Protein 2B5X (pdb70)

Structure (mmCIF, N/CA/C/O backbone):
data_2B5X
#
_entry.id   2B5X
#
loop_
_atom_site.group_PDB
_atom_site.id
_atom_site.type_symbol
_atom_site.label_atom_id
_atom_site.label_alt_id
_atom_site.label_comp_id
_atom_site.label_asym_id
_atom_site.label_entity_id
_atom_site.label_seq_id
_atom_site.pdbx_PDB_ins_code
_atom_site.Cartn_x
_atom_site.Cartn_y
_atom_site.Cartn_z
_atom_site.occupancy
_atom_site.B_iso_or_equiv
_atom_site.auth_seq_id
_atom_site.auth_comp_id
_atom_site.auth_asym_id
_atom_site.auth_atom_id
_atom_site.pdbx_PDB_model_num
ATOM 1 N N . MET A 1 1 ? 2.868 -2.186 -1.208 1.00 0.00 1 MET A N 1
ATOM 2 C CA . MET A 1 1 ? 3.628 -1.533 -2.310 1.00 0.00 1 MET A CA 1
ATOM 3 C C . MET A 1 1 ? 4.806 -2.406 -2.756 1.00 0.00 1 MET A C 1
ATOM 4 O O . MET A 1 1 ? 5.548 -2.926 -1.919 1.00 0.00 1 MET A O 1
ATOM 20 N N . LYS A 1 2 ? 5.034 -2.514 -4.074 1.00 0.00 2 LYS A N 1
ATOM 21 C CA . LYS A 1 2 ? 6.320 -2.991 -4.592 1.00 0.00 2 LYS A CA 1
ATOM 22 C C . LYS A 1 2 ? 7.342 -1.867 -4.474 1.00 0.00 2 LYS A C 1
ATOM 23 O O . LYS A 1 2 ? 6.975 -0.693 -4.598 1.00 0.00 2 LYS A O 1
ATOM 42 N N . LEU A 1 3 ? 8.614 -2.224 -4.304 1.00 0.00 3 LEU A N 1
ATOM 43 C CA . LEU A 1 3 ? 9.727 -1.294 -4.480 1.00 0.00 3 LEU A CA 1
ATOM 44 C C . LEU A 1 3 ? 9.820 -0.897 -5.965 1.00 0.00 3 LEU A C 1
ATOM 45 O O . LEU A 1 3 ? 9.169 -1.488 -6.829 1.00 0.00 3 LEU A O 1
ATOM 61 N N . ARG A 1 4 ? 10.651 0.105 -6.259 1.00 0.00 4 ARG A N 1
ATOM 62 C CA . ARG A 1 4 ? 10.953 0.676 -7.579 1.00 0.00 4 ARG A CA 1
ATOM 63 C C . ARG A 1 4 ? 9.773 1.366 -8.280 1.00 0.00 4 ARG A C 1
ATOM 64 O O . ARG A 1 4 ? 9.965 1.891 -9.379 1.00 0.00 4 ARG A O 1
ATOM 85 N N . GLN A 1 5 ? 8.583 1.428 -7.677 1.00 0.00 5 GLN A N 1
ATOM 86 C CA . GLN A 1 5 ? 7.483 2.226 -8.222 1.00 0.00 5 GLN A CA 1
ATOM 87 C C . GLN A 1 5 ? 7.821 3.718 -8.092 1.00 0.00 5 GLN A C 1
ATOM 88 O O . GLN A 1 5 ? 8.447 4.097 -7.096 1.00 0.00 5 GLN A O 1
ATOM 102 N N . PRO A 1 6 ? 7.394 4.575 -9.038 1.00 0.00 6 PRO A N 1
ATOM 103 C CA . PRO A 1 6 ? 7.516 6.020 -8.903 1.00 0.00 6 PRO A CA 1
ATOM 104 C C . PRO A 1 6 ? 6.543 6.542 -7.835 1.00 0.00 6 PRO A C 1
ATOM 105 O O . PRO A 1 6 ? 5.441 6.007 -7.669 1.00 0.00 6 PRO A O 1
ATOM 116 N N . MET A 1 7 ? 6.927 7.617 -7.142 1.00 0.00 7 MET A N 1
ATOM 117 C CA . MET A 1 7 ? 6.043 8.356 -6.238 1.00 0.00 7 MET A CA 1
ATOM 118 C C . MET A 1 7 ? 4.789 8.861 -6.996 1.00 0.00 7 MET A C 1
ATOM 119 O O . MET A 1 7 ? 4.943 9.534 -8.018 1.00 0.00 7 MET A O 1
ATOM 133 N N . PRO A 1 8 ? 3.558 8.531 -6.548 1.00 0.00 8 PRO A N 1
ATOM 134 C CA . PRO A 1 8 ? 2.321 8.755 -7.288 1.00 0.00 8 PRO A CA 1
ATOM 135 C C . PRO A 1 8 ? 1.677 10.109 -6.925 1.00 0.00 8 PRO A C 1
ATOM 136 O O . PRO A 1 8 ? 2.125 11.146 -7.415 1.00 0.00 8 PRO A O 1
ATOM 147 N N . GLU A 1 9 ? 0.627 10.117 -6.096 1.00 0.00 9 GLU A N 1
ATOM 148 C CA . GLU A 1 9 ? -0.314 11.221 -5.920 1.00 0.00 9 GLU A CA 1
ATOM 149 C C . GLU A 1 9 ? 0.100 12.051 -4.699 1.00 0.00 9 GLU A C 1
ATOM 150 O O . GLU A 1 9 ? -0.620 12.101 -3.701 1.00 0.00 9 GLU A O 1
ATOM 162 N N . LEU A 1 10 ? 1.302 12.638 -4.725 1.00 0.00 10 LEU A N 1
ATOM 163 C CA . LEU A 1 10 ? 1.821 13.439 -3.612 1.00 0.00 10 LEU A CA 1
ATOM 164 C C . LEU A 1 10 ? 1.078 14.782 -3.544 1.00 0.00 10 LEU A C 1
ATOM 165 O O . LEU A 1 10 ? 1.555 15.792 -4.070 1.00 0.00 10 LEU A O 1
ATOM 181 N N . THR A 1 11 ? -0.113 14.786 -2.946 1.00 0.00 11 THR A N 1
ATOM 182 C CA . THR A 1 11 ? -0.979 15.950 -2.820 1.00 0.00 11 THR A CA 1
ATOM 183 C C . THR A 1 11 ? -1.879 15.788 -1.581 1.00 0.00 11 THR A C 1
ATOM 184 O O . THR A 1 11 ? -2.054 14.679 -1.061 1.00 0.00 11 THR A O 1
ATOM 195 N N . GLY A 1 12 ? -2.471 16.893 -1.122 1.00 0.00 12 GLY A N 1
ATOM 196 C CA . GLY A 1 12 ? -3.418 16.951 -0.018 1.00 0.00 12 GLY A CA 1
ATOM 197 C C . GLY A 1 12 ? -4.194 18.267 -0.074 1.00 0.00 12 GLY A C 1
ATOM 198 O O . GLY A 1 12 ? -3.943 19.097 -0.955 1.00 0.00 12 GLY A O 1
ATOM 202 N N . GLU A 1 13 ? -5.163 18.448 0.829 1.00 0.00 13 GLU A N 1
ATOM 203 C CA . GLU A 1 13 ? -6.157 19.522 0.707 1.00 0.00 13 GLU A CA 1
ATOM 204 C C . GLU A 1 13 ? -6.837 19.898 2.032 1.00 0.00 13 GLU A C 1
ATOM 205 O O . GLU A 1 13 ? -7.250 21.050 2.185 1.00 0.00 13 GLU A O 1
ATOM 217 N N . LYS A 1 14 ? -6.975 18.964 2.985 1.00 0.00 14 LYS A N 1
ATOM 218 C CA . LYS A 1 14 ? -7.672 19.230 4.248 1.00 0.00 14 LYS A CA 1
ATOM 219 C C . LYS A 1 14 ? -6.932 20.309 5.038 1.00 0.00 14 LYS A C 1
ATOM 220 O O . LYS A 1 14 ? -7.560 21.225 5.575 1.00 0.00 14 LYS A O 1
ATOM 239 N N . ALA A 1 15 ? -5.604 20.214 5.073 1.00 0.00 15 ALA A N 1
ATOM 240 C CA . ALA A 1 15 ? -4.693 21.236 5.559 1.00 0.00 15 ALA A CA 1
ATOM 241 C C . ALA A 1 15 ? -3.310 20.916 4.995 1.00 0.00 15 ALA A C 1
ATOM 242 O O . ALA A 1 15 ? -3.068 19.805 4.515 1.00 0.00 15 ALA A O 1
ATOM 249 N N . TRP A 1 16 ? -2.382 21.858 5.115 1.00 0.00 16 TRP A N 1
ATOM 250 C CA . TRP A 1 16 ? -0.964 21.614 4.916 1.00 0.00 16 TRP A CA 1
ATOM 251 C C . TRP A 1 16 ? -0.173 22.566 5.811 1.00 0.00 16 TRP A C 1
ATOM 252 O O . TRP A 1 16 ? -0.702 23.576 6.288 1.00 0.00 16 TRP A O 1
ATOM 273 N N . LEU A 1 17 ? 1.073 22.195 6.095 1.00 0.00 17 LEU A N 1
ATOM 274 C CA . LEU A 1 17 ? 1.823 22.638 7.263 1.00 0.00 17 LEU A CA 1
ATOM 275 C C . LEU A 1 17 ? 3.250 22.890 6.802 1.00 0.00 17 LEU A C 1
ATOM 276 O O . LEU A 1 17 ? 3.854 22.017 6.178 1.00 0.00 17 LEU A O 1
ATOM 292 N N . ASN A 1 18 ? 3.772 24.086 7.089 1.00 0.00 18 ASN A N 1
ATOM 293 C CA . ASN A 1 18 ? 5.085 24.618 6.689 1.00 0.00 18 ASN A CA 1
ATOM 294 C C . ASN A 1 18 ? 5.191 24.898 5.185 1.00 0.00 18 ASN A C 1
ATOM 295 O O . ASN A 1 18 ? 5.862 25.852 4.787 1.00 0.00 18 ASN A O 1
ATOM 306 N N . GLY A 1 19 ? 4.525 24.103 4.350 1.00 0.00 19 GLY A N 1
ATOM 307 C CA . GLY A 1 19 ? 4.459 24.241 2.907 1.00 0.00 19 GLY A CA 1
ATOM 308 C C . GLY A 1 19 ? 3.765 23.015 2.324 1.00 0.00 19 GLY A C 1
ATOM 309 O O . GLY A 1 19 ? 3.472 22.055 3.041 1.00 0.00 19 GLY A O 1
ATOM 313 N N . GLU A 1 20 ? 3.547 23.023 1.014 1.00 0.00 20 GLU A N 1
ATOM 314 C CA . GLU A 1 20 ? 3.200 21.843 0.238 1.00 0.00 20 GLU A CA 1
ATOM 315 C C . GLU A 1 20 ? 3.933 21.932 -1.099 1.00 0.00 20 GLU A C 1
ATOM 316 O O . GLU A 1 20 ? 4.416 23.000 -1.493 1.00 0.00 20 GLU A O 1
ATOM 328 N N . VAL A 1 21 ? 4.116 20.780 -1.736 1.00 0.00 21 VAL A N 1
ATOM 329 C CA . VAL A 1 21 ? 5.083 20.580 -2.803 1.00 0.00 21 VAL A CA 1
ATOM 330 C C . VAL A 1 21 ? 4.667 19.297 -3.533 1.00 0.00 21 VAL A C 1
ATOM 331 O O . VAL A 1 21 ? 4.053 18.411 -2.927 1.00 0.00 21 VAL A O 1
ATOM 344 N N . THR A 1 22 ? 4.983 19.190 -4.821 1.00 0.00 22 THR A N 1
ATOM 345 C CA . THR A 1 22 ? 4.629 18.043 -5.650 1.00 0.00 22 THR A CA 1
ATOM 346 C C . THR A 1 22 ? 5.880 17.206 -5.920 1.00 0.00 22 THR A C 1
ATOM 347 O O . THR A 1 22 ? 7.006 17.676 -5.721 1.00 0.00 22 THR A O 1
ATOM 358 N N . ARG A 1 23 ? 5.692 15.972 -6.412 1.00 0.00 23 ARG A N 1
ATOM 359 C CA . ARG A 1 23 ? 6.800 15.091 -6.793 1.00 0.00 23 ARG A CA 1
ATOM 360 C C . ARG A 1 23 ? 7.779 15.827 -7.703 1.00 0.00 23 ARG A C 1
ATOM 361 O O . ARG A 1 23 ? 8.964 15.892 -7.403 1.00 0.00 23 ARG A O 1
ATOM 382 N N . GLU A 1 24 ? 7.275 16.490 -8.744 1.00 0.00 24 GLU A N 1
ATOM 383 C CA . GLU A 1 24 ? 8.090 17.133 -9.773 1.00 0.00 24 GLU A CA 1
ATOM 384 C C . GLU A 1 24 ? 8.895 18.339 -9.255 1.00 0.00 24 GLU A C 1
ATOM 385 O O . GLU A 1 24 ? 9.768 18.837 -9.971 1.00 0.00 24 GLU A O 1
ATOM 397 N N . GLN A 1 25 ? 8.637 18.800 -8.024 1.00 0.00 25 GLN A N 1
ATOM 398 C CA . GLN A 1 25 ? 9.400 19.855 -7.362 1.00 0.00 25 GLN A CA 1
ATOM 399 C C . GLN A 1 25 ? 10.368 19.281 -6.312 1.00 0.00 25 GLN A C 1
ATOM 400 O O . GLN A 1 25 ? 11.256 20.004 -5.850 1.00 0.00 25 GLN A O 1
ATOM 414 N N . LEU A 1 26 ? 10.226 18.005 -5.932 1.00 0.00 26 LEU A N 1
ATOM 415 C CA . LEU A 1 26 ? 11.074 17.344 -4.945 1.00 0.00 26 LEU A CA 1
ATOM 416 C C . LEU A 1 26 ? 12.211 16.592 -5.641 1.00 0.00 26 LEU A C 1
ATOM 417 O O . LEU A 1 26 ? 13.386 16.808 -5.332 1.00 0.00 26 LEU A O 1
ATOM 433 N N . ILE A 1 27 ? 11.858 15.698 -6.568 1.00 0.00 27 ILE A N 1
ATOM 434 C CA . ILE A 1 27 ? 12.804 14.818 -7.248 1.00 0.00 27 ILE A CA 1
ATOM 435 C C . ILE A 1 27 ? 13.444 15.543 -8.436 1.00 0.00 27 ILE A C 1
ATOM 436 O O . ILE A 1 27 ? 12.946 16.571 -8.905 1.00 0.00 27 ILE A O 1
ATOM 452 N N . GLY A 1 28 ? 14.575 15.004 -8.895 1.00 0.00 28 GLY A N 1
ATOM 453 C CA . GLY A 1 28 ? 15.411 15.580 -9.940 1.00 0.00 28 GLY A CA 1
ATOM 454 C C . GLY A 1 28 ? 16.837 15.821 -9.448 1.00 0.00 28 GLY A C 1
ATOM 455 O O . GLY A 1 28 ? 17.755 15.877 -10.269 1.00 0.00 28 GLY A O 1
ATOM 459 N N . GLU A 1 29 ? 17.055 15.916 -8.129 1.00 0.00 29 GLU A N 1
ATOM 460 C CA . GLU A 1 29 ? 18.327 16.381 -7.571 1.00 0.00 29 GLU A CA 1
ATOM 461 C C . GLU A 1 29 ? 18.777 15.564 -6.353 1.00 0.00 29 GLU A C 1
ATOM 462 O 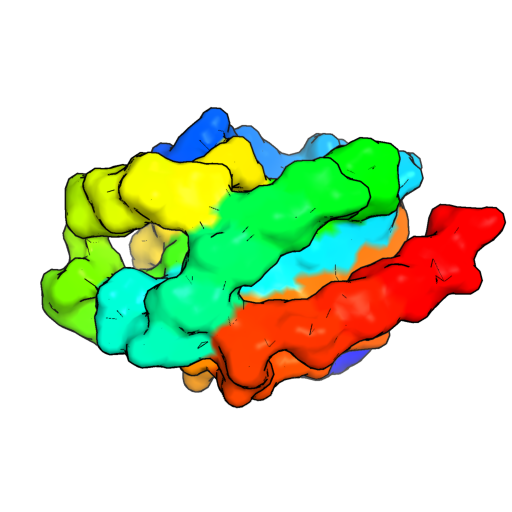O . GLU A 1 29 ? 19.956 15.211 -6.275 1.00 0.00 29 GLU A O 1
ATOM 474 N N . LYS A 1 30 ? 17.872 15.225 -5.421 1.00 0.00 30 LYS A N 1
ATOM 475 C CA . LYS A 1 30 ? 18.227 14.526 -4.177 1.00 0.00 30 LYS A CA 1
ATOM 476 C C . LYS A 1 30 ? 17.230 13.394 -3.921 1.00 0.00 30 LYS A C 1
ATOM 477 O O . LYS A 1 30 ? 16.087 13.504 -4.375 1.00 0.00 30 LYS A O 1
ATOM 496 N N . PRO A 1 31 ? 17.626 12.325 -3.204 1.00 0.00 31 PRO A N 1
ATOM 497 C CA . PRO A 1 31 ? 16.690 11.323 -2.710 1.00 0.00 31 PRO A CA 1
ATOM 498 C C . PRO A 1 31 ? 15.727 11.953 -1.700 1.00 0.00 31 PRO A C 1
ATOM 499 O O . PRO A 1 31 ? 15.884 13.108 -1.304 1.00 0.00 31 PRO A O 1
ATOM 510 N N . THR A 1 32 ? 14.738 11.189 -1.253 1.00 0.00 32 THR A N 1
ATOM 511 C CA . THR A 1 32 ? 13.593 11.707 -0.522 1.00 0.00 32 THR A CA 1
ATOM 512 C C . THR A 1 32 ? 13.216 10.739 0.599 1.00 0.00 32 THR A C 1
ATOM 513 O O . THR A 1 32 ? 13.354 9.523 0.444 1.00 0.00 32 THR A O 1
ATOM 524 N N . LEU A 1 33 ? 12.667 11.279 1.690 1.00 0.00 33 LEU A N 1
ATOM 525 C CA . LEU A 1 33 ? 11.887 10.552 2.682 1.00 0.00 33 LEU A CA 1
ATOM 526 C C . LEU A 1 33 ? 10.464 11.105 2.621 1.00 0.00 33 LEU A C 1
ATOM 527 O O . LEU A 1 33 ? 10.277 12.317 2.747 1.00 0.00 33 LEU A O 1
ATOM 543 N N . ILE A 1 34 ? 9.477 10.218 2.494 1.00 0.00 34 ILE A N 1
ATOM 544 C CA . ILE A 1 34 ? 8.079 10.496 2.804 1.00 0.00 34 ILE A CA 1
ATOM 545 C C . ILE A 1 34 ? 7.795 9.677 4.067 1.00 0.00 34 ILE A C 1
ATOM 546 O O . ILE A 1 34 ? 8.169 8.502 4.120 1.00 0.00 34 ILE A O 1
ATOM 562 N N . HIS A 1 35 ? 7.134 10.252 5.073 1.00 0.00 35 HIS A N 1
ATOM 563 C CA . HIS A 1 35 ? 6.711 9.495 6.247 1.00 0.00 35 HIS A CA 1
ATOM 564 C C . HIS A 1 35 ? 5.262 9.812 6.589 1.00 0.00 35 HIS A C 1
ATOM 565 O O . HIS A 1 35 ? 4.777 10.923 6.356 1.00 0.00 35 HIS A O 1
ATOM 579 N N . PHE A 1 36 ? 4.562 8.813 7.118 1.00 0.00 36 PHE A N 1
ATOM 580 C CA . PHE A 1 36 ? 3.151 8.874 7.461 1.00 0.00 36 PHE A CA 1
ATOM 581 C C . PHE A 1 36 ? 3.078 8.826 8.982 1.00 0.00 36 PHE A C 1
ATOM 582 O O . PHE A 1 36 ? 3.772 8.012 9.601 1.00 0.00 36 PHE A O 1
ATOM 599 N N . TRP A 1 37 ? 2.269 9.697 9.585 1.00 0.00 37 TRP A N 1
ATOM 600 C CA . TRP A 1 37 ? 2.204 9.868 11.034 1.00 0.00 37 TRP A CA 1
ATOM 601 C C . TRP A 1 37 ? 0.790 10.273 11.473 1.00 0.00 37 TRP A C 1
ATOM 602 O O . TRP A 1 37 ? -0.050 10.622 10.639 1.00 0.00 37 TRP A O 1
ATOM 623 N N . SER A 1 38 ? 0.544 10.225 12.784 1.00 0.00 38 SER A N 1
ATOM 624 C CA . SER A 1 38 ? -0.729 10.512 13.438 1.00 0.00 38 SER A CA 1
ATOM 625 C C . SER A 1 38 ? -0.410 11.052 14.833 1.00 0.00 38 SER A C 1
ATOM 626 O O . SER A 1 38 ? 0.388 10.427 15.537 1.00 0.00 38 SER A O 1
ATOM 634 N N . ILE A 1 39 ? -1.027 12.156 15.273 1.00 0.00 39 ILE A N 1
ATOM 635 C CA . ILE A 1 39 ? -0.825 12.657 16.640 1.00 0.00 39 ILE A CA 1
ATOM 636 C C . ILE A 1 39 ? -1.496 11.766 17.708 1.00 0.00 39 ILE A C 1
ATOM 637 O O . ILE A 1 39 ? -1.356 12.050 18.897 1.00 0.00 39 ILE A O 1
ATOM 653 N N . SER A 1 40 ? -2.181 10.681 17.328 1.00 0.00 40 SER A N 1
ATOM 654 C CA . SER A 1 40 ? -2.814 9.759 18.271 1.00 0.00 40 SER A CA 1
ATOM 655 C C . SER A 1 40 ? -1.921 8.570 18.670 1.00 0.00 40 SER A C 1
ATOM 656 O O . SER A 1 40 ? -2.303 7.818 19.572 1.00 0.00 40 SER A O 1
ATOM 664 N N . CYS A 1 41 ? -0.761 8.362 18.027 1.00 0.00 41 CYS A N 1
ATOM 665 C CA . CYS A 1 41 ? 0.015 7.127 18.178 1.00 0.00 41 CYS A CA 1
ATOM 666 C C . CYS A 1 41 ? 1.294 7.386 18.976 1.00 0.00 41 CYS A C 1
ATOM 667 O O . CYS A 1 41 ? 2.039 8.319 18.674 1.00 0.00 41 CYS A O 1
ATOM 675 N N . HIS A 1 42 ? 1.585 6.518 19.948 1.00 0.00 42 HIS A N 1
ATOM 676 C CA . HIS A 1 42 ? 2.739 6.637 20.837 1.00 0.00 42 HIS A CA 1
ATOM 677 C C . HIS A 1 42 ? 4.057 6.642 20.054 1.00 0.00 42 HIS A C 1
ATOM 678 O O . HIS A 1 42 ? 4.923 7.476 20.314 1.00 0.00 42 HIS A O 1
ATOM 692 N N . LEU A 1 43 ? 4.215 5.746 19.070 1.00 0.00 43 LEU A N 1
ATOM 693 C CA . LEU A 1 43 ? 5.454 5.685 18.290 1.00 0.00 43 LEU A CA 1
ATOM 694 C C . LEU A 1 43 ? 5.607 6.911 17.392 1.00 0.00 43 LEU A C 1
ATOM 695 O O . LEU A 1 43 ? 6.734 7.337 17.161 1.00 0.00 43 LEU A O 1
ATOM 711 N N . CYS A 1 44 ? 4.512 7.528 16.930 1.00 0.00 44 CYS A N 1
ATOM 712 C CA . CYS A 1 44 ? 4.601 8.802 16.217 1.00 0.00 44 CYS A CA 1
ATOM 713 C C . CYS A 1 44 ? 5.155 9.891 17.142 1.00 0.00 44 CYS A C 1
ATOM 714 O O . CYS A 1 44 ? 5.984 10.681 16.700 1.00 0.00 44 CYS A O 1
ATOM 722 N N . LYS A 1 45 ? 4.773 9.921 18.426 1.00 0.00 45 LYS A N 1
ATOM 723 C CA . LYS A 1 45 ? 5.333 10.892 19.374 1.00 0.00 45 LYS A CA 1
ATOM 724 C C . LYS A 1 45 ? 6.834 10.685 19.598 1.00 0.00 45 LYS A C 1
ATOM 725 O O . LYS A 1 45 ? 7.512 11.647 19.955 1.00 0.00 45 LYS A O 1
ATOM 744 N N . GLU A 1 46 ? 7.364 9.478 19.385 1.00 0.00 46 GLU A N 1
ATOM 745 C CA . GLU A 1 46 ? 8.800 9.215 19.465 1.00 0.00 46 GLU A CA 1
ATOM 746 C C . GLU A 1 46 ? 9.478 9.539 18.130 1.00 0.00 46 GLU A C 1
ATOM 747 O O . GLU A 1 46 ? 10.597 10.056 18.117 1.00 0.00 46 GLU A O 1
ATOM 759 N N . ALA A 1 47 ? 8.805 9.283 17.002 1.00 0.00 47 ALA A N 1
ATOM 760 C CA . ALA A 1 47 ? 9.301 9.650 15.683 1.00 0.00 47 ALA A CA 1
ATOM 761 C C . ALA A 1 47 ? 9.424 11.167 15.564 1.00 0.00 47 ALA A C 1
ATOM 762 O O . ALA A 1 47 ? 10.413 11.641 15.031 1.00 0.00 47 ALA A O 1
ATOM 769 N N . MET A 1 48 ? 8.463 11.934 16.072 1.00 0.00 48 MET A N 1
ATOM 770 C CA . MET A 1 48 ? 8.387 13.384 15.910 1.00 0.00 48 MET A CA 1
ATOM 771 C C . MET A 1 48 ? 9.664 14.159 16.278 1.00 0.00 48 MET A C 1
ATOM 772 O O . MET A 1 48 ? 10.167 14.889 15.420 1.00 0.00 48 MET A O 1
ATOM 786 N N . PRO A 1 49 ? 10.251 14.025 17.482 1.00 0.00 49 PRO A N 1
ATOM 787 C CA . PRO A 1 49 ? 11.497 14.711 17.795 1.00 0.00 49 PRO A CA 1
ATOM 788 C C . PRO A 1 49 ? 12.648 14.184 16.933 1.00 0.00 49 PRO A C 1
ATOM 789 O O . PRO A 1 49 ? 13.524 14.964 16.550 1.00 0.00 49 PRO A O 1
ATOM 800 N N . GLN A 1 50 ? 12.637 12.892 16.585 1.00 0.00 50 GLN A N 1
ATOM 801 C CA . GLN A 1 50 ? 13.654 12.302 15.724 1.00 0.00 50 GLN A CA 1
ATOM 802 C C . GLN A 1 50 ? 13.546 12.842 14.291 1.00 0.00 50 GLN A C 1
ATOM 803 O O . GLN A 1 50 ? 14.573 13.082 13.667 1.00 0.00 50 GLN A O 1
ATOM 817 N N . VAL A 1 51 ? 12.340 13.113 13.784 1.00 0.00 51 VAL A N 1
ATOM 818 C CA . VAL A 1 51 ? 12.098 13.781 12.506 1.00 0.00 51 VAL A CA 1
ATOM 819 C C . VAL A 1 51 ? 12.723 15.178 12.536 1.00 0.00 51 VAL A C 1
ATOM 820 O O . VAL A 1 51 ? 13.316 15.579 11.539 1.00 0.00 51 VAL A O 1
ATOM 833 N N . ASN A 1 52 ? 12.653 15.907 13.657 1.00 0.00 52 ASN A N 1
ATOM 834 C CA . ASN A 1 52 ? 13.269 17.232 13.774 1.00 0.00 52 ASN A CA 1
A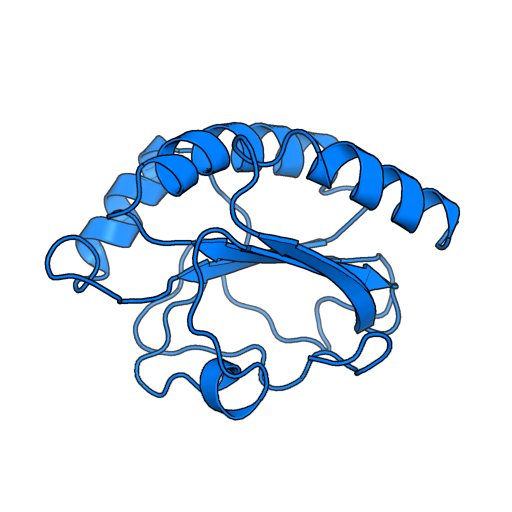TOM 835 C C . ASN A 1 52 ? 14.790 17.158 13.585 1.00 0.00 52 ASN A C 1
ATOM 836 O O . ASN A 1 52 ? 15.342 17.907 12.775 1.00 0.00 52 ASN A O 1
ATOM 847 N N . GLU A 1 53 ? 15.483 16.256 14.286 1.00 0.00 53 GLU A N 1
ATOM 848 C CA . GLU A 1 53 ? 16.941 16.184 14.169 1.00 0.00 53 GLU A CA 1
ATOM 849 C C . GLU A 1 53 ? 17.343 15.552 12.832 1.00 0.00 53 GLU A C 1
ATOM 850 O O . GLU A 1 53 ? 18.333 15.965 12.232 1.00 0.00 53 GLU A O 1
ATOM 862 N N . PHE A 1 54 ? 16.560 14.597 12.323 1.00 0.00 54 PHE A N 1
ATOM 863 C CA . PHE A 1 54 ? 16.763 13.988 11.014 1.00 0.00 54 PHE A CA 1
ATOM 864 C C . PHE A 1 54 ? 16.661 15.047 9.919 1.00 0.00 54 PHE A C 1
ATOM 865 O O . PHE A 1 54 ? 17.554 15.146 9.078 1.00 0.00 54 PHE A O 1
ATOM 882 N N . ARG A 1 55 ? 15.609 15.873 9.949 1.00 0.00 55 ARG A N 1
ATOM 883 C CA . ARG A 1 55 ? 15.429 16.967 9.005 1.00 0.00 55 ARG A CA 1
ATOM 884 C C . ARG A 1 55 ? 16.686 17.819 9.016 1.00 0.00 55 ARG A C 1
ATOM 885 O O . ARG A 1 55 ? 17.245 18.035 7.950 1.00 0.00 55 ARG A O 1
ATOM 906 N N . ASP A 1 56 ? 17.160 18.260 10.184 1.00 0.00 56 ASP A N 1
ATOM 907 C CA . ASP A 1 56 ? 18.341 19.126 10.250 1.00 0.00 56 ASP A CA 1
ATOM 908 C C . ASP A 1 56 ? 19.573 18.442 9.645 1.00 0.00 56 ASP A C 1
ATOM 909 O O . ASP A 1 56 ? 20.246 19.026 8.789 1.00 0.00 56 ASP A O 1
ATOM 918 N N . LYS A 1 57 ? 19.833 17.190 10.041 1.00 0.00 57 LYS A N 1
ATOM 919 C CA . LYS A 1 57 ? 20.998 16.424 9.598 1.00 0.00 57 LYS A CA 1
ATOM 920 C C . LYS A 1 57 ? 21.001 16.179 8.087 1.00 0.00 57 LYS A C 1
ATOM 921 O O . LYS A 1 57 ? 22.088 16.125 7.502 1.00 0.00 57 LYS A O 1
ATOM 940 N N . TYR A 1 58 ? 19.833 16.038 7.447 1.00 0.00 58 TYR A N 1
ATOM 941 C CA . TYR A 1 58 ? 19.752 15.490 6.094 1.00 0.00 58 TYR A CA 1
ATOM 942 C C . TYR A 1 58 ? 19.093 16.422 5.078 1.00 0.00 58 TYR A C 1
ATOM 943 O O . TYR A 1 58 ? 19.169 16.097 3.897 1.00 0.00 58 TYR A O 1
ATOM 961 N N . GLN A 1 59 ? 18.533 17.583 5.451 1.00 0.00 59 GLN A N 1
ATOM 962 C CA . GLN A 1 59 ? 17.871 18.478 4.489 1.00 0.00 59 GLN A CA 1
ATOM 963 C C . GLN A 1 59 ? 18.768 18.900 3.311 1.00 0.00 59 GLN A C 1
ATOM 964 O O . GLN A 1 59 ? 18.264 19.156 2.216 1.00 0.00 59 GLN A O 1
ATOM 978 N N . ASP A 1 60 ? 20.091 18.944 3.506 1.00 0.00 60 ASP A N 1
ATOM 979 C CA . ASP A 1 60 ? 21.051 19.340 2.470 1.00 0.00 60 ASP A CA 1
ATOM 980 C C . ASP A 1 60 ? 21.353 18.192 1.491 1.00 0.00 60 ASP A C 1
ATOM 981 O O . ASP A 1 60 ? 21.959 18.405 0.440 1.00 0.00 60 ASP A O 1
ATOM 990 N N . GLN A 1 61 ? 20.916 16.971 1.821 1.00 0.00 61 GLN A N 1
ATOM 991 C CA . GLN A 1 61 ? 21.356 15.725 1.197 1.00 0.00 61 GLN A CA 1
ATOM 992 C C . GLN A 1 61 ? 20.166 14.896 0.697 1.00 0.00 61 GLN A C 1
ATOM 993 O O . GLN A 1 61 ? 20.320 14.104 -0.231 1.00 0.00 61 GLN A O 1
ATOM 1007 N N . LEU A 1 62 ? 18.983 15.082 1.285 1.00 0.00 62 LEU A N 1
ATOM 1008 C CA . LEU A 1 62 ? 17.763 14.335 1.022 1.00 0.00 62 LEU A CA 1
ATOM 1009 C C . LEU A 1 62 ? 16.588 15.264 1.336 1.00 0.00 62 LEU A C 1
ATOM 1010 O O . LEU A 1 62 ? 16.650 16.078 2.258 1.00 0.00 62 LEU A O 1
ATOM 1026 N N . ASN A 1 63 ? 15.527 15.176 0.538 1.00 0.00 63 ASN A N 1
ATOM 1027 C CA . ASN A 1 63 ? 14.290 15.917 0.751 1.00 0.00 63 ASN A CA 1
ATOM 1028 C C . ASN A 1 63 ? 13.498 15.245 1.865 1.00 0.00 63 ASN A C 1
ATOM 1029 O O . ASN A 1 63 ? 13.502 14.018 1.957 1.00 0.00 63 ASN A O 1
ATOM 1040 N N . VAL A 1 64 ? 12.714 16.005 2.624 1.00 0.00 64 VAL A N 1
ATOM 1041 C CA . VAL A 1 64 ? 11.801 15.452 3.622 1.00 0.00 64 VAL A CA 1
ATOM 1042 C C . VAL A 1 64 ? 10.414 16.006 3.301 1.00 0.00 64 VAL A C 1
ATOM 1043 O O . VAL A 1 64 ? 10.279 17.168 2.911 1.00 0.00 64 VAL A O 1
ATOM 1056 N N . VAL A 1 65 ? 9.385 15.182 3.464 1.00 0.00 65 VAL A N 1
ATOM 1057 C CA . VAL A 1 65 ? 7.982 15.559 3.375 1.00 0.00 65 VAL A CA 1
ATOM 1058 C C . VAL A 1 65 ? 7.215 14.565 4.255 1.00 0.00 65 VAL A C 1
ATOM 1059 O O . VAL A 1 65 ? 7.712 13.464 4.525 1.00 0.00 65 VAL A O 1
ATOM 1072 N N . ALA A 1 66 ? 6.020 14.929 4.720 1.00 0.00 66 ALA A N 1
ATOM 1073 C CA . ALA A 1 66 ? 5.202 14.062 5.556 1.00 0.00 66 ALA A CA 1
ATOM 1074 C C . ALA A 1 66 ? 3.738 14.122 5.136 1.00 0.00 66 ALA A C 1
ATOM 1075 O O . ALA A 1 66 ? 3.306 15.069 4.475 1.00 0.00 66 ALA A O 1
ATOM 1082 N N . VAL A 1 67 ? 2.964 13.135 5.578 1.00 0.00 67 VAL A N 1
ATOM 1083 C CA . VAL A 1 67 ? 1.545 13.015 5.287 1.00 0.00 67 VAL A CA 1
ATOM 1084 C C . VAL A 1 67 ? 0.889 12.624 6.604 1.00 0.00 67 VAL A C 1
ATOM 1085 O O . VAL A 1 67 ? 1.266 11.616 7.207 1.00 0.00 67 VAL A O 1
ATOM 1098 N N . HIS A 1 68 ? -0.048 13.434 7.093 1.00 0.00 68 HIS A N 1
ATOM 1099 C CA . HIS A 1 68 ? -0.795 13.056 8.280 1.00 0.00 68 HIS A CA 1
ATOM 1100 C C . HIS A 1 68 ? -1.900 12.090 7.857 1.00 0.00 68 HIS A C 1
ATOM 1101 O O . HIS A 1 68 ? -2.620 12.365 6.891 1.00 0.00 68 HIS A O 1
ATOM 1115 N N . MET A 1 69 ? -2.051 10.982 8.580 1.00 0.00 69 MET A N 1
ATOM 1116 C CA . MET A 1 69 ? -3.181 10.078 8.430 1.00 0.00 69 MET A CA 1
ATOM 1117 C C . MET A 1 69 ? -4.214 10.486 9.488 1.00 0.00 69 MET A C 1
ATOM 1118 O O . MET A 1 69 ? -3.944 10.284 10.678 1.00 0.00 69 MET A O 1
ATOM 1132 N N . PRO A 1 70 ? -5.377 11.052 9.113 1.00 0.00 70 PRO A N 1
ATOM 1133 C CA . PRO A 1 70 ? -6.494 11.142 10.035 1.00 0.00 70 PRO A CA 1
ATOM 1134 C C . PRO A 1 70 ? -6.981 9.710 10.306 1.00 0.00 70 PRO A C 1
ATOM 1135 O O . PRO A 1 70 ? -7.292 8.955 9.376 1.00 0.00 70 PRO A O 1
ATOM 1146 N N . ARG A 1 71 ? -7.016 9.318 11.577 1.00 0.00 71 ARG A N 1
ATOM 1147 C CA . ARG A 1 71 ? -7.236 7.952 12.033 1.00 0.00 71 ARG A CA 1
ATOM 1148 C C . ARG A 1 71 ? -8.161 7.929 13.252 1.00 0.00 71 ARG A C 1
ATOM 1149 O O . ARG A 1 71 ? -8.964 6.996 13.360 1.00 0.00 71 ARG A O 1
ATOM 1170 N N . SER A 1 72 ? -8.111 8.940 14.123 1.00 0.00 72 SER A N 1
ATOM 1171 C CA . SER A 1 72 ? -8.815 8.939 15.402 1.00 0.00 72 SER A CA 1
ATOM 1172 C C . SER A 1 72 ? -9.269 10.357 15.755 1.00 0.00 72 SER A C 1
ATOM 1173 O O . SER A 1 72 ? -8.760 11.338 15.215 1.00 0.00 72 SER A O 1
ATOM 1181 N N . GLU A 1 73 ? -10.212 10.489 16.691 1.00 0.00 73 GLU A N 1
ATOM 1182 C CA . GLU A 1 73 ? -10.809 11.775 17.062 1.00 0.00 73 GLU A CA 1
ATOM 1183 C C . GLU A 1 73 ? -9.765 12.793 17.550 1.00 0.00 73 GLU A C 1
ATOM 1184 O O . GLU A 1 73 ? -9.992 14.001 17.452 1.00 0.00 73 GLU A O 1
ATOM 1196 N N . ASP A 1 74 ? -8.618 12.331 18.062 1.00 0.00 74 ASP A N 1
ATOM 1197 C CA . ASP A 1 74 ? -7.572 13.214 18.582 1.00 0.00 74 ASP A CA 1
ATOM 1198 C C . ASP A 1 74 ? -6.648 13.765 17.484 1.00 0.00 74 ASP A C 1
ATOM 1199 O O . ASP A 1 74 ? -5.879 14.687 17.748 1.00 0.00 74 ASP A O 1
ATOM 1208 N N . ASP A 1 75 ? -6.754 13.267 16.244 1.00 0.00 75 ASP A N 1
ATOM 1209 C CA . ASP A 1 75 ? -5.970 13.699 15.073 1.00 0.00 75 ASP A CA 1
ATOM 1210 C C . ASP A 1 75 ? -6.861 14.074 13.877 1.00 0.00 75 ASP A C 1
ATOM 1211 O O . ASP A 1 75 ? -6.378 14.581 12.862 1.00 0.00 75 ASP A O 1
ATOM 1220 N N . LEU A 1 76 ? -8.175 13.900 14.036 1.00 0.00 76 LEU A N 1
ATOM 1221 C CA . LEU A 1 76 ? -9.251 14.259 13.122 1.00 0.00 76 LEU A CA 1
ATOM 1222 C C . LEU A 1 76 ? -9.254 15.743 12.725 1.00 0.00 76 LEU A C 1
ATOM 1223 O O . LEU A 1 76 ? -9.830 16.081 11.690 1.00 0.00 76 LEU A O 1
ATOM 1239 N N . ASP A 1 77 ? -8.645 16.631 13.514 1.00 0.00 77 ASP A N 1
ATOM 1240 C CA . ASP A 1 77 ? -8.789 18.080 13.366 1.00 0.00 77 ASP A CA 1
ATOM 1241 C C . ASP A 1 77 ? -7.430 18.725 13.061 1.00 0.00 77 ASP A C 1
ATOM 1242 O O . ASP A 1 77 ? -6.471 18.488 13.802 1.00 0.00 77 ASP A O 1
ATOM 1251 N N . PRO A 1 78 ? -7.305 19.532 11.989 1.00 0.00 78 PRO A N 1
ATOM 1252 C CA . PRO A 1 78 ? -6.015 20.049 11.552 1.00 0.00 78 PRO A CA 1
ATOM 1253 C C . PRO A 1 78 ? -5.435 21.121 12.477 1.00 0.00 78 PRO A C 1
ATOM 1254 O O . PRO A 1 78 ? -4.221 21.315 12.463 1.00 0.00 78 PRO A O 1
ATOM 1265 N N . GLY A 1 79 ? -6.243 21.786 13.307 1.00 0.00 79 GLY A N 1
ATOM 1266 C CA . GLY A 1 79 ? -5.738 22.717 14.308 1.00 0.00 79 GLY A CA 1
ATOM 1267 C C . GLY A 1 79 ? -4.892 21.973 15.341 1.00 0.00 79 GLY A C 1
ATOM 1268 O O . GLY A 1 79 ? -3.814 22.442 15.713 1.00 0.00 79 GLY A O 1
ATOM 1272 N N . LYS A 1 80 ? -5.326 20.772 15.747 1.00 0.00 80 LYS A N 1
ATOM 1273 C CA . LYS A 1 80 ? -4.541 19.922 16.639 1.00 0.00 80 LYS A CA 1
ATOM 1274 C C . LYS A 1 80 ? -3.233 19.514 15.963 1.00 0.00 80 LYS A C 1
ATOM 1275 O O . LYS A 1 80 ? -2.183 19.577 16.604 1.00 0.00 80 LYS A O 1
ATOM 1294 N N . ILE A 1 81 ? -3.278 19.133 14.679 1.00 0.00 81 ILE A N 1
ATOM 1295 C CA . ILE A 1 81 ? -2.077 18.772 13.923 1.00 0.00 81 ILE A CA 1
ATOM 1296 C C . ILE A 1 81 ? -1.116 19.969 13.927 1.00 0.00 81 ILE A C 1
ATOM 1297 O O . ILE A 1 81 ? 0.052 19.798 14.268 1.00 0.00 81 ILE A O 1
ATOM 1313 N N . LYS A 1 82 ? -1.598 21.176 13.602 1.00 0.00 82 LYS A N 1
ATOM 1314 C CA . LYS A 1 82 ? -0.791 22.395 13.531 1.00 0.00 82 LYS A CA 1
ATOM 1315 C C . LYS A 1 82 ? -0.089 22.637 14.864 1.00 0.00 82 LYS A C 1
ATOM 1316 O O . LYS A 1 82 ? 1.129 22.809 14.899 1.00 0.00 82 LYS A O 1
ATOM 1335 N N . GLU A 1 83 ? -0.848 22.653 15.957 1.00 0.00 83 GLU A N 1
ATOM 1336 C CA . GLU A 1 83 ? -0.329 23.042 17.260 1.00 0.00 83 GLU A CA 1
ATOM 1337 C C . GLU A 1 83 ? 0.706 22.020 17.751 1.00 0.00 83 GLU A C 1
ATOM 1338 O O . GLU A 1 83 ? 1.765 22.402 18.251 1.00 0.00 83 GLU A O 1
ATOM 1350 N N . THR A 1 84 ? 0.445 20.725 17.553 1.00 0.00 84 THR A N 1
ATOM 1351 C CA . THR A 1 84 ? 1.374 19.667 17.928 1.00 0.00 84 THR A CA 1
ATOM 1352 C C . THR A 1 84 ? 2.630 19.700 17.036 1.00 0.00 84 THR A C 1
ATOM 1353 O O . THR A 1 84 ? 3.745 19.567 17.546 1.00 0.00 84 THR A O 1
ATOM 1364 N N . ALA A 1 85 ? 2.486 19.937 15.725 1.00 0.00 85 ALA A N 1
ATOM 1365 C CA . ALA A 1 85 ? 3.609 20.035 14.800 1.00 0.00 85 ALA A CA 1
ATOM 1366 C C . ALA A 1 85 ? 4.561 21.159 15.216 1.00 0.00 85 ALA A C 1
ATOM 1367 O O . ALA A 1 85 ? 5.779 20.968 15.208 1.00 0.00 85 ALA A O 1
ATOM 1374 N N . ALA A 1 86 ? 4.011 22.315 15.603 1.00 0.00 86 ALA A N 1
ATOM 1375 C CA . ALA A 1 86 ? 4.801 23.474 15.996 1.00 0.00 86 ALA A CA 1
ATOM 1376 C C . ALA A 1 86 ? 5.713 23.152 17.189 1.00 0.00 86 ALA A C 1
ATOM 1377 O O . ALA A 1 86 ? 6.861 23.601 17.224 1.00 0.00 86 ALA A O 1
ATOM 1384 N N . GLU A 1 87 ? 5.228 22.360 18.150 1.00 0.00 87 GLU A N 1
ATOM 1385 C CA . GLU A 1 87 ? 5.992 21.990 19.340 1.00 0.00 87 GLU A CA 1
ATOM 1386 C C . GLU A 1 87 ? 7.100 20.977 19.013 1.00 0.00 87 GLU A C 1
ATOM 1387 O O . GLU A 1 87 ? 8.144 20.977 19.670 1.00 0.00 87 GLU A O 1
ATOM 1399 N N . HIS A 1 88 ? 6.900 20.129 17.998 1.00 0.00 88 HIS A N 1
ATOM 1400 C CA . HIS A 1 88 ? 7.855 19.098 17.593 1.00 0.00 88 HIS A CA 1
ATOM 1401 C C . HIS A 1 88 ? 8.976 19.637 16.683 1.00 0.00 88 HIS A C 1
ATOM 1402 O O . HIS A 1 88 ? 9.874 18.877 16.318 1.00 0.00 88 HIS A O 1
ATOM 1416 N N . ASP A 1 89 ? 8.950 20.930 16.333 1.00 0.00 89 ASP A N 1
ATOM 1417 C CA . ASP A 1 89 ? 9.891 21.601 15.422 1.00 0.00 89 ASP A CA 1
ATOM 1418 C C . ASP A 1 89 ? 10.009 20.905 14.056 1.00 0.00 89 ASP A C 1
ATOM 1419 O O . ASP A 1 89 ? 11.049 20.960 13.403 1.00 0.00 89 ASP A O 1
ATOM 1428 N N . ILE A 1 90 ? 8.961 20.218 13.598 1.00 0.00 90 ILE A N 1
ATOM 1429 C CA . ILE A 1 90 ? 8.936 19.682 12.241 1.00 0.00 90 ILE A CA 1
ATOM 1430 C C . ILE A 1 90 ? 8.680 20.860 11.286 1.00 0.00 90 ILE A C 1
ATOM 1431 O O . ILE A 1 90 ? 7.685 21.576 11.439 1.00 0.00 90 ILE A O 1
ATOM 1447 N N . THR A 1 91 ? 9.578 21.089 10.321 1.00 0.00 91 THR A N 1
ATOM 1448 C CA . THR A 1 91 ? 9.505 22.235 9.407 1.00 0.00 91 THR A CA 1
ATOM 1449 C C . THR A 1 91 ? 9.564 21.811 7.930 1.00 0.00 91 THR A C 1
ATOM 1450 O O . THR A 1 91 ? 9.480 22.664 7.041 1.00 0.00 91 THR A O 1
ATOM 1461 N N . GLN A 1 92 ? 9.668 20.507 7.644 1.00 0.00 92 GLN A N 1
ATOM 1462 C CA . GLN A 1 92 ? 9.456 19.969 6.305 1.00 0.00 92 GLN A CA 1
ATOM 1463 C C . GLN A 1 92 ? 8.018 20.273 5.851 1.00 0.00 92 GLN A C 1
ATOM 1464 O O . GLN A 1 92 ? 7.150 20.436 6.713 1.00 0.00 92 GLN A O 1
ATOM 1478 N N . PRO A 1 93 ? 7.720 20.300 4.541 1.00 0.00 93 PRO A N 1
ATOM 1479 C CA . PRO A 1 93 ? 6.345 20.340 4.064 1.00 0.00 93 PRO A CA 1
ATOM 1480 C C . PRO A 1 93 ? 5.562 19.122 4.569 1.00 0.00 93 PRO A C 1
ATOM 1481 O O . PRO A 1 93 ? 6.082 18.003 4.592 1.00 0.00 93 PRO A O 1
ATOM 1492 N N . ILE A 1 94 ? 4.304 19.329 4.950 1.00 0.00 94 ILE A N 1
ATOM 1493 C CA . ILE A 1 94 ? 3.396 18.295 5.436 1.00 0.00 94 ILE A CA 1
ATOM 1494 C C . ILE A 1 94 ? 2.039 18.602 4.815 1.00 0.00 94 ILE A C 1
ATOM 1495 O O . ILE A 1 94 ? 1.674 19.774 4.707 1.00 0.00 94 ILE A O 1
ATOM 1511 N N . PHE A 1 95 ? 1.258 17.579 4.475 1.00 0.00 95 PHE A N 1
ATOM 1512 C CA . PHE A 1 95 ? -0.126 17.759 4.059 1.00 0.00 95 PHE A CA 1
ATOM 1513 C C . PHE A 1 95 ? -1.036 16.735 4.733 1.00 0.00 95 PHE A C 1
ATOM 1514 O O . PHE A 1 95 ? -0.591 15.704 5.245 1.00 0.00 95 PHE A O 1
ATOM 1531 N N . VAL A 1 96 ? -2.327 17.052 4.736 1.00 0.00 96 VAL A N 1
ATOM 1532 C CA . VAL A 1 96 ? -3.416 16.277 5.304 1.00 0.00 96 VAL A CA 1
ATOM 1533 C C . VAL A 1 96 ? -4.434 16.212 4.169 1.00 0.00 96 VAL A C 1
ATOM 1534 O O . VAL A 1 96 ? -4.663 17.215 3.484 1.00 0.00 96 VAL A O 1
ATOM 1547 N N . ASP A 1 97 ? -5.045 15.056 3.935 1.00 0.00 97 ASP A N 1
ATOM 1548 C CA . ASP A 1 97 ? -5.855 14.850 2.743 1.00 0.00 97 ASP A CA 1
ATOM 1549 C C . ASP A 1 97 ? -7.131 14.105 3.095 1.00 0.00 97 ASP A C 1
ATOM 1550 O O . ASP A 1 97 ? -7.078 12.967 3.558 1.00 0.00 97 ASP A O 1
ATOM 1559 N N . SER A 1 98 ? -8.272 14.761 2.894 1.00 0.00 98 SER A N 1
ATOM 1560 C CA . SER A 1 98 ? -9.599 14.211 3.116 1.00 0.00 98 SER A CA 1
ATOM 1561 C C . SER A 1 98 ? -10.008 13.233 2.002 1.00 0.00 98 SER A C 1
ATOM 1562 O O . SER A 1 98 ? -10.851 12.362 2.237 1.00 0.00 98 SER A O 1
ATOM 1570 N N . ASP A 1 99 ? -9.426 13.347 0.800 1.00 0.00 99 ASP A N 1
ATOM 1571 C CA . ASP A 1 99 ? -9.700 12.433 -0.316 1.00 0.00 99 ASP A CA 1
ATOM 1572 C C . ASP A 1 99 ? -8.879 11.143 -0.200 1.00 0.00 99 ASP A C 1
ATOM 1573 O O . ASP A 1 99 ? -9.215 10.130 -0.820 1.00 0.00 99 ASP A O 1
ATOM 1582 N N . HIS A 1 100 ? -7.835 11.164 0.638 1.00 0.00 100 HIS A N 1
ATOM 1583 C CA . HIS A 1 100 ? -6.877 10.084 0.832 1.00 0.00 100 HIS A CA 1
ATOM 1584 C C . HIS A 1 100 ? -6.320 9.565 -0.510 1.00 0.00 100 HIS A C 1
ATOM 1585 O O . HIS A 1 100 ? -6.348 8.363 -0.787 1.00 0.00 100 HIS A O 1
ATOM 1599 N N . ALA A 1 101 ? -5.826 10.467 -1.364 1.00 0.00 101 ALA A N 1
ATOM 1600 C CA . ALA A 1 101 ? -5.290 10.137 -2.679 1.00 0.00 101 ALA A CA 1
ATOM 1601 C C . ALA A 1 101 ? -4.146 9.122 -2.591 1.00 0.00 101 ALA A C 1
ATOM 1602 O O . ALA A 1 101 ? -4.066 8.221 -3.427 1.00 0.00 101 ALA A O 1
ATOM 1609 N N . LEU A 1 102 ? -3.275 9.225 -1.577 1.00 0.00 102 LEU A N 1
ATOM 1610 C CA . LEU A 1 102 ? -2.190 8.258 -1.410 1.00 0.00 102 LEU A CA 1
ATOM 1611 C C . LEU A 1 102 ? -2.755 6.897 -1.015 1.00 0.00 102 LEU A C 1
ATOM 1612 O O . LEU A 1 102 ? -2.215 5.885 -1.442 1.00 0.00 102 LEU A O 1
ATOM 1628 N N . THR A 1 103 ? -3.856 6.830 -0.269 1.00 0.00 103 THR A N 1
ATOM 1629 C CA . THR A 1 103 ? -4.498 5.570 0.098 1.00 0.00 103 THR A CA 1
ATOM 1630 C C . THR A 1 103 ? -5.112 4.863 -1.126 1.00 0.00 103 THR A C 1
ATOM 1631 O O . THR A 1 103 ? -5.345 3.657 -1.071 1.00 0.00 103 THR A O 1
ATOM 1642 N N . ASP A 1 104 ? -5.315 5.544 -2.260 1.00 0.00 104 ASP A N 1
ATOM 1643 C CA . ASP A 1 104 ? -5.703 4.869 -3.503 1.00 0.00 104 ASP A CA 1
ATOM 1644 C C . ASP A 1 104 ? -4.517 4.126 -4.141 1.00 0.00 104 ASP A C 1
ATOM 1645 O O . ASP A 1 104 ? -4.719 3.119 -4.825 1.00 0.00 104 ASP A O 1
ATOM 1654 N N . ALA A 1 105 ? -3.280 4.586 -3.897 1.00 0.00 105 ALA A N 1
ATOM 1655 C CA . ALA A 1 105 ? -2.077 4.098 -4.572 1.00 0.00 105 ALA A CA 1
ATOM 1656 C C . ALA A 1 105 ? -1.224 3.208 -3.655 1.00 0.00 105 ALA A C 1
ATOM 1657 O O . ALA A 1 105 ? -0.854 2.096 -4.038 1.00 0.00 105 ALA A O 1
ATOM 1664 N N . PHE A 1 106 ? -0.917 3.686 -2.446 1.00 0.00 106 PHE A N 1
ATOM 1665 C CA . PHE A 1 106 ? -0.136 2.979 -1.435 1.00 0.00 106 PHE A CA 1
ATOM 1666 C C . PHE A 1 106 ? -1.010 1.980 -0.662 1.00 0.00 106 PHE A C 1
ATOM 1667 O O . PHE A 1 106 ? -0.492 1.001 -0.122 1.00 0.00 106 PHE A O 1
ATOM 1684 N N . GLU A 1 107 ? -2.325 2.228 -0.595 1.00 0.00 107 GLU A N 1
ATOM 1685 C CA . GLU A 1 107 ? -3.271 1.516 0.269 1.00 0.00 107 GLU A CA 1
ATOM 1686 C C . GLU A 1 107 ? -2.864 1.586 1.757 1.00 0.00 107 GLU A C 1
ATOM 1687 O O . GLU A 1 107 ? -2.875 0.589 2.485 1.00 0.00 107 GLU A O 1
ATOM 1699 N N . ASN A 1 108 ? -2.493 2.801 2.191 1.00 0.00 108 ASN A N 1
ATOM 1700 C CA . ASN A 1 108 ? -2.210 3.192 3.575 1.00 0.00 108 ASN A CA 1
ATOM 1701 C C . ASN A 1 108 ? -3.184 2.578 4.586 1.00 0.00 108 ASN A C 1
ATOM 1702 O O . ASN A 1 108 ? -4.392 2.815 4.512 1.00 0.00 108 ASN A O 1
ATOM 1713 N N . GLU A 1 109 ? -2.642 1.843 5.562 1.00 0.00 109 GLU A N 1
ATOM 1714 C CA . GLU A 1 109 ? -3.387 1.286 6.691 1.00 0.00 109 GLU A CA 1
ATOM 1715 C C . GLU A 1 109 ? -2.414 1.008 7.859 1.00 0.00 109 GLU A C 1
ATOM 1716 O O . GLU A 1 109 ? -2.486 -0.023 8.532 1.00 0.00 109 GLU A O 1
ATOM 1728 N N . TYR A 1 110 ? -1.432 1.896 8.049 1.00 0.00 110 TYR A N 1
ATOM 1729 C CA . TYR A 1 110 ? -0.282 1.712 8.934 1.00 0.00 110 TYR A CA 1
ATOM 1730 C C . TYR A 1 110 ? 0.214 3.089 9.385 1.00 0.00 110 TYR A C 1
ATOM 1731 O O . TYR A 1 110 ? 0.130 4.053 8.619 1.00 0.00 110 TYR A O 1
ATOM 1749 N N . VAL A 1 111 ? 0.738 3.181 10.610 1.00 0.00 111 VAL A N 1
ATOM 1750 C CA . VAL A 1 111 ? 1.382 4.374 11.164 1.00 0.00 111 VAL A CA 1
ATOM 1751 C C . VAL A 1 111 ? 2.182 3.976 12.423 1.00 0.00 111 VAL A C 1
ATOM 1752 O O . VAL A 1 111 ? 1.730 3.083 13.150 1.00 0.00 111 VAL A O 1
ATOM 1765 N N . PRO A 1 112 ? 3.308 4.648 12.738 1.00 0.00 112 PRO A N 1
ATOM 1766 C CA . PRO A 1 112 ? 4.109 5.440 11.810 1.00 0.00 112 PRO A CA 1
ATOM 1767 C C . PRO A 1 112 ? 4.726 4.533 10.738 1.00 0.00 112 PRO A C 1
ATOM 1768 O O . PRO A 1 112 ? 4.959 3.344 10.982 1.00 0.00 112 PRO A O 1
ATOM 1779 N N . ALA A 1 113 ? 5.016 5.090 9.561 1.00 0.00 113 ALA A N 1
ATOM 1780 C CA . ALA A 1 113 ? 5.713 4.384 8.492 1.00 0.00 113 ALA A CA 1
ATOM 1781 C C . ALA A 1 113 ? 6.509 5.360 7.640 1.00 0.00 113 ALA A C 1
ATOM 1782 O O . ALA A 1 113 ? 6.249 6.565 7.658 1.00 0.00 113 ALA A O 1
ATOM 1789 N N . TYR A 1 114 ? 7.466 4.827 6.883 1.00 0.00 114 TYR A N 1
ATOM 1790 C CA . TYR A 1 114 ? 8.531 5.588 6.257 1.00 0.00 114 TYR A CA 1
ATOM 1791 C C . TYR A 1 114 ? 8.832 4.940 4.908 1.00 0.00 114 TYR A C 1
ATOM 1792 O O . TYR A 1 114 ? 8.917 3.712 4.819 1.00 0.00 114 TYR A O 1
ATOM 1810 N N . TYR A 1 115 ? 9.007 5.758 3.873 1.00 0.00 115 TYR A N 1
ATOM 1811 C CA . TYR A 1 115 ? 9.184 5.342 2.490 1.00 0.00 115 TYR A CA 1
ATOM 1812 C C . TYR A 1 115 ? 10.312 6.200 1.919 1.00 0.00 115 TYR A C 1
ATOM 1813 O O . TYR A 1 115 ? 10.227 7.431 1.949 1.00 0.00 115 TYR A O 1
ATOM 1831 N N . VAL A 1 116 ? 11.384 5.569 1.441 1.00 0.00 116 VAL A N 1
ATOM 1832 C CA . VAL A 1 116 ? 12.624 6.246 1.057 1.00 0.00 116 VAL A CA 1
ATOM 1833 C C . VAL A 1 116 ? 12.777 6.069 -0.453 1.00 0.00 116 VAL A C 1
ATOM 1834 O O . VAL A 1 116 ? 12.619 4.954 -0.949 1.00 0.00 116 VAL A O 1
ATOM 1847 N N . PHE A 1 117 ? 13.083 7.137 -1.190 1.00 0.00 117 PHE A N 1
ATOM 1848 C CA . PHE A 1 117 ? 13.078 7.148 -2.652 1.00 0.00 117 PHE A CA 1
ATOM 1849 C C . PHE A 1 117 ? 14.410 7.698 -3.158 1.00 0.00 117 PHE A C 1
ATOM 1850 O O . PHE A 1 117 ? 14.977 8.607 -2.552 1.00 0.00 117 PHE A O 1
ATOM 1867 N N . ASP A 1 118 ? 14.886 7.161 -4.280 1.00 0.00 118 ASP A N 1
ATOM 1868 C CA . ASP A 1 118 ? 16.046 7.656 -5.034 1.00 0.00 118 ASP A CA 1
ATOM 1869 C C . ASP A 1 118 ? 15.683 8.971 -5.747 1.00 0.00 118 ASP A C 1
ATOM 1870 O O . ASP A 1 118 ? 14.503 9.317 -5.838 1.00 0.00 118 ASP A O 1
ATOM 1879 N N . LYS A 1 119 ? 16.670 9.734 -6.236 1.00 0.00 119 LYS A N 1
ATOM 1880 C CA . LYS A 1 119 ? 16.440 11.061 -6.813 1.00 0.00 119 LYS A CA 1
ATOM 1881 C C . LYS A 1 119 ? 15.557 11.096 -8.064 1.00 0.00 119 LYS A C 1
ATOM 1882 O O . LYS A 1 119 ? 15.159 12.200 -8.432 1.00 0.00 119 LYS A O 1
ATOM 1901 N N . THR A 1 120 ? 15.246 9.979 -8.730 1.00 0.00 120 THR A N 1
ATOM 1902 C CA . THR A 1 120 ? 14.262 9.976 -9.822 1.00 0.00 120 THR A CA 1
ATOM 1903 C C . THR A 1 120 ? 12.846 9.690 -9.290 1.00 0.00 120 THR A C 1
ATOM 1904 O O . THR A 1 120 ? 11.870 9.759 -10.042 1.00 0.00 120 THR A O 1
ATOM 1915 N N . GLY A 1 121 ? 12.719 9.375 -7.996 1.00 0.00 121 GLY A N 1
ATOM 1916 C CA . GLY A 1 121 ? 11.459 9.155 -7.310 1.00 0.00 121 GLY A CA 1
ATOM 1917 C C . GLY A 1 121 ? 11.019 7.703 -7.279 1.00 0.00 121 GLY A C 1
ATOM 1918 O O . GLY A 1 121 ? 9.848 7.456 -7.008 1.00 0.00 121 GLY A O 1
ATOM 1922 N N . GLN A 1 122 ? 11.911 6.753 -7.563 1.00 0.00 122 GLN A N 1
ATOM 1923 C CA . GLN A 1 122 ? 11.624 5.330 -7.429 1.00 0.00 122 GLN A CA 1
ATOM 1924 C C . GLN A 1 122 ? 11.826 4.909 -5.968 1.00 0.00 122 GLN A C 1
ATOM 1925 O O . GLN A 1 122 ? 12.841 5.250 -5.356 1.00 0.00 122 GLN A O 1
ATOM 1939 N N . LEU A 1 123 ? 10.848 4.200 -5.400 1.00 0.00 123 LEU A N 1
ATOM 1940 C CA . LEU A 1 123 ? 10.841 3.722 -4.016 1.00 0.00 123 LEU A CA 1
ATOM 1941 C C . LEU A 1 123 ? 11.988 2.730 -3.799 1.00 0.00 123 LEU A C 1
ATOM 1942 O O . LEU A 1 123 ? 12.015 1.688 -4.448 1.00 0.00 123 LEU A O 1
ATOM 1958 N N . ARG A 1 124 ? 12.928 3.017 -2.897 1.00 0.00 124 ARG A N 1
ATOM 1959 C CA . ARG A 1 124 ? 14.081 2.149 -2.631 1.00 0.00 124 ARG A CA 1
ATOM 1960 C C . ARG A 1 124 ? 13.850 1.251 -1.419 1.00 0.00 124 ARG A C 1
ATOM 1961 O O . ARG A 1 124 ? 14.342 0.122 -1.424 1.00 0.00 124 ARG A O 1
ATOM 1982 N N . HIS A 1 125 ? 13.113 1.705 -0.399 1.00 0.00 125 HIS A N 1
ATOM 1983 C CA . HIS A 1 125 ? 12.814 0.906 0.790 1.00 0.00 125 HIS A CA 1
ATOM 1984 C C . HIS A 1 125 ? 11.571 1.452 1.494 1.00 0.00 125 HIS A C 1
ATOM 1985 O O . HIS A 1 125 ? 11.256 2.638 1.367 1.00 0.00 125 HIS A O 1
ATOM 1999 N N . PHE A 1 126 ? 10.921 0.604 2.293 1.00 0.00 126 PHE A N 1
ATOM 2000 C CA . PHE A 1 126 ? 9.782 0.930 3.144 1.00 0.00 126 PHE A CA 1
ATOM 2001 C C . PHE A 1 126 ? 9.964 0.199 4.480 1.00 0.00 126 PHE A C 1
ATOM 2002 O O . PHE A 1 126 ? 10.390 -0.961 4.496 1.00 0.00 126 PHE A O 1
ATOM 2019 N N . GLN A 1 127 ? 9.611 0.860 5.586 1.00 0.00 127 GLN A N 1
ATOM 2020 C CA . GLN A 1 127 ? 9.596 0.289 6.930 1.00 0.00 127 GLN A CA 1
ATOM 2021 C C . GLN A 1 127 ? 8.460 0.939 7.737 1.00 0.00 127 GLN A C 1
ATOM 2022 O O . GLN A 1 127 ? 8.002 2.030 7.385 1.00 0.00 127 GLN A O 1
ATOM 2036 N N . ALA A 1 128 ? 8.012 0.302 8.827 1.00 0.00 128 ALA A N 1
ATOM 2037 C CA . ALA A 1 128 ? 6.964 0.817 9.707 1.00 0.00 128 ALA A CA 1
ATOM 2038 C C . ALA A 1 128 ? 7.199 0.394 11.159 1.00 0.00 128 ALA A C 1
ATOM 2039 O O . ALA A 1 128 ? 7.874 -0.604 11.423 1.00 0.00 128 ALA A O 1
ATOM 2046 N N . GLY A 1 129 ? 6.600 1.140 12.093 1.00 0.00 129 GLY A N 1
ATOM 2047 C CA . GLY A 1 129 ? 6.566 0.812 13.518 1.00 0.00 129 GLY A CA 1
ATOM 2048 C C . GLY A 1 129 ? 7.947 0.727 14.179 1.00 0.00 129 GLY A C 1
ATOM 2049 O O . GLY A 1 129 ? 8.110 -0.010 15.156 1.00 0.00 129 GLY A O 1
ATOM 2053 N N . GLY A 1 130 ? 8.945 1.442 13.648 1.00 0.00 130 GLY A N 1
ATOM 2054 C CA . GLY A 1 130 ? 10.278 1.525 14.241 1.00 0.00 130 GLY A CA 1
ATOM 2055 C C . GLY A 1 130 ? 10.262 2.272 15.581 1.00 0.00 130 GLY A C 1
ATOM 2056 O O . GLY A 1 130 ? 9.280 2.939 15.929 1.00 0.00 130 GLY A O 1
ATOM 2060 N N . SER A 1 131 ? 11.365 2.168 16.328 1.00 0.00 131 SER A N 1
ATOM 2061 C CA . SER A 1 131 ? 11.618 2.939 17.543 1.00 0.00 131 SER A CA 1
ATOM 2062 C C . SER A 1 131 ? 11.935 4.380 17.131 1.00 0.00 131 SER A C 1
ATOM 2063 O O . SER A 1 131 ? 13.086 4.709 16.814 1.00 0.00 131 SER A O 1
ATOM 2071 N N . GLY A 1 132 ? 10.895 5.216 17.032 1.00 0.00 132 GLY A N 1
ATOM 2072 C CA . GLY A 1 132 ? 10.949 6.428 16.228 1.00 0.00 132 GLY A CA 1
ATOM 2073 C C . GLY A 1 132 ? 11.526 6.087 14.851 1.00 0.00 132 GLY A C 1
ATOM 2074 O O . GLY A 1 132 ? 11.134 5.088 14.244 1.00 0.00 132 GLY A O 1
ATOM 2078 N N . MET A 1 133 ? 12.504 6.866 14.384 1.00 0.00 133 MET A N 1
ATOM 2079 C CA . MET A 1 133 ? 13.136 6.668 13.078 1.00 0.00 133 MET A CA 1
ATOM 2080 C C . MET A 1 133 ? 14.588 6.186 13.217 1.00 0.00 133 MET A C 1
ATOM 2081 O O . MET A 1 133 ? 15.404 6.427 12.326 1.00 0.00 133 MET A O 1
ATOM 2095 N N . LYS A 1 134 ? 14.970 5.557 14.340 1.00 0.00 134 LYS A N 1
ATOM 2096 C CA . LYS A 1 134 ? 16.393 5.309 14.611 1.00 0.00 134 LYS A CA 1
ATOM 2097 C C . LYS A 1 134 ? 17.012 4.334 13.600 1.00 0.00 134 LYS A C 1
ATOM 2098 O O . LYS A 1 134 ? 18.151 4.545 13.187 1.00 0.00 134 LYS A O 1
ATOM 2117 N N . MET A 1 135 ? 16.268 3.312 13.166 1.00 0.00 135 MET A N 1
ATOM 2118 C CA . MET A 1 135 ? 16.730 2.394 12.118 1.00 0.00 135 MET A CA 1
ATOM 2119 C C . MET A 1 135 ? 16.751 3.124 10.771 1.00 0.00 135 MET A C 1
ATOM 2120 O O . MET A 1 135 ? 17.707 3.002 10.008 1.00 0.00 135 MET A O 1
ATOM 2134 N N . LEU A 1 136 ? 15.713 3.921 10.487 1.00 0.00 136 LEU A N 1
ATOM 2135 C CA . LEU A 1 136 ? 15.523 4.600 9.204 1.00 0.00 136 LEU A CA 1
ATOM 2136 C C . LEU A 1 136 ? 16.708 5.497 8.850 1.00 0.00 136 LEU A C 1
ATOM 2137 O O . LEU A 1 136 ? 17.077 5.578 7.682 1.00 0.00 136 LEU A O 1
ATOM 2153 N N . GLU A 1 137 ? 17.323 6.133 9.850 1.00 0.00 137 GLU A N 1
ATOM 2154 C CA . GLU A 1 137 ? 18.533 6.936 9.686 1.00 0.00 137 GLU A CA 1
ATOM 2155 C C . GLU A 1 137 ? 19.619 6.140 8.941 1.00 0.00 137 GLU A C 1
ATOM 2156 O O . GLU A 1 137 ? 20.279 6.672 8.043 1.00 0.00 137 GLU A O 1
ATOM 2168 N N . LYS A 1 138 ? 19.783 4.849 9.260 1.00 0.00 138 LYS A N 1
ATOM 2169 C CA . LYS A 1 138 ? 20.760 3.990 8.594 1.00 0.00 138 LYS A CA 1
ATOM 2170 C C . LYS A 1 138 ? 20.357 3.756 7.142 1.00 0.00 138 LYS A C 1
ATOM 2171 O O . LYS A 1 138 ? 21.183 3.942 6.251 1.00 0.00 138 LYS A O 1
ATOM 2190 N N . ARG A 1 139 ? 19.096 3.396 6.870 1.00 0.00 139 ARG A N 1
ATOM 2191 C CA . ARG A 1 139 ? 18.641 3.157 5.495 1.00 0.00 139 ARG A CA 1
ATOM 2192 C C . ARG A 1 139 ? 18.768 4.424 4.654 1.00 0.00 139 ARG A C 1
ATOM 2193 O O . ARG A 1 139 ? 19.140 4.325 3.490 1.00 0.00 139 ARG A O 1
ATOM 2214 N N . VAL A 1 140 ? 18.513 5.604 5.210 1.00 0.00 140 VAL A N 1
ATOM 2215 C CA . VAL A 1 140 ? 18.707 6.862 4.497 1.00 0.00 140 VAL A CA 1
ATOM 2216 C C . VAL A 1 140 ? 20.183 7.041 4.137 1.00 0.00 140 VAL A C 1
ATOM 2217 O O . VAL A 1 140 ? 20.480 7.366 2.989 1.00 0.00 140 VAL A O 1
ATOM 2230 N N . ASN A 1 141 ? 21.114 6.772 5.059 1.00 0.00 141 ASN A N 1
ATOM 2231 C CA . ASN A 1 141 ? 22.544 6.823 4.739 1.00 0.00 141 ASN A CA 1
ATOM 2232 C C . ASN A 1 141 ? 22.883 5.817 3.636 1.00 0.00 141 ASN A C 1
ATOM 2233 O O . ASN A 1 141 ? 23.666 6.123 2.737 1.00 0.00 141 ASN A O 1
ATOM 2244 N N . ARG A 1 142 ? 22.257 4.636 3.656 1.00 0.00 142 ARG A N 1
ATOM 2245 C CA . ARG A 1 142 ? 22.419 3.627 2.611 1.00 0.00 142 ARG A CA 1
ATOM 2246 C C . ARG A 1 142 ? 21.920 4.167 1.265 1.00 0.00 142 ARG A C 1
ATOM 2247 O O . ARG A 1 142 ? 22.620 4.028 0.268 1.00 0.00 142 ARG A O 1
ATOM 2268 N N . VAL A 1 143 ? 20.757 4.819 1.218 1.00 0.00 143 VAL A N 1
ATOM 2269 C CA . VAL A 1 143 ? 20.242 5.423 -0.010 1.00 0.00 143 VAL A CA 1
ATOM 2270 C C . VAL A 1 143 ? 21.163 6.554 -0.478 1.00 0.00 143 VAL A C 1
ATOM 2271 O O . VAL A 1 143 ? 21.406 6.652 -1.679 1.00 0.00 143 VAL A O 1
ATOM 2284 N N . LEU A 1 144 ? 21.745 7.369 0.411 1.00 0.00 144 LEU A N 1
ATOM 2285 C CA . LEU A 1 144 ? 22.729 8.368 -0.016 1.00 0.00 144 LEU A CA 1
ATOM 2286 C C . LEU A 1 144 ? 23.897 7.672 -0.716 1.00 0.00 144 LEU A C 1
ATOM 2287 O O . LEU A 1 144 ? 24.310 8.116 -1.785 1.00 0.00 144 LEU A O 1
ATOM 2303 N N . ALA A 1 145 ? 24.375 6.546 -0.175 1.00 0.00 145 ALA A N 1
ATOM 2304 C CA . ALA A 1 145 ? 25.437 5.742 -0.776 1.00 0.00 145 ALA A CA 1
ATOM 2305 C C . ALA A 1 145 ? 25.018 5.039 -2.086 1.00 0.00 145 ALA A C 1
ATOM 2306 O O . ALA A 1 145 ? 25.868 4.430 -2.742 1.00 0.00 145 ALA A O 1
ATOM 2313 N N . GLU A 1 146 ? 23.745 5.116 -2.488 1.00 0.00 146 GLU A N 1
ATOM 2314 C CA . GLU A 1 146 ? 23.227 4.618 -3.767 1.00 0.00 146 GLU A CA 1
ATOM 2315 C C . GLU A 1 146 ? 22.960 5.776 -4.746 1.00 0.00 146 GLU A C 1
ATOM 2316 O O . GLU A 1 146 ? 22.645 5.532 -5.915 1.00 0.00 146 GLU A O 1
ATOM 2328 N N . THR A 1 147 ? 23.095 7.026 -4.292 1.00 0.00 147 THR A N 1
ATOM 2329 C CA . THR A 1 147 ? 22.630 8.225 -4.991 1.00 0.00 147 THR A CA 1
ATOM 2330 C C . THR A 1 147 ? 23.744 9.297 -5.006 1.00 0.00 147 THR A C 1
ATOM 2331 O O . THR A 1 147 ? 23.492 10.481 -5.246 1.00 0.00 147 THR A O 1
ATOM 2342 N N . GLU A 1 148 ? 24.995 8.894 -4.758 1.00 0.00 148 GLU A N 1
ATOM 2343 C CA . GLU A 1 148 ? 26.188 9.730 -4.730 1.00 0.00 148 GLU A CA 1
ATOM 2344 C C . GLU A 1 148 ? 27.357 8.856 -5.185 1.00 0.00 148 GLU A C 1
ATOM 2345 O O . GLU A 1 148 ? 28.156 9.318 -6.029 1.00 0.00 148 GLU A O 1
ATOM 2358 N N . MET A 1 1 ? 1.361 -1.239 -5.324 1.00 0.00 1 MET A N 2
ATOM 2359 C CA . MET A 1 1 ? 2.705 -0.658 -5.065 1.00 0.00 1 MET A CA 2
ATOM 2360 C C . MET A 1 1 ? 3.530 -1.612 -4.185 1.00 0.00 1 MET A C 2
ATOM 2361 O O . MET A 1 1 ? 3.035 -2.165 -3.202 1.00 0.00 1 MET A O 2
ATOM 2377 N N . LYS A 1 2 ? 4.793 -1.826 -4.575 1.00 0.00 2 LYS A N 2
ATOM 2378 C CA . LYS A 1 2 ? 5.764 -2.740 -3.960 1.00 0.00 2 LYS A CA 2
ATOM 2379 C C . LYS A 1 2 ? 6.988 -1.889 -3.626 1.00 0.00 2 LYS A C 2
ATOM 2380 O O . LYS A 1 2 ? 6.833 -0.876 -2.950 1.00 0.00 2 LYS A O 2
ATOM 2399 N N . LEU A 1 3 ? 8.158 -2.310 -4.097 1.00 0.00 3 LEU A N 2
ATOM 2400 C CA . LEU A 1 3 ? 9.439 -1.611 -4.127 1.00 0.00 3 LEU A CA 2
ATOM 2401 C C . LEU A 1 3 ? 9.844 -1.331 -5.582 1.00 0.00 3 LEU A C 2
ATOM 2402 O O . LEU A 1 3 ? 9.407 -2.011 -6.515 1.00 0.00 3 LEU A O 2
ATOM 2418 N N . ARG A 1 4 ? 10.720 -0.336 -5.749 1.00 0.00 4 ARG A N 2
ATOM 2419 C CA . ARG A 1 4 ? 11.281 0.193 -6.994 1.00 0.00 4 ARG A CA 2
ATOM 2420 C C . ARG A 1 4 ? 10.246 0.684 -8.011 1.00 0.00 4 ARG A C 2
ATOM 2421 O O . ARG A 1 4 ? 10.538 0.745 -9.206 1.00 0.00 4 ARG A O 2
ATOM 2442 N N . GLN A 1 5 ? 9.051 1.057 -7.553 1.00 0.00 5 GLN A N 2
ATOM 2443 C CA . GLN A 1 5 ? 8.069 1.763 -8.390 1.00 0.00 5 GLN A CA 2
ATOM 2444 C C . GLN A 1 5 ? 8.444 3.244 -8.316 1.00 0.00 5 GLN A C 2
ATOM 2445 O O . GLN A 1 5 ? 9.048 3.660 -7.322 1.00 0.00 5 GLN A O 2
ATOM 2459 N N . PRO A 1 6 ? 8.065 4.070 -9.298 1.00 0.00 6 PRO A N 2
ATOM 2460 C CA . PRO A 1 6 ? 8.215 5.500 -9.151 1.00 0.00 6 PRO A CA 2
ATOM 2461 C C . PRO A 1 6 ? 7.197 6.045 -8.138 1.00 0.00 6 PRO A C 2
ATOM 2462 O O . PRO A 1 6 ? 6.063 5.568 -8.033 1.00 0.00 6 PRO A O 2
ATOM 2473 N N . MET A 1 7 ? 7.627 7.075 -7.415 1.00 0.00 7 MET A N 2
ATOM 2474 C CA . MET A 1 7 ? 6.839 7.907 -6.512 1.00 0.00 7 MET A CA 2
ATOM 2475 C C . MET A 1 7 ? 5.511 8.321 -7.179 1.00 0.00 7 MET A C 2
ATOM 2476 O O . MET A 1 7 ? 5.540 8.765 -8.333 1.00 0.00 7 MET A O 2
ATOM 2490 N N . PRO A 1 8 ? 4.357 8.185 -6.496 1.00 0.00 8 PRO A N 2
ATOM 2491 C CA . PRO A 1 8 ? 3.055 8.536 -7.045 1.00 0.00 8 PRO A CA 2
ATOM 2492 C C . PRO A 1 8 ? 2.809 10.047 -6.904 1.00 0.00 8 PRO A C 2
ATOM 2493 O O . PRO A 1 8 ? 3.730 10.869 -6.890 1.00 0.00 8 PRO A O 2
ATOM 2504 N N . GLU A 1 9 ? 1.539 10.417 -6.856 1.00 0.00 9 GLU A N 2
ATOM 2505 C CA . GLU A 1 9 ? 1.025 11.741 -6.567 1.00 0.00 9 GLU A CA 2
ATOM 2506 C C . GLU A 1 9 ? 1.331 12.133 -5.120 1.00 0.00 9 GLU A C 2
ATOM 2507 O O . GLU A 1 9 ? 1.020 11.379 -4.198 1.00 0.00 9 GLU A O 2
ATOM 2519 N N . LEU A 1 10 ? 1.853 13.344 -4.921 1.00 0.00 10 LEU A N 2
ATOM 2520 C CA . LEU A 1 10 ? 2.057 13.969 -3.621 1.00 0.00 10 LEU A CA 2
ATOM 2521 C C . LEU A 1 10 ? 1.143 15.190 -3.594 1.00 0.00 10 LEU A C 2
ATOM 2522 O O . LEU A 1 10 ? 1.486 16.204 -4.207 1.00 0.00 10 LEU A O 2
ATOM 2538 N N . THR A 1 11 ? -0.022 15.106 -2.942 1.00 0.00 11 THR A N 2
ATOM 2539 C CA . THR A 1 11 ? -0.892 16.257 -2.763 1.00 0.00 11 THR A CA 2
ATOM 2540 C C . THR A 1 11 ? -1.881 15.948 -1.629 1.00 0.00 11 THR A C 2
ATOM 2541 O O . THR A 1 11 ? -2.203 14.783 -1.360 1.00 0.00 11 THR A O 2
ATOM 2552 N N . GLY A 1 12 ? -2.378 17.007 -0.995 1.00 0.00 12 GLY A N 2
ATOM 2553 C CA . GLY A 1 12 ? -3.412 17.001 0.021 1.00 0.00 12 GLY A CA 2
ATOM 2554 C C . GLY A 1 12 ? -3.933 18.431 0.148 1.00 0.00 12 GLY A C 2
ATOM 2555 O O . GLY A 1 12 ? -3.219 19.374 -0.207 1.00 0.00 12 GLY A O 2
ATOM 2559 N N . GLU A 1 13 ? -5.166 18.604 0.629 1.00 0.00 13 GLU A N 2
ATOM 2560 C CA . GLU A 1 13 ? -5.854 19.893 0.585 1.00 0.00 13 GLU A CA 2
ATOM 2561 C C . GLU A 1 13 ? -6.520 20.263 1.919 1.00 0.00 13 GLU A C 2
ATOM 2562 O O . GLU A 1 13 ? -6.888 21.424 2.105 1.00 0.00 13 GLU A O 2
ATOM 2574 N N . LYS A 1 14 ? -6.661 19.331 2.876 1.00 0.00 14 LYS A N 2
ATOM 2575 C CA . LYS A 1 14 ? -7.207 19.690 4.190 1.00 0.00 14 LYS A CA 2
ATOM 2576 C C . LYS A 1 14 ? -6.217 20.605 4.919 1.00 0.00 14 LYS A C 2
ATOM 2577 O O . LYS A 1 14 ? -6.647 21.569 5.554 1.00 0.00 14 LYS A O 2
ATOM 2596 N N . ALA A 1 15 ? -4.911 20.346 4.800 1.00 0.00 15 ALA A N 2
ATOM 2597 C CA . ALA A 1 15 ? -3.842 21.238 5.237 1.00 0.00 15 ALA A CA 2
ATOM 2598 C C . ALA A 1 15 ? -2.557 20.878 4.488 1.00 0.00 15 ALA A C 2
ATOM 2599 O O . ALA A 1 15 ? -2.418 19.778 3.954 1.00 0.00 15 ALA A O 2
ATOM 2606 N N . TRP A 1 16 ? -1.607 21.809 4.482 1.00 0.00 16 TRP A N 2
ATOM 2607 C CA . TRP A 1 16 ? -0.340 21.762 3.747 1.00 0.00 16 TRP A CA 2
ATOM 2608 C C . TRP A 1 16 ? 0.682 22.546 4.585 1.00 0.00 16 TRP A C 2
ATOM 2609 O O . TRP A 1 16 ? 1.227 23.576 4.184 1.00 0.00 16 TRP A O 2
ATOM 2630 N N . LEU A 1 17 ? 0.788 22.128 5.848 1.00 0.00 17 LEU A N 2
ATOM 2631 C CA . LEU A 1 17 ? 1.510 22.803 6.918 1.00 0.00 17 LEU A CA 2
ATOM 2632 C C . LEU A 1 17 ? 2.989 22.910 6.548 1.00 0.00 17 LEU A C 2
ATOM 2633 O O . LEU A 1 17 ? 3.586 21.943 6.080 1.00 0.00 17 LEU A O 2
ATOM 2649 N N . ASN A 1 18 ? 3.563 24.100 6.750 1.00 0.00 18 ASN A N 2
ATOM 2650 C CA . ASN A 1 18 ? 4.900 24.550 6.332 1.00 0.00 18 ASN A CA 2
ATOM 2651 C C . ASN A 1 18 ? 5.005 24.719 4.813 1.00 0.00 18 ASN A C 2
ATOM 2652 O O . ASN A 1 18 ? 5.763 25.569 4.342 1.00 0.00 18 ASN A O 2
ATOM 2663 N N . GLY A 1 19 ? 4.250 23.931 4.049 1.00 0.00 19 GLY A N 2
ATOM 2664 C CA . GLY A 1 19 ? 4.210 23.916 2.598 1.00 0.00 19 GLY A CA 2
ATOM 2665 C C . GLY A 1 19 ? 3.956 22.491 2.113 1.00 0.00 19 GLY A C 2
ATOM 2666 O O . GLY A 1 19 ? 3.930 21.547 2.903 1.00 0.00 19 GLY A O 2
ATOM 2670 N N . GLU A 1 20 ? 3.813 22.323 0.802 1.00 0.00 20 GLU A N 2
ATOM 2671 C CA . GLU A 1 20 ? 3.710 21.043 0.125 1.00 0.00 20 GLU A CA 2
ATOM 2672 C C . GLU A 1 20 ? 4.485 21.128 -1.195 1.00 0.00 20 GLU A C 2
ATOM 2673 O O . GLU A 1 20 ? 4.718 22.230 -1.702 1.00 0.00 20 GLU A O 2
ATOM 2685 N N . VAL A 1 21 ? 4.882 19.982 -1.749 1.00 0.00 21 VAL A N 2
ATOM 2686 C CA . VAL A 1 21 ? 5.586 19.893 -3.023 1.00 0.00 21 VAL A CA 2
ATOM 2687 C C . VAL A 1 21 ? 5.201 18.592 -3.717 1.00 0.00 21 VAL A C 2
ATOM 2688 O O . VAL A 1 21 ? 4.985 17.562 -3.075 1.00 0.00 21 VAL A O 2
ATOM 2701 N N . THR A 1 22 ? 5.146 18.659 -5.042 1.00 0.00 22 THR A N 2
ATOM 2702 C CA . THR A 1 22 ? 5.017 17.524 -5.932 1.00 0.00 22 THR A CA 2
ATOM 2703 C C . THR A 1 22 ? 6.312 16.732 -5.961 1.00 0.00 22 THR A C 2
ATOM 2704 O O . THR A 1 22 ? 7.378 17.254 -5.614 1.00 0.00 22 THR A O 2
ATOM 2715 N N . ARG A 1 23 ? 6.235 15.489 -6.463 1.00 0.00 23 ARG A N 2
ATOM 2716 C CA . ARG A 1 23 ? 7.426 14.707 -6.755 1.00 0.00 23 ARG A CA 2
ATOM 2717 C C . ARG A 1 23 ? 8.386 15.555 -7.578 1.00 0.00 23 ARG A C 2
ATOM 2718 O O . ARG A 1 23 ? 9.544 15.656 -7.217 1.00 0.00 23 ARG A O 2
ATOM 2739 N N . GLU A 1 24 ? 7.913 16.290 -8.583 1.00 0.00 24 GLU A N 2
ATOM 2740 C CA . GLU A 1 24 ? 8.827 16.977 -9.499 1.00 0.00 24 GLU A CA 2
ATOM 2741 C C . GLU A 1 24 ? 9.613 18.130 -8.845 1.00 0.00 24 GLU A C 2
ATOM 2742 O O . GLU A 1 24 ? 10.593 18.592 -9.430 1.00 0.00 24 GLU A O 2
ATOM 2754 N N . GLN A 1 25 ? 9.218 18.593 -7.649 1.00 0.00 25 GLN A N 2
ATOM 2755 C CA . GLN A 1 25 ? 9.962 19.591 -6.886 1.00 0.00 25 GLN A CA 2
ATOM 2756 C C . GLN A 1 25 ? 10.776 18.921 -5.765 1.00 0.00 25 GLN A C 2
ATOM 2757 O O . GLN A 1 25 ? 11.783 19.475 -5.324 1.00 0.00 25 GLN A O 2
ATOM 2771 N N . LEU A 1 26 ? 10.361 17.731 -5.316 1.00 0.00 26 LEU A N 2
ATOM 2772 C CA . LEU A 1 26 ? 11.065 16.891 -4.358 1.00 0.00 26 LEU A CA 2
ATOM 2773 C C . LEU A 1 26 ? 12.300 16.255 -5.012 1.00 0.00 26 LEU A C 2
ATOM 2774 O O . LEU A 1 26 ? 13.424 16.500 -4.576 1.00 0.00 26 LEU A O 2
ATOM 2790 N N . ILE A 1 27 ? 12.104 15.459 -6.065 1.00 0.00 27 ILE A N 2
ATOM 2791 C CA . ILE A 1 27 ? 13.153 14.707 -6.749 1.00 0.00 27 ILE A CA 2
ATOM 2792 C C . ILE A 1 27 ? 13.823 15.526 -7.859 1.00 0.00 27 ILE A C 2
ATOM 2793 O O . ILE A 1 27 ? 13.429 16.655 -8.161 1.00 0.00 27 ILE A O 2
ATOM 2809 N N . GLY A 1 28 ? 14.852 14.921 -8.463 1.00 0.00 28 GLY A N 2
ATOM 2810 C CA . GLY A 1 28 ? 15.593 15.426 -9.611 1.00 0.00 28 GLY A CA 2
ATOM 2811 C C . GLY A 1 28 ? 17.075 15.584 -9.284 1.00 0.00 28 GLY A C 2
ATOM 2812 O O . GLY A 1 28 ? 17.904 15.629 -10.194 1.00 0.00 28 GLY A O 2
ATOM 2816 N N . GLU A 1 29 ? 17.429 15.597 -7.996 1.00 0.00 29 GLU A N 2
ATOM 2817 C CA . GLU A 1 29 ? 18.764 15.971 -7.540 1.00 0.00 29 GLU A CA 2
ATOM 2818 C C . GLU A 1 29 ? 19.173 15.234 -6.262 1.00 0.00 29 GLU A C 2
ATOM 2819 O O . GLU A 1 29 ? 20.317 14.798 -6.142 1.00 0.00 29 GLU A O 2
ATOM 2831 N N . LYS A 1 30 ? 18.238 15.068 -5.320 1.00 0.00 30 LYS A N 2
ATOM 2832 C CA . LYS A 1 30 ? 18.488 14.499 -3.999 1.00 0.00 30 LYS A CA 2
ATOM 2833 C C . LYS A 1 30 ? 17.376 13.497 -3.685 1.00 0.00 30 LYS A C 2
ATOM 2834 O O . LYS A 1 30 ? 16.251 13.704 -4.150 1.00 0.00 30 LYS A O 2
ATOM 2853 N N . PRO A 1 31 ? 17.658 12.426 -2.923 1.00 0.00 31 PRO A N 2
ATOM 2854 C CA . PRO A 1 31 ? 16.651 11.467 -2.491 1.00 0.00 31 PRO A CA 2
ATOM 2855 C C . PRO A 1 31 ? 15.565 12.128 -1.645 1.00 0.00 31 PRO A C 2
ATOM 2856 O O . PRO A 1 31 ? 15.690 13.271 -1.191 1.00 0.00 31 PRO A O 2
ATOM 2867 N N . THR A 1 32 ? 14.497 11.378 -1.406 1.00 0.00 32 THR A N 2
ATOM 2868 C CA . THR A 1 32 ? 13.328 11.832 -0.664 1.00 0.00 32 THR A CA 2
ATOM 2869 C C . THR A 1 32 ? 12.969 10.783 0.391 1.00 0.00 32 THR A C 2
ATOM 2870 O O . THR A 1 32 ? 13.185 9.588 0.195 1.00 0.00 32 THR A O 2
ATOM 2881 N N . LEU A 1 33 ? 12.393 11.232 1.504 1.00 0.00 33 LEU A N 2
ATOM 2882 C CA . LEU A 1 33 ? 11.809 10.402 2.545 1.00 0.00 33 LEU A CA 2
ATOM 2883 C C . LEU A 1 33 ? 10.399 10.938 2.757 1.00 0.00 33 LEU A C 2
ATOM 2884 O O . LEU A 1 33 ? 10.252 12.064 3.234 1.00 0.00 33 LEU A O 2
ATOM 2900 N N . ILE A 1 34 ? 9.385 10.161 2.376 1.00 0.00 34 ILE A N 2
ATOM 2901 C CA . ILE A 1 34 ? 8.000 10.459 2.726 1.00 0.00 34 ILE A CA 2
ATOM 2902 C C . ILE A 1 34 ? 7.745 9.651 4.000 1.00 0.00 34 ILE A C 2
ATOM 2903 O O . ILE A 1 34 ? 8.100 8.469 4.044 1.00 0.00 34 ILE A O 2
ATOM 2919 N N . HIS A 1 35 ? 7.098 10.236 5.010 1.00 0.00 35 HIS A N 2
ATOM 2920 C CA . HIS A 1 35 ? 6.635 9.465 6.155 1.00 0.00 35 HIS A CA 2
ATOM 2921 C C . HIS A 1 35 ? 5.181 9.784 6.486 1.00 0.00 35 HIS A C 2
ATOM 2922 O O . HIS A 1 35 ? 4.701 10.901 6.292 1.00 0.00 35 HIS A O 2
ATOM 2936 N N . PHE A 1 36 ? 4.487 8.772 6.990 1.00 0.00 36 PHE A N 2
ATOM 2937 C CA . PHE A 1 36 ? 3.115 8.800 7.446 1.00 0.00 36 PHE A CA 2
ATOM 2938 C C . PHE A 1 36 ? 3.189 8.710 8.961 1.00 0.00 36 PHE A C 2
ATOM 2939 O O . PHE A 1 36 ? 4.000 7.954 9.494 1.00 0.00 36 PHE A O 2
ATOM 2956 N N . TRP A 1 37 ? 2.376 9.485 9.663 1.00 0.00 37 TRP A N 2
ATOM 2957 C CA . TRP A 1 37 ? 2.414 9.593 11.120 1.00 0.00 37 TRP A CA 2
ATOM 2958 C C . TRP A 1 37 ? 1.053 10.102 11.600 1.00 0.00 37 TRP A C 2
ATOM 2959 O O . TRP A 1 37 ? 0.188 10.430 10.785 1.00 0.00 37 TRP A O 2
ATOM 2980 N N . SER A 1 38 ? 0.866 10.177 12.913 1.00 0.00 38 SER A N 2
ATOM 2981 C CA . SER A 1 38 ? -0.329 10.705 13.542 1.00 0.00 38 SER A CA 2
ATOM 2982 C C . SER A 1 38 ? 0.092 11.512 14.773 1.00 0.00 38 SER A C 2
ATOM 2983 O O . SER A 1 38 ? 1.273 11.521 15.134 1.00 0.00 38 SER A O 2
ATOM 2991 N N . ILE A 1 39 ? -0.859 12.142 15.462 1.00 0.00 39 ILE A N 2
ATOM 2992 C CA . ILE A 1 39 ? -0.616 12.746 16.770 1.00 0.00 39 ILE A CA 2
ATOM 2993 C C . ILE A 1 39 ? -1.318 11.922 17.858 1.00 0.00 39 ILE A C 2
ATOM 2994 O O . ILE A 1 39 ? -1.602 12.442 18.938 1.00 0.00 39 ILE A O 2
ATOM 3010 N N . SER A 1 40 ? -1.582 10.638 17.595 1.00 0.00 40 SER A N 2
ATOM 3011 C CA . SER A 1 40 ? -2.428 9.796 18.434 1.00 0.00 40 SER A CA 2
ATOM 3012 C C . SER A 1 40 ? -1.762 8.480 18.868 1.00 0.00 40 SER A C 2
ATOM 3013 O O . SER A 1 40 ? -2.315 7.797 19.735 1.00 0.00 40 SER A O 2
ATOM 3021 N N . CYS A 1 41 ? -0.581 8.127 18.335 1.00 0.00 41 CYS A N 2
ATOM 3022 C CA . CYS A 1 41 ? 0.095 6.863 18.641 1.00 0.00 41 CYS A CA 2
ATOM 3023 C C . CYS A 1 41 ? 1.487 7.142 19.206 1.00 0.00 41 CYS A C 2
ATOM 3024 O O . CYS A 1 41 ? 2.168 8.064 18.754 1.00 0.00 41 CYS A O 2
ATOM 3032 N N . HIS A 1 42 ? 1.928 6.338 20.179 1.00 0.00 42 HIS A N 2
ATOM 3033 C CA . HIS A 1 42 ? 3.154 6.605 20.930 1.00 0.00 42 HIS A CA 2
ATOM 3034 C C . HIS A 1 42 ? 4.395 6.585 20.036 1.00 0.00 42 HIS A C 2
ATOM 3035 O O . HIS A 1 42 ? 5.262 7.447 20.165 1.00 0.00 42 HIS A O 2
ATOM 3049 N N . LEU A 1 43 ? 4.471 5.644 19.090 1.00 0.00 43 LEU A N 2
ATOM 3050 C CA . LEU A 1 43 ? 5.598 5.584 18.157 1.00 0.00 43 LEU A CA 2
ATOM 3051 C C . LEU A 1 43 ? 5.668 6.860 17.319 1.00 0.00 43 LEU A C 2
ATOM 3052 O O . LEU A 1 43 ? 6.767 7.346 17.059 1.00 0.00 43 LEU A O 2
ATOM 3068 N N . CYS A 1 44 ? 4.523 7.451 16.955 1.00 0.00 44 CYS A N 2
ATOM 3069 C CA . CYS A 1 44 ? 4.507 8.753 16.303 1.00 0.00 44 CYS A CA 2
ATOM 3070 C C . CYS A 1 44 ? 5.092 9.819 17.226 1.00 0.00 44 CYS A C 2
ATOM 3071 O O . CYS A 1 44 ? 5.878 10.637 16.764 1.00 0.00 44 CYS A O 2
ATOM 3079 N N . LYS A 1 45 ? 4.777 9.807 18.526 1.00 0.00 45 LYS A N 2
ATOM 3080 C CA . LYS A 1 45 ? 5.316 10.796 19.464 1.00 0.00 45 LYS A CA 2
ATOM 3081 C C . LYS A 1 45 ? 6.829 10.692 19.642 1.00 0.00 45 LYS A C 2
ATOM 3082 O O . LYS A 1 45 ? 7.435 11.664 20.081 1.00 0.00 45 LYS A O 2
ATOM 3101 N N . GLU A 1 46 ? 7.440 9.548 19.336 1.00 0.00 46 GLU A N 2
ATOM 3102 C CA . GLU A 1 46 ? 8.888 9.352 19.432 1.00 0.00 46 GLU A CA 2
ATOM 3103 C C . GLU A 1 46 ? 9.547 9.708 18.089 1.00 0.00 46 GLU A C 2
ATOM 3104 O O . GLU A 1 46 ? 10.589 10.378 18.023 1.00 0.00 46 GLU A O 2
ATOM 3116 N N . ALA A 1 47 ? 8.895 9.313 16.991 1.00 0.00 47 ALA A N 2
ATOM 3117 C CA . ALA A 1 47 ? 9.327 9.697 15.666 1.00 0.00 47 ALA A CA 2
ATOM 3118 C C . ALA A 1 47 ? 9.265 11.209 15.533 1.00 0.00 47 ALA A C 2
ATOM 3119 O O . ALA A 1 47 ? 10.169 11.765 14.944 1.00 0.00 47 ALA A O 2
ATOM 3126 N N . MET A 1 48 ? 8.277 11.890 16.112 1.00 0.00 48 MET A N 2
ATOM 3127 C CA . MET A 1 48 ? 8.117 13.334 16.009 1.00 0.00 48 MET A CA 2
ATOM 3128 C C . MET A 1 48 ? 9.393 14.133 16.346 1.00 0.00 48 MET A C 2
ATOM 3129 O O . MET A 1 48 ? 9.886 14.857 15.476 1.00 0.00 48 MET A O 2
ATOM 3143 N N . PRO A 1 49 ? 9.996 13.998 17.542 1.00 0.00 49 PRO A N 2
ATOM 3144 C CA . PRO A 1 49 ? 11.265 14.638 17.830 1.00 0.00 49 PRO A CA 2
ATOM 3145 C C . PRO A 1 49 ? 12.378 14.117 16.925 1.00 0.00 49 PRO A C 2
ATOM 3146 O O . PRO A 1 49 ? 13.212 14.923 16.501 1.00 0.00 49 PRO A O 2
ATOM 3157 N N . GLN A 1 50 ? 12.419 12.816 16.591 1.00 0.00 50 GLN A N 2
ATOM 3158 C CA . GLN A 1 50 ? 13.536 12.364 15.763 1.00 0.00 50 GLN A CA 2
ATOM 3159 C C . GLN A 1 50 ? 13.432 12.918 14.342 1.00 0.00 50 GLN A C 2
ATOM 3160 O O . GLN A 1 50 ? 14.457 13.266 13.778 1.00 0.00 50 GLN A O 2
ATOM 3174 N N . VAL A 1 51 ? 12.229 13.101 13.796 1.00 0.00 51 VAL A N 2
ATOM 3175 C CA . VAL A 1 51 ? 11.955 13.781 12.536 1.00 0.00 51 VAL A CA 2
ATOM 3176 C C . VAL A 1 51 ? 12.528 15.193 12.609 1.00 0.00 51 VAL A C 2
ATOM 3177 O O . VAL A 1 51 ? 13.124 15.623 11.624 1.00 0.00 51 VAL A O 2
ATOM 3190 N N . ASN A 1 52 ? 12.425 15.903 13.745 1.00 0.00 52 ASN A N 2
ATOM 3191 C CA . ASN A 1 52 ? 13.039 17.226 13.850 1.00 0.00 52 ASN A CA 2
ATOM 3192 C C . ASN A 1 52 ? 14.547 17.156 13.609 1.00 0.00 52 ASN A C 2
ATOM 3193 O O . ASN A 1 52 ? 15.070 17.948 12.812 1.00 0.00 52 ASN A O 2
ATOM 3204 N N . GLU A 1 53 ? 15.251 16.217 14.251 1.00 0.00 53 GLU A N 2
ATOM 3205 C CA . GLU A 1 53 ? 16.691 16.153 14.035 1.00 0.00 53 GLU A CA 2
ATOM 3206 C C . GLU A 1 53 ? 16.984 15.597 12.642 1.00 0.00 53 GLU A C 2
ATOM 3207 O O . GLU A 1 53 ? 17.897 16.094 12.003 1.00 0.00 53 GLU A O 2
ATOM 3219 N N . PHE A 1 54 ? 16.189 14.659 12.117 1.00 0.00 54 PHE A N 2
ATOM 3220 C CA . PHE A 1 54 ? 16.355 14.045 10.802 1.00 0.00 54 PHE A CA 2
ATOM 3221 C C . PHE A 1 54 ? 16.316 15.140 9.746 1.00 0.00 54 PHE A C 2
ATOM 3222 O O . PHE A 1 54 ? 17.158 15.195 8.849 1.00 0.00 54 PHE A O 2
ATOM 3239 N N . ARG A 1 55 ? 15.345 16.043 9.902 1.00 0.00 55 ARG A N 2
ATOM 3240 C CA . ARG A 1 55 ? 15.143 17.175 9.030 1.00 0.00 55 ARG A CA 2
ATOM 3241 C C . ARG A 1 55 ? 16.381 18.047 9.008 1.00 0.00 55 ARG A C 2
ATOM 3242 O O . ARG A 1 55 ? 16.858 18.341 7.923 1.00 0.00 55 ARG A O 2
ATOM 3263 N N . ASP A 1 56 ? 16.942 18.437 10.153 1.00 0.00 56 ASP A N 2
ATOM 3264 C CA . ASP A 1 56 ? 18.080 19.365 10.139 1.00 0.00 56 ASP A CA 2
ATOM 3265 C C . ASP A 1 56 ? 19.349 18.660 9.668 1.00 0.00 56 ASP A C 2
ATOM 3266 O O . ASP A 1 56 ? 20.127 19.190 8.872 1.00 0.00 56 ASP A O 2
ATOM 3275 N N . LYS A 1 57 ? 19.522 17.429 10.142 1.00 0.00 57 LYS A N 2
ATOM 3276 C CA . LYS A 1 57 ? 20.682 16.581 9.936 1.00 0.00 57 LYS A CA 2
ATOM 3277 C C . LYS A 1 57 ? 20.857 16.205 8.468 1.00 0.00 57 LYS A C 2
ATOM 3278 O O . LYS A 1 57 ? 21.998 16.035 8.035 1.00 0.00 57 LYS A O 2
ATOM 3297 N N . TYR A 1 58 ? 19.764 16.115 7.698 1.00 0.00 58 TYR A N 2
ATOM 3298 C CA . TYR A 1 58 ? 19.805 15.633 6.322 1.00 0.00 58 TYR A CA 2
ATOM 3299 C C . TYR A 1 58 ? 19.158 16.582 5.310 1.00 0.00 58 TYR A C 2
ATOM 3300 O O . TYR A 1 58 ? 19.225 16.259 4.128 1.00 0.00 58 TYR A O 2
ATOM 3318 N N . GLN A 1 59 ? 18.604 17.752 5.674 1.00 0.00 59 GLN A N 2
ATOM 3319 C CA . GLN A 1 59 ? 18.019 18.673 4.673 1.00 0.00 59 GLN A CA 2
ATOM 3320 C C . GLN A 1 59 ? 18.957 19.049 3.510 1.00 0.00 59 GLN A C 2
ATOM 3321 O O . GLN A 1 59 ? 18.492 19.399 2.426 1.00 0.00 59 GLN A O 2
ATOM 3335 N N . ASP A 1 60 ? 20.271 18.961 3.720 1.00 0.00 60 ASP A N 2
ATOM 3336 C CA . ASP A 1 60 ? 21.294 19.278 2.718 1.00 0.00 60 ASP A CA 2
ATOM 3337 C C . ASP A 1 60 ? 21.491 18.141 1.701 1.00 0.00 60 ASP A C 2
ATOM 3338 O O . ASP A 1 60 ? 22.182 18.316 0.699 1.00 0.00 60 ASP A O 2
ATOM 3347 N N . GLN A 1 61 ? 20.880 16.973 1.938 1.00 0.00 61 GLN A N 2
ATOM 3348 C CA . GLN A 1 61 ? 21.134 15.731 1.206 1.00 0.00 61 GLN A CA 2
ATOM 3349 C C . GLN A 1 61 ? 19.860 14.923 0.915 1.00 0.00 61 GLN A C 2
ATOM 3350 O O . GLN A 1 61 ? 19.905 13.994 0.114 1.00 0.00 61 GLN A O 2
ATOM 3364 N N . LEU A 1 62 ? 18.733 15.248 1.549 1.00 0.00 62 LEU A N 2
ATOM 3365 C CA . LEU A 1 62 ? 17.503 14.466 1.559 1.00 0.00 62 LEU A CA 2
ATOM 3366 C C . LEU A 1 62 ? 16.332 15.439 1.650 1.00 0.00 62 LEU A C 2
ATOM 3367 O O . LEU A 1 62 ? 16.401 16.433 2.374 1.00 0.00 62 LEU A O 2
ATOM 3383 N N . ASN A 1 63 ? 15.239 15.120 0.963 1.00 0.00 63 ASN A N 2
ATOM 3384 C CA . ASN A 1 63 ? 13.987 15.861 1.053 1.00 0.00 63 ASN A CA 2
ATOM 3385 C C . ASN A 1 63 ? 13.084 15.119 2.030 1.00 0.00 63 ASN A C 2
ATOM 3386 O O . ASN A 1 63 ? 12.508 14.098 1.653 1.00 0.00 63 ASN A O 2
ATOM 3397 N N . VAL A 1 64 ? 12.986 15.562 3.283 1.00 0.00 64 VAL A N 2
ATOM 3398 C CA . VAL A 1 64 ? 11.963 15.017 4.173 1.00 0.00 64 VAL A CA 2
ATOM 3399 C C . VAL A 1 64 ? 10.635 15.661 3.747 1.00 0.00 64 VAL A C 2
ATOM 3400 O O . VAL A 1 64 ? 10.593 16.861 3.460 1.00 0.00 64 VAL A O 2
ATOM 3413 N N . VAL A 1 65 ? 9.560 14.883 3.698 1.00 0.00 65 VAL A N 2
ATOM 3414 C CA . VAL A 1 65 ? 8.194 15.354 3.506 1.00 0.00 65 VAL A CA 2
ATOM 3415 C C . VAL A 1 65 ? 7.296 14.391 4.288 1.00 0.00 65 VAL A C 2
ATOM 3416 O O . VAL A 1 65 ? 7.685 13.243 4.537 1.00 0.00 65 VAL A O 2
ATOM 3429 N N . ALA A 1 66 ? 6.099 14.823 4.690 1.00 0.00 66 ALA A N 2
ATOM 3430 C CA . ALA A 1 66 ? 5.255 13.994 5.536 1.00 0.00 66 ALA A CA 2
ATOM 3431 C C . ALA A 1 66 ? 3.772 14.123 5.240 1.00 0.00 66 ALA A C 2
ATOM 3432 O O . ALA A 1 66 ? 3.316 15.079 4.610 1.00 0.00 66 ALA A O 2
ATOM 3439 N N . VAL A 1 67 ? 3.020 13.160 5.765 1.00 0.00 67 VAL A N 2
ATOM 3440 C CA . VAL A 1 67 ? 1.598 13.015 5.549 1.00 0.00 67 VAL A CA 2
ATOM 3441 C C . VAL A 1 67 ? 1.016 12.634 6.905 1.00 0.00 67 VAL A C 2
ATOM 3442 O O . VAL A 1 67 ? 1.291 11.549 7.423 1.00 0.00 67 VAL A O 2
ATOM 3455 N N . HIS A 1 68 ? 0.272 13.543 7.530 1.00 0.00 68 HIS A N 2
ATOM 3456 C CA . HIS A 1 68 ? -0.452 13.181 8.737 1.00 0.00 68 HIS A CA 2
ATOM 3457 C C . HIS A 1 68 ? -1.631 12.319 8.302 1.00 0.00 68 HIS A C 2
ATOM 3458 O O . HIS A 1 68 ? -2.479 12.799 7.552 1.00 0.00 68 HIS A O 2
ATOM 3472 N N . MET A 1 69 ? -1.718 11.075 8.768 1.00 0.00 69 MET A N 2
ATOM 3473 C CA . MET A 1 69 ? -2.873 10.231 8.528 1.00 0.00 69 MET A CA 2
ATOM 3474 C C . MET A 1 69 ? -3.920 10.580 9.588 1.00 0.00 69 MET A C 2
ATOM 3475 O O . MET A 1 69 ? -3.688 10.267 10.759 1.00 0.00 69 MET A O 2
ATOM 3489 N N . PRO A 1 70 ? -5.050 11.232 9.242 1.00 0.00 70 PRO A N 2
ATOM 3490 C CA . PRO A 1 70 ? -6.139 11.366 10.189 1.00 0.00 70 PRO A CA 2
ATOM 3491 C C . PRO A 1 70 ? -6.640 9.947 10.464 1.00 0.00 70 PRO A C 2
ATOM 3492 O O . PRO A 1 70 ? -6.863 9.149 9.548 1.00 0.00 70 PRO A O 2
ATOM 3503 N N . ARG A 1 71 ? -6.795 9.636 11.740 1.00 0.00 71 ARG A N 2
ATOM 3504 C CA . ARG A 1 71 ? -7.024 8.299 12.246 1.00 0.00 71 ARG A CA 2
ATOM 3505 C C . ARG A 1 71 ? -8.042 8.315 13.387 1.00 0.00 71 ARG A C 2
ATOM 3506 O O . ARG A 1 71 ? -8.805 7.354 13.510 1.00 0.00 71 ARG A O 2
ATOM 3527 N N . SER A 1 72 ? -8.106 9.387 14.178 1.00 0.00 72 SER A N 2
ATOM 3528 C CA . SER A 1 72 ? -8.874 9.421 15.418 1.00 0.00 72 SER A CA 2
ATOM 3529 C C . SER A 1 72 ? -9.378 10.843 15.680 1.00 0.00 72 SER A C 2
ATOM 3530 O O . SER A 1 72 ? -8.809 11.812 15.180 1.00 0.00 72 SER A O 2
ATOM 3538 N N . GLU A 1 73 ? -10.404 11.002 16.519 1.00 0.00 73 GLU A N 2
ATOM 3539 C CA . GLU A 1 73 ? -10.905 12.321 16.914 1.00 0.00 73 GLU A CA 2
ATOM 3540 C C . GLU A 1 73 ? -9.810 13.150 17.611 1.00 0.00 73 GLU A C 2
ATOM 3541 O O . GLU A 1 73 ? -9.792 14.376 17.504 1.00 0.00 73 GLU A O 2
ATOM 3553 N N . ASP A 1 74 ? -8.853 12.479 18.259 1.00 0.00 74 ASP A N 2
ATOM 3554 C CA . ASP A 1 74 ? -7.702 13.105 18.911 1.00 0.00 74 ASP A CA 2
ATOM 3555 C C . ASP A 1 74 ? -6.702 13.720 17.918 1.00 0.00 74 ASP A C 2
ATOM 3556 O O . ASP A 1 74 ? -5.785 14.421 18.343 1.00 0.00 74 ASP A O 2
ATOM 3565 N N . ASP A 1 75 ? -6.848 13.477 16.607 1.00 0.00 75 ASP A N 2
ATOM 3566 C CA . ASP A 1 75 ? -5.844 13.827 15.600 1.00 0.00 75 ASP A CA 2
ATOM 3567 C C . ASP A 1 75 ? -6.401 14.333 14.266 1.00 0.00 75 ASP A C 2
ATOM 3568 O O . ASP A 1 75 ? -5.648 14.921 13.495 1.00 0.00 75 ASP A O 2
ATOM 3577 N N . LEU A 1 76 ? -7.697 14.175 13.988 1.00 0.00 76 LEU A N 2
ATOM 3578 C CA . LEU A 1 76 ? -8.274 14.415 12.664 1.00 0.00 76 LEU A CA 2
ATOM 3579 C C . LEU A 1 76 ? -8.380 15.890 12.259 1.00 0.00 76 LEU A C 2
ATOM 3580 O O . LEU A 1 76 ? -8.857 16.180 11.158 1.00 0.00 76 LEU A O 2
ATOM 3596 N N . ASP A 1 77 ? -7.965 16.820 13.120 1.00 0.00 77 ASP A N 2
ATOM 3597 C CA . ASP A 1 77 ? -8.159 18.259 12.939 1.00 0.00 77 ASP A CA 2
ATOM 3598 C C . ASP A 1 77 ? -6.811 18.963 12.727 1.00 0.00 77 ASP A C 2
ATOM 3599 O O . ASP A 1 77 ? -5.949 18.888 13.609 1.00 0.00 77 ASP A O 2
ATOM 3608 N N . PRO A 1 78 ? -6.596 19.661 11.596 1.00 0.00 78 PRO A N 2
ATOM 3609 C CA . PRO A 1 78 ? -5.336 20.331 11.297 1.00 0.00 78 PRO A CA 2
ATOM 3610 C C . PRO A 1 78 ? -4.842 21.351 12.321 1.00 0.00 78 PRO A C 2
ATOM 3611 O O . PRO A 1 78 ? -3.648 21.648 12.317 1.00 0.00 78 PRO A O 2
ATOM 3622 N N . GLY A 1 79 ? -5.703 21.891 13.186 1.00 0.00 79 GLY A N 2
ATOM 3623 C CA . GLY A 1 79 ? -5.287 22.853 14.193 1.00 0.00 79 GLY A CA 2
ATOM 3624 C C . GLY A 1 79 ? -4.517 22.124 15.283 1.00 0.00 79 GLY A C 2
ATOM 3625 O O . GLY A 1 79 ? -3.448 22.577 15.694 1.00 0.00 79 GLY A O 2
ATOM 3629 N N . LYS A 1 80 ? -5.000 20.942 15.684 1.00 0.00 80 LYS A N 2
ATOM 3630 C CA . LYS A 1 80 ? -4.270 20.078 16.606 1.00 0.00 80 LYS A CA 2
ATOM 3631 C C . LYS A 1 80 ? -2.933 19.698 15.985 1.00 0.00 80 LYS A C 2
ATOM 3632 O O . LYS A 1 80 ? -1.907 19.772 16.659 1.00 0.00 80 LYS A O 2
ATOM 3651 N N . ILE A 1 81 ? -2.951 19.300 14.709 1.00 0.00 81 ILE A N 2
ATOM 3652 C CA . ILE A 1 81 ? -1.765 18.843 13.999 1.00 0.00 81 ILE A CA 2
ATOM 3653 C C . ILE A 1 81 ? -0.746 19.985 13.990 1.00 0.00 81 ILE A C 2
ATOM 3654 O O . ILE A 1 81 ? 0.362 19.785 14.480 1.00 0.00 81 ILE A O 2
ATOM 3670 N N . LYS A 1 82 ? -1.107 21.183 13.508 1.00 0.00 82 LYS A N 2
ATOM 3671 C CA . LYS A 1 82 ? -0.229 22.343 13.519 1.00 0.00 82 LYS A CA 2
ATOM 3672 C C . LYS A 1 82 ? 0.326 22.650 14.906 1.00 0.00 82 LYS A C 2
ATOM 3673 O O . LYS A 1 82 ? 1.539 22.804 15.028 1.00 0.00 82 LYS A O 2
ATOM 3692 N N . GLU A 1 83 ? -0.510 22.733 15.943 1.00 0.00 83 GLU A N 2
ATOM 3693 C CA . GLU A 1 83 ? -0.036 23.106 17.276 1.00 0.00 83 GLU A CA 2
ATOM 3694 C C . GLU A 1 83 ? 0.962 22.071 17.810 1.00 0.00 83 GLU A C 2
ATOM 3695 O O . GLU A 1 83 ? 1.934 22.429 18.474 1.00 0.00 83 GLU A O 2
ATOM 3707 N N . THR A 1 84 ? 0.748 20.797 17.494 1.00 0.00 84 THR A N 2
ATOM 3708 C CA . THR A 1 84 ? 1.611 19.696 17.892 1.00 0.00 84 THR A CA 2
ATOM 3709 C C . THR A 1 84 ? 2.935 19.753 17.108 1.00 0.00 84 THR A C 2
ATOM 3710 O O . THR A 1 84 ? 4.017 19.802 17.693 1.00 0.00 84 THR A O 2
ATOM 3721 N N . ALA A 1 85 ? 2.857 19.810 15.779 1.00 0.00 85 ALA A N 2
ATOM 3722 C CA . ALA A 1 85 ? 3.993 19.916 14.870 1.00 0.00 85 ALA A CA 2
ATOM 3723 C C . ALA A 1 85 ? 4.908 21.093 15.224 1.00 0.00 85 ALA A C 2
ATOM 3724 O O . ALA A 1 85 ? 6.128 20.936 15.279 1.00 0.00 85 ALA A O 2
ATOM 3731 N N . ALA A 1 86 ? 4.320 22.255 15.514 1.00 0.00 86 ALA A N 2
ATOM 3732 C CA . ALA A 1 86 ? 5.042 23.467 15.881 1.00 0.00 86 ALA A CA 2
ATOM 3733 C C . ALA A 1 86 ? 5.943 23.261 17.102 1.00 0.00 86 ALA A C 2
ATOM 3734 O O . ALA A 1 86 ? 6.975 23.921 17.228 1.00 0.00 86 ALA A O 2
ATOM 3741 N N . GLU A 1 87 ? 5.555 22.355 17.999 1.00 0.00 87 GLU A N 2
ATOM 3742 C CA . GLU A 1 87 ? 6.265 22.089 19.242 1.00 0.00 87 GLU A CA 2
ATOM 3743 C C . GLU A 1 87 ? 7.329 21.014 19.001 1.00 0.00 87 GLU A C 2
ATOM 3744 O O . GLU A 1 87 ? 8.428 21.104 19.551 1.00 0.00 87 GLU A O 2
ATOM 3756 N N . HIS A 1 88 ? 7.041 20.037 18.134 1.00 0.00 88 HIS A N 2
ATOM 3757 C CA . HIS A 1 88 ? 8.012 19.057 17.659 1.00 0.00 88 HIS A CA 2
ATOM 3758 C C . HIS A 1 88 ? 9.084 19.641 16.733 1.00 0.00 88 HIS A C 2
ATOM 3759 O O . HIS A 1 88 ? 10.034 18.926 16.429 1.00 0.00 88 HIS A O 2
ATOM 3773 N N . ASP A 1 89 ? 8.965 20.902 16.295 1.00 0.00 89 ASP A N 2
ATOM 3774 C CA . ASP A 1 89 ? 9.984 21.661 15.562 1.00 0.00 89 ASP A CA 2
ATOM 3775 C C . ASP A 1 89 ? 10.088 21.236 14.096 1.00 0.00 89 ASP A C 2
ATOM 3776 O O . ASP A 1 89 ? 11.035 21.608 13.407 1.00 0.00 89 ASP A O 2
ATOM 3785 N N . ILE A 1 90 ? 9.144 20.432 13.600 1.00 0.00 90 ILE A N 2
ATOM 3786 C CA . ILE A 1 90 ? 9.154 19.954 12.227 1.00 0.00 90 ILE A CA 2
ATOM 3787 C C . ILE A 1 90 ? 8.799 21.105 11.270 1.00 0.00 90 ILE A C 2
ATOM 3788 O O . ILE A 1 90 ? 7.715 21.688 11.342 1.00 0.00 90 ILE A O 2
ATOM 3804 N N . THR A 1 91 ? 9.717 21.421 10.354 1.00 0.00 91 THR A N 2
ATOM 3805 C CA . THR A 1 91 ? 9.580 22.526 9.398 1.00 0.00 91 THR A CA 2
ATOM 3806 C C . THR A 1 91 ? 9.609 22.028 7.940 1.00 0.00 91 THR A C 2
ATOM 3807 O O . THR A 1 91 ? 9.482 22.824 7.008 1.00 0.00 91 THR A O 2
ATOM 3818 N N . GLN A 1 92 ? 9.757 20.710 7.739 1.00 0.00 92 GLN A N 2
ATOM 3819 C CA . GLN A 1 92 ? 9.589 20.037 6.452 1.00 0.00 92 GLN A CA 2
ATOM 3820 C C . GLN A 1 92 ? 8.198 20.337 5.865 1.00 0.00 92 GLN A C 2
ATOM 3821 O O . GLN A 1 92 ? 7.290 20.657 6.636 1.00 0.00 92 GLN A O 2
ATOM 3835 N N . PRO A 1 93 ? 7.981 20.189 4.548 1.00 0.00 93 PRO A N 2
ATOM 3836 C CA . PRO A 1 93 ? 6.641 20.231 3.974 1.00 0.00 93 PRO A CA 2
ATOM 3837 C C . PRO A 1 93 ? 5.811 19.060 4.525 1.00 0.00 93 PRO A C 2
ATOM 3838 O O . PRO A 1 93 ? 6.322 17.944 4.664 1.00 0.00 93 PRO A O 2
ATOM 3849 N N . ILE A 1 94 ? 4.532 19.288 4.828 1.00 0.00 94 ILE A N 2
ATOM 3850 C CA . ILE A 1 94 ? 3.631 18.299 5.409 1.00 0.00 94 ILE A CA 2
ATOM 3851 C C . ILE A 1 94 ? 2.274 18.537 4.761 1.00 0.00 94 ILE A C 2
ATOM 3852 O O . ILE A 1 94 ? 1.910 19.688 4.531 1.00 0.00 94 ILE A O 2
ATOM 3868 N N . PHE A 1 95 ? 1.493 17.485 4.510 1.00 0.00 95 PHE A N 2
ATOM 3869 C CA . PHE A 1 95 ? 0.101 17.652 4.116 1.00 0.00 95 PHE A CA 2
ATOM 3870 C C . PHE A 1 95 ? -0.814 16.737 4.927 1.00 0.00 95 PHE A C 2
ATOM 3871 O O . PHE A 1 95 ? -0.378 15.771 5.558 1.00 0.00 95 PHE A O 2
ATOM 3888 N N . VAL A 1 96 ? -2.092 17.094 4.916 1.00 0.00 96 VAL A N 2
ATOM 3889 C CA . VAL A 1 96 ? -3.205 16.418 5.547 1.00 0.00 96 VAL A CA 2
ATOM 3890 C C . VAL A 1 96 ? -4.333 16.508 4.524 1.00 0.00 96 VAL A C 2
ATOM 3891 O O . VAL A 1 96 ? -4.501 17.542 3.867 1.00 0.00 96 VAL A O 2
ATOM 3904 N N . ASP A 1 97 ? -5.134 15.462 4.391 1.00 0.00 97 ASP A N 2
ATOM 3905 C CA . ASP A 1 97 ? -6.219 15.419 3.430 1.00 0.00 97 ASP A CA 2
ATOM 3906 C C . ASP A 1 97 ? -7.281 14.437 3.894 1.00 0.00 97 ASP A C 2
ATOM 3907 O O . ASP A 1 97 ? -7.004 13.530 4.682 1.00 0.00 97 ASP A O 2
ATOM 3916 N N . SER A 1 98 ? -8.499 14.617 3.397 1.00 0.00 98 SER A N 2
ATOM 3917 C CA . SER A 1 98 ? -9.609 13.699 3.588 1.00 0.00 98 SER A CA 2
ATOM 3918 C C . SER A 1 98 ? -9.393 12.354 2.869 1.00 0.00 98 SER A C 2
ATOM 3919 O O . SER A 1 98 ? -10.063 11.378 3.216 1.00 0.00 98 SER A O 2
ATOM 3927 N N . ASP A 1 99 ? -8.471 12.270 1.899 1.00 0.00 99 ASP A N 2
ATOM 3928 C CA . ASP A 1 99 ? -8.265 11.084 1.066 1.00 0.00 99 ASP A CA 2
ATOM 3929 C C . ASP A 1 99 ? -6.784 10.717 0.925 1.00 0.00 99 ASP A C 2
ATOM 3930 O O . ASP A 1 99 ? -6.449 9.559 1.153 1.00 0.00 99 ASP A O 2
ATOM 3939 N N . HIS A 1 100 ? -5.910 11.693 0.636 1.00 0.00 100 HIS A N 2
ATOM 3940 C CA . HIS A 1 100 ? -4.505 11.582 0.258 1.00 0.00 100 HIS A CA 2
ATOM 3941 C C . HIS A 1 100 ? -4.377 10.929 -1.106 1.00 0.00 100 HIS A C 2
ATOM 3942 O O . HIS A 1 100 ? -4.919 9.853 -1.362 1.00 0.00 100 HIS A O 2
ATOM 3956 N N . ALA A 1 101 ? -3.597 11.557 -1.987 1.00 0.00 101 ALA A N 2
ATOM 3957 C CA . ALA A 1 101 ? -3.433 11.029 -3.333 1.00 0.00 101 ALA A CA 2
ATOM 3958 C C . ALA A 1 101 ? -2.606 9.741 -3.331 1.00 0.00 101 ALA A C 2
ATOM 3959 O O . ALA A 1 101 ? -2.667 8.969 -4.287 1.00 0.00 101 ALA A O 2
ATOM 3966 N N . LEU A 1 102 ? -1.878 9.471 -2.240 1.00 0.00 102 LEU A N 2
ATOM 3967 C CA . LEU A 1 102 ? -1.167 8.198 -2.105 1.00 0.00 102 LEU A CA 2
ATOM 3968 C C . LEU A 1 102 ? -2.159 7.073 -1.969 1.00 0.00 102 LEU A C 2
ATOM 3969 O O . LEU A 1 102 ? -1.907 5.999 -2.484 1.00 0.00 102 LEU A O 2
ATOM 3985 N N . THR A 1 103 ? -3.284 7.278 -1.303 1.00 0.00 103 THR A N 2
ATOM 3986 C CA . THR A 1 103 ? -4.296 6.252 -1.135 1.00 0.00 103 THR A CA 2
ATOM 3987 C C . THR A 1 103 ? -4.877 5.845 -2.493 1.00 0.00 103 THR A C 2
ATOM 3988 O O . THR A 1 103 ? -5.343 4.719 -2.634 1.00 0.00 103 THR A O 2
ATOM 3999 N N . ASP A 1 104 ? -4.791 6.693 -3.523 1.00 0.00 104 ASP A N 2
ATOM 4000 C CA . ASP A 1 104 ? -5.246 6.302 -4.854 1.00 0.00 104 ASP A CA 2
ATOM 4001 C C . ASP A 1 104 ? -4.266 5.344 -5.523 1.00 0.00 104 ASP A C 2
ATOM 4002 O O . ASP A 1 104 ? -4.630 4.635 -6.463 1.00 0.00 104 ASP A O 2
ATOM 4011 N N . ALA A 1 105 ? -3.032 5.303 -5.018 1.00 0.00 105 ALA A N 2
ATOM 4012 C CA . ALA A 1 105 ? -1.954 4.507 -5.592 1.00 0.00 105 ALA A CA 2
ATOM 4013 C C . ALA A 1 105 ? -1.552 3.354 -4.668 1.00 0.00 105 ALA A C 2
ATOM 4014 O O . ALA A 1 105 ? -1.052 2.337 -5.148 1.00 0.00 105 ALA A O 2
ATOM 4021 N N . PHE A 1 106 ? -1.815 3.480 -3.364 1.00 0.00 106 PHE A N 2
ATOM 4022 C CA . PHE A 1 106 ? -1.301 2.580 -2.336 1.00 0.00 106 PHE A CA 2
ATOM 4023 C C . PHE A 1 106 ? -2.396 2.212 -1.330 1.00 0.00 106 PHE A C 2
ATOM 4024 O O . PHE A 1 106 ? -2.141 1.383 -0.459 1.00 0.00 106 PHE A O 2
ATOM 4041 N N . GLU A 1 107 ? -3.605 2.793 -1.437 1.00 0.00 107 GLU A N 2
ATOM 4042 C CA . GLU A 1 107 ? -4.753 2.446 -0.592 1.00 0.00 107 GLU A CA 2
ATOM 4043 C C . GLU A 1 107 ? -4.373 2.452 0.904 1.00 0.00 107 GLU A C 2
ATOM 4044 O O . GLU A 1 107 ? -4.702 1.538 1.662 1.00 0.00 107 GLU A O 2
ATOM 4056 N N . ASN A 1 108 ? -3.628 3.502 1.281 1.00 0.00 108 ASN A N 2
ATOM 4057 C CA . ASN A 1 108 ? -3.061 3.787 2.595 1.00 0.00 108 ASN A CA 2
ATOM 4058 C C . ASN A 1 108 ? -3.941 3.322 3.759 1.00 0.00 108 ASN A C 2
ATOM 4059 O O . ASN A 1 108 ? -5.064 3.796 3.941 1.00 0.00 108 ASN A O 2
ATOM 4070 N N . GLU A 1 109 ? -3.378 2.420 4.566 1.00 0.00 109 GLU A N 2
ATOM 4071 C CA . GLU A 1 109 ? -3.959 1.878 5.789 1.00 0.00 109 GLU A CA 2
ATOM 4072 C C . GLU A 1 109 ? -2.795 1.521 6.739 1.00 0.00 109 GLU A C 2
ATOM 4073 O O . GLU A 1 109 ? -2.738 0.435 7.319 1.00 0.00 109 GLU A O 2
ATOM 4085 N N . TYR A 1 110 ? -1.799 2.410 6.827 1.00 0.00 110 TYR A N 2
ATOM 4086 C CA . TYR A 1 110 ? -0.538 2.240 7.502 1.00 0.00 110 TYR A CA 2
ATOM 4087 C C . TYR A 1 110 ? -0.197 3.574 8.151 1.00 0.00 110 TYR A C 2
ATOM 4088 O O . TYR A 1 110 ? -0.375 4.629 7.539 1.00 0.00 110 TYR A O 2
ATOM 4106 N N . VAL A 1 111 ? 0.294 3.503 9.384 1.00 0.00 111 VAL A N 2
ATOM 4107 C CA . VAL A 1 111 ? 0.842 4.612 10.165 1.00 0.00 111 VAL A CA 2
ATOM 4108 C C . VAL A 1 111 ? 1.400 4.072 11.505 1.00 0.00 111 VAL A C 2
ATOM 4109 O O . VAL A 1 111 ? 0.780 3.168 12.077 1.00 0.00 111 VAL A O 2
ATOM 4122 N N . PRO A 1 112 ? 2.538 4.572 12.028 1.00 0.00 112 PRO A N 2
ATOM 4123 C CA . PRO A 1 112 ? 3.488 5.451 11.355 1.00 0.00 112 PRO A CA 2
ATOM 4124 C C . PRO A 1 112 ? 4.288 4.620 10.352 1.00 0.00 112 PRO A C 2
ATOM 4125 O O . PRO A 1 112 ? 4.591 3.454 10.620 1.00 0.00 112 PRO A O 2
ATOM 4136 N N . ALA A 1 113 ? 4.634 5.198 9.203 1.00 0.00 113 ALA A N 2
ATOM 4137 C CA . ALA A 1 113 ? 5.322 4.460 8.147 1.00 0.00 113 ALA A CA 2
ATOM 4138 C C . ALA A 1 113 ? 6.301 5.357 7.412 1.00 0.00 113 ALA A C 2
ATOM 4139 O O . ALA A 1 113 ? 6.127 6.572 7.404 1.00 0.00 113 ALA A O 2
ATOM 4146 N N . TYR A 1 114 ? 7.316 4.772 6.784 1.00 0.00 114 TYR A N 2
ATOM 4147 C CA . TYR A 1 114 ? 8.442 5.511 6.222 1.00 0.00 114 TYR A CA 2
ATOM 4148 C C . TYR A 1 114 ? 8.824 4.883 4.883 1.00 0.00 114 TYR A C 2
ATOM 4149 O O . TYR A 1 114 ? 8.914 3.658 4.778 1.00 0.00 114 TYR A O 2
ATOM 4167 N N . TYR A 1 115 ? 9.061 5.718 3.872 1.00 0.00 115 TYR A N 2
ATOM 4168 C CA . TYR A 1 115 ? 9.255 5.318 2.484 1.00 0.00 115 TYR A CA 2
ATOM 4169 C C . TYR A 1 115 ? 10.428 6.128 1.944 1.00 0.00 115 TYR A C 2
ATOM 4170 O O . TYR A 1 115 ? 10.374 7.360 1.949 1.00 0.00 115 TYR A O 2
ATOM 4188 N N . VAL A 1 116 ? 11.490 5.456 1.497 1.00 0.00 116 VAL A N 2
ATOM 4189 C CA . VAL A 1 116 ? 12.748 6.098 1.131 1.00 0.00 116 VAL A CA 2
ATOM 4190 C C . VAL A 1 116 ? 12.887 5.961 -0.378 1.00 0.00 116 VAL A C 2
ATOM 4191 O O . VAL A 1 116 ? 12.820 4.849 -0.905 1.00 0.00 116 VAL A O 2
ATOM 4204 N N . PHE A 1 117 ? 13.093 7.073 -1.075 1.00 0.00 117 PHE A N 2
ATOM 4205 C CA . PHE A 1 117 ? 13.114 7.145 -2.522 1.00 0.00 117 PHE A CA 2
ATOM 4206 C C . PHE A 1 117 ? 14.459 7.711 -2.929 1.00 0.00 117 PHE A C 2
ATOM 4207 O O . PHE A 1 117 ? 14.969 8.644 -2.308 1.00 0.00 117 PHE A O 2
ATOM 4224 N N . ASP A 1 118 ? 15.011 7.159 -3.999 1.00 0.00 118 ASP A N 2
ATOM 4225 C CA . ASP A 1 118 ? 16.191 7.698 -4.666 1.00 0.00 118 ASP A CA 2
ATOM 4226 C C . ASP A 1 118 ? 15.886 9.084 -5.247 1.00 0.00 118 ASP A C 2
ATOM 4227 O O . ASP A 1 118 ? 14.718 9.451 -5.395 1.00 0.00 118 ASP A O 2
ATOM 4236 N N . LYS A 1 119 ? 16.904 9.844 -5.659 1.00 0.00 119 LYS A N 2
ATOM 4237 C CA . LYS A 1 119 ? 16.725 11.122 -6.364 1.00 0.00 119 LYS A CA 2
ATOM 4238 C C . LYS A 1 119 ? 15.925 11.020 -7.663 1.00 0.00 119 LYS A C 2
ATOM 4239 O O . LYS A 1 119 ? 15.538 12.057 -8.198 1.00 0.00 119 LYS A O 2
ATOM 4258 N N . THR A 1 120 ? 15.708 9.820 -8.196 1.00 0.00 120 THR A N 2
ATOM 4259 C CA . THR A 1 120 ? 14.854 9.586 -9.353 1.00 0.00 120 THR A CA 2
ATOM 4260 C C . THR A 1 120 ? 13.380 9.492 -8.968 1.00 0.00 120 THR A C 2
ATOM 4261 O O . THR A 1 120 ? 12.500 9.673 -9.811 1.00 0.00 120 THR A O 2
ATOM 4272 N N . GLY A 1 121 ? 13.118 9.138 -7.711 1.00 0.00 121 GLY A N 2
ATOM 4273 C CA . GLY A 1 121 ? 11.807 8.788 -7.208 1.00 0.00 121 GLY A CA 2
ATOM 4274 C C . GLY A 1 121 ? 11.562 7.291 -7.264 1.00 0.00 121 GLY A C 2
ATOM 4275 O O . GLY A 1 121 ? 10.419 6.902 -7.048 1.00 0.00 121 GLY A O 2
ATOM 4279 N N . GLN A 1 122 ? 12.559 6.442 -7.558 1.00 0.00 122 GLN A N 2
ATOM 4280 C CA . GLN A 1 122 ? 12.354 5.008 -7.433 1.00 0.00 122 GLN A CA 2
ATOM 4281 C C . GLN A 1 122 ? 12.281 4.726 -5.927 1.00 0.00 122 GLN A C 2
ATOM 4282 O O . GLN A 1 122 ? 13.191 5.102 -5.180 1.00 0.00 122 GLN A O 2
ATOM 4296 N N . LEU A 1 123 ? 11.176 4.137 -5.471 1.00 0.00 123 LEU A N 2
ATOM 4297 C CA . LEU A 1 123 ? 10.981 3.741 -4.077 1.00 0.00 123 LEU A CA 2
ATOM 4298 C C . LEU A 1 123 ? 12.024 2.681 -3.721 1.00 0.00 123 LEU A C 2
ATOM 4299 O O . LEU A 1 123 ? 11.883 1.527 -4.112 1.00 0.00 123 LEU A O 2
ATOM 4315 N N . ARG A 1 124 ? 13.093 3.048 -3.015 1.00 0.00 124 ARG A N 2
ATOM 4316 C CA . ARG A 1 124 ? 14.162 2.114 -2.685 1.00 0.00 124 ARG A CA 2
ATOM 4317 C C . ARG A 1 124 ? 13.692 1.128 -1.620 1.00 0.00 124 ARG A C 2
ATOM 4318 O O . ARG A 1 124 ? 13.943 -0.068 -1.775 1.00 0.00 124 ARG A O 2
ATOM 4339 N N . HIS A 1 125 ? 13.034 1.592 -0.551 1.00 0.00 125 HIS A N 2
ATOM 4340 C CA . HIS A 1 125 ? 12.687 0.742 0.583 1.00 0.00 125 HIS A CA 2
ATOM 4341 C C . HIS A 1 125 ? 11.545 1.363 1.391 1.00 0.00 125 HIS A C 2
ATOM 4342 O O . HIS A 1 125 ? 11.334 2.576 1.331 1.00 0.00 125 HIS A O 2
ATOM 4356 N N . PHE A 1 126 ? 10.856 0.549 2.196 1.00 0.00 126 PHE A N 2
ATOM 4357 C CA . PHE A 1 126 ? 9.797 0.969 3.108 1.00 0.00 126 PHE A CA 2
ATOM 4358 C C . PHE A 1 126 ? 9.901 0.160 4.404 1.00 0.00 126 PHE A C 2
ATOM 4359 O O . PHE A 1 126 ? 10.294 -1.009 4.368 1.00 0.00 126 PHE A O 2
ATOM 4376 N N . GLN A 1 127 ? 9.515 0.771 5.526 1.00 0.00 127 GLN A N 2
ATOM 4377 C CA . GLN A 1 127 ? 9.319 0.150 6.835 1.00 0.00 127 GLN A CA 2
ATOM 4378 C C . GLN A 1 127 ? 8.149 0.872 7.516 1.00 0.00 127 GLN A C 2
ATOM 4379 O O . GLN A 1 127 ? 7.753 1.960 7.092 1.00 0.00 127 GLN A O 2
ATOM 4393 N N . ALA A 1 128 ? 7.631 0.315 8.611 1.00 0.00 128 ALA A N 2
ATOM 4394 C CA . ALA A 1 128 ? 6.631 0.969 9.443 1.00 0.00 128 ALA A CA 2
ATOM 4395 C C . ALA A 1 128 ? 6.856 0.608 10.909 1.00 0.00 128 ALA A C 2
ATOM 4396 O O . ALA A 1 128 ? 7.440 -0.436 11.212 1.00 0.00 128 ALA A O 2
ATOM 4403 N N . GLY A 1 129 ? 6.359 1.463 11.806 1.00 0.00 129 GLY A N 2
ATOM 4404 C CA . GLY A 1 129 ? 6.348 1.234 13.247 1.00 0.00 129 GLY A CA 2
ATOM 4405 C C . GLY A 1 129 ? 7.739 0.944 13.820 1.00 0.00 129 GLY A C 2
ATOM 4406 O O . GLY A 1 129 ? 7.918 -0.068 14.501 1.00 0.00 129 GLY A O 2
ATOM 4410 N N . GLY A 1 130 ? 8.723 1.797 13.523 1.00 0.00 130 GLY A N 2
ATOM 4411 C CA . GLY A 1 130 ? 10.107 1.637 13.951 1.00 0.00 130 GLY A CA 2
ATOM 4412 C C . GLY A 1 130 ? 10.443 2.672 15.019 1.00 0.00 130 GLY A C 2
ATOM 4413 O O . GLY A 1 130 ? 10.163 3.860 14.843 1.00 0.00 130 GLY A O 2
ATOM 4417 N N . SER A 1 131 ? 11.037 2.217 16.123 1.00 0.00 131 SER A N 2
ATOM 4418 C CA . SER A 1 131 ? 11.322 2.997 17.321 1.00 0.00 131 SER A CA 2
ATOM 4419 C C . SER A 1 131 ? 12.078 4.287 16.984 1.00 0.00 131 SER A C 2
ATOM 4420 O O . SER A 1 131 ? 13.248 4.242 16.592 1.00 0.00 131 SER A O 2
ATOM 4428 N N . GLY A 1 132 ? 11.398 5.432 17.110 1.00 0.00 132 GLY A N 2
ATOM 4429 C CA . GLY A 1 132 ? 11.954 6.759 16.862 1.00 0.00 132 GLY A CA 2
ATOM 4430 C C . GLY A 1 132 ? 12.634 6.898 15.499 1.00 0.00 132 GLY A C 2
ATOM 4431 O O . GLY A 1 132 ? 13.576 7.677 15.384 1.00 0.00 132 GLY A O 2
ATOM 4435 N N . MET A 1 133 ? 12.214 6.137 14.479 1.00 0.00 133 MET A N 2
ATOM 4436 C CA . MET A 1 133 ? 12.874 6.043 13.170 1.00 0.00 133 MET A CA 2
ATOM 4437 C C . MET A 1 133 ? 14.383 5.730 13.240 1.00 0.00 133 MET A C 2
ATOM 4438 O O . MET A 1 133 ? 15.117 6.034 12.298 1.00 0.00 133 MET A O 2
ATOM 4452 N N . LYS A 1 134 ? 14.908 5.167 14.336 1.00 0.00 134 LYS A N 2
ATOM 4453 C CA . LYS A 1 134 ? 16.361 5.026 14.489 1.00 0.00 134 LYS A CA 2
ATOM 4454 C C . LYS A 1 134 ? 16.970 4.051 13.480 1.00 0.00 134 LYS A C 2
ATOM 4455 O O . LYS A 1 134 ? 18.120 4.243 13.088 1.00 0.00 134 LYS A O 2
ATOM 4474 N N . MET A 1 135 ? 16.219 3.045 13.022 1.00 0.00 135 MET A N 2
ATOM 4475 C CA . MET A 1 135 ? 16.682 2.150 11.960 1.00 0.00 135 MET A CA 2
ATOM 4476 C C . MET A 1 135 ? 16.664 2.878 10.611 1.00 0.00 135 MET A C 2
ATOM 4477 O O . MET A 1 135 ? 17.547 2.675 9.780 1.00 0.00 135 MET A O 2
ATOM 4491 N N . LEU A 1 136 ? 15.666 3.739 10.383 1.00 0.00 136 LEU A N 2
ATOM 4492 C CA . LEU A 1 136 ? 15.453 4.430 9.113 1.00 0.00 136 LEU A CA 2
ATOM 4493 C C . LEU A 1 136 ? 16.646 5.297 8.740 1.00 0.00 136 LEU A C 2
ATOM 4494 O O . LEU A 1 136 ? 16.969 5.421 7.562 1.00 0.00 136 LEU A O 2
ATOM 4510 N N . GLU A 1 137 ? 17.323 5.863 9.738 1.00 0.00 137 GLU A N 2
ATOM 4511 C CA . GLU A 1 137 ? 18.558 6.610 9.549 1.00 0.00 137 GLU A CA 2
ATOM 4512 C C . GLU A 1 137 ? 19.601 5.786 8.786 1.00 0.00 137 GLU A C 2
ATOM 4513 O O . GLU A 1 137 ? 20.272 6.312 7.896 1.00 0.00 137 GLU A O 2
ATOM 4525 N N . LYS A 1 138 ? 19.716 4.486 9.075 1.00 0.00 138 LYS A N 2
ATOM 4526 C CA . LYS A 1 138 ? 20.656 3.613 8.378 1.00 0.00 138 LYS A CA 2
ATOM 4527 C C . LYS A 1 138 ? 20.210 3.472 6.931 1.00 0.00 138 LYS A C 2
ATOM 4528 O O . LYS A 1 138 ? 21.034 3.556 6.022 1.00 0.00 138 LYS A O 2
ATOM 4547 N N . ARG A 1 139 ? 18.903 3.292 6.703 1.00 0.00 139 ARG A N 2
ATOM 4548 C CA . ARG A 1 139 ? 18.380 3.078 5.366 1.00 0.00 139 ARG A CA 2
ATOM 4549 C C . ARG A 1 139 ? 18.578 4.320 4.504 1.00 0.00 139 ARG A C 2
ATOM 4550 O O . ARG A 1 139 ? 19.043 4.200 3.376 1.00 0.00 139 ARG A O 2
ATOM 4571 N N . VAL A 1 140 ? 18.291 5.509 5.028 1.00 0.00 140 VAL A N 2
ATOM 4572 C CA . VAL A 1 140 ? 18.550 6.765 4.350 1.00 0.00 140 VAL A CA 2
ATOM 4573 C C . VAL A 1 140 ? 20.038 6.897 4.030 1.00 0.00 140 VAL A C 2
ATOM 4574 O O . VAL A 1 140 ? 20.374 7.239 2.899 1.00 0.00 140 VAL A O 2
ATOM 4587 N N . ASN A 1 141 ? 20.941 6.587 4.967 1.00 0.00 141 ASN A N 2
ATOM 4588 C CA . ASN A 1 141 ? 22.375 6.731 4.709 1.00 0.00 141 ASN A CA 2
ATOM 4589 C C . ASN A 1 141 ? 22.830 5.751 3.628 1.00 0.00 141 ASN A C 2
ATOM 4590 O O . ASN A 1 141 ? 23.648 6.115 2.784 1.00 0.00 141 ASN A O 2
ATOM 4601 N N . ARG A 1 142 ? 22.274 4.536 3.596 1.00 0.00 142 ARG A N 2
ATOM 4602 C CA . ARG A 1 142 ? 22.477 3.611 2.484 1.00 0.00 142 ARG A CA 2
ATOM 4603 C C . ARG A 1 142 ? 21.973 4.247 1.192 1.00 0.00 142 ARG A C 2
ATOM 4604 O O . ARG A 1 142 ? 22.731 4.283 0.233 1.00 0.00 142 ARG A O 2
ATOM 4625 N N . VAL A 1 143 ? 20.755 4.784 1.133 1.00 0.00 143 VAL A N 2
ATOM 4626 C CA . VAL A 1 143 ? 20.243 5.391 -0.097 1.00 0.00 143 VAL A CA 2
ATOM 4627 C C . VAL A 1 143 ? 21.116 6.579 -0.543 1.00 0.00 143 VAL A C 2
ATOM 4628 O O . VAL A 1 143 ? 21.289 6.776 -1.746 1.00 0.00 143 VAL A O 2
ATOM 4641 N N . LEU A 1 144 ? 21.731 7.329 0.378 1.00 0.00 144 LEU A N 2
ATOM 4642 C CA . LEU A 1 144 ? 22.718 8.345 0.005 1.00 0.00 144 LEU A CA 2
ATOM 4643 C C . LEU A 1 144 ? 23.921 7.682 -0.655 1.00 0.00 144 LEU A C 2
ATOM 4644 O O . LEU A 1 144 ? 24.325 8.111 -1.731 1.00 0.00 144 LEU A O 2
ATOM 4660 N N . ALA A 1 145 ? 24.478 6.630 -0.047 1.00 0.00 145 ALA A N 2
ATOM 4661 C CA . ALA A 1 145 ? 25.611 5.900 -0.611 1.00 0.00 145 ALA A CA 2
ATOM 4662 C C . ALA A 1 145 ? 25.274 5.286 -1.980 1.00 0.00 145 ALA A C 2
ATOM 4663 O O . ALA A 1 145 ? 26.148 5.175 -2.839 1.00 0.00 145 ALA A O 2
ATOM 4670 N N . GLU A 1 146 ? 24.013 4.908 -2.206 1.00 0.00 146 GLU A N 2
ATOM 4671 C CA . GLU A 1 146 ? 23.518 4.401 -3.483 1.00 0.00 146 GLU A CA 2
ATOM 4672 C C . GLU A 1 146 ? 23.431 5.504 -4.553 1.00 0.00 146 GLU A C 2
ATOM 4673 O O . GLU A 1 146 ? 23.251 5.176 -5.728 1.00 0.00 146 GLU A O 2
ATOM 4685 N N . THR A 1 147 ? 23.547 6.788 -4.186 1.00 0.00 147 THR A N 2
ATOM 4686 C CA . THR A 1 147 ? 23.260 7.908 -5.080 1.00 0.00 147 THR A CA 2
ATOM 4687 C C . THR A 1 147 ? 24.326 9.021 -5.002 1.00 0.00 147 THR A C 2
ATOM 4688 O O . THR A 1 147 ? 24.126 10.139 -5.482 1.00 0.00 147 THR A O 2
ATOM 4699 N N . GLU A 1 148 ? 25.500 8.704 -4.454 1.00 0.00 148 GLU A N 2
ATOM 4700 C CA . GLU A 1 148 ? 26.636 9.602 -4.297 1.00 0.00 148 GLU A CA 2
ATOM 4701 C C . GLU A 1 148 ? 27.899 8.820 -4.659 1.00 0.00 148 GLU A C 2
ATOM 4702 O O . GLU A 1 148 ? 28.131 7.740 -4.077 1.00 0.00 148 GLU A O 2
ATOM 4715 N N . MET A 1 1 ? 2.741 -2.179 -0.507 1.00 0.00 1 MET A N 3
ATOM 4716 C CA . MET A 1 1 ? 3.553 -1.435 -1.507 1.00 0.00 1 MET A CA 3
ATOM 4717 C C . MET A 1 1 ? 4.824 -2.224 -1.823 1.00 0.00 1 MET A C 3
ATOM 4718 O O . MET A 1 1 ? 5.511 -2.695 -0.913 1.00 0.00 1 MET A O 3
ATOM 4734 N N . LYS A 1 2 ? 5.133 -2.394 -3.113 1.00 0.00 2 LYS A N 3
ATOM 4735 C CA . LYS A 1 2 ? 6.348 -3.065 -3.561 1.00 0.00 2 LYS A CA 3
ATOM 4736 C C . LYS A 1 2 ? 7.457 -2.022 -3.635 1.00 0.00 2 LYS A C 3
ATOM 4737 O O . LYS A 1 2 ? 7.200 -0.827 -3.795 1.00 0.00 2 LYS A O 3
ATOM 4756 N N . LEU A 1 3 ? 8.696 -2.474 -3.558 1.00 0.00 3 LEU A N 3
ATOM 4757 C CA . LEU A 1 3 ? 9.858 -1.636 -3.811 1.00 0.00 3 LEU A CA 3
ATOM 4758 C C . LEU A 1 3 ? 9.979 -1.349 -5.309 1.00 0.00 3 LEU A C 3
ATOM 4759 O O . LEU A 1 3 ? 9.353 -1.999 -6.149 1.00 0.00 3 LEU A O 3
ATOM 4775 N N . ARG A 1 4 ? 10.793 -0.341 -5.622 1.00 0.00 4 ARG A N 3
ATOM 4776 C CA . ARG A 1 4 ? 10.970 0.308 -6.918 1.00 0.00 4 ARG A CA 3
ATOM 4777 C C . ARG A 1 4 ? 9.671 0.784 -7.579 1.00 0.00 4 ARG A C 3
ATOM 4778 O O . ARG A 1 4 ? 9.703 1.148 -8.755 1.00 0.00 4 ARG A O 3
ATOM 4799 N N . GLN A 1 5 ? 8.543 0.845 -6.858 1.00 0.00 5 GLN A N 3
ATOM 4800 C CA . GLN A 1 5 ? 7.352 1.505 -7.390 1.00 0.00 5 GLN A CA 3
ATOM 4801 C C . GLN A 1 5 ? 7.637 3.004 -7.436 1.00 0.00 5 GLN A C 3
ATOM 4802 O O . GLN A 1 5 ? 8.259 3.504 -6.499 1.00 0.00 5 GLN A O 3
ATOM 4816 N N . PRO A 1 6 ? 7.186 3.757 -8.445 1.00 0.00 6 PRO A N 3
ATOM 4817 C CA . PRO A 1 6 ? 7.311 5.201 -8.394 1.00 0.00 6 PRO A CA 3
ATOM 4818 C C . PRO A 1 6 ? 6.361 5.765 -7.329 1.00 0.00 6 PRO A C 3
ATOM 4819 O O . PRO A 1 6 ? 5.232 5.289 -7.182 1.00 0.00 6 PRO A O 3
ATOM 4830 N N . MET A 1 7 ? 6.811 6.793 -6.603 1.00 0.00 7 MET A N 3
ATOM 4831 C CA . MET A 1 7 ? 5.974 7.560 -5.676 1.00 0.00 7 MET A CA 3
ATOM 4832 C C . MET A 1 7 ? 4.651 7.975 -6.355 1.00 0.00 7 MET A C 3
ATOM 4833 O O . MET A 1 7 ? 4.700 8.504 -7.471 1.00 0.00 7 MET A O 3
ATOM 4847 N N . PRO A 1 8 ? 3.476 7.708 -5.755 1.00 0.00 8 PRO A N 3
ATOM 4848 C CA . PRO A 1 8 ? 2.182 7.894 -6.406 1.00 0.00 8 PRO A CA 3
ATOM 4849 C C . PRO A 1 8 ? 1.641 9.326 -6.208 1.00 0.00 8 PRO A C 3
ATOM 4850 O O . PRO A 1 8 ? 2.387 10.304 -6.216 1.00 0.00 8 PRO A O 3
ATOM 4861 N N . GLU A 1 9 ? 0.321 9.443 -6.077 1.00 0.00 9 GLU A N 3
ATOM 4862 C CA . GLU A 1 9 ? -0.482 10.648 -5.935 1.00 0.00 9 GLU A CA 3
ATOM 4863 C C . GLU A 1 9 ? -0.343 11.262 -4.535 1.00 0.00 9 GLU A C 3
ATOM 4864 O O . GLU A 1 9 ? -1.268 11.226 -3.720 1.00 0.00 9 GLU A O 3
ATOM 4876 N N . LEU A 1 10 ? 0.830 11.814 -4.231 1.00 0.00 10 LEU A N 3
ATOM 4877 C CA . LEU A 1 10 ? 1.055 12.620 -3.035 1.00 0.00 10 LEU A CA 3
ATOM 4878 C C . LEU A 1 10 ? 0.357 13.973 -3.236 1.00 0.00 10 LEU A C 3
ATOM 4879 O O . LEU A 1 10 ? 0.994 14.945 -3.650 1.00 0.00 10 LEU A O 3
ATOM 4895 N N . THR A 1 11 ? -0.956 14.039 -3.011 1.00 0.00 11 THR A N 3
ATOM 4896 C CA . THR A 1 11 ? -1.746 15.254 -3.176 1.00 0.00 11 THR A CA 3
ATOM 4897 C C . THR A 1 11 ? -2.994 15.173 -2.284 1.00 0.00 11 THR A C 3
ATOM 4898 O O . THR A 1 11 ? -3.434 14.075 -1.914 1.00 0.00 11 THR A O 3
ATOM 4909 N N . GLY A 1 12 ? -3.556 16.330 -1.917 1.00 0.00 12 GLY A N 3
ATOM 4910 C CA . GLY A 1 12 ? -4.631 16.449 -0.945 1.00 0.00 12 GLY A CA 3
ATOM 4911 C C . GLY A 1 12 ? -5.056 17.902 -0.737 1.00 0.00 12 GLY A C 3
ATOM 4912 O O . GLY A 1 12 ? -4.438 18.812 -1.296 1.00 0.00 12 GLY A O 3
ATOM 4916 N N . GLU A 1 13 ? -6.104 18.117 0.068 1.00 0.00 13 GLU A N 3
ATOM 4917 C CA . GLU A 1 13 ? -6.777 19.410 0.206 1.00 0.00 13 GLU A CA 3
ATOM 4918 C C . GLU A 1 13 ? -7.185 19.767 1.651 1.00 0.00 13 GLU A C 3
ATOM 4919 O O . GLU A 1 13 ? -7.550 20.920 1.894 1.00 0.00 13 GLU A O 3
ATOM 4931 N N . LYS A 1 14 ? -7.156 18.835 2.618 1.00 0.00 14 LYS A N 3
ATOM 4932 C CA . LYS A 1 14 ? -7.678 19.100 3.973 1.00 0.00 14 LYS A CA 3
ATOM 4933 C C . LYS A 1 14 ? -6.836 20.156 4.691 1.00 0.00 14 LYS A C 3
ATOM 4934 O O . LYS A 1 14 ? -7.408 21.089 5.258 1.00 0.00 14 LYS A O 3
ATOM 4953 N N . ALA A 1 15 ? -5.506 20.033 4.666 1.00 0.00 15 ALA A N 3
ATOM 4954 C CA . ALA A 1 15 ? -4.587 21.036 5.195 1.00 0.00 15 ALA A CA 3
ATOM 4955 C C . ALA A 1 15 ? -3.209 20.836 4.574 1.00 0.00 15 ALA A C 3
ATOM 4956 O O . ALA A 1 15 ? -2.876 19.746 4.105 1.00 0.00 15 ALA A O 3
ATOM 4963 N N . TRP A 1 16 ? -2.386 21.878 4.629 1.00 0.00 16 TRP A N 3
ATOM 4964 C CA . TRP A 1 16 ? -0.970 21.811 4.317 1.00 0.00 16 TRP A CA 3
ATOM 4965 C C . TRP A 1 16 ? -0.285 22.600 5.426 1.00 0.00 16 TRP A C 3
ATOM 4966 O O . TRP A 1 16 ? -0.828 23.583 5.942 1.00 0.00 16 TRP A O 3
ATOM 4987 N N . LEU A 1 17 ? 0.892 22.134 5.813 1.00 0.00 17 LEU A N 3
ATOM 4988 C CA . LEU A 1 17 ? 1.610 22.582 6.996 1.00 0.00 17 LEU A CA 3
ATOM 4989 C C . LEU A 1 17 ? 3.091 22.627 6.649 1.00 0.00 17 LEU A C 3
ATOM 4990 O O . LEU A 1 17 ? 3.645 21.646 6.166 1.00 0.00 17 LEU A O 3
ATOM 5006 N N . ASN A 1 18 ? 3.708 23.796 6.835 1.00 0.00 18 ASN A N 3
ATOM 5007 C CA . ASN A 1 18 ? 5.078 24.178 6.462 1.00 0.00 18 ASN A CA 3
ATOM 5008 C C . ASN A 1 18 ? 5.224 24.365 4.947 1.00 0.00 18 ASN A C 3
ATOM 5009 O O . ASN A 1 18 ? 6.009 25.203 4.503 1.00 0.00 18 ASN A O 3
ATOM 5020 N N . GLY A 1 19 ? 4.460 23.608 4.161 1.00 0.00 19 GLY A N 3
ATOM 5021 C CA . GLY A 1 19 ? 4.426 23.634 2.706 1.00 0.00 19 GLY A CA 3
ATOM 5022 C C . GLY A 1 19 ? 3.895 22.303 2.180 1.00 0.00 19 GLY A C 3
ATOM 5023 O O . GLY A 1 19 ? 3.632 21.385 2.957 1.00 0.00 19 GLY A O 3
ATOM 5027 N N . GLU A 1 20 ? 3.786 22.177 0.859 1.00 0.00 20 GLU A N 3
ATOM 5028 C CA . GLU A 1 20 ? 3.498 20.945 0.147 1.00 0.00 20 GLU A CA 3
ATOM 5029 C C . GLU A 1 20 ? 4.376 20.886 -1.114 1.00 0.00 20 GLU A C 3
ATOM 5030 O O . GLU A 1 20 ? 4.818 21.925 -1.613 1.00 0.00 20 GLU A O 3
ATOM 5042 N N . VAL A 1 21 ? 4.649 19.676 -1.615 1.00 0.00 21 VAL A N 3
ATOM 5043 C CA . VAL A 1 21 ? 5.551 19.402 -2.739 1.00 0.00 21 VAL A CA 3
ATOM 5044 C C . VAL A 1 21 ? 4.989 18.177 -3.486 1.00 0.00 21 VAL A C 3
ATOM 5045 O O . VAL A 1 21 ? 4.100 17.493 -2.968 1.00 0.00 21 VAL A O 3
ATOM 5058 N N . THR A 1 22 ? 5.498 17.882 -4.684 1.00 0.00 22 THR A N 3
ATOM 5059 C CA . THR A 1 22 ? 4.955 16.869 -5.580 1.00 0.00 22 THR A CA 3
ATOM 5060 C C . THR A 1 22 ? 6.043 15.912 -6.056 1.00 0.00 22 THR A C 3
ATOM 5061 O O . THR A 1 22 ? 7.237 16.205 -5.978 1.00 0.00 22 THR A O 3
ATOM 5072 N N . ARG A 1 23 ? 5.614 14.810 -6.673 1.00 0.00 23 ARG A N 3
ATOM 5073 C CA . ARG A 1 23 ? 6.415 13.835 -7.407 1.00 0.00 23 ARG A CA 3
ATOM 5074 C C . ARG A 1 23 ? 7.151 14.408 -8.627 1.00 0.00 23 ARG A C 3
ATOM 5075 O O . ARG A 1 23 ? 7.699 13.640 -9.413 1.00 0.00 23 ARG A O 3
ATOM 5096 N N . GLU A 1 24 ? 7.166 15.726 -8.824 1.00 0.00 24 GLU A N 3
ATOM 5097 C CA . GLU A 1 24 ? 7.976 16.370 -9.859 1.00 0.00 24 GLU A CA 3
ATOM 5098 C C . GLU A 1 24 ? 8.777 17.564 -9.314 1.00 0.00 24 GLU A C 3
ATOM 5099 O O . GLU A 1 24 ? 9.406 18.292 -10.084 1.00 0.00 24 GLU A O 3
ATOM 5111 N N . GLN A 1 25 ? 8.782 17.754 -7.989 1.00 0.00 25 GLN A N 3
ATOM 5112 C CA . GLN A 1 25 ? 9.544 18.794 -7.296 1.00 0.00 25 GLN A CA 3
ATOM 5113 C C . GLN A 1 25 ? 10.358 18.185 -6.143 1.00 0.00 25 GLN A C 3
ATOM 5114 O O . GLN A 1 25 ? 11.437 18.684 -5.825 1.00 0.00 25 GLN A O 3
ATOM 5128 N N . LEU A 1 26 ? 9.884 17.077 -5.557 1.00 0.00 26 LEU A N 3
ATOM 5129 C CA . LEU A 1 26 ? 10.629 16.261 -4.601 1.00 0.00 26 LEU A CA 3
ATOM 5130 C C . LEU A 1 26 ? 11.806 15.554 -5.269 1.00 0.00 26 LEU A C 3
ATOM 5131 O O . LEU A 1 26 ? 12.776 15.233 -4.592 1.00 0.00 26 LEU A O 3
ATOM 5147 N N . ILE A 1 27 ? 11.740 15.313 -6.578 1.00 0.00 27 ILE A N 3
ATOM 5148 C CA . ILE A 1 27 ? 12.685 14.459 -7.281 1.00 0.00 27 ILE A CA 3
ATOM 5149 C C . ILE A 1 27 ? 13.217 15.113 -8.553 1.00 0.00 27 ILE A C 3
ATOM 5150 O O . ILE A 1 27 ? 12.690 16.125 -9.024 1.00 0.00 27 ILE A O 3
ATOM 5166 N N . GLY A 1 28 ? 14.295 14.519 -9.072 1.00 0.00 28 GLY A N 3
ATOM 5167 C CA . GLY A 1 28 ? 15.088 15.014 -10.184 1.00 0.00 28 GLY A CA 3
ATOM 5168 C C . GLY A 1 28 ? 16.518 15.343 -9.746 1.00 0.00 28 GLY A C 3
ATOM 5169 O O . GLY A 1 28 ? 17.322 15.726 -10.597 1.00 0.00 28 GLY A O 3
ATOM 5173 N N . GLU A 1 29 ? 16.853 15.222 -8.449 1.00 0.00 29 GLU A N 3
ATOM 5174 C CA . GLU A 1 29 ? 18.126 15.725 -7.931 1.00 0.00 29 GLU A CA 3
ATOM 5175 C C . GLU A 1 29 ? 18.636 14.967 -6.697 1.00 0.00 29 GLU A C 3
ATOM 5176 O O . GLU A 1 29 ? 19.780 14.511 -6.699 1.00 0.00 29 GLU A O 3
ATOM 5188 N N . LYS A 1 30 ? 17.808 14.803 -5.656 1.00 0.00 30 LYS A N 3
ATOM 5189 C CA . LYS A 1 30 ? 18.198 14.189 -4.381 1.00 0.00 30 LYS A CA 3
ATOM 5190 C C . LYS A 1 30 ? 17.130 13.185 -3.942 1.00 0.00 30 LYS A C 3
ATOM 5191 O O . LYS A 1 30 ? 15.970 13.379 -4.313 1.00 0.00 30 LYS A O 3
ATOM 5210 N N . PRO A 1 31 ? 17.485 12.130 -3.181 1.00 0.00 31 PRO A N 3
ATOM 5211 C CA . PRO A 1 31 ? 16.525 11.195 -2.598 1.00 0.00 31 PRO A CA 3
ATOM 5212 C C . PRO A 1 31 ? 15.459 11.894 -1.748 1.00 0.00 31 PRO A C 3
ATOM 5213 O O . PRO A 1 31 ? 15.571 13.080 -1.426 1.00 0.00 31 PRO A O 3
ATOM 5224 N N . THR A 1 32 ? 14.440 11.147 -1.336 1.00 0.00 32 THR A N 3
ATOM 5225 C CA . THR A 1 32 ? 13.293 11.674 -0.603 1.00 0.00 32 THR A CA 3
ATOM 5226 C C . THR A 1 32 ? 12.912 10.730 0.540 1.00 0.00 32 THR A C 3
ATOM 5227 O O . THR A 1 32 ? 13.042 9.512 0.407 1.00 0.00 32 THR A O 3
ATOM 5238 N N . LEU A 1 33 ? 12.421 11.289 1.650 1.00 0.00 33 LEU A N 3
ATOM 5239 C CA . LEU A 1 33 ? 11.786 10.556 2.736 1.00 0.00 33 LEU A CA 3
ATOM 5240 C C . LEU A 1 33 ? 10.368 11.094 2.775 1.00 0.00 33 LEU A C 3
ATOM 5241 O O . LEU A 1 33 ? 10.188 12.293 2.990 1.00 0.00 33 LEU A O 3
ATOM 5257 N N . ILE A 1 34 ? 9.386 10.218 2.599 1.00 0.00 34 ILE A N 3
ATOM 5258 C CA . ILE A 1 34 ? 7.996 10.544 2.854 1.00 0.00 34 ILE A CA 3
ATOM 5259 C C . ILE A 1 34 ? 7.687 9.736 4.109 1.00 0.00 34 ILE A C 3
ATOM 5260 O O . ILE A 1 34 ? 7.982 8.538 4.148 1.00 0.00 34 ILE A O 3
ATOM 5276 N N . HIS A 1 35 ? 7.109 10.363 5.131 1.00 0.00 35 HIS A N 3
ATOM 5277 C CA . HIS A 1 35 ? 6.643 9.625 6.296 1.00 0.00 35 HIS A CA 3
ATOM 5278 C C . HIS A 1 35 ? 5.172 9.928 6.563 1.00 0.00 35 HIS A C 3
ATOM 5279 O O . HIS A 1 35 ? 4.639 10.949 6.129 1.00 0.00 35 HIS A O 3
ATOM 5293 N N . PHE A 1 36 ? 4.521 9.016 7.273 1.00 0.00 36 PHE A N 3
ATOM 5294 C CA . PHE A 1 36 ? 3.087 8.947 7.482 1.00 0.00 36 PHE A CA 3
ATOM 5295 C C . PHE A 1 36 ? 2.897 8.833 8.987 1.00 0.00 36 PHE A C 3
ATOM 5296 O O . PHE A 1 36 ? 3.582 8.020 9.607 1.00 0.00 36 PHE A O 3
ATOM 5313 N N . TRP A 1 37 ? 2.026 9.634 9.598 1.00 0.00 37 TRP A N 3
ATOM 5314 C CA . TRP A 1 37 ? 1.842 9.636 11.054 1.00 0.00 37 TRP A CA 3
ATOM 5315 C C . TRP A 1 37 ? 0.430 10.117 11.431 1.00 0.00 37 TRP A C 3
ATOM 5316 O O . TRP A 1 37 ? -0.296 10.621 10.572 1.00 0.00 37 TRP A O 3
ATOM 5337 N N . SER A 1 38 ? 0.052 9.940 12.701 1.00 0.00 38 SER A N 3
ATOM 5338 C CA . SER A 1 38 ? -1.239 10.285 13.295 1.00 0.00 38 SER A CA 3
ATOM 5339 C C . SER A 1 38 ? -0.942 10.665 14.747 1.00 0.00 38 SER A C 3
ATOM 5340 O O . SER A 1 38 ? -0.329 9.847 15.440 1.00 0.00 38 SER A O 3
ATOM 5348 N N . ILE A 1 39 ? -1.307 11.871 15.217 1.00 0.00 39 ILE A N 3
ATOM 5349 C CA . ILE A 1 39 ? -0.907 12.340 16.555 1.00 0.00 39 ILE A CA 3
ATOM 5350 C C . ILE A 1 39 ? -1.342 11.381 17.677 1.00 0.00 39 ILE A C 3
ATOM 5351 O O . ILE A 1 39 ? -0.728 11.373 18.742 1.00 0.00 39 ILE A O 3
ATOM 5367 N N . SER A 1 40 ? -2.368 10.560 17.457 1.00 0.00 40 SER A N 3
ATOM 5368 C CA . SER A 1 40 ? -2.829 9.569 18.425 1.00 0.00 40 SER A CA 3
ATOM 5369 C C . SER A 1 40 ? -1.816 8.438 18.702 1.00 0.00 40 SER A C 3
ATOM 5370 O O . SER A 1 40 ? -1.985 7.720 19.692 1.00 0.00 40 SER A O 3
ATOM 5378 N N . CYS A 1 41 ? -0.790 8.234 17.864 1.00 0.00 41 CYS A N 3
ATOM 5379 C CA . CYS A 1 41 ? 0.094 7.075 17.944 1.00 0.00 41 CYS A CA 3
ATOM 5380 C C . CYS A 1 41 ? 1.357 7.458 18.714 1.00 0.00 41 CYS A C 3
ATOM 5381 O O . CYS A 1 41 ? 2.129 8.289 18.237 1.00 0.00 41 CYS A O 3
ATOM 5389 N N . HIS A 1 42 ? 1.619 6.841 19.868 1.00 0.00 42 HIS A N 3
ATOM 5390 C CA . HIS A 1 42 ? 2.792 7.183 20.676 1.00 0.00 42 HIS A CA 3
ATOM 5391 C C . HIS A 1 42 ? 4.110 6.945 19.923 1.00 0.00 42 HIS A C 3
ATOM 5392 O O . HIS A 1 42 ? 5.077 7.692 20.088 1.00 0.00 42 HIS A O 3
ATOM 5406 N N . LEU A 1 43 ? 4.136 5.946 19.035 1.00 0.00 43 LEU A N 3
ATOM 5407 C CA . LEU A 1 43 ? 5.290 5.681 18.182 1.00 0.00 43 LEU A CA 3
ATOM 5408 C C . LEU A 1 43 ? 5.621 6.898 17.325 1.00 0.00 43 LEU A C 3
ATOM 5409 O O . LEU A 1 43 ? 6.805 7.196 17.145 1.00 0.00 43 LEU A O 3
ATOM 5425 N N . CYS A 1 44 ? 4.609 7.630 16.830 1.00 0.00 44 CYS A N 3
ATOM 5426 C CA . CYS A 1 44 ? 4.897 8.866 16.124 1.00 0.00 44 CYS A CA 3
ATOM 5427 C C . CYS A 1 44 ? 5.527 9.865 17.079 1.00 0.00 44 CYS A C 3
ATOM 5428 O O . CYS A 1 44 ? 6.489 10.497 16.688 1.00 0.00 44 CYS A O 3
ATOM 5436 N N . LYS A 1 45 ? 5.099 9.971 18.341 1.00 0.00 45 LYS A N 3
ATOM 5437 C CA . LYS A 1 45 ? 5.682 10.940 19.271 1.00 0.00 45 LYS A CA 3
ATOM 5438 C C . LYS A 1 45 ? 7.157 10.701 19.557 1.00 0.00 45 LYS A C 3
ATOM 5439 O O . LYS A 1 45 ? 7.815 11.625 20.024 1.00 0.00 45 LYS A O 3
ATOM 5458 N N . GLU A 1 46 ? 7.675 9.499 19.325 1.00 0.00 46 GLU A N 3
ATOM 5459 C CA . GLU A 1 46 ? 9.113 9.236 19.437 1.00 0.00 46 GLU A CA 3
ATOM 5460 C C . GLU A 1 46 ? 9.818 9.560 18.103 1.00 0.00 46 GLU A C 3
ATOM 5461 O O . GLU A 1 46 ? 10.864 10.230 18.030 1.00 0.00 46 GLU A O 3
ATOM 5473 N N . ALA A 1 47 ? 9.195 9.142 17.000 1.00 0.00 47 ALA A N 3
ATOM 5474 C CA . ALA A 1 47 ? 9.722 9.455 15.689 1.00 0.00 47 ALA A CA 3
ATOM 5475 C C . ALA A 1 47 ? 9.697 10.960 15.443 1.00 0.00 47 ALA A C 3
ATOM 5476 O O . ALA A 1 47 ? 10.561 11.433 14.737 1.00 0.00 47 ALA A O 3
ATOM 5483 N N . MET A 1 48 ? 8.781 11.730 16.024 1.00 0.00 48 MET A N 3
ATOM 5484 C CA . MET A 1 48 ? 8.603 13.151 15.775 1.00 0.00 48 MET A CA 3
ATOM 5485 C C . MET A 1 48 ? 9.811 13.992 16.211 1.00 0.00 48 MET A C 3
ATOM 5486 O O . MET A 1 48 ? 10.315 14.750 15.380 1.00 0.00 48 MET A O 3
ATOM 5500 N N . PRO A 1 49 ? 10.359 13.861 17.434 1.00 0.00 49 PRO A N 3
ATOM 5501 C CA . PRO A 1 49 ? 11.625 14.488 17.764 1.00 0.00 49 PRO A CA 3
ATOM 5502 C C . PRO A 1 49 ? 12.732 13.947 16.862 1.00 0.00 49 PRO A C 3
ATOM 5503 O O . PRO A 1 49 ? 13.591 14.730 16.451 1.00 0.00 49 PRO A O 3
ATOM 5514 N N . GLN A 1 50 ? 12.708 12.656 16.491 1.00 0.00 50 GLN A N 3
ATOM 5515 C CA . GLN A 1 50 ? 13.730 12.190 15.553 1.00 0.00 50 GLN A CA 3
ATOM 5516 C C . GLN A 1 50 ? 13.597 12.836 14.170 1.00 0.00 50 GLN A C 3
ATOM 5517 O O . GLN A 1 50 ? 14.612 13.173 13.569 1.00 0.00 50 GLN A O 3
ATOM 5531 N N . VAL A 1 51 ? 12.380 13.074 13.680 1.00 0.00 51 VAL A N 3
ATOM 5532 C CA . VAL A 1 51 ? 12.094 13.773 12.436 1.00 0.00 51 VAL A CA 3
ATOM 5533 C C . VAL A 1 51 ? 12.699 15.174 12.535 1.00 0.00 51 VAL A C 3
ATOM 5534 O O . VAL A 1 51 ? 13.244 15.632 11.537 1.00 0.00 51 VAL A O 3
ATOM 5547 N N . ASN A 1 52 ? 12.705 15.832 13.706 1.00 0.00 52 ASN A N 3
ATOM 5548 C CA . ASN A 1 52 ? 13.342 17.143 13.839 1.00 0.00 52 ASN A CA 3
ATOM 5549 C C . ASN A 1 52 ? 14.856 17.073 13.584 1.00 0.00 52 ASN A C 3
ATOM 5550 O O . ASN A 1 52 ? 15.380 17.859 12.783 1.00 0.00 52 ASN A O 3
ATOM 5561 N N . GLU A 1 53 ? 15.574 16.144 14.223 1.00 0.00 53 GLU A N 3
ATOM 5562 C CA . GLU A 1 53 ? 17.028 16.118 14.049 1.00 0.00 53 GLU A CA 3
ATOM 5563 C C . GLU A 1 53 ? 17.390 15.564 12.670 1.00 0.00 53 GLU A C 3
ATOM 5564 O O . GLU A 1 53 ? 18.326 16.048 12.036 1.00 0.00 53 GLU A O 3
ATOM 5576 N N . PHE A 1 54 ? 16.615 14.606 12.161 1.00 0.00 54 PHE A N 3
ATOM 5577 C CA . PHE A 1 54 ? 16.758 14.039 10.837 1.00 0.00 54 PHE A CA 3
ATOM 5578 C C . PHE A 1 54 ? 16.616 15.164 9.819 1.00 0.00 54 PHE A C 3
ATOM 5579 O O . PHE A 1 54 ? 17.438 15.306 8.915 1.00 0.00 54 PHE A O 3
ATOM 5596 N N . ARG A 1 55 ? 15.588 16.002 10.003 1.00 0.00 55 ARG A N 3
ATOM 5597 C CA . ARG A 1 55 ? 15.304 17.111 9.117 1.00 0.00 55 ARG A CA 3
ATOM 5598 C C . ARG A 1 55 ? 16.510 18.018 9.019 1.00 0.00 55 ARG A C 3
ATOM 5599 O O . ARG A 1 55 ? 16.859 18.402 7.912 1.00 0.00 55 ARG A O 3
ATOM 5620 N N . ASP A 1 56 ? 17.170 18.349 10.131 1.00 0.00 56 ASP A N 3
ATOM 5621 C CA . ASP A 1 56 ? 18.296 19.275 10.073 1.00 0.00 56 ASP A CA 3
ATOM 5622 C C . ASP A 1 56 ? 19.493 18.610 9.407 1.00 0.00 56 ASP A C 3
ATOM 5623 O O . ASP A 1 56 ? 20.152 19.216 8.559 1.00 0.00 56 ASP A O 3
ATOM 5632 N N . LYS A 1 57 ? 19.751 17.346 9.757 1.00 0.00 57 LYS A N 3
ATOM 5633 C CA . LYS A 1 57 ? 20.917 16.633 9.261 1.00 0.00 57 LYS A CA 3
ATOM 5634 C C . LYS A 1 57 ? 20.844 16.400 7.753 1.00 0.00 57 LYS A C 3
ATOM 5635 O O . LYS A 1 57 ? 21.891 16.384 7.099 1.00 0.00 57 LYS A O 3
ATOM 5654 N N . TYR A 1 58 ? 19.641 16.258 7.188 1.00 0.00 58 TYR A N 3
ATOM 5655 C CA . TYR A 1 58 ? 19.479 15.813 5.808 1.00 0.00 58 TYR A CA 3
ATOM 5656 C C . TYR A 1 58 ? 18.728 16.805 4.924 1.00 0.00 58 TYR A C 3
ATOM 5657 O O . TYR A 1 58 ? 18.614 16.517 3.735 1.00 0.00 58 TYR A O 3
ATOM 5675 N N . GLN A 1 59 ? 18.295 17.983 5.405 1.00 0.00 59 GLN A N 3
ATOM 5676 C CA . GLN A 1 59 ? 17.639 18.976 4.532 1.00 0.00 59 GLN A CA 3
ATOM 5677 C C . GLN A 1 59 ? 18.484 19.423 3.321 1.00 0.00 59 GLN A C 3
ATOM 5678 O O . GLN A 1 59 ? 17.933 19.949 2.352 1.00 0.00 59 GLN A O 3
ATOM 5692 N N . ASP A 1 60 ? 19.800 19.194 3.347 1.00 0.00 60 ASP A N 3
ATOM 5693 C CA . ASP A 1 60 ? 20.739 19.549 2.275 1.00 0.00 60 ASP A CA 3
ATOM 5694 C C . ASP A 1 60 ? 21.177 18.311 1.474 1.00 0.00 60 ASP A C 3
ATOM 5695 O O . ASP A 1 60 ? 22.061 18.392 0.623 1.00 0.00 60 ASP A O 3
ATOM 5704 N N . GLN A 1 61 ? 20.565 17.149 1.734 1.00 0.00 61 GLN A N 3
ATOM 5705 C CA . GLN A 1 61 ? 20.999 15.846 1.228 1.00 0.00 61 GLN A CA 3
ATOM 5706 C C . GLN A 1 61 ? 19.829 15.003 0.701 1.00 0.00 61 GLN A C 3
ATOM 5707 O O . GLN A 1 61 ? 20.038 14.154 -0.164 1.00 0.00 61 GLN A O 3
ATOM 5721 N N . LEU A 1 62 ? 18.605 15.232 1.184 1.00 0.00 62 LEU A N 3
ATOM 5722 C CA . LEU A 1 62 ? 17.408 14.463 0.883 1.00 0.00 62 LEU A CA 3
ATOM 5723 C C . LEU A 1 62 ? 16.215 15.396 1.120 1.00 0.00 62 LEU A C 3
ATOM 5724 O O . LEU A 1 62 ? 16.301 16.367 1.873 1.00 0.00 62 LEU A O 3
ATOM 5740 N N . ASN A 1 63 ? 15.100 15.113 0.456 1.00 0.00 63 ASN A N 3
ATOM 5741 C CA . ASN A 1 63 ? 13.872 15.888 0.535 1.00 0.00 63 ASN A CA 3
ATOM 5742 C C . ASN A 1 63 ? 13.036 15.250 1.625 1.00 0.00 63 ASN A C 3
ATOM 5743 O O . ASN A 1 63 ? 12.551 14.133 1.453 1.00 0.00 63 ASN A O 3
ATOM 5754 N N . VAL A 1 64 ? 12.898 15.921 2.758 1.00 0.00 64 VAL A N 3
ATOM 5755 C CA . VAL A 1 64 ? 12.016 15.469 3.820 1.00 0.00 64 VAL A CA 3
ATOM 5756 C C . VAL A 1 64 ? 10.615 15.967 3.450 1.00 0.00 64 VAL A C 3
ATOM 5757 O O . VAL A 1 64 ? 10.467 17.114 3.023 1.00 0.00 64 VAL A O 3
ATOM 5770 N N . VAL A 1 65 ? 9.587 15.140 3.623 1.00 0.00 65 VAL A N 3
ATOM 5771 C CA . VAL A 1 65 ? 8.189 15.523 3.473 1.00 0.00 65 VAL A CA 3
ATOM 5772 C C . VAL A 1 65 ? 7.365 14.536 4.312 1.00 0.00 65 VAL A C 3
ATOM 5773 O O . VAL A 1 65 ? 7.843 13.450 4.663 1.00 0.00 65 VAL A O 3
ATOM 5786 N N . ALA A 1 66 ? 6.138 14.902 4.672 1.00 0.00 66 ALA A N 3
ATOM 5787 C CA . ALA A 1 66 ? 5.290 14.076 5.510 1.00 0.00 66 ALA A CA 3
ATOM 5788 C C . ALA A 1 66 ? 3.831 14.146 5.076 1.00 0.00 66 ALA A C 3
ATOM 5789 O O . ALA A 1 66 ? 3.423 15.023 4.311 1.00 0.00 66 ALA A O 3
ATOM 5796 N N . VAL A 1 67 ? 3.041 13.225 5.612 1.00 0.00 67 VAL A N 3
ATOM 5797 C CA . VAL A 1 67 ? 1.631 13.058 5.334 1.00 0.00 67 VAL A CA 3
ATOM 5798 C C . VAL A 1 67 ? 1.009 12.702 6.680 1.00 0.00 67 VAL A C 3
ATOM 5799 O O . VAL A 1 67 ? 1.589 11.913 7.434 1.00 0.00 67 VAL A O 3
ATOM 5812 N N . HIS A 1 68 ? -0.145 13.279 7.006 1.00 0.00 68 HIS A N 3
ATOM 5813 C CA . HIS A 1 68 ? -0.774 13.062 8.298 1.00 0.00 68 HIS A CA 3
ATOM 5814 C C . HIS A 1 68 ? -2.098 12.350 8.076 1.00 0.00 68 HIS A C 3
ATOM 5815 O O . HIS A 1 68 ? -3.001 12.920 7.469 1.00 0.00 68 HIS A O 3
ATOM 5829 N N . MET A 1 69 ? -2.222 11.103 8.532 1.00 0.00 69 MET A N 3
ATOM 5830 C CA . MET A 1 69 ? -3.483 10.379 8.415 1.00 0.00 69 MET A CA 3
ATOM 5831 C C . MET A 1 69 ? -4.400 10.809 9.576 1.00 0.00 69 MET A C 3
ATOM 5832 O O . MET A 1 69 ? -3.991 10.650 10.729 1.00 0.00 69 MET A O 3
ATOM 5846 N N . PRO A 1 70 ? -5.627 11.308 9.320 1.00 0.00 70 PRO A N 3
ATOM 5847 C CA . PRO A 1 70 ? -6.649 11.557 10.335 1.00 0.00 70 PRO A CA 3
ATOM 5848 C C . PRO A 1 70 ? -7.317 10.232 10.745 1.00 0.00 70 PRO A C 3
ATOM 5849 O O . PRO A 1 70 ? -8.512 10.013 10.521 1.00 0.00 70 PRO A O 3
ATOM 5860 N N . ARG A 1 71 ? -6.524 9.284 11.246 1.00 0.00 71 ARG A N 3
ATOM 5861 C CA . ARG A 1 71 ? -6.988 7.933 11.541 1.00 0.00 71 ARG A CA 3
ATOM 5862 C C . ARG A 1 71 ? -7.939 7.922 12.742 1.00 0.00 71 ARG A C 3
ATOM 5863 O O . ARG A 1 71 ? -8.801 7.041 12.815 1.00 0.00 71 ARG A O 3
ATOM 5884 N N . SER A 1 72 ? -7.821 8.890 13.648 1.00 0.00 72 SER A N 3
ATOM 5885 C CA . SER A 1 72 ? -8.520 8.919 14.922 1.00 0.00 72 SER A CA 3
ATOM 5886 C C . SER A 1 72 ? -8.943 10.358 15.222 1.00 0.00 72 SER A C 3
ATOM 5887 O O . SER A 1 72 ? -8.427 11.309 14.635 1.00 0.00 72 SER A O 3
ATOM 5895 N N . GLU A 1 73 ? -9.897 10.534 16.142 1.00 0.00 73 GLU A N 3
ATOM 5896 C CA . GLU A 1 73 ? -10.548 11.823 16.369 1.00 0.00 73 GLU A CA 3
ATOM 5897 C C . GLU A 1 73 ? -9.585 12.907 16.878 1.00 0.00 73 GLU A C 3
ATOM 5898 O O . GLU A 1 73 ? -9.913 14.092 16.799 1.00 0.00 73 GLU A O 3
ATOM 5910 N N . ASP A 1 74 ? -8.399 12.544 17.380 1.00 0.00 74 ASP A N 3
ATOM 5911 C CA . ASP A 1 74 ? -7.430 13.530 17.859 1.00 0.00 74 ASP A CA 3
ATOM 5912 C C . ASP A 1 74 ? -6.549 14.074 16.728 1.00 0.00 74 ASP A C 3
ATOM 5913 O O . ASP A 1 74 ? -6.035 15.180 16.836 1.00 0.00 74 ASP A O 3
ATOM 5922 N N . ASP A 1 75 ? -6.432 13.362 15.602 1.00 0.00 75 ASP A N 3
ATOM 5923 C CA . ASP A 1 75 ? -5.731 13.790 14.392 1.00 0.00 75 ASP A CA 3
ATOM 5924 C C . ASP A 1 75 ? -6.721 14.065 13.255 1.00 0.00 75 ASP A C 3
ATOM 5925 O O . ASP A 1 75 ? -6.328 14.387 12.137 1.00 0.00 75 ASP A O 3
ATOM 5934 N N . LEU A 1 76 ? -8.024 14.027 13.534 1.00 0.00 76 LEU A N 3
ATOM 5935 C CA . LEU A 1 76 ? -9.089 14.428 12.643 1.00 0.00 76 LEU A CA 3
ATOM 5936 C C . LEU A 1 76 ? -9.121 15.954 12.451 1.00 0.00 76 LEU A C 3
ATOM 5937 O O . LEU A 1 76 ? -9.761 16.440 11.516 1.00 0.00 76 LEU A O 3
ATOM 5953 N N . ASP A 1 77 ? -8.419 16.720 13.294 1.00 0.00 77 ASP A N 3
ATOM 5954 C CA . ASP A 1 77 ? -8.446 18.178 13.300 1.00 0.00 77 ASP A CA 3
ATOM 5955 C C . ASP A 1 77 ? -7.080 18.724 12.862 1.00 0.00 77 ASP A C 3
ATOM 5956 O O . ASP A 1 77 ? -6.068 18.430 13.507 1.00 0.00 77 ASP A O 3
ATOM 5965 N N . PRO A 1 78 ? -7.007 19.521 11.785 1.00 0.00 78 PRO A N 3
ATOM 5966 C CA . PRO A 1 78 ? -5.739 20.010 11.264 1.00 0.00 78 PRO A CA 3
ATOM 5967 C C . PRO A 1 78 ? -5.079 21.075 12.141 1.00 0.00 78 PRO A C 3
ATOM 5968 O O . PRO A 1 78 ? -3.872 21.283 12.023 1.00 0.00 78 PRO A O 3
ATOM 5979 N N . GLY A 1 79 ? -5.822 21.730 13.036 1.00 0.00 79 GLY A N 3
ATOM 5980 C CA . GLY A 1 79 ? -5.260 22.720 13.937 1.00 0.00 79 GLY A CA 3
ATOM 5981 C C . GLY A 1 79 ? -4.467 22.003 15.019 1.00 0.00 79 GLY A C 3
ATOM 5982 O O . GLY A 1 79 ? -3.389 22.460 15.399 1.00 0.00 79 GLY A O 3
ATOM 5986 N N . LYS A 1 80 ? -4.941 20.828 15.450 1.00 0.00 80 LYS A N 3
ATOM 5987 C CA . LYS A 1 80 ? -4.182 19.984 16.366 1.00 0.00 80 LYS A CA 3
ATOM 5988 C C . LYS A 1 80 ? -2.911 19.509 15.688 1.00 0.00 80 LYS A C 3
ATOM 5989 O O . LYS A 1 80 ? -1.858 19.555 16.317 1.00 0.00 80 LYS A O 3
ATOM 6008 N N . ILE A 1 81 ? -2.984 19.080 14.425 1.00 0.00 81 ILE A N 3
ATOM 6009 C CA . ILE A 1 81 ? -1.812 18.623 13.684 1.00 0.00 81 ILE A CA 3
ATOM 6010 C C . ILE A 1 81 ? -0.787 19.762 13.611 1.00 0.00 81 ILE A C 3
ATOM 6011 O O . ILE A 1 81 ? 0.360 19.562 14.012 1.00 0.00 81 ILE A O 3
ATOM 6027 N N . LYS A 1 82 ? -1.189 20.957 13.153 1.00 0.00 82 LYS A N 3
ATOM 6028 C CA . LYS A 1 82 ? -0.351 22.138 13.079 1.00 0.00 82 LYS A CA 3
ATOM 6029 C C . LYS A 1 82 ? 0.294 22.406 14.447 1.00 0.00 82 LYS A C 3
ATOM 6030 O O . LYS A 1 82 ? 1.516 22.516 14.526 1.00 0.00 82 LYS A O 3
ATOM 6049 N N . GLU A 1 83 ? -0.490 22.486 15.523 1.00 0.00 83 GLU A N 3
ATOM 6050 C CA . GLU A 1 83 ? 0.023 22.831 16.850 1.00 0.00 83 GLU A CA 3
ATOM 6051 C C . GLU A 1 83 ? 1.002 21.766 17.365 1.00 0.00 83 GLU A C 3
ATOM 6052 O O . GLU A 1 83 ? 2.046 22.096 17.925 1.00 0.00 83 GLU A O 3
ATOM 6064 N N . THR A 1 84 ? 0.693 20.489 17.149 1.00 0.00 84 THR A N 3
ATOM 6065 C CA . THR A 1 84 ? 1.528 19.367 17.552 1.00 0.00 84 THR A CA 3
ATOM 6066 C C . THR A 1 84 ? 2.882 19.443 16.831 1.00 0.00 84 THR A C 3
ATOM 6067 O O . THR A 1 84 ? 3.940 19.414 17.464 1.00 0.00 84 THR A O 3
ATOM 6078 N N . AL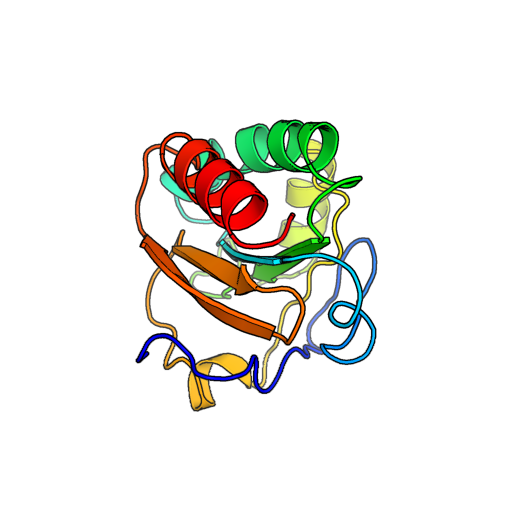A A 1 85 ? 2.858 19.609 15.509 1.00 0.00 85 ALA A N 3
ATOM 6079 C CA . ALA A 1 85 ? 4.047 19.763 14.686 1.00 0.00 85 ALA A CA 3
ATOM 6080 C C . ALA A 1 85 ? 4.919 20.941 15.130 1.00 0.00 85 ALA A C 3
ATOM 6081 O O . ALA A 1 85 ? 6.140 20.808 15.218 1.00 0.00 85 ALA A O 3
ATOM 6088 N N . ALA A 1 86 ? 4.294 22.077 15.446 1.00 0.00 86 ALA A N 3
ATOM 6089 C CA . ALA A 1 86 ? 4.993 23.273 15.900 1.00 0.00 86 ALA A CA 3
ATOM 6090 C C . ALA A 1 86 ? 5.844 22.996 17.146 1.00 0.00 86 ALA A C 3
ATOM 6091 O O . ALA A 1 86 ? 6.896 23.609 17.327 1.00 0.00 86 ALA A O 3
ATOM 6098 N N . GLU A 1 87 ? 5.395 22.072 17.995 1.00 0.00 87 GLU A N 3
ATOM 6099 C CA . GLU A 1 87 ? 6.056 21.724 19.245 1.00 0.00 87 GLU A CA 3
ATOM 6100 C C . GLU A 1 87 ? 7.119 20.645 18.995 1.00 0.00 87 GLU A C 3
ATOM 6101 O O . GLU A 1 87 ? 8.189 20.689 19.604 1.00 0.00 87 GLU A O 3
ATOM 6113 N N . HIS A 1 88 ? 6.865 19.716 18.066 1.00 0.00 88 HIS A N 3
ATOM 6114 C CA . HIS A 1 88 ? 7.842 18.733 17.601 1.00 0.00 88 HIS A CA 3
ATOM 6115 C C . HIS A 1 88 ? 9.013 19.338 16.813 1.00 0.00 88 HIS A C 3
ATOM 6116 O O . HIS A 1 88 ? 9.983 18.624 16.563 1.00 0.00 88 HIS A O 3
ATOM 6130 N N . ASP A 1 89 ? 8.944 20.618 16.425 1.00 0.00 89 ASP A N 3
ATOM 6131 C CA . ASP A 1 89 ? 9.983 21.349 15.688 1.00 0.00 89 ASP A CA 3
ATOM 6132 C C . ASP A 1 89 ? 10.119 20.857 14.244 1.00 0.00 89 ASP A C 3
ATOM 6133 O O . ASP A 1 89 ? 11.131 21.103 13.590 1.00 0.00 89 ASP A O 3
ATOM 6142 N N . ILE A 1 90 ? 9.123 20.132 13.731 1.00 0.00 90 ILE A N 3
ATOM 6143 C CA . ILE A 1 90 ? 9.162 19.568 12.393 1.00 0.00 90 ILE A CA 3
ATOM 6144 C C . ILE A 1 90 ? 8.789 20.661 11.389 1.00 0.00 90 ILE A C 3
ATOM 6145 O O . ILE A 1 90 ? 7.727 21.283 11.491 1.00 0.00 90 ILE A O 3
ATOM 6161 N N . THR A 1 91 ? 9.671 20.906 10.420 1.00 0.00 91 THR A N 3
ATOM 6162 C CA . THR A 1 91 ? 9.534 22.002 9.464 1.00 0.00 91 THR A CA 3
ATOM 6163 C C . THR A 1 91 ? 9.559 21.490 8.019 1.00 0.00 91 THR A C 3
ATOM 6164 O O . THR A 1 91 ? 9.484 22.296 7.088 1.00 0.00 91 THR A O 3
ATOM 6175 N N . GLN A 1 92 ? 9.651 20.168 7.806 1.00 0.00 92 GLN A N 3
ATOM 6176 C CA . GLN A 1 92 ? 9.460 19.592 6.482 1.00 0.00 92 GLN A CA 3
ATOM 6177 C C . GLN A 1 92 ? 8.043 19.929 6.004 1.00 0.00 92 GLN A C 3
ATOM 6178 O O . GLN A 1 92 ? 7.155 20.067 6.849 1.00 0.00 92 GLN A O 3
ATOM 6192 N N . PRO A 1 93 ? 7.793 20.018 4.691 1.00 0.00 93 PRO A N 3
ATOM 6193 C CA . PRO A 1 93 ? 6.442 20.115 4.154 1.00 0.00 93 PRO A CA 3
ATOM 6194 C C . PRO A 1 93 ? 5.609 18.916 4.623 1.00 0.00 93 PRO A C 3
ATOM 6195 O O . PRO A 1 93 ? 6.094 17.783 4.622 1.00 0.00 93 PRO A O 3
ATOM 6206 N N . ILE A 1 94 ? 4.359 19.150 5.013 1.00 0.00 94 ILE A N 3
ATOM 6207 C CA . ILE A 1 94 ? 3.431 18.143 5.511 1.00 0.00 94 ILE A CA 3
ATOM 6208 C C . ILE A 1 94 ? 2.103 18.452 4.828 1.00 0.00 94 ILE A C 3
ATOM 6209 O O . ILE A 1 94 ? 1.686 19.613 4.803 1.00 0.00 94 ILE A O 3
ATOM 6225 N N . PHE A 1 95 ? 1.407 17.438 4.318 1.00 0.00 95 PHE A N 3
ATOM 6226 C CA . PHE A 1 95 ? 0.047 17.618 3.825 1.00 0.00 95 PHE A CA 3
ATOM 6227 C C . PHE A 1 95 ? -0.890 16.656 4.545 1.00 0.00 95 PHE A C 3
ATOM 6228 O O . PHE A 1 95 ? -0.482 15.612 5.058 1.00 0.00 95 PHE A O 3
ATOM 6245 N N . VAL A 1 96 ? -2.157 17.036 4.588 1.00 0.00 96 VAL A N 3
ATOM 6246 C CA . VAL A 1 96 ? -3.234 16.284 5.205 1.00 0.00 96 VAL A CA 3
ATOM 6247 C C . VAL A 1 96 ? -4.378 16.270 4.201 1.00 0.00 96 VAL A C 3
ATOM 6248 O O . VAL A 1 96 ? -4.618 17.266 3.510 1.00 0.00 96 VAL A O 3
ATOM 6261 N N . ASP A 1 97 ? -5.125 15.173 4.141 1.00 0.00 97 ASP A N 3
ATOM 6262 C CA . ASP A 1 97 ? -6.281 15.062 3.274 1.00 0.00 97 ASP A CA 3
ATOM 6263 C C . ASP A 1 97 ? -7.365 14.190 3.891 1.00 0.00 97 ASP A C 3
ATOM 6264 O O . ASP A 1 97 ? -7.085 13.338 4.735 1.00 0.00 97 ASP A O 3
ATOM 6273 N N . SER A 1 98 ? -8.605 14.407 3.459 1.00 0.00 98 SER A N 3
ATOM 6274 C CA . SER A 1 98 ? -9.758 13.617 3.863 1.00 0.00 98 SER A CA 3
ATOM 6275 C C . SER A 1 98 ? -9.748 12.219 3.223 1.00 0.00 98 SER A C 3
ATOM 6276 O O . SER A 1 98 ? -10.466 11.336 3.696 1.00 0.00 98 SER A O 3
ATOM 6284 N N . ASP A 1 99 ? -8.951 11.998 2.167 1.00 0.00 99 ASP A N 3
ATOM 6285 C CA . ASP A 1 99 ? -8.949 10.765 1.383 1.00 0.00 99 ASP A CA 3
ATOM 6286 C C . ASP A 1 99 ? -7.535 10.210 1.183 1.00 0.00 99 ASP A C 3
ATOM 6287 O O . ASP A 1 99 ? -7.368 9.000 1.314 1.00 0.00 99 ASP A O 3
ATOM 6296 N N . HIS A 1 100 ? -6.524 11.072 0.972 1.00 0.00 100 HIS A N 3
ATOM 6297 C CA . HIS A 1 100 ? -5.155 10.750 0.613 1.00 0.00 100 HIS A CA 3
ATOM 6298 C C . HIS A 1 100 ? -5.187 10.049 -0.733 1.00 0.00 100 HIS A C 3
ATOM 6299 O O . HIS A 1 100 ? -5.406 8.844 -0.808 1.00 0.00 100 HIS A O 3
ATOM 6313 N N . ALA A 1 101 ? -4.989 10.821 -1.807 1.00 0.00 101 ALA A N 3
ATOM 6314 C CA . ALA A 1 101 ? -5.204 10.359 -3.177 1.00 0.00 101 ALA A CA 3
ATOM 6315 C C . ALA A 1 101 ? -4.379 9.118 -3.537 1.00 0.00 101 ALA A C 3
ATOM 6316 O O . ALA A 1 101 ? -4.769 8.361 -4.426 1.00 0.00 101 ALA A O 3
ATOM 6323 N N . LEU A 1 102 ? -3.275 8.860 -2.830 1.00 0.00 102 LEU A N 3
ATOM 6324 C CA . LEU A 1 102 ? -2.492 7.639 -3.056 1.00 0.00 102 LEU A CA 3
ATOM 6325 C C . LEU A 1 102 ? -3.205 6.383 -2.581 1.00 0.00 102 LEU A C 3
ATOM 6326 O O . LEU A 1 102 ? -2.805 5.286 -2.966 1.00 0.00 102 LEU A O 3
ATOM 6342 N N . THR A 1 103 ? -4.279 6.491 -1.807 1.00 0.00 103 THR A N 3
ATOM 6343 C CA . THR A 1 103 ? -5.101 5.333 -1.522 1.00 0.00 103 THR A CA 3
ATOM 6344 C C . THR A 1 103 ? -5.737 4.775 -2.802 1.00 0.00 103 THR A C 3
ATOM 6345 O O . THR A 1 103 ? -6.105 3.604 -2.831 1.00 0.00 103 THR A O 3
ATOM 6356 N N . ASP A 1 104 ? -5.815 5.552 -3.884 1.00 0.00 104 ASP A N 3
ATOM 6357 C CA . ASP A 1 104 ? -6.328 5.025 -5.144 1.00 0.00 104 ASP A CA 3
ATOM 6358 C C . ASP A 1 104 ? -5.223 4.304 -5.911 1.00 0.00 104 ASP A C 3
ATOM 6359 O O . ASP A 1 104 ? -5.501 3.432 -6.734 1.00 0.00 104 ASP A O 3
ATOM 6368 N N . ALA A 1 105 ? -3.965 4.641 -5.609 1.00 0.00 105 ALA A N 3
ATOM 6369 C CA . ALA A 1 105 ? -2.818 4.002 -6.223 1.00 0.00 105 ALA A CA 3
ATOM 6370 C C . ALA A 1 105 ? -2.453 2.714 -5.482 1.00 0.00 105 ALA A C 3
ATOM 6371 O O . ALA A 1 105 ? -2.174 1.710 -6.139 1.00 0.00 105 ALA A O 3
ATOM 6378 N N . PHE A 1 106 ? -2.479 2.723 -4.138 1.00 0.00 106 PHE A N 3
ATOM 6379 C CA . PHE A 1 106 ? -1.935 1.632 -3.327 1.00 0.00 106 PHE A CA 3
ATOM 6380 C C . PHE A 1 106 ? -2.705 1.407 -2.022 1.00 0.00 106 PHE A C 3
ATOM 6381 O O . PHE A 1 106 ? -2.311 0.554 -1.227 1.00 0.00 106 PHE A O 3
ATOM 6398 N N . GLU A 1 107 ? -3.814 2.126 -1.813 1.00 0.00 107 GLU A N 3
ATOM 6399 C CA . GLU A 1 107 ? -4.762 1.866 -0.723 1.00 0.00 107 GLU A CA 3
ATOM 6400 C C . GLU A 1 107 ? -4.089 1.818 0.663 1.00 0.00 107 GLU A C 3
ATOM 6401 O O . GLU A 1 107 ? -4.290 0.888 1.444 1.00 0.00 107 GLU A O 3
ATOM 6413 N N . ASN A 1 108 ? -3.263 2.844 0.931 1.00 0.00 108 ASN A N 3
ATOM 6414 C CA . ASN A 1 108 ? -2.595 3.117 2.209 1.00 0.00 108 ASN A CA 3
ATOM 6415 C C . ASN A 1 108 ? -3.483 2.781 3.418 1.00 0.00 108 ASN A C 3
ATOM 6416 O O . ASN A 1 108 ? -4.530 3.393 3.616 1.00 0.00 108 ASN A O 3
ATOM 6427 N N . GLU A 1 109 ? -3.011 1.834 4.233 1.00 0.00 109 GLU A N 3
ATOM 6428 C CA . GLU A 1 109 ? -3.603 1.385 5.492 1.00 0.00 109 GLU A CA 3
ATOM 6429 C C . GLU A 1 109 ? -2.440 1.058 6.451 1.00 0.00 109 GLU A C 3
ATOM 6430 O O . GLU A 1 109 ? -2.369 -0.011 7.060 1.00 0.00 109 GLU A O 3
ATOM 6442 N N . TYR A 1 110 ? -1.474 1.977 6.538 1.00 0.00 110 TYR A N 3
ATOM 6443 C CA . TYR A 1 110 ? -0.265 1.899 7.313 1.00 0.00 110 TYR A CA 3
ATOM 6444 C C . TYR A 1 110 ? -0.076 3.279 7.927 1.00 0.00 110 TYR A C 3
ATOM 6445 O O . TYR A 1 110 ? -0.328 4.291 7.267 1.00 0.00 110 TYR A O 3
ATOM 6463 N N . VAL A 1 111 ? 0.355 3.295 9.182 1.00 0.00 111 VAL A N 3
ATOM 6464 C CA . VAL A 1 111 ? 0.791 4.456 9.960 1.00 0.00 111 VAL A CA 3
ATOM 6465 C C . VAL A 1 111 ? 1.241 3.945 11.354 1.00 0.00 111 VAL A C 3
ATOM 6466 O O . VAL A 1 111 ? 0.643 2.982 11.844 1.00 0.00 111 VAL A O 3
ATOM 6479 N N . PRO A 1 112 ? 2.265 4.529 12.012 1.00 0.00 112 PRO A N 3
ATOM 6480 C CA . PRO A 1 112 ? 3.202 5.504 11.472 1.00 0.00 112 PRO A CA 3
ATOM 6481 C C . PRO A 1 112 ? 4.220 4.775 10.590 1.00 0.00 112 PRO A C 3
ATOM 6482 O O . PRO A 1 112 ? 4.646 3.662 10.924 1.00 0.00 112 PRO A O 3
ATOM 6493 N N . ALA A 1 113 ? 4.601 5.369 9.457 1.00 0.00 113 ALA A N 3
ATOM 6494 C CA . ALA A 1 113 ? 5.439 4.664 8.485 1.00 0.00 113 ALA A CA 3
ATOM 6495 C C . ALA A 1 113 ? 6.377 5.601 7.751 1.00 0.00 113 ALA A C 3
ATOM 6496 O O . ALA A 1 113 ? 6.162 6.809 7.731 1.00 0.00 113 ALA A O 3
ATOM 6503 N N . TYR A 1 114 ? 7.391 5.019 7.117 1.00 0.00 114 TYR A N 3
ATOM 6504 C CA . TYR A 1 114 ? 8.514 5.730 6.529 1.00 0.00 114 TYR A CA 3
ATOM 6505 C C . TYR A 1 114 ? 8.858 5.056 5.204 1.00 0.00 114 TYR A C 3
ATOM 6506 O O . TYR A 1 114 ? 8.994 3.832 5.142 1.00 0.00 114 TYR A O 3
ATOM 6524 N N . TYR A 1 115 ? 9.001 5.847 4.146 1.00 0.00 115 TYR A N 3
ATOM 6525 C CA . TYR A 1 115 ? 9.186 5.377 2.783 1.00 0.00 115 TYR A CA 3
ATOM 6526 C C . TYR A 1 115 ? 10.331 6.190 2.193 1.00 0.00 115 TYR A C 3
ATOM 6527 O O . TYR A 1 115 ? 10.272 7.423 2.174 1.00 0.00 115 TYR A O 3
ATOM 6545 N N . VAL A 1 116 ? 11.382 5.509 1.741 1.00 0.00 116 VAL A N 3
ATOM 6546 C CA . VAL A 1 116 ? 12.610 6.139 1.275 1.00 0.00 116 VAL A CA 3
ATOM 6547 C C . VAL A 1 116 ? 12.602 5.964 -0.234 1.00 0.00 116 VAL A C 3
ATOM 6548 O O . VAL A 1 116 ? 12.445 4.840 -0.709 1.00 0.00 116 VAL A O 3
ATOM 6561 N N . PHE A 1 117 ? 12.779 7.043 -0.990 1.00 0.00 117 PHE A N 3
ATOM 6562 C CA . PHE A 1 117 ? 12.731 7.013 -2.442 1.00 0.00 117 PHE A CA 3
ATOM 6563 C C . PHE A 1 117 ? 14.046 7.528 -2.994 1.00 0.00 117 PHE A C 3
ATOM 6564 O O . PHE A 1 117 ? 14.608 8.500 -2.489 1.00 0.00 117 PHE A O 3
ATOM 6581 N N . ASP A 1 118 ? 14.509 6.871 -4.050 1.00 0.00 118 ASP A N 3
ATOM 6582 C CA . ASP A 1 118 ? 15.627 7.303 -4.878 1.00 0.00 118 ASP A CA 3
ATOM 6583 C C . ASP A 1 118 ? 15.358 8.704 -5.438 1.00 0.00 118 ASP A C 3
ATOM 6584 O O . ASP A 1 118 ? 14.199 9.086 -5.613 1.00 0.00 118 ASP A O 3
ATOM 6593 N N . LYS A 1 119 ? 16.410 9.453 -5.785 1.00 0.00 119 LYS A N 3
ATOM 6594 C CA . LYS A 1 119 ? 16.312 10.764 -6.430 1.00 0.00 119 LYS A CA 3
ATOM 6595 C C . LYS A 1 119 ? 15.465 10.796 -7.707 1.00 0.00 119 LYS A C 3
ATOM 6596 O O . LYS A 1 119 ? 15.109 11.889 -8.147 1.00 0.00 119 LYS A O 3
ATOM 6615 N N . THR A 1 120 ? 15.143 9.645 -8.295 1.00 0.00 120 THR A N 3
ATOM 6616 C CA . THR A 1 120 ? 14.337 9.542 -9.508 1.00 0.00 120 THR A CA 3
ATOM 6617 C C . THR A 1 120 ? 12.896 9.078 -9.209 1.00 0.00 120 THR A C 3
ATOM 6618 O O . THR A 1 120 ? 12.062 9.043 -10.114 1.00 0.00 120 THR A O 3
ATOM 6629 N N . GLY A 1 121 ? 12.578 8.739 -7.951 1.00 0.00 121 GLY A N 3
ATOM 6630 C CA . GLY A 1 121 ? 11.214 8.488 -7.493 1.00 0.00 121 GLY A CA 3
ATOM 6631 C C . GLY A 1 121 ? 10.906 7.032 -7.183 1.00 0.00 121 GLY A C 3
ATOM 6632 O O . GLY A 1 121 ? 9.790 6.750 -6.750 1.00 0.00 121 GLY A O 3
ATOM 6636 N N . GLN A 1 122 ? 11.850 6.112 -7.398 1.00 0.00 122 GLN A N 3
ATOM 6637 C CA . GLN A 1 122 ? 11.669 4.700 -7.084 1.00 0.00 122 GLN A CA 3
ATOM 6638 C C . GLN A 1 122 ? 11.629 4.524 -5.570 1.00 0.00 122 GLN A C 3
ATOM 6639 O O . GLN A 1 122 ? 12.552 4.965 -4.890 1.00 0.00 122 GLN A O 3
ATOM 6653 N N . LEU A 1 123 ? 10.595 3.855 -5.059 1.00 0.00 123 LEU A N 3
ATOM 6654 C CA . LEU A 1 123 ? 10.467 3.416 -3.671 1.00 0.00 123 LEU A CA 3
ATOM 6655 C C . LEU A 1 123 ? 11.623 2.486 -3.310 1.00 0.00 123 LEU A C 3
ATOM 6656 O O . LEU A 1 123 ? 11.576 1.286 -3.561 1.00 0.00 123 LEU A O 3
ATOM 6672 N N . ARG A 1 124 ? 12.695 3.045 -2.767 1.00 0.00 124 ARG A N 3
ATOM 6673 C CA . ARG A 1 124 ? 13.959 2.362 -2.555 1.00 0.00 124 ARG A CA 3
ATOM 6674 C C . ARG A 1 124 ? 13.859 1.409 -1.361 1.00 0.00 124 ARG A C 3
ATOM 6675 O O . ARG A 1 124 ? 14.411 0.314 -1.442 1.00 0.00 124 ARG A O 3
ATOM 6696 N N . HIS A 1 125 ? 13.148 1.778 -0.283 1.00 0.00 125 HIS A N 3
ATOM 6697 C CA . HIS A 1 125 ? 12.904 0.923 0.878 1.00 0.00 125 HIS A CA 3
ATOM 6698 C C . HIS A 1 125 ? 11.717 1.476 1.686 1.00 0.00 125 HIS A C 3
ATOM 6699 O O . HIS A 1 125 ? 11.383 2.653 1.546 1.00 0.00 125 HIS A O 3
ATOM 6713 N N . PHE A 1 126 ? 11.115 0.673 2.571 1.00 0.00 126 PHE A N 3
ATOM 6714 C CA . PHE A 1 126 ? 10.013 1.071 3.454 1.00 0.00 126 PHE A CA 3
ATOM 6715 C C . PHE A 1 126 ? 10.195 0.420 4.835 1.00 0.00 126 PHE A C 3
ATOM 6716 O O . PHE A 1 126 ? 10.719 -0.692 4.934 1.00 0.00 126 PHE A O 3
ATOM 6733 N N . GLN A 1 127 ? 9.734 1.104 5.884 1.00 0.00 127 GLN A N 3
ATOM 6734 C CA . GLN A 1 127 ? 9.746 0.689 7.283 1.00 0.00 127 GLN A CA 3
ATOM 6735 C C . GLN A 1 127 ? 8.457 1.229 7.924 1.00 0.00 127 GLN A C 3
ATOM 6736 O O . GLN A 1 127 ? 7.951 2.268 7.499 1.00 0.00 127 GLN A O 3
ATOM 6750 N N . ALA A 1 128 ? 7.948 0.591 8.981 1.00 0.00 128 ALA A N 3
ATOM 6751 C CA . ALA A 1 128 ? 6.857 1.132 9.786 1.00 0.00 128 ALA A CA 3
ATOM 6752 C C . ALA A 1 128 ? 7.125 0.810 11.255 1.00 0.00 128 ALA A C 3
ATOM 6753 O O . ALA A 1 128 ? 7.581 -0.293 11.570 1.00 0.00 128 ALA A O 3
ATOM 6760 N N . GLY A 1 129 ? 6.832 1.763 12.144 1.00 0.00 129 GLY A N 3
ATOM 6761 C CA . GLY A 1 129 ? 7.224 1.706 13.551 1.00 0.00 129 GLY A CA 3
ATOM 6762 C C . GLY A 1 129 ? 8.748 1.621 13.737 1.00 0.00 129 GLY A C 3
ATOM 6763 O O . GLY A 1 129 ? 9.514 1.663 12.767 1.00 0.00 129 GLY A O 3
ATOM 6767 N N . GLY A 1 130 ? 9.193 1.502 14.993 1.00 0.00 130 GLY A N 3
ATOM 6768 C CA . GLY A 1 130 ? 10.611 1.340 15.325 1.00 0.00 130 GLY A CA 3
ATOM 6769 C C . GLY A 1 130 ? 11.016 1.914 16.686 1.00 0.00 130 GLY A C 3
ATOM 6770 O O . GLY A 1 130 ? 12.180 2.286 16.841 1.00 0.00 130 GLY A O 3
ATOM 6774 N N . SER A 1 131 ? 10.085 2.043 17.647 1.00 0.00 131 SER A N 3
ATOM 6775 C CA . SER A 1 131 ? 10.292 2.735 18.932 1.00 0.00 131 SER A CA 3
ATOM 6776 C C . SER A 1 131 ? 10.940 4.124 18.744 1.00 0.00 131 SER A C 3
ATOM 6777 O O . SER A 1 131 ? 11.757 4.571 19.554 1.00 0.00 131 SER A O 3
ATOM 6785 N N . GLY A 1 132 ? 10.598 4.782 17.636 1.00 0.00 132 GLY A N 3
ATOM 6786 C CA . GLY A 1 132 ? 11.228 5.981 17.113 1.00 0.00 132 GLY A CA 3
ATOM 6787 C C . GLY A 1 132 ? 11.378 5.718 15.612 1.00 0.00 132 GLY A C 3
ATOM 6788 O O . GLY A 1 132 ? 10.546 5.014 15.031 1.00 0.00 132 GLY A O 3
ATOM 6792 N N . MET A 1 133 ? 12.449 6.217 14.991 1.00 0.00 133 MET A N 3
ATOM 6793 C CA . MET A 1 133 ? 12.787 5.895 13.601 1.00 0.00 133 MET A CA 3
ATOM 6794 C C . MET A 1 133 ? 14.303 5.777 13.367 1.00 0.00 133 MET A C 3
ATOM 6795 O O . MET A 1 133 ? 14.784 6.054 12.270 1.00 0.00 133 MET A O 3
ATOM 6809 N N . LYS A 1 134 ? 15.100 5.381 14.371 1.00 0.00 134 LYS A N 3
ATOM 6810 C CA . LYS A 1 134 ? 16.555 5.301 14.174 1.00 0.00 134 LYS A CA 3
ATOM 6811 C C . LYS A 1 134 ? 16.930 4.309 13.065 1.00 0.00 134 LYS A C 3
ATOM 6812 O O . LYS A 1 134 ? 17.886 4.563 12.337 1.00 0.00 134 LYS A O 3
ATOM 6831 N N . MET A 1 135 ? 16.178 3.215 12.894 1.00 0.00 135 MET A N 3
ATOM 6832 C CA . MET A 1 135 ? 16.436 2.239 11.836 1.00 0.00 135 MET A CA 3
ATOM 6833 C C . MET A 1 135 ? 16.272 2.924 10.471 1.00 0.00 135 MET A C 3
ATOM 6834 O O . MET A 1 135 ? 17.148 2.816 9.612 1.00 0.00 135 MET A O 3
ATOM 6848 N N . LEU A 1 136 ? 15.185 3.688 10.291 1.00 0.00 136 LEU A N 3
ATOM 6849 C CA . LEU A 1 136 ? 14.943 4.471 9.078 1.00 0.00 136 LEU A CA 3
ATOM 6850 C C . LEU A 1 136 ? 16.135 5.374 8.801 1.00 0.00 136 LEU A C 3
ATOM 6851 O O . LEU A 1 136 ? 16.596 5.436 7.664 1.00 0.00 136 LEU A O 3
ATOM 6867 N N . GLU A 1 137 ? 16.661 6.046 9.824 1.00 0.00 137 GLU A N 3
ATOM 6868 C CA . GLU A 1 137 ? 17.815 6.917 9.654 1.00 0.00 137 GLU A CA 3
ATOM 6869 C C . GLU A 1 137 ? 19.025 6.159 9.088 1.00 0.00 137 GLU A C 3
ATOM 6870 O O . GLU A 1 137 ? 19.736 6.706 8.240 1.00 0.00 137 GLU A O 3
ATOM 6882 N N . LYS A 1 138 ? 19.241 4.890 9.465 1.00 0.00 138 LYS A N 3
ATOM 6883 C CA . LYS A 1 138 ? 20.317 4.093 8.873 1.00 0.00 138 LYS A CA 3
ATOM 6884 C C . LYS A 1 138 ? 20.014 3.897 7.395 1.00 0.00 138 LYS A C 3
ATOM 6885 O O . LYS A 1 138 ? 20.895 4.076 6.555 1.00 0.00 138 LYS A O 3
ATOM 6904 N N . ARG A 1 139 ? 18.764 3.559 7.063 1.00 0.00 139 ARG A N 3
ATOM 6905 C CA . ARG A 1 139 ? 18.382 3.281 5.693 1.00 0.00 139 ARG A CA 3
ATOM 6906 C C . ARG A 1 139 ? 18.529 4.511 4.814 1.00 0.00 139 ARG A C 3
ATOM 6907 O O . ARG A 1 139 ? 19.078 4.390 3.725 1.00 0.00 139 ARG A O 3
ATOM 6928 N N . VAL A 1 140 ? 18.103 5.686 5.262 1.00 0.00 140 VAL A N 3
ATOM 6929 C CA . VAL A 1 140 ? 18.312 6.923 4.535 1.00 0.00 140 VAL A CA 3
ATOM 6930 C C . VAL A 1 140 ? 19.801 7.134 4.271 1.00 0.00 140 VAL A C 3
ATOM 6931 O O . VAL A 1 140 ? 20.166 7.470 3.147 1.00 0.00 140 VAL A O 3
ATOM 6944 N N . ASN A 1 141 ? 20.674 6.895 5.253 1.00 0.00 141 ASN A N 3
ATOM 6945 C CA . ASN A 1 141 ? 22.105 7.116 5.059 1.00 0.00 141 ASN A CA 3
ATOM 6946 C C . ASN A 1 141 ? 22.654 6.112 4.050 1.00 0.00 141 ASN A C 3
ATOM 6947 O O . ASN A 1 141 ? 23.468 6.482 3.204 1.00 0.00 141 ASN A O 3
ATOM 6958 N N . ARG A 1 142 ? 22.170 4.864 4.068 1.00 0.00 142 ARG A N 3
ATOM 6959 C CA . ARG A 1 142 ? 22.494 3.899 3.024 1.00 0.00 142 ARG A CA 3
ATOM 6960 C C . ARG A 1 142 ? 21.996 4.392 1.667 1.00 0.00 142 ARG A C 3
ATOM 6961 O O . ARG A 1 142 ? 22.741 4.294 0.703 1.00 0.00 142 ARG A O 3
ATOM 6982 N N . VAL A 1 143 ? 20.782 4.929 1.556 1.00 0.00 143 VAL A N 3
ATOM 6983 C CA . VAL A 1 143 ? 20.274 5.404 0.274 1.00 0.00 143 VAL A CA 3
ATOM 6984 C C . VAL A 1 143 ? 21.089 6.609 -0.215 1.00 0.00 143 VAL A C 3
ATOM 6985 O O . VAL A 1 143 ? 21.335 6.701 -1.417 1.00 0.00 143 VAL A O 3
ATOM 6998 N N . LEU A 1 144 ? 21.599 7.484 0.659 1.00 0.00 144 LEU A N 3
ATOM 6999 C CA . LEU A 1 144 ? 22.555 8.509 0.232 1.00 0.00 144 LEU A CA 3
ATOM 7000 C C . LEU A 1 144 ? 23.794 7.831 -0.350 1.00 0.00 144 LEU A C 3
ATOM 7001 O O . LEU A 1 144 ? 24.221 8.177 -1.447 1.00 0.00 144 LEU A O 3
ATOM 7017 N N . ALA A 1 145 ? 24.321 6.814 0.337 1.00 0.00 145 ALA A N 3
ATOM 7018 C CA . ALA A 1 145 ? 25.439 5.997 -0.133 1.00 0.00 145 ALA A CA 3
ATOM 7019 C C . ALA A 1 145 ? 25.105 5.137 -1.372 1.00 0.00 145 ALA A C 3
ATOM 7020 O O . ALA A 1 145 ? 25.988 4.438 -1.874 1.00 0.00 145 ALA A O 3
ATOM 7027 N N . GLU A 1 146 ? 23.875 5.184 -1.892 1.00 0.00 146 GLU A N 3
ATOM 7028 C CA . GLU A 1 146 ? 23.431 4.499 -3.100 1.00 0.00 146 GLU A CA 3
ATOM 7029 C C . GLU A 1 146 ? 23.066 5.528 -4.179 1.00 0.00 146 GLU A C 3
ATOM 7030 O O . GLU A 1 146 ? 22.733 5.137 -5.303 1.00 0.00 146 GLU A O 3
ATOM 7042 N N . THR A 1 147 ? 23.104 6.825 -3.848 1.00 0.00 147 THR A N 3
ATOM 7043 C CA . THR A 1 147 ? 22.570 7.893 -4.675 1.00 0.00 147 THR A CA 3
ATOM 7044 C C . THR A 1 147 ? 23.424 9.167 -4.540 1.00 0.00 147 THR A C 3
ATOM 7045 O O . THR A 1 147 ? 22.926 10.283 -4.371 1.00 0.00 147 THR A O 3
ATOM 7056 N N . GLU A 1 148 ? 24.740 8.991 -4.595 1.00 0.00 148 GLU A N 3
ATOM 7057 C CA . GLU A 1 148 ? 25.749 10.033 -4.521 1.00 0.00 148 GLU A CA 3
ATOM 7058 C C . GLU A 1 148 ? 26.934 9.554 -5.360 1.00 0.00 148 GLU A C 3
ATOM 7059 O O . GLU A 1 148 ? 27.316 8.370 -5.233 1.00 0.00 148 GLU A O 3
ATOM 7072 N N . MET A 1 1 ? 2.305 -1.282 -1.887 1.00 0.00 1 MET A N 4
ATOM 7073 C CA . MET A 1 1 ? 3.392 -0.746 -2.748 1.00 0.00 1 MET A CA 4
ATOM 7074 C C . MET A 1 1 ? 4.432 -1.833 -3.045 1.00 0.00 1 MET A C 4
ATOM 7075 O O . MET A 1 1 ? 4.548 -2.823 -2.319 1.00 0.00 1 MET A O 4
ATOM 7091 N N . LYS A 1 2 ? 5.221 -1.621 -4.103 1.00 0.00 2 LYS A N 4
ATOM 7092 C CA . LYS A 1 2 ? 6.407 -2.405 -4.437 1.00 0.00 2 LYS A CA 4
ATOM 7093 C C . LYS A 1 2 ? 7.558 -1.437 -4.697 1.00 0.00 2 LYS A C 4
ATOM 7094 O O . LYS A 1 2 ? 7.343 -0.228 -4.829 1.00 0.00 2 LYS A O 4
ATOM 7113 N N . LEU A 1 3 ? 8.780 -1.949 -4.732 1.00 0.00 3 LEU A N 4
ATOM 7114 C CA . LEU A 1 3 ? 9.977 -1.133 -4.895 1.00 0.00 3 LEU A CA 4
ATOM 7115 C C . LEU A 1 3 ? 10.136 -0.674 -6.339 1.00 0.00 3 LEU A C 4
ATOM 7116 O O . LEU A 1 3 ? 9.527 -1.210 -7.266 1.00 0.00 3 LEU A O 4
ATOM 7132 N N . ARG A 1 4 ? 10.982 0.346 -6.498 1.00 0.00 4 ARG A N 4
ATOM 7133 C CA . ARG A 1 4 ? 11.270 1.081 -7.727 1.00 0.00 4 ARG A CA 4
ATOM 7134 C C . ARG A 1 4 ? 10.024 1.691 -8.376 1.00 0.00 4 ARG A C 4
ATOM 7135 O O . ARG A 1 4 ? 10.082 2.084 -9.540 1.00 0.00 4 ARG A O 4
ATOM 7156 N N . GLN A 1 5 ? 8.908 1.805 -7.643 1.00 0.00 5 GLN A N 4
ATOM 7157 C CA . GLN A 1 5 ? 7.769 2.578 -8.127 1.00 0.00 5 GLN A CA 4
ATOM 7158 C C . GLN A 1 5 ? 8.155 4.050 -8.053 1.00 0.00 5 GLN A C 4
ATOM 7159 O O . GLN A 1 5 ? 8.798 4.432 -7.077 1.00 0.00 5 GLN A O 4
ATOM 7173 N N . PRO A 1 6 ? 7.751 4.903 -8.999 1.00 0.00 6 PRO A N 4
ATOM 7174 C CA . PRO A 1 6 ? 7.928 6.330 -8.826 1.00 0.00 6 PRO A CA 4
ATOM 7175 C C . PRO A 1 6 ? 6.956 6.841 -7.754 1.00 0.00 6 PRO A C 4
ATOM 7176 O O . PRO A 1 6 ? 5.817 6.370 -7.665 1.00 0.00 6 PRO A O 4
ATOM 7187 N N . MET A 1 7 ? 7.393 7.817 -6.954 1.00 0.00 7 MET A N 4
ATOM 7188 C CA . MET A 1 7 ? 6.521 8.536 -6.023 1.00 0.00 7 MET A CA 4
ATOM 7189 C C . MET A 1 7 ? 5.262 9.046 -6.763 1.00 0.00 7 MET A C 4
ATOM 7190 O O . MET A 1 7 ? 5.399 9.646 -7.834 1.00 0.00 7 MET A O 4
ATOM 7204 N N . PRO A 1 8 ? 4.048 8.783 -6.244 1.00 0.00 8 PRO A N 4
ATOM 7205 C CA . PRO A 1 8 ? 2.795 9.012 -6.952 1.00 0.00 8 PRO A CA 4
ATOM 7206 C C . PRO A 1 8 ? 2.247 10.441 -6.754 1.00 0.00 8 PRO A C 4
ATOM 7207 O O . PRO A 1 8 ? 2.971 11.435 -6.834 1.00 0.00 8 PRO A O 4
ATOM 7218 N N . GLU A 1 9 ? 0.932 10.543 -6.586 1.00 0.00 9 GLU A N 4
ATOM 7219 C CA . GLU A 1 9 ? 0.079 11.720 -6.586 1.00 0.00 9 GLU A CA 4
ATOM 7220 C C . GLU A 1 9 ? 0.171 12.524 -5.284 1.00 0.00 9 GLU A C 4
ATOM 7221 O O . GLU A 1 9 ? -0.828 12.696 -4.591 1.00 0.00 9 GLU A O 4
ATOM 7233 N N . LEU A 1 10 ? 1.369 12.981 -4.918 1.00 0.00 10 LEU A N 4
ATOM 7234 C CA . LEU A 1 10 ? 1.609 13.840 -3.755 1.00 0.00 10 LEU A CA 4
ATOM 7235 C C . LEU A 1 10 ? 0.796 15.136 -3.904 1.00 0.00 10 LEU A C 4
ATOM 7236 O O . LEU A 1 10 ? 1.269 16.079 -4.544 1.00 0.00 10 LEU A O 4
ATOM 7252 N N . THR A 1 11 ? -0.435 15.175 -3.375 1.00 0.00 11 THR A N 4
ATOM 7253 C CA . THR A 1 11 ? -1.360 16.287 -3.542 1.00 0.00 11 THR A CA 4
ATOM 7254 C C . THR A 1 11 ? -2.506 16.125 -2.530 1.00 0.00 11 THR A C 4
ATOM 7255 O O . THR A 1 11 ? -2.858 14.999 -2.158 1.00 0.00 11 THR A O 4
ATOM 7266 N N . GLY A 1 12 ? -3.106 17.236 -2.098 1.00 0.00 12 GLY A N 4
ATOM 7267 C CA . GLY A 1 12 ? -4.177 17.271 -1.110 1.00 0.00 12 GLY A CA 4
ATOM 7268 C C . GLY A 1 12 ? -4.551 18.706 -0.742 1.00 0.00 12 GLY A C 4
ATOM 7269 O O . GLY A 1 12 ? -3.870 19.646 -1.160 1.00 0.00 12 GLY A O 4
ATOM 7273 N N . GLU A 1 13 ? -5.624 18.878 0.041 1.00 0.00 13 GLU A N 4
ATOM 7274 C CA . GLU A 1 13 ? -6.232 20.186 0.293 1.00 0.00 13 GLU A CA 4
ATOM 7275 C C . GLU A 1 13 ? -6.666 20.434 1.751 1.00 0.00 13 GLU A C 4
ATOM 7276 O O . GLU A 1 13 ? -6.926 21.591 2.086 1.00 0.00 13 GLU A O 4
ATOM 7288 N N . LYS A 1 14 ? -6.775 19.417 2.627 1.00 0.00 14 LYS A N 4
ATOM 7289 C CA . LYS A 1 14 ? -7.312 19.636 3.984 1.00 0.00 14 LYS A CA 4
ATOM 7290 C C . LYS A 1 14 ? -6.373 20.550 4.777 1.00 0.00 14 LYS A C 4
ATOM 7291 O O . LYS A 1 14 ? -6.849 21.529 5.354 1.00 0.00 14 LYS A O 4
ATOM 7310 N N . ALA A 1 15 ? -5.066 20.272 4.791 1.00 0.00 15 ALA A N 4
ATOM 7311 C CA . ALA A 1 15 ? -4.056 21.195 5.304 1.00 0.00 15 ALA A CA 4
ATOM 7312 C C . ALA A 1 15 ? -2.729 20.901 4.609 1.00 0.00 15 ALA A C 4
ATOM 7313 O O . ALA A 1 15 ? -2.494 19.787 4.140 1.00 0.00 15 ALA A O 4
ATOM 7320 N N . TRP A 1 16 ? -1.858 21.905 4.583 1.00 0.00 16 TRP A N 4
ATOM 7321 C CA . TRP A 1 16 ? -0.557 21.903 3.920 1.00 0.00 16 TRP A CA 4
ATOM 7322 C C . TRP A 1 16 ? 0.429 22.652 4.821 1.00 0.00 16 TRP A C 4
ATOM 7323 O O . TRP A 1 16 ? 0.979 23.702 4.487 1.00 0.00 16 TRP A O 4
ATOM 7344 N N . LEU A 1 17 ? 0.501 22.158 6.055 1.00 0.00 17 LEU A N 4
ATOM 7345 C CA . LEU A 1 17 ? 1.233 22.741 7.164 1.00 0.00 17 LEU A CA 4
ATOM 7346 C C . LEU A 1 17 ? 2.708 22.855 6.793 1.00 0.00 17 LEU A C 4
ATOM 7347 O O . LEU A 1 17 ? 3.307 21.902 6.296 1.00 0.00 17 LEU A O 4
ATOM 7363 N N . ASN A 1 18 ? 3.283 24.034 7.035 1.00 0.00 18 ASN A N 4
ATOM 7364 C CA . ASN A 1 18 ? 4.652 24.455 6.713 1.00 0.00 18 ASN A CA 4
ATOM 7365 C C . ASN A 1 18 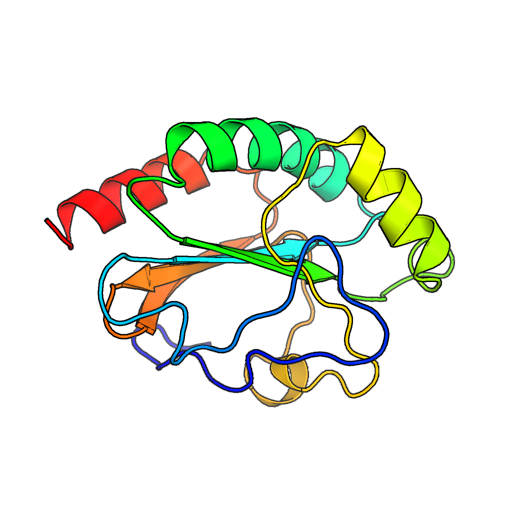? 4.828 24.698 5.211 1.00 0.00 18 ASN A C 4
ATOM 7366 O O . ASN A 1 18 ? 5.614 25.563 4.821 1.00 0.00 18 ASN A O 4
ATOM 7377 N N . GLY A 1 19 ? 4.093 23.968 4.374 1.00 0.00 19 GLY A N 4
ATOM 7378 C CA . GLY A 1 19 ? 4.052 24.125 2.930 1.00 0.00 19 GLY A CA 4
ATOM 7379 C C . GLY A 1 19 ? 3.479 22.875 2.265 1.00 0.00 19 GLY A C 4
ATOM 7380 O O . GLY A 1 19 ? 3.148 21.893 2.933 1.00 0.00 19 GLY A O 4
ATOM 7384 N N . GLU A 1 20 ? 3.422 22.897 0.936 1.00 0.00 20 GLU A N 4
ATOM 7385 C CA . GLU A 1 20 ? 3.095 21.765 0.081 1.00 0.00 20 GLU A CA 4
ATOM 7386 C C . GLU A 1 20 ? 4.087 21.777 -1.083 1.00 0.00 20 GLU A C 4
ATOM 7387 O O . GLU A 1 20 ? 4.598 22.842 -1.447 1.00 0.00 20 GLU A O 4
ATOM 7399 N N . VAL A 1 21 ? 4.365 20.612 -1.669 1.00 0.00 21 VAL A N 4
ATOM 7400 C CA . VAL A 1 21 ? 5.352 20.466 -2.733 1.00 0.00 21 VAL A CA 4
ATOM 7401 C C . VAL A 1 21 ? 5.043 19.199 -3.538 1.00 0.00 21 VAL A C 4
ATOM 7402 O O . VAL A 1 21 ? 4.533 18.211 -3.006 1.00 0.00 21 VAL A O 4
ATOM 7415 N N . THR A 1 22 ? 5.354 19.234 -4.830 1.00 0.00 22 THR A N 4
ATOM 7416 C CA . THR A 1 22 ? 5.146 18.129 -5.758 1.00 0.00 22 THR A CA 4
ATOM 7417 C C . THR A 1 22 ? 6.409 17.304 -5.902 1.00 0.00 22 THR A C 4
ATOM 7418 O O . THR A 1 22 ? 7.515 17.794 -5.655 1.00 0.00 22 THR A O 4
ATOM 7429 N N . ARG A 1 23 ? 6.244 16.066 -6.387 1.00 0.00 23 ARG A N 4
ATOM 7430 C CA . ARG A 1 23 ? 7.351 15.221 -6.797 1.00 0.00 23 ARG A CA 4
ATOM 7431 C C . ARG A 1 23 ? 8.289 16.024 -7.684 1.00 0.00 23 ARG A C 4
ATOM 7432 O O . ARG A 1 23 ? 9.472 16.092 -7.398 1.00 0.00 23 ARG A O 4
ATOM 7453 N N . GLU A 1 24 ? 7.783 16.755 -8.673 1.00 0.00 24 GLU A N 4
ATOM 7454 C CA . GLU A 1 24 ? 8.680 17.352 -9.667 1.00 0.00 24 GLU A CA 4
ATOM 7455 C C . GLU A 1 24 ? 9.498 18.533 -9.112 1.00 0.00 24 GLU A C 4
ATOM 7456 O O . GLU A 1 24 ? 10.471 18.946 -9.745 1.00 0.00 24 GLU A O 4
ATOM 7468 N N . GLN A 1 25 ? 9.138 19.065 -7.936 1.00 0.00 25 GLN A N 4
ATOM 7469 C CA . GLN A 1 25 ? 9.939 20.050 -7.214 1.00 0.00 25 GLN A CA 4
ATOM 7470 C C . GLN A 1 25 ? 10.859 19.356 -6.194 1.00 0.00 25 GLN A C 4
ATOM 7471 O O . GLN A 1 25 ? 11.972 19.825 -5.951 1.00 0.00 25 GLN A O 4
ATOM 7485 N N . LEU A 1 26 ? 10.406 18.246 -5.604 1.00 0.00 26 LEU A N 4
ATOM 7486 C CA . LEU A 1 26 ? 11.145 17.429 -4.647 1.00 0.00 26 LEU A CA 4
ATOM 7487 C C . LEU A 1 26 ? 12.358 16.771 -5.306 1.00 0.00 26 LEU A C 4
ATOM 7488 O O . LEU A 1 26 ? 13.486 16.937 -4.836 1.00 0.00 26 LEU A O 4
ATOM 7504 N N . ILE A 1 27 ? 12.133 16.021 -6.386 1.00 0.00 27 ILE A N 4
ATOM 7505 C CA . ILE A 1 27 ? 13.143 15.184 -7.018 1.00 0.00 27 ILE A CA 4
ATOM 7506 C C . ILE A 1 27 ? 13.830 15.898 -8.185 1.00 0.00 27 ILE A C 4
ATOM 7507 O O . ILE A 1 27 ? 13.393 16.953 -8.649 1.00 0.00 27 ILE A O 4
ATOM 7523 N N . GLY A 1 28 ? 14.931 15.292 -8.637 1.00 0.00 28 GLY A N 4
ATOM 7524 C CA . GLY A 1 28 ? 15.764 15.738 -9.743 1.00 0.00 28 GLY A CA 4
ATOM 7525 C C . GLY A 1 28 ? 17.215 15.948 -9.311 1.00 0.00 28 GLY A C 4
ATOM 7526 O O . GLY A 1 28 ? 18.077 16.122 -10.173 1.00 0.00 28 GLY A O 4
ATOM 7530 N N . GLU A 1 29 ? 17.522 15.876 -8.008 1.00 0.00 29 GLU A N 4
ATOM 7531 C CA . GLU A 1 29 ? 18.824 16.297 -7.491 1.00 0.00 29 GLU A CA 4
ATOM 7532 C C . GLU A 1 29 ? 19.331 15.447 -6.322 1.00 0.00 29 GLU A C 4
ATOM 7533 O O . GLU A 1 29 ? 20.487 15.025 -6.339 1.00 0.00 29 GLU A O 4
ATOM 7545 N N . LYS A 1 30 ? 18.488 15.164 -5.323 1.00 0.00 30 LYS A N 4
ATOM 7546 C CA . LYS A 1 30 ? 18.878 14.427 -4.118 1.00 0.00 30 LYS A CA 4
ATOM 7547 C C . LYS A 1 30 ? 17.699 13.558 -3.659 1.00 0.00 30 LYS A C 4
ATOM 7548 O O . LYS A 1 30 ? 16.565 13.891 -4.015 1.00 0.00 30 LYS A O 4
ATOM 7567 N N . PRO A 1 31 ? 17.938 12.447 -2.933 1.00 0.00 31 PRO A N 4
ATOM 7568 C CA . PRO A 1 31 ? 16.899 11.578 -2.384 1.00 0.00 31 PRO A CA 4
ATOM 7569 C C . PRO A 1 31 ? 15.757 12.307 -1.671 1.00 0.00 31 PRO A C 4
ATOM 7570 O O . PRO A 1 31 ? 15.876 13.468 -1.267 1.00 0.00 31 PRO A O 4
ATOM 7581 N N . THR A 1 32 ? 14.661 11.588 -1.448 1.00 0.00 32 THR A N 4
ATOM 7582 C CA . THR A 1 32 ? 13.472 12.096 -0.769 1.00 0.00 32 THR A CA 4
ATOM 7583 C C . THR A 1 32 ? 12.929 11.055 0.223 1.00 0.00 32 THR A C 4
ATOM 7584 O O . THR A 1 32 ? 13.152 9.854 0.069 1.00 0.00 32 THR A O 4
ATOM 7595 N N . LEU A 1 33 ? 12.194 11.519 1.234 1.00 0.00 33 LEU A N 4
ATOM 7596 C CA . LEU A 1 33 ? 11.556 10.726 2.280 1.00 0.00 33 LEU A CA 4
ATOM 7597 C C . LEU A 1 33 ? 10.106 11.193 2.415 1.00 0.00 33 LEU A C 4
ATOM 7598 O O . LEU A 1 33 ? 9.877 12.403 2.460 1.00 0.00 33 LEU A O 4
ATOM 7614 N N . ILE A 1 34 ? 9.153 10.265 2.532 1.00 0.00 34 ILE A N 4
ATOM 7615 C CA . ILE A 1 34 ? 7.767 10.557 2.891 1.00 0.00 34 ILE A CA 4
ATOM 7616 C C . ILE A 1 34 ? 7.461 9.774 4.180 1.00 0.00 34 ILE A C 4
ATOM 7617 O O . ILE A 1 34 ? 7.561 8.543 4.181 1.00 0.00 34 ILE A O 4
ATOM 7633 N N . HIS A 1 35 ? 7.108 10.462 5.275 1.00 0.00 35 HIS A N 4
ATOM 7634 C CA . HIS A 1 35 ? 6.589 9.811 6.486 1.00 0.00 35 HIS A CA 4
ATOM 7635 C C . HIS A 1 35 ? 5.057 9.793 6.455 1.00 0.00 35 HIS A C 4
ATOM 7636 O O . HIS A 1 35 ? 4.433 10.647 5.823 1.00 0.00 35 HIS A O 4
ATOM 7650 N N . PHE A 1 36 ? 4.461 8.901 7.242 1.00 0.00 36 PHE A N 4
ATOM 7651 C CA . PHE A 1 36 ? 3.031 8.726 7.443 1.00 0.00 36 PHE A CA 4
ATOM 7652 C C . PHE A 1 36 ? 2.851 8.547 8.945 1.00 0.00 36 PHE A C 4
ATOM 7653 O O . PHE A 1 36 ? 3.490 7.665 9.514 1.00 0.00 36 PHE A O 4
ATOM 7670 N N . TRP A 1 37 ? 2.063 9.386 9.612 1.00 0.00 37 TRP A N 4
ATOM 7671 C CA . TRP A 1 37 ? 2.000 9.404 11.080 1.00 0.00 37 TRP A CA 4
ATOM 7672 C C . TRP A 1 37 ? 0.658 9.966 11.559 1.00 0.00 37 TRP A C 4
ATOM 7673 O O . TRP A 1 37 ? -0.072 10.570 10.772 1.00 0.00 37 TRP A O 4
ATOM 7694 N N . SER A 1 38 ? 0.349 9.775 12.844 1.00 0.00 38 SER A N 4
ATOM 7695 C CA . SER A 1 38 ? -0.910 10.142 13.478 1.00 0.00 38 SER A CA 4
ATOM 7696 C C . SER A 1 38 ? -0.595 10.638 14.893 1.00 0.00 38 SER A C 4
ATOM 7697 O O . SER A 1 38 ? 0.016 9.899 15.666 1.00 0.00 38 SER A O 4
ATOM 7705 N N . ILE A 1 39 ? -0.987 11.868 15.260 1.00 0.00 39 ILE A N 4
ATOM 7706 C CA . ILE A 1 39 ? -0.680 12.428 16.586 1.00 0.00 39 ILE A CA 4
ATOM 7707 C C . ILE A 1 39 ? -1.280 11.590 17.731 1.00 0.00 39 ILE A C 4
ATOM 7708 O O . ILE A 1 39 ? -0.838 11.696 18.871 1.00 0.00 39 ILE A O 4
ATOM 7724 N N . SER A 1 40 ? -2.260 10.740 17.443 1.00 0.00 40 SER A N 4
ATOM 7725 C CA . SER A 1 40 ? -2.877 9.834 18.398 1.00 0.00 40 SER A CA 4
ATOM 7726 C C . SER A 1 40 ? -1.938 8.729 18.906 1.00 0.00 40 SER A C 4
ATOM 7727 O O . SER A 1 40 ? -2.222 8.135 19.950 1.00 0.00 40 SER A O 4
ATOM 7735 N N . CYS A 1 41 ? -0.837 8.433 18.202 1.00 0.00 41 CYS A N 4
ATOM 7736 C CA . CYS A 1 41 ? -0.003 7.266 18.468 1.00 0.00 41 CYS A CA 4
ATOM 7737 C C . CYS A 1 41 ? 1.317 7.697 19.111 1.00 0.00 41 CYS A C 4
ATOM 7738 O O . CYS A 1 41 ? 2.023 8.546 18.565 1.00 0.00 41 CYS A O 4
ATOM 7746 N N . HIS A 1 42 ? 1.686 7.102 20.250 1.00 0.00 42 HIS A N 4
ATOM 7747 C CA . HIS A 1 42 ? 2.856 7.553 21.007 1.00 0.00 42 HIS A CA 4
ATOM 7748 C C . HIS A 1 42 ? 4.166 7.383 20.228 1.00 0.00 42 HIS A C 4
ATOM 7749 O O . HIS A 1 42 ? 5.053 8.232 20.310 1.00 0.00 42 HIS A O 4
ATOM 7763 N N . LEU A 1 43 ? 4.275 6.328 19.414 1.00 0.00 43 LEU A N 4
ATOM 7764 C CA . LEU A 1 43 ? 5.465 6.112 18.589 1.00 0.00 43 LEU A CA 4
ATOM 7765 C C . LEU A 1 43 ? 5.593 7.208 17.536 1.00 0.00 43 LEU A C 4
ATOM 7766 O O . LEU A 1 43 ? 6.716 7.580 17.202 1.00 0.00 43 LEU A O 4
ATOM 7782 N N . CYS A 1 44 ? 4.477 7.777 17.055 1.00 0.00 44 CYS A N 4
ATOM 7783 C CA . CYS A 1 44 ? 4.540 8.968 16.219 1.00 0.00 44 CYS A CA 4
ATOM 7784 C C . CYS A 1 44 ? 5.157 10.108 17.023 1.00 0.00 44 CYS A C 4
ATOM 7785 O O . CYS A 1 44 ? 6.084 10.739 16.535 1.00 0.00 44 CYS A O 4
ATOM 7793 N N . LYS A 1 45 ? 4.734 10.338 18.269 1.00 0.00 45 LYS A N 4
ATOM 7794 C CA . LYS A 1 45 ? 5.294 11.425 19.076 1.00 0.00 45 LYS A CA 4
ATOM 7795 C C . LYS A 1 45 ? 6.774 11.258 19.408 1.00 0.00 45 LYS A C 4
ATOM 7796 O O . LYS A 1 45 ? 7.379 12.229 19.850 1.00 0.00 45 LYS A O 4
ATOM 7815 N N . GLU A 1 46 ? 7.349 10.068 19.259 1.00 0.00 46 GLU A N 4
ATOM 7816 C CA . GLU A 1 46 ? 8.778 9.828 19.474 1.00 0.00 46 GLU A CA 4
ATOM 7817 C C . GLU A 1 46 ? 9.537 9.936 18.140 1.00 0.00 46 GLU A C 4
ATOM 7818 O O . GLU A 1 46 ? 10.629 10.516 18.045 1.00 0.00 46 GLU A O 4
ATOM 7830 N N . ALA A 1 47 ? 8.916 9.450 17.063 1.00 0.00 47 ALA A N 4
ATOM 7831 C CA . ALA A 1 47 ? 9.443 9.654 15.736 1.00 0.00 47 ALA A CA 4
ATOM 7832 C C . ALA A 1 47 ? 9.490 11.142 15.438 1.00 0.00 47 ALA A C 4
ATOM 7833 O O . ALA A 1 47 ? 10.481 11.576 14.888 1.00 0.00 47 ALA A O 4
ATOM 7840 N N . MET A 1 48 ? 8.500 11.938 15.834 1.00 0.00 48 MET A N 4
ATOM 7841 C CA . MET A 1 48 ? 8.429 13.351 15.498 1.00 0.00 48 MET A CA 4
ATOM 7842 C C . MET A 1 48 ? 9.627 14.194 15.980 1.00 0.00 48 MET A C 4
ATOM 7843 O O . MET A 1 48 ? 10.186 14.923 15.159 1.00 0.00 48 MET A O 4
ATOM 7857 N N . PRO A 1 49 ? 10.110 14.108 17.232 1.00 0.00 49 PRO A N 4
ATOM 7858 C CA . PRO A 1 49 ? 11.363 14.742 17.610 1.00 0.00 49 PRO A CA 4
ATOM 7859 C C . PRO A 1 49 ? 12.532 14.158 16.820 1.00 0.00 49 PRO A C 4
ATOM 7860 O O . PRO A 1 49 ? 13.431 14.915 16.440 1.00 0.00 49 PRO A O 4
ATOM 7871 N N . GLN A 1 50 ? 12.524 12.853 16.513 1.00 0.00 50 GLN A N 4
ATOM 7872 C CA . GLN A 1 50 ? 13.570 12.338 15.635 1.00 0.00 50 GLN A CA 4
ATOM 7873 C C . GLN A 1 50 ? 13.487 12.935 14.229 1.00 0.00 50 GLN A C 4
ATOM 7874 O O . GLN A 1 50 ? 14.533 13.258 13.677 1.00 0.00 50 GLN A O 4
ATOM 7888 N N . VAL A 1 51 ? 12.291 13.150 13.674 1.00 0.00 51 VAL A N 4
ATOM 7889 C CA . VAL A 1 51 ? 12.081 13.825 12.400 1.00 0.00 51 VAL A CA 4
ATOM 7890 C C . VAL A 1 51 ? 12.750 15.191 12.490 1.00 0.00 51 VAL A C 4
ATOM 7891 O O . VAL A 1 51 ? 13.406 15.564 11.526 1.00 0.00 51 VAL A O 4
ATOM 7904 N N . ASN A 1 52 ? 12.682 15.904 13.625 1.00 0.00 52 ASN A N 4
ATOM 7905 C CA . ASN A 1 52 ? 13.351 17.198 13.750 1.00 0.00 52 ASN A CA 4
ATOM 7906 C C . ASN A 1 52 ? 14.864 17.080 13.536 1.00 0.00 52 ASN A C 4
ATOM 7907 O O . ASN A 1 52 ? 15.419 17.825 12.719 1.00 0.00 52 ASN A O 4
ATOM 7918 N N . GLU A 1 53 ? 15.549 16.169 14.231 1.00 0.00 53 GLU A N 4
ATOM 7919 C CA . GLU A 1 53 ? 17.009 16.129 14.116 1.00 0.00 53 GLU A CA 4
ATOM 7920 C C . GLU A 1 53 ? 17.431 15.514 12.779 1.00 0.00 53 GLU A C 4
ATOM 7921 O O . GLU A 1 53 ? 18.405 15.949 12.176 1.00 0.00 53 GLU A O 4
ATOM 7933 N N . PHE A 1 54 ? 16.672 14.547 12.274 1.00 0.00 54 PHE A N 4
ATOM 7934 C CA . PHE A 1 54 ? 16.888 13.864 11.009 1.00 0.00 54 PHE A CA 4
ATOM 7935 C C . PHE A 1 54 ? 16.756 14.882 9.877 1.00 0.00 54 PHE A C 4
ATOM 7936 O O . PHE A 1 54 ? 17.614 14.963 8.998 1.00 0.00 54 PHE A O 4
ATOM 7953 N N . ARG A 1 55 ? 15.727 15.731 9.954 1.00 0.00 55 ARG A N 4
ATOM 7954 C CA . ARG A 1 55 ? 15.509 16.821 9.022 1.00 0.00 55 ARG A CA 4
ATOM 7955 C C . ARG A 1 55 ? 16.703 17.752 9.003 1.00 0.00 55 ARG A C 4
ATOM 7956 O O . ARG A 1 55 ? 17.127 18.131 7.919 1.00 0.00 55 ARG A O 4
ATOM 7977 N N . ASP A 1 56 ? 17.267 18.120 10.152 1.00 0.00 56 ASP A N 4
ATOM 7978 C CA . ASP A 1 56 ? 18.357 19.093 10.174 1.00 0.00 56 ASP A CA 4
ATOM 7979 C C . ASP A 1 56 ? 19.644 18.457 9.665 1.00 0.00 56 ASP A C 4
ATOM 7980 O O . ASP A 1 56 ? 20.357 19.051 8.855 1.00 0.00 56 ASP A O 4
ATOM 7989 N N . LYS A 1 57 ? 19.916 17.222 10.100 1.00 0.00 57 LYS A N 4
ATOM 7990 C CA . LYS A 1 57 ? 21.134 16.517 9.738 1.00 0.00 57 LYS A CA 4
ATOM 7991 C C . LYS A 1 57 ? 21.200 16.237 8.240 1.00 0.00 57 LYS A C 4
ATOM 7992 O O . LYS A 1 57 ? 22.303 16.221 7.690 1.00 0.00 57 LYS A O 4
ATOM 8011 N N . TYR A 1 58 ? 20.052 16.047 7.578 1.00 0.00 58 TYR A N 4
ATOM 8012 C CA . TYR A 1 58 ? 20.023 15.558 6.205 1.00 0.00 58 TYR A CA 4
ATOM 8013 C C . TYR A 1 58 ? 19.335 16.501 5.221 1.00 0.00 58 TYR A C 4
ATOM 8014 O O . TYR A 1 58 ? 19.366 16.183 4.038 1.00 0.00 58 TYR A O 4
ATOM 8032 N N . GLN A 1 59 ? 18.791 17.666 5.615 1.00 0.00 59 GLN A N 4
ATOM 8033 C CA . GLN A 1 59 ? 18.160 18.587 4.646 1.00 0.00 59 GLN A CA 4
ATOM 8034 C C . GLN A 1 59 ? 19.040 18.955 3.437 1.00 0.00 59 GLN A C 4
ATOM 8035 O O . GLN A 1 59 ? 18.527 19.248 2.357 1.00 0.00 59 GLN A O 4
ATOM 8049 N N . ASP A 1 60 ? 20.363 18.903 3.582 1.00 0.00 60 ASP A N 4
ATOM 8050 C CA . ASP A 1 60 ? 21.324 19.234 2.523 1.00 0.00 60 ASP A CA 4
ATOM 8051 C C . ASP A 1 60 ? 21.525 18.077 1.525 1.00 0.00 60 ASP A C 4
ATOM 8052 O O . ASP A 1 60 ? 22.179 18.244 0.497 1.00 0.00 60 ASP A O 4
ATOM 8061 N N . GLN A 1 61 ? 20.943 16.906 1.805 1.00 0.00 61 GLN A N 4
ATOM 8062 C CA . GLN A 1 61 ? 21.203 15.643 1.110 1.00 0.00 61 GLN A CA 4
ATOM 8063 C C . GLN A 1 61 ? 19.929 14.820 0.865 1.00 0.00 61 GLN A C 4
ATOM 8064 O O . GLN A 1 61 ? 19.968 13.828 0.141 1.00 0.00 61 GLN A O 4
ATOM 8078 N N . LEU A 1 62 ? 18.806 15.206 1.465 1.00 0.00 62 LEU A N 4
ATOM 8079 C CA . LEU A 1 62 ? 17.569 14.451 1.527 1.00 0.00 62 LEU A CA 4
ATOM 8080 C C . LEU A 1 62 ? 16.447 15.469 1.653 1.00 0.00 62 LEU A C 4
ATOM 8081 O O . LEU A 1 62 ? 16.509 16.360 2.500 1.00 0.00 62 LEU A O 4
ATOM 8097 N N . ASN A 1 63 ? 15.429 15.353 0.810 1.00 0.00 63 ASN A N 4
ATOM 8098 C CA . ASN A 1 63 ? 14.197 16.113 0.973 1.00 0.00 63 ASN A CA 4
ATOM 8099 C C . ASN A 1 63 ? 13.362 15.327 1.972 1.00 0.00 63 ASN A C 4
ATOM 8100 O O . ASN A 1 63 ? 13.258 14.107 1.829 1.00 0.00 63 ASN A O 4
ATOM 8111 N N . VAL A 1 64 ? 12.713 15.982 2.928 1.00 0.00 64 VAL A N 4
ATOM 8112 C CA . VAL A 1 64 ? 11.807 15.309 3.843 1.00 0.00 64 VAL A CA 4
ATOM 8113 C C . VAL A 1 64 ? 10.440 15.949 3.661 1.00 0.00 64 VAL A C 4
ATOM 8114 O O . VAL A 1 64 ? 10.344 17.176 3.567 1.00 0.00 64 VAL A O 4
ATOM 8127 N N . VAL A 1 65 ? 9.404 15.121 3.612 1.00 0.00 65 VAL A N 4
ATOM 8128 C CA . VAL A 1 65 ? 8.016 15.545 3.666 1.00 0.00 65 VAL A CA 4
ATOM 8129 C C . VAL A 1 65 ? 7.274 14.503 4.498 1.00 0.00 65 VAL A C 4
ATOM 8130 O O . VAL A 1 65 ? 7.749 13.375 4.681 1.00 0.00 65 VAL A O 4
ATOM 8143 N N . ALA A 1 66 ? 6.086 14.849 4.979 1.00 0.00 66 ALA A N 4
ATOM 8144 C CA . ALA A 1 66 ? 5.237 13.900 5.675 1.00 0.00 66 ALA A CA 4
ATOM 8145 C C . ALA A 1 66 ? 3.773 14.084 5.315 1.00 0.00 66 ALA A C 4
ATOM 8146 O O . ALA A 1 66 ? 3.366 15.080 4.713 1.00 0.00 66 ALA A O 4
ATOM 8153 N N . VAL A 1 67 ? 2.983 13.103 5.729 1.00 0.00 67 VAL A N 4
ATOM 8154 C CA . VAL A 1 67 ? 1.568 12.999 5.433 1.00 0.00 67 VAL A CA 4
ATOM 8155 C C . VAL A 1 67 ? 0.915 12.603 6.749 1.00 0.00 67 VAL A C 4
ATOM 8156 O O . VAL A 1 67 ? 1.307 11.602 7.358 1.00 0.00 67 VAL A O 4
ATOM 8169 N N . HIS A 1 68 ? -0.031 13.407 7.233 1.00 0.00 68 HIS A N 4
ATOM 8170 C CA . HIS A 1 68 ? -0.771 13.023 8.420 1.00 0.00 68 HIS A CA 4
ATOM 8171 C C . HIS A 1 68 ? -1.862 12.048 8.002 1.00 0.00 68 HIS A C 4
ATOM 8172 O O . HIS A 1 68 ? -2.630 12.337 7.082 1.00 0.00 68 HIS A O 4
ATOM 8186 N N . MET A 1 69 ? -1.943 10.902 8.670 1.00 0.00 69 MET A N 4
ATOM 8187 C CA . MET A 1 69 ? -2.997 9.923 8.477 1.00 0.00 69 MET A CA 4
ATOM 8188 C C . MET A 1 69 ? -4.098 10.248 9.492 1.00 0.00 69 MET A C 4
ATOM 8189 O O . MET A 1 69 ? -3.860 10.065 10.691 1.00 0.00 69 MET A O 4
ATOM 8203 N N . PRO A 1 70 ? -5.277 10.743 9.068 1.00 0.00 70 PRO A N 4
ATOM 8204 C CA . PRO A 1 70 ? -6.416 10.856 9.959 1.00 0.00 70 PRO A CA 4
ATOM 8205 C C . PRO A 1 70 ? -6.837 9.424 10.315 1.00 0.00 70 PRO A C 4
ATOM 8206 O O . PRO A 1 70 ? -7.087 8.590 9.439 1.00 0.00 70 PRO A O 4
ATOM 8217 N N . ARG A 1 71 ? -6.895 9.133 11.608 1.00 0.00 71 ARG A N 4
ATOM 8218 C CA . ARG A 1 71 ? -7.040 7.807 12.176 1.00 0.00 71 ARG A CA 4
ATOM 8219 C C . ARG A 1 71 ? -8.024 7.809 13.353 1.00 0.00 71 ARG A C 4
ATOM 8220 O O . ARG A 1 71 ? -8.733 6.817 13.534 1.00 0.00 71 ARG A O 4
ATOM 8241 N N . SER A 1 72 ? -8.113 8.896 14.123 1.00 0.00 72 SER A N 4
ATOM 8242 C CA . SER A 1 72 ? -8.890 8.963 15.361 1.00 0.00 72 SER A CA 4
ATOM 8243 C C . SER A 1 72 ? -9.302 10.412 15.633 1.00 0.00 72 SER A C 4
ATOM 8244 O O . SER A 1 72 ? -8.709 11.341 15.091 1.00 0.00 72 SER A O 4
ATOM 8252 N N . GLU A 1 73 ? -10.288 10.641 16.505 1.00 0.00 73 GLU A N 4
ATOM 8253 C CA . GLU A 1 73 ? -10.775 11.995 16.785 1.00 0.00 73 GLU A CA 4
ATOM 8254 C C . GLU A 1 73 ? -9.678 12.880 17.403 1.00 0.00 73 GLU A C 4
ATOM 8255 O O . GLU A 1 73 ? -9.702 14.098 17.232 1.00 0.00 73 GLU A O 4
ATOM 8267 N N . ASP A 1 74 ? -8.683 12.279 18.071 1.00 0.00 74 ASP A N 4
ATOM 8268 C CA . ASP A 1 74 ? -7.541 12.994 18.647 1.00 0.00 74 ASP A CA 4
ATOM 8269 C C . ASP A 1 74 ? -6.601 13.573 17.580 1.00 0.00 74 ASP A C 4
ATOM 8270 O O . ASP A 1 74 ? -5.748 14.391 17.904 1.00 0.00 74 ASP A O 4
ATOM 8279 N N . ASP A 1 75 ? -6.753 13.176 16.312 1.00 0.00 75 ASP A N 4
ATOM 8280 C CA . ASP A 1 75 ? -5.888 13.546 15.185 1.00 0.00 75 ASP A CA 4
ATOM 8281 C C . ASP A 1 75 ? -6.696 13.985 13.952 1.00 0.00 75 ASP A C 4
ATOM 8282 O O . ASP A 1 75 ? -6.126 14.334 12.920 1.00 0.00 75 ASP A O 4
ATOM 8291 N N . LEU A 1 76 ? -8.024 14.033 14.067 1.00 0.00 76 LEU A N 4
ATOM 8292 C CA . LEU A 1 76 ? -8.982 14.337 13.022 1.00 0.00 76 LEU A CA 4
ATOM 8293 C C . LEU A 1 76 ? -8.937 15.808 12.570 1.00 0.00 76 LEU A C 4
ATOM 8294 O O . LEU A 1 76 ? -9.524 16.146 11.540 1.00 0.00 76 LEU A O 4
ATOM 8310 N N . ASP A 1 77 ? -8.232 16.686 13.291 1.00 0.00 77 ASP A N 4
ATOM 8311 C CA . ASP A 1 77 ? -8.290 18.137 13.102 1.00 0.00 77 ASP A CA 4
ATOM 8312 C C . ASP A 1 77 ? -6.901 18.733 12.824 1.00 0.00 77 ASP A C 4
ATOM 8313 O O . ASP A 1 77 ? -5.997 18.567 13.649 1.00 0.00 77 ASP A O 4
ATOM 8322 N N . PRO A 1 78 ? -6.700 19.444 11.697 1.00 0.00 78 PRO A N 4
ATOM 8323 C CA . PRO A 1 78 ? -5.420 20.049 11.338 1.00 0.00 78 PRO A CA 4
ATOM 8324 C C . PRO A 1 78 ? -4.829 21.037 12.343 1.00 0.00 78 PRO A C 4
ATOM 8325 O O . PRO A 1 78 ? -3.623 21.280 12.296 1.00 0.00 78 PRO A O 4
ATOM 8336 N N . GLY A 1 79 ? -5.630 21.616 13.240 1.00 0.00 79 GLY A N 4
ATOM 8337 C CA . GLY A 1 79 ? -5.142 22.575 14.217 1.00 0.00 79 GLY A CA 4
ATOM 8338 C C . GLY A 1 79 ? -4.389 21.830 15.306 1.00 0.00 79 GLY A C 4
ATOM 8339 O O . GLY A 1 79 ? -3.298 22.245 15.692 1.00 0.00 79 GLY A O 4
ATOM 8343 N N . LYS A 1 80 ? -4.908 20.673 15.732 1.00 0.00 80 LYS A N 4
ATOM 8344 C CA . LYS A 1 80 ? -4.191 19.789 16.648 1.00 0.00 80 LYS A CA 4
ATOM 8345 C C . LYS A 1 80 ? -2.876 19.352 16.009 1.00 0.00 80 LYS A C 4
ATOM 8346 O O . LYS A 1 80 ? -1.840 19.350 16.675 1.00 0.00 80 LYS A O 4
ATOM 8365 N N . ILE A 1 81 ? -2.921 18.990 14.722 1.00 0.00 81 ILE A N 4
ATOM 8366 C CA . ILE A 1 81 ? -1.760 18.531 13.971 1.00 0.00 81 ILE A CA 4
ATOM 8367 C C . ILE A 1 81 ? -0.721 19.659 13.961 1.00 0.00 81 ILE A C 4
ATOM 8368 O O . ILE A 1 81 ? 0.396 19.431 14.421 1.00 0.00 81 ILE A O 4
ATOM 8384 N N . LYS A 1 82 ? -1.068 20.877 13.517 1.00 0.00 82 LYS A N 4
ATOM 8385 C CA . LYS A 1 82 ? -0.150 22.010 13.547 1.00 0.00 82 LYS A CA 4
ATOM 8386 C C . LYS A 1 82 ? 0.405 22.295 14.939 1.00 0.00 82 LYS A C 4
ATOM 8387 O O . LYS A 1 82 ? 1.616 22.447 15.063 1.00 0.00 82 LYS A O 4
ATOM 8406 N N . GLU A 1 83 ? -0.427 22.357 15.978 1.00 0.00 83 GLU A N 4
ATOM 8407 C CA . GLU A 1 83 ? 0.046 22.682 17.324 1.00 0.00 83 GLU A CA 4
ATOM 8408 C C . GLU A 1 83 ? 1.053 21.634 17.814 1.00 0.00 83 GLU A C 4
ATOM 8409 O O . GLU A 1 83 ? 2.034 21.975 18.473 1.00 0.00 83 GLU A O 4
ATOM 8421 N N . THR A 1 84 ? 0.840 20.368 17.461 1.00 0.00 84 THR A N 4
ATOM 8422 C CA . THR A 1 84 ? 1.735 19.273 17.797 1.00 0.00 84 THR A CA 4
ATOM 8423 C C . THR A 1 84 ? 3.044 19.390 16.995 1.00 0.00 84 THR A C 4
ATOM 8424 O O . THR A 1 84 ? 4.134 19.415 17.569 1.00 0.00 84 THR A O 4
ATOM 8435 N N . ALA A 1 85 ? 2.947 19.515 15.670 1.00 0.00 85 ALA A N 4
ATOM 8436 C CA . ALA A 1 85 ? 4.082 19.669 14.765 1.00 0.00 85 ALA A CA 4
ATOM 8437 C C . ALA A 1 85 ? 4.984 20.841 15.165 1.00 0.00 85 ALA A C 4
ATOM 8438 O O . ALA A 1 85 ? 6.207 20.704 15.202 1.00 0.00 85 ALA A O 4
ATOM 8445 N N . ALA A 1 86 ? 4.381 21.978 15.513 1.00 0.00 86 ALA A N 4
ATOM 8446 C CA . ALA A 1 86 ? 5.087 23.177 15.947 1.00 0.00 86 ALA A CA 4
ATOM 8447 C C . ALA A 1 86 ? 6.010 22.904 17.138 1.00 0.00 86 ALA A C 4
ATOM 8448 O O . ALA A 1 86 ? 7.074 23.512 17.249 1.00 0.00 86 ALA A O 4
ATOM 8455 N N . GLU A 1 87 ? 5.603 21.998 18.029 1.00 0.00 87 GLU A N 4
ATOM 8456 C CA . GLU A 1 87 ? 6.335 21.682 19.248 1.00 0.00 87 GLU A CA 4
ATOM 8457 C C . GLU A 1 87 ? 7.424 20.648 18.942 1.00 0.00 87 GLU A C 4
ATOM 8458 O O . GLU A 1 87 ? 8.526 20.737 19.486 1.00 0.00 87 GLU A O 4
ATOM 8470 N N . HIS A 1 88 ? 7.151 19.709 18.029 1.00 0.00 88 HIS A N 4
ATOM 8471 C CA . HIS A 1 88 ? 8.135 18.766 17.510 1.00 0.00 88 HIS A CA 4
ATOM 8472 C C . HIS A 1 88 ? 9.230 19.409 16.648 1.00 0.00 88 HIS A C 4
ATOM 8473 O O . HIS A 1 88 ? 10.198 18.722 16.336 1.00 0.00 88 HIS A O 4
ATOM 8487 N N . ASP A 1 89 ? 9.108 20.688 16.264 1.00 0.00 89 ASP A N 4
ATOM 8488 C CA . ASP A 1 89 ? 10.105 21.456 15.504 1.00 0.00 89 ASP A CA 4
ATOM 8489 C C . ASP A 1 89 ? 10.231 20.978 14.053 1.00 0.00 89 ASP A C 4
ATOM 8490 O O . ASP A 1 89 ? 11.167 21.348 13.348 1.00 0.00 89 ASP A O 4
ATOM 8499 N N . ILE A 1 90 ? 9.306 20.141 13.583 1.00 0.00 90 ILE A N 4
ATOM 8500 C CA . ILE A 1 90 ? 9.271 19.684 12.206 1.00 0.00 90 ILE A CA 4
ATOM 8501 C C . ILE A 1 90 ? 8.834 20.849 11.301 1.00 0.00 90 ILE A C 4
ATOM 8502 O O . ILE A 1 90 ? 7.735 21.389 11.442 1.00 0.00 90 ILE A O 4
ATOM 8518 N N . THR A 1 91 ? 9.705 21.237 10.365 1.00 0.00 91 THR A N 4
ATOM 8519 C CA . THR A 1 91 ? 9.511 22.386 9.468 1.00 0.00 91 THR A CA 4
ATOM 8520 C C . THR A 1 91 ? 9.430 21.951 7.997 1.00 0.00 91 THR A C 4
ATOM 8521 O O . THR A 1 91 ? 9.171 22.776 7.118 1.00 0.00 91 THR A O 4
ATOM 8532 N N . GLN A 1 92 ? 9.634 20.656 7.726 1.00 0.00 92 GLN A N 4
ATOM 8533 C CA . GLN A 1 92 ? 9.383 20.024 6.434 1.00 0.00 92 GLN A CA 4
ATOM 8534 C C . GLN A 1 92 ? 7.952 20.331 5.964 1.00 0.00 92 GLN A C 4
ATOM 8535 O O . GLN A 1 92 ? 7.087 20.524 6.821 1.00 0.00 92 GLN A O 4
ATOM 8549 N N . PRO A 1 93 ? 7.663 20.369 4.654 1.00 0.00 93 PRO A N 4
ATOM 8550 C CA . PRO A 1 93 ? 6.288 20.414 4.166 1.00 0.00 93 PRO A CA 4
ATOM 8551 C C . PRO A 1 93 ? 5.531 19.182 4.688 1.00 0.00 93 PRO A C 4
ATOM 8552 O O . PRO A 1 93 ? 6.066 18.066 4.668 1.00 0.00 93 PRO A O 4
ATOM 8563 N N . ILE A 1 94 ? 4.288 19.359 5.131 1.00 0.00 94 ILE A N 4
ATOM 8564 C CA . ILE A 1 94 ? 3.438 18.285 5.627 1.00 0.00 94 ILE A CA 4
ATOM 8565 C C . ILE A 1 94 ? 2.072 18.552 5.019 1.00 0.00 94 ILE A C 4
ATOM 8566 O O . ILE A 1 94 ? 1.646 19.706 4.964 1.00 0.00 94 ILE A O 4
ATOM 8582 N N . PHE A 1 95 ? 1.355 17.513 4.600 1.00 0.00 95 PHE A N 4
ATOM 8583 C CA . PHE A 1 95 ? -0.019 17.687 4.160 1.00 0.00 95 PHE A CA 4
ATOM 8584 C C . PHE A 1 95 ? -0.920 16.640 4.797 1.00 0.00 95 PHE A C 4
ATOM 8585 O O . PHE A 1 95 ? -0.463 15.621 5.321 1.00 0.00 95 PHE A O 4
ATOM 8602 N N . VAL A 1 96 ? -2.213 16.919 4.769 1.00 0.00 96 VAL A N 4
ATOM 8603 C CA . VAL A 1 96 ? -3.269 15.999 5.130 1.00 0.00 96 VAL A CA 4
ATOM 8604 C C . VAL A 1 96 ? -4.432 16.347 4.210 1.00 0.00 96 VAL A C 4
ATOM 8605 O O . VAL A 1 96 ? -4.556 17.493 3.760 1.00 0.00 96 VAL A O 4
ATOM 8618 N N . ASP A 1 97 ? -5.267 15.368 3.886 1.00 0.00 97 ASP A N 4
ATOM 8619 C CA . ASP A 1 97 ? -6.350 15.528 2.936 1.00 0.00 97 ASP A CA 4
ATOM 8620 C C . ASP A 1 97 ? -7.523 14.631 3.306 1.00 0.00 97 ASP A C 4
ATOM 8621 O O . ASP A 1 97 ? -7.339 13.572 3.907 1.00 0.00 97 ASP A O 4
ATOM 8630 N N . SER A 1 98 ? -8.731 15.067 2.952 1.00 0.00 98 SER A N 4
ATOM 8631 C CA . SER A 1 98 ? -9.977 14.374 3.240 1.00 0.00 98 SER A CA 4
ATOM 8632 C C . SER A 1 98 ? -10.129 13.068 2.440 1.00 0.00 98 SER A C 4
ATOM 8633 O O . SER A 1 98 ? -10.979 12.245 2.788 1.00 0.00 98 SER A O 4
ATOM 8641 N N . ASP A 1 99 ? -9.325 12.855 1.389 1.00 0.00 99 ASP A N 4
ATOM 8642 C CA . ASP A 1 99 ? -9.414 11.701 0.495 1.00 0.00 99 ASP A CA 4
ATOM 8643 C C . ASP A 1 99 ? -8.062 11.004 0.312 1.00 0.00 99 ASP A C 4
ATOM 8644 O O . ASP A 1 99 ? -8.045 9.775 0.260 1.00 0.00 99 ASP A O 4
ATOM 8653 N N . HIS A 1 100 ? -6.948 11.754 0.304 1.00 0.00 100 HIS A N 4
ATOM 8654 C CA . HIS A 1 100 ? -5.589 11.311 0.022 1.00 0.00 100 HIS A CA 4
ATOM 8655 C C . HIS A 1 100 ? -5.495 10.587 -1.315 1.00 0.00 100 HIS A C 4
ATOM 8656 O O . HIS A 1 100 ? -5.729 9.381 -1.402 1.00 0.00 100 HIS A O 4
ATOM 8670 N N . ALA A 1 101 ? -5.025 11.302 -2.343 1.00 0.00 101 ALA A N 4
ATOM 8671 C CA . ALA A 1 101 ? -4.757 10.708 -3.652 1.00 0.00 101 ALA A CA 4
ATOM 8672 C C . ALA A 1 101 ? -3.726 9.569 -3.556 1.00 0.00 101 ALA A C 4
ATOM 8673 O O . ALA A 1 101 ? -3.696 8.677 -4.402 1.00 0.00 101 ALA A O 4
ATOM 8680 N N . LEU A 1 102 ? -2.914 9.565 -2.492 1.00 0.00 102 LEU A N 4
ATOM 8681 C CA . LEU A 1 102 ? -1.940 8.527 -2.198 1.00 0.00 102 LEU A CA 4
ATOM 8682 C C . LEU A 1 102 ? -2.620 7.227 -1.856 1.00 0.00 102 LEU A C 4
ATOM 8683 O O . LEU A 1 102 ? -2.023 6.192 -2.095 1.00 0.00 102 LEU A O 4
ATOM 8699 N N . THR A 1 103 ? -3.836 7.223 -1.319 1.00 0.00 103 THR A N 4
ATOM 8700 C CA . THR A 1 103 ? -4.497 5.960 -1.011 1.00 0.00 103 THR A CA 4
ATOM 8701 C C . THR A 1 103 ? -4.742 5.134 -2.279 1.00 0.00 103 THR A C 4
ATOM 8702 O O . THR A 1 103 ? -4.841 3.914 -2.187 1.00 0.00 103 THR A O 4
ATOM 8713 N N . ASP A 1 104 ? -4.748 5.745 -3.468 1.00 0.00 104 ASP A N 4
ATOM 8714 C CA . ASP A 1 104 ? -4.832 4.977 -4.705 1.00 0.00 104 ASP A CA 4
ATOM 8715 C C . ASP A 1 104 ? -3.517 4.276 -5.037 1.00 0.00 104 ASP A C 4
ATOM 8716 O O . ASP A 1 104 ? -3.522 3.270 -5.748 1.00 0.00 104 ASP A O 4
ATOM 8725 N N . ALA A 1 105 ? -2.399 4.771 -4.493 1.00 0.00 105 ALA A N 4
ATOM 8726 C CA . ALA A 1 105 ? -1.069 4.240 -4.786 1.00 0.00 105 ALA A CA 4
ATOM 8727 C C . ALA A 1 105 ? -0.425 3.523 -3.593 1.00 0.00 105 ALA A C 4
ATOM 8728 O O . ALA A 1 105 ? 0.499 2.735 -3.792 1.00 0.00 105 ALA A O 4
ATOM 8735 N N . PHE A 1 106 ? -0.913 3.756 -2.373 1.00 0.00 106 PHE A N 4
ATOM 8736 C CA . PHE A 1 106 ? -0.369 3.240 -1.125 1.00 0.00 106 PHE A CA 4
ATOM 8737 C C . PHE A 1 106 ? -1.433 2.436 -0.376 1.00 0.00 106 PHE A C 4
ATOM 8738 O O . PHE A 1 106 ? -1.072 1.550 0.397 1.00 0.00 106 PHE A O 4
ATOM 8755 N N . GLU A 1 107 ? -2.726 2.739 -0.586 1.00 0.00 107 GLU A N 4
ATOM 8756 C CA . GLU A 1 107 ? -3.852 2.220 0.192 1.00 0.00 107 GLU A CA 4
ATOM 8757 C C . GLU A 1 107 ? -3.541 2.174 1.706 1.00 0.00 107 GLU A C 4
ATOM 8758 O O . GLU A 1 107 ? -3.700 1.143 2.362 1.00 0.00 107 GLU A O 4
ATOM 8770 N N . ASN A 1 108 ? -3.026 3.305 2.221 1.00 0.00 108 ASN A N 4
ATOM 8771 C CA . ASN A 1 108 ? -2.480 3.490 3.574 1.00 0.00 108 ASN A CA 4
ATOM 8772 C C . ASN A 1 108 ? -3.325 2.806 4.656 1.00 0.00 108 ASN A C 4
ATOM 8773 O O . ASN A 1 108 ? -4.508 3.122 4.795 1.00 0.00 108 ASN A O 4
ATOM 8784 N N . GLU A 1 109 ? -2.712 1.945 5.474 1.00 0.00 109 GLU A N 4
ATOM 8785 C CA . GLU A 1 109 ? -3.392 1.200 6.541 1.00 0.00 109 GLU A CA 4
ATOM 8786 C C . GLU A 1 109 ? -2.424 0.932 7.719 1.00 0.00 109 GLU A C 4
ATOM 8787 O O . GLU A 1 109 ? -2.479 -0.108 8.378 1.00 0.00 109 GLU A O 4
ATOM 8799 N N . TYR A 1 110 ? -1.479 1.845 7.955 1.00 0.00 110 TYR A N 4
ATOM 8800 C CA . TYR A 1 110 ? -0.358 1.745 8.856 1.00 0.00 110 TYR A CA 4
ATOM 8801 C C . TYR A 1 110 ? -0.023 3.171 9.305 1.00 0.00 110 TYR A C 4
ATOM 8802 O O . TYR A 1 110 ? -0.325 4.137 8.601 1.00 0.00 110 TYR A O 4
ATOM 8820 N N . VAL A 1 111 ? 0.613 3.263 10.465 1.00 0.00 111 VAL A N 4
ATOM 8821 C CA . VAL A 1 111 ? 1.269 4.432 11.063 1.00 0.00 111 VAL A CA 4
ATOM 8822 C C . VAL A 1 111 ? 2.010 3.991 12.345 1.00 0.00 111 VAL A C 4
ATOM 8823 O O . VAL A 1 111 ? 1.511 3.102 13.042 1.00 0.00 111 VAL A O 4
ATOM 8836 N N . PRO A 1 112 ? 3.169 4.588 12.685 1.00 0.00 112 PRO A N 4
ATOM 8837 C CA . PRO A 1 112 ? 3.947 5.480 11.834 1.00 0.00 112 PRO A CA 4
ATOM 8838 C C . PRO A 1 112 ? 4.600 4.642 10.728 1.00 0.00 112 PRO A C 4
ATOM 8839 O O . PRO A 1 112 ? 4.918 3.470 10.953 1.00 0.00 112 PRO A O 4
ATOM 8850 N N . ALA A 1 113 ? 4.838 5.216 9.548 1.00 0.00 113 ALA A N 4
ATOM 8851 C CA . ALA A 1 113 ? 5.622 4.539 8.518 1.00 0.00 113 ALA A CA 4
ATOM 8852 C C . ALA A 1 113 ? 6.430 5.521 7.701 1.00 0.00 113 ALA A C 4
ATOM 8853 O O . ALA A 1 113 ? 6.119 6.710 7.654 1.00 0.00 113 ALA A O 4
ATOM 8860 N N . TYR A 1 114 ? 7.456 4.996 7.040 1.00 0.00 114 TYR A N 4
ATOM 8861 C CA . TYR A 1 114 ? 8.480 5.779 6.374 1.00 0.00 114 TYR A CA 4
ATOM 8862 C C . TYR A 1 114 ? 8.794 5.119 5.034 1.00 0.00 114 TYR A C 4
ATOM 8863 O O . TYR A 1 114 ? 8.816 3.888 4.934 1.00 0.00 114 TYR A O 4
ATOM 8881 N N . TYR A 1 115 ? 9.050 5.932 4.012 1.00 0.00 115 TYR A N 4
ATOM 8882 C CA . TYR A 1 115 ? 9.261 5.484 2.641 1.00 0.00 115 TYR A CA 4
ATOM 8883 C C . TYR A 1 115 ? 10.402 6.333 2.103 1.00 0.00 115 TYR A C 4
ATOM 8884 O O . TYR A 1 115 ? 10.384 7.553 2.288 1.00 0.00 115 TYR A O 4
ATOM 8902 N N . VAL A 1 116 ? 11.381 5.708 1.452 1.00 0.00 116 VAL A N 4
ATOM 8903 C CA . VAL A 1 116 ? 12.635 6.351 1.075 1.00 0.00 116 VAL A CA 4
ATOM 8904 C C . VAL A 1 116 ? 12.765 6.207 -0.432 1.00 0.00 116 VAL A C 4
ATOM 8905 O O . VAL A 1 116 ? 12.616 5.103 -0.955 1.00 0.00 116 VAL A O 4
ATOM 8918 N N . PHE A 1 117 ? 13.047 7.300 -1.129 1.00 0.00 117 PHE A N 4
ATOM 8919 C CA . PHE A 1 117 ? 13.025 7.376 -2.577 1.00 0.00 117 PHE A CA 4
ATOM 8920 C C . PHE A 1 117 ? 14.348 7.967 -3.034 1.00 0.00 117 PHE A C 4
ATOM 8921 O O . PHE A 1 117 ? 14.873 8.891 -2.410 1.00 0.00 117 PHE A O 4
ATOM 8938 N N . ASP A 1 118 ? 14.887 7.435 -4.125 1.00 0.00 118 ASP A N 4
ATOM 8939 C CA . ASP A 1 118 ? 16.079 8.005 -4.761 1.00 0.00 118 ASP A CA 4
ATOM 8940 C C . ASP A 1 118 ? 15.825 9.398 -5.348 1.00 0.00 118 ASP A C 4
ATOM 8941 O O . ASP A 1 118 ? 14.695 9.892 -5.379 1.00 0.00 118 ASP A O 4
ATOM 8950 N N . LYS A 1 119 ? 16.894 10.053 -5.818 1.00 0.00 119 LYS A N 4
ATOM 8951 C CA . LYS A 1 119 ? 16.834 11.393 -6.415 1.00 0.00 119 LYS A CA 4
ATOM 8952 C C . LYS A 1 119 ? 15.948 11.525 -7.652 1.00 0.00 119 LYS A C 4
ATOM 8953 O O . LYS A 1 119 ? 15.798 12.646 -8.133 1.00 0.00 119 LYS A O 4
ATOM 8972 N N . THR A 1 120 ? 15.377 10.447 -8.181 1.00 0.00 120 THR A N 4
ATOM 8973 C CA . THR A 1 120 ? 14.428 10.514 -9.295 1.00 0.00 120 THR A CA 4
ATOM 8974 C C . THR A 1 120 ? 13.094 9.856 -8.894 1.00 0.00 120 THR A C 4
ATOM 8975 O O . THR A 1 120 ? 12.222 9.600 -9.726 1.00 0.00 120 THR A O 4
ATOM 8986 N N . GLY A 1 121 ? 12.904 9.642 -7.590 1.00 0.00 121 GLY A N 4
ATOM 8987 C CA . GLY A 1 121 ? 11.654 9.242 -6.990 1.00 0.00 121 GLY A CA 4
ATOM 8988 C C . GLY A 1 121 ? 11.398 7.754 -7.053 1.00 0.00 121 GLY A C 4
ATOM 8989 O O . GLY A 1 121 ? 10.268 7.373 -6.763 1.00 0.00 121 GLY A O 4
ATOM 8993 N N . GLN A 1 122 ? 12.371 6.919 -7.433 1.00 0.00 122 GLN A N 4
ATOM 8994 C CA . GLN A 1 122 ? 12.156 5.482 -7.407 1.00 0.00 122 GLN A CA 4
ATOM 8995 C C . GLN A 1 122 ? 12.163 5.057 -5.937 1.00 0.00 122 GLN A C 4
ATOM 8996 O O . GLN A 1 122 ? 13.120 5.326 -5.206 1.00 0.00 122 GLN A O 4
ATOM 9010 N N . LEU A 1 123 ? 11.074 4.433 -5.501 1.00 0.00 123 LEU A N 4
ATOM 9011 C CA . LEU A 1 123 ? 10.895 3.911 -4.152 1.00 0.00 123 LEU A CA 4
ATOM 9012 C C . LEU A 1 123 ? 11.996 2.898 -3.830 1.00 0.00 123 LEU A C 4
ATOM 9013 O O . LEU A 1 123 ? 11.985 1.790 -4.364 1.00 0.00 123 LEU A O 4
ATOM 9029 N N . ARG A 1 124 ? 12.960 3.258 -2.983 1.00 0.00 124 ARG A N 4
ATOM 9030 C CA . ARG A 1 124 ? 14.066 2.377 -2.624 1.00 0.00 124 ARG A CA 4
ATOM 9031 C C . ARG A 1 124 ? 13.700 1.446 -1.475 1.00 0.00 124 ARG A C 4
ATOM 9032 O O . ARG A 1 124 ? 14.112 0.288 -1.518 1.00 0.00 124 ARG A O 4
ATOM 9053 N N . HIS A 1 125 ? 12.951 1.903 -0.466 1.00 0.00 125 HIS A N 4
ATOM 9054 C CA . HIS A 1 125 ? 12.629 1.087 0.702 1.00 0.00 125 HIS A CA 4
ATOM 9055 C C . HIS A 1 125 ? 11.397 1.642 1.418 1.00 0.00 125 HIS A C 4
ATOM 9056 O O . HIS A 1 125 ? 11.110 2.835 1.323 1.00 0.00 125 HIS A O 4
ATOM 9070 N N . PHE A 1 126 ? 10.730 0.790 2.197 1.00 0.00 126 PHE A N 4
ATOM 9071 C CA . PHE A 1 126 ? 9.640 1.134 3.101 1.00 0.00 126 PHE A CA 4
ATOM 9072 C C . PHE A 1 126 ? 9.808 0.307 4.371 1.00 0.00 126 PHE A C 4
ATOM 9073 O O . PHE A 1 126 ? 10.193 -0.865 4.302 1.00 0.00 126 PHE A O 4
ATOM 9090 N N . GLN A 1 127 ? 9.475 0.906 5.512 1.00 0.00 127 GLN A N 4
ATOM 9091 C CA . GLN A 1 127 ? 9.360 0.220 6.788 1.00 0.00 127 GLN A CA 4
ATOM 9092 C C . GLN A 1 127 ? 8.305 0.970 7.613 1.00 0.00 127 GLN A C 4
ATOM 9093 O O . GLN A 1 127 ? 8.048 2.153 7.368 1.00 0.00 127 GLN A O 4
ATOM 9107 N N . ALA A 1 128 ? 7.711 0.306 8.605 1.00 0.00 128 ALA A N 4
ATOM 9108 C CA . ALA A 1 128 ? 6.724 0.896 9.494 1.00 0.00 128 ALA A CA 4
ATOM 9109 C C . ALA A 1 128 ? 7.056 0.530 10.941 1.00 0.00 128 ALA A C 4
ATOM 9110 O O . ALA A 1 128 ? 7.607 -0.542 11.213 1.00 0.00 128 ALA A O 4
ATOM 9117 N N . GLY A 1 129 ? 6.685 1.410 11.868 1.00 0.00 129 GLY A N 4
ATOM 9118 C CA . GLY A 1 129 ? 7.040 1.303 13.273 1.00 0.00 129 GLY A CA 4
ATOM 9119 C C . GLY A 1 129 ? 8.534 1.542 13.518 1.00 0.00 129 GLY A C 4
ATOM 9120 O O . GLY A 1 129 ? 9.338 1.691 12.593 1.00 0.00 129 GLY A O 4
ATOM 9124 N N . GLY A 1 130 ? 8.890 1.595 14.799 1.00 0.00 130 GLY A N 4
ATOM 9125 C CA . GLY A 1 130 ? 10.220 1.862 15.324 1.00 0.00 130 GLY A CA 4
ATOM 9126 C C . GLY A 1 130 ? 10.041 2.470 16.717 1.00 0.00 130 GLY A C 4
ATOM 9127 O O . GLY A 1 130 ? 8.962 2.982 17.026 1.00 0.00 130 GLY A O 4
ATOM 9131 N N . SER A 1 131 ? 11.079 2.452 17.557 1.00 0.00 131 SER A N 4
ATOM 9132 C CA . SER A 1 131 ? 11.064 3.173 18.836 1.00 0.00 131 SER A CA 4
ATOM 9133 C C . SER A 1 131 ? 10.935 4.692 18.607 1.00 0.00 131 SER A C 4
ATOM 9134 O O . SER A 1 131 ? 10.418 5.420 19.454 1.00 0.00 131 SER A O 4
ATOM 9142 N N . GLY A 1 132 ? 11.377 5.147 17.434 1.00 0.00 132 GLY A N 4
ATOM 9143 C CA . GLY A 1 132 ? 11.195 6.469 16.872 1.00 0.00 132 GLY A CA 4
ATOM 9144 C C . GLY A 1 132 ? 11.588 6.292 15.413 1.00 0.00 132 GLY A C 4
ATOM 9145 O O . GLY A 1 132 ? 10.805 5.733 14.646 1.00 0.00 132 GLY A O 4
ATOM 9149 N N . MET A 1 133 ? 12.829 6.637 15.051 1.00 0.00 133 MET A N 4
ATOM 9150 C CA . MET A 1 133 ? 13.333 6.508 13.676 1.00 0.00 133 MET A CA 4
ATOM 9151 C C . MET A 1 133 ? 14.795 6.046 13.581 1.00 0.00 133 MET A C 4
ATOM 9152 O O . MET A 1 133 ? 15.401 6.196 12.521 1.00 0.00 133 MET A O 4
ATOM 9166 N N . LYS A 1 134 ? 15.417 5.501 14.638 1.00 0.00 134 LYS A N 4
ATOM 9167 C CA . LYS A 1 134 ? 16.843 5.138 14.548 1.00 0.00 134 LYS A CA 4
ATOM 9168 C C . LYS A 1 134 ? 17.114 4.109 13.449 1.00 0.00 134 LYS A C 4
ATOM 9169 O O . LYS A 1 134 ? 18.144 4.216 12.789 1.00 0.00 134 LYS A O 4
ATOM 9188 N N . MET A 1 135 ? 16.205 3.159 13.200 1.00 0.00 135 MET A N 4
ATOM 9189 C CA . MET A 1 135 ? 16.382 2.218 12.093 1.00 0.00 135 MET A CA 4
ATOM 9190 C C . MET A 1 135 ? 16.261 2.938 10.742 1.00 0.00 135 MET A C 4
ATOM 9191 O O . MET A 1 135 ? 17.043 2.669 9.830 1.00 0.00 135 MET A O 4
ATOM 9205 N N . LEU A 1 136 ? 15.327 3.892 10.611 1.00 0.00 136 LEU A N 4
ATOM 9206 C CA . LEU A 1 136 ? 15.165 4.668 9.377 1.00 0.00 136 LEU A CA 4
ATOM 9207 C C . LEU A 1 136 ? 16.422 5.475 9.071 1.00 0.00 136 LEU A C 4
ATOM 9208 O O . LEU A 1 136 ? 16.799 5.614 7.910 1.00 0.00 136 LEU A O 4
ATOM 9224 N N . GLU A 1 137 ? 17.082 5.993 10.102 1.00 0.00 137 GLU A N 4
ATOM 9225 C CA . GLU A 1 137 ? 18.307 6.756 9.951 1.00 0.00 137 GLU A CA 4
ATOM 9226 C C . GLU A 1 137 ? 19.405 5.912 9.292 1.00 0.00 137 GLU A C 4
ATOM 9227 O O . GLU A 1 137 ? 20.171 6.433 8.476 1.00 0.00 137 GLU A O 4
ATOM 9239 N N . LYS A 1 138 ? 19.446 4.598 9.552 1.00 0.00 138 LYS A N 4
ATOM 9240 C CA . LYS A 1 138 ? 20.369 3.704 8.857 1.00 0.00 138 LYS A CA 4
ATOM 9241 C C . LYS A 1 138 ? 19.979 3.648 7.388 1.00 0.00 138 LYS A C 4
ATOM 9242 O O . LYS A 1 138 ? 20.842 3.774 6.519 1.00 0.00 138 LYS A O 4
ATOM 9261 N N . ARG A 1 139 ? 18.680 3.496 7.099 1.00 0.00 139 ARG A N 4
ATOM 9262 C CA . ARG A 1 139 ? 18.215 3.339 5.734 1.00 0.00 139 ARG A CA 4
ATOM 9263 C C . ARG A 1 139 ? 18.529 4.576 4.910 1.00 0.00 139 ARG A C 4
ATOM 9264 O O . ARG A 1 139 ? 19.052 4.427 3.810 1.00 0.00 139 ARG A O 4
ATOM 9285 N N . VAL A 1 140 ? 18.268 5.776 5.429 1.00 0.00 140 VAL A N 4
ATOM 9286 C CA . VAL A 1 140 ? 18.616 7.015 4.746 1.00 0.00 140 VAL A CA 4
ATOM 9287 C C . VAL A 1 140 ? 20.104 7.032 4.428 1.00 0.00 140 VAL A C 4
ATOM 9288 O O . VAL A 1 140 ? 20.465 7.306 3.286 1.00 0.00 140 VAL A O 4
ATOM 9301 N N . ASN A 1 141 ? 20.975 6.706 5.388 1.00 0.00 141 ASN A N 4
ATOM 9302 C CA . ASN A 1 141 ? 22.409 6.796 5.144 1.00 0.00 141 ASN A CA 4
ATOM 9303 C C . ASN A 1 141 ? 22.829 5.770 4.094 1.00 0.00 141 ASN A C 4
ATOM 9304 O O . ASN A 1 141 ? 23.704 6.064 3.280 1.00 0.00 141 ASN A O 4
ATOM 9315 N N . ARG A 1 142 ? 22.178 4.602 4.036 1.00 0.00 142 ARG A N 4
ATOM 9316 C CA . ARG A 1 142 ? 22.411 3.641 2.963 1.00 0.00 142 ARG A CA 4
ATOM 9317 C C . ARG A 1 142 ? 21.943 4.201 1.623 1.00 0.00 142 ARG A C 4
ATOM 9318 O O . ARG A 1 142 ? 22.687 4.106 0.655 1.00 0.00 142 ARG A O 4
ATOM 9339 N N . VAL A 1 143 ? 20.754 4.803 1.554 1.00 0.00 143 VAL A N 4
ATOM 9340 C CA . VAL A 1 143 ? 20.255 5.408 0.322 1.00 0.00 143 VAL A CA 4
ATOM 9341 C C . VAL A 1 143 ? 21.229 6.495 -0.154 1.00 0.00 143 VAL A C 4
ATOM 9342 O O . VAL A 1 143 ? 21.543 6.538 -1.342 1.00 0.00 143 VAL A O 4
ATOM 9355 N N . LEU A 1 144 ? 21.787 7.315 0.744 1.00 0.00 144 LEU A N 4
ATOM 9356 C CA . LEU A 1 144 ? 22.819 8.290 0.381 1.00 0.00 144 LEU A CA 4
ATOM 9357 C C . LEU A 1 144 ? 24.028 7.559 -0.194 1.00 0.00 144 LEU A C 4
ATOM 9358 O O . LEU A 1 144 ? 24.513 7.922 -1.261 1.00 0.00 144 LEU A O 4
ATOM 9374 N N . ALA A 1 145 ? 24.474 6.495 0.480 1.00 0.00 145 ALA A N 4
ATOM 9375 C CA . ALA A 1 145 ? 25.595 5.661 0.065 1.00 0.00 145 ALA A CA 4
ATOM 9376 C C . ALA A 1 145 ? 25.358 4.895 -1.249 1.00 0.00 145 ALA A C 4
ATOM 9377 O O . ALA A 1 145 ? 26.279 4.210 -1.700 1.00 0.00 145 ALA A O 4
ATOM 9384 N N . GLU A 1 146 ? 24.188 5.005 -1.891 1.00 0.00 146 GLU A N 4
ATOM 9385 C CA . GLU A 1 146 ? 23.940 4.443 -3.219 1.00 0.00 146 GLU A CA 4
ATOM 9386 C C . GLU A 1 146 ? 23.387 5.514 -4.175 1.00 0.00 146 GLU A C 4
ATOM 9387 O O . GLU A 1 146 ? 23.046 5.204 -5.319 1.00 0.00 146 GLU A O 4
ATOM 9399 N N . THR A 1 147 ? 23.340 6.776 -3.730 1.00 0.00 147 THR A N 4
ATOM 9400 C CA . THR A 1 147 ? 22.789 7.905 -4.468 1.00 0.00 147 THR A CA 4
ATOM 9401 C C . THR A 1 147 ? 23.680 9.144 -4.257 1.00 0.00 147 THR A C 4
ATOM 9402 O O . THR A 1 147 ? 23.221 10.260 -3.999 1.00 0.00 147 THR A O 4
ATOM 9413 N N . GLU A 1 148 ? 24.987 8.924 -4.351 1.00 0.00 148 GLU A N 4
ATOM 9414 C CA . GLU A 1 148 ? 26.051 9.907 -4.244 1.00 0.00 148 GLU A CA 4
ATOM 9415 C C . GLU A 1 148 ? 27.156 9.445 -5.194 1.00 0.00 148 GLU A C 4
ATOM 9416 O O . GLU A 1 148 ? 27.639 10.270 -5.996 1.00 0.00 148 GLU A O 4
ATOM 9429 N N . MET A 1 1 ? 2.372 -1.154 -1.247 1.00 0.00 1 MET A N 5
ATOM 9430 C CA . MET A 1 1 ? 3.425 -0.655 -2.172 1.00 0.00 1 MET A CA 5
ATOM 9431 C C . MET A 1 1 ? 4.434 -1.772 -2.470 1.00 0.00 1 MET A C 5
ATOM 9432 O O . MET A 1 1 ? 4.593 -2.711 -1.687 1.00 0.00 1 MET A O 5
ATOM 9448 N N . LYS A 1 2 ? 5.154 -1.647 -3.589 1.00 0.00 2 LYS A N 5
ATOM 9449 C CA . LYS A 1 2 ? 6.310 -2.467 -3.943 1.00 0.00 2 LYS A CA 5
ATOM 9450 C C . LYS A 1 2 ? 7.441 -1.524 -4.344 1.00 0.00 2 LYS A C 5
ATOM 9451 O O . LYS A 1 2 ? 7.206 -0.333 -4.568 1.00 0.00 2 LYS A O 5
ATOM 9470 N N . LEU A 1 3 ? 8.668 -2.025 -4.397 1.00 0.00 3 LEU A N 5
ATOM 9471 C CA . LEU A 1 3 ? 9.833 -1.206 -4.715 1.00 0.00 3 LEU A CA 5
ATOM 9472 C C . LEU A 1 3 ? 9.884 -0.912 -6.212 1.00 0.00 3 LEU A C 5
ATOM 9473 O O . LEU A 1 3 ? 9.196 -1.552 -7.011 1.00 0.00 3 LEU A O 5
ATOM 9489 N N . ARG A 1 4 ? 10.720 0.063 -6.582 1.00 0.00 4 ARG A N 5
ATOM 9490 C CA . ARG A 1 4 ? 10.877 0.583 -7.941 1.00 0.00 4 ARG A CA 5
ATOM 9491 C C . ARG A 1 4 ? 9.575 1.177 -8.493 1.00 0.00 4 ARG A C 5
ATOM 9492 O O . ARG A 1 4 ? 9.446 1.354 -9.705 1.00 0.00 4 ARG A O 5
ATOM 9513 N N . GLN A 1 5 ? 8.603 1.498 -7.630 1.00 0.00 5 GLN A N 5
ATOM 9514 C CA . GLN A 1 5 ? 7.439 2.265 -8.061 1.00 0.00 5 GLN A CA 5
ATOM 9515 C C . GLN A 1 5 ? 7.819 3.739 -8.091 1.00 0.00 5 GLN A C 5
ATOM 9516 O O . GLN A 1 5 ? 8.561 4.168 -7.210 1.00 0.00 5 GLN A O 5
ATOM 9530 N N . PRO A 1 6 ? 7.300 4.542 -9.024 1.00 0.00 6 PRO A N 5
ATOM 9531 C CA . PRO A 1 6 ? 7.462 5.979 -8.948 1.00 0.00 6 PRO A CA 5
ATOM 9532 C C . PRO A 1 6 ? 6.473 6.576 -7.933 1.00 0.00 6 PRO A C 5
ATOM 9533 O O . PRO A 1 6 ? 5.393 6.027 -7.698 1.00 0.00 6 PRO A O 5
ATOM 9544 N N . MET A 1 7 ? 6.837 7.726 -7.361 1.00 0.00 7 MET A N 5
ATOM 9545 C CA . MET A 1 7 ? 5.960 8.570 -6.540 1.00 0.00 7 MET A CA 5
ATOM 9546 C C . MET A 1 7 ? 4.578 8.746 -7.209 1.00 0.00 7 MET A C 5
ATOM 9547 O O . MET A 1 7 ? 4.538 9.162 -8.370 1.00 0.00 7 MET A O 5
ATOM 9561 N N . PRO A 1 8 ? 3.459 8.453 -6.521 1.00 0.00 8 PRO A N 5
ATOM 9562 C CA . PRO A 1 8 ? 2.115 8.529 -7.084 1.00 0.00 8 PRO A CA 5
ATOM 9563 C C . PRO A 1 8 ? 1.465 9.904 -6.824 1.00 0.00 8 PRO A C 5
ATOM 9564 O O . PRO A 1 8 ? 2.092 10.953 -6.980 1.00 0.00 8 PRO A O 5
ATOM 9575 N N . GLU A 1 9 ? 0.172 9.905 -6.498 1.00 0.00 9 GLU A N 5
ATOM 9576 C CA . GLU A 1 9 ? -0.752 11.029 -6.393 1.00 0.00 9 GLU A CA 5
ATOM 9577 C C . GLU A 1 9 ? -0.583 11.763 -5.065 1.00 0.00 9 GLU A C 5
ATOM 9578 O O . GLU A 1 9 ? -1.466 11.765 -4.206 1.00 0.00 9 GLU A O 5
ATOM 9590 N N . LEU A 1 10 ? 0.591 12.358 -4.880 1.00 0.00 10 LEU A N 5
ATOM 9591 C CA . LEU A 1 10 ? 0.940 13.147 -3.706 1.00 0.00 10 LEU A CA 5
ATOM 9592 C C . LEU A 1 10 ? 0.230 14.506 -3.816 1.00 0.00 10 LEU A C 5
ATOM 9593 O O . LEU A 1 10 ? 0.865 15.517 -4.122 1.00 0.00 10 LEU A O 5
ATOM 9609 N N . THR A 1 11 ? -1.100 14.527 -3.670 1.00 0.00 11 THR A N 5
ATOM 9610 C CA . THR A 1 11 ? -1.918 15.696 -3.968 1.00 0.00 11 THR A CA 5
ATOM 9611 C C . THR A 1 11 ? -3.223 15.651 -3.158 1.00 0.00 11 THR A C 5
ATOM 9612 O O . THR A 1 11 ? -3.736 14.570 -2.845 1.00 0.00 11 THR A O 5
ATOM 9623 N N . GLY A 1 12 ? -3.747 16.828 -2.805 1.00 0.00 12 GLY A N 5
ATOM 9624 C CA . GLY A 1 12 ? -4.895 17.031 -1.930 1.00 0.00 12 GLY A CA 5
ATOM 9625 C C . GLY A 1 12 ? -4.965 18.500 -1.499 1.00 0.00 12 GLY A C 5
ATOM 9626 O O . GLY A 1 12 ? -4.291 19.342 -2.101 1.00 0.00 12 GLY A O 5
ATOM 9630 N N . GLU A 1 13 ? -5.762 18.821 -0.471 1.00 0.00 13 GLU A N 5
ATOM 9631 C CA . GLU A 1 13 ? -6.081 20.207 -0.119 1.00 0.00 13 GLU A CA 5
ATOM 9632 C C . GLU A 1 13 ? -6.202 20.505 1.391 1.00 0.00 13 GLU A C 5
ATOM 9633 O O . GLU A 1 13 ? -5.951 21.646 1.779 1.00 0.00 13 GLU A O 5
ATOM 9645 N N . LYS A 1 14 ? -6.564 19.535 2.251 1.00 0.00 14 LYS A N 5
ATOM 9646 C CA . LYS A 1 14 ? -6.919 19.816 3.659 1.00 0.00 14 LYS A CA 5
ATOM 9647 C C . LYS A 1 14 ? -5.878 20.640 4.424 1.00 0.00 14 LYS A C 5
ATOM 9648 O O . LYS A 1 14 ? -6.269 21.622 5.059 1.00 0.00 14 LYS A O 5
ATOM 9667 N N . ALA A 1 15 ? -4.589 20.286 4.379 1.00 0.00 15 ALA A N 5
ATOM 9668 C CA . ALA A 1 15 ? -3.525 21.115 4.939 1.00 0.00 15 ALA A CA 5
ATOM 9669 C C . ALA A 1 15 ? -2.194 20.821 4.243 1.00 0.00 15 ALA A C 5
ATOM 9670 O O . ALA A 1 15 ? -1.967 19.732 3.717 1.00 0.00 15 ALA A O 5
ATOM 9677 N N . TRP A 1 16 ? -1.304 21.807 4.298 1.00 0.00 16 TRP A N 5
ATOM 9678 C CA . TRP A 1 16 ? 0.035 21.809 3.717 1.00 0.00 16 TRP A CA 5
ATOM 9679 C C . TRP A 1 16 ? 0.936 22.607 4.667 1.00 0.00 16 TRP A C 5
ATOM 9680 O O . TRP A 1 16 ? 1.504 23.649 4.336 1.00 0.00 16 TRP A O 5
ATOM 9701 N N . LEU A 1 17 ? 0.919 22.176 5.926 1.00 0.00 17 LEU A N 5
ATOM 9702 C CA . LEU A 1 17 ? 1.592 22.825 7.040 1.00 0.00 17 LEU A CA 5
ATOM 9703 C C . LEU A 1 17 ? 3.089 22.874 6.733 1.00 0.00 17 LEU A C 5
ATOM 9704 O O . LEU A 1 17 ? 3.658 21.890 6.263 1.00 0.00 17 LEU A O 5
ATOM 9720 N N . ASN A 1 18 ? 3.709 24.029 6.975 1.00 0.00 18 ASN A N 5
ATOM 9721 C CA . ASN A 1 18 ? 5.089 24.416 6.650 1.00 0.00 18 ASN A CA 5
ATOM 9722 C C . ASN A 1 18 ? 5.312 24.560 5.142 1.00 0.00 18 ASN A C 5
ATOM 9723 O O . ASN A 1 18 ? 6.093 25.416 4.724 1.00 0.00 18 ASN A O 5
ATOM 9734 N N . GLY A 1 19 ? 4.638 23.749 4.327 1.00 0.00 19 GLY A N 5
ATOM 9735 C CA . GLY A 1 19 ? 4.723 23.801 2.871 1.00 0.00 19 GLY A CA 5
ATOM 9736 C C . GLY A 1 19 ? 4.081 22.590 2.200 1.00 0.00 19 GLY A C 5
ATOM 9737 O O . GLY A 1 19 ? 3.515 21.717 2.864 1.00 0.00 19 GLY A O 5
ATOM 9741 N N . GLU A 1 20 ? 4.211 22.525 0.875 1.00 0.00 20 GLU A N 5
ATOM 9742 C CA . GLU A 1 20 ? 3.679 21.488 0.004 1.00 0.00 20 GLU A CA 5
ATOM 9743 C C . GLU A 1 20 ? 4.729 21.184 -1.071 1.00 0.00 20 GLU A C 5
ATOM 9744 O O . GLU A 1 20 ? 5.539 22.055 -1.407 1.00 0.00 20 GLU A O 5
ATOM 9756 N N . VAL A 1 21 ? 4.712 19.968 -1.621 1.00 0.00 21 VAL A N 5
ATOM 9757 C CA . VAL A 1 21 ? 5.643 19.515 -2.654 1.00 0.00 21 VAL A CA 5
ATOM 9758 C C . VAL A 1 21 ? 4.937 18.484 -3.552 1.00 0.00 21 VAL A C 5
ATOM 9759 O O . VAL A 1 21 ? 3.830 18.036 -3.244 1.00 0.00 21 VAL A O 5
ATOM 9772 N N . THR A 1 22 ? 5.580 18.083 -4.651 1.00 0.00 22 THR A N 5
ATOM 9773 C CA . THR A 1 22 ? 5.050 17.150 -5.638 1.00 0.00 22 THR A CA 5
ATOM 9774 C C . THR A 1 22 ? 6.161 16.230 -6.133 1.00 0.00 22 THR A C 5
ATOM 9775 O O . THR A 1 22 ? 7.348 16.515 -5.947 1.00 0.00 22 THR A O 5
ATOM 9786 N N . ARG A 1 23 ? 5.786 15.186 -6.877 1.00 0.00 23 ARG A N 5
ATOM 9787 C CA . ARG A 1 23 ? 6.688 14.306 -7.622 1.00 0.00 23 ARG A CA 5
ATOM 9788 C C . ARG A 1 23 ? 7.452 14.998 -8.763 1.00 0.00 23 ARG A C 5
ATOM 9789 O O . ARG A 1 23 ? 8.039 14.320 -9.602 1.00 0.00 23 ARG A O 5
ATOM 9810 N N . GLU A 1 24 ? 7.448 16.328 -8.833 1.00 0.00 24 GLU A N 5
ATOM 9811 C CA . GLU A 1 24 ? 8.288 17.089 -9.760 1.00 0.00 24 GLU A CA 5
ATOM 9812 C C . GLU A 1 24 ? 9.054 18.220 -9.054 1.00 0.00 24 GLU A C 5
ATOM 9813 O O . GLU A 1 24 ? 9.718 19.022 -9.712 1.00 0.00 24 GLU A O 5
ATOM 9825 N N . GLN A 1 25 ? 8.985 18.276 -7.718 1.00 0.00 25 GLN A N 5
ATOM 9826 C CA . GLN A 1 25 ? 9.692 19.249 -6.885 1.00 0.00 25 GLN A CA 5
ATOM 9827 C C . GLN A 1 25 ? 10.465 18.534 -5.765 1.00 0.00 25 GLN A C 5
ATOM 9828 O O . GLN A 1 25 ? 11.517 19.018 -5.346 1.00 0.00 25 GLN A O 5
ATOM 9842 N N . LEU A 1 26 ? 9.993 17.362 -5.320 1.00 0.00 26 LEU A N 5
ATOM 9843 C CA . LEU A 1 26 ? 10.719 16.478 -4.410 1.00 0.00 26 LEU A CA 5
ATOM 9844 C C . LEU A 1 26 ? 11.919 15.824 -5.091 1.00 0.00 26 LEU A C 5
ATOM 9845 O O . LEU A 1 26 ? 12.858 15.427 -4.411 1.00 0.00 26 LEU A O 5
ATOM 9861 N N . ILE A 1 27 ? 11.906 15.720 -6.420 1.00 0.00 27 ILE A N 5
ATOM 9862 C CA . ILE A 1 27 ? 12.855 14.907 -7.167 1.00 0.00 27 ILE A CA 5
ATOM 9863 C C . ILE A 1 27 ? 13.378 15.606 -8.418 1.00 0.00 27 ILE A C 5
ATOM 9864 O O . ILE A 1 27 ? 12.894 16.672 -8.807 1.00 0.00 27 ILE A O 5
ATOM 9880 N N . GLY A 1 28 ? 14.399 14.983 -9.015 1.00 0.00 28 GLY A N 5
ATOM 9881 C CA . GLY A 1 28 ? 15.176 15.499 -10.130 1.00 0.00 28 GLY A CA 5
ATOM 9882 C C . GLY A 1 28 ? 16.616 15.805 -9.712 1.00 0.00 28 GLY A C 5
ATOM 9883 O O . GLY A 1 28 ? 17.415 16.186 -10.567 1.00 0.00 28 GLY A O 5
ATOM 9887 N N . GLU A 1 29 ? 16.963 15.666 -8.420 1.00 0.00 29 GLU A N 5
ATOM 9888 C CA . GLU A 1 29 ? 18.246 16.144 -7.905 1.00 0.00 29 GLU A CA 5
ATOM 9889 C C . GLU A 1 29 ? 18.731 15.371 -6.670 1.00 0.00 29 GLU A C 5
ATOM 9890 O O . GLU A 1 29 ? 19.867 14.898 -6.661 1.00 0.00 29 GLU A O 5
ATOM 9902 N N . LYS A 1 30 ? 17.885 15.200 -5.642 1.00 0.00 30 LYS A N 5
ATOM 9903 C CA . LYS A 1 30 ? 18.246 14.553 -4.372 1.00 0.00 30 LYS A CA 5
ATOM 9904 C C . LYS A 1 30 ? 17.188 13.520 -3.982 1.00 0.00 30 LYS A C 5
ATOM 9905 O O . LYS A 1 30 ? 16.031 13.690 -4.368 1.00 0.00 30 LYS A O 5
ATOM 9924 N N . PRO A 1 31 ? 17.561 12.457 -3.242 1.00 0.00 31 PRO A N 5
ATOM 9925 C CA . PRO A 1 31 ? 16.624 11.444 -2.768 1.00 0.00 31 PRO A CA 5
ATOM 9926 C C . PRO A 1 31 ? 15.626 12.040 -1.768 1.00 0.00 31 PRO A C 5
ATOM 9927 O O . PRO A 1 31 ? 15.741 13.203 -1.367 1.00 0.00 31 PRO A O 5
ATOM 9938 N N . THR A 1 32 ? 14.637 11.247 -1.363 1.00 0.00 32 THR A N 5
ATOM 9939 C CA . THR A 1 32 ? 13.501 11.725 -0.574 1.00 0.00 32 THR A CA 5
ATOM 9940 C C . THR A 1 32 ? 13.106 10.723 0.512 1.00 0.00 32 THR A C 5
ATOM 9941 O O . THR A 1 32 ? 13.279 9.515 0.349 1.00 0.00 32 THR A O 5
ATOM 9952 N N . LEU A 1 33 ? 12.520 11.244 1.592 1.00 0.00 33 LEU A N 5
ATOM 9953 C CA . LEU A 1 33 ? 11.853 10.523 2.663 1.00 0.00 33 LEU A CA 5
ATOM 9954 C C . LEU A 1 33 ? 10.425 11.051 2.698 1.00 0.00 33 LEU A C 5
ATOM 9955 O O . LEU A 1 33 ? 10.235 12.265 2.792 1.00 0.00 33 LEU A O 5
ATOM 9971 N N . ILE A 1 34 ? 9.442 10.155 2.645 1.00 0.00 34 ILE A N 5
ATOM 9972 C CA . ILE A 1 34 ? 8.040 10.462 2.900 1.00 0.00 34 ILE A CA 5
ATOM 9973 C C . ILE A 1 34 ? 7.671 9.616 4.121 1.00 0.00 34 ILE A C 5
ATOM 9974 O O . ILE A 1 34 ? 7.997 8.425 4.142 1.00 0.00 34 ILE A O 5
ATOM 9990 N N . HIS A 1 35 ? 6.995 10.179 5.126 1.00 0.00 35 HIS A N 5
ATOM 9991 C CA . HIS A 1 35 ? 6.545 9.396 6.275 1.00 0.00 35 HIS A CA 5
ATOM 9992 C C . HIS A 1 35 ? 5.079 9.669 6.612 1.00 0.00 35 HIS A C 5
ATOM 9993 O O . HIS A 1 35 ? 4.531 10.707 6.248 1.00 0.00 35 HIS A O 5
ATOM 10007 N N . PHE A 1 36 ? 4.454 8.726 7.308 1.00 0.00 36 PHE A N 5
ATOM 10008 C CA . PHE A 1 36 ? 3.037 8.640 7.616 1.00 0.00 36 PHE A CA 5
ATOM 10009 C C . PHE A 1 36 ? 2.943 8.571 9.133 1.00 0.00 36 PHE A C 5
ATOM 10010 O O . PHE A 1 36 ? 3.643 7.756 9.735 1.00 0.00 36 PHE A O 5
ATOM 10027 N N . TRP A 1 37 ? 2.141 9.423 9.767 1.00 0.00 37 TRP A N 5
ATOM 10028 C CA . TRP A 1 37 ? 2.120 9.542 11.233 1.00 0.00 37 TRP A CA 5
ATOM 10029 C C . TRP A 1 37 ? 0.773 10.099 11.711 1.00 0.00 37 TRP A C 5
ATOM 10030 O O . TRP A 1 37 ? 0.024 10.656 10.909 1.00 0.00 37 TRP A O 5
ATOM 10051 N N . SER A 1 38 ? 0.485 9.985 13.009 1.00 0.00 38 SER A N 5
ATOM 10052 C CA . SER A 1 38 ? -0.757 10.413 13.646 1.00 0.00 38 SER A CA 5
ATOM 10053 C C . SER A 1 38 ? -0.401 11.043 14.995 1.00 0.00 38 SER A C 5
ATOM 10054 O O . SER A 1 38 ? 0.385 10.451 15.736 1.00 0.00 38 SER A O 5
ATOM 10062 N N . ILE A 1 39 ? -0.974 12.200 15.372 1.00 0.00 39 ILE A N 5
ATOM 10063 C CA . ILE A 1 39 ? -0.691 12.819 16.682 1.00 0.00 39 ILE A CA 5
ATOM 10064 C C . ILE A 1 39 ? -1.318 12.043 17.861 1.00 0.00 39 ILE A C 5
ATOM 10065 O O . ILE A 1 39 ? -1.408 12.578 18.965 1.00 0.00 39 ILE A O 5
ATOM 10081 N N . SER A 1 40 ? -1.754 10.802 17.656 1.00 0.00 40 SER A N 5
ATOM 10082 C CA . SER A 1 40 ? -2.546 10.033 18.601 1.00 0.00 40 SER A CA 5
ATOM 10083 C C . SER A 1 40 ? -1.876 8.697 18.971 1.00 0.00 40 SER A C 5
ATOM 10084 O O . SER A 1 40 ? -2.502 7.876 19.648 1.00 0.00 40 SER A O 5
ATOM 10092 N N . CYS A 1 41 ? -0.625 8.460 18.545 1.00 0.00 41 CYS A N 5
ATOM 10093 C CA . CYS A 1 41 ? 0.074 7.186 18.724 1.00 0.00 41 CYS A CA 5
ATOM 10094 C C . CYS A 1 41 ? 1.433 7.434 19.378 1.00 0.00 41 CYS A C 5
ATOM 10095 O O . CYS A 1 41 ? 2.176 8.309 18.933 1.00 0.00 41 CYS A O 5
ATOM 10103 N N . HIS A 1 42 ? 1.793 6.636 20.388 1.00 0.00 42 HIS A N 5
ATOM 10104 C CA . HIS A 1 42 ? 3.023 6.827 21.163 1.00 0.00 42 HIS A CA 5
ATOM 10105 C C . HIS A 1 42 ? 4.273 6.742 20.285 1.00 0.00 42 HIS A C 5
ATOM 10106 O O . HIS A 1 42 ? 5.196 7.540 20.435 1.00 0.00 42 HIS A O 5
ATOM 10120 N N . LEU A 1 43 ? 4.297 5.808 19.330 1.00 0.00 43 LEU A N 5
ATOM 10121 C CA . LEU A 1 43 ? 5.450 5.644 18.445 1.00 0.00 43 LEU A CA 5
ATOM 10122 C C . LEU A 1 43 ? 5.598 6.873 17.549 1.00 0.00 43 LEU A C 5
ATOM 10123 O O . LEU A 1 43 ? 6.725 7.275 17.265 1.00 0.00 43 LEU A O 5
ATOM 10139 N N . CYS A 1 44 ? 4.487 7.505 17.149 1.00 0.00 44 CYS A N 5
ATOM 10140 C CA . CYS A 1 44 ? 4.549 8.785 16.456 1.00 0.00 44 CYS A CA 5
ATOM 10141 C C . CYS A 1 44 ? 5.155 9.841 17.375 1.00 0.00 44 CYS A C 5
ATOM 10142 O O . CYS A 1 44 ? 5.998 10.600 16.918 1.00 0.00 44 CYS A O 5
ATOM 10150 N N . LYS A 1 45 ? 4.808 9.875 18.666 1.00 0.00 45 LYS A N 5
ATOM 10151 C CA . LYS A 1 45 ? 5.388 10.857 19.588 1.00 0.00 45 LYS A CA 5
ATOM 10152 C C . LYS A 1 45 ? 6.897 10.690 19.770 1.00 0.00 45 LYS A C 5
ATOM 10153 O O . LYS A 1 45 ? 7.537 11.649 20.187 1.00 0.00 45 LYS A O 5
ATOM 10172 N N . GLU A 1 46 ? 7.467 9.518 19.489 1.00 0.00 46 GLU A N 5
ATOM 10173 C CA . GLU A 1 46 ? 8.913 9.289 19.589 1.00 0.00 46 GLU A CA 5
ATOM 10174 C C . GLU A 1 46 ? 9.592 9.594 18.242 1.00 0.00 46 GLU A C 5
ATOM 10175 O O . GLU A 1 46 ? 10.641 10.257 18.159 1.00 0.00 46 GLU A O 5
ATOM 10187 N N . ALA A 1 47 ? 8.947 9.166 17.152 1.00 0.00 47 ALA A N 5
ATOM 10188 C CA . ALA A 1 47 ? 9.399 9.504 15.821 1.00 0.00 47 ALA A CA 5
ATOM 10189 C C . ALA A 1 47 ? 9.381 11.013 15.645 1.00 0.00 47 ALA A C 5
ATOM 10190 O O . ALA A 1 47 ? 10.295 11.527 15.029 1.00 0.00 47 ALA A O 5
ATOM 10197 N N . MET A 1 48 ? 8.420 11.737 16.214 1.00 0.00 48 MET A N 5
ATOM 10198 C CA . MET A 1 48 ? 8.284 13.176 16.056 1.00 0.00 48 MET A CA 5
ATOM 10199 C C . MET A 1 48 ? 9.563 13.966 16.387 1.00 0.00 48 MET A C 5
ATOM 10200 O O . MET A 1 48 ? 10.066 14.663 15.502 1.00 0.00 48 MET A O 5
ATOM 10214 N N . PRO A 1 49 ? 10.153 13.854 17.591 1.00 0.00 49 PRO A N 5
ATOM 10215 C CA . PRO A 1 49 ? 11.435 14.474 17.868 1.00 0.00 49 PRO A CA 5
ATOM 10216 C C . PRO A 1 49 ? 12.530 13.920 16.962 1.00 0.00 49 PRO A C 5
ATOM 10217 O O . PRO A 1 49 ? 13.375 14.705 16.521 1.00 0.00 49 PRO A O 5
ATOM 10228 N N . GLN A 1 50 ? 12.539 12.618 16.634 1.00 0.00 50 GLN A N 5
ATOM 10229 C CA . GLN A 1 50 ? 13.624 12.153 15.769 1.00 0.00 50 GLN A CA 5
ATOM 10230 C C . GLN A 1 50 ? 13.493 12.694 14.341 1.00 0.00 50 GLN A C 5
ATOM 10231 O O . GLN A 1 50 ? 14.508 12.979 13.716 1.00 0.00 50 GLN A O 5
ATOM 10245 N N . VAL A 1 51 ? 12.278 12.928 13.845 1.00 0.00 51 VAL A N 5
ATOM 10246 C CA . VAL A 1 51 ? 12.009 13.604 12.586 1.00 0.00 51 VAL A CA 5
ATOM 10247 C C . VAL A 1 51 ? 12.601 15.013 12.660 1.00 0.00 51 VAL A C 5
ATOM 10248 O O . VAL A 1 51 ? 13.157 15.454 11.659 1.00 0.00 51 VAL A O 5
ATOM 10261 N N . ASN A 1 52 ? 12.572 15.708 13.811 1.00 0.00 52 ASN A N 5
ATOM 10262 C CA . ASN A 1 52 ? 13.216 17.018 13.917 1.00 0.00 52 ASN A CA 5
ATOM 10263 C C . ASN A 1 52 ? 14.722 16.929 13.655 1.00 0.00 52 ASN A C 5
ATOM 10264 O O . ASN A 1 52 ? 15.252 17.720 12.864 1.00 0.00 52 ASN A O 5
ATOM 10275 N N . GLU A 1 53 ? 15.426 15.982 14.281 1.00 0.00 53 GLU A N 5
ATOM 10276 C CA . GLU A 1 53 ? 16.874 15.940 14.093 1.00 0.00 53 GLU A CA 5
ATOM 10277 C C . GLU A 1 53 ? 17.207 15.333 12.731 1.00 0.00 53 GLU A C 5
ATOM 10278 O O . GLU A 1 53 ? 18.164 15.762 12.101 1.00 0.00 53 GLU A O 5
ATOM 10290 N N . PHE A 1 54 ? 16.405 14.394 12.223 1.00 0.00 54 PHE A N 5
ATOM 10291 C CA . PHE A 1 54 ? 16.561 13.800 10.908 1.00 0.00 54 PHE A CA 5
ATOM 10292 C C . PHE A 1 54 ? 16.433 14.891 9.852 1.00 0.00 54 PHE A C 5
ATOM 10293 O O . PHE A 1 54 ? 17.254 14.975 8.937 1.00 0.00 54 PHE A O 5
ATOM 10310 N N . ARG A 1 55 ? 15.432 15.763 10.025 1.00 0.00 55 ARG A N 5
ATOM 10311 C CA . ARG A 1 55 ? 15.219 16.906 9.164 1.00 0.00 55 ARG A CA 5
ATOM 10312 C C . ARG A 1 55 ? 16.489 17.731 9.106 1.00 0.00 55 ARG A C 5
ATOM 10313 O O . ARG A 1 55 ? 16.931 18.047 8.010 1.00 0.00 55 ARG A O 5
ATOM 10334 N N . ASP A 1 56 ? 17.109 18.055 10.243 1.00 0.00 56 ASP A N 5
ATOM 10335 C CA . ASP A 1 56 ? 18.279 18.930 10.238 1.00 0.00 56 ASP A CA 5
ATOM 10336 C C . ASP A 1 56 ? 19.488 18.211 9.653 1.00 0.00 56 ASP A C 5
ATOM 10337 O O . ASP A 1 56 ? 20.226 18.787 8.849 1.00 0.00 56 ASP A O 5
ATOM 10346 N N . LYS A 1 57 ? 19.663 16.938 10.020 1.00 0.00 57 LYS A N 5
ATOM 10347 C CA . LYS A 1 57 ? 20.810 16.146 9.614 1.00 0.00 57 LYS A CA 5
ATOM 10348 C C . LYS A 1 57 ? 20.890 16.006 8.096 1.00 0.00 57 LYS A C 5
ATOM 10349 O O . LYS A 1 57 ? 22.007 15.938 7.580 1.00 0.00 57 LYS A O 5
ATOM 10368 N N . TYR A 1 58 ? 19.751 15.992 7.386 1.00 0.00 58 TYR A N 5
ATOM 10369 C CA . TYR A 1 58 ? 19.723 15.635 5.970 1.00 0.00 58 TYR A CA 5
ATOM 10370 C C . TYR A 1 58 ? 19.045 16.662 5.059 1.00 0.00 58 TYR A C 5
ATOM 10371 O O . TYR A 1 58 ? 19.017 16.423 3.852 1.00 0.00 58 TYR A O 5
ATOM 10389 N N . GLN A 1 59 ? 18.547 17.803 5.566 1.00 0.00 59 GLN A N 5
ATOM 10390 C CA . GLN A 1 59 ? 17.853 18.803 4.733 1.00 0.00 59 GLN A CA 5
ATOM 10391 C C . GLN A 1 59 ? 18.643 19.356 3.529 1.00 0.00 59 GLN A C 5
ATOM 10392 O O . GLN A 1 59 ? 18.040 19.981 2.655 1.00 0.00 59 GLN A O 5
ATOM 10406 N N . ASP A 1 60 ? 19.956 19.137 3.448 1.00 0.00 60 ASP A N 5
ATOM 10407 C CA . ASP A 1 60 ? 20.816 19.626 2.361 1.00 0.00 60 ASP A CA 5
ATOM 10408 C C . ASP A 1 60 ? 21.291 18.472 1.465 1.00 0.00 60 ASP A C 5
ATOM 10409 O O . ASP A 1 60 ? 22.104 18.671 0.562 1.00 0.00 60 ASP A O 5
ATOM 10418 N N . GLN A 1 61 ? 20.779 17.255 1.687 1.00 0.00 61 GLN A N 5
ATOM 10419 C CA . GLN A 1 61 ? 21.237 16.024 1.048 1.00 0.00 61 GLN A CA 5
ATOM 10420 C C . GLN A 1 61 ? 20.059 15.165 0.571 1.00 0.00 61 GLN A C 5
ATOM 10421 O O . GLN A 1 61 ? 20.218 14.382 -0.362 1.00 0.00 61 GLN A O 5
ATOM 10435 N N . LEU A 1 62 ? 18.879 15.307 1.183 1.00 0.00 62 LEU A N 5
ATOM 10436 C CA . LEU A 1 62 ? 17.688 14.509 0.945 1.00 0.00 62 LEU A CA 5
ATOM 10437 C C . LEU A 1 62 ? 16.488 15.386 1.314 1.00 0.00 62 LEU A C 5
ATOM 10438 O O . LEU A 1 62 ? 16.584 16.287 2.149 1.00 0.00 62 LEU A O 5
ATOM 10454 N N . ASN A 1 63 ? 15.359 15.142 0.658 1.00 0.00 63 ASN A N 5
ATOM 10455 C CA . ASN A 1 63 ? 14.111 15.865 0.858 1.00 0.00 63 ASN A CA 5
ATOM 10456 C C . ASN A 1 63 ? 13.351 15.160 1.968 1.00 0.00 63 ASN A C 5
ATOM 10457 O O . ASN A 1 63 ? 13.345 13.931 2.025 1.00 0.00 63 ASN A O 5
ATOM 10468 N N . VAL A 1 64 ? 12.660 15.920 2.806 1.00 0.00 64 VAL A N 5
ATOM 10469 C CA . VAL A 1 64 ? 11.959 15.422 3.978 1.00 0.00 64 VAL A CA 5
ATOM 10470 C C . VAL A 1 64 ? 10.531 15.929 3.817 1.00 0.00 64 VAL A C 5
ATOM 10471 O O . VAL A 1 64 ? 10.335 17.125 3.592 1.00 0.00 64 VAL A O 5
ATOM 10484 N N . VAL A 1 65 ? 9.544 15.041 3.873 1.00 0.00 65 VAL A N 5
ATOM 10485 C CA . VAL A 1 65 ? 8.138 15.416 3.787 1.00 0.00 65 VAL A CA 5
ATOM 10486 C C . VAL A 1 65 ? 7.332 14.370 4.553 1.00 0.00 65 VAL A C 5
ATOM 10487 O O . VAL A 1 65 ? 7.774 13.229 4.741 1.00 0.00 65 VAL A O 5
ATOM 10500 N N . ALA A 1 66 ? 6.129 14.742 4.982 1.00 0.00 66 ALA A N 5
ATOM 10501 C CA . ALA A 1 66 ? 5.256 13.846 5.713 1.00 0.00 66 ALA A CA 5
ATOM 10502 C C . ALA A 1 66 ? 3.808 13.956 5.264 1.00 0.00 66 ALA A C 5
ATOM 10503 O O . ALA A 1 66 ? 3.410 14.928 4.619 1.00 0.00 66 ALA A O 5
ATOM 10510 N N . VAL A 1 67 ? 3.026 12.968 5.678 1.00 0.00 67 VAL A N 5
ATOM 10511 C CA . VAL A 1 67 ? 1.630 12.783 5.348 1.00 0.00 67 VAL A CA 5
ATOM 10512 C C . VAL A 1 67 ? 0.988 12.449 6.687 1.00 0.00 67 VAL A C 5
ATOM 10513 O O . VAL A 1 67 ? 1.304 11.426 7.304 1.00 0.00 67 VAL A O 5
ATOM 10526 N N . HIS A 1 68 ? 0.159 13.351 7.203 1.00 0.00 68 HIS A N 5
ATOM 10527 C CA . HIS A 1 68 ? -0.566 13.037 8.416 1.00 0.00 68 HIS A CA 5
ATOM 10528 C C . HIS A 1 68 ? -1.671 12.050 8.052 1.00 0.00 68 HIS A C 5
ATOM 10529 O O . HIS A 1 68 ? -2.376 12.258 7.064 1.00 0.00 68 HIS A O 5
ATOM 10543 N N . MET A 1 69 ? -1.836 10.991 8.839 1.00 0.00 69 MET A N 5
ATOM 10544 C CA . MET A 1 69 ? -2.906 10.028 8.685 1.00 0.00 69 MET A CA 5
ATOM 10545 C C . MET A 1 69 ? -3.991 10.433 9.685 1.00 0.00 69 MET A C 5
ATOM 10546 O O . MET A 1 69 ? -3.805 10.188 10.882 1.00 0.00 69 MET A O 5
ATOM 10560 N N . PRO A 1 70 ? -5.092 11.078 9.251 1.00 0.00 70 PRO A N 5
ATOM 10561 C CA . PRO A 1 70 ? -6.235 11.271 10.124 1.00 0.00 70 PRO A CA 5
ATOM 10562 C C . PRO A 1 70 ? -6.756 9.872 10.460 1.00 0.00 70 PRO A C 5
ATOM 10563 O O . PRO A 1 70 ? -6.993 9.049 9.569 1.00 0.00 70 PRO A O 5
ATOM 10574 N N . ARG A 1 71 ? -6.915 9.597 11.748 1.00 0.00 71 ARG A N 5
ATOM 10575 C CA . ARG A 1 71 ? -7.170 8.275 12.281 1.00 0.00 71 ARG A CA 5
ATOM 10576 C C . ARG A 1 71 ? -8.199 8.329 13.409 1.00 0.00 71 ARG A C 5
ATOM 10577 O O . ARG A 1 71 ? -9.051 7.439 13.470 1.00 0.00 71 ARG A O 5
ATOM 10598 N N . SER A 1 72 ? -8.182 9.371 14.240 1.00 0.00 72 SER A N 5
ATOM 10599 C CA . SER A 1 72 ? -9.039 9.495 15.412 1.00 0.00 72 SER A CA 5
ATOM 10600 C C . SER A 1 72 ? -9.403 10.961 15.636 1.00 0.00 72 SER A C 5
ATOM 10601 O O . SER A 1 72 ? -8.732 11.861 15.138 1.00 0.00 72 SER A O 5
ATOM 10609 N N . GLU A 1 73 ? -10.440 11.226 16.436 1.00 0.00 73 GLU A N 5
ATOM 10610 C CA . GLU A 1 73 ? -10.866 12.586 16.773 1.00 0.00 73 GLU A CA 5
ATOM 10611 C C . GLU A 1 73 ? -9.730 13.390 17.426 1.00 0.00 73 GLU A C 5
ATOM 10612 O O . GLU A 1 73 ? -9.648 14.607 17.248 1.00 0.00 73 GLU A O 5
ATOM 10624 N N . ASP A 1 74 ? -8.804 12.712 18.114 1.00 0.00 74 ASP A N 5
ATOM 10625 C CA . ASP A 1 74 ? -7.631 13.327 18.739 1.00 0.00 74 ASP A CA 5
ATOM 10626 C C . ASP A 1 74 ? -6.663 13.957 17.725 1.00 0.00 74 ASP A C 5
ATOM 10627 O O . ASP A 1 74 ? -5.840 14.781 18.111 1.00 0.00 74 ASP A O 5
ATOM 10636 N N . ASP A 1 75 ? -6.764 13.606 16.438 1.00 0.00 75 ASP A N 5
ATOM 10637 C CA . ASP A 1 75 ? -5.815 13.972 15.379 1.00 0.00 75 ASP A CA 5
ATOM 10638 C C . ASP A 1 75 ? -6.499 14.427 14.082 1.00 0.00 75 ASP A C 5
ATOM 10639 O O . ASP A 1 75 ? -5.828 14.831 13.134 1.00 0.00 75 ASP A O 5
ATOM 10648 N N . LEU A 1 76 ? -7.832 14.420 14.046 1.00 0.00 76 LEU A N 5
ATOM 10649 C CA . LEU A 1 76 ? -8.650 14.610 12.848 1.00 0.00 76 LEU A CA 5
ATOM 10650 C C . LEU A 1 76 ? -8.670 16.052 12.320 1.00 0.00 76 LEU A C 5
ATOM 10651 O O . LEU A 1 76 ? -9.334 16.318 11.315 1.00 0.00 76 LEU A O 5
ATOM 10667 N N . ASP A 1 77 ? -7.971 16.986 12.968 1.00 0.00 77 ASP A N 5
ATOM 10668 C CA . ASP A 1 77 ? -8.069 18.420 12.717 1.00 0.00 77 ASP A CA 5
ATOM 10669 C C . ASP A 1 77 ? -6.681 19.027 12.484 1.00 0.00 77 ASP A C 5
ATOM 10670 O O . ASP A 1 77 ? -5.780 18.824 13.305 1.00 0.00 77 ASP A O 5
ATOM 10679 N N . PRO A 1 78 ? -6.477 19.790 11.398 1.00 0.00 78 PRO A N 5
ATOM 10680 C CA . PRO A 1 78 ? -5.165 20.289 11.018 1.00 0.00 78 PRO A CA 5
ATOM 10681 C C . PRO A 1 78 ? -4.612 21.367 11.950 1.00 0.00 78 PRO A C 5
ATOM 10682 O O . PRO A 1 78 ? -3.408 21.613 11.917 1.00 0.00 78 PRO A O 5
ATOM 10693 N N . GLY A 1 79 ? -5.436 21.983 12.800 1.00 0.00 79 GLY A N 5
ATOM 10694 C CA . GLY A 1 79 ? -4.968 22.965 13.764 1.00 0.00 79 GLY A CA 5
ATOM 10695 C C . GLY A 1 79 ? -4.295 22.247 14.926 1.00 0.00 79 GLY A C 5
ATOM 10696 O O . GLY A 1 79 ? -3.274 22.713 15.432 1.00 0.00 79 GLY A O 5
ATOM 10700 N N . LYS A 1 80 ? -4.806 21.066 15.295 1.00 0.00 80 LYS A N 5
ATOM 10701 C CA . LYS A 1 80 ? -4.154 20.220 16.293 1.00 0.00 80 LYS A CA 5
ATOM 10702 C C . LYS A 1 80 ? -2.820 19.743 15.742 1.00 0.00 80 LYS A C 5
ATOM 10703 O O . LYS A 1 80 ? -1.814 19.793 16.451 1.00 0.00 80 LYS A O 5
ATOM 10722 N N . ILE A 1 81 ? -2.811 19.299 14.480 1.00 0.00 81 ILE A N 5
ATOM 10723 C CA . ILE A 1 81 ? -1.607 18.822 13.815 1.00 0.00 81 ILE A CA 5
ATOM 10724 C C . ILE A 1 81 ? -0.587 19.968 13.801 1.00 0.00 81 ILE A C 5
ATOM 10725 O O . ILE A 1 81 ? 0.514 19.775 14.311 1.00 0.00 81 ILE A O 5
ATOM 10741 N N . LYS A 1 82 ? -0.943 21.163 13.305 1.00 0.00 82 LYS A N 5
ATOM 10742 C CA . LYS A 1 82 ? -0.072 22.334 13.342 1.00 0.00 82 LYS A CA 5
ATOM 10743 C C . LYS A 1 82 ? 0.481 22.624 14.733 1.00 0.00 82 LYS A C 5
ATOM 10744 O O . LYS A 1 82 ? 1.696 22.762 14.865 1.00 0.00 82 LYS A O 5
ATOM 10763 N N . GLU A 1 83 ? -0.368 22.721 15.755 1.00 0.00 83 GLU A N 5
ATOM 10764 C CA . GLU A 1 83 ? 0.072 23.087 17.100 1.00 0.00 83 GLU A CA 5
ATOM 10765 C C . GLU A 1 83 ? 1.077 22.058 17.636 1.00 0.00 83 GLU A C 5
ATOM 10766 O O . GLU A 1 83 ? 2.074 22.418 18.259 1.00 0.00 83 GLU A O 5
ATOM 10778 N N . THR A 1 84 ? 0.836 20.780 17.354 1.00 0.00 84 THR A N 5
ATOM 10779 C CA . THR A 1 84 ? 1.687 19.678 17.771 1.00 0.00 84 THR A CA 5
ATOM 10780 C C . THR A 1 84 ? 3.026 19.719 17.015 1.00 0.00 84 THR A C 5
ATOM 10781 O O . THR A 1 84 ? 4.096 19.747 17.626 1.00 0.00 84 THR A O 5
ATOM 10792 N N . ALA A 1 85 ? 2.979 19.780 15.683 1.00 0.00 85 ALA A N 5
ATOM 10793 C CA . ALA A 1 85 ? 4.143 19.867 14.808 1.00 0.00 85 ALA A CA 5
ATOM 10794 C C . ALA A 1 85 ? 5.054 21.040 15.182 1.00 0.00 85 ALA A C 5
ATOM 10795 O O . ALA A 1 85 ? 6.269 20.874 15.285 1.00 0.00 85 ALA A O 5
ATOM 10802 N N . ALA A 1 86 ? 4.464 22.210 15.440 1.00 0.00 86 ALA A N 5
ATOM 10803 C CA . ALA A 1 86 ? 5.189 23.411 15.838 1.00 0.00 86 ALA A CA 5
ATOM 10804 C C . ALA A 1 86 ? 6.064 23.179 17.076 1.00 0.00 86 ALA A C 5
ATOM 10805 O O . ALA A 1 86 ? 7.123 23.794 17.208 1.00 0.00 86 ALA A O 5
ATOM 10812 N N . GLU A 1 87 ? 5.626 22.303 17.981 1.00 0.00 87 GLU A N 5
ATOM 10813 C CA . GLU A 1 87 ? 6.308 22.029 19.239 1.00 0.00 87 GLU A CA 5
ATOM 10814 C C . GLU A 1 87 ? 7.369 20.942 19.032 1.00 0.00 87 GLU A C 5
ATOM 10815 O O . GLU A 1 87 ? 8.449 21.023 19.620 1.00 0.00 87 GLU A O 5
ATOM 10827 N N . HIS A 1 88 ? 7.103 19.962 18.160 1.00 0.00 88 HIS A N 5
ATOM 10828 C CA . HIS A 1 88 ? 8.076 18.958 17.738 1.00 0.00 88 HIS A CA 5
ATOM 10829 C C . HIS A 1 88 ? 9.222 19.510 16.884 1.00 0.00 88 HIS A C 5
ATOM 10830 O O . HIS A 1 88 ? 10.160 18.761 16.620 1.00 0.00 88 HIS A O 5
ATOM 10844 N N . ASP A 1 89 ? 9.174 20.777 16.450 1.00 0.00 89 ASP A N 5
ATOM 10845 C CA . ASP A 1 89 ? 10.254 21.499 15.767 1.00 0.00 89 ASP A CA 5
ATOM 10846 C C . ASP A 1 89 ? 10.389 21.093 14.301 1.00 0.00 89 ASP A C 5
ATOM 10847 O O . ASP A 1 89 ? 11.274 21.584 13.605 1.00 0.00 89 ASP A O 5
ATOM 10856 N N . ILE A 1 90 ? 9.533 20.195 13.812 1.00 0.00 90 ILE A N 5
ATOM 10857 C CA . ILE A 1 90 ? 9.512 19.779 12.421 1.00 0.00 90 ILE A CA 5
ATOM 10858 C C . ILE A 1 90 ? 9.123 20.969 11.529 1.00 0.00 90 ILE A C 5
ATOM 10859 O O . ILE A 1 90 ? 8.070 21.587 11.701 1.00 0.00 90 ILE A O 5
ATOM 10875 N N . THR A 1 91 ? 9.974 21.266 10.547 1.00 0.00 91 THR A N 5
ATOM 10876 C CA . THR A 1 91 ? 9.788 22.363 9.594 1.00 0.00 91 THR A CA 5
ATOM 10877 C C . THR A 1 91 ? 9.694 21.834 8.152 1.00 0.00 91 THR A C 5
ATOM 10878 O O . THR A 1 91 ? 9.512 22.615 7.217 1.00 0.00 91 THR A O 5
ATOM 10889 N N . GLN A 1 92 ? 9.800 20.508 7.968 1.00 0.00 92 GLN A N 5
ATOM 10890 C CA . GLN A 1 92 ? 9.509 19.836 6.707 1.00 0.00 92 GLN A CA 5
ATOM 10891 C C . GLN A 1 92 ? 8.083 20.187 6.248 1.00 0.00 92 GLN A C 5
ATOM 10892 O O . GLN A 1 92 ? 7.235 20.455 7.102 1.00 0.00 92 GLN A O 5
ATOM 10906 N N . PRO A 1 93 ? 7.784 20.149 4.943 1.00 0.00 93 PRO A N 5
ATOM 10907 C CA . PRO A 1 93 ? 6.417 20.236 4.440 1.00 0.00 93 PRO A CA 5
ATOM 10908 C C . PRO A 1 93 ? 5.604 19.037 4.955 1.00 0.00 93 PRO A C 5
ATOM 10909 O O . PRO A 1 93 ? 6.112 17.913 5.027 1.00 0.00 93 PRO A O 5
ATOM 10920 N N . ILE A 1 94 ? 4.341 19.267 5.316 1.00 0.00 94 ILE A N 5
ATOM 10921 C CA . ILE A 1 94 ? 3.483 18.300 5.995 1.00 0.00 94 ILE A CA 5
ATOM 10922 C C . ILE A 1 94 ? 2.119 18.391 5.330 1.00 0.00 94 ILE A C 5
ATOM 10923 O O . ILE A 1 94 ? 1.413 19.395 5.441 1.00 0.00 94 ILE A O 5
ATOM 10939 N N . PHE A 1 95 ? 1.765 17.332 4.617 1.00 0.00 95 PHE A N 5
ATOM 10940 C CA . PHE A 1 95 ? 0.563 17.251 3.819 1.00 0.00 95 PHE A CA 5
ATOM 10941 C C . PHE A 1 95 ? -0.515 16.499 4.607 1.00 0.00 95 PHE A C 5
ATOM 10942 O O . PHE A 1 95 ? -0.226 15.525 5.306 1.00 0.00 95 PHE A O 5
ATOM 10959 N N . VAL A 1 96 ? -1.763 16.942 4.483 1.00 0.00 96 VAL A N 5
ATOM 10960 C CA . VAL A 1 96 ? -2.960 16.272 4.962 1.00 0.00 96 VAL A CA 5
ATOM 10961 C C . VAL A 1 96 ? -4.030 16.505 3.895 1.00 0.00 96 VAL A C 5
ATOM 10962 O O . VAL A 1 96 ? -4.096 17.591 3.312 1.00 0.00 96 VAL A O 5
ATOM 10975 N N . ASP A 1 97 ? -4.916 15.536 3.678 1.00 0.00 97 ASP A N 5
ATOM 10976 C CA . ASP A 1 97 ? -6.073 15.690 2.812 1.00 0.00 97 ASP A CA 5
ATOM 10977 C C . ASP A 1 97 ? -7.273 14.917 3.347 1.00 0.00 97 ASP A C 5
ATOM 10978 O O . ASP A 1 97 ? -7.115 13.936 4.075 1.00 0.00 97 ASP A O 5
ATOM 10987 N N . SER A 1 98 ? -8.475 15.365 2.984 1.00 0.00 98 SER A N 5
ATOM 10988 C CA . SER A 1 98 ? -9.739 14.740 3.338 1.00 0.00 98 SER A CA 5
ATOM 10989 C C . SER A 1 98 ? -9.931 13.381 2.646 1.00 0.00 98 SER A C 5
ATOM 10990 O O . SER A 1 98 ? -10.726 12.570 3.123 1.00 0.00 98 SER A O 5
ATOM 10998 N N . ASP A 1 99 ? -9.218 13.114 1.543 1.00 0.00 99 ASP A N 5
ATOM 10999 C CA . ASP A 1 99 ? -9.379 11.912 0.728 1.00 0.00 99 ASP A CA 5
ATOM 11000 C C . ASP A 1 99 ? -8.053 11.176 0.521 1.00 0.00 99 ASP A C 5
ATOM 11001 O O . ASP A 1 99 ? -8.059 9.948 0.591 1.00 0.00 99 ASP A O 5
ATOM 11010 N N . HIS A 1 100 ? -6.932 11.899 0.357 1.00 0.00 100 HIS A N 5
ATOM 11011 C CA . HIS A 1 100 ? -5.614 11.380 0.021 1.00 0.00 100 HIS A CA 5
ATOM 11012 C C . HIS A 1 100 ? -5.705 10.524 -1.239 1.00 0.00 100 HIS A C 5
ATOM 11013 O O . HIS A 1 100 ? -5.844 9.304 -1.159 1.00 0.00 100 HIS A O 5
ATOM 11027 N N . ALA A 1 101 ? -5.577 11.153 -2.413 1.00 0.00 101 ALA A N 5
ATOM 11028 C CA . ALA A 1 101 ? -5.594 10.444 -3.695 1.00 0.00 101 ALA A CA 5
ATOM 11029 C C . ALA A 1 101 ? -4.545 9.324 -3.752 1.00 0.00 101 ALA A C 5
ATOM 11030 O O . ALA A 1 101 ? -4.748 8.312 -4.424 1.00 0.00 101 ALA A O 5
ATOM 11037 N N . LEU A 1 102 ? -3.448 9.460 -3.001 1.00 0.00 102 LEU A N 5
ATOM 11038 C CA . LEU A 1 102 ? -2.416 8.441 -2.887 1.00 0.00 102 LEU A CA 5
ATOM 11039 C C . LEU A 1 102 ? -2.879 7.213 -2.128 1.00 0.00 102 LEU A C 5
ATOM 11040 O O . LEU A 1 102 ? -2.187 6.211 -2.209 1.00 0.00 102 LEU A O 5
ATOM 11056 N N . THR A 1 103 ? -3.999 7.214 -1.411 1.00 0.00 103 THR A N 5
ATOM 11057 C CA . THR A 1 103 ? -4.491 5.966 -0.845 1.00 0.00 103 THR A CA 5
ATOM 11058 C C . THR A 1 103 ? -4.914 4.995 -1.952 1.00 0.00 103 THR A C 5
ATOM 11059 O O . THR A 1 103 ? -5.014 3.800 -1.696 1.00 0.00 103 THR A O 5
ATOM 11070 N N . ASP A 1 104 ? -5.081 5.449 -3.198 1.00 0.00 104 ASP A N 5
ATOM 11071 C CA . ASP A 1 104 ? -5.268 4.522 -4.305 1.00 0.00 104 ASP A CA 5
ATOM 11072 C C . ASP A 1 104 ? -3.952 3.847 -4.692 1.00 0.00 104 ASP A C 5
ATOM 11073 O O . ASP A 1 104 ? -3.968 2.739 -5.229 1.00 0.00 104 ASP A O 5
ATOM 11082 N N . ALA A 1 105 ? -2.813 4.480 -4.379 1.00 0.00 105 ALA A N 5
ATOM 11083 C CA . ALA A 1 105 ? -1.501 3.916 -4.668 1.00 0.00 105 ALA A CA 5
ATOM 11084 C C . ALA A 1 105 ? -0.925 3.160 -3.466 1.00 0.00 105 ALA A C 5
ATOM 11085 O O . ALA A 1 105 ? -0.446 2.038 -3.623 1.00 0.00 105 ALA A O 5
ATOM 11092 N N . PHE A 1 106 ? -0.976 3.763 -2.275 1.00 0.00 106 PHE A N 5
ATOM 11093 C CA . PHE A 1 106 ? -0.338 3.253 -1.073 1.00 0.00 106 PHE A CA 5
ATOM 11094 C C . PHE A 1 106 ? -1.327 2.404 -0.286 1.00 0.00 106 PHE A C 5
ATOM 11095 O O . PHE A 1 106 ? -0.899 1.495 0.425 1.00 0.00 106 PHE A O 5
ATOM 11112 N N . GLU A 1 107 ? -2.630 2.708 -0.396 1.00 0.00 107 GLU A N 5
ATOM 11113 C CA . GLU A 1 107 ? -3.681 2.108 0.435 1.00 0.00 107 GLU A CA 5
ATOM 11114 C C . GLU A 1 107 ? -3.285 2.097 1.926 1.00 0.00 107 GLU A C 5
ATOM 11115 O O . GLU A 1 107 ? -3.390 1.082 2.617 1.00 0.00 107 GLU A O 5
ATOM 11127 N N . ASN A 1 108 ? -2.762 3.245 2.388 1.00 0.00 108 ASN A N 5
ATOM 11128 C CA . ASN A 1 108 ? -2.253 3.473 3.744 1.00 0.00 108 ASN A CA 5
ATOM 11129 C C . ASN A 1 108 ? -3.202 2.933 4.826 1.00 0.00 108 ASN A C 5
ATOM 11130 O O . ASN A 1 108 ? -4.357 3.356 4.908 1.00 0.00 108 ASN A O 5
ATOM 11141 N N . GLU A 1 109 ? -2.694 2.018 5.660 1.00 0.00 109 GLU A N 5
ATOM 11142 C CA . GLU A 1 109 ? -3.428 1.369 6.749 1.00 0.00 109 GLU A CA 5
ATOM 11143 C C . GLU A 1 109 ? -2.419 0.903 7.826 1.00 0.00 109 GLU A C 5
ATOM 11144 O O . GLU A 1 109 ? -2.475 -0.216 8.336 1.00 0.00 109 GLU A O 5
ATOM 11156 N N . TYR A 1 110 ? -1.420 1.743 8.110 1.00 0.00 110 TYR A N 5
ATOM 11157 C CA . TYR A 1 110 ? -0.275 1.542 8.958 1.00 0.00 110 TYR A CA 5
ATOM 11158 C C . TYR A 1 110 ? 0.064 2.929 9.499 1.00 0.00 110 TYR A C 5
ATOM 11159 O O . TYR A 1 110 ? -0.157 3.930 8.812 1.00 0.00 110 TYR A O 5
ATOM 11177 N N . VAL A 1 111 ? 0.619 2.992 10.703 1.00 0.00 111 VAL A N 5
ATOM 11178 C CA . VAL A 1 111 ? 1.193 4.211 11.269 1.00 0.00 111 VAL A CA 5
ATOM 11179 C C . VAL A 1 111 ? 1.991 3.882 12.548 1.00 0.00 111 VAL A C 5
ATOM 11180 O O . VAL A 1 111 ? 1.567 2.996 13.299 1.00 0.00 111 VAL A O 5
ATOM 11193 N N . PRO A 1 112 ? 3.135 4.541 12.820 1.00 0.00 112 PRO A N 5
ATOM 11194 C CA . PRO A 1 112 ? 3.863 5.412 11.905 1.00 0.00 112 PRO A CA 5
ATOM 11195 C C . PRO A 1 112 ? 4.507 4.556 10.812 1.00 0.00 112 PRO A C 5
ATOM 11196 O O . PRO A 1 112 ? 4.812 3.384 11.047 1.00 0.00 112 PRO A O 5
ATOM 11207 N N . ALA A 1 113 ? 4.753 5.129 9.636 1.00 0.00 113 ALA A N 5
ATOM 11208 C CA . ALA A 1 113 ? 5.529 4.441 8.604 1.00 0.00 113 ALA A CA 5
ATOM 11209 C C . ALA A 1 113 ? 6.399 5.397 7.816 1.00 0.00 113 ALA A C 5
ATOM 11210 O O . ALA A 1 113 ? 6.142 6.595 7.810 1.00 0.00 113 ALA A O 5
ATOM 11217 N N . TYR A 1 114 ? 7.409 4.866 7.134 1.00 0.00 114 TYR A N 5
ATOM 11218 C CA . TYR A 1 114 ? 8.454 5.656 6.495 1.00 0.00 114 TYR A CA 5
ATOM 11219 C C . TYR A 1 114 ? 8.850 5.006 5.167 1.00 0.00 114 TYR A C 5
ATOM 11220 O O . TYR A 1 114 ? 8.876 3.776 5.065 1.00 0.00 114 TYR A O 5
ATOM 11238 N N . TYR A 1 115 ? 9.185 5.816 4.162 1.00 0.00 115 TYR A N 5
ATOM 11239 C CA . TYR A 1 115 ? 9.420 5.370 2.792 1.00 0.00 115 TYR A CA 5
ATOM 11240 C C . TYR A 1 115 ? 10.579 6.193 2.242 1.00 0.00 115 TYR A C 5
ATOM 11241 O O . TYR A 1 115 ? 10.600 7.410 2.439 1.00 0.00 115 TYR A O 5
ATOM 11259 N N . VAL A 1 116 ? 11.525 5.563 1.544 1.00 0.00 116 VAL A N 5
ATOM 11260 C CA . VAL A 1 116 ? 12.770 6.200 1.122 1.00 0.00 116 VAL A CA 5
ATOM 11261 C C . VAL A 1 116 ? 12.862 6.006 -0.387 1.00 0.00 116 VAL A C 5
ATOM 11262 O O . VAL A 1 116 ? 12.644 4.894 -0.870 1.00 0.00 116 VAL A O 5
ATOM 11275 N N . PHE A 1 117 ? 13.168 7.065 -1.133 1.00 0.00 117 PHE A N 5
ATOM 11276 C CA . PHE A 1 117 ? 13.098 7.091 -2.587 1.00 0.00 117 PHE A CA 5
ATOM 11277 C C . PHE A 1 117 ? 14.408 7.636 -3.139 1.00 0.00 117 PHE A C 5
ATOM 11278 O O . PHE A 1 117 ? 14.965 8.592 -2.595 1.00 0.00 117 PHE A O 5
ATOM 11295 N N . ASP A 1 118 ? 14.870 7.044 -4.235 1.00 0.00 118 ASP A N 5
ATOM 11296 C CA . ASP A 1 118 ? 15.977 7.563 -5.037 1.00 0.00 118 ASP A CA 5
ATOM 11297 C C . ASP A 1 118 ? 15.549 8.913 -5.637 1.00 0.00 118 ASP A C 5
ATOM 11298 O O . ASP A 1 118 ? 14.356 9.170 -5.812 1.00 0.00 118 ASP A O 5
ATOM 11307 N N . LYS A 1 119 ? 16.507 9.787 -5.966 1.00 0.00 119 LYS A N 5
ATOM 11308 C CA . LYS A 1 119 ? 16.304 11.120 -6.548 1.00 0.00 119 LYS A CA 5
ATOM 11309 C C . LYS A 1 119 ? 15.480 11.144 -7.838 1.00 0.00 119 LYS A C 5
ATOM 11310 O O . LYS A 1 119 ? 15.092 12.217 -8.298 1.00 0.00 119 LYS A O 5
ATOM 11329 N N . THR A 1 120 ? 15.246 9.986 -8.434 1.00 0.00 120 THR A N 5
ATOM 11330 C CA . THR A 1 120 ? 14.412 9.760 -9.599 1.00 0.00 120 THR A CA 5
ATOM 11331 C C . THR A 1 120 ? 12.923 9.767 -9.262 1.00 0.00 120 THR A C 5
ATOM 11332 O O . THR A 1 120 ? 12.096 10.078 -10.119 1.00 0.00 120 THR A O 5
ATOM 11343 N N . GLY A 1 121 ? 12.589 9.360 -8.036 1.00 0.00 121 GLY A N 5
ATOM 11344 C CA . GLY A 1 121 ? 11.238 9.084 -7.578 1.00 0.00 121 GLY A CA 5
ATOM 11345 C C . GLY A 1 121 ? 10.999 7.594 -7.397 1.00 0.00 121 GLY A C 5
ATOM 11346 O O . GLY A 1 121 ? 9.886 7.222 -7.035 1.00 0.00 121 GLY A O 5
ATOM 11350 N N . GLN A 1 122 ? 11.996 6.743 -7.666 1.00 0.00 122 GLN A N 5
ATOM 11351 C CA . GLN A 1 122 ? 11.888 5.303 -7.506 1.00 0.00 122 GLN A CA 5
ATOM 11352 C C . GLN A 1 122 ? 11.861 4.997 -6.011 1.00 0.00 122 GLN A C 5
ATOM 11353 O O . GLN A 1 122 ? 12.843 5.253 -5.307 1.00 0.00 122 GLN A O 5
ATOM 11367 N N . LEU A 1 123 ? 10.744 4.453 -5.531 1.00 0.00 123 LEU A N 5
ATOM 11368 C CA . LEU A 1 123 ? 10.614 3.910 -4.184 1.00 0.00 123 LEU A CA 5
ATOM 11369 C C . LEU A 1 123 ? 11.715 2.872 -3.982 1.00 0.00 123 LEU A C 5
ATOM 11370 O O . LEU A 1 123 ? 11.782 1.889 -4.721 1.00 0.00 123 LEU A O 5
ATOM 11386 N N . ARG A 1 124 ? 12.572 3.092 -2.987 1.00 0.00 124 ARG A N 5
ATOM 11387 C CA . ARG A 1 124 ? 13.802 2.341 -2.785 1.00 0.00 124 ARG A CA 5
ATOM 11388 C C . ARG A 1 124 ? 13.715 1.442 -1.554 1.00 0.00 124 ARG A C 5
ATOM 11389 O O . ARG A 1 124 ? 14.281 0.352 -1.596 1.00 0.00 124 ARG A O 5
ATOM 11410 N N . HIS A 1 125 ? 13.010 1.844 -0.488 1.00 0.00 125 HIS A N 5
ATOM 11411 C CA . HIS A 1 125 ? 12.823 1.031 0.709 1.00 0.00 125 HIS A CA 5
ATOM 11412 C C . HIS A 1 125 ? 11.629 1.560 1.520 1.00 0.00 125 HIS A C 5
ATOM 11413 O O . HIS A 1 125 ? 11.231 2.712 1.341 1.00 0.00 125 HIS A O 5
ATOM 11427 N N . PHE A 1 126 ? 11.095 0.756 2.446 1.00 0.00 126 PHE A N 5
ATOM 11428 C CA . PHE A 1 126 ? 10.034 1.131 3.383 1.00 0.00 126 PHE A CA 5
ATOM 11429 C C . PHE A 1 126 ? 10.257 0.407 4.711 1.00 0.00 126 PHE A C 5
ATOM 11430 O O . PHE A 1 126 ? 10.799 -0.701 4.729 1.00 0.00 126 PHE A O 5
ATOM 11447 N N . GLN A 1 127 ? 9.802 1.016 5.806 1.00 0.00 127 GLN A N 5
ATOM 11448 C CA . GLN A 1 127 ? 9.713 0.434 7.142 1.00 0.00 127 GLN A CA 5
ATOM 11449 C C . GLN A 1 127 ? 8.465 1.012 7.816 1.00 0.00 127 GLN A C 5
ATOM 11450 O O . GLN A 1 127 ? 7.958 2.055 7.398 1.00 0.00 127 GLN A O 5
ATOM 11464 N N . ALA A 1 128 ? 8.005 0.394 8.905 1.00 0.00 128 ALA A N 5
ATOM 11465 C CA . ALA A 1 128 ? 6.933 0.939 9.725 1.00 0.00 128 ALA A CA 5
ATOM 11466 C C . ALA A 1 128 ? 7.151 0.577 11.192 1.00 0.00 128 ALA A C 5
ATOM 11467 O O . ALA A 1 128 ? 7.856 -0.387 11.502 1.00 0.00 128 ALA A O 5
ATOM 11474 N N . GLY A 1 129 ? 6.508 1.337 12.080 1.00 0.00 129 GLY A N 5
ATOM 11475 C CA . GLY A 1 129 ? 6.478 1.078 13.516 1.00 0.00 129 GLY A CA 5
ATOM 11476 C C . GLY A 1 129 ? 7.884 1.082 14.120 1.00 0.00 129 GLY A C 5
ATOM 11477 O O . GLY A 1 129 ? 8.258 0.138 14.817 1.00 0.00 129 GLY A O 5
ATOM 11481 N N . GLY A 1 130 ? 8.676 2.114 13.811 1.00 0.00 130 GLY A N 5
ATOM 11482 C CA . GLY A 1 130 ? 10.101 2.172 14.123 1.00 0.00 130 GLY A CA 5
ATOM 11483 C C . GLY A 1 130 ? 10.422 2.916 15.419 1.00 0.00 130 GLY A C 5
ATOM 11484 O O . GLY A 1 130 ? 11.601 3.138 15.689 1.00 0.00 130 GLY A O 5
ATOM 11488 N N . SER A 1 131 ? 9.409 3.318 16.197 1.00 0.00 131 SER A N 5
ATOM 11489 C CA . SER A 1 131 ? 9.530 3.850 17.561 1.00 0.00 131 SER A CA 5
ATOM 11490 C C . SER A 1 131 ? 10.577 4.968 17.734 1.00 0.00 131 SER A C 5
ATOM 11491 O O . SER A 1 131 ? 11.178 5.092 18.804 1.00 0.00 131 SER A O 5
ATOM 11499 N N . GLY A 1 132 ? 10.831 5.762 16.688 1.00 0.00 132 GLY A N 5
ATOM 11500 C CA . GLY A 1 132 ? 11.942 6.711 16.654 1.00 0.00 132 GLY A CA 5
ATOM 11501 C C . GLY A 1 132 ? 12.664 6.728 15.310 1.00 0.00 132 GLY A C 5
ATOM 11502 O O . GLY A 1 132 ? 13.471 7.623 15.085 1.00 0.00 132 GLY A O 5
ATOM 11506 N N . MET A 1 133 ? 12.393 5.774 14.408 1.00 0.00 133 MET A N 5
ATOM 11507 C CA . MET A 1 133 ? 13.001 5.646 13.074 1.00 0.00 133 MET A CA 5
ATOM 11508 C C . MET A 1 133 ? 14.536 5.757 13.062 1.00 0.00 133 MET A C 5
ATOM 11509 O O . MET A 1 133 ? 15.134 6.182 12.072 1.00 0.00 133 MET A O 5
ATOM 11523 N N . LYS A 1 134 ? 15.208 5.357 14.148 1.00 0.00 134 LYS A N 5
ATOM 11524 C CA . LYS A 1 134 ? 16.669 5.412 14.215 1.00 0.00 134 LYS A CA 5
ATOM 11525 C C . LYS A 1 134 ? 17.315 4.386 13.278 1.00 0.00 134 LYS A C 5
ATOM 11526 O O . LYS A 1 134 ? 18.418 4.625 12.796 1.00 0.00 134 LYS A O 5
ATOM 11545 N N . MET A 1 135 ? 16.641 3.272 12.965 1.00 0.00 135 MET A N 5
ATOM 11546 C CA . MET A 1 135 ? 17.122 2.349 11.937 1.00 0.00 135 MET A CA 5
ATOM 11547 C C . MET A 1 135 ? 17.023 3.019 10.564 1.00 0.00 135 MET A C 5
ATOM 11548 O O . MET A 1 135 ? 17.917 2.868 9.734 1.00 0.00 135 MET A O 5
ATOM 11562 N N . LEU A 1 136 ? 15.949 3.780 10.315 1.00 0.00 136 LEU A N 5
ATOM 11563 C CA . LEU A 1 136 ? 15.734 4.433 9.027 1.00 0.00 136 LEU A CA 5
ATOM 11564 C C . LEU A 1 136 ? 16.827 5.447 8.719 1.00 0.00 136 LEU A C 5
ATOM 11565 O O . LEU A 1 136 ? 17.194 5.595 7.558 1.00 0.00 136 LEU A O 5
ATOM 11581 N N . GLU A 1 137 ? 17.383 6.096 9.746 1.00 0.00 137 GLU A N 5
ATOM 11582 C CA . GLU A 1 137 ? 18.581 6.928 9.617 1.00 0.00 137 GLU A CA 5
ATOM 11583 C C . GLU A 1 137 ? 19.648 6.206 8.780 1.00 0.00 137 GLU A C 5
ATOM 11584 O O . GLU A 1 137 ? 20.234 6.786 7.864 1.00 0.00 137 GLU A O 5
ATOM 11596 N N . LYS A 1 138 ? 19.876 4.917 9.048 1.00 0.00 138 LYS A N 5
ATOM 11597 C CA . LYS A 1 138 ? 20.914 4.140 8.384 1.00 0.00 138 LYS A CA 5
ATOM 11598 C C . LYS A 1 138 ? 20.500 3.874 6.949 1.00 0.00 138 LYS A C 5
ATOM 11599 O O . LYS A 1 138 ? 21.330 3.982 6.049 1.00 0.00 138 LYS A O 5
ATOM 11618 N N . ARG A 1 139 ? 19.216 3.584 6.708 1.00 0.00 139 ARG A N 5
ATOM 11619 C CA . ARG A 1 139 ? 18.727 3.359 5.359 1.00 0.00 139 ARG A CA 5
ATOM 11620 C C . ARG A 1 139 ? 18.879 4.613 4.516 1.00 0.00 139 ARG A C 5
ATOM 11621 O O . ARG A 1 139 ? 19.361 4.528 3.394 1.00 0.00 139 ARG A O 5
ATOM 11642 N N . VAL A 1 140 ? 18.519 5.772 5.049 1.00 0.00 140 VAL A N 5
ATOM 11643 C CA . VAL A 1 140 ? 18.699 7.045 4.378 1.00 0.00 140 VAL A CA 5
ATOM 11644 C C . VAL A 1 140 ? 20.179 7.275 4.075 1.00 0.00 140 VAL A C 5
ATOM 11645 O O . VAL A 1 140 ? 20.503 7.678 2.961 1.00 0.00 140 VAL A O 5
ATOM 11658 N N . ASN A 1 141 ? 21.089 6.966 5.002 1.00 0.00 141 ASN A N 5
ATOM 11659 C CA . ASN A 1 141 ? 22.514 7.171 4.755 1.00 0.00 141 ASN A CA 5
ATOM 11660 C C . ASN A 1 141 ? 23.007 6.206 3.683 1.00 0.00 141 ASN A C 5
ATOM 11661 O O . ASN A 1 141 ? 23.820 6.601 2.851 1.00 0.00 141 ASN A O 5
ATOM 11672 N N . ARG A 1 142 ? 22.496 4.971 3.640 1.00 0.00 142 ARG A N 5
ATOM 11673 C CA . ARG A 1 142 ? 22.776 4.058 2.538 1.00 0.00 142 ARG A CA 5
ATOM 11674 C C . ARG A 1 142 ? 22.239 4.634 1.230 1.00 0.00 142 ARG A C 5
ATOM 11675 O O . ARG A 1 142 ? 22.967 4.624 0.244 1.00 0.00 142 ARG A O 5
ATOM 11696 N N . VAL A 1 143 ? 21.015 5.165 1.197 1.00 0.00 143 VAL A N 5
ATOM 11697 C CA . VAL A 1 143 ? 20.471 5.776 -0.010 1.00 0.00 143 VAL A CA 5
ATOM 11698 C C . VAL A 1 143 ? 21.373 6.932 -0.460 1.00 0.00 143 VAL A C 5
ATOM 11699 O O . VAL A 1 143 ? 21.704 6.994 -1.640 1.00 0.00 143 VAL A O 5
ATOM 11712 N N . LEU A 1 144 ? 21.870 7.784 0.445 1.00 0.00 144 LEU A N 5
ATOM 11713 C CA . LEU A 1 144 ? 22.837 8.828 0.091 1.00 0.00 144 LEU A CA 5
ATOM 11714 C C . LEU A 1 144 ? 24.092 8.190 -0.501 1.00 0.00 144 LEU A C 5
ATOM 11715 O O . LEU A 1 144 ? 24.569 8.628 -1.543 1.00 0.00 144 LEU A O 5
ATOM 11731 N N . ALA A 1 145 ? 24.592 7.125 0.129 1.00 0.00 145 ALA A N 5
ATOM 11732 C CA . ALA A 1 145 ? 25.748 6.359 -0.322 1.00 0.00 145 ALA A CA 5
ATOM 11733 C C . ALA A 1 145 ? 25.530 5.624 -1.657 1.00 0.00 145 ALA A C 5
ATOM 11734 O O . ALA A 1 145 ? 26.479 5.006 -2.145 1.00 0.00 145 ALA A O 5
ATOM 11741 N N . GLU A 1 146 ? 24.345 5.692 -2.278 1.00 0.00 146 GLU A N 5
ATOM 11742 C CA . GLU A 1 146 ? 24.115 5.210 -3.639 1.00 0.00 146 GLU A CA 5
ATOM 11743 C C . GLU A 1 146 ? 23.504 6.313 -4.524 1.00 0.00 146 GLU A C 5
ATOM 11744 O O . GLU A 1 146 ? 23.126 6.055 -5.669 1.00 0.00 146 GLU A O 5
ATOM 11756 N N . THR A 1 147 ? 23.447 7.548 -4.011 1.00 0.00 147 THR A N 5
ATOM 11757 C CA . THR A 1 147 ? 22.824 8.707 -4.641 1.00 0.00 147 THR A CA 5
ATOM 11758 C C . THR A 1 147 ? 23.691 9.956 -4.381 1.00 0.00 147 THR A C 5
ATOM 11759 O O . THR A 1 147 ? 23.219 11.031 -4.001 1.00 0.00 147 THR A O 5
ATOM 11770 N N . GLU A 1 148 ? 24.996 9.788 -4.560 1.00 0.00 148 GLU A N 5
ATOM 11771 C CA . GLU A 1 148 ? 26.036 10.792 -4.411 1.00 0.00 148 GLU A CA 5
ATOM 11772 C C . GLU A 1 148 ? 27.136 10.424 -5.406 1.00 0.00 148 GLU A C 5
ATOM 11773 O O . GLU A 1 148 ? 27.490 9.229 -5.492 1.00 0.00 148 GLU A O 5
ATOM 11786 N N . MET A 1 1 ? 2.423 -1.617 -0.968 1.00 0.00 1 MET A N 6
ATOM 11787 C CA . MET A 1 1 ? 3.488 -1.108 -1.874 1.00 0.00 1 MET A CA 6
ATOM 11788 C C . MET A 1 1 ? 4.524 -2.210 -2.135 1.00 0.00 1 MET A C 6
ATOM 11789 O O . MET A 1 1 ? 4.687 -3.130 -1.330 1.00 0.00 1 MET A O 6
ATOM 11805 N N . LYS A 1 2 ? 5.258 -2.096 -3.246 1.00 0.00 2 LYS A N 6
ATOM 11806 C CA . LYS A 1 2 ? 6.431 -2.908 -3.562 1.00 0.00 2 LYS A CA 6
ATOM 11807 C C . LYS A 1 2 ? 7.572 -1.971 -3.956 1.00 0.00 2 LYS A C 6
ATOM 11808 O O . LYS A 1 2 ? 7.357 -0.770 -4.146 1.00 0.00 2 LYS A O 6
ATOM 11827 N N . LEU A 1 3 ? 8.787 -2.498 -4.033 1.00 0.00 3 LEU A N 6
ATOM 11828 C CA . LEU A 1 3 ? 9.980 -1.686 -4.240 1.00 0.00 3 LEU A CA 6
ATOM 11829 C C . LEU A 1 3 ? 10.151 -1.316 -5.710 1.00 0.00 3 LEU A C 6
ATOM 11830 O O . LEU A 1 3 ? 9.558 -1.916 -6.608 1.00 0.00 3 LEU A O 6
ATOM 11846 N N . ARG A 1 4 ? 10.980 -0.295 -5.923 1.00 0.00 4 ARG A N 6
ATOM 11847 C CA . ARG A 1 4 ? 11.243 0.417 -7.172 1.00 0.00 4 ARG A CA 6
ATOM 11848 C C . ARG A 1 4 ? 9.972 0.914 -7.872 1.00 0.00 4 ARG A C 6
ATOM 11849 O O . ARG A 1 4 ? 10.011 1.203 -9.068 1.00 0.00 4 ARG A O 6
ATOM 11870 N N . GLN A 1 5 ? 8.856 1.048 -7.146 1.00 0.00 5 GLN A N 6
ATOM 11871 C CA . GLN A 1 5 ? 7.679 1.727 -7.681 1.00 0.00 5 GLN A CA 6
ATOM 11872 C C . GLN A 1 5 ? 7.989 3.219 -7.731 1.00 0.00 5 GLN A C 6
ATOM 11873 O O . GLN A 1 5 ? 8.635 3.709 -6.807 1.00 0.00 5 GLN A O 6
ATOM 11887 N N . PRO A 1 6 ? 7.510 3.978 -8.721 1.00 0.00 6 PRO A N 6
ATOM 11888 C CA . PRO A 1 6 ? 7.663 5.417 -8.684 1.00 0.00 6 PRO A CA 6
ATOM 11889 C C . PRO A 1 6 ? 6.701 6.041 -7.662 1.00 0.00 6 PRO A C 6
ATOM 11890 O O . PRO A 1 6 ? 5.562 5.597 -7.500 1.00 0.00 6 PRO A O 6
ATOM 11901 N N . MET A 1 7 ? 7.175 7.099 -7.002 1.00 0.00 7 MET A N 6
ATOM 11902 C CA . MET A 1 7 ? 6.417 8.011 -6.142 1.00 0.00 7 MET A CA 6
ATOM 11903 C C . MET A 1 7 ? 5.121 8.390 -6.893 1.00 0.00 7 MET A C 6
ATOM 11904 O O . MET A 1 7 ? 5.234 8.958 -7.983 1.00 0.00 7 MET A O 6
ATOM 11918 N N . PRO A 1 8 ? 3.909 8.093 -6.378 1.00 0.00 8 PRO A N 6
ATOM 11919 C CA . PRO A 1 8 ? 2.692 8.196 -7.178 1.00 0.00 8 PRO A CA 6
ATOM 11920 C C . PRO A 1 8 ? 1.940 9.539 -7.158 1.00 0.00 8 PRO A C 6
ATOM 11921 O O . PRO A 1 8 ? 2.078 10.314 -8.104 1.00 0.00 8 PRO A O 6
ATOM 11932 N N . GLU A 1 9 ? 1.147 9.828 -6.113 1.00 0.00 9 GLU A N 6
ATOM 11933 C CA . GLU A 1 9 ? 0.188 10.931 -6.108 1.00 0.00 9 GLU A CA 6
ATOM 11934 C C . GLU A 1 9 ? -0.013 11.538 -4.713 1.00 0.00 9 GLU A C 6
ATOM 11935 O O . GLU A 1 9 ? -1.072 11.432 -4.094 1.00 0.00 9 GLU A O 6
ATOM 11947 N N . LEU A 1 10 ? 1.043 12.156 -4.185 1.00 0.00 10 LEU A N 6
ATOM 11948 C CA . LEU A 1 10 ? 1.014 12.859 -2.905 1.00 0.00 10 LEU A CA 6
ATOM 11949 C C . LEU A 1 10 ? 0.218 14.163 -3.067 1.00 0.00 10 LEU A C 6
ATOM 11950 O O . LEU A 1 10 ? 0.804 15.209 -3.353 1.00 0.00 10 LEU A O 6
ATOM 11966 N N . THR A 1 11 ? -1.113 14.110 -2.943 1.00 0.00 11 THR A N 6
ATOM 11967 C CA . THR A 1 11 ? -1.979 15.272 -3.117 1.00 0.00 11 THR A CA 6
ATOM 11968 C C . THR A 1 11 ? -3.311 15.069 -2.372 1.00 0.00 11 THR A C 6
ATOM 11969 O O . THR A 1 11 ? -3.687 13.938 -2.036 1.00 0.00 11 THR A O 6
ATOM 11980 N N . GLY A 1 12 ? -4.011 16.176 -2.110 1.00 0.00 12 GLY A N 6
ATOM 11981 C CA . GLY A 1 12 ? -5.277 16.244 -1.396 1.00 0.00 12 GLY A CA 6
ATOM 11982 C C . GLY A 1 12 ? -5.486 17.652 -0.815 1.00 0.00 12 GLY A C 6
ATOM 11983 O O . GLY A 1 12 ? -4.658 18.536 -1.048 1.00 0.00 12 GLY A O 6
ATOM 11987 N N . GLU A 1 13 ? -6.586 17.885 -0.086 1.00 0.00 13 GLU A N 6
ATOM 11988 C CA . GLU A 1 13 ? -7.016 19.212 0.345 1.00 0.00 13 GLU A CA 6
ATOM 11989 C C . GLU A 1 13 ? -7.852 19.171 1.647 1.00 0.00 13 GLU A C 6
ATOM 11990 O O . GLU A 1 13 ? -9.082 19.076 1.614 1.00 0.00 13 GLU A O 6
ATOM 12002 N N . LYS A 1 14 ? -7.188 19.261 2.807 1.00 0.00 14 LYS A N 6
ATOM 12003 C CA . LYS A 1 14 ? -7.814 19.474 4.127 1.00 0.00 14 LYS A CA 6
ATOM 12004 C C . LYS A 1 14 ? -6.957 20.452 4.925 1.00 0.00 14 LYS A C 6
ATOM 12005 O O . LYS A 1 14 ? -7.503 21.394 5.499 1.00 0.00 14 LYS A O 6
ATOM 12024 N N . ALA A 1 15 ? -5.631 20.281 4.917 1.00 0.00 15 ALA A N 6
ATOM 12025 C CA . ALA A 1 15 ? -4.684 21.250 5.452 1.00 0.00 15 ALA A CA 6
ATOM 12026 C C . ALA A 1 15 ? -3.336 21.066 4.767 1.00 0.00 15 ALA A C 6
ATOM 12027 O O . ALA A 1 15 ? -3.022 19.986 4.264 1.00 0.00 15 ALA A O 6
ATOM 12034 N N . TRP A 1 16 ? -2.518 22.109 4.805 1.00 0.00 16 TRP A N 6
ATOM 12035 C CA . TRP A 1 16 ? -1.119 22.069 4.425 1.00 0.00 16 TRP A CA 6
ATOM 12036 C C . TRP A 1 16 ? -0.399 22.768 5.572 1.00 0.00 16 TRP A C 6
ATOM 12037 O O . TRP A 1 16 ? -0.900 23.748 6.133 1.00 0.00 16 TRP A O 6
ATOM 12058 N N . LEU A 1 17 ? 0.752 22.228 5.947 1.00 0.00 17 LEU A N 6
ATOM 12059 C CA . LEU A 1 17 ? 1.473 22.599 7.154 1.00 0.00 17 LEU A CA 6
ATOM 12060 C C . LEU A 1 17 ? 2.946 22.750 6.804 1.00 0.00 17 LEU A C 6
ATOM 12061 O O . LEU A 1 17 ? 3.569 21.819 6.303 1.00 0.00 17 LEU A O 6
ATOM 12077 N N . ASN A 1 18 ? 3.467 23.963 7.007 1.00 0.00 18 ASN A N 6
ATOM 12078 C CA . ASN A 1 18 ? 4.786 24.478 6.613 1.00 0.00 18 ASN A CA 6
ATOM 12079 C C . ASN A 1 18 ? 4.880 24.703 5.102 1.00 0.00 18 ASN A C 6
ATOM 12080 O O . ASN A 1 18 ? 5.580 25.613 4.658 1.00 0.00 18 ASN A O 6
ATOM 12091 N N . GLY A 1 19 ? 4.162 23.902 4.317 1.00 0.00 19 GLY A N 6
ATOM 12092 C CA . GLY A 1 19 ? 4.088 23.982 2.868 1.00 0.00 19 GLY A CA 6
ATOM 12093 C C . GLY A 1 19 ? 3.476 22.701 2.312 1.00 0.00 19 GLY A C 6
ATOM 12094 O O . GLY A 1 19 ? 3.137 21.789 3.068 1.00 0.00 19 GLY A O 6
ATOM 12098 N N . GLU A 1 20 ? 3.377 22.618 0.989 1.00 0.00 20 GLU A N 6
ATOM 12099 C CA . GLU A 1 20 ? 2.996 21.440 0.230 1.00 0.00 20 GLU A CA 6
ATOM 12100 C C . GLU A 1 20 ? 3.898 21.356 -1.008 1.00 0.00 20 GLU A C 6
ATOM 12101 O O . GLU A 1 20 ? 4.479 22.366 -1.418 1.00 0.00 20 GLU A O 6
ATOM 12113 N N . VAL A 1 21 ? 4.060 20.157 -1.577 1.00 0.00 21 VAL A N 6
ATOM 12114 C CA . VAL A 1 21 ? 5.032 19.881 -2.638 1.00 0.00 21 VAL A CA 6
ATOM 12115 C C . VAL A 1 21 ? 4.471 18.796 -3.569 1.00 0.00 21 VAL A C 6
ATOM 12116 O O . VAL A 1 21 ? 3.453 18.168 -3.266 1.00 0.00 21 VAL A O 6
ATOM 12129 N N . THR A 1 22 ? 5.175 18.537 -4.669 1.00 0.00 22 THR A N 6
ATOM 12130 C CA . THR A 1 22 ? 4.910 17.464 -5.614 1.00 0.00 22 THR A CA 6
ATOM 12131 C C . THR A 1 22 ? 6.184 16.677 -5.827 1.00 0.00 22 THR A C 6
ATOM 12132 O O . THR A 1 22 ? 7.285 17.219 -5.680 1.00 0.00 22 THR A O 6
ATOM 12143 N N . ARG A 1 23 ? 6.034 15.417 -6.252 1.00 0.00 23 ARG A N 6
ATOM 12144 C CA . ARG A 1 23 ? 7.147 14.592 -6.688 1.00 0.00 23 ARG A CA 6
ATOM 12145 C C . ARG A 1 23 ? 8.021 15.391 -7.648 1.00 0.00 23 ARG A C 6
ATOM 12146 O O . ARG A 1 23 ? 9.218 15.480 -7.438 1.00 0.00 23 ARG A O 6
ATOM 12167 N N . GLU A 1 24 ? 7.443 16.104 -8.613 1.00 0.00 24 GLU A N 6
ATOM 12168 C CA . GLU A 1 24 ? 8.259 16.709 -9.671 1.00 0.00 24 GLU A CA 6
ATOM 12169 C C . GLU A 1 24 ? 9.139 17.870 -9.174 1.00 0.00 24 GLU A C 6
ATOM 12170 O O . GLU A 1 24 ? 10.102 18.235 -9.851 1.00 0.00 24 GLU A O 6
ATOM 12182 N N . GLN A 1 25 ? 8.837 18.442 -8.002 1.00 0.00 25 GLN A N 6
ATOM 12183 C CA . GLN A 1 25 ? 9.672 19.452 -7.353 1.00 0.00 25 GLN A CA 6
ATOM 12184 C C . GLN A 1 25 ? 10.634 18.801 -6.348 1.00 0.00 25 GLN A C 6
ATOM 12185 O O . GLN A 1 25 ? 11.687 19.366 -6.050 1.00 0.00 25 GLN A O 6
ATOM 12199 N N . LEU A 1 26 ? 10.276 17.631 -5.809 1.00 0.00 26 LEU A N 6
ATOM 12200 C CA . LEU A 1 26 ? 11.028 16.904 -4.798 1.00 0.00 26 LEU A CA 6
ATOM 12201 C C . LEU A 1 26 ? 12.199 16.162 -5.442 1.00 0.00 26 LEU A C 6
ATOM 12202 O O . LEU A 1 26 ? 13.336 16.293 -4.988 1.00 0.00 26 LEU A O 6
ATOM 12218 N N . ILE A 1 27 ? 11.935 15.410 -6.510 1.00 0.00 27 ILE A N 6
ATOM 12219 C CA . ILE A 1 27 ? 12.915 14.549 -7.163 1.00 0.00 27 ILE A CA 6
ATOM 12220 C C . ILE A 1 27 ? 13.565 15.231 -8.372 1.00 0.00 27 ILE A C 6
ATOM 12221 O O . ILE A 1 27 ? 13.185 16.333 -8.775 1.00 0.00 27 ILE A O 6
ATOM 12237 N N . GLY A 1 28 ? 14.580 14.555 -8.923 1.00 0.00 28 GLY A N 6
ATOM 12238 C CA . GLY A 1 28 ? 15.382 14.988 -10.057 1.00 0.00 28 GLY A CA 6
ATOM 12239 C C . GLY A 1 28 ? 16.825 15.277 -9.642 1.00 0.00 28 GLY A C 6
ATOM 12240 O O . GLY A 1 28 ? 17.701 15.344 -10.503 1.00 0.00 28 GLY A O 6
ATOM 12244 N N . GLU A 1 29 ? 17.102 15.380 -8.336 1.00 0.00 29 GLU A N 6
ATOM 12245 C CA . GLU A 1 29 ? 18.383 15.881 -7.841 1.00 0.00 29 GLU A CA 6
ATOM 12246 C C . GLU A 1 29 ? 18.837 15.187 -6.550 1.00 0.00 29 GLU A C 6
ATOM 12247 O O . GLU A 1 29 ? 19.992 14.774 -6.452 1.00 0.00 29 GLU A O 6
ATOM 12259 N N . LYS A 1 30 ? 17.936 15.014 -5.574 1.00 0.00 30 LYS A N 6
ATOM 12260 C CA . LYS A 1 30 ? 18.241 14.475 -4.245 1.00 0.00 30 LYS A CA 6
ATOM 12261 C C . LYS A 1 30 ? 17.171 13.440 -3.884 1.00 0.00 30 LYS A C 6
ATOM 12262 O O . LYS A 1 30 ? 16.017 13.640 -4.274 1.00 0.00 30 LYS A O 6
ATOM 12281 N N . PRO A 1 31 ? 17.517 12.348 -3.177 1.00 0.00 31 PRO A N 6
ATOM 12282 C CA . PRO A 1 31 ? 16.555 11.420 -2.592 1.00 0.00 31 PRO A CA 6
ATOM 12283 C C . PRO A 1 31 ? 15.452 12.121 -1.799 1.00 0.00 31 PRO A C 6
ATOM 12284 O O . PRO A 1 31 ? 15.589 13.280 -1.396 1.00 0.00 31 PRO A O 6
ATOM 12295 N N . THR A 1 32 ? 14.378 11.394 -1.513 1.00 0.00 32 THR A N 6
ATOM 12296 C CA . THR A 1 32 ? 13.232 11.896 -0.768 1.00 0.00 32 THR A CA 6
ATOM 12297 C C . THR A 1 32 ? 12.841 10.882 0.308 1.00 0.00 32 THR A C 6
ATOM 12298 O O . THR A 1 32 ? 12.970 9.672 0.120 1.00 0.00 32 THR A O 6
ATOM 12309 N N . LEU A 1 33 ? 12.333 11.389 1.428 1.00 0.00 33 LEU A N 6
ATOM 12310 C CA . LEU A 1 33 ? 11.770 10.644 2.538 1.00 0.00 33 LEU A CA 6
ATOM 12311 C C . LEU A 1 33 ? 10.357 11.178 2.729 1.00 0.00 33 LEU A C 6
ATOM 12312 O O . LEU A 1 33 ? 10.172 12.391 2.863 1.00 0.00 33 LEU A O 6
ATOM 12328 N N . ILE A 1 34 ? 9.377 10.277 2.741 1.00 0.00 34 ILE A N 6
ATOM 12329 C CA . ILE A 1 34 ? 7.990 10.591 3.041 1.00 0.00 34 ILE A CA 6
ATOM 12330 C C . ILE A 1 34 ? 7.655 9.838 4.328 1.00 0.00 34 ILE A C 6
ATOM 12331 O O . ILE A 1 34 ? 7.978 8.650 4.442 1.00 0.00 34 ILE A O 6
ATOM 12347 N N . HIS A 1 35 ? 7.001 10.515 5.276 1.00 0.00 35 HIS A N 6
ATOM 12348 C CA . HIS A 1 35 ? 6.465 9.877 6.476 1.00 0.00 35 HIS A CA 6
ATOM 12349 C C . HIS A 1 35 ? 4.939 9.875 6.411 1.00 0.00 35 HIS A C 6
ATOM 12350 O O . HIS A 1 35 ? 4.338 10.768 5.810 1.00 0.00 35 HIS A O 6
ATOM 12364 N N . PHE A 1 36 ? 4.321 8.935 7.120 1.00 0.00 36 PHE A N 6
ATOM 12365 C CA . PHE A 1 36 ? 2.882 8.790 7.277 1.00 0.00 36 PHE A CA 6
ATOM 12366 C C . PHE A 1 36 ? 2.676 8.595 8.771 1.00 0.00 36 PHE A C 6
ATOM 12367 O O . PHE A 1 36 ? 3.181 7.617 9.316 1.00 0.00 36 PHE A O 6
ATOM 12384 N N . TRP A 1 37 ? 2.022 9.526 9.466 1.00 0.00 37 TRP A N 6
ATOM 12385 C CA . TRP A 1 37 ? 1.981 9.530 10.933 1.00 0.00 37 TRP A CA 6
ATOM 12386 C C . TRP A 1 37 ? 0.656 10.107 11.450 1.00 0.00 37 TRP A C 6
ATOM 12387 O O . TRP A 1 37 ? -0.169 10.553 10.653 1.00 0.00 37 TRP A O 6
ATOM 12408 N N . SER A 1 38 ? 0.440 10.059 12.767 1.00 0.00 38 SER A N 6
ATOM 12409 C CA . SER A 1 38 ? -0.816 10.355 13.448 1.00 0.00 38 SER A CA 6
ATOM 12410 C C . SER A 1 38 ? -0.463 11.033 14.780 1.00 0.00 38 SER A C 6
ATOM 12411 O O . SER A 1 38 ? 0.420 10.544 15.487 1.00 0.00 38 SER A O 6
ATOM 12419 N N . ILE A 1 39 ? -1.137 12.121 15.181 1.00 0.00 39 ILE A N 6
ATOM 12420 C CA . ILE A 1 39 ? -0.970 12.664 16.539 1.00 0.00 39 ILE A CA 6
ATOM 12421 C C . ILE A 1 39 ? -1.578 11.730 17.603 1.00 0.00 39 ILE A C 6
ATOM 12422 O O . ILE A 1 39 ? -1.346 11.929 18.795 1.00 0.00 39 ILE A O 6
ATOM 12438 N N . SER A 1 40 ? -2.340 10.716 17.191 1.00 0.00 40 SER A N 6
ATOM 12439 C CA . SER A 1 40 ? -3.091 9.831 18.071 1.00 0.00 40 SER A CA 6
ATOM 12440 C C . SER A 1 40 ? -2.275 8.604 18.521 1.00 0.00 40 SER A C 6
ATOM 12441 O O . SER A 1 40 ? -2.792 7.806 19.308 1.00 0.00 40 SER A O 6
ATOM 12449 N N . CYS A 1 41 ? -1.028 8.430 18.056 1.00 0.00 41 CYS A N 6
ATOM 12450 C CA . CYS A 1 41 ? -0.258 7.197 18.242 1.00 0.00 41 CYS A CA 6
ATOM 12451 C C . CYS A 1 41 ? 1.125 7.501 18.836 1.00 0.00 41 CYS A C 6
ATOM 12452 O O . CYS A 1 41 ? 1.862 8.322 18.293 1.00 0.00 41 CYS A O 6
ATOM 12460 N N . HIS A 1 42 ? 1.501 6.829 19.931 1.00 0.00 42 HIS A N 6
ATOM 12461 C CA . HIS A 1 42 ? 2.691 7.170 20.717 1.00 0.00 42 HIS A CA 6
ATOM 12462 C C . HIS A 1 42 ? 4.000 7.064 19.928 1.00 0.00 42 HIS A C 6
ATOM 12463 O O . HIS A 1 42 ? 4.853 7.944 20.042 1.00 0.00 42 HIS A O 6
ATOM 12477 N N . LEU A 1 43 ? 4.163 6.031 19.093 1.00 0.00 43 LEU A N 6
ATOM 12478 C CA . LEU A 1 43 ? 5.385 5.878 18.294 1.00 0.00 43 LEU A CA 6
ATOM 12479 C C . LEU A 1 43 ? 5.527 7.044 17.317 1.00 0.00 43 LEU A C 6
ATOM 12480 O O . LEU A 1 43 ? 6.651 7.466 17.057 1.00 0.00 43 LEU A O 6
ATOM 12496 N N . CYS A 1 44 ? 4.416 7.607 16.821 1.00 0.00 44 CYS A N 6
ATOM 12497 C CA . CYS A 1 44 ? 4.481 8.824 16.022 1.00 0.00 44 CYS A CA 6
ATOM 12498 C C . CYS A 1 44 ? 5.035 9.962 16.870 1.00 0.00 44 CYS A C 6
ATOM 12499 O O . CYS A 1 44 ? 5.908 10.676 16.405 1.00 0.00 44 CYS A O 6
ATOM 12507 N N . LYS A 1 45 ? 4.589 10.133 18.116 1.00 0.00 45 LYS A N 6
ATOM 12508 C CA . LYS A 1 45 ? 5.057 11.241 18.953 1.00 0.00 45 LYS A CA 6
ATOM 12509 C C . LYS A 1 45 ? 6.530 11.129 19.337 1.00 0.00 45 LYS A C 6
ATOM 12510 O O . LYS A 1 45 ? 7.095 12.119 19.785 1.00 0.00 45 LYS A O 6
ATOM 12529 N N . GLU A 1 46 ? 7.140 9.954 19.201 1.00 0.00 46 GLU A N 6
ATOM 12530 C CA . GLU A 1 46 ? 8.570 9.745 19.434 1.00 0.00 46 GLU A CA 6
ATOM 12531 C C . GLU A 1 46 ? 9.346 9.924 18.116 1.00 0.00 46 GLU A C 6
ATOM 12532 O O . GLU A 1 46 ? 10.432 10.524 18.062 1.00 0.00 46 GLU A O 6
ATOM 12544 N N . ALA A 1 47 ? 8.738 9.476 17.012 1.00 0.00 47 ALA A N 6
ATOM 12545 C CA . ALA A 1 47 ? 9.258 9.755 15.696 1.00 0.00 47 ALA A CA 6
ATOM 12546 C C . ALA A 1 47 ? 9.310 11.254 15.503 1.00 0.00 47 ALA A C 6
ATOM 12547 O O . ALA A 1 47 ? 10.344 11.730 15.095 1.00 0.00 47 ALA A O 6
ATOM 12554 N N . MET A 1 48 ? 8.275 12.012 15.847 1.00 0.00 48 MET A N 6
ATOM 12555 C CA . MET A 1 48 ? 8.177 13.426 15.528 1.00 0.00 48 MET A CA 6
ATOM 12556 C C . MET A 1 48 ? 9.351 14.290 16.035 1.00 0.00 48 MET A C 6
ATOM 12557 O O . MET A 1 48 ? 9.873 15.072 15.238 1.00 0.00 48 MET A O 6
ATOM 12571 N N . PRO A 1 49 ? 9.855 14.159 17.275 1.00 0.00 49 PRO A N 6
ATOM 12572 C CA . PRO A 1 49 ? 11.093 14.817 17.664 1.00 0.00 49 PRO A CA 6
ATOM 12573 C C . PRO A 1 49 ? 12.283 14.260 16.880 1.00 0.00 49 PRO A C 6
ATOM 12574 O O . PRO A 1 49 ? 13.145 15.043 16.455 1.00 0.00 49 PRO A O 6
ATOM 12585 N N . GLN A 1 50 ? 12.356 12.942 16.643 1.00 0.00 50 GLN A N 6
ATOM 12586 C CA . GLN A 1 50 ? 13.502 12.447 15.882 1.00 0.00 50 GLN A CA 6
ATOM 12587 C C . GLN A 1 50 ? 13.468 12.931 14.424 1.00 0.00 50 GLN A C 6
ATOM 12588 O O . GLN A 1 50 ? 14.509 13.264 13.878 1.00 0.00 50 GLN A O 6
ATOM 12602 N N . VAL A 1 51 ? 12.288 13.071 13.822 1.00 0.00 51 VAL A N 6
ATOM 12603 C CA . VAL A 1 51 ? 12.026 13.656 12.515 1.00 0.00 51 VAL A CA 6
ATOM 12604 C C . VAL A 1 51 ? 12.581 15.079 12.505 1.00 0.00 51 VAL A C 6
ATOM 12605 O O . VAL A 1 51 ? 13.202 15.459 11.516 1.00 0.00 51 VAL A O 6
ATOM 12618 N N . ASN A 1 52 ? 12.436 15.844 13.599 1.00 0.00 52 ASN A N 6
ATOM 12619 C CA . ASN A 1 52 ? 13.015 17.180 13.687 1.00 0.00 52 ASN A CA 6
ATOM 12620 C C . ASN A 1 52 ? 14.526 17.127 13.454 1.00 0.00 52 ASN A C 6
ATOM 12621 O O . ASN A 1 52 ? 15.037 17.867 12.603 1.00 0.00 52 ASN A O 6
ATOM 12632 N N . GLU A 1 53 ? 15.240 16.252 14.171 1.00 0.00 53 GLU A N 6
ATOM 12633 C CA . GLU A 1 53 ? 16.692 16.222 14.016 1.00 0.00 53 GLU A CA 6
ATOM 12634 C C . GLU A 1 53 ? 17.073 15.550 12.699 1.00 0.00 53 GLU A C 6
ATOM 12635 O O . GLU A 1 53 ? 18.084 15.906 12.112 1.00 0.00 53 GLU A O 6
ATOM 12647 N N . PHE A 1 54 ? 16.269 14.621 12.182 1.00 0.00 54 PHE A N 6
ATOM 12648 C CA . PHE A 1 54 ? 16.523 13.915 10.938 1.00 0.00 54 PHE A CA 6
ATOM 12649 C C . PHE A 1 54 ? 16.459 14.895 9.777 1.00 0.00 54 PHE A C 6
ATOM 12650 O O . PHE A 1 54 ? 17.323 14.894 8.898 1.00 0.00 54 PHE A O 6
ATOM 12667 N N . ARG A 1 55 ? 15.451 15.771 9.819 1.00 0.00 55 ARG A N 6
ATOM 12668 C CA . ARG A 1 55 ? 15.293 16.854 8.876 1.00 0.00 55 ARG A CA 6
ATOM 12669 C C . ARG A 1 55 ? 16.542 17.714 8.881 1.00 0.00 55 ARG A C 6
ATOM 12670 O O . ARG A 1 55 ? 17.048 18.008 7.806 1.00 0.00 55 ARG A O 6
ATOM 12691 N N . ASP A 1 56 ? 17.077 18.091 10.045 1.00 0.00 56 ASP A N 6
ATOM 12692 C CA . ASP A 1 56 ? 18.246 18.968 10.076 1.00 0.00 56 ASP A CA 6
ATOM 12693 C C . ASP A 1 56 ? 19.487 18.222 9.599 1.00 0.00 56 ASP A C 6
ATOM 12694 O O . ASP A 1 56 ? 20.270 18.758 8.811 1.00 0.00 56 ASP A O 6
ATOM 12703 N N . LYS A 1 57 ? 19.635 16.966 10.035 1.00 0.00 57 LYS A N 6
ATOM 12704 C CA . LYS A 1 57 ? 20.797 16.146 9.737 1.00 0.00 57 LYS A CA 6
ATOM 12705 C C . LYS A 1 57 ? 20.979 15.954 8.234 1.00 0.00 57 LYS A C 6
ATOM 12706 O O . LYS A 1 57 ? 22.125 15.895 7.785 1.00 0.00 57 LYS A O 6
ATOM 12725 N N . TYR A 1 58 ? 19.886 15.885 7.462 1.00 0.00 58 TYR A N 6
ATOM 12726 C CA . TYR A 1 58 ? 19.949 15.478 6.063 1.00 0.00 58 TYR A CA 6
ATOM 12727 C C . TYR A 1 58 ? 19.268 16.433 5.082 1.00 0.00 58 TYR A C 6
ATOM 12728 O O . TYR A 1 58 ? 19.302 16.127 3.892 1.00 0.00 58 TYR A O 6
ATOM 12746 N N . GLN A 1 59 ? 18.728 17.594 5.491 1.00 0.00 59 GLN A N 6
ATOM 12747 C CA . GLN A 1 59 ? 18.091 18.526 4.539 1.00 0.00 59 GLN A CA 6
ATOM 12748 C C . GLN A 1 59 ? 18.954 18.892 3.317 1.00 0.00 59 GLN A C 6
ATOM 12749 O O . GLN A 1 59 ? 18.430 19.192 2.242 1.00 0.00 59 GLN A O 6
ATOM 12763 N N . ASP A 1 60 ? 20.277 18.828 3.454 1.00 0.00 60 ASP A N 6
ATOM 12764 C CA . ASP A 1 60 ? 21.238 19.170 2.403 1.00 0.00 60 ASP A CA 6
ATOM 12765 C C . ASP A 1 60 ? 21.346 18.085 1.320 1.00 0.00 60 ASP A C 6
ATOM 12766 O O . ASP A 1 60 ? 21.846 18.350 0.228 1.00 0.00 60 ASP A O 6
ATOM 12775 N N . GLN A 1 61 ? 20.837 16.874 1.583 1.00 0.00 61 GLN A N 6
ATOM 12776 C CA . GLN A 1 61 ? 21.056 15.680 0.762 1.00 0.00 61 GLN A CA 6
ATOM 12777 C C . GLN A 1 61 ? 19.776 14.863 0.535 1.00 0.00 61 GLN A C 6
ATOM 12778 O O . GLN A 1 61 ? 19.768 13.953 -0.289 1.00 0.00 61 GLN A O 6
ATOM 12792 N N . LEU A 1 62 ? 18.698 15.180 1.247 1.00 0.00 62 LEU A N 6
ATOM 12793 C CA . LEU A 1 62 ? 17.471 14.405 1.332 1.00 0.00 62 LEU A CA 6
ATOM 12794 C C . LEU A 1 62 ? 16.332 15.407 1.449 1.00 0.00 62 LEU A C 6
ATOM 12795 O O . LEU A 1 62 ? 16.383 16.314 2.281 1.00 0.00 62 LEU A O 6
ATOM 12811 N N . ASN A 1 63 ? 15.310 15.249 0.617 1.00 0.00 63 ASN A N 6
ATOM 12812 C CA . ASN A 1 63 ? 14.065 15.994 0.756 1.00 0.00 63 ASN A CA 6
ATOM 12813 C C . ASN A 1 63 ? 13.247 15.277 1.816 1.00 0.00 63 ASN A C 6
ATOM 12814 O O . ASN A 1 63 ? 13.192 14.048 1.809 1.00 0.00 63 ASN A O 6
ATOM 12825 N N . VAL A 1 64 ? 12.550 16.014 2.671 1.00 0.00 64 VAL A N 6
ATOM 12826 C CA . VAL A 1 64 ? 11.708 15.446 3.710 1.00 0.00 64 VAL A CA 6
ATOM 12827 C C . VAL A 1 64 ? 10.339 16.089 3.538 1.00 0.00 64 VAL A C 6
ATOM 12828 O O . VAL A 1 64 ? 10.251 17.314 3.458 1.00 0.00 64 VAL A O 6
ATOM 12841 N N . VAL A 1 65 ? 9.287 15.276 3.473 1.00 0.00 65 VAL A N 6
ATOM 12842 C CA . VAL A 1 65 ? 7.894 15.712 3.485 1.00 0.00 65 VAL A CA 6
ATOM 12843 C C . VAL A 1 65 ? 7.097 14.666 4.267 1.00 0.00 65 VAL A C 6
ATOM 12844 O O . VAL A 1 65 ? 7.591 13.560 4.495 1.00 0.00 65 VAL A O 6
ATOM 12857 N N . ALA A 1 66 ? 5.863 14.958 4.673 1.00 0.00 66 ALA A N 6
ATOM 12858 C CA . ALA A 1 66 ? 5.015 13.959 5.317 1.00 0.00 66 ALA A CA 6
ATOM 12859 C C . ALA A 1 66 ? 3.546 14.110 4.937 1.00 0.00 66 ALA A C 6
ATOM 12860 O O . ALA A 1 66 ? 3.132 15.086 4.309 1.00 0.00 66 ALA A O 6
ATOM 12867 N N . VAL A 1 67 ? 2.758 13.139 5.380 1.00 0.00 67 VAL A N 6
ATOM 12868 C CA . VAL A 1 67 ? 1.321 13.067 5.202 1.00 0.00 67 VAL A CA 6
ATOM 12869 C C . VAL A 1 67 ? 0.759 12.678 6.568 1.00 0.00 67 VAL A C 6
ATOM 12870 O O . VAL A 1 67 ? 1.335 11.823 7.253 1.00 0.00 67 VAL A O 6
ATOM 12883 N N . HIS A 1 68 ? -0.340 13.304 6.984 1.00 0.00 68 HIS A N 6
ATOM 12884 C CA . HIS A 1 68 ? -0.926 13.035 8.286 1.00 0.00 68 HIS A CA 6
ATOM 12885 C C . HIS A 1 68 ? -2.140 12.126 8.113 1.00 0.00 68 HIS A C 6
ATOM 12886 O O . HIS A 1 68 ? -3.166 12.541 7.574 1.00 0.00 68 HIS A O 6
ATOM 12900 N N . MET A 1 69 ? -2.014 10.874 8.546 1.00 0.00 69 MET A N 6
ATOM 12901 C CA . MET A 1 69 ? -3.096 9.900 8.538 1.00 0.00 69 MET A CA 6
ATOM 12902 C C . MET A 1 69 ? -4.147 10.331 9.576 1.00 0.00 69 MET A C 6
ATOM 12903 O O . MET A 1 69 ? -3.792 10.498 10.746 1.00 0.00 69 MET A O 6
ATOM 12917 N N . PRO A 1 70 ? -5.433 10.476 9.208 1.00 0.00 70 PRO A N 6
ATOM 12918 C CA . PRO A 1 70 ? -6.523 10.687 10.148 1.00 0.00 70 PRO A CA 6
ATOM 12919 C C . PRO A 1 70 ? -6.900 9.329 10.773 1.00 0.00 70 PRO A C 6
ATOM 12920 O O . PRO A 1 70 ? -7.949 8.749 10.479 1.00 0.00 70 PRO A O 6
ATOM 12931 N N . ARG A 1 71 ? -5.972 8.744 11.536 1.00 0.00 71 ARG A N 6
ATOM 12932 C CA . ARG A 1 71 ? -6.064 7.387 12.057 1.00 0.00 71 ARG A CA 6
ATOM 12933 C C . ARG A 1 71 ? -7.215 7.236 13.054 1.00 0.00 71 ARG A C 6
ATOM 12934 O O . ARG A 1 71 ? -7.739 6.124 13.173 1.00 0.00 71 ARG A O 6
ATOM 12955 N N . SER A 1 72 ? -7.620 8.308 13.731 1.00 0.00 72 SER A N 6
ATOM 12956 C CA . SER A 1 72 ? -8.542 8.278 14.854 1.00 0.00 72 SER A CA 6
ATOM 12957 C C . SER A 1 72 ? -9.430 9.533 14.793 1.00 0.00 72 SER A C 6
ATOM 12958 O O . SER A 1 72 ? -9.795 9.977 13.701 1.00 0.00 72 SER A O 6
ATOM 12966 N N . GLU A 1 73 ? -9.823 10.088 15.947 1.00 0.00 73 GLU A N 6
ATOM 12967 C CA . GLU A 1 73 ? -10.699 11.258 16.042 1.00 0.00 73 GLU A CA 6
ATOM 12968 C C . GLU A 1 73 ? -9.956 12.460 16.651 1.00 0.00 73 GLU A C 6
ATOM 12969 O O . GLU A 1 73 ? -10.560 13.514 16.851 1.00 0.00 73 GLU A O 6
ATOM 12981 N N . ASP A 1 74 ? -8.651 12.333 16.931 1.00 0.00 74 ASP A N 6
ATOM 12982 C CA . ASP A 1 74 ? -7.830 13.427 17.460 1.00 0.00 74 ASP A CA 6
ATOM 12983 C C . ASP A 1 74 ? -7.041 14.046 16.306 1.00 0.00 74 ASP A C 6
ATOM 12984 O O . ASP A 1 74 ? -7.165 15.236 16.029 1.00 0.00 74 ASP A O 6
ATOM 12993 N N . ASP A 1 75 ? -6.352 13.208 15.528 1.00 0.00 75 ASP A N 6
ATOM 12994 C CA . ASP A 1 75 ? -5.716 13.549 14.246 1.00 0.00 75 ASP A CA 6
ATOM 12995 C C . ASP A 1 75 ? -6.728 13.886 13.136 1.00 0.00 75 ASP A C 6
ATOM 12996 O O . ASP A 1 75 ? -6.357 14.076 11.977 1.00 0.00 75 ASP A O 6
ATOM 13005 N N . LEU A 1 76 ? -8.014 13.977 13.467 1.00 0.00 76 LEU A N 6
ATOM 13006 C CA . LEU A 1 76 ? -9.072 14.407 12.593 1.00 0.00 76 LEU A CA 6
ATOM 13007 C C . LEU A 1 76 ? -9.088 15.944 12.476 1.00 0.00 76 LEU A C 6
ATOM 13008 O O . LEU A 1 76 ? -9.722 16.477 11.564 1.00 0.00 76 LEU A O 6
ATOM 13024 N N . ASP A 1 77 ? -8.382 16.664 13.359 1.00 0.00 77 ASP A N 6
ATOM 13025 C CA . ASP A 1 77 ? -8.388 18.125 13.422 1.00 0.00 77 ASP A CA 6
ATOM 13026 C C . ASP A 1 77 ? -7.025 18.687 12.984 1.00 0.00 77 ASP A C 6
ATOM 13027 O O . ASP A 1 77 ? -6.003 18.369 13.600 1.00 0.00 77 ASP A O 6
ATOM 13036 N N . PRO A 1 78 ? -6.968 19.523 11.933 1.00 0.00 78 PRO A N 6
ATOM 13037 C CA . PRO A 1 78 ? -5.709 20.026 11.397 1.00 0.00 78 PRO A CA 6
ATOM 13038 C C . PRO A 1 78 ? -5.030 21.074 12.282 1.00 0.00 78 PRO A C 6
ATOM 13039 O O . PRO A 1 78 ? -3.807 21.219 12.215 1.00 0.00 78 PRO A O 6
ATOM 13050 N N . GLY A 1 79 ? -5.781 21.791 13.119 1.00 0.00 79 GLY A N 6
ATOM 13051 C CA . GLY A 1 79 ? -5.217 22.755 14.048 1.00 0.00 79 GLY A CA 6
ATOM 13052 C C . GLY A 1 79 ? -4.441 22.015 15.126 1.00 0.00 79 GLY A C 6
ATOM 13053 O O . GLY A 1 79 ? -3.348 22.443 15.495 1.00 0.00 79 GLY A O 6
ATOM 13057 N N . LYS A 1 80 ? -4.945 20.858 15.574 1.00 0.00 80 LYS A N 6
ATOM 13058 C CA . LYS A 1 80 ? -4.205 20.020 16.513 1.00 0.00 80 LYS A CA 6
ATOM 13059 C C . LYS A 1 80 ? -2.919 19.522 15.871 1.00 0.00 80 LYS A C 6
ATOM 13060 O O . LYS A 1 80 ? -1.882 19.535 16.531 1.00 0.00 80 LYS A O 6
ATOM 13079 N N . ILE A 1 81 ? -2.970 19.096 14.607 1.00 0.00 81 ILE A N 6
ATOM 13080 C CA . ILE A 1 81 ? -1.792 18.610 13.893 1.00 0.00 81 ILE A CA 6
ATOM 13081 C C . ILE A 1 81 ? -0.747 19.731 13.835 1.00 0.00 81 ILE A C 6
ATOM 13082 O O . ILE A 1 81 ? 0.386 19.520 14.267 1.00 0.00 81 ILE A O 6
ATOM 13098 N N . LYS A 1 82 ? -1.121 20.929 13.363 1.00 0.00 82 LYS A N 6
ATOM 13099 C CA . LYS A 1 82 ? -0.237 22.088 13.339 1.00 0.00 82 LYS A CA 6
ATOM 13100 C C . LYS A 1 82 ? 0.359 22.400 14.714 1.00 0.00 82 LYS A C 6
ATOM 13101 O O . LYS A 1 82 ? 1.573 22.568 14.821 1.00 0.00 82 LYS A O 6
ATOM 13120 N N . GLU A 1 83 ? -0.465 22.462 15.762 1.00 0.00 83 GLU A N 6
ATOM 13121 C CA . GLU A 1 83 ? -0.017 22.805 17.109 1.00 0.00 83 GLU A CA 6
ATOM 13122 C C . GLU A 1 83 ? 0.978 21.756 17.626 1.00 0.00 83 GLU A C 6
ATOM 13123 O O . GLU A 1 83 ? 2.011 22.096 18.200 1.00 0.00 83 GLU A O 6
ATOM 13135 N N . THR A 1 84 ? 0.693 20.478 17.385 1.00 0.00 84 THR A N 6
ATOM 13136 C CA . THR A 1 84 ? 1.545 19.365 17.774 1.00 0.00 84 THR A CA 6
ATOM 13137 C C . THR A 1 84 ? 2.897 19.461 17.055 1.00 0.00 84 THR A C 6
ATOM 13138 O O . THR A 1 84 ? 3.955 19.408 17.689 1.00 0.00 84 THR A O 6
ATOM 13149 N N . ALA A 1 85 ? 2.888 19.641 15.735 1.00 0.00 85 ALA A N 6
ATOM 13150 C CA . ALA A 1 85 ? 4.088 19.760 14.942 1.00 0.00 85 ALA A CA 6
ATOM 13151 C C . ALA A 1 85 ? 4.965 20.944 15.340 1.00 0.00 85 ALA A C 6
ATOM 13152 O O . ALA A 1 85 ? 6.188 20.816 15.304 1.00 0.00 85 ALA A O 6
ATOM 13159 N N . ALA A 1 86 ? 4.365 22.064 15.750 1.00 0.00 86 ALA A N 6
ATOM 13160 C CA . ALA A 1 86 ? 5.106 23.224 16.228 1.00 0.00 86 ALA A CA 6
ATOM 13161 C C . ALA A 1 86 ? 5.978 22.868 17.436 1.00 0.00 86 ALA A C 6
ATOM 13162 O O . ALA A 1 86 ? 7.078 23.400 17.585 1.00 0.00 86 ALA A O 6
ATOM 13169 N N . GLU A 1 87 ? 5.489 21.973 18.298 1.00 0.00 87 GLU A N 6
ATOM 13170 C CA . GLU A 1 87 ? 6.155 21.599 19.537 1.00 0.00 87 GLU A CA 6
ATOM 13171 C C . GLU A 1 87 ? 7.266 20.585 19.245 1.00 0.00 87 GLU A C 6
ATOM 13172 O O . GLU A 1 87 ? 8.382 20.740 19.744 1.00 0.00 87 GLU A O 6
ATOM 13184 N N . HIS A 1 88 ? 6.999 19.587 18.393 1.00 0.00 88 HIS A N 6
ATOM 13185 C CA . HIS A 1 88 ? 8.003 18.627 17.936 1.00 0.00 88 HIS A CA 6
ATOM 13186 C C . HIS A 1 88 ? 9.038 19.220 16.962 1.00 0.00 88 HIS A C 6
ATOM 13187 O O . HIS A 1 88 ? 10.028 18.554 16.671 1.00 0.00 88 HIS A O 6
ATOM 13201 N N . ASP A 1 89 ? 8.825 20.438 16.453 1.00 0.00 89 ASP A N 6
ATOM 13202 C CA . ASP A 1 89 ? 9.659 21.122 15.453 1.00 0.00 89 ASP A CA 6
ATOM 13203 C C . ASP A 1 89 ? 9.663 20.417 14.086 1.00 0.00 89 ASP A C 6
ATOM 13204 O O . ASP A 1 89 ? 10.665 20.417 13.369 1.00 0.00 89 ASP A O 6
ATOM 13213 N N . ILE A 1 90 ? 8.549 19.779 13.710 1.00 0.00 90 ILE A N 6
ATOM 13214 C CA . ILE A 1 90 ? 8.320 19.240 12.375 1.00 0.00 90 ILE A CA 6
ATOM 13215 C C . ILE A 1 90 ? 8.137 20.440 11.428 1.00 0.00 90 ILE A C 6
ATOM 13216 O O . ILE A 1 90 ? 7.058 21.032 11.372 1.00 0.00 90 ILE A O 6
ATOM 13232 N N . THR A 1 91 ? 9.198 20.830 10.720 1.00 0.00 91 THR A N 6
ATOM 13233 C CA . THR A 1 91 ? 9.271 22.039 9.894 1.00 0.00 91 THR A CA 6
ATOM 13234 C C . THR A 1 91 ? 9.233 21.726 8.390 1.00 0.00 91 THR A C 6
ATOM 13235 O O . THR A 1 91 ? 8.990 22.622 7.579 1.00 0.00 91 THR A O 6
ATOM 13246 N N . GLN A 1 92 ? 9.453 20.464 8.010 1.00 0.00 92 GLN A N 6
ATOM 13247 C CA . GLN A 1 92 ? 9.244 19.957 6.660 1.00 0.00 92 GLN A CA 6
ATOM 13248 C C . GLN A 1 92 ? 7.809 20.225 6.179 1.00 0.00 92 GLN A C 6
ATOM 13249 O O . GLN A 1 92 ? 6.910 20.295 7.019 1.00 0.00 92 GLN A O 6
ATOM 13263 N N . PRO A 1 93 ? 7.557 20.348 4.866 1.00 0.00 93 PRO A N 6
ATOM 13264 C CA . PRO A 1 93 ? 6.206 20.375 4.315 1.00 0.00 93 PRO A CA 6
ATOM 13265 C C . PRO A 1 93 ? 5.419 19.124 4.730 1.00 0.00 93 PRO A C 6
ATOM 13266 O O . PRO A 1 93 ? 5.952 18.011 4.695 1.00 0.00 93 PRO A O 6
ATOM 13277 N N . ILE A 1 94 ? 4.145 19.284 5.078 1.00 0.00 94 ILE A N 6
ATOM 13278 C CA . ILE A 1 94 ? 3.243 18.202 5.460 1.00 0.00 94 ILE A CA 6
ATOM 13279 C C . ILE A 1 94 ? 1.888 18.561 4.856 1.00 0.00 94 ILE A C 6
ATOM 13280 O O . ILE A 1 94 ? 1.521 19.738 4.844 1.00 0.00 94 ILE A O 6
ATOM 13296 N N . PHE A 1 95 ? 1.113 17.574 4.407 1.00 0.00 95 PHE A N 6
ATOM 13297 C CA . PHE A 1 95 ? -0.268 17.814 4.009 1.00 0.00 95 PHE A CA 6
ATOM 13298 C C . PHE A 1 95 ? -1.204 16.830 4.699 1.00 0.00 95 PHE A C 6
ATOM 13299 O O . PHE A 1 95 ? -0.800 15.757 5.160 1.00 0.00 95 PHE A O 6
ATOM 13316 N N . VAL A 1 96 ? -2.467 17.230 4.761 1.00 0.00 96 VAL A N 6
ATOM 13317 C CA . VAL A 1 96 ? -3.574 16.447 5.279 1.00 0.00 96 VAL A CA 6
ATOM 13318 C C . VAL A 1 96 ? -4.706 16.582 4.263 1.00 0.00 96 VAL A C 6
ATOM 13319 O O . VAL A 1 96 ? -4.877 17.643 3.652 1.00 0.00 96 VAL A O 6
ATOM 13332 N N . ASP A 1 97 ? -5.509 15.535 4.110 1.00 0.00 97 ASP A N 6
ATOM 13333 C CA . ASP A 1 97 ? -6.661 15.496 3.226 1.00 0.00 97 ASP A CA 6
ATOM 13334 C C . ASP A 1 97 ? -7.741 14.594 3.818 1.00 0.00 97 ASP A C 6
ATOM 13335 O O . ASP A 1 97 ? -7.452 13.720 4.637 1.00 0.00 97 ASP A O 6
ATOM 13344 N N . SER A 1 98 ? -8.987 14.807 3.406 1.00 0.00 98 SER A N 6
ATOM 13345 C CA . SER A 1 98 ? -10.134 14.004 3.797 1.00 0.00 98 SER A CA 6
ATOM 13346 C C . SER A 1 98 ? -10.152 12.640 3.083 1.00 0.00 98 SER A C 6
ATOM 13347 O O . SER A 1 98 ? -10.896 11.754 3.505 1.00 0.00 98 SER A O 6
ATOM 13355 N N . ASP A 1 99 ? -9.351 12.452 2.025 1.00 0.00 99 ASP A N 6
ATOM 13356 C CA . ASP A 1 99 ? -9.374 11.253 1.186 1.00 0.00 99 ASP A CA 6
ATOM 13357 C C . ASP A 1 99 ? -7.990 10.607 1.057 1.00 0.00 99 ASP A C 6
ATOM 13358 O O . ASP A 1 99 ? -7.909 9.385 1.171 1.00 0.00 99 ASP A O 6
ATOM 13367 N N . HIS A 1 100 ? -6.919 11.405 0.921 1.00 0.00 100 HIS A N 6
ATOM 13368 C CA . HIS A 1 100 ? -5.558 11.004 0.619 1.00 0.00 100 HIS A CA 6
ATOM 13369 C C . HIS A 1 100 ? -5.551 10.191 -0.667 1.00 0.00 100 HIS A C 6
ATOM 13370 O O . HIS A 1 100 ? -5.696 8.970 -0.638 1.00 0.00 100 HIS A O 6
ATOM 13384 N N . ALA A 1 101 ? -5.359 10.868 -1.806 1.00 0.00 101 ALA A N 6
ATOM 13385 C CA . ALA A 1 101 ? -5.391 10.235 -3.126 1.00 0.00 101 ALA A CA 6
ATOM 13386 C C . ALA A 1 101 ? -4.377 9.092 -3.234 1.00 0.00 101 ALA A C 6
ATOM 13387 O O . ALA A 1 101 ? -4.599 8.123 -3.961 1.00 0.00 101 ALA A O 6
ATOM 13394 N N . LEU A 1 102 ? -3.287 9.165 -2.466 1.00 0.00 102 LEU A N 6
ATOM 13395 C CA . LEU A 1 102 ? -2.288 8.115 -2.426 1.00 0.00 102 LEU A CA 6
ATOM 13396 C C . LEU A 1 102 ? -2.782 6.868 -1.732 1.00 0.00 102 LEU A C 6
ATOM 13397 O O . LEU A 1 102 ? -2.104 5.859 -1.844 1.00 0.00 102 LEU A O 6
ATOM 13413 N N . THR A 1 103 ? -3.917 6.852 -1.041 1.00 0.00 103 THR A N 6
ATOM 13414 C CA . THR A 1 103 ? -4.429 5.594 -0.525 1.00 0.00 103 THR A CA 6
ATOM 13415 C C . THR A 1 103 ? -4.876 4.686 -1.674 1.00 0.00 103 THR A C 6
ATOM 13416 O O . THR A 1 103 ? -5.052 3.490 -1.464 1.00 0.00 103 THR A O 6
ATOM 13427 N N . ASP A 1 104 ? -4.985 5.195 -2.904 1.00 0.00 104 ASP A N 6
ATOM 13428 C CA . ASP A 1 104 ? -5.192 4.325 -4.048 1.00 0.00 104 ASP A CA 6
ATOM 13429 C C . ASP A 1 104 ? -3.887 3.653 -4.468 1.00 0.00 104 ASP A C 6
ATOM 13430 O O . ASP A 1 104 ? -3.921 2.584 -5.081 1.00 0.00 104 ASP A O 6
ATOM 13439 N N . ALA A 1 105 ? -2.739 4.237 -4.096 1.00 0.00 105 ALA A N 6
ATOM 13440 C CA . ALA A 1 105 ? -1.437 3.647 -4.373 1.00 0.00 105 ALA A CA 6
ATOM 13441 C C . ALA A 1 105 ? -0.911 2.849 -3.173 1.00 0.00 105 ALA A C 6
ATOM 13442 O O . ALA A 1 105 ? -0.510 1.697 -3.347 1.00 0.00 105 ALA A O 6
ATOM 13449 N N . PHE A 1 106 ? -0.925 3.425 -1.964 1.00 0.00 106 PHE A N 6
ATOM 13450 C CA . PHE A 1 106 ? -0.324 2.828 -0.783 1.00 0.00 106 PHE A CA 6
ATOM 13451 C C . PHE A 1 106 ? -1.370 2.044 0.003 1.00 0.00 106 PHE A C 6
ATOM 13452 O O . PHE A 1 106 ? -1.003 1.109 0.713 1.00 0.00 106 PHE A O 6
ATOM 13469 N N . GLU A 1 107 ? -2.651 2.429 -0.104 1.00 0.00 107 GLU A N 6
ATOM 13470 C CA . GLU A 1 107 ? -3.729 1.913 0.750 1.00 0.00 107 GLU A CA 6
ATOM 13471 C C . GLU A 1 107 ? -3.322 1.922 2.240 1.00 0.00 107 GLU A C 6
ATOM 13472 O O . GLU A 1 107 ? -3.422 0.913 2.940 1.00 0.00 107 GLU A O 6
ATOM 13484 N N . ASN A 1 108 ? -2.807 3.081 2.686 1.00 0.00 108 ASN A N 6
ATOM 13485 C CA . ASN A 1 108 ? -2.245 3.343 4.017 1.00 0.00 108 ASN A CA 6
ATOM 13486 C C . ASN A 1 108 ? -3.037 2.667 5.143 1.00 0.00 108 ASN A C 6
ATOM 13487 O O . ASN A 1 108 ? -4.223 2.954 5.319 1.00 0.00 108 ASN A O 6
ATOM 13498 N N . GLU A 1 109 ? -2.371 1.841 5.953 1.00 0.00 109 GLU A N 6
ATOM 13499 C CA . GLU A 1 109 ? -2.992 1.027 7.005 1.00 0.00 109 GLU A CA 6
ATOM 13500 C C . GLU A 1 109 ? -2.110 0.924 8.267 1.00 0.00 109 GLU A C 6
ATOM 13501 O O . GLU A 1 109 ? -2.276 0.024 9.092 1.00 0.00 109 GLU A O 6
ATOM 13513 N N . TYR A 1 110 ? -1.158 1.845 8.417 1.00 0.00 110 TYR A N 6
ATOM 13514 C CA . TYR A 1 110 ? -0.077 1.863 9.366 1.00 0.00 110 TYR A CA 6
ATOM 13515 C C . TYR A 1 110 ? 0.183 3.324 9.732 1.00 0.00 110 TYR A C 6
ATOM 13516 O O . TYR A 1 110 ? -0.178 4.237 8.988 1.00 0.00 110 TYR A O 6
ATOM 13534 N N . VAL A 1 111 ? 0.841 3.505 10.867 1.00 0.00 111 VAL A N 6
ATOM 13535 C CA . VAL A 1 111 ? 1.441 4.736 11.395 1.00 0.00 111 VAL A CA 6
ATOM 13536 C C . VAL A 1 111 ? 2.310 4.380 12.626 1.00 0.00 111 VAL A C 6
ATOM 13537 O O . VAL A 1 111 ? 1.915 3.495 13.391 1.00 0.00 111 VAL A O 6
ATOM 13550 N N . PRO A 1 112 ? 3.472 5.028 12.845 1.00 0.00 112 PRO A N 6
ATOM 13551 C CA . PRO A 1 112 ? 4.145 5.909 11.902 1.00 0.00 112 PRO A CA 6
ATOM 13552 C C . PRO A 1 112 ? 4.823 5.024 10.853 1.00 0.00 112 PRO A C 6
ATOM 13553 O O . PRO A 1 112 ? 5.260 3.914 11.173 1.00 0.00 112 PRO A O 6
ATOM 13564 N N . ALA A 1 113 ? 4.967 5.511 9.626 1.00 0.00 113 ALA A N 6
ATOM 13565 C CA . ALA A 1 113 ? 5.702 4.796 8.594 1.00 0.00 113 ALA A CA 6
ATOM 13566 C C . ALA A 1 113 ? 6.564 5.741 7.793 1.00 0.00 113 ALA A C 6
ATOM 13567 O O . ALA A 1 113 ? 6.296 6.940 7.731 1.00 0.00 113 ALA A O 6
ATOM 13574 N N . TYR A 1 114 ? 7.583 5.159 7.172 1.00 0.00 114 TYR A N 6
ATOM 13575 C CA . TYR A 1 114 ? 8.673 5.852 6.516 1.00 0.00 114 TYR A CA 6
ATOM 13576 C C . TYR A 1 114 ? 8.933 5.152 5.186 1.00 0.00 114 TYR A C 6
ATOM 13577 O O . TYR A 1 114 ? 9.018 3.923 5.143 1.00 0.00 114 TYR A O 6
ATOM 13595 N N . TYR A 1 115 ? 9.078 5.921 4.111 1.00 0.00 115 TYR A N 6
ATOM 13596 C CA . TYR A 1 115 ? 9.294 5.421 2.761 1.00 0.00 115 TYR A CA 6
ATOM 13597 C C . TYR A 1 115 ? 10.432 6.239 2.160 1.00 0.00 115 TYR A C 6
ATOM 13598 O O . TYR A 1 115 ? 10.392 7.472 2.217 1.00 0.00 115 TYR A O 6
ATOM 13616 N N . VAL A 1 116 ? 11.441 5.567 1.606 1.00 0.00 116 VAL A N 6
ATOM 13617 C CA . VAL A 1 116 ? 12.691 6.189 1.181 1.00 0.00 116 VAL A CA 6
ATOM 13618 C C . VAL A 1 116 ? 12.781 5.999 -0.328 1.00 0.00 116 VAL A C 6
ATOM 13619 O O . VAL A 1 116 ? 12.703 4.870 -0.815 1.00 0.00 116 VAL A O 6
ATOM 13632 N N . PHE A 1 117 ? 12.952 7.089 -1.070 1.00 0.00 117 PHE A N 6
ATOM 13633 C CA . PHE A 1 117 ? 12.927 7.116 -2.522 1.00 0.00 117 PHE A CA 6
ATOM 13634 C C . PHE A 1 117 ? 14.259 7.683 -2.985 1.00 0.00 117 PHE A C 6
ATOM 13635 O O . PHE A 1 117 ? 14.719 8.695 -2.455 1.00 0.00 117 PHE A O 6
ATOM 13652 N N . ASP A 1 118 ? 14.873 7.044 -3.975 1.00 0.00 118 ASP A N 6
ATOM 13653 C CA . ASP A 1 118 ? 16.045 7.615 -4.651 1.00 0.00 118 ASP A CA 6
ATOM 13654 C C . ASP A 1 118 ? 15.644 8.897 -5.400 1.00 0.00 118 ASP A C 6
ATOM 13655 O O . ASP A 1 118 ? 14.459 9.115 -5.656 1.00 0.00 118 ASP A O 6
ATOM 13664 N N . LYS A 1 119 ? 16.610 9.745 -5.786 1.00 0.00 119 LYS A N 6
ATOM 13665 C CA . LYS A 1 119 ? 16.382 10.969 -6.568 1.00 0.00 119 LYS A CA 6
ATOM 13666 C C . LYS A 1 119 ? 15.597 10.766 -7.869 1.00 0.00 119 LYS A C 6
ATOM 13667 O O . LYS A 1 119 ? 15.174 11.756 -8.464 1.00 0.00 119 LYS A O 6
ATOM 13686 N N . THR A 1 120 ? 15.434 9.534 -8.339 1.00 0.00 120 THR A N 6
ATOM 13687 C CA . THR A 1 120 ? 14.605 9.201 -9.491 1.00 0.00 120 THR A CA 6
ATOM 13688 C C . THR A 1 120 ? 13.118 9.237 -9.167 1.00 0.00 120 THR A C 6
ATOM 13689 O O . THR A 1 120 ? 12.292 9.480 -10.047 1.00 0.00 120 THR A O 6
ATOM 13700 N N . GLY A 1 121 ? 12.789 8.921 -7.918 1.00 0.00 121 GLY A N 6
ATOM 13701 C CA . GLY A 1 121 ? 11.438 8.700 -7.437 1.00 0.00 121 GLY A CA 6
ATOM 13702 C C . GLY A 1 121 ? 11.148 7.230 -7.212 1.00 0.00 121 GLY A C 6
ATOM 13703 O O . GLY A 1 121 ? 10.029 6.920 -6.813 1.00 0.00 121 GLY A O 6
ATOM 13707 N N . GLN A 1 122 ? 12.093 6.327 -7.484 1.00 0.00 122 GLN A N 6
ATOM 13708 C CA . GLN A 1 122 ? 11.860 4.908 -7.284 1.00 0.00 122 GLN A CA 6
ATOM 13709 C C . GLN A 1 122 ? 11.943 4.615 -5.781 1.00 0.00 122 GLN A C 6
ATOM 13710 O O . GLN A 1 122 ? 12.916 4.981 -5.114 1.00 0.00 122 GLN A O 6
ATOM 13724 N N . LEU A 1 123 ? 10.900 3.981 -5.255 1.00 0.00 123 LEU A N 6
ATOM 13725 C CA . LEU A 1 123 ? 10.772 3.552 -3.868 1.00 0.00 123 LEU A CA 6
ATOM 13726 C C . LEU A 1 123 ? 11.873 2.549 -3.533 1.00 0.00 123 LEU A C 6
ATOM 13727 O O . LEU A 1 123 ? 11.774 1.388 -3.922 1.00 0.00 123 LEU A O 6
ATOM 13743 N N . ARG A 1 124 ? 12.928 2.956 -2.829 1.00 0.00 124 ARG A N 6
ATOM 13744 C CA . ARG A 1 124 ? 14.014 2.045 -2.484 1.00 0.00 124 ARG A CA 6
ATOM 13745 C C . ARG A 1 124 ? 13.647 1.157 -1.302 1.00 0.00 124 ARG A C 6
ATOM 13746 O O . ARG A 1 124 ? 14.008 -0.019 -1.341 1.00 0.00 124 ARG A O 6
ATOM 13767 N N . HIS A 1 125 ? 12.967 1.664 -0.265 1.00 0.00 125 HIS A N 6
ATOM 13768 C CA . HIS A 1 125 ? 12.720 0.891 0.949 1.00 0.00 125 HIS A CA 6
ATOM 13769 C C . HIS A 1 125 ? 11.582 1.504 1.775 1.00 0.00 125 HIS A C 6
ATOM 13770 O O . HIS A 1 125 ? 11.275 2.686 1.618 1.00 0.00 125 HIS A O 6
ATOM 13784 N N . PHE A 1 126 ? 11.009 0.726 2.699 1.00 0.00 126 PHE A N 6
ATOM 13785 C CA . PHE A 1 126 ? 9.940 1.126 3.614 1.00 0.00 126 PHE A CA 6
ATOM 13786 C C . PHE A 1 126 ? 10.213 0.526 4.999 1.00 0.00 126 PHE A C 6
ATOM 13787 O O . PHE A 1 126 ? 10.720 -0.593 5.096 1.00 0.00 126 PHE A O 6
ATOM 13804 N N . GLN A 1 127 ? 9.845 1.252 6.057 1.00 0.00 127 GLN A N 6
ATOM 13805 C CA . GLN A 1 127 ? 9.865 0.819 7.452 1.00 0.00 127 GLN A CA 6
ATOM 13806 C C . GLN A 1 127 ? 8.671 1.448 8.175 1.00 0.00 127 GLN A C 6
ATOM 13807 O O . GLN A 1 127 ? 8.063 2.395 7.671 1.00 0.00 127 GLN A O 6
ATOM 13821 N N . ALA A 1 128 ? 8.368 0.977 9.387 1.00 0.00 128 ALA A N 6
ATOM 13822 C CA . ALA A 1 128 ? 7.359 1.576 10.247 1.00 0.00 128 ALA A CA 6
ATOM 13823 C C . ALA A 1 128 ? 7.770 1.435 11.712 1.00 0.00 128 ALA A C 6
ATOM 13824 O O . ALA A 1 128 ? 8.485 0.495 12.071 1.00 0.00 128 ALA A O 6
ATOM 13831 N N . GLY A 1 129 ? 7.295 2.357 12.554 1.00 0.00 129 GLY A N 6
ATOM 13832 C CA . GLY A 1 129 ? 7.561 2.403 13.991 1.00 0.00 129 GLY A CA 6
ATOM 13833 C C . GLY A 1 129 ? 9.014 2.769 14.275 1.00 0.00 129 GLY A C 6
ATOM 13834 O O . GLY A 1 129 ? 9.344 3.942 14.471 1.00 0.00 129 GLY A O 6
ATOM 13838 N N . GLY A 1 130 ? 9.898 1.775 14.245 1.00 0.00 130 GLY A N 6
ATOM 13839 C CA . GLY A 1 130 ? 11.341 1.966 14.276 1.00 0.00 130 GLY A CA 6
ATOM 13840 C C . GLY A 1 130 ? 11.875 2.674 15.518 1.00 0.00 130 GLY A C 6
ATOM 13841 O O . GLY A 1 130 ? 12.901 3.348 15.418 1.00 0.00 130 GLY A O 6
ATOM 13845 N N . SER A 1 131 ? 11.181 2.569 16.656 1.00 0.00 131 SER A N 6
ATOM 13846 C CA . SER A 1 131 ? 11.528 3.270 17.896 1.00 0.00 131 SER A CA 6
ATOM 13847 C C . SER A 1 131 ? 11.720 4.783 17.670 1.00 0.00 131 SER A C 6
ATOM 13848 O O . SER A 1 131 ? 12.598 5.404 18.276 1.00 0.00 131 SER A O 6
ATOM 13856 N N . GLY A 1 132 ? 10.930 5.377 16.765 1.00 0.00 132 GLY A N 6
ATOM 13857 C CA . GLY A 1 132 ? 11.111 6.757 16.338 1.00 0.00 132 GLY A CA 6
ATOM 13858 C C . GLY A 1 132 ? 12.148 6.834 15.218 1.00 0.00 132 GLY A C 6
ATOM 13859 O O . GLY A 1 132 ? 13.060 7.657 15.289 1.00 0.00 132 GLY A O 6
ATOM 13863 N N . MET A 1 133 ? 12.022 5.974 14.195 1.00 0.00 133 MET A N 6
ATOM 13864 C CA . MET A 1 133 ? 12.898 5.900 13.013 1.00 0.00 133 MET A CA 6
ATOM 13865 C C . MET A 1 133 ? 14.407 5.915 13.325 1.00 0.00 133 MET A C 6
ATOM 13866 O O . MET A 1 133 ? 15.208 6.480 12.576 1.00 0.00 133 MET A O 6
ATOM 13880 N N . LYS A 1 134 ? 14.832 5.271 14.415 1.00 0.00 134 LYS A N 6
ATOM 13881 C CA . LYS A 1 134 ? 16.255 5.173 14.749 1.00 0.00 134 LYS A CA 6
ATOM 13882 C C . LYS A 1 134 ? 17.016 4.366 13.691 1.00 0.00 134 LYS A C 6
ATOM 13883 O O . LYS A 1 134 ? 18.156 4.711 13.382 1.00 0.00 134 LYS A O 6
ATOM 13902 N N . MET A 1 135 ? 16.410 3.314 13.132 1.00 0.00 135 MET A N 6
ATOM 13903 C CA . MET A 1 135 ? 17.050 2.467 12.120 1.00 0.00 135 MET A CA 6
ATOM 13904 C C . MET A 1 135 ? 17.018 3.139 10.745 1.00 0.00 135 MET A C 6
ATOM 13905 O O . MET A 1 135 ? 17.939 2.956 9.952 1.00 0.00 135 MET A O 6
ATOM 13919 N N . LEU A 1 136 ? 15.979 3.930 10.454 1.00 0.00 136 LEU A N 6
ATOM 13920 C CA . LEU A 1 136 ? 15.791 4.616 9.172 1.00 0.00 136 LEU A CA 6
ATOM 13921 C C . LEU A 1 136 ? 17.001 5.464 8.794 1.00 0.00 136 LEU A C 6
ATOM 13922 O O . LEU A 1 136 ? 17.324 5.594 7.617 1.00 0.00 136 LEU A O 6
ATOM 13938 N N . GLU A 1 137 ? 17.683 6.012 9.797 1.00 0.00 137 GLU A N 6
ATOM 13939 C CA . GLU A 1 137 ? 18.933 6.747 9.640 1.00 0.00 137 GLU A CA 6
ATOM 13940 C C . GLU A 1 137 ? 19.956 5.947 8.823 1.00 0.00 137 GLU A C 6
ATOM 13941 O O . GLU A 1 137 ? 20.591 6.492 7.920 1.00 0.00 137 GLU A O 6
ATOM 13953 N N . LYS A 1 138 ? 20.073 4.638 9.070 1.00 0.00 138 LYS A N 6
ATOM 13954 C CA . LYS A 1 138 ? 20.970 3.773 8.309 1.00 0.00 138 LYS A CA 6
ATOM 13955 C C . LYS A 1 138 ? 20.467 3.671 6.878 1.00 0.00 138 LYS A C 6
ATOM 13956 O O . LYS A 1 138 ? 21.256 3.771 5.939 1.00 0.00 138 LYS A O 6
ATOM 13975 N N . ARG A 1 139 ? 19.154 3.491 6.698 1.00 0.00 139 ARG A N 6
ATOM 13976 C CA . ARG A 1 139 ? 18.586 3.260 5.383 1.00 0.00 139 ARG A CA 6
ATOM 13977 C C . ARG A 1 139 ? 18.761 4.476 4.486 1.00 0.00 139 ARG A C 6
ATOM 13978 O O . ARG A 1 139 ? 19.155 4.323 3.335 1.00 0.00 139 ARG A O 6
ATOM 13999 N N . VAL A 1 140 ? 18.520 5.678 4.999 1.00 0.00 140 VAL A N 6
ATOM 14000 C CA . VAL A 1 140 ? 18.747 6.907 4.259 1.00 0.00 140 VAL A CA 6
ATOM 14001 C C . VAL A 1 140 ? 20.220 7.020 3.871 1.00 0.00 140 VAL A C 6
ATOM 14002 O O . VAL A 1 140 ? 20.509 7.317 2.715 1.00 0.00 140 VAL A O 6
ATOM 14015 N N . ASN A 1 141 ? 21.159 6.736 4.781 1.00 0.00 141 ASN A N 6
ATOM 14016 C CA . ASN A 1 141 ? 22.581 6.862 4.457 1.00 0.00 141 ASN A CA 6
ATOM 14017 C C . ASN A 1 141 ? 22.978 5.843 3.390 1.00 0.00 141 ASN A C 6
ATOM 14018 O O . ASN A 1 141 ? 23.759 6.170 2.497 1.00 0.00 141 ASN A O 6
ATOM 14029 N N . ARG A 1 142 ? 22.406 4.635 3.424 1.00 0.00 142 ARG A N 6
ATOM 14030 C CA . ARG A 1 142 ? 22.545 3.670 2.339 1.00 0.00 142 ARG A CA 6
ATOM 14031 C C . ARG A 1 142 ? 21.994 4.264 1.048 1.00 0.00 142 ARG A C 6
ATOM 14032 O O . ARG A 1 142 ? 22.719 4.267 0.065 1.00 0.00 142 ARG A O 6
ATOM 14053 N N . VAL A 1 143 ? 20.775 4.801 1.008 1.00 0.00 143 VAL A N 6
ATOM 14054 C CA . VAL A 1 143 ? 20.220 5.359 -0.229 1.00 0.00 143 VAL A CA 6
ATOM 14055 C C . VAL A 1 143 ? 21.081 6.520 -0.762 1.00 0.00 143 VAL A C 6
ATOM 14056 O O . VAL A 1 143 ? 21.208 6.663 -1.978 1.00 0.00 143 VAL A O 6
ATOM 14069 N N . LEU A 1 144 ? 21.741 7.304 0.100 1.00 0.00 144 LEU A N 6
ATOM 14070 C CA . LEU A 1 144 ? 22.733 8.280 -0.359 1.00 0.00 144 LEU A CA 6
ATOM 14071 C C . LEU A 1 144 ? 23.898 7.562 -1.030 1.00 0.00 144 LEU A C 6
ATOM 14072 O O . LEU A 1 144 ? 24.267 7.926 -2.142 1.00 0.00 144 LEU A O 6
ATOM 14088 N N . ALA A 1 145 ? 24.457 6.528 -0.395 1.00 0.00 145 ALA A N 6
ATOM 14089 C CA . ALA A 1 145 ? 25.544 5.738 -0.966 1.00 0.00 145 ALA A CA 6
ATOM 14090 C C . ALA A 1 145 ? 25.140 5.054 -2.284 1.00 0.00 145 ALA A C 6
ATOM 14091 O O . ALA A 1 145 ? 25.989 4.855 -3.152 1.00 0.00 145 ALA A O 6
ATOM 14098 N N . GLU A 1 146 ? 23.859 4.718 -2.468 1.00 0.00 146 GLU A N 6
ATOM 14099 C CA . GLU A 1 146 ? 23.337 4.174 -3.720 1.00 0.00 146 GLU A CA 6
ATOM 14100 C C . GLU A 1 146 ? 23.336 5.225 -4.846 1.00 0.00 146 GLU A C 6
ATOM 14101 O O . GLU A 1 146 ? 23.186 4.847 -6.010 1.00 0.00 146 GLU A O 6
ATOM 14113 N N . THR A 1 147 ? 23.501 6.519 -4.536 1.00 0.00 147 THR A N 6
ATOM 14114 C CA . THR A 1 147 ? 23.298 7.608 -5.489 1.00 0.00 147 THR A CA 6
ATOM 14115 C C . THR A 1 147 ? 24.454 8.629 -5.488 1.00 0.00 147 THR A C 6
ATOM 14116 O O . THR A 1 147 ? 24.373 9.691 -6.111 1.00 0.00 147 THR A O 6
ATOM 14127 N N . GLU A 1 148 ? 25.567 8.284 -4.843 1.00 0.00 148 GLU A N 6
ATOM 14128 C CA . GLU A 1 148 ? 26.749 9.118 -4.683 1.00 0.00 148 GLU A CA 6
ATOM 14129 C C . GLU A 1 148 ? 27.981 8.239 -4.888 1.00 0.00 148 GLU A C 6
ATOM 14130 O O . GLU A 1 148 ? 28.159 7.253 -4.143 1.00 0.00 148 GLU A O 6
ATOM 14143 N N . MET A 1 1 ? 2.953 -1.645 -0.759 1.00 0.00 1 MET A N 7
ATOM 14144 C CA . MET A 1 1 ? 3.799 -0.973 -1.782 1.00 0.00 1 MET A CA 7
ATOM 14145 C C . MET A 1 1 ? 4.961 -1.894 -2.161 1.00 0.00 1 MET A C 7
ATOM 14146 O O . MET A 1 1 ? 5.616 -2.454 -1.280 1.00 0.00 1 MET A O 7
ATOM 14162 N N . LYS A 1 2 ? 5.226 -2.069 -3.463 1.00 0.00 2 LYS A N 7
ATOM 14163 C CA . LYS A 1 2 ? 6.408 -2.790 -3.925 1.00 0.00 2 LYS A CA 7
ATOM 14164 C C . LYS A 1 2 ? 7.569 -1.802 -3.989 1.00 0.00 2 LYS A C 7
ATOM 14165 O O . LYS A 1 2 ? 7.369 -0.590 -4.098 1.00 0.00 2 LYS A O 7
ATOM 14184 N N . LEU A 1 3 ? 8.784 -2.327 -3.941 1.00 0.00 3 LEU A N 7
ATOM 14185 C CA . LEU A 1 3 ? 9.996 -1.552 -4.162 1.00 0.00 3 LEU A CA 7
ATOM 14186 C C . LEU A 1 3 ? 10.134 -1.212 -5.642 1.00 0.00 3 LEU A C 7
ATOM 14187 O O . LEU A 1 3 ? 9.519 -1.827 -6.515 1.00 0.00 3 LEU A O 7
ATOM 14203 N N . ARG A 1 4 ? 10.962 -0.199 -5.895 1.00 0.00 4 ARG A N 7
ATOM 14204 C CA . ARG A 1 4 ? 11.216 0.463 -7.169 1.00 0.00 4 ARG A CA 7
ATOM 14205 C C . ARG A 1 4 ? 9.956 0.981 -7.868 1.00 0.00 4 ARG A C 7
ATOM 14206 O O . ARG A 1 4 ? 10.034 1.346 -9.041 1.00 0.00 4 ARG A O 7
ATOM 14227 N N . GLN A 1 5 ? 8.810 1.065 -7.178 1.00 0.00 5 GLN A N 7
ATOM 14228 C CA . GLN A 1 5 ? 7.659 1.761 -7.743 1.00 0.00 5 GLN A CA 7
ATOM 14229 C C . GLN A 1 5 ? 7.986 3.247 -7.791 1.00 0.00 5 GLN A C 7
ATOM 14230 O O . GLN A 1 5 ? 8.594 3.742 -6.842 1.00 0.00 5 GLN A O 7
ATOM 14244 N N . PRO A 1 6 ? 7.571 3.990 -8.821 1.00 0.00 6 PRO A N 7
ATOM 14245 C CA . PRO A 1 6 ? 7.679 5.430 -8.776 1.00 0.00 6 PRO A CA 7
ATOM 14246 C C . PRO A 1 6 ? 6.621 5.997 -7.816 1.00 0.00 6 PRO A C 7
ATOM 14247 O O . PRO A 1 6 ? 5.545 5.415 -7.648 1.00 0.00 6 PRO A O 7
ATOM 14258 N N . MET A 1 7 ? 6.928 7.150 -7.216 1.00 0.00 7 MET A N 7
ATOM 14259 C CA . MET A 1 7 ? 5.991 7.974 -6.445 1.00 0.00 7 MET A CA 7
ATOM 14260 C C . MET A 1 7 ? 4.634 8.040 -7.164 1.00 0.00 7 MET A C 7
ATOM 14261 O O . MET A 1 7 ? 4.620 8.437 -8.335 1.00 0.00 7 MET A O 7
ATOM 14275 N N . PRO A 1 8 ? 3.502 7.699 -6.525 1.00 0.00 8 PRO A N 7
ATOM 14276 C CA . PRO A 1 8 ? 2.188 7.936 -7.102 1.00 0.00 8 PRO A CA 7
ATOM 14277 C C . PRO A 1 8 ? 1.833 9.424 -6.959 1.00 0.00 8 PRO A C 7
ATOM 14278 O O . PRO A 1 8 ? 2.705 10.286 -6.836 1.00 0.00 8 PRO A O 7
ATOM 14289 N N . GLU A 1 9 ? 0.542 9.726 -6.989 1.00 0.00 9 GLU A N 7
ATOM 14290 C CA . GLU A 1 9 ? -0.030 11.029 -6.696 1.00 0.00 9 GLU A CA 7
ATOM 14291 C C . GLU A 1 9 ? 0.350 11.459 -5.279 1.00 0.00 9 GLU A C 7
ATOM 14292 O O . GLU A 1 9 ? 0.023 10.757 -4.319 1.00 0.00 9 GLU A O 7
ATOM 14304 N N . LEU A 1 10 ? 0.985 12.625 -5.137 1.00 0.00 10 LEU A N 7
ATOM 14305 C CA . LEU A 1 10 ? 1.406 13.173 -3.851 1.00 0.00 10 LEU A CA 7
ATOM 14306 C C . LEU A 1 10 ? 0.678 14.508 -3.712 1.00 0.00 10 LEU A C 7
ATOM 14307 O O . LEU A 1 10 ? 1.214 15.548 -4.100 1.00 0.00 10 LEU A O 7
ATOM 14323 N N . THR A 1 11 ? -0.590 14.479 -3.288 1.00 0.00 11 THR A N 7
ATOM 14324 C CA . THR A 1 11 ? -1.437 15.665 -3.330 1.00 0.00 11 THR A CA 7
ATOM 14325 C C . THR A 1 11 ? -2.604 15.493 -2.356 1.00 0.00 11 THR A C 7
ATOM 14326 O O . THR A 1 11 ? -2.987 14.367 -2.016 1.00 0.00 11 THR A O 7
ATOM 14337 N N . GLY A 1 12 ? -3.161 16.619 -1.908 1.00 0.00 12 GLY A N 7
ATOM 14338 C CA . GLY A 1 12 ? -4.180 16.699 -0.881 1.00 0.00 12 GLY A CA 7
ATOM 14339 C C . GLY A 1 12 ? -4.697 18.131 -0.760 1.00 0.00 12 GLY A C 7
ATOM 14340 O O . GLY A 1 12 ? -4.123 19.049 -1.352 1.00 0.00 12 GLY A O 7
ATOM 14344 N N . GLU A 1 13 ? -5.768 18.319 0.013 1.00 0.00 13 GLU A N 7
ATOM 14345 C CA . GLU A 1 13 ? -6.522 19.569 0.063 1.00 0.00 13 GLU A CA 7
ATOM 14346 C C . GLU A 1 13 ? -6.854 20.037 1.492 1.00 0.00 13 GLU A C 7
ATOM 14347 O O . GLU A 1 13 ? -7.407 21.129 1.647 1.00 0.00 13 GLU A O 7
ATOM 14359 N N . LYS A 1 14 ? -6.554 19.257 2.542 1.00 0.00 14 LYS A N 7
ATOM 14360 C CA . LYS A 1 14 ? -7.047 19.566 3.891 1.00 0.00 14 LYS A CA 7
ATOM 14361 C C . LYS A 1 14 ? -6.092 20.497 4.644 1.00 0.00 14 LYS A C 7
ATOM 14362 O O . LYS A 1 14 ? -6.569 21.441 5.275 1.00 0.00 14 LYS A O 7
ATOM 14381 N N . ALA A 1 15 ? -4.774 20.284 4.563 1.00 0.00 15 ALA A N 7
ATOM 14382 C CA . ALA A 1 15 ? -3.762 21.220 5.058 1.00 0.00 15 ALA A CA 7
ATOM 14383 C C . ALA A 1 15 ? -2.436 20.969 4.332 1.00 0.00 15 ALA A C 7
ATOM 14384 O O . ALA A 1 15 ? -2.229 19.901 3.752 1.00 0.00 15 ALA A O 7
ATOM 14391 N N . TRP A 1 16 ? -1.530 21.943 4.413 1.00 0.00 16 TRP A N 7
ATOM 14392 C CA . TRP A 1 16 ? -0.219 21.980 3.760 1.00 0.00 16 TRP A CA 7
ATOM 14393 C C . TRP A 1 16 ? 0.787 22.604 4.738 1.00 0.00 16 TRP A C 7
ATOM 14394 O O . TRP A 1 16 ? 1.413 23.632 4.472 1.00 0.00 16 TRP A O 7
ATOM 14415 N N . LEU A 1 17 ? 0.817 22.045 5.949 1.00 0.00 17 LEU A N 7
ATOM 14416 C CA . LEU A 1 17 ? 1.552 22.542 7.101 1.00 0.00 17 LEU A CA 7
ATOM 14417 C C . LEU A 1 17 ? 3.036 22.692 6.755 1.00 0.00 17 LEU A C 7
ATOM 14418 O O . LEU A 1 17 ? 3.683 21.738 6.326 1.00 0.00 17 LEU A O 7
ATOM 14434 N N . ASN A 1 18 ? 3.559 23.908 6.931 1.00 0.00 18 ASN A N 7
ATOM 14435 C CA . ASN A 1 18 ? 4.911 24.388 6.608 1.00 0.00 18 ASN A CA 7
ATOM 14436 C C . ASN A 1 18 ? 5.087 24.582 5.103 1.00 0.00 18 ASN A C 7
ATOM 14437 O O . ASN A 1 18 ? 5.776 25.509 4.678 1.00 0.00 18 ASN A O 7
ATOM 14448 N N . GLY A 1 19 ? 4.455 23.730 4.300 1.00 0.00 19 GLY A N 7
ATOM 14449 C CA . GLY A 1 19 ? 4.412 23.804 2.850 1.00 0.00 19 GLY A CA 7
ATOM 14450 C C . GLY A 1 19 ? 4.025 22.448 2.272 1.00 0.00 19 GLY A C 7
ATOM 14451 O O . GLY A 1 19 ? 3.911 21.462 3.002 1.00 0.00 19 GLY A O 7
ATOM 14455 N N . GLU A 1 20 ? 3.872 22.385 0.951 1.00 0.00 20 GLU A N 7
ATOM 14456 C CA . GLU A 1 20 ? 3.626 21.175 0.186 1.00 0.00 20 GLU A CA 7
ATOM 14457 C C . GLU A 1 20 ? 4.479 21.206 -1.089 1.00 0.00 20 GLU A C 7
ATOM 14458 O O . GLU A 1 20 ? 4.997 22.261 -1.469 1.00 0.00 20 GLU A O 7
ATOM 14470 N N . VAL A 1 21 ? 4.654 20.050 -1.732 1.00 0.00 21 VAL A N 7
ATOM 14471 C CA . VAL A 1 21 ? 5.550 19.856 -2.868 1.00 0.00 21 VAL A CA 7
ATOM 14472 C C . VAL A 1 21 ? 5.049 18.638 -3.664 1.00 0.00 21 VAL A C 7
ATOM 14473 O O . VAL A 1 21 ? 4.297 17.816 -3.129 1.00 0.00 21 VAL A O 7
ATOM 14486 N N . THR A 1 22 ? 5.449 18.517 -4.930 1.00 0.00 22 THR A N 7
ATOM 14487 C CA . THR A 1 22 ? 4.903 17.548 -5.879 1.00 0.00 22 THR A CA 7
ATOM 14488 C C . THR A 1 22 ? 5.954 16.531 -6.310 1.00 0.00 22 THR A C 7
ATOM 14489 O O . THR A 1 22 ? 7.155 16.776 -6.207 1.00 0.00 22 THR A O 7
ATOM 14500 N N . ARG A 1 23 ? 5.507 15.434 -6.926 1.00 0.00 23 ARG A N 7
ATOM 14501 C CA . ARG A 1 23 ? 6.335 14.425 -7.592 1.00 0.00 23 ARG A CA 7
ATOM 14502 C C . ARG A 1 23 ? 7.124 14.946 -8.804 1.00 0.00 23 ARG A C 7
ATOM 14503 O O . ARG A 1 23 ? 7.674 14.147 -9.556 1.00 0.00 23 ARG A O 7
ATOM 14524 N N . GLU A 1 24 ? 7.182 16.259 -9.028 1.00 0.00 24 GLU A N 7
ATOM 14525 C CA . GLU A 1 24 ? 8.044 16.862 -10.049 1.00 0.00 24 GLU A CA 7
ATOM 14526 C C . GLU A 1 24 ? 8.925 17.990 -9.485 1.00 0.00 24 GLU A C 7
ATOM 14527 O O . GLU A 1 24 ? 9.688 18.606 -10.230 1.00 0.00 24 GLU A O 7
ATOM 14539 N N . GLN A 1 25 ? 8.845 18.246 -8.175 1.00 0.00 25 GLN A N 7
ATOM 14540 C CA . GLN A 1 25 ? 9.596 19.285 -7.474 1.00 0.00 25 GLN A CA 7
ATOM 14541 C C . GLN A 1 25 ? 10.318 18.700 -6.247 1.00 0.00 25 GLN A C 7
ATOM 14542 O O . GLN A 1 25 ? 11.387 19.178 -5.868 1.00 0.00 25 GLN A O 7
ATOM 14556 N N . LEU A 1 26 ? 9.774 17.626 -5.664 1.00 0.00 26 LEU A N 7
ATOM 14557 C CA . LEU A 1 26 ? 10.371 16.827 -4.595 1.00 0.00 26 LEU A CA 7
ATOM 14558 C C . LEU A 1 26 ? 11.560 16.014 -5.111 1.00 0.00 26 LEU A C 7
ATOM 14559 O O . LEU A 1 26 ? 12.464 15.687 -4.348 1.00 0.00 26 LEU A O 7
ATOM 14575 N N . ILE A 1 27 ? 11.573 15.720 -6.412 1.00 0.00 27 ILE A N 7
ATOM 14576 C CA . ILE A 1 27 ? 12.522 14.835 -7.068 1.00 0.00 27 ILE A CA 7
ATOM 14577 C C . ILE A 1 27 ? 13.098 15.514 -8.311 1.00 0.00 27 ILE A C 7
ATOM 14578 O O . ILE A 1 27 ? 12.612 16.562 -8.748 1.00 0.00 27 ILE A O 7
ATOM 14594 N N . GLY A 1 28 ? 14.164 14.916 -8.849 1.00 0.00 28 GLY A N 7
ATOM 14595 C CA . GLY A 1 28 ? 14.975 15.451 -9.933 1.00 0.00 28 GLY A CA 7
ATOM 14596 C C . GLY A 1 28 ? 16.374 15.843 -9.451 1.00 0.00 28 GLY A C 7
ATOM 14597 O O . GLY A 1 28 ? 17.242 16.096 -10.286 1.00 0.00 28 GLY A O 7
ATOM 14601 N N . GLU A 1 29 ? 16.636 15.829 -8.136 1.00 0.00 29 GLU A N 7
ATOM 14602 C CA . GLU A 1 29 ? 17.856 16.405 -7.568 1.00 0.00 29 GLU A CA 7
ATOM 14603 C C . GLU A 1 29 ? 18.507 15.532 -6.494 1.00 0.00 29 GLU A C 7
ATOM 14604 O O . GLU A 1 29 ? 19.697 15.232 -6.604 1.00 0.00 29 GLU A O 7
ATOM 14616 N N . LYS A 1 30 ? 17.761 15.121 -5.465 1.00 0.00 30 LYS A N 7
ATOM 14617 C CA . LYS A 1 30 ? 18.312 14.414 -4.309 1.00 0.00 30 LYS A CA 7
ATOM 14618 C C . LYS A 1 30 ? 17.258 13.449 -3.756 1.00 0.00 30 LYS A C 7
ATOM 14619 O O . LYS A 1 30 ? 16.073 13.677 -4.015 1.00 0.00 30 LYS A O 7
ATOM 14638 N N . PRO A 1 31 ? 17.661 12.358 -3.073 1.00 0.00 31 PRO A N 7
ATOM 14639 C CA . PRO A 1 31 ? 16.744 11.387 -2.485 1.00 0.00 31 PRO A CA 7
ATOM 14640 C C . PRO A 1 31 ? 15.674 12.013 -1.588 1.00 0.00 31 PRO A C 7
ATOM 14641 O O . PRO A 1 31 ? 15.728 13.187 -1.210 1.00 0.00 31 PRO A O 7
ATOM 14652 N N . THR A 1 32 ? 14.690 11.207 -1.217 1.00 0.00 32 THR A N 7
ATOM 14653 C CA . THR A 1 32 ? 13.518 11.650 -0.477 1.00 0.00 32 THR A CA 7
ATOM 14654 C C . THR A 1 32 ? 13.146 10.620 0.589 1.00 0.00 32 THR A C 7
ATOM 14655 O O . THR A 1 32 ? 13.399 9.424 0.437 1.00 0.00 32 THR A O 7
ATOM 14666 N N . LEU A 1 33 ? 12.504 11.093 1.655 1.00 0.00 33 LEU A N 7
ATOM 14667 C CA . LEU A 1 33 ? 11.860 10.297 2.683 1.00 0.00 33 LEU A CA 7
ATOM 14668 C C . LEU A 1 33 ? 10.458 10.879 2.822 1.00 0.00 33 LEU A C 7
ATOM 14669 O O . LEU A 1 33 ? 10.327 12.063 3.136 1.00 0.00 33 LEU A O 7
ATOM 14685 N N . ILE A 1 34 ? 9.433 10.062 2.583 1.00 0.00 34 ILE A N 7
ATOM 14686 C CA . ILE A 1 34 ? 8.051 10.403 2.889 1.00 0.00 34 ILE A CA 7
ATOM 14687 C C . ILE A 1 34 ? 7.698 9.538 4.098 1.00 0.00 34 ILE A C 7
ATOM 14688 O O . ILE A 1 34 ? 7.993 8.337 4.088 1.00 0.00 34 ILE A O 7
ATOM 14704 N N . HIS A 1 35 ? 7.050 10.107 5.116 1.00 0.00 35 HIS A N 7
ATOM 14705 C CA . HIS A 1 35 ? 6.493 9.302 6.198 1.00 0.00 35 HIS A CA 7
ATOM 14706 C C . HIS A 1 35 ? 5.017 9.621 6.431 1.00 0.00 35 HIS A C 7
ATOM 14707 O O . HIS A 1 35 ? 4.527 10.693 6.072 1.00 0.00 35 HIS A O 7
ATOM 14721 N N . PHE A 1 36 ? 4.316 8.662 7.030 1.00 0.00 36 PHE A N 7
ATOM 14722 C CA . PHE A 1 36 ? 2.873 8.598 7.193 1.00 0.00 36 PHE A CA 7
ATOM 14723 C C . PHE A 1 36 ? 2.666 8.400 8.687 1.00 0.00 36 PHE A C 7
ATOM 14724 O O . PHE A 1 36 ? 3.207 7.442 9.239 1.00 0.00 36 PHE A O 7
ATOM 14741 N N . TRP A 1 37 ? 1.964 9.310 9.360 1.00 0.00 37 TRP A N 7
ATOM 14742 C CA . TRP A 1 37 ? 1.906 9.342 10.826 1.00 0.00 37 TRP A CA 7
ATOM 14743 C C . TRP A 1 37 ? 0.589 9.946 11.320 1.00 0.00 37 TRP A C 7
ATOM 14744 O O . TRP A 1 37 ? -0.152 10.540 10.536 1.00 0.00 37 TRP A O 7
ATOM 14765 N N . SER A 1 38 ? 0.326 9.798 12.621 1.00 0.00 38 SER A N 7
ATOM 14766 C CA . SER A 1 38 ? -0.900 10.190 13.307 1.00 0.00 38 SER A CA 7
ATOM 14767 C C . SER A 1 38 ? -0.522 10.618 14.729 1.00 0.00 38 SER A C 7
ATOM 14768 O O . SER A 1 38 ? 0.124 9.840 15.434 1.00 0.00 38 SER A O 7
ATOM 14776 N N . ILE A 1 39 ? -0.874 11.838 15.159 1.00 0.00 39 ILE A N 7
ATOM 14777 C CA . ILE A 1 39 ? -0.513 12.345 16.488 1.00 0.00 39 ILE A CA 7
ATOM 14778 C C . ILE A 1 39 ? -1.058 11.459 17.625 1.00 0.00 39 ILE A C 7
ATOM 14779 O O . ILE A 1 39 ? -0.507 11.477 18.725 1.00 0.00 39 ILE A O 7
ATOM 14795 N N . SER A 1 40 ? -2.102 10.668 17.380 1.00 0.00 40 SER A N 7
ATOM 14796 C CA . SER A 1 40 ? -2.730 9.804 18.372 1.00 0.00 40 SER A CA 7
ATOM 14797 C C . SER A 1 40 ? -1.846 8.653 18.882 1.00 0.00 40 SER A C 7
ATOM 14798 O O . SER A 1 40 ? -2.205 8.046 19.895 1.00 0.00 40 SER A O 7
ATOM 14806 N N . CYS A 1 41 ? -0.723 8.321 18.227 1.00 0.00 41 CYS A N 7
ATOM 14807 C CA . CYS A 1 41 ? 0.041 7.112 18.533 1.00 0.00 41 CYS A CA 7
ATOM 14808 C C . CYS A 1 41 ? 1.395 7.491 19.133 1.00 0.00 41 CYS A C 7
ATOM 14809 O O . CYS A 1 41 ? 2.088 8.364 18.608 1.00 0.00 41 CYS A O 7
ATOM 14817 N N . HIS A 1 42 ? 1.803 6.820 20.213 1.00 0.00 42 HIS A N 7
ATOM 14818 C CA . HIS A 1 42 ? 3.021 7.186 20.933 1.00 0.00 42 HIS A CA 7
ATOM 14819 C C . HIS A 1 42 ? 4.276 6.963 20.087 1.00 0.00 42 HIS A C 7
ATOM 14820 O O . HIS A 1 42 ? 5.200 7.770 20.142 1.00 0.00 42 HIS A O 7
ATOM 14834 N N . LEU A 1 43 ? 4.312 5.912 19.258 1.00 0.00 43 LEU A N 7
ATOM 14835 C CA . LEU A 1 43 ? 5.449 5.685 18.362 1.00 0.00 43 LEU A CA 7
ATOM 14836 C C . LEU A 1 43 ? 5.584 6.845 17.372 1.00 0.00 43 LEU A C 7
ATOM 14837 O O . LEU A 1 43 ? 6.711 7.238 17.070 1.00 0.00 43 LEU A O 7
ATOM 14853 N N . CYS A 1 44 ? 4.470 7.441 16.919 1.00 0.00 44 CYS A N 7
ATOM 14854 C CA . CYS A 1 44 ? 4.529 8.679 16.154 1.00 0.00 44 CYS A CA 7
ATOM 14855 C C . CYS A 1 44 ? 5.185 9.760 17.004 1.00 0.00 44 CYS A C 7
ATOM 14856 O O . CYS A 1 44 ? 6.135 10.368 16.539 1.00 0.00 44 CYS A O 7
ATOM 14864 N N . LYS A 1 45 ? 4.762 9.971 18.254 1.00 0.00 45 LYS A N 7
ATOM 14865 C CA . LYS A 1 45 ? 5.338 11.026 19.097 1.00 0.00 45 LYS A CA 7
ATOM 14866 C C . LYS A 1 45 ? 6.822 10.864 19.405 1.00 0.00 45 LYS A C 7
ATOM 14867 O O . LYS A 1 45 ? 7.427 11.817 19.886 1.00 0.00 45 LYS A O 7
ATOM 14886 N N . GLU A 1 46 ? 7.407 9.697 19.175 1.00 0.00 46 GLU A N 7
ATOM 14887 C CA . GLU A 1 46 ? 8.839 9.468 19.347 1.00 0.00 46 GLU A CA 7
ATOM 14888 C C . GLU A 1 46 ? 9.551 9.696 18.001 1.00 0.00 46 GLU A C 7
ATOM 14889 O O . GLU A 1 46 ? 10.592 10.364 17.914 1.00 0.00 46 GLU A O 7
ATOM 14901 N N . ALA A 1 47 ? 8.940 9.209 16.917 1.00 0.00 47 ALA A N 7
ATOM 14902 C CA . ALA A 1 47 ? 9.433 9.451 15.578 1.00 0.00 47 ALA A CA 7
ATOM 14903 C C . ALA A 1 47 ? 9.427 10.942 15.275 1.00 0.00 47 ALA A C 7
ATOM 14904 O O . ALA A 1 47 ? 10.395 11.418 14.716 1.00 0.00 47 ALA A O 7
ATOM 14911 N N . MET A 1 48 ? 8.401 11.690 15.671 1.00 0.00 48 MET A N 7
ATOM 14912 C CA . MET A 1 48 ? 8.209 13.102 15.389 1.00 0.00 48 MET A CA 7
ATOM 14913 C C . MET A 1 48 ? 9.387 13.994 15.835 1.00 0.00 48 MET A C 7
ATOM 14914 O O . MET A 1 48 ? 9.923 14.718 14.996 1.00 0.00 48 MET A O 7
ATOM 14928 N N . PRO A 1 49 ? 9.875 13.944 17.088 1.00 0.00 49 PRO A N 7
ATOM 14929 C CA . PRO A 1 49 ? 11.106 14.628 17.451 1.00 0.00 49 PRO A CA 7
ATOM 14930 C C . PRO A 1 49 ? 12.298 14.085 16.664 1.00 0.00 49 PRO A C 7
ATOM 14931 O O . PRO A 1 49 ? 13.168 14.874 16.277 1.00 0.00 49 PRO A O 7
ATOM 14942 N N . GLN A 1 50 ? 12.352 12.776 16.374 1.00 0.00 50 GLN A N 7
ATOM 14943 C CA . GLN A 1 50 ? 13.454 12.300 15.547 1.00 0.00 50 GLN A CA 7
ATOM 14944 C C . GLN A 1 50 ? 13.367 12.872 14.127 1.00 0.00 50 GLN A C 7
ATOM 14945 O O . GLN A 1 50 ? 14.404 13.230 13.593 1.00 0.00 50 GLN A O 7
ATOM 14959 N N . VAL A 1 51 ? 12.177 13.072 13.549 1.00 0.00 51 VAL A N 7
ATOM 14960 C CA . VAL A 1 51 ? 11.968 13.760 12.275 1.00 0.00 51 VAL A CA 7
ATOM 14961 C C . VAL A 1 51 ? 12.566 15.166 12.360 1.00 0.00 51 VAL A C 7
ATOM 14962 O O . VAL A 1 51 ? 13.146 15.610 11.374 1.00 0.00 51 VAL A O 7
ATOM 14975 N N . ASN A 1 52 ? 12.502 15.851 13.514 1.00 0.00 52 ASN A N 7
ATOM 14976 C CA . ASN A 1 52 ? 13.166 17.149 13.660 1.00 0.00 52 ASN A CA 7
ATOM 14977 C C . ASN A 1 52 ? 14.677 17.011 13.433 1.00 0.00 52 ASN A C 7
ATOM 14978 O O . ASN A 1 52 ? 15.246 17.730 12.603 1.00 0.00 52 ASN A O 7
ATOM 14989 N N . GLU A 1 53 ? 15.353 16.065 14.093 1.00 0.00 53 GLU A N 7
ATOM 14990 C CA . GLU A 1 53 ? 16.793 15.942 13.858 1.00 0.00 53 GLU A CA 7
ATOM 14991 C C . GLU A 1 53 ? 17.080 15.315 12.487 1.00 0.00 53 GLU A C 7
ATOM 14992 O O . GLU A 1 53 ? 18.115 15.605 11.900 1.00 0.00 53 GLU A O 7
ATOM 15004 N N . PHE A 1 54 ? 16.168 14.522 11.921 1.00 0.00 54 PHE A N 7
ATOM 15005 C CA . PHE A 1 54 ? 16.299 13.905 10.607 1.00 0.00 54 PHE A CA 7
ATOM 15006 C C . PHE A 1 54 ? 16.316 15.006 9.556 1.00 0.00 54 PHE A C 7
ATOM 15007 O O . PHE A 1 54 ? 17.174 15.035 8.673 1.00 0.00 54 PHE A O 7
ATOM 15024 N N . ARG A 1 55 ? 15.392 15.960 9.703 1.00 0.00 55 ARG A N 7
ATOM 15025 C CA . ARG A 1 55 ? 15.321 17.150 8.886 1.00 0.00 55 ARG A CA 7
ATOM 15026 C C . ARG A 1 55 ? 16.643 17.893 8.957 1.00 0.00 55 ARG A C 7
ATOM 15027 O O . ARG A 1 55 ? 17.151 18.259 7.909 1.00 0.00 55 ARG A O 7
ATOM 15048 N N . ASP A 1 56 ? 17.240 18.086 10.135 1.00 0.00 56 ASP A N 7
ATOM 15049 C CA . ASP A 1 56 ? 18.483 18.853 10.218 1.00 0.00 56 ASP A CA 7
ATOM 15050 C C . ASP A 1 56 ? 19.638 18.079 9.592 1.00 0.00 56 ASP A C 7
ATOM 15051 O O . ASP A 1 56 ? 20.418 18.641 8.819 1.00 0.00 56 ASP A O 7
ATOM 15060 N N . LYS A 1 57 ? 19.717 16.776 9.883 1.00 0.00 57 LYS A N 7
ATOM 15061 C CA . LYS A 1 57 ? 20.798 15.922 9.416 1.00 0.00 57 LYS A CA 7
ATOM 15062 C C . LYS A 1 57 ? 20.833 15.840 7.892 1.00 0.00 57 LYS A C 7
ATOM 15063 O O . LYS A 1 57 ? 21.920 15.719 7.321 1.00 0.00 57 LYS A O 7
ATOM 15082 N N . TYR A 1 58 ? 19.676 15.935 7.230 1.00 0.00 58 TYR A N 7
ATOM 15083 C CA . TYR A 1 58 ? 19.577 15.642 5.808 1.00 0.00 58 TYR A CA 7
ATOM 15084 C C . TYR A 1 58 ? 18.966 16.764 4.971 1.00 0.00 58 TYR A C 7
ATOM 15085 O O . TYR A 1 58 ? 18.872 16.565 3.766 1.00 0.00 58 TYR A O 7
ATOM 15103 N N . GLN A 1 59 ? 18.629 17.945 5.512 1.00 0.00 59 GLN A N 7
ATOM 15104 C CA . GLN A 1 59 ? 18.055 19.040 4.704 1.00 0.00 59 GLN A CA 7
ATOM 15105 C C . GLN A 1 59 ? 18.901 19.479 3.492 1.00 0.00 59 GLN A C 7
ATOM 15106 O O . GLN A 1 59 ? 18.371 20.100 2.569 1.00 0.00 59 GLN A O 7
ATOM 15120 N N . ASP A 1 60 ? 20.191 19.138 3.464 1.00 0.00 60 ASP A N 7
ATOM 15121 C CA . ASP A 1 60 ? 21.128 19.467 2.381 1.00 0.00 60 ASP A CA 7
ATOM 15122 C C . ASP A 1 60 ? 21.495 18.220 1.557 1.00 0.00 60 ASP A C 7
ATOM 15123 O O . ASP A 1 60 ? 22.397 18.260 0.721 1.00 0.00 60 ASP A O 7
ATOM 15132 N N . GLN A 1 61 ? 20.808 17.095 1.792 1.00 0.00 61 GLN A N 7
ATOM 15133 C CA . GLN A 1 61 ? 21.168 15.780 1.266 1.00 0.00 61 GLN A CA 7
ATOM 15134 C C . GLN A 1 61 ? 19.955 15.006 0.731 1.00 0.00 61 GLN A C 7
ATOM 15135 O O . GLN A 1 61 ? 20.118 14.191 -0.173 1.00 0.00 61 GLN A O 7
ATOM 15149 N N . LEU A 1 62 ? 18.748 15.239 1.254 1.00 0.00 62 LEU A N 7
ATOM 15150 C CA . LEU A 1 62 ? 17.534 14.493 0.968 1.00 0.00 62 LEU A CA 7
ATOM 15151 C C . LEU A 1 62 ? 16.364 15.402 1.360 1.00 0.00 62 LEU A C 7
ATOM 15152 O O . LEU A 1 62 ? 16.527 16.359 2.117 1.00 0.00 62 LEU A O 7
ATOM 15168 N N . ASN A 1 63 ? 15.183 15.131 0.824 1.00 0.00 63 ASN A N 7
ATOM 15169 C CA . ASN A 1 63 ? 13.968 15.871 1.128 1.00 0.00 63 ASN A CA 7
ATOM 15170 C C . ASN A 1 63 ? 13.201 15.070 2.173 1.00 0.00 63 ASN A C 7
ATOM 15171 O O . ASN A 1 63 ? 12.789 13.946 1.876 1.00 0.00 63 ASN A O 7
ATOM 15182 N N . VAL A 1 64 ? 13.016 15.602 3.380 1.00 0.00 64 VAL A N 7
ATOM 15183 C CA . VAL A 1 64 ? 12.096 14.998 4.341 1.00 0.00 64 VAL A CA 7
ATOM 15184 C C . VAL A 1 64 ? 10.751 15.658 4.056 1.00 0.00 64 VAL A C 7
ATOM 15185 O O . VAL A 1 64 ? 10.684 16.889 4.023 1.00 0.00 64 VAL A O 7
ATOM 15198 N N . VAL A 1 65 ? 9.703 14.868 3.836 1.00 0.00 65 VAL A N 7
ATOM 15199 C CA . VAL A 1 65 ? 8.332 15.351 3.751 1.00 0.00 65 VAL A CA 7
ATOM 15200 C C . VAL A 1 65 ? 7.420 14.320 4.418 1.00 0.00 65 VAL A C 7
ATOM 15201 O O . VAL A 1 65 ? 7.834 13.184 4.688 1.00 0.00 65 VAL A O 7
ATOM 15214 N N . ALA A 1 66 ? 6.162 14.684 4.672 1.00 0.00 66 ALA A N 7
ATOM 15215 C CA . ALA A 1 66 ? 5.245 13.769 5.333 1.00 0.00 66 ALA A CA 7
ATOM 15216 C C . ALA A 1 66 ? 3.777 13.980 4.995 1.00 0.00 66 ALA A C 7
ATOM 15217 O O . ALA A 1 66 ? 3.387 14.988 4.401 1.00 0.00 66 ALA A O 7
ATOM 15224 N N . VAL A 1 67 ? 2.969 13.022 5.443 1.00 0.00 67 VAL A N 7
ATOM 15225 C CA . VAL A 1 67 ? 1.555 12.915 5.152 1.00 0.00 67 VAL A CA 7
ATOM 15226 C C . VAL A 1 67 ? 0.888 12.567 6.482 1.00 0.00 67 VAL A C 7
ATOM 15227 O O . VAL A 1 67 ? 1.181 11.520 7.068 1.00 0.00 67 VAL A O 7
ATOM 15240 N N . HIS A 1 68 ? 0.054 13.465 7.006 1.00 0.00 68 HIS A N 7
ATOM 15241 C CA . HIS A 1 68 ? -0.598 13.225 8.284 1.00 0.00 68 HIS A CA 7
ATOM 15242 C C . HIS A 1 68 ? -1.904 12.482 8.039 1.00 0.00 68 HIS A C 7
ATOM 15243 O O . HIS A 1 68 ? -2.811 13.025 7.410 1.00 0.00 68 HIS A O 7
ATOM 15257 N N . MET A 1 69 ? -2.015 11.253 8.530 1.00 0.00 69 MET A N 7
ATOM 15258 C CA . MET A 1 69 ? -3.211 10.439 8.363 1.00 0.00 69 MET A CA 7
ATOM 15259 C C . MET A 1 69 ? -4.230 10.793 9.461 1.00 0.00 69 MET A C 7
ATOM 15260 O O . MET A 1 69 ? -3.904 10.633 10.641 1.00 0.00 69 MET A O 7
ATOM 15274 N N . PRO A 1 70 ? -5.463 11.236 9.127 1.00 0.00 70 PRO A N 7
ATOM 15275 C CA . PRO A 1 70 ? -6.539 11.491 10.088 1.00 0.00 70 PRO A CA 7
ATOM 15276 C C . PRO A 1 70 ? -7.170 10.165 10.560 1.00 0.00 70 PRO A C 7
ATOM 15277 O O . PRO A 1 70 ? -8.359 9.905 10.362 1.00 0.00 70 PRO A O 7
ATOM 15288 N N . ARG A 1 71 ? -6.347 9.272 11.112 1.00 0.00 71 ARG A N 7
ATOM 15289 C CA . ARG A 1 71 ? -6.727 7.890 11.410 1.00 0.00 71 ARG A CA 7
ATOM 15290 C C . ARG A 1 71 ? -7.662 7.787 12.620 1.00 0.00 71 ARG A C 7
ATOM 15291 O O . ARG A 1 71 ? -8.383 6.795 12.741 1.00 0.00 71 ARG A O 7
ATOM 15312 N N . SER A 1 72 ? -7.683 8.802 13.481 1.00 0.00 72 SER A N 7
ATOM 15313 C CA . SER A 1 72 ? -8.417 8.827 14.740 1.00 0.00 72 SER A CA 7
ATOM 15314 C C . SER A 1 72 ? -9.037 10.211 14.926 1.00 0.00 72 SER A C 7
ATOM 15315 O O . SER A 1 72 ? -8.658 11.161 14.237 1.00 0.00 72 SER A O 7
ATOM 15323 N N . GLU A 1 73 ? -9.947 10.360 15.890 1.00 0.00 73 GLU A N 7
ATOM 15324 C CA . GLU A 1 73 ? -10.607 11.635 16.158 1.00 0.00 73 GLU A CA 7
ATOM 15325 C C . GLU A 1 73 ? -9.618 12.714 16.624 1.00 0.00 73 GLU A C 7
ATOM 15326 O O . GLU A 1 73 ? -9.807 13.888 16.302 1.00 0.00 73 GLU A O 7
ATOM 15338 N N . ASP A 1 74 ? -8.524 12.346 17.301 1.00 0.00 74 ASP A N 7
ATOM 15339 C CA . ASP A 1 74 ? -7.500 13.328 17.675 1.00 0.00 74 ASP A CA 7
ATOM 15340 C C . ASP A 1 74 ? -6.589 13.682 16.488 1.00 0.00 74 ASP A C 7
ATOM 15341 O O . ASP A 1 74 ? -5.940 14.720 16.515 1.00 0.00 74 ASP A O 7
ATOM 15350 N N . ASP A 1 75 ? -6.572 12.884 15.412 1.00 0.00 75 ASP A N 7
ATOM 15351 C CA . ASP A 1 75 ? -5.811 13.183 14.191 1.00 0.00 75 ASP A CA 7
ATOM 15352 C C . ASP A 1 75 ? -6.688 13.910 13.163 1.00 0.00 75 ASP A C 7
ATOM 15353 O O . ASP A 1 75 ? -6.203 14.375 12.134 1.00 0.00 75 ASP A O 7
ATOM 15362 N N . LEU A 1 76 ? -7.998 13.969 13.407 1.00 0.00 76 LEU A N 7
ATOM 15363 C CA . LEU A 1 76 ? -9.017 14.400 12.456 1.00 0.00 76 LEU A CA 7
ATOM 15364 C C . LEU A 1 76 ? -9.044 15.914 12.195 1.00 0.00 76 LEU A C 7
ATOM 15365 O O . LEU A 1 76 ? -9.879 16.363 11.408 1.00 0.00 76 LEU A O 7
ATOM 15381 N N . ASP A 1 77 ? -8.164 16.710 12.811 1.00 0.00 77 ASP A N 7
ATOM 15382 C CA . ASP A 1 77 ? -8.235 18.172 12.798 1.00 0.00 77 ASP A CA 7
ATOM 15383 C C . ASP A 1 77 ? -6.856 18.779 12.494 1.00 0.00 77 ASP A C 7
ATOM 15384 O O . ASP A 1 77 ? -5.882 18.444 13.171 1.00 0.00 77 ASP A O 7
ATOM 15393 N N . PRO A 1 78 ? -6.736 19.675 11.498 1.00 0.00 78 PRO A N 7
ATOM 15394 C CA . PRO A 1 78 ? -5.449 20.219 11.081 1.00 0.00 78 PRO A CA 7
ATOM 15395 C C . PRO A 1 78 ? -4.862 21.235 12.060 1.00 0.00 78 PRO A C 7
ATOM 15396 O O . PRO A 1 78 ? -3.642 21.403 12.087 1.00 0.00 78 PRO A O 7
ATOM 15407 N N . GLY A 1 79 ? -5.686 21.900 12.873 1.00 0.00 79 GLY A N 7
ATOM 15408 C CA . GLY A 1 79 ? -5.215 22.826 13.887 1.00 0.00 79 GLY A CA 7
ATOM 15409 C C . GLY A 1 79 ? -4.519 22.049 14.997 1.00 0.00 79 GLY A C 7
ATOM 15410 O O . GLY A 1 79 ? -3.464 22.475 15.468 1.00 0.00 79 GLY A O 7
ATOM 15414 N N . LYS A 1 80 ? -5.046 20.869 15.354 1.00 0.00 80 LYS A N 7
ATOM 15415 C CA . LYS A 1 80 ? -4.360 19.982 16.295 1.00 0.00 80 LYS A CA 7
ATOM 15416 C C . LYS A 1 80 ? -3.000 19.601 15.737 1.00 0.00 80 LYS A C 7
ATOM 15417 O O . LYS A 1 80 ? -2.005 19.701 16.455 1.00 0.00 80 LYS A O 7
ATOM 15436 N N . ILE A 1 81 ? -2.958 19.165 14.474 1.00 0.00 81 ILE A N 7
ATOM 15437 C CA . ILE A 1 81 ? -1.732 18.704 13.835 1.00 0.00 81 ILE A CA 7
ATOM 15438 C C . ILE A 1 81 ? -0.717 19.848 13.851 1.00 0.00 81 ILE A C 7
ATOM 15439 O O . ILE A 1 81 ? 0.365 19.660 14.403 1.00 0.00 81 ILE A O 7
ATOM 15455 N N . LYS A 1 82 ? -1.066 21.031 13.329 1.00 0.00 82 LYS A N 7
ATOM 15456 C CA . LYS A 1 82 ? -0.216 22.212 13.358 1.00 0.00 82 LYS A CA 7
ATOM 15457 C C . LYS A 1 82 ? 0.328 22.507 14.754 1.00 0.00 82 LYS A C 7
ATOM 15458 O O . LYS A 1 82 ? 1.543 22.627 14.910 1.00 0.00 82 LYS A O 7
ATOM 15477 N N . GLU A 1 83 ? -0.540 22.612 15.761 1.00 0.00 83 GLU A N 7
ATOM 15478 C CA . GLU A 1 83 ? -0.137 23.018 17.105 1.00 0.00 83 GLU A CA 7
ATOM 15479 C C . GLU A 1 83 ? 0.826 21.987 17.709 1.00 0.00 83 GLU A C 7
ATOM 15480 O O . GLU A 1 83 ? 1.823 22.344 18.335 1.00 0.00 83 GLU A O 7
ATOM 15492 N N . THR A 1 84 ? 0.547 20.703 17.493 1.00 0.00 84 THR A N 7
ATOM 15493 C CA . THR A 1 84 ? 1.328 19.601 18.028 1.00 0.00 84 THR A CA 7
ATOM 15494 C C . THR A 1 84 ? 2.694 19.536 17.332 1.00 0.00 84 THR A C 7
ATOM 15495 O O . THR A 1 84 ? 3.739 19.579 17.981 1.00 0.00 84 THR A O 7
ATOM 15506 N N . ALA A 1 85 ? 2.708 19.474 16.002 1.00 0.00 85 ALA A N 7
ATOM 15507 C CA . ALA A 1 85 ? 3.902 19.412 15.186 1.00 0.00 85 ALA A CA 7
ATOM 15508 C C . ALA A 1 85 ? 4.846 20.582 15.453 1.00 0.00 85 ALA A C 7
ATOM 15509 O O . ALA A 1 85 ? 6.055 20.376 15.517 1.00 0.00 85 ALA A O 7
ATOM 15516 N N . ALA A 1 86 ? 4.311 21.786 15.667 1.00 0.00 86 ALA A N 7
ATOM 15517 C CA . ALA A 1 86 ? 5.106 22.960 16.010 1.00 0.00 86 ALA A CA 7
ATOM 15518 C C . ALA A 1 86 ? 5.946 22.728 17.272 1.00 0.00 86 ALA A C 7
ATOM 15519 O O . ALA A 1 86 ? 7.075 23.209 17.359 1.00 0.00 86 ALA A O 7
ATOM 15526 N N . GLU A 1 87 ? 5.405 21.996 18.245 1.00 0.00 87 GLU A N 7
ATOM 15527 C CA . GLU A 1 87 ? 6.037 21.780 19.541 1.00 0.00 87 GLU A CA 7
ATOM 15528 C C . GLU A 1 87 ? 7.098 20.682 19.420 1.00 0.00 87 GLU A C 7
ATOM 15529 O O . GLU A 1 87 ? 8.181 20.808 19.993 1.00 0.00 87 GLU A O 7
ATOM 15541 N N . HIS A 1 88 ? 6.832 19.649 18.615 1.00 0.00 88 HIS A N 7
ATOM 15542 C CA . HIS A 1 88 ? 7.811 18.632 18.224 1.00 0.00 88 HIS A CA 7
ATOM 15543 C C . HIS A 1 88 ? 8.805 19.139 17.152 1.00 0.00 88 HIS A C 7
ATOM 15544 O O . HIS A 1 88 ? 9.644 18.369 16.682 1.00 0.00 88 HIS A O 7
ATOM 15558 N N . ASP A 1 89 ? 8.724 20.420 16.773 1.00 0.00 89 ASP A N 7
ATOM 15559 C CA . ASP A 1 89 ? 9.592 21.144 15.832 1.00 0.00 89 ASP A CA 7
ATOM 15560 C C . ASP A 1 89 ? 9.531 20.625 14.389 1.00 0.00 89 ASP A C 7
ATOM 15561 O O . ASP A 1 89 ? 10.434 20.872 13.586 1.00 0.00 89 ASP A O 7
ATOM 15570 N N . ILE A 1 90 ? 8.473 19.888 14.037 1.00 0.00 90 ILE A N 7
ATOM 15571 C CA . ILE A 1 90 ? 8.291 19.318 12.710 1.00 0.00 90 ILE A CA 7
ATOM 15572 C C . ILE A 1 90 ? 8.065 20.468 11.711 1.00 0.00 90 ILE A C 7
ATOM 15573 O O . ILE A 1 90 ? 6.977 21.046 11.637 1.00 0.00 90 ILE A O 7
ATOM 15589 N N . THR A 1 91 ? 9.103 20.792 10.941 1.00 0.00 91 THR A N 7
ATOM 15590 C CA . THR A 1 91 ? 9.178 21.981 10.088 1.00 0.00 91 THR A CA 7
ATOM 15591 C C . THR A 1 91 ? 9.358 21.641 8.597 1.00 0.00 91 THR A C 7
ATOM 15592 O O . THR A 1 91 ? 9.293 22.535 7.751 1.00 0.00 91 THR A O 7
ATOM 15603 N N . GLN A 1 92 ? 9.551 20.358 8.261 1.00 0.00 92 GLN A N 7
ATOM 15604 C CA . GLN A 1 92 ? 9.502 19.837 6.895 1.00 0.00 92 GLN A CA 7
ATOM 15605 C C . GLN A 1 92 ? 8.144 20.163 6.239 1.00 0.00 92 GLN A C 7
ATOM 15606 O O . GLN A 1 92 ? 7.175 20.393 6.967 1.00 0.00 92 GLN A O 7
ATOM 15620 N N . PRO A 1 93 ? 8.023 20.157 4.899 1.00 0.00 93 PRO A N 7
ATOM 15621 C CA . PRO A 1 93 ? 6.727 20.213 4.230 1.00 0.00 93 PRO A CA 7
ATOM 15622 C C . PRO A 1 93 ? 5.871 19.015 4.676 1.00 0.00 93 PRO A C 7
ATOM 15623 O O . PRO A 1 93 ? 6.362 17.881 4.722 1.00 0.00 93 PRO A O 7
ATOM 15634 N N . ILE A 1 94 ? 4.595 19.235 4.987 1.00 0.00 94 ILE A N 7
ATOM 15635 C CA . ILE A 1 94 ? 3.665 18.217 5.462 1.00 0.00 94 ILE A CA 7
ATOM 15636 C C . ILE A 1 94 ? 2.359 18.529 4.749 1.00 0.00 94 ILE A C 7
ATOM 15637 O O . ILE A 1 94 ? 1.991 19.698 4.626 1.00 0.00 94 ILE A O 7
ATOM 15653 N N . PHE A 1 95 ? 1.617 17.508 4.330 1.00 0.00 95 PHE A N 7
ATOM 15654 C CA . PHE A 1 95 ? 0.263 17.724 3.853 1.00 0.00 95 PHE A CA 7
ATOM 15655 C C . PHE A 1 95 ? -0.682 16.745 4.535 1.00 0.00 95 PHE A C 7
ATOM 15656 O O . PHE A 1 95 ? -0.271 15.732 5.106 1.00 0.00 95 PHE A O 7
ATOM 15673 N N . VAL A 1 96 ? -1.957 17.101 4.513 1.00 0.00 96 VAL A N 7
ATOM 15674 C CA . VAL A 1 96 ? -3.052 16.395 5.140 1.00 0.00 96 VAL A CA 7
ATOM 15675 C C . VAL A 1 96 ? -4.167 16.435 4.107 1.00 0.00 96 VAL A C 7
ATOM 15676 O O . VAL A 1 96 ? -4.349 17.444 3.414 1.00 0.00 96 VAL A O 7
ATOM 15689 N N . ASP A 1 97 ? -4.943 15.367 4.019 1.00 0.00 97 ASP A N 7
ATOM 15690 C CA . ASP A 1 97 ? -6.094 15.289 3.149 1.00 0.00 97 ASP A CA 7
ATOM 15691 C C . ASP A 1 97 ? -7.154 14.404 3.783 1.00 0.00 97 ASP A C 7
ATOM 15692 O O . ASP A 1 97 ? -6.840 13.519 4.582 1.00 0.00 97 ASP A O 7
ATOM 15701 N N . SER A 1 98 ? -8.410 14.640 3.421 1.00 0.00 98 SER A N 7
ATOM 15702 C CA . SER A 1 98 ? -9.547 13.864 3.883 1.00 0.00 98 SER A CA 7
ATOM 15703 C C . SER A 1 98 ? -9.534 12.423 3.330 1.00 0.00 98 SER A C 7
ATOM 15704 O O . SER A 1 98 ? -10.272 11.578 3.839 1.00 0.00 98 SER A O 7
ATOM 15712 N N . ASP A 1 99 ? -8.710 12.126 2.313 1.00 0.00 99 ASP A N 7
ATOM 15713 C CA . ASP A 1 99 ? -8.680 10.837 1.619 1.00 0.00 99 ASP A CA 7
ATOM 15714 C C . ASP A 1 99 ? -7.252 10.354 1.320 1.00 0.00 99 ASP A C 7
ATOM 15715 O O . ASP A 1 99 ? -6.987 9.165 1.482 1.00 0.00 99 ASP A O 7
ATOM 15724 N N . HIS A 1 100 ? -6.333 11.266 0.975 1.00 0.00 100 HIS A N 7
ATOM 15725 C CA . HIS A 1 100 ? -4.987 11.067 0.461 1.00 0.00 100 HIS A CA 7
ATOM 15726 C C . HIS A 1 100 ? -5.020 10.398 -0.903 1.00 0.00 100 HIS A C 7
ATOM 15727 O O . HIS A 1 100 ? -5.522 9.289 -1.069 1.00 0.00 100 HIS A O 7
ATOM 15741 N N . ALA A 1 101 ? -4.408 11.057 -1.889 1.00 0.00 101 ALA A N 7
ATOM 15742 C CA . ALA A 1 101 ? -4.306 10.506 -3.231 1.00 0.00 101 ALA A CA 7
ATOM 15743 C C . ALA A 1 101 ? -3.473 9.215 -3.256 1.00 0.00 101 ALA A C 7
ATOM 15744 O O . ALA A 1 101 ? -3.603 8.422 -4.188 1.00 0.00 101 ALA A O 7
ATOM 15751 N N . LEU A 1 102 ? -2.666 8.961 -2.216 1.00 0.00 102 LEU A N 7
ATOM 15752 C CA . LEU A 1 102 ? -1.956 7.685 -2.093 1.00 0.00 102 LEU A CA 7
ATOM 15753 C C . LEU A 1 102 ? -2.949 6.565 -1.893 1.00 0.00 102 LEU A C 7
ATOM 15754 O O . LEU A 1 102 ? -2.763 5.494 -2.449 1.00 0.00 102 LEU A O 7
ATOM 15770 N N . THR A 1 103 ? -3.999 6.778 -1.113 1.00 0.00 103 THR A N 7
ATOM 15771 C CA . THR A 1 103 ? -5.014 5.777 -0.850 1.00 0.00 103 THR A CA 7
ATOM 15772 C C . THR A 1 103 ? -5.717 5.376 -2.148 1.00 0.00 103 THR A C 7
ATOM 15773 O O . THR A 1 103 ? -6.222 4.261 -2.241 1.00 0.00 103 THR A O 7
ATOM 15784 N N . ASP A 1 104 ? -5.704 6.224 -3.180 1.00 0.00 104 ASP A N 7
ATOM 15785 C CA . ASP A 1 104 ? -6.328 5.869 -4.450 1.00 0.00 104 ASP A CA 7
ATOM 15786 C C . ASP A 1 104 ? -5.446 4.925 -5.255 1.00 0.00 104 ASP A C 7
ATOM 15787 O O . ASP A 1 104 ? -5.926 4.231 -6.153 1.00 0.00 104 ASP A O 7
ATOM 15796 N N . ALA A 1 105 ? -4.158 4.878 -4.908 1.00 0.00 105 ALA A N 7
ATOM 15797 C CA . ALA A 1 105 ? -3.172 4.069 -5.606 1.00 0.00 105 ALA A CA 7
ATOM 15798 C C . ALA A 1 105 ? -2.732 2.878 -4.753 1.00 0.00 105 ALA A C 7
ATOM 15799 O O . ALA A 1 105 ? -2.336 1.855 -5.315 1.00 0.00 105 ALA A O 7
ATOM 15806 N N . PHE A 1 106 ? -2.837 2.981 -3.420 1.00 0.00 106 PHE A N 7
ATOM 15807 C CA . PHE A 1 106 ? -2.251 2.021 -2.489 1.00 0.00 106 PHE A CA 7
ATOM 15808 C C . PHE A 1 106 ? -3.118 1.794 -1.252 1.00 0.00 106 PHE A C 7
ATOM 15809 O O . PHE A 1 106 ? -2.709 1.025 -0.382 1.00 0.00 106 PHE A O 7
ATOM 15826 N N . GLU A 1 107 ? -4.313 2.405 -1.172 1.00 0.00 107 GLU A N 7
ATOM 15827 C CA . GLU A 1 107 ? -5.297 2.127 -0.122 1.00 0.00 107 GLU A CA 7
ATOM 15828 C C . GLU A 1 107 ? -4.679 2.220 1.291 1.00 0.00 107 GLU A C 7
ATOM 15829 O O . GLU A 1 107 ? -4.940 1.398 2.171 1.00 0.00 107 GLU A O 7
ATOM 15841 N N . ASN A 1 108 ? -3.825 3.238 1.465 1.00 0.00 108 ASN A N 7
ATOM 15842 C CA . ASN A 1 108 ? -3.145 3.625 2.697 1.00 0.00 108 ASN A CA 7
ATOM 15843 C C . ASN A 1 108 ? -4.058 3.530 3.924 1.00 0.00 108 ASN A C 7
ATOM 15844 O O . ASN A 1 108 ? -5.150 4.099 3.937 1.00 0.00 108 ASN A O 7
ATOM 15855 N N . GLU A 1 109 ? -3.576 2.848 4.965 1.00 0.00 109 GLU A N 7
ATOM 15856 C CA . GLU A 1 109 ? -4.181 2.796 6.292 1.00 0.00 109 GLU A CA 7
ATOM 15857 C C . GLU A 1 109 ? -3.079 2.518 7.336 1.00 0.00 109 GLU A C 7
ATOM 15858 O O . GLU A 1 109 ? -3.346 1.918 8.380 1.00 0.00 109 GLU A O 7
ATOM 15870 N N . TYR A 1 110 ? -1.828 2.917 7.073 1.00 0.00 110 TYR A N 7
ATOM 15871 C CA . TYR A 1 110 ? -0.652 2.556 7.825 1.00 0.00 110 TYR A CA 7
ATOM 15872 C C . TYR A 1 110 ? -0.063 3.820 8.427 1.00 0.00 110 TYR A C 7
ATOM 15873 O O . TYR A 1 110 ? 0.116 4.838 7.764 1.00 0.00 110 TYR A O 7
ATOM 15891 N N . VAL A 1 111 ? 0.237 3.708 9.708 1.00 0.00 111 VAL A N 7
ATOM 15892 C CA . VAL A 1 111 ? 1.008 4.656 10.509 1.00 0.00 111 VAL A CA 7
ATOM 15893 C C . VAL A 1 111 ? 1.623 3.936 11.730 1.00 0.00 111 VAL A C 7
ATOM 15894 O O . VAL A 1 111 ? 1.005 2.992 12.234 1.00 0.00 111 VAL A O 7
ATOM 15907 N N . PRO A 1 112 ? 2.807 4.338 12.226 1.00 0.00 112 PRO A N 7
ATOM 15908 C CA . PRO A 1 112 ? 3.733 5.259 11.581 1.00 0.00 112 PRO A CA 7
ATOM 15909 C C . PRO A 1 112 ? 4.503 4.449 10.531 1.00 0.00 112 PRO A C 7
ATOM 15910 O O . PRO A 1 112 ? 4.925 3.325 10.818 1.00 0.00 112 PRO A O 7
ATOM 15921 N N . ALA A 1 113 ? 4.704 4.987 9.329 1.00 0.00 113 ALA A N 7
ATOM 15922 C CA . ALA A 1 113 ? 5.399 4.269 8.265 1.00 0.00 113 ALA A CA 7
ATOM 15923 C C . ALA A 1 113 ? 6.279 5.224 7.490 1.00 0.00 113 ALA A C 7
ATOM 15924 O O . ALA A 1 113 ? 5.942 6.399 7.355 1.00 0.00 113 ALA A O 7
ATOM 15931 N N . TYR A 1 114 ? 7.380 4.707 6.956 1.00 0.00 114 TYR A N 7
ATOM 15932 C CA . TYR A 1 114 ? 8.447 5.504 6.368 1.00 0.00 114 TYR A CA 7
ATOM 15933 C C . TYR A 1 114 ? 8.890 4.840 5.064 1.00 0.00 114 TYR A C 7
ATOM 15934 O O . TYR A 1 114 ? 9.056 3.618 5.012 1.00 0.00 114 TYR A O 7
ATOM 15952 N N . TYR A 1 115 ? 9.083 5.643 4.018 1.00 0.00 115 TYR A N 7
ATOM 15953 C CA . TYR A 1 115 ? 9.308 5.192 2.653 1.00 0.00 115 TYR A CA 7
ATOM 15954 C C . TYR A 1 115 ? 10.442 6.036 2.081 1.00 0.00 115 TYR A C 7
ATOM 15955 O O . TYR A 1 115 ? 10.349 7.267 2.074 1.00 0.00 115 TYR A O 7
ATOM 15973 N N . VAL A 1 116 ? 11.515 5.394 1.627 1.00 0.00 116 VAL A N 7
ATOM 15974 C CA . VAL A 1 116 ? 12.738 6.062 1.191 1.00 0.00 116 VAL A CA 7
ATOM 15975 C C . VAL A 1 116 ? 12.760 5.930 -0.322 1.00 0.00 116 VAL A C 7
ATOM 15976 O O . VAL A 1 116 ? 12.598 4.826 -0.841 1.00 0.00 116 VAL A O 7
ATOM 15989 N N . PHE A 1 117 ? 12.972 7.031 -1.035 1.00 0.00 117 PHE A N 7
ATOM 15990 C CA . PHE A 1 117 ? 12.908 7.076 -2.481 1.00 0.00 117 PHE A CA 7
ATOM 15991 C C . PHE A 1 117 ? 14.198 7.694 -2.990 1.00 0.00 117 PHE A C 7
ATOM 15992 O O . PHE A 1 117 ? 14.766 8.604 -2.385 1.00 0.00 117 PHE A O 7
ATOM 16009 N N . ASP A 1 118 ? 14.638 7.198 -4.134 1.00 0.00 118 ASP A N 7
ATOM 16010 C CA . ASP A 1 118 ? 15.741 7.756 -4.911 1.00 0.00 118 ASP A CA 7
ATOM 16011 C C . ASP A 1 118 ? 15.366 9.154 -5.427 1.00 0.00 118 ASP A C 7
ATOM 16012 O O . ASP A 1 118 ? 14.182 9.498 -5.479 1.00 0.00 118 ASP A O 7
ATOM 16021 N N . LYS A 1 119 ? 16.338 9.941 -5.899 1.00 0.00 119 LYS A N 7
ATOM 16022 C CA . LYS A 1 119 ? 16.089 11.230 -6.559 1.00 0.00 119 LYS A CA 7
ATOM 16023 C C . LYS A 1 119 ? 15.228 11.132 -7.821 1.00 0.00 119 LYS A C 7
ATOM 16024 O O . LYS A 1 119 ? 14.825 12.171 -8.340 1.00 0.00 119 LYS A O 7
ATOM 16043 N N . THR A 1 120 ? 14.972 9.936 -8.343 1.00 0.00 120 THR A N 7
ATOM 16044 C CA . THR A 1 120 ? 14.068 9.711 -9.461 1.00 0.00 120 THR A CA 7
ATOM 16045 C C . THR A 1 120 ? 12.618 9.605 -8.997 1.00 0.00 120 THR A C 7
ATOM 16046 O O . THR A 1 120 ? 11.694 9.850 -9.773 1.00 0.00 120 THR A O 7
ATOM 16057 N N . GLY A 1 121 ? 12.425 9.181 -7.746 1.00 0.00 121 GLY A N 7
ATOM 16058 C CA . GLY A 1 121 ? 11.144 8.810 -7.187 1.00 0.00 121 GLY A CA 7
ATOM 16059 C C . GLY A 1 121 ? 10.965 7.301 -7.110 1.00 0.00 121 GLY A C 7
ATOM 16060 O O . GLY A 1 121 ? 9.869 6.884 -6.747 1.00 0.00 121 GLY A O 7
ATOM 16064 N N . GLN A 1 122 ? 11.965 6.477 -7.462 1.00 0.00 122 GLN A N 7
ATOM 16065 C CA . GLN A 1 122 ? 11.827 5.029 -7.345 1.00 0.00 122 GLN A CA 7
ATOM 16066 C C . GLN A 1 122 ? 11.944 4.659 -5.857 1.00 0.00 122 GLN A C 7
ATOM 16067 O O . GLN A 1 122 ? 12.912 5.031 -5.188 1.00 0.00 122 GLN A O 7
ATOM 16081 N N . LEU A 1 123 ? 10.922 3.980 -5.335 1.00 0.00 123 LEU A N 7
ATOM 16082 C CA . LEU A 1 123 ? 10.774 3.554 -3.942 1.00 0.00 123 LEU A CA 7
ATOM 16083 C C . LEU A 1 123 ? 11.880 2.570 -3.545 1.00 0.00 123 LEU A C 7
ATOM 16084 O O . LEU A 1 123 ? 11.768 1.378 -3.814 1.00 0.00 123 LEU A O 7
ATOM 16100 N N . ARG A 1 124 ? 12.962 3.041 -2.927 1.00 0.00 124 ARG A N 7
ATOM 16101 C CA . ARG A 1 124 ? 14.102 2.195 -2.579 1.00 0.00 124 ARG A CA 7
ATOM 16102 C C . ARG A 1 124 ? 13.789 1.243 -1.426 1.00 0.00 124 ARG A C 7
ATOM 16103 O O . ARG A 1 124 ? 14.226 0.095 -1.487 1.00 0.00 124 ARG A O 7
ATOM 16124 N N . HIS A 1 125 ? 13.085 1.686 -0.379 1.00 0.00 125 HIS A N 7
ATOM 16125 C CA . HIS A 1 125 ? 12.883 0.891 0.833 1.00 0.00 125 HIS A CA 7
ATOM 16126 C C . HIS A 1 125 ? 11.648 1.385 1.587 1.00 0.00 125 HIS A C 7
ATOM 16127 O O . HIS A 1 125 ? 11.260 2.545 1.439 1.00 0.00 125 HIS A O 7
ATOM 16141 N N . PHE A 1 126 ? 11.078 0.538 2.446 1.00 0.00 126 PHE A N 7
ATOM 16142 C CA . PHE A 1 126 ? 9.985 0.875 3.351 1.00 0.00 126 PHE A CA 7
ATOM 16143 C C . PHE A 1 126 ? 10.196 0.142 4.676 1.00 0.00 126 PHE A C 7
ATOM 16144 O O . PHE A 1 126 ? 10.684 -0.991 4.695 1.00 0.00 126 PHE A O 7
ATOM 16161 N N . GLN A 1 127 ? 9.777 0.781 5.767 1.00 0.00 127 GLN A N 7
ATOM 16162 C CA . GLN A 1 127 ? 9.695 0.227 7.111 1.00 0.00 127 GLN A CA 7
ATOM 16163 C C . GLN A 1 127 ? 8.474 0.880 7.779 1.00 0.00 127 GLN A C 7
ATOM 16164 O O . GLN A 1 127 ? 8.042 1.957 7.365 1.00 0.00 127 GLN A O 7
ATOM 16178 N N . ALA A 1 128 ? 7.931 0.271 8.834 1.00 0.00 128 ALA A N 7
ATOM 16179 C CA . ALA A 1 128 ? 6.900 0.877 9.663 1.00 0.00 128 ALA A CA 7
ATOM 16180 C C . ALA A 1 128 ? 7.122 0.482 11.121 1.00 0.00 128 ALA A C 7
ATOM 16181 O O . ALA A 1 128 ? 7.723 -0.560 11.397 1.00 0.00 128 ALA A O 7
ATOM 16188 N N . GLY A 1 129 ? 6.602 1.299 12.039 1.00 0.00 129 GLY A N 7
ATOM 16189 C CA . GLY A 1 129 ? 6.595 1.022 13.473 1.00 0.00 129 GLY A CA 7
ATOM 16190 C C . GLY A 1 129 ? 7.995 0.761 14.035 1.00 0.00 129 GLY A C 7
ATOM 16191 O O . GLY A 1 129 ? 8.180 -0.202 14.783 1.00 0.00 129 GLY A O 7
ATOM 16195 N N . GLY A 1 130 ? 8.981 1.579 13.654 1.00 0.00 130 GLY A N 7
ATOM 16196 C CA . GLY A 1 130 ? 10.368 1.438 14.078 1.00 0.00 130 GLY A CA 7
ATOM 16197 C C . GLY A 1 130 ? 10.684 2.497 15.126 1.00 0.00 130 GLY A C 7
ATOM 16198 O O . GLY A 1 130 ? 10.402 3.679 14.915 1.00 0.00 130 GLY A O 7
ATOM 16202 N N . SER A 1 131 ? 11.259 2.071 16.252 1.00 0.00 131 SER A N 7
ATOM 16203 C CA . SER A 1 131 ? 11.519 2.888 17.430 1.00 0.00 131 SER A CA 7
ATOM 16204 C C . SER A 1 131 ? 12.260 4.177 17.057 1.00 0.00 131 SER A C 7
ATOM 16205 O O . SER A 1 131 ? 13.426 4.136 16.657 1.00 0.00 131 SER A O 7
ATOM 16213 N N . GLY A 1 132 ? 11.563 5.315 17.154 1.00 0.00 132 GLY A N 7
ATOM 16214 C CA . GLY A 1 132 ? 12.090 6.640 16.848 1.00 0.00 132 GLY A CA 7
ATOM 16215 C C . GLY A 1 132 ? 12.748 6.744 15.471 1.00 0.00 132 GLY A C 7
ATOM 16216 O O . GLY A 1 132 ? 13.659 7.550 15.316 1.00 0.00 132 GLY A O 7
ATOM 16220 N N . MET A 1 133 ? 12.349 5.934 14.480 1.00 0.00 133 MET A N 7
ATOM 16221 C CA . MET A 1 133 ? 12.998 5.830 13.165 1.00 0.00 133 MET A CA 7
ATOM 16222 C C . MET A 1 133 ? 14.523 5.579 13.236 1.00 0.00 133 MET A C 7
ATOM 16223 O O . MET A 1 133 ? 15.252 5.940 12.310 1.00 0.00 133 MET A O 7
ATOM 16237 N N . LYS A 1 134 ? 15.056 5.020 14.330 1.00 0.00 134 LYS A N 7
ATOM 16238 C CA . LYS A 1 134 ? 16.509 4.960 14.541 1.00 0.00 134 LYS A CA 7
ATOM 16239 C C . LYS A 1 134 ? 17.216 4.063 13.514 1.00 0.00 134 LYS A C 7
ATOM 16240 O O . LYS A 1 134 ? 18.379 4.316 13.190 1.00 0.00 134 LYS A O 7
ATOM 16259 N N . MET A 1 135 ? 16.533 3.047 12.981 1.00 0.00 135 MET A N 7
ATOM 16260 C CA . MET A 1 135 ? 17.061 2.208 11.902 1.00 0.00 135 MET A CA 7
ATOM 16261 C C . MET A 1 135 ? 16.990 2.970 10.572 1.00 0.00 135 MET A C 7
ATOM 16262 O O . MET A 1 135 ? 17.915 2.916 9.770 1.00 0.00 135 MET A O 7
ATOM 16276 N N . LEU A 1 136 ? 15.916 3.725 10.328 1.00 0.00 136 LEU A N 7
ATOM 16277 C CA . LEU A 1 136 ? 15.688 4.438 9.069 1.00 0.00 136 LEU A CA 7
ATOM 16278 C C . LEU A 1 136 ? 16.816 5.412 8.727 1.00 0.00 136 LEU A C 7
ATOM 16279 O O . LEU A 1 136 ? 17.147 5.586 7.558 1.00 0.00 136 LEU A O 7
ATOM 16295 N N . GLU A 1 137 ? 17.432 6.012 9.745 1.00 0.00 137 GLU A N 7
ATOM 16296 C CA . GLU A 1 137 ? 18.631 6.844 9.625 1.00 0.00 137 GLU A CA 7
ATOM 16297 C C . GLU A 1 137 ? 19.760 6.099 8.893 1.00 0.00 137 GLU A C 7
ATOM 16298 O O . GLU A 1 137 ? 20.502 6.676 8.093 1.00 0.00 137 GLU A O 7
ATOM 16310 N N . LYS A 1 138 ? 19.884 4.792 9.141 1.00 0.00 138 LYS A N 7
ATOM 16311 C CA . LYS A 1 138 ? 20.874 3.942 8.496 1.00 0.00 138 LYS A CA 7
ATOM 16312 C C . LYS A 1 138 ? 20.498 3.786 7.034 1.00 0.00 138 LYS A C 7
ATOM 16313 O O . LYS A 1 138 ? 21.348 3.962 6.163 1.00 0.00 138 LYS A O 7
ATOM 16332 N N . ARG A 1 139 ? 19.220 3.515 6.748 1.00 0.00 139 ARG A N 7
ATOM 16333 C CA . ARG A 1 139 ? 18.774 3.320 5.380 1.00 0.00 139 ARG A CA 7
ATOM 16334 C C . ARG A 1 139 ? 18.943 4.582 4.556 1.00 0.00 139 ARG A C 7
ATOM 16335 O O . ARG A 1 139 ? 19.491 4.500 3.462 1.00 0.00 139 ARG A O 7
ATOM 16356 N N . VAL A 1 140 ? 18.515 5.737 5.056 1.00 0.00 140 VAL A N 7
ATOM 16357 C CA . VAL A 1 140 ? 18.676 6.988 4.337 1.00 0.00 140 VAL A CA 7
ATOM 16358 C C . VAL A 1 140 ? 20.153 7.236 4.059 1.00 0.00 140 VAL A C 7
ATOM 16359 O O . VAL A 1 140 ? 20.496 7.524 2.912 1.00 0.00 140 VAL A O 7
ATOM 16372 N N . ASN A 1 141 ? 21.046 7.071 5.044 1.00 0.00 141 ASN A N 7
ATOM 16373 C CA . ASN A 1 141 ? 22.447 7.373 4.776 1.00 0.00 141 ASN A CA 7
ATOM 16374 C C . ASN A 1 141 ? 23.070 6.327 3.854 1.00 0.00 141 ASN A C 7
ATOM 16375 O O . ASN A 1 141 ? 23.971 6.678 3.097 1.00 0.00 141 ASN A O 7
ATOM 16386 N N . ARG A 1 142 ? 22.561 5.087 3.818 1.00 0.00 142 ARG A N 7
ATOM 16387 C CA . ARG A 1 142 ? 22.967 4.123 2.802 1.00 0.00 142 ARG A CA 7
ATOM 16388 C C . ARG A 1 142 ? 22.492 4.587 1.424 1.00 0.00 142 ARG A C 7
ATOM 16389 O O . ARG A 1 142 ? 23.289 4.560 0.493 1.00 0.00 142 ARG A O 7
ATOM 16410 N N . VAL A 1 143 ? 21.241 5.021 1.261 1.00 0.00 143 VAL A N 7
ATOM 16411 C CA . VAL A 1 143 ? 20.763 5.500 -0.036 1.00 0.00 143 VAL A CA 7
ATOM 16412 C C . VAL A 1 143 ? 21.645 6.669 -0.492 1.00 0.00 143 VAL A C 7
ATOM 16413 O O . VAL A 1 143 ? 22.090 6.670 -1.637 1.00 0.00 143 VAL A O 7
ATOM 16426 N N . LEU A 1 144 ? 21.997 7.603 0.398 1.00 0.00 144 LEU A N 7
ATOM 16427 C CA . LEU A 1 144 ? 22.930 8.688 0.081 1.00 0.00 144 LEU A CA 7
ATOM 16428 C C . LEU A 1 144 ? 24.279 8.109 -0.342 1.00 0.00 144 LEU A C 7
ATOM 16429 O O . LEU A 1 144 ? 24.824 8.514 -1.364 1.00 0.00 144 LEU A O 7
ATOM 16445 N N . ALA A 1 145 ? 24.789 7.129 0.407 1.00 0.00 145 ALA A N 7
ATOM 16446 C CA . ALA A 1 145 ? 26.036 6.427 0.129 1.00 0.00 145 ALA A CA 7
ATOM 16447 C C . ALA A 1 145 ? 26.025 5.624 -1.181 1.00 0.00 145 ALA A C 7
ATOM 16448 O O . ALA A 1 145 ? 27.073 5.080 -1.536 1.00 0.00 145 ALA A O 7
ATOM 16455 N N . GLU A 1 146 ? 24.911 5.558 -1.922 1.00 0.00 146 GLU A N 7
ATOM 16456 C CA . GLU A 1 146 ? 24.893 4.988 -3.266 1.00 0.00 146 GLU A CA 7
ATOM 16457 C C . GLU A 1 146 ? 24.265 5.954 -4.287 1.00 0.00 146 GLU A C 7
ATOM 16458 O O . GLU A 1 146 ? 24.032 5.580 -5.439 1.00 0.00 146 GLU A O 7
ATOM 16470 N N . THR A 1 147 ? 24.029 7.204 -3.876 1.00 0.00 147 THR A N 7
ATOM 16471 C CA . THR A 1 147 ? 23.370 8.244 -4.657 1.00 0.00 147 THR A CA 7
ATOM 16472 C C . THR A 1 147 ? 24.075 9.592 -4.405 1.00 0.00 147 THR A C 7
ATOM 16473 O O . THR A 1 147 ? 23.462 10.634 -4.163 1.00 0.00 147 THR A O 7
ATOM 16484 N N . GLU A 1 148 ? 25.402 9.547 -4.434 1.00 0.00 148 GLU A N 7
ATOM 16485 C CA . GLU A 1 148 ? 26.322 10.660 -4.269 1.00 0.00 148 GLU A CA 7
ATOM 16486 C C . GLU A 1 148 ? 27.536 10.346 -5.143 1.00 0.00 148 GLU A C 7
ATOM 16487 O O . GLU A 1 148 ? 28.013 9.191 -5.111 1.00 0.00 148 GLU A O 7
ATOM 16500 N N . MET A 1 1 ? 2.492 -1.338 -0.919 1.00 0.00 1 MET A N 8
ATOM 16501 C CA . MET A 1 1 ? 3.412 -0.737 -1.921 1.00 0.00 1 MET A CA 8
ATOM 16502 C C . MET A 1 1 ? 4.454 -1.763 -2.364 1.00 0.00 1 MET A C 8
ATOM 16503 O O . MET A 1 1 ? 5.008 -2.489 -1.535 1.00 0.00 1 MET A O 8
ATOM 16519 N N . LYS A 1 2 ? 4.742 -1.811 -3.670 1.00 0.00 2 LYS A N 8
ATOM 16520 C CA . LYS A 1 2 ? 5.868 -2.578 -4.200 1.00 0.00 2 LYS A CA 8
ATOM 16521 C C . LYS A 1 2 ? 7.062 -1.634 -4.245 1.00 0.00 2 LYS A C 8
ATOM 16522 O O . LYS A 1 2 ? 6.893 -0.421 -4.393 1.00 0.00 2 LYS A O 8
ATOM 16541 N N . LEU A 1 3 ? 8.269 -2.171 -4.139 1.00 0.00 3 LEU A N 8
ATOM 16542 C CA . LEU A 1 3 ? 9.478 -1.395 -4.386 1.00 0.00 3 LEU A CA 8
ATOM 16543 C C . LEU A 1 3 ? 9.597 -1.103 -5.875 1.00 0.00 3 LEU A C 8
ATOM 16544 O O . LEU A 1 3 ? 8.949 -1.739 -6.709 1.00 0.00 3 LEU A O 8
ATOM 16560 N N . ARG A 1 4 ? 10.435 -0.115 -6.196 1.00 0.00 4 ARG A N 8
ATOM 16561 C CA . ARG A 1 4 ? 10.666 0.423 -7.534 1.00 0.00 4 ARG A CA 8
ATOM 16562 C C . ARG A 1 4 ? 9.413 1.073 -8.136 1.00 0.00 4 ARG A C 8
ATOM 16563 O O . ARG A 1 4 ? 9.432 1.413 -9.320 1.00 0.00 4 ARG A O 8
ATOM 16584 N N . GLN A 1 5 ? 8.340 1.282 -7.358 1.00 0.00 5 GLN A N 8
ATOM 16585 C CA . GLN A 1 5 ? 7.216 2.089 -7.824 1.00 0.00 5 GLN A CA 8
ATOM 16586 C C . GLN A 1 5 ? 7.678 3.536 -7.946 1.00 0.00 5 GLN A C 8
ATOM 16587 O O . GLN A 1 5 ? 8.398 3.991 -7.062 1.00 0.00 5 GLN A O 8
ATOM 16601 N N . PRO A 1 6 ? 7.249 4.296 -8.955 1.00 0.00 6 PRO A N 8
ATOM 16602 C CA . PRO A 1 6 ? 7.497 5.723 -8.972 1.00 0.00 6 PRO A CA 8
ATOM 16603 C C . PRO A 1 6 ? 6.555 6.434 -7.990 1.00 0.00 6 PRO A C 8
ATOM 16604 O O . PRO A 1 6 ? 5.459 5.941 -7.708 1.00 0.00 6 PRO A O 8
ATOM 16615 N N . MET A 1 7 ? 6.971 7.608 -7.499 1.00 0.00 7 MET A N 8
ATOM 16616 C CA . MET A 1 7 ? 6.127 8.538 -6.740 1.00 0.00 7 MET A CA 8
ATOM 16617 C C . MET A 1 7 ? 4.788 8.679 -7.479 1.00 0.00 7 MET A C 8
ATOM 16618 O O . MET A 1 7 ? 4.801 9.128 -8.629 1.00 0.00 7 MET A O 8
ATOM 16632 N N . PRO A 1 8 ? 3.651 8.306 -6.873 1.00 0.00 8 PRO A N 8
ATOM 16633 C CA . PRO A 1 8 ? 2.398 8.191 -7.601 1.00 0.00 8 PRO A CA 8
ATOM 16634 C C . PRO A 1 8 ? 1.721 9.549 -7.808 1.00 0.00 8 PRO A C 8
ATOM 16635 O O . PRO A 1 8 ? 1.689 10.078 -8.920 1.00 0.00 8 PRO A O 8
ATOM 16646 N N . GLU A 1 9 ? 1.177 10.106 -6.729 1.00 0.00 9 GLU A N 8
ATOM 16647 C CA . GLU A 1 9 ? 0.311 11.258 -6.674 1.00 0.00 9 GLU A CA 8
ATOM 16648 C C . GLU A 1 9 ? 0.390 11.729 -5.224 1.00 0.00 9 GLU A C 8
ATOM 16649 O O . GLU A 1 9 ? 0.234 10.915 -4.312 1.00 0.00 9 GLU A O 8
ATOM 16661 N N . LEU A 1 10 ? 0.710 13.006 -5.005 1.00 0.00 10 LEU A N 8
ATOM 16662 C CA . LEU A 1 10 ? 1.042 13.560 -3.692 1.00 0.00 10 LEU A CA 8
ATOM 16663 C C . LEU A 1 10 ? 0.352 14.925 -3.614 1.00 0.00 10 LEU A C 8
ATOM 16664 O O . LEU A 1 10 ? 0.925 15.925 -4.052 1.00 0.00 10 LEU A O 8
ATOM 16680 N N . THR A 1 11 ? -0.911 14.972 -3.173 1.00 0.00 11 THR A N 8
ATOM 16681 C CA . THR A 1 11 ? -1.724 16.182 -3.262 1.00 0.00 11 THR A CA 8
ATOM 16682 C C . THR A 1 11 ? -2.912 16.078 -2.299 1.00 0.00 11 THR A C 8
ATOM 16683 O O . THR A 1 11 ? -3.347 14.973 -1.951 1.00 0.00 11 THR A O 8
ATOM 16694 N N . GLY A 1 12 ? -3.437 17.230 -1.874 1.00 0.00 12 GLY A N 8
ATOM 16695 C CA . GLY A 1 12 ? -4.505 17.355 -0.900 1.00 0.00 12 GLY A CA 8
ATOM 16696 C C . GLY A 1 12 ? -4.873 18.821 -0.678 1.00 0.00 12 GLY A C 8
ATOM 16697 O O . GLY A 1 12 ? -4.222 19.712 -1.232 1.00 0.00 12 GLY A O 8
ATOM 16701 N N . GLU A 1 13 ? -5.906 19.067 0.131 1.00 0.00 13 GLU A N 8
ATOM 16702 C CA . GLU A 1 13 ? -6.517 20.390 0.277 1.00 0.00 13 GLU A CA 8
ATOM 16703 C C . GLU A 1 13 ? -6.816 20.772 1.739 1.00 0.00 13 GLU A C 8
ATOM 16704 O O . GLU A 1 13 ? -6.911 21.963 2.046 1.00 0.00 13 GLU A O 8
ATOM 16716 N N . LYS A 1 14 ? -6.961 19.804 2.655 1.00 0.00 14 LYS A N 8
ATOM 16717 C CA . LYS A 1 14 ? -7.442 20.067 4.020 1.00 0.00 14 LYS A CA 8
ATOM 16718 C C . LYS A 1 14 ? -6.478 20.959 4.804 1.00 0.00 14 LYS A C 8
ATOM 16719 O O . LYS A 1 14 ? -6.935 21.913 5.437 1.00 0.00 14 LYS A O 8
ATOM 16738 N N . ALA A 1 15 ? -5.170 20.682 4.765 1.00 0.00 15 ALA A N 8
ATOM 16739 C CA . ALA A 1 15 ? -4.146 21.537 5.357 1.00 0.00 15 ALA A CA 8
ATOM 16740 C C . ALA A 1 15 ? -2.803 21.270 4.690 1.00 0.00 15 ALA A C 8
ATOM 16741 O O . ALA A 1 15 ? -2.562 20.189 4.152 1.00 0.00 15 ALA A O 8
ATOM 16748 N N . TRP A 1 16 ? -1.901 22.237 4.796 1.00 0.00 16 TRP A N 8
ATOM 16749 C CA . TRP A 1 16 ? -0.502 22.106 4.440 1.00 0.00 16 TRP A CA 8
ATOM 16750 C C . TRP A 1 16 ? 0.246 22.858 5.534 1.00 0.00 16 TRP A C 8
ATOM 16751 O O . TRP A 1 16 ? -0.167 23.949 5.937 1.00 0.00 16 TRP A O 8
ATOM 16772 N N . LEU A 1 17 ? 1.298 22.242 6.062 1.00 0.00 17 LEU A N 8
ATOM 16773 C CA . LEU A 1 17 ? 2.003 22.706 7.251 1.00 0.00 17 LEU A CA 8
ATOM 16774 C C . LEU A 1 17 ? 3.480 22.789 6.899 1.00 0.00 17 LEU A C 8
ATOM 16775 O O . LEU A 1 17 ? 4.073 21.808 6.453 1.00 0.00 17 LEU A O 8
ATOM 16791 N N . ASN A 1 18 ? 4.044 23.992 7.035 1.00 0.00 18 ASN A N 8
ATOM 16792 C CA . ASN A 1 18 ? 5.383 24.431 6.617 1.00 0.00 18 ASN A CA 8
ATOM 16793 C C . ASN A 1 18 ? 5.488 24.563 5.095 1.00 0.00 18 ASN A C 8
ATOM 16794 O O . ASN A 1 18 ? 6.221 25.419 4.600 1.00 0.00 18 ASN A O 8
ATOM 16805 N N . GLY A 1 19 ? 4.744 23.741 4.358 1.00 0.00 19 GLY A N 8
ATOM 16806 C CA . GLY A 1 19 ? 4.680 23.715 2.906 1.00 0.00 19 GLY A CA 8
ATOM 16807 C C . GLY A 1 19 ? 4.124 22.373 2.441 1.00 0.00 19 GLY A C 8
ATOM 16808 O O . GLY A 1 19 ? 3.913 21.466 3.246 1.00 0.00 19 GLY A O 8
ATOM 16812 N N . GLU A 1 20 ? 3.930 22.231 1.134 1.00 0.00 20 GLU A N 8
ATOM 16813 C CA . GLU A 1 20 ? 3.608 20.999 0.440 1.00 0.00 20 GLU A CA 8
ATOM 16814 C C . GLU A 1 20 ? 4.393 20.990 -0.878 1.00 0.00 20 GLU A C 8
ATOM 16815 O O . GLU A 1 20 ? 4.816 22.055 -1.343 1.00 0.00 20 GLU A O 8
ATOM 16827 N N . VAL A 1 21 ? 4.627 19.812 -1.465 1.00 0.00 21 VAL A N 8
ATOM 16828 C CA . VAL A 1 21 ? 5.540 19.657 -2.598 1.00 0.00 21 VAL A CA 8
ATOM 16829 C C . VAL A 1 21 ? 4.992 18.573 -3.532 1.00 0.00 21 VAL A C 8
ATOM 16830 O O . VAL A 1 21 ? 4.604 17.497 -3.068 1.00 0.00 21 VAL A O 8
ATOM 16843 N N . THR A 1 22 ? 4.942 18.851 -4.836 1.00 0.00 22 THR A N 8
ATOM 16844 C CA . THR A 1 22 ? 4.678 17.834 -5.846 1.00 0.00 22 THR A CA 8
ATOM 16845 C C . THR A 1 22 ? 5.929 16.966 -5.953 1.00 0.00 22 THR A C 8
ATOM 16846 O O . THR A 1 22 ? 7.027 17.429 -5.628 1.00 0.00 22 THR A O 8
ATOM 16857 N N . ARG A 1 23 ? 5.812 15.743 -6.489 1.00 0.00 23 ARG A N 8
ATOM 16858 C CA . ARG A 1 23 ? 6.989 14.945 -6.822 1.00 0.00 23 ARG A CA 8
ATOM 16859 C C . ARG A 1 23 ? 7.955 15.792 -7.648 1.00 0.00 23 ARG A C 8
ATOM 16860 O O . ARG A 1 23 ? 9.134 15.850 -7.331 1.00 0.00 23 ARG A O 8
ATOM 16881 N N . GLU A 1 24 ? 7.464 16.567 -8.615 1.00 0.00 24 GLU A N 8
ATOM 16882 C CA . GLU A 1 24 ? 8.358 17.239 -9.562 1.00 0.00 24 GLU A CA 8
ATOM 16883 C C . GLU A 1 24 ? 9.084 18.459 -8.961 1.00 0.00 24 GLU A C 8
ATOM 16884 O O . GLU A 1 24 ? 9.962 19.024 -9.617 1.00 0.00 24 GLU A O 8
ATOM 16896 N N . GLN A 1 25 ? 8.759 18.858 -7.723 1.00 0.00 25 GLN A N 8
ATOM 16897 C CA . GLN A 1 25 ? 9.463 19.904 -6.976 1.00 0.00 25 GLN A CA 8
ATOM 16898 C C . GLN A 1 25 ? 10.275 19.302 -5.812 1.00 0.00 25 GLN A C 8
ATOM 16899 O O . GLN A 1 25 ? 10.893 20.039 -5.042 1.00 0.00 25 GLN A O 8
ATOM 16913 N N . LEU A 1 26 ? 10.291 17.972 -5.684 1.00 0.00 26 LEU A N 8
ATOM 16914 C CA . LEU A 1 26 ? 10.854 17.216 -4.572 1.00 0.00 26 LEU A CA 8
ATOM 16915 C C . LEU A 1 26 ? 11.985 16.324 -5.091 1.00 0.00 26 LEU A C 8
ATOM 16916 O O . LEU A 1 26 ? 13.108 16.413 -4.593 1.00 0.00 26 LEU A O 8
ATOM 16932 N N . ILE A 1 27 ? 11.726 15.536 -6.137 1.00 0.00 27 ILE A N 8
ATOM 16933 C CA . ILE A 1 27 ? 12.742 14.795 -6.880 1.00 0.00 27 ILE A CA 8
ATOM 16934 C C . ILE A 1 27 ? 13.321 15.650 -8.012 1.00 0.00 27 ILE A C 8
ATOM 16935 O O . ILE A 1 27 ? 12.846 16.754 -8.295 1.00 0.00 27 ILE A O 8
ATOM 16951 N N . GLY A 1 28 ? 14.354 15.107 -8.662 1.00 0.00 28 GLY A N 8
ATOM 16952 C CA . GLY A 1 28 ? 15.025 15.671 -9.823 1.00 0.00 28 GLY A CA 8
ATOM 16953 C C . GLY A 1 28 ? 16.511 15.892 -9.547 1.00 0.00 28 GLY A C 8
ATOM 16954 O O . GLY A 1 28 ? 17.257 16.213 -10.473 1.00 0.00 28 GLY A O 8
ATOM 16958 N N . GLU A 1 29 ? 16.949 15.733 -8.290 1.00 0.00 29 GLU A N 8
ATOM 16959 C CA . GLU A 1 29 ? 18.289 16.132 -7.870 1.00 0.00 29 GLU A CA 8
ATOM 16960 C C . GLU A 1 29 ? 18.781 15.370 -6.634 1.00 0.00 29 GLU A C 8
ATOM 16961 O O . GLU A 1 29 ? 19.938 14.951 -6.599 1.00 0.00 29 GLU A O 8
ATOM 16973 N N . LYS A 1 30 ? 17.916 15.161 -5.632 1.00 0.00 30 LYS A N 8
ATOM 16974 C CA . LYS A 1 30 ? 18.282 14.559 -4.346 1.00 0.00 30 LYS A CA 8
ATOM 16975 C C . LYS A 1 30 ? 17.242 13.509 -3.956 1.00 0.00 30 LYS A C 8
ATOM 16976 O O . LYS A 1 30 ? 16.077 13.674 -4.328 1.00 0.00 30 LYS A O 8
ATOM 16995 N N . PRO A 1 31 ? 17.629 12.448 -3.222 1.00 0.00 31 PRO A N 8
ATOM 16996 C CA . PRO A 1 31 ? 16.698 11.447 -2.718 1.00 0.00 31 PRO A CA 8
ATOM 16997 C C . PRO A 1 31 ? 15.669 12.073 -1.774 1.00 0.00 31 PRO A C 8
ATOM 16998 O O . PRO A 1 31 ? 15.786 13.232 -1.352 1.00 0.00 31 PRO A O 8
ATOM 17009 N N . THR A 1 32 ? 14.646 11.294 -1.441 1.00 0.00 32 THR A N 8
ATOM 17010 C CA . THR A 1 32 ? 13.472 11.776 -0.732 1.00 0.00 32 THR A CA 8
ATOM 17011 C C . THR A 1 32 ? 13.005 10.731 0.279 1.00 0.00 32 THR A C 8
ATOM 17012 O O . THR A 1 32 ? 13.106 9.529 0.039 1.00 0.00 32 THR A O 8
ATOM 17023 N N . LEU A 1 33 ? 12.444 11.205 1.388 1.00 0.00 33 LEU A N 8
ATOM 17024 C CA . LEU A 1 33 ? 11.740 10.432 2.395 1.00 0.00 33 LEU A CA 8
ATOM 17025 C C . LEU A 1 33 ? 10.310 10.974 2.483 1.00 0.00 33 LEU A C 8
ATOM 17026 O O . LEU A 1 33 ? 10.139 12.183 2.655 1.00 0.00 33 LEU A O 8
ATOM 17042 N N . ILE A 1 34 ? 9.299 10.103 2.411 1.00 0.00 34 ILE A N 8
ATOM 17043 C CA . ILE A 1 34 ? 7.903 10.440 2.693 1.00 0.00 34 ILE A CA 8
ATOM 17044 C C . ILE A 1 34 ? 7.474 9.644 3.936 1.00 0.00 34 ILE A C 8
ATOM 17045 O O . ILE A 1 34 ? 7.629 8.419 3.949 1.00 0.00 34 ILE A O 8
ATOM 17061 N N . HIS A 1 35 ? 6.938 10.306 4.970 1.00 0.00 35 HIS A N 8
ATOM 17062 C CA . HIS A 1 35 ? 6.324 9.623 6.116 1.00 0.00 35 HIS A CA 8
ATOM 17063 C C . HIS A 1 35 ? 4.798 9.573 5.967 1.00 0.00 35 HIS A C 8
ATOM 17064 O O . HIS A 1 35 ? 4.206 10.431 5.306 1.00 0.00 35 HIS A O 8
ATOM 17078 N N . PHE A 1 36 ? 4.159 8.654 6.694 1.00 0.00 36 PHE A N 8
ATOM 17079 C CA . PHE A 1 36 ? 2.715 8.552 6.877 1.00 0.00 36 PHE A CA 8
ATOM 17080 C C . PHE A 1 36 ? 2.517 8.355 8.386 1.00 0.00 36 PHE A C 8
ATOM 17081 O O . PHE A 1 36 ? 3.012 7.363 8.914 1.00 0.00 36 PHE A O 8
ATOM 17098 N N . TRP A 1 37 ? 1.893 9.284 9.119 1.00 0.00 37 TRP A N 8
ATOM 17099 C CA . TRP A 1 37 ? 1.871 9.243 10.593 1.00 0.00 37 TRP A CA 8
ATOM 17100 C C . TRP A 1 37 ? 0.616 9.921 11.164 1.00 0.00 37 TRP A C 8
ATOM 17101 O O . TRP A 1 37 ? -0.155 10.508 10.407 1.00 0.00 37 TRP A O 8
ATOM 17122 N N . SER A 1 38 ? 0.425 9.846 12.486 1.00 0.00 38 SER A N 8
ATOM 17123 C CA . SER A 1 38 ? -0.764 10.291 13.213 1.00 0.00 38 SER A CA 8
ATOM 17124 C C . SER A 1 38 ? -0.338 10.850 14.577 1.00 0.00 38 SER A C 8
ATOM 17125 O O . SER A 1 38 ? 0.613 10.326 15.157 1.00 0.00 38 SER A O 8
ATOM 17133 N N . ILE A 1 39 ? -1.004 11.876 15.120 1.00 0.00 39 ILE A N 8
ATOM 17134 C CA . ILE A 1 39 ? -0.682 12.383 16.458 1.00 0.00 39 ILE A CA 8
ATOM 17135 C C . ILE A 1 39 ? -1.101 11.385 17.551 1.00 0.00 39 ILE A C 8
ATOM 17136 O O . ILE A 1 39 ? -0.523 11.386 18.637 1.00 0.00 39 ILE A O 8
ATOM 17152 N N . SER A 1 40 ? -2.090 10.534 17.277 1.00 0.00 40 SER A N 8
ATOM 17153 C CA . SER A 1 40 ? -2.739 9.689 18.273 1.00 0.00 40 SER A CA 8
ATOM 17154 C C . SER A 1 40 ? -1.957 8.428 18.675 1.00 0.00 40 SER A C 8
ATOM 17155 O O . SER A 1 40 ? -2.466 7.660 19.497 1.00 0.00 40 SER A O 8
ATOM 17163 N N . CYS A 1 41 ? -0.747 8.193 18.150 1.00 0.00 41 CYS A N 8
ATOM 17164 C CA . CYS A 1 41 ? 0.054 7.018 18.496 1.00 0.00 41 CYS A CA 8
ATOM 17165 C C . CYS A 1 41 ? 1.333 7.480 19.197 1.00 0.00 41 CYS A C 8
ATOM 17166 O O . CYS A 1 41 ? 2.027 8.362 18.691 1.00 0.00 41 CYS A O 8
ATOM 17174 N N . HIS A 1 42 ? 1.671 6.881 20.344 1.00 0.00 42 HIS A N 8
ATOM 17175 C CA . HIS A 1 42 ? 2.810 7.319 21.152 1.00 0.00 42 HIS A CA 8
ATOM 17176 C C . HIS A 1 42 ? 4.127 7.223 20.378 1.00 0.00 42 HIS A C 8
ATOM 17177 O O . HIS A 1 42 ? 4.947 8.138 20.439 1.00 0.00 42 HIS A O 8
ATOM 17191 N N . LEU A 1 43 ? 4.322 6.154 19.599 1.00 0.00 43 LEU A N 8
ATOM 17192 C CA . LEU A 1 43 ? 5.540 5.960 18.838 1.00 0.00 43 LEU A CA 8
ATOM 17193 C C . LEU A 1 43 ? 5.703 7.068 17.797 1.00 0.00 43 LEU A C 8
ATOM 17194 O O . LEU A 1 43 ? 6.824 7.529 17.593 1.00 0.00 43 LEU A O 8
ATOM 17210 N N . CYS A 1 44 ? 4.603 7.573 17.213 1.00 0.00 44 CYS A N 8
ATOM 17211 C CA . CYS A 1 44 ? 4.670 8.769 16.382 1.00 0.00 44 CYS A CA 8
ATOM 17212 C C . CYS A 1 44 ? 5.249 9.922 17.189 1.00 0.00 44 CYS A C 8
ATOM 17213 O O . CYS A 1 44 ? 6.130 10.602 16.694 1.00 0.00 44 CYS A O 8
ATOM 17221 N N . LYS A 1 45 ? 4.813 10.151 18.429 1.00 0.00 45 LYS A N 8
ATOM 17222 C CA . LYS A 1 45 ? 5.307 11.278 19.219 1.00 0.00 45 LYS A CA 8
ATOM 17223 C C . LYS A 1 45 ? 6.766 11.155 19.632 1.00 0.00 45 LYS A C 8
ATOM 17224 O O . LYS A 1 45 ? 7.329 12.150 20.074 1.00 0.00 45 LYS A O 8
ATOM 17243 N N . GLU A 1 46 ? 7.371 9.977 19.537 1.00 0.00 46 GLU A N 8
ATOM 17244 C CA . GLU A 1 46 ? 8.808 9.813 19.776 1.00 0.00 46 GLU A CA 8
ATOM 17245 C C . GLU A 1 46 ? 9.575 9.962 18.448 1.00 0.00 46 GLU A C 8
ATOM 17246 O O . GLU A 1 46 ? 10.625 10.624 18.356 1.00 0.00 46 GLU A O 8
ATOM 17258 N N . ALA A 1 47 ? 8.987 9.419 17.379 1.00 0.00 47 ALA A N 8
ATOM 17259 C CA . ALA A 1 47 ? 9.487 9.619 16.041 1.00 0.00 47 ALA A CA 8
ATOM 17260 C C . ALA A 1 47 ? 9.517 11.108 15.738 1.00 0.00 47 ALA A C 8
ATOM 17261 O O . ALA A 1 47 ? 10.541 11.561 15.276 1.00 0.00 47 ALA A O 8
ATOM 17268 N N . MET A 1 48 ? 8.479 11.883 16.048 1.00 0.00 48 MET A N 8
ATOM 17269 C CA . MET A 1 48 ? 8.345 13.282 15.666 1.00 0.00 48 MET A CA 8
ATOM 17270 C C . MET A 1 48 ? 9.502 14.184 16.139 1.00 0.00 48 MET A C 8
ATOM 17271 O O . MET A 1 48 ? 10.038 14.917 15.308 1.00 0.00 48 MET A O 8
ATOM 17285 N N . PRO A 1 49 ? 9.976 14.140 17.395 1.00 0.00 49 PRO A N 8
ATOM 17286 C CA . PRO A 1 49 ? 11.200 14.830 17.767 1.00 0.00 49 PRO A CA 8
ATOM 17287 C C . PRO A 1 49 ? 12.404 14.284 16.996 1.00 0.00 49 PRO A C 8
ATOM 17288 O O . PRO A 1 49 ? 13.248 15.081 16.568 1.00 0.00 49 PRO A O 8
ATOM 17299 N N . GLN A 1 50 ? 12.498 12.964 16.760 1.00 0.00 50 GLN A N 8
ATOM 17300 C CA . GLN A 1 50 ? 13.622 12.504 15.940 1.00 0.00 50 GLN A CA 8
ATOM 17301 C C . GLN A 1 50 ? 13.489 12.953 14.479 1.00 0.00 50 GLN A C 8
ATOM 17302 O O . GLN A 1 50 ? 14.501 13.281 13.882 1.00 0.00 50 GLN A O 8
ATOM 17316 N N . VAL A 1 51 ? 12.280 13.067 13.923 1.00 0.00 51 VAL A N 8
ATOM 17317 C CA . VAL A 1 51 ? 11.985 13.628 12.608 1.00 0.00 51 VAL A CA 8
ATOM 17318 C C . VAL A 1 51 ? 12.536 15.053 12.576 1.00 0.00 51 VAL A C 8
ATOM 17319 O O . VAL A 1 51 ? 13.138 15.429 11.574 1.00 0.00 51 VAL A O 8
ATOM 17332 N N . ASN A 1 52 ? 12.418 15.820 13.669 1.00 0.00 52 ASN A N 8
ATOM 17333 C CA . ASN A 1 52 ? 12.994 17.157 13.742 1.00 0.00 52 ASN A CA 8
ATOM 17334 C C . ASN A 1 52 ? 14.503 17.121 13.494 1.00 0.00 52 ASN A C 8
ATOM 17335 O O . ASN A 1 52 ? 14.986 17.865 12.634 1.00 0.00 52 ASN A O 8
ATOM 17346 N N . GLU A 1 53 ? 15.254 16.276 14.210 1.00 0.00 53 GLU A N 8
ATOM 17347 C CA . GLU A 1 53 ? 16.710 16.318 14.061 1.00 0.00 53 GLU A CA 8
ATOM 17348 C C . GLU A 1 53 ? 17.151 15.590 12.788 1.00 0.00 53 GLU A C 8
ATOM 17349 O O . GLU A 1 53 ? 18.134 15.979 12.175 1.00 0.00 53 GLU A O 8
ATOM 17361 N N . PHE A 1 54 ? 16.415 14.575 12.343 1.00 0.00 54 PHE A N 8
ATOM 17362 C CA . PHE A 1 54 ? 16.630 13.820 11.116 1.00 0.00 54 PHE A CA 8
ATOM 17363 C C . PHE A 1 54 ? 16.497 14.769 9.930 1.00 0.00 54 PHE A C 8
ATOM 17364 O O . PHE A 1 54 ? 17.353 14.786 9.042 1.00 0.00 54 PHE A O 8
ATOM 17381 N N . ARG A 1 55 ? 15.475 15.631 9.969 1.00 0.00 55 ARG A N 8
ATOM 17382 C CA . ARG A 1 55 ? 15.319 16.707 9.014 1.00 0.00 55 ARG A CA 8
ATOM 17383 C C . ARG A 1 55 ? 16.549 17.591 9.023 1.00 0.00 55 ARG A C 8
ATOM 17384 O O . ARG A 1 55 ? 17.072 17.859 7.952 1.00 0.00 55 ARG A O 8
ATOM 17405 N N . ASP A 1 56 ? 17.044 18.037 10.177 1.00 0.00 56 ASP A N 8
ATOM 17406 C CA . ASP A 1 56 ? 18.130 19.015 10.198 1.00 0.00 56 ASP A CA 8
ATOM 17407 C C . ASP A 1 56 ? 19.423 18.380 9.706 1.00 0.00 56 ASP A C 8
ATOM 17408 O O . ASP A 1 56 ? 20.151 18.979 8.911 1.00 0.00 56 ASP A O 8
ATOM 17417 N N . LYS A 1 57 ? 19.670 17.140 10.138 1.00 0.00 57 LYS A N 8
ATOM 17418 C CA . LYS A 1 57 ? 20.882 16.410 9.821 1.00 0.00 57 LYS A CA 8
ATOM 17419 C C . LYS A 1 57 ? 21.038 16.212 8.317 1.00 0.00 57 LYS A C 8
ATOM 17420 O O . LYS A 1 57 ? 22.174 16.233 7.838 1.00 0.00 57 LYS A O 8
ATOM 17439 N N . TYR A 1 58 ? 19.934 16.054 7.571 1.00 0.00 58 TYR A N 8
ATOM 17440 C CA . TYR A 1 58 ? 19.998 15.633 6.175 1.00 0.00 58 TYR A CA 8
ATOM 17441 C C . TYR A 1 58 ? 19.231 16.530 5.200 1.00 0.00 58 TYR A C 8
ATOM 17442 O O . TYR A 1 58 ? 19.253 16.222 4.009 1.00 0.00 58 TYR A O 8
ATOM 17460 N N . GLN A 1 59 ? 18.619 17.651 5.622 1.00 0.00 59 GLN A N 8
ATOM 17461 C CA . GLN A 1 59 ? 17.852 18.516 4.705 1.00 0.00 59 GLN A CA 8
ATOM 17462 C C . GLN A 1 59 ? 18.635 18.994 3.468 1.00 0.00 59 GLN A C 8
ATOM 17463 O O . GLN A 1 59 ? 18.038 19.321 2.443 1.00 0.00 59 GLN A O 8
ATOM 17477 N N . ASP A 1 60 ? 19.963 19.013 3.552 1.00 0.00 60 ASP A N 8
ATOM 17478 C CA . ASP A 1 60 ? 20.859 19.469 2.487 1.00 0.00 60 ASP A CA 8
ATOM 17479 C C . ASP A 1 60 ? 21.106 18.384 1.427 1.00 0.00 60 ASP A C 8
ATOM 17480 O O . ASP A 1 60 ? 21.735 18.653 0.406 1.00 0.00 60 ASP A O 8
ATOM 17489 N N . GLN A 1 61 ? 20.622 17.155 1.648 1.00 0.00 61 GLN A N 8
ATOM 17490 C CA . GLN A 1 61 ? 20.966 15.980 0.845 1.00 0.00 61 GLN A CA 8
ATOM 17491 C C . GLN A 1 61 ? 19.789 15.015 0.628 1.00 0.00 61 GLN A C 8
ATOM 17492 O O . GLN A 1 61 ? 19.862 14.162 -0.252 1.00 0.00 61 GLN A O 8
ATOM 17506 N N . LEU A 1 62 ? 18.716 15.123 1.412 1.00 0.00 62 LEU A N 8
ATOM 17507 C CA . LEU A 1 62 ? 17.606 14.182 1.492 1.00 0.00 62 LEU A CA 8
ATOM 17508 C C . LEU A 1 62 ? 16.394 15.047 1.795 1.00 0.00 62 LEU A C 8
ATOM 17509 O O . LEU A 1 62 ? 16.342 15.713 2.831 1.00 0.00 62 LEU A O 8
ATOM 17525 N N . ASN A 1 63 ? 15.450 15.099 0.858 1.00 0.00 63 ASN A N 8
ATOM 17526 C CA . ASN A 1 63 ? 14.203 15.826 1.058 1.00 0.00 63 ASN A CA 8
ATOM 17527 C C . ASN A 1 63 ? 13.392 15.042 2.073 1.00 0.00 63 ASN A C 8
ATOM 17528 O O . ASN A 1 63 ? 13.273 13.827 1.914 1.00 0.00 63 ASN A O 8
ATOM 17539 N N . VAL A 1 64 ? 12.764 15.701 3.040 1.00 0.00 64 VAL A N 8
ATOM 17540 C CA . VAL A 1 64 ? 11.817 15.044 3.928 1.00 0.00 64 VAL A CA 8
ATOM 17541 C C . VAL A 1 64 ? 10.463 15.693 3.672 1.00 0.00 64 VAL A C 8
ATOM 17542 O O . VAL A 1 64 ? 10.381 16.908 3.485 1.00 0.00 64 VAL A O 8
ATOM 17555 N N . VAL A 1 65 ? 9.404 14.891 3.665 1.00 0.00 65 VAL A N 8
ATOM 17556 C CA . VAL A 1 65 ? 8.028 15.365 3.581 1.00 0.00 65 VAL A CA 8
ATOM 17557 C C . VAL A 1 65 ? 7.164 14.342 4.317 1.00 0.00 65 VAL A C 8
ATOM 17558 O O . VAL A 1 65 ? 7.580 13.195 4.492 1.00 0.00 65 VAL A O 8
ATOM 17571 N N . ALA A 1 66 ? 5.965 14.714 4.760 1.00 0.00 66 ALA A N 8
ATOM 17572 C CA . ALA A 1 66 ? 5.054 13.775 5.398 1.00 0.00 66 ALA A CA 8
ATOM 17573 C C . ALA A 1 66 ? 3.610 14.010 4.974 1.00 0.00 66 ALA A C 8
ATOM 17574 O O . ALA A 1 66 ? 3.263 15.040 4.393 1.00 0.00 66 ALA A O 8
ATOM 17581 N N . VAL A 1 67 ? 2.768 13.048 5.328 1.00 0.00 67 VAL A N 8
ATOM 17582 C CA . VAL A 1 67 ? 1.341 13.045 5.064 1.00 0.00 67 VAL A CA 8
ATOM 17583 C C . VAL A 1 67 ? 0.690 12.569 6.362 1.00 0.00 67 VAL A C 8
ATOM 17584 O O . VAL A 1 67 ? 1.112 11.558 6.935 1.00 0.00 67 VAL A O 8
ATOM 17597 N N . HIS A 1 68 ? -0.278 13.330 6.873 1.00 0.00 68 HIS A N 8
ATOM 17598 C CA . HIS A 1 68 ? -0.858 13.054 8.178 1.00 0.00 68 HIS A CA 8
ATOM 17599 C C . HIS A 1 68 ? -2.107 12.191 8.003 1.00 0.00 68 HIS A C 8
ATOM 17600 O O . HIS A 1 68 ? -3.126 12.665 7.504 1.00 0.00 68 HIS A O 8
ATOM 17614 N N . MET A 1 69 ? -2.029 10.919 8.386 1.00 0.00 69 MET A N 8
ATOM 17615 C CA . MET A 1 69 ? -3.133 9.977 8.305 1.00 0.00 69 MET A CA 8
ATOM 17616 C C . MET A 1 69 ? -4.200 10.371 9.338 1.00 0.00 69 MET A C 8
ATOM 17617 O O . MET A 1 69 ? -3.874 10.405 10.529 1.00 0.00 69 MET A O 8
ATOM 17631 N N . PRO A 1 70 ? -5.466 10.609 8.944 1.00 0.00 70 PRO A N 8
ATOM 17632 C CA . PRO A 1 70 ? -6.567 10.913 9.851 1.00 0.00 70 PRO A CA 8
ATOM 17633 C C . PRO A 1 70 ? -7.086 9.625 10.518 1.00 0.00 70 PRO A C 8
ATOM 17634 O O . PRO A 1 70 ? -8.249 9.238 10.371 1.00 0.00 70 PRO A O 8
ATOM 17645 N N . ARG A 1 71 ? -6.188 8.905 11.193 1.00 0.00 71 ARG A N 8
ATOM 17646 C CA . ARG A 1 71 ? -6.440 7.593 11.788 1.00 0.00 71 ARG A CA 8
ATOM 17647 C C . ARG A 1 71 ? -7.547 7.663 12.851 1.00 0.00 71 ARG A C 8
ATOM 17648 O O . ARG A 1 71 ? -8.293 6.697 13.023 1.00 0.00 71 ARG A O 8
ATOM 17669 N N . SER A 1 72 ? -7.682 8.799 13.529 1.00 0.00 72 SER A N 8
ATOM 17670 C CA . SER A 1 72 ? -8.589 9.027 14.646 1.00 0.00 72 SER A CA 8
ATOM 17671 C C . SER A 1 72 ? -9.123 10.458 14.526 1.00 0.00 72 SER A C 8
ATOM 17672 O O . SER A 1 72 ? -8.586 11.254 13.752 1.00 0.00 72 SER A O 8
ATOM 17680 N N . GLU A 1 73 ? -10.149 10.825 15.301 1.00 0.00 73 GLU A N 8
ATOM 17681 C CA . GLU A 1 73 ? -10.726 12.168 15.216 1.00 0.00 73 GLU A CA 8
ATOM 17682 C C . GLU A 1 73 ? -9.744 13.240 15.725 1.00 0.00 73 GLU A C 8
ATOM 17683 O O . GLU A 1 73 ? -9.819 14.398 15.315 1.00 0.00 73 GLU A O 8
ATOM 17695 N N . ASP A 1 74 ? -8.784 12.865 16.576 1.00 0.00 74 ASP A N 8
ATOM 17696 C CA . ASP A 1 74 ? -7.687 13.745 16.984 1.00 0.00 74 ASP A CA 8
ATOM 17697 C C . ASP A 1 74 ? -6.741 14.013 15.805 1.00 0.00 74 ASP A C 8
ATOM 17698 O O . ASP A 1 74 ? -6.182 15.102 15.694 1.00 0.00 74 ASP A O 8
ATOM 17707 N N . ASP A 1 75 ? -6.593 13.055 14.886 1.00 0.00 75 ASP A N 8
ATOM 17708 C CA . ASP A 1 75 ? -5.703 13.152 13.726 1.00 0.00 75 ASP A CA 8
ATOM 17709 C C . ASP A 1 75 ? -6.416 13.827 12.543 1.00 0.00 75 ASP A C 8
ATOM 17710 O O . ASP A 1 75 ? -5.872 13.905 11.443 1.00 0.00 75 ASP A O 8
ATOM 17719 N N . LEU A 1 76 ? -7.657 14.280 12.739 1.00 0.00 76 LEU A N 8
ATOM 17720 C CA . LEU A 1 76 ? -8.570 14.749 11.713 1.00 0.00 76 LEU A CA 8
ATOM 17721 C C . LEU A 1 76 ? -8.813 16.261 11.864 1.00 0.00 76 LEU A C 8
ATOM 17722 O O . LEU A 1 76 ? -9.530 16.854 11.058 1.00 0.00 76 LEU A O 8
ATOM 17738 N N . ASP A 1 77 ? -8.182 16.914 12.844 1.00 0.00 77 ASP A N 8
ATOM 17739 C CA . ASP A 1 77 ? -8.259 18.358 13.047 1.00 0.00 77 ASP A CA 8
ATOM 17740 C C . ASP A 1 77 ? -6.891 18.967 12.726 1.00 0.00 77 ASP A C 8
ATOM 17741 O O . ASP A 1 77 ? -5.906 18.629 13.387 1.00 0.00 77 ASP A O 8
ATOM 17750 N N . PRO A 1 78 ? -6.777 19.846 11.720 1.00 0.00 78 PRO A N 8
ATOM 17751 C CA . PRO A 1 78 ? -5.482 20.356 11.303 1.00 0.00 78 PRO A CA 8
ATOM 17752 C C . PRO A 1 78 ? -4.866 21.343 12.295 1.00 0.00 78 PRO A C 8
ATOM 17753 O O . PRO A 1 78 ? -3.648 21.510 12.285 1.00 0.00 78 PRO A O 8
ATOM 17764 N N . GLY A 1 79 ? -5.663 21.971 13.163 1.00 0.00 79 GLY A N 8
ATOM 17765 C CA . GLY A 1 79 ? -5.153 22.832 14.214 1.00 0.00 79 GLY A CA 8
ATOM 17766 C C . GLY A 1 79 ? -4.443 21.987 15.262 1.00 0.00 79 GLY A C 8
ATOM 17767 O O . GLY A 1 79 ? -3.367 22.370 15.722 1.00 0.00 79 GLY A O 8
ATOM 17771 N N . LYS A 1 80 ? -4.975 20.798 15.580 1.00 0.00 80 LYS A N 8
ATOM 17772 C CA . LYS A 1 80 ? -4.286 19.876 16.484 1.00 0.00 80 LYS A CA 8
ATOM 17773 C C . LYS A 1 80 ? -2.945 19.487 15.882 1.00 0.00 80 LYS A C 8
ATOM 17774 O O . LYS A 1 80 ? -1.933 19.527 16.583 1.00 0.00 80 LYS A O 8
ATOM 17793 N N . ILE A 1 81 ? -2.928 19.119 14.598 1.00 0.00 81 ILE A N 8
ATOM 17794 C CA . ILE A 1 81 ? -1.711 18.677 13.928 1.00 0.00 81 ILE A CA 8
ATOM 17795 C C . ILE A 1 81 ? -0.702 19.831 13.926 1.00 0.00 81 ILE A C 8
ATOM 17796 O O . ILE A 1 81 ? 0.424 19.629 14.377 1.00 0.00 81 ILE A O 8
ATOM 17812 N N . LYS A 1 82 ? -1.088 21.040 13.489 1.00 0.00 82 LYS A N 8
ATOM 17813 C CA . LYS A 1 82 ? -0.223 22.211 13.522 1.00 0.00 82 LYS A CA 8
ATOM 17814 C C . LYS A 1 82 ? 0.376 22.466 14.906 1.00 0.00 82 LYS A C 8
ATOM 17815 O O . LYS A 1 82 ? 1.592 22.622 15.016 1.00 0.00 82 LYS A O 8
ATOM 17834 N N . GLU A 1 83 ? -0.447 22.496 15.957 1.00 0.00 83 GLU A N 8
ATOM 17835 C CA . GLU A 1 83 ? 0.025 22.809 17.304 1.00 0.00 83 GLU A CA 8
ATOM 17836 C C . GLU A 1 83 ? 0.973 21.717 17.810 1.00 0.00 83 GLU A C 8
ATOM 17837 O O . GLU A 1 83 ? 1.985 22.018 18.441 1.00 0.00 83 GLU A O 8
ATOM 17849 N N . THR A 1 84 ? 0.677 20.456 17.501 1.00 0.00 84 THR A N 8
ATOM 17850 C CA . THR A 1 84 ? 1.518 19.322 17.849 1.00 0.00 84 THR A CA 8
ATOM 17851 C C . THR A 1 84 ? 2.875 19.437 17.142 1.00 0.00 84 THR A C 8
ATOM 17852 O O . THR A 1 84 ? 3.929 19.374 17.777 1.00 0.00 84 THR A O 8
ATOM 17863 N N . ALA A 1 85 ? 2.869 19.634 15.824 1.00 0.00 85 ALA A N 8
ATOM 17864 C CA . ALA A 1 85 ? 4.069 19.717 15.025 1.00 0.00 85 ALA A CA 8
ATOM 17865 C C . ALA A 1 85 ? 4.970 20.881 15.425 1.00 0.00 85 ALA A C 8
ATOM 17866 O O . ALA A 1 85 ? 6.191 20.724 15.406 1.00 0.00 85 ALA A O 8
ATOM 17873 N N . ALA A 1 86 ? 4.390 22.012 15.834 1.00 0.00 86 ALA A N 8
ATOM 17874 C CA . ALA A 1 86 ? 5.144 23.148 16.343 1.00 0.00 86 ALA A CA 8
ATOM 17875 C C . ALA A 1 86 ? 6.000 22.754 17.551 1.00 0.00 86 ALA A C 8
ATOM 17876 O O . ALA A 1 86 ? 7.122 23.238 17.698 1.00 0.00 86 ALA A O 8
ATOM 17883 N N . GLU A 1 87 ? 5.477 21.881 18.414 1.00 0.00 87 GLU A N 8
ATOM 17884 C CA . GLU A 1 87 ? 6.124 21.500 19.662 1.00 0.00 87 GLU A CA 8
ATOM 17885 C C . GLU A 1 87 ? 7.244 20.490 19.388 1.00 0.00 87 GLU A C 8
ATOM 17886 O O . GLU A 1 87 ? 8.342 20.637 19.929 1.00 0.00 87 GLU A O 8
ATOM 17898 N N . HIS A 1 88 ? 7.007 19.504 18.514 1.00 0.00 88 HIS A N 8
ATOM 17899 C CA . HIS A 1 88 ? 8.032 18.544 18.094 1.00 0.00 88 HIS A CA 8
ATOM 17900 C C . HIS A 1 88 ? 9.045 19.128 17.091 1.00 0.00 88 HIS A C 8
ATOM 17901 O O . HIS A 1 88 ? 9.996 18.437 16.733 1.00 0.00 88 HIS A O 8
ATOM 17915 N N . ASP A 1 89 ? 8.856 20.369 16.626 1.00 0.00 89 ASP A N 8
ATOM 17916 C CA . ASP A 1 89 ? 9.664 21.053 15.605 1.00 0.00 89 ASP A CA 8
ATOM 17917 C C . ASP A 1 89 ? 9.646 20.350 14.238 1.00 0.00 89 ASP A C 8
ATOM 17918 O O . ASP A 1 89 ? 10.603 20.442 13.467 1.00 0.00 89 ASP A O 8
ATOM 17927 N N . ILE A 1 90 ? 8.563 19.630 13.916 1.00 0.00 90 ILE A N 8
ATOM 17928 C CA . ILE A 1 90 ? 8.308 19.081 12.586 1.00 0.00 90 ILE A CA 8
ATOM 17929 C C . ILE A 1 90 ? 8.171 20.278 11.632 1.00 0.00 90 ILE A C 8
ATOM 17930 O O . ILE A 1 90 ? 7.125 20.924 11.557 1.00 0.00 90 ILE A O 8
ATOM 17946 N N . THR A 1 91 ? 9.258 20.586 10.930 1.00 0.00 91 THR A N 8
ATOM 17947 C CA . THR A 1 91 ? 9.442 21.797 10.135 1.00 0.00 91 THR A CA 8
ATOM 17948 C C . THR A 1 91 ? 9.564 21.490 8.637 1.00 0.00 91 THR A C 8
ATOM 17949 O O . THR A 1 91 ? 9.501 22.402 7.810 1.00 0.00 91 THR A O 8
ATOM 17960 N N . GLN A 1 92 ? 9.714 20.211 8.275 1.00 0.00 92 GLN A N 8
ATOM 17961 C CA . GLN A 1 92 ? 9.606 19.732 6.905 1.00 0.00 92 GLN A CA 8
ATOM 17962 C C . GLN A 1 92 ? 8.195 20.030 6.371 1.00 0.00 92 GLN A C 8
ATOM 17963 O O . GLN A 1 92 ? 7.272 20.177 7.177 1.00 0.00 92 GLN A O 8
ATOM 17977 N N . PRO A 1 93 ? 7.983 20.078 5.048 1.00 0.00 93 PRO A N 8
ATOM 17978 C CA . PRO A 1 93 ? 6.643 20.153 4.481 1.00 0.00 93 PRO A CA 8
ATOM 17979 C C . PRO A 1 93 ? 5.809 18.938 4.908 1.00 0.00 93 PRO A C 8
ATOM 17980 O O . PRO A 1 93 ? 6.316 17.815 4.991 1.00 0.00 93 PRO A O 8
ATOM 17991 N N . ILE A 1 94 ? 4.520 19.149 5.160 1.00 0.00 94 ILE A N 8
ATOM 17992 C CA . ILE A 1 94 ? 3.556 18.121 5.534 1.00 0.00 94 ILE A CA 8
ATOM 17993 C C . ILE A 1 94 ? 2.238 18.555 4.908 1.00 0.00 94 ILE A C 8
ATOM 17994 O O . ILE A 1 94 ? 1.941 19.751 4.884 1.00 0.00 94 ILE A O 8
ATOM 18010 N N . PHE A 1 95 ? 1.408 17.611 4.465 1.00 0.00 95 PHE A N 8
ATOM 18011 C CA . PHE A 1 95 ? 0.048 17.937 4.067 1.00 0.00 95 PHE A CA 8
ATOM 18012 C C . PHE A 1 95 ? -0.940 16.979 4.719 1.00 0.00 95 PHE A C 8
ATOM 18013 O O . PHE A 1 95 ? -0.589 15.883 5.168 1.00 0.00 95 PHE A O 8
ATOM 18030 N N . VAL A 1 96 ? -2.184 17.437 4.780 1.00 0.00 96 VAL A N 8
ATOM 18031 C CA . VAL A 1 96 ? -3.327 16.707 5.293 1.00 0.00 96 VAL A CA 8
ATOM 18032 C C . VAL A 1 96 ? -4.450 16.888 4.274 1.00 0.00 96 VAL A C 8
ATOM 18033 O O . VAL A 1 96 ? -4.559 17.940 3.635 1.00 0.00 96 VAL A O 8
ATOM 18046 N N . ASP A 1 97 ? -5.312 15.889 4.135 1.00 0.00 97 ASP A N 8
ATOM 18047 C CA . ASP A 1 97 ? -6.420 15.897 3.201 1.00 0.00 97 ASP A CA 8
ATOM 18048 C C . ASP A 1 97 ? -7.581 15.071 3.739 1.00 0.00 97 ASP A C 8
ATOM 18049 O O . ASP A 1 97 ? -7.382 14.169 4.555 1.00 0.00 97 ASP A O 8
ATOM 18058 N N . SER A 1 98 ? -8.794 15.379 3.283 1.00 0.00 98 SER A N 8
ATOM 18059 C CA . SER A 1 98 ? -10.011 14.677 3.659 1.00 0.00 98 SER A CA 8
ATOM 18060 C C . SER A 1 98 ? -10.083 13.262 3.058 1.00 0.00 98 SER A C 8
ATOM 18061 O O . SER A 1 98 ? -10.867 12.443 3.541 1.00 0.00 98 SER A O 8
ATOM 18069 N N . ASP A 1 99 ? -9.285 12.956 2.024 1.00 0.00 99 ASP A N 8
ATOM 18070 C CA . ASP A 1 99 ? -9.357 11.704 1.269 1.00 0.00 99 ASP A CA 8
ATOM 18071 C C . ASP A 1 99 ? -7.985 11.049 1.080 1.00 0.00 99 ASP A C 8
ATOM 18072 O O . ASP A 1 99 ? -7.916 9.822 1.119 1.00 0.00 99 ASP A O 8
ATOM 18081 N N . HIS A 1 100 ? -6.906 11.841 0.962 1.00 0.00 100 HIS A N 8
ATOM 18082 C CA . HIS A 1 100 ? -5.546 11.425 0.654 1.00 0.00 100 HIS A CA 8
ATOM 18083 C C . HIS A 1 100 ? -5.486 10.598 -0.624 1.00 0.00 100 HIS A C 8
ATOM 18084 O O . HIS A 1 100 ? -5.669 9.380 -0.609 1.00 0.00 100 HIS A O 8
ATOM 18098 N N . ALA A 1 101 ? -5.120 11.265 -1.725 1.00 0.00 101 ALA A N 8
ATOM 18099 C CA . ALA A 1 101 ? -4.885 10.618 -3.012 1.00 0.00 101 ALA A CA 8
ATOM 18100 C C . ALA A 1 101 ? -3.821 9.511 -2.906 1.00 0.00 101 ALA A C 8
ATOM 18101 O O . ALA A 1 101 ? -3.834 8.559 -3.686 1.00 0.00 101 ALA A O 8
ATOM 18108 N N . LEU A 1 102 ? -2.939 9.603 -1.899 1.00 0.00 102 LEU A N 8
ATOM 18109 C CA . LEU A 1 102 ? -1.930 8.601 -1.608 1.00 0.00 102 LEU A CA 8
ATOM 18110 C C . LEU A 1 102 ? -2.594 7.291 -1.336 1.00 0.00 102 LEU A C 8
ATOM 18111 O O . LEU A 1 102 ? -2.032 6.299 -1.737 1.00 0.00 102 LEU A O 8
ATOM 18127 N N . THR A 1 103 ? -3.723 7.237 -0.647 1.00 0.00 103 THR A N 8
ATOM 18128 C CA . THR A 1 103 ? -4.294 5.972 -0.208 1.00 0.00 103 THR A CA 8
ATOM 18129 C C . THR A 1 103 ? -4.611 5.066 -1.403 1.00 0.00 103 THR A C 8
ATOM 18130 O O . THR A 1 103 ? -4.603 3.849 -1.250 1.00 0.00 103 THR A O 8
ATOM 18141 N N . ASP A 1 104 ? -4.822 5.614 -2.605 1.00 0.00 104 ASP A N 8
ATOM 18142 C CA . ASP A 1 104 ? -5.036 4.774 -3.780 1.00 0.00 104 ASP A CA 8
ATOM 18143 C C . ASP A 1 104 ? -3.729 4.140 -4.253 1.00 0.00 104 ASP A C 8
ATOM 18144 O O . ASP A 1 104 ? -3.745 3.099 -4.912 1.00 0.00 104 ASP A O 8
ATOM 18153 N N . ALA A 1 105 ? -2.598 4.738 -3.870 1.00 0.00 105 ALA A N 8
ATOM 18154 C CA . ALA A 1 105 ? -1.266 4.286 -4.242 1.00 0.00 105 ALA A CA 8
ATOM 18155 C C . ALA A 1 105 ? -0.482 3.662 -3.075 1.00 0.00 105 ALA A C 8
ATOM 18156 O O . ALA A 1 105 ? 0.473 2.923 -3.315 1.00 0.00 105 ALA A O 8
ATOM 18163 N N . PHE A 1 106 ? -0.873 3.939 -1.828 1.00 0.00 106 PHE A N 8
ATOM 18164 C CA . PHE A 1 106 ? -0.161 3.563 -0.616 1.00 0.00 106 PHE A CA 8
ATOM 18165 C C . PHE A 1 106 ? -1.009 2.570 0.177 1.00 0.00 106 PHE A C 8
ATOM 18166 O O . PHE A 1 106 ? -0.455 1.845 1.004 1.00 0.00 106 PHE A O 8
ATOM 18183 N N . GLU A 1 107 ? -2.325 2.521 -0.091 1.00 0.00 107 GLU A N 8
ATOM 18184 C CA . GLU A 1 107 ? -3.309 1.623 0.509 1.00 0.00 107 GLU A CA 8
ATOM 18185 C C . GLU A 1 107 ? -3.102 1.484 2.027 1.00 0.00 107 GLU A C 8
ATOM 18186 O O . GLU A 1 107 ? -3.042 0.380 2.573 1.00 0.00 107 GLU A O 8
ATOM 18198 N N . ASN A 1 108 ? -2.917 2.646 2.671 1.00 0.00 108 ASN A N 8
ATOM 18199 C CA . ASN A 1 108 ? -2.509 2.783 4.071 1.00 0.00 108 ASN A CA 8
ATOM 18200 C C . ASN A 1 108 ? -3.275 1.845 5.011 1.00 0.00 108 ASN A C 8
ATOM 18201 O O . ASN A 1 108 ? -4.510 1.807 4.991 1.00 0.00 108 ASN A O 8
ATOM 18212 N N . GLU A 1 109 ? -2.530 1.147 5.874 1.00 0.00 109 GLU A N 8
ATOM 18213 C CA . GLU A 1 109 ? -3.052 0.370 6.994 1.00 0.00 109 GLU A CA 8
ATOM 18214 C C . GLU A 1 109 ? -2.014 0.383 8.143 1.00 0.00 109 GLU A C 8
ATOM 18215 O O . GLU A 1 109 ? -1.834 -0.610 8.851 1.00 0.00 109 GLU A O 8
ATOM 18227 N N . TYR A 1 110 ? -1.263 1.482 8.297 1.00 0.00 110 TYR A N 8
ATOM 18228 C CA . TYR A 1 110 ? -0.107 1.623 9.142 1.00 0.00 110 TYR A CA 8
ATOM 18229 C C . TYR A 1 110 ? 0.120 3.100 9.466 1.00 0.00 110 TYR A C 8
ATOM 18230 O O . TYR A 1 110 ? -0.182 3.989 8.672 1.00 0.00 110 TYR A O 8
ATOM 18248 N N . VAL A 1 111 ? 0.694 3.329 10.638 1.00 0.00 111 VAL A N 8
ATOM 18249 C CA . VAL A 1 111 ? 1.257 4.585 11.136 1.00 0.00 111 VAL A CA 8
ATOM 18250 C C . VAL A 1 111 ? 2.067 4.274 12.412 1.00 0.00 111 VAL A C 8
ATOM 18251 O O . VAL A 1 111 ? 1.636 3.421 13.194 1.00 0.00 111 VAL A O 8
ATOM 18264 N N . PRO A 1 112 ? 3.217 4.931 12.651 1.00 0.00 112 PRO A N 8
ATOM 18265 C CA . PRO A 1 112 ? 3.925 5.781 11.703 1.00 0.00 112 PRO A CA 8
ATOM 18266 C C . PRO A 1 112 ? 4.655 4.880 10.699 1.00 0.00 112 PRO A C 8
ATOM 18267 O O . PRO A 1 112 ? 5.095 3.785 11.054 1.00 0.00 112 PRO A O 8
ATOM 18278 N N . ALA A 1 113 ? 4.828 5.340 9.463 1.00 0.00 113 ALA A N 8
ATOM 18279 C CA . ALA A 1 113 ? 5.600 4.633 8.448 1.00 0.00 113 ALA A CA 8
ATOM 18280 C C . ALA A 1 113 ? 6.434 5.616 7.655 1.00 0.00 113 ALA A C 8
ATOM 18281 O O . ALA A 1 113 ? 6.131 6.809 7.619 1.00 0.00 113 ALA A O 8
ATOM 18288 N N . TYR A 1 114 ? 7.479 5.094 7.019 1.00 0.00 114 TYR A N 8
ATOM 18289 C CA . TYR A 1 114 ? 8.502 5.883 6.352 1.00 0.00 114 TYR A CA 8
ATOM 18290 C C . TYR A 1 114 ? 8.921 5.156 5.071 1.00 0.00 114 TYR A C 8
ATOM 18291 O O . TYR A 1 114 ? 9.064 3.930 5.067 1.00 0.00 114 TYR A O 8
ATOM 18309 N N . TYR A 1 115 ? 9.134 5.908 3.992 1.00 0.00 115 TYR A N 8
ATOM 18310 C CA . TYR A 1 115 ? 9.344 5.386 2.646 1.00 0.00 115 TYR A CA 8
ATOM 18311 C C . TYR A 1 115 ? 10.477 6.197 2.033 1.00 0.00 115 TYR A C 8
ATOM 18312 O O . TYR A 1 115 ? 10.432 7.426 2.090 1.00 0.00 115 TYR A O 8
ATOM 18330 N N . VAL A 1 116 ? 11.481 5.531 1.459 1.00 0.00 116 VAL A N 8
ATOM 18331 C CA . VAL A 1 116 ? 12.734 6.148 1.025 1.00 0.00 116 VAL A CA 8
ATOM 18332 C C . VAL A 1 116 ? 12.810 5.974 -0.486 1.00 0.00 116 VAL A C 8
ATOM 18333 O O . VAL A 1 116 ? 12.593 4.866 -0.978 1.00 0.00 116 VAL A O 8
ATOM 18346 N N . PHE A 1 117 ? 13.128 7.034 -1.224 1.00 0.00 117 PHE A N 8
ATOM 18347 C CA . PHE A 1 117 ? 13.055 7.080 -2.674 1.00 0.00 117 PHE A CA 8
ATOM 18348 C C . PHE A 1 117 ? 14.367 7.620 -3.228 1.00 0.00 117 PHE A C 8
ATOM 18349 O O . PHE A 1 117 ? 14.961 8.550 -2.674 1.00 0.00 117 PHE A O 8
ATOM 18366 N N . ASP A 1 118 ? 14.778 7.044 -4.353 1.00 0.00 118 ASP A N 8
ATOM 18367 C CA . ASP A 1 118 ? 15.879 7.539 -5.181 1.00 0.00 118 ASP A CA 8
ATOM 18368 C C . ASP A 1 118 ? 15.560 8.955 -5.681 1.00 0.00 118 ASP A C 8
ATOM 18369 O O . ASP A 1 118 ? 14.387 9.295 -5.853 1.00 0.00 118 ASP A O 8
ATOM 18378 N N . LYS A 1 119 ? 16.584 9.773 -5.966 1.00 0.00 119 LYS A N 8
ATOM 18379 C CA . LYS A 1 119 ? 16.447 11.128 -6.513 1.00 0.00 119 LYS A CA 8
ATOM 18380 C C . LYS A 1 119 ? 15.582 11.258 -7.767 1.00 0.00 119 LYS A C 8
ATOM 18381 O O . LYS A 1 119 ? 15.218 12.384 -8.109 1.00 0.00 119 LYS A O 8
ATOM 18400 N N . THR A 1 120 ? 15.261 10.163 -8.449 1.00 0.00 120 THR A N 8
ATOM 18401 C CA . THR A 1 120 ? 14.480 10.167 -9.679 1.00 0.00 120 THR A CA 8
ATOM 18402 C C . THR A 1 120 ? 13.035 9.691 -9.441 1.00 0.00 120 THR A C 8
ATOM 18403 O O . THR A 1 120 ? 12.217 9.744 -10.361 1.00 0.00 120 THR A O 8
ATOM 18414 N N . GLY A 1 121 ? 12.698 9.246 -8.223 1.00 0.00 121 GLY A N 8
ATOM 18415 C CA . GLY A 1 121 ? 11.320 8.983 -7.821 1.00 0.00 121 GLY A CA 8
ATOM 18416 C C . GLY A 1 121 ? 10.976 7.525 -7.600 1.00 0.00 121 GLY A C 8
ATOM 18417 O O . GLY A 1 121 ? 9.841 7.263 -7.210 1.00 0.00 121 GLY A O 8
ATOM 18421 N N . GLN A 1 122 ? 11.889 6.581 -7.842 1.00 0.00 122 GLN A N 8
ATOM 18422 C CA . GLN A 1 122 ? 11.592 5.180 -7.589 1.00 0.00 122 GLN A CA 8
ATOM 18423 C C . GLN A 1 122 ? 11.692 4.934 -6.084 1.00 0.00 122 GLN A C 8
ATOM 18424 O O . GLN A 1 122 ? 12.684 5.294 -5.447 1.00 0.00 122 GLN A O 8
ATOM 18438 N N . LEU A 1 123 ? 10.645 4.335 -5.526 1.00 0.00 123 LEU A N 8
ATOM 18439 C CA . LEU A 1 123 ? 10.586 3.830 -4.165 1.00 0.00 123 LEU A CA 8
ATOM 18440 C C . LEU A 1 123 ? 11.696 2.798 -3.999 1.00 0.00 123 LEU A C 8
ATOM 18441 O O . LEU A 1 123 ? 11.772 1.853 -4.783 1.00 0.00 123 LEU A O 8
ATOM 18457 N N . ARG A 1 124 ? 12.549 2.952 -2.988 1.00 0.00 124 ARG A N 8
ATOM 18458 C CA . ARG A 1 124 ? 13.706 2.089 -2.777 1.00 0.00 124 ARG A CA 8
ATOM 18459 C C . ARG A 1 124 ? 13.578 1.253 -1.514 1.00 0.00 124 ARG A C 8
ATOM 18460 O O . ARG A 1 124 ? 14.085 0.132 -1.515 1.00 0.00 124 ARG A O 8
ATOM 18481 N N . HIS A 1 125 ? 12.930 1.745 -0.453 1.00 0.00 125 HIS A N 8
ATOM 18482 C CA . HIS A 1 125 ? 12.843 1.024 0.808 1.00 0.00 125 HIS A CA 8
ATOM 18483 C C . HIS A 1 125 ? 11.657 1.547 1.624 1.00 0.00 125 HIS A C 8
ATOM 18484 O O . HIS A 1 125 ? 11.201 2.669 1.398 1.00 0.00 125 HIS A O 8
ATOM 18498 N N . PHE A 1 126 ? 11.196 0.764 2.600 1.00 0.00 126 PHE A N 8
ATOM 18499 C CA . PHE A 1 126 ? 10.112 1.105 3.516 1.00 0.00 126 PHE A CA 8
ATOM 18500 C C . PHE A 1 126 ? 10.429 0.504 4.884 1.00 0.00 126 PHE A C 8
ATOM 18501 O O . PHE A 1 126 ? 10.985 -0.593 4.964 1.00 0.00 126 PHE A O 8
ATOM 18518 N N . GLN A 1 127 ? 10.036 1.208 5.945 1.00 0.00 127 GLN A N 8
ATOM 18519 C CA . GLN A 1 127 ? 10.038 0.749 7.329 1.00 0.00 127 GLN A CA 8
ATOM 18520 C C . GLN A 1 127 ? 8.834 1.396 8.023 1.00 0.00 127 GLN A C 8
ATOM 18521 O O . GLN A 1 127 ? 8.272 2.371 7.519 1.00 0.00 127 GLN A O 8
ATOM 18535 N N . ALA A 1 128 ? 8.448 0.894 9.196 1.00 0.00 128 ALA A N 8
ATOM 18536 C CA . ALA A 1 128 ? 7.381 1.481 9.990 1.00 0.00 128 ALA A CA 8
ATOM 18537 C C . ALA A 1 128 ? 7.597 1.197 11.474 1.00 0.00 128 ALA A C 8
ATOM 18538 O O . ALA A 1 128 ? 8.253 0.216 11.832 1.00 0.00 128 ALA A O 8
ATOM 18545 N N . GLY A 1 129 ? 6.983 2.035 12.313 1.00 0.00 129 GLY A N 8
ATOM 18546 C CA . GLY A 1 129 ? 6.861 1.855 13.756 1.00 0.00 129 GLY A CA 8
ATOM 18547 C C . GLY A 1 129 ? 8.174 1.502 14.458 1.00 0.00 129 GLY A C 8
ATOM 18548 O O . GLY A 1 129 ? 8.186 0.584 15.280 1.00 0.00 129 GLY A O 8
ATOM 18552 N N . GLY A 1 130 ? 9.273 2.187 14.126 1.00 0.00 130 GLY A N 8
ATOM 18553 C CA . GLY A 1 130 ? 10.595 1.897 14.667 1.00 0.00 130 GLY A CA 8
ATOM 18554 C C . GLY A 1 130 ? 11.001 2.940 15.701 1.00 0.00 130 GLY A C 8
ATOM 18555 O O . GLY A 1 130 ? 10.751 4.132 15.515 1.00 0.00 130 GLY A O 8
ATOM 18559 N N . SER A 1 131 ? 11.624 2.484 16.788 1.00 0.00 131 SER A N 8
ATOM 18560 C CA . SER A 1 131 ? 11.971 3.271 17.965 1.00 0.00 131 SER A CA 8
ATOM 18561 C C . SER A 1 131 ? 12.732 4.544 17.581 1.00 0.00 131 SER A C 8
ATOM 18562 O O . SER A 1 131 ? 13.879 4.478 17.128 1.00 0.00 131 SER A O 8
ATOM 18570 N N . GLY A 1 132 ? 12.071 5.698 17.727 1.00 0.00 132 GLY A N 8
ATOM 18571 C CA . GLY A 1 132 ? 12.609 7.011 17.388 1.00 0.00 132 GLY A CA 8
ATOM 18572 C C . GLY A 1 132 ? 13.187 7.084 15.973 1.00 0.00 132 GLY A C 8
ATOM 18573 O O . GLY A 1 132 ? 14.111 7.859 15.752 1.00 0.00 132 GLY A O 8
ATOM 18577 N N . MET A 1 133 ? 12.705 6.276 15.022 1.00 0.00 133 MET A N 8
ATOM 18578 C CA . MET A 1 133 ? 13.266 6.125 13.673 1.00 0.00 133 MET A CA 8
ATOM 18579 C C . MET A 1 133 ? 14.791 5.877 13.636 1.00 0.00 133 MET A C 8
ATOM 18580 O O . MET A 1 133 ? 15.438 6.196 12.637 1.00 0.00 133 MET A O 8
ATOM 18594 N N . LYS A 1 134 ? 15.414 5.361 14.702 1.00 0.00 134 LYS A N 8
ATOM 18595 C CA . LYS A 1 134 ? 16.880 5.300 14.773 1.00 0.00 134 LYS A CA 8
ATOM 18596 C C . LYS A 1 134 ? 17.494 4.385 13.711 1.00 0.00 134 LYS A C 8
ATOM 18597 O O . LYS A 1 134 ? 18.651 4.587 13.348 1.00 0.00 134 LYS A O 8
ATOM 18616 N N . MET A 1 135 ? 16.742 3.414 13.186 1.00 0.00 135 MET A N 8
ATOM 18617 C CA . MET A 1 135 ? 17.195 2.583 12.070 1.00 0.00 135 MET A CA 8
ATOM 18618 C C . MET A 1 135 ? 17.077 3.377 10.759 1.00 0.00 135 MET A C 8
ATOM 18619 O O . MET A 1 135 ? 18.000 3.395 9.950 1.00 0.00 135 MET A O 8
ATOM 18633 N N . LEU A 1 136 ? 15.960 4.082 10.548 1.00 0.00 136 LEU A N 8
ATOM 18634 C CA . LEU A 1 136 ? 15.706 4.881 9.345 1.00 0.00 136 LEU A CA 8
ATOM 18635 C C . LEU A 1 136 ? 16.787 5.934 9.101 1.00 0.00 136 LEU A C 8
ATOM 18636 O O . LEU A 1 136 ? 17.121 6.207 7.949 1.00 0.00 136 LEU A O 8
ATOM 18652 N N . GLU A 1 137 ? 17.359 6.497 10.169 1.00 0.00 137 GLU A N 8
ATOM 18653 C CA . GLU A 1 137 ? 18.526 7.378 10.097 1.00 0.00 137 GLU A CA 8
ATOM 18654 C C . GLU A 1 137 ? 19.634 6.721 9.263 1.00 0.00 137 GLU A C 8
ATOM 18655 O O . GLU A 1 137 ? 20.226 7.349 8.382 1.00 0.00 137 GLU A O 8
ATOM 18667 N N . LYS A 1 138 ? 19.890 5.432 9.497 1.00 0.00 138 LYS A N 8
ATOM 18668 C CA . LYS A 1 138 ? 20.912 4.687 8.776 1.00 0.00 138 LYS A CA 8
ATOM 18669 C C . LYS A 1 138 ? 20.459 4.505 7.336 1.00 0.00 138 LYS A C 8
ATOM 18670 O O . LYS A 1 138 ? 21.268 4.670 6.427 1.00 0.00 138 LYS A O 8
ATOM 18689 N N . ARG A 1 139 ? 19.172 4.220 7.093 1.00 0.00 139 ARG A N 8
ATOM 18690 C CA . ARG A 1 139 ? 18.703 3.992 5.737 1.00 0.00 139 ARG A CA 8
ATOM 18691 C C . ARG A 1 139 ? 18.796 5.255 4.888 1.00 0.00 139 ARG A C 8
ATOM 18692 O O . ARG A 1 139 ? 19.149 5.126 3.715 1.00 0.00 139 ARG A O 8
ATOM 18713 N N . VAL A 1 140 ? 18.552 6.449 5.433 1.00 0.00 140 VAL A N 8
ATOM 18714 C CA . VAL A 1 140 ? 18.836 7.696 4.742 1.00 0.00 140 VAL A CA 8
ATOM 18715 C C . VAL A 1 140 ? 20.328 7.788 4.419 1.00 0.00 140 VAL A C 8
ATOM 18716 O O . VAL A 1 140 ? 20.682 8.081 3.282 1.00 0.00 140 VAL A O 8
ATOM 18729 N N . ASN A 1 141 ? 21.226 7.484 5.357 1.00 0.00 141 ASN A N 8
ATOM 18730 C CA . ASN A 1 141 ? 22.658 7.605 5.068 1.00 0.00 141 ASN A CA 8
ATOM 18731 C C . ASN A 1 141 ? 23.051 6.612 3.975 1.00 0.00 141 ASN A C 8
ATOM 18732 O O . ASN A 1 141 ? 23.932 6.890 3.163 1.00 0.00 141 ASN A O 8
ATOM 18743 N N . ARG A 1 142 ? 22.359 5.473 3.903 1.00 0.00 142 ARG A N 8
ATOM 18744 C CA . ARG A 1 142 ? 22.560 4.484 2.864 1.00 0.00 142 ARG A CA 8
ATOM 18745 C C . ARG A 1 142 ? 21.959 4.954 1.543 1.00 0.00 142 ARG A C 8
ATOM 18746 O O . ARG A 1 142 ? 22.589 4.713 0.520 1.00 0.00 142 ARG A O 8
ATOM 18767 N N . VAL A 1 143 ? 20.802 5.633 1.523 1.00 0.00 143 VAL A N 8
ATOM 18768 C CA . VAL A 1 143 ? 20.268 6.145 0.262 1.00 0.00 143 VAL A CA 8
ATOM 18769 C C . VAL A 1 143 ? 21.233 7.197 -0.287 1.00 0.00 143 VAL A C 8
ATOM 18770 O O . VAL A 1 143 ? 21.516 7.194 -1.480 1.00 0.00 143 VAL A O 8
ATOM 18783 N N . LEU A 1 144 ? 21.832 8.028 0.574 1.00 0.00 144 LEU A N 8
ATOM 18784 C CA . LEU A 1 144 ? 22.885 8.957 0.157 1.00 0.00 144 LEU A CA 8
ATOM 18785 C C . LEU A 1 144 ? 24.050 8.179 -0.443 1.00 0.00 144 LEU A C 8
ATOM 18786 O O . LEU A 1 144 ? 24.493 8.492 -1.544 1.00 0.00 144 LEU A O 8
ATOM 18802 N N . ALA A 1 145 ? 24.500 7.128 0.247 1.00 0.00 145 ALA A N 8
ATOM 18803 C CA . ALA A 1 145 ? 25.589 6.264 -0.193 1.00 0.00 145 ALA A CA 8
ATOM 18804 C C . ALA A 1 145 ? 25.282 5.468 -1.475 1.00 0.00 145 ALA A C 8
ATOM 18805 O O . ALA A 1 145 ? 26.163 4.742 -1.939 1.00 0.00 145 ALA A O 8
ATOM 18812 N N . GLU A 1 146 ? 24.089 5.589 -2.071 1.00 0.00 146 GLU A N 8
ATOM 18813 C CA . GLU A 1 146 ? 23.766 4.982 -3.363 1.00 0.00 146 GLU A CA 8
ATOM 18814 C C . GLU A 1 146 ? 23.158 6.019 -4.327 1.00 0.00 146 GLU A C 8
ATOM 18815 O O . GLU A 1 146 ? 22.754 5.666 -5.437 1.00 0.00 146 GLU A O 8
ATOM 18827 N N . THR A 1 147 ? 23.133 7.296 -3.926 1.00 0.00 147 THR A N 8
ATOM 18828 C CA . THR A 1 147 ? 22.518 8.399 -4.658 1.00 0.00 147 THR A CA 8
ATOM 18829 C C . THR A 1 147 ? 23.406 9.652 -4.530 1.00 0.00 147 THR A C 8
ATOM 18830 O O . THR A 1 147 ? 22.957 10.766 -4.248 1.00 0.00 147 THR A O 8
ATOM 18841 N N . GLU A 1 148 ? 24.704 9.444 -4.716 1.00 0.00 148 GLU A N 8
ATOM 18842 C CA . GLU A 1 148 ? 25.762 10.440 -4.703 1.00 0.00 148 GLU A CA 8
ATOM 18843 C C . GLU A 1 148 ? 26.793 9.983 -5.735 1.00 0.00 148 GLU A C 8
ATOM 18844 O O . GLU A 1 148 ? 27.144 8.783 -5.740 1.00 0.00 148 GLU A O 8
ATOM 18857 N N . MET A 1 1 ? 1.227 -1.452 -3.114 1.00 0.00 1 MET A N 9
ATOM 18858 C CA . MET A 1 1 ? 2.435 -0.811 -3.695 1.00 0.00 1 MET A CA 9
ATOM 18859 C C . MET A 1 1 ? 3.668 -1.703 -3.471 1.00 0.00 1 MET A C 9
ATOM 18860 O O . MET A 1 1 ? 3.697 -2.518 -2.546 1.00 0.00 1 MET A O 9
ATOM 18876 N N . LYS A 1 2 ? 4.684 -1.567 -4.329 1.00 0.00 2 LYS A N 9
ATOM 18877 C CA . LYS A 1 2 ? 5.914 -2.361 -4.335 1.00 0.00 2 LYS A CA 9
ATOM 18878 C C . LYS A 1 2 ? 7.115 -1.421 -4.381 1.00 0.00 2 LYS A C 9
ATOM 18879 O O . LYS A 1 2 ? 6.966 -0.223 -4.637 1.00 0.00 2 LYS A O 9
ATOM 18898 N N . LEU A 1 3 ? 8.309 -1.960 -4.163 1.00 0.00 3 LEU A N 9
ATOM 18899 C CA . LEU A 1 3 ? 9.550 -1.220 -4.353 1.00 0.00 3 LEU A CA 9
ATOM 18900 C C . LEU A 1 3 ? 9.832 -1.030 -5.843 1.00 0.00 3 LEU A C 9
ATOM 18901 O O . LEU A 1 3 ? 9.241 -1.684 -6.704 1.00 0.00 3 LEU A O 9
ATOM 18917 N N . ARG A 1 4 ? 10.756 -0.108 -6.127 1.00 0.00 4 ARG A N 9
ATOM 18918 C CA . ARG A 1 4 ? 11.161 0.378 -7.444 1.00 0.00 4 ARG A CA 9
ATOM 18919 C C . ARG A 1 4 ? 10.001 0.957 -8.263 1.00 0.00 4 ARG A C 9
ATOM 18920 O O . ARG A 1 4 ? 10.151 1.157 -9.469 1.00 0.00 4 ARG A O 9
ATOM 18941 N N . GLN A 1 5 ? 8.861 1.258 -7.632 1.00 0.00 5 GLN A N 9
ATOM 18942 C CA . GLN A 1 5 ? 7.799 2.015 -8.290 1.00 0.00 5 GLN A CA 9
ATOM 18943 C C . GLN A 1 5 ? 8.211 3.483 -8.305 1.00 0.00 5 GLN A C 9
ATOM 18944 O O . GLN A 1 5 ? 8.844 3.916 -7.344 1.00 0.00 5 GLN A O 9
ATOM 18958 N N . PRO A 1 6 ? 7.833 4.282 -9.307 1.00 0.00 6 PRO A N 9
ATOM 18959 C CA . PRO A 1 6 ? 8.040 5.715 -9.227 1.00 0.00 6 PRO A CA 9
ATOM 18960 C C . PRO A 1 6 ? 7.063 6.347 -8.224 1.00 0.00 6 PRO A C 9
ATOM 18961 O O . PRO A 1 6 ? 5.907 5.930 -8.114 1.00 0.00 6 PRO A O 9
ATOM 18972 N N . MET A 1 7 ? 7.532 7.380 -7.519 1.00 0.00 7 MET A N 9
ATOM 18973 C CA . MET A 1 7 ? 6.738 8.267 -6.668 1.00 0.00 7 MET A CA 9
ATOM 18974 C C . MET A 1 7 ? 5.492 8.713 -7.466 1.00 0.00 7 MET A C 9
ATOM 18975 O O . MET A 1 7 ? 5.658 9.253 -8.565 1.00 0.00 7 MET A O 9
ATOM 18989 N N . PRO A 1 8 ? 4.263 8.491 -6.961 1.00 0.00 8 PRO A N 9
ATOM 18990 C CA . PRO A 1 8 ? 3.050 8.649 -7.754 1.00 0.00 8 PRO A CA 9
ATOM 18991 C C . PRO A 1 8 ? 2.488 10.077 -7.793 1.00 0.00 8 PRO A C 9
ATOM 18992 O O . PRO A 1 8 ? 2.757 10.838 -8.721 1.00 0.00 8 PRO A O 9
ATOM 19003 N N . GLU A 1 9 ? 1.682 10.437 -6.796 1.00 0.00 9 GLU A N 9
ATOM 19004 C CA . GLU A 1 9 ? 0.859 11.620 -6.707 1.00 0.00 9 GLU A CA 9
ATOM 19005 C C . GLU A 1 9 ? 0.667 11.869 -5.214 1.00 0.00 9 GLU A C 9
ATOM 19006 O O . GLU A 1 9 ? 0.493 10.905 -4.469 1.00 0.00 9 GLU A O 9
ATOM 19018 N N . LEU A 1 10 ? 0.757 13.122 -4.767 1.00 0.00 10 LEU A N 9
ATOM 19019 C CA . LEU A 1 10 ? 0.806 13.488 -3.350 1.00 0.00 10 LEU A CA 9
ATOM 19020 C C . LEU A 1 10 ? -0.021 14.775 -3.228 1.00 0.00 10 LEU A C 9
ATOM 19021 O O . LEU A 1 10 ? 0.538 15.871 -3.310 1.00 0.00 10 LEU A O 9
ATOM 19037 N N . THR A 1 11 ? -1.354 14.670 -3.151 1.00 0.00 11 THR A N 9
ATOM 19038 C CA . THR A 1 11 ? -2.230 15.837 -3.263 1.00 0.00 11 THR A CA 9
ATOM 19039 C C . THR A 1 11 ? -3.608 15.562 -2.644 1.00 0.00 11 THR A C 9
ATOM 19040 O O . THR A 1 11 ? -3.997 14.405 -2.442 1.00 0.00 11 THR A O 9
ATOM 19051 N N . GLY A 1 12 ? -4.323 16.641 -2.319 1.00 0.00 12 GLY A N 9
ATOM 19052 C CA . GLY A 1 12 ? -5.559 16.691 -1.551 1.00 0.00 12 GLY A CA 9
ATOM 19053 C C . GLY A 1 12 ? -5.807 18.141 -1.116 1.00 0.00 12 GLY A C 9
ATOM 19054 O O . GLY A 1 12 ? -5.175 19.049 -1.666 1.00 0.00 12 GLY A O 9
ATOM 19058 N N . GLU A 1 13 ? -6.698 18.383 -0.144 1.00 0.00 13 GLU A N 9
ATOM 19059 C CA . GLU A 1 13 ? -7.161 19.731 0.190 1.00 0.00 13 GLU A CA 9
ATOM 19060 C C . GLU A 1 13 ? -7.341 20.041 1.691 1.00 0.00 13 GLU A C 9
ATOM 19061 O O . GLU A 1 13 ? -7.384 21.228 2.023 1.00 0.00 13 GLU A O 9
ATOM 19073 N N . LYS A 1 14 ? -7.456 19.056 2.603 1.00 0.00 14 LYS A N 9
ATOM 19074 C CA . LYS A 1 14 ? -7.836 19.340 4.006 1.00 0.00 14 LYS A CA 9
ATOM 19075 C C . LYS A 1 14 ? -6.898 20.340 4.689 1.00 0.00 14 LYS A C 9
ATOM 19076 O O . LYS A 1 14 ? -7.387 21.332 5.234 1.00 0.00 14 LYS A O 9
ATOM 19095 N N . ALA A 1 15 ? -5.585 20.096 4.678 1.00 0.00 15 ALA A N 9
ATOM 19096 C CA . ALA A 1 15 ? -4.601 21.024 5.225 1.00 0.00 15 ALA A CA 9
ATOM 19097 C C . ALA A 1 15 ? -3.246 20.776 4.577 1.00 0.00 15 ALA A C 9
ATOM 19098 O O . ALA A 1 15 ? -2.906 19.654 4.200 1.00 0.00 15 ALA A O 9
ATOM 19105 N N . TRP A 1 16 ? -2.442 21.827 4.522 1.00 0.00 16 TRP A N 9
ATOM 19106 C CA . TRP A 1 16 ? -1.043 21.773 4.156 1.00 0.00 16 TRP A CA 9
ATOM 19107 C C . TRP A 1 16 ? -0.357 22.700 5.144 1.00 0.00 16 TRP A C 9
ATOM 19108 O O . TRP A 1 16 ? -0.835 23.810 5.390 1.00 0.00 16 TRP A O 9
ATOM 19129 N N . LEU A 1 17 ? 0.718 22.219 5.756 1.00 0.00 17 LEU A N 9
ATOM 19130 C CA . LEU A 1 17 ? 1.391 22.901 6.853 1.00 0.00 17 LEU A CA 9
ATOM 19131 C C . LEU A 1 17 ? 2.873 22.967 6.503 1.00 0.00 17 LEU A C 9
ATOM 19132 O O . LEU A 1 17 ? 3.420 22.031 5.922 1.00 0.00 17 LEU A O 9
ATOM 19148 N N . ASN A 1 18 ? 3.510 24.093 6.826 1.00 0.00 18 ASN A N 9
ATOM 19149 C CA . ASN A 1 18 ? 4.885 24.491 6.498 1.00 0.00 18 ASN A CA 9
ATOM 19150 C C . ASN A 1 18 ? 5.065 24.813 5.013 1.00 0.00 18 ASN A C 9
ATOM 19151 O O . ASN A 1 18 ? 5.899 25.653 4.674 1.00 0.00 18 ASN A O 9
ATOM 19162 N N . GLY A 1 19 ? 4.293 24.177 4.131 1.00 0.00 19 GLY A N 9
ATOM 19163 C CA . GLY A 1 19 ? 4.358 24.393 2.691 1.00 0.00 19 GLY A CA 9
ATOM 19164 C C . GLY A 1 19 ? 3.661 23.276 1.922 1.00 0.00 19 GLY A C 9
ATOM 19165 O O . GLY A 1 19 ? 3.003 22.419 2.514 1.00 0.00 19 GLY A O 9
ATOM 19169 N N . GLU A 1 20 ? 3.842 23.279 0.602 1.00 0.00 20 GLU A N 9
ATOM 19170 C CA . GLU A 1 20 ? 3.412 22.239 -0.327 1.00 0.00 20 GLU A CA 9
ATOM 19171 C C . GLU A 1 20 ? 4.552 22.034 -1.329 1.00 0.00 20 GLU A C 9
ATOM 19172 O O . GLU A 1 20 ? 5.333 22.959 -1.581 1.00 0.00 20 GLU A O 9
ATOM 19184 N N . VAL A 1 21 ? 4.632 20.842 -1.920 1.00 0.00 21 VAL A N 9
ATOM 19185 C CA . VAL A 1 21 ? 5.615 20.481 -2.934 1.00 0.00 21 VAL A CA 9
ATOM 19186 C C . VAL A 1 21 ? 5.080 19.249 -3.690 1.00 0.00 21 VAL A C 9
ATOM 19187 O O . VAL A 1 21 ? 4.111 18.618 -3.257 1.00 0.00 21 VAL A O 9
ATOM 19200 N N . THR A 1 22 ? 5.712 18.904 -4.807 1.00 0.00 22 THR A N 9
ATOM 19201 C CA . THR A 1 22 ? 5.311 17.845 -5.729 1.00 0.00 22 THR A CA 9
ATOM 19202 C C . THR A 1 22 ? 6.556 17.050 -6.106 1.00 0.00 22 THR A C 9
ATOM 19203 O O . THR A 1 22 ? 7.677 17.538 -5.924 1.00 0.00 22 THR A O 9
ATOM 19214 N N . ARG A 1 23 ? 6.388 15.812 -6.596 1.00 0.00 23 ARG A N 9
ATOM 19215 C CA . ARG A 1 23 ? 7.531 14.932 -6.813 1.00 0.00 23 ARG A CA 9
ATOM 19216 C C . ARG A 1 23 ? 8.530 15.593 -7.744 1.00 0.00 23 ARG A C 9
ATOM 19217 O O . ARG A 1 23 ? 9.718 15.592 -7.461 1.00 0.00 23 ARG A O 9
ATOM 19238 N N . GLU A 1 24 ? 8.060 16.309 -8.753 1.00 0.00 24 GLU A N 9
ATOM 19239 C CA . GLU A 1 24 ? 8.922 16.918 -9.767 1.00 0.00 24 GLU A CA 9
ATOM 19240 C C . GLU A 1 24 ? 9.772 18.080 -9.216 1.00 0.00 24 GLU A C 9
ATOM 19241 O O . GLU A 1 24 ? 10.663 18.574 -9.909 1.00 0.00 24 GLU A O 9
ATOM 19253 N N . GLN A 1 25 ? 9.523 18.507 -7.973 1.00 0.00 25 GLN A N 9
ATOM 19254 C CA . GLN A 1 25 ? 10.279 19.529 -7.257 1.00 0.00 25 GLN A CA 9
ATOM 19255 C C . GLN A 1 25 ? 11.126 18.885 -6.142 1.00 0.00 25 GLN A C 9
ATOM 19256 O O . GLN A 1 25 ? 12.069 19.509 -5.652 1.00 0.00 25 GLN A O 9
ATOM 19270 N N . LEU A 1 26 ? 10.809 17.646 -5.742 1.00 0.00 26 LEU A N 9
ATOM 19271 C CA . LEU A 1 26 ? 11.537 16.865 -4.747 1.00 0.00 26 LEU A CA 9
ATOM 19272 C C . LEU A 1 26 ? 12.692 16.127 -5.427 1.00 0.00 26 LEU A C 9
ATOM 19273 O O . LEU A 1 26 ? 13.854 16.314 -5.064 1.00 0.00 26 LEU A O 9
ATOM 19289 N N . ILE A 1 27 ? 12.374 15.304 -6.428 1.00 0.00 27 ILE A N 9
ATOM 19290 C CA . ILE A 1 27 ? 13.329 14.460 -7.132 1.00 0.00 27 ILE A CA 9
ATOM 19291 C C . ILE A 1 27 ? 13.980 15.196 -8.310 1.00 0.00 27 ILE A C 9
ATOM 19292 O O . ILE A 1 27 ? 13.611 16.321 -8.654 1.00 0.00 27 ILE A O 9
ATOM 19308 N N . GLY A 1 28 ? 14.974 14.533 -8.910 1.00 0.00 28 GLY A N 9
ATOM 19309 C CA . GLY A 1 28 ? 15.763 15.006 -10.037 1.00 0.00 28 GLY A CA 9
ATOM 19310 C C . GLY A 1 28 ? 17.208 15.280 -9.625 1.00 0.00 28 GLY A C 9
ATOM 19311 O O . GLY A 1 28 ? 18.077 15.388 -10.491 1.00 0.00 28 GLY A O 9
ATOM 19315 N N . GLU A 1 29 ? 17.499 15.323 -8.320 1.00 0.00 29 GLU A N 9
ATOM 19316 C CA . GLU A 1 29 ? 18.783 15.803 -7.815 1.00 0.00 29 GLU A CA 9
ATOM 19317 C C . GLU A 1 29 ? 19.213 15.082 -6.532 1.00 0.00 29 GLU A C 9
ATOM 19318 O O . GLU A 1 29 ? 20.360 14.649 -6.427 1.00 0.00 29 GLU A O 9
ATOM 19330 N N . LYS A 1 30 ? 18.297 14.912 -5.572 1.00 0.00 30 LYS A N 9
ATOM 19331 C CA . LYS A 1 30 ? 18.566 14.318 -4.261 1.00 0.00 30 LYS A CA 9
ATOM 19332 C C . LYS A 1 30 ? 17.461 13.308 -3.944 1.00 0.00 30 LYS A C 9
ATOM 19333 O O . LYS A 1 30 ? 16.340 13.488 -4.430 1.00 0.00 30 LYS A O 9
ATOM 19352 N N . PRO A 1 31 ? 17.749 12.258 -3.157 1.00 0.00 31 PRO A N 9
ATOM 19353 C CA . PRO A 1 31 ? 16.740 11.307 -2.713 1.00 0.00 31 PRO A CA 9
ATOM 19354 C C . PRO A 1 31 ? 15.703 11.991 -1.817 1.00 0.00 31 PRO A C 9
ATOM 19355 O O . PRO A 1 31 ? 15.868 13.144 -1.400 1.00 0.00 31 PRO A O 9
ATOM 19366 N N . THR A 1 32 ? 14.630 11.271 -1.504 1.00 0.00 32 THR A N 9
ATOM 19367 C CA . THR A 1 32 ? 13.498 11.795 -0.751 1.00 0.00 32 THR A CA 9
ATOM 19368 C C . THR A 1 32 ? 13.067 10.788 0.316 1.00 0.00 32 THR A C 9
ATOM 19369 O O . THR A 1 32 ? 13.190 9.575 0.133 1.00 0.00 32 THR A O 9
ATOM 19380 N N . LEU A 1 33 ? 12.525 11.308 1.415 1.00 0.00 33 LEU A N 9
ATOM 19381 C CA . LEU A 1 33 ? 11.898 10.585 2.502 1.00 0.00 33 LEU A CA 9
ATOM 19382 C C . LEU A 1 33 ? 10.486 11.145 2.645 1.00 0.00 33 LEU A C 9
ATOM 19383 O O . LEU A 1 33 ? 10.318 12.343 2.880 1.00 0.00 33 LEU A O 9
ATOM 19399 N N . ILE A 1 34 ? 9.480 10.285 2.506 1.00 0.00 34 ILE A N 9
ATOM 19400 C CA . ILE A 1 34 ? 8.095 10.599 2.833 1.00 0.00 34 ILE A CA 9
ATOM 19401 C C . ILE A 1 34 ? 7.833 9.812 4.114 1.00 0.00 34 ILE A C 9
ATOM 19402 O O . ILE A 1 34 ? 8.211 8.637 4.188 1.00 0.00 34 ILE A O 9
ATOM 19418 N N . HIS A 1 35 ? 7.171 10.411 5.103 1.00 0.00 35 HIS A N 9
ATOM 19419 C CA . HIS A 1 35 ? 6.735 9.668 6.278 1.00 0.00 35 HIS A CA 9
ATOM 19420 C C . HIS A 1 35 ? 5.264 9.936 6.580 1.00 0.00 35 HIS A C 9
ATOM 19421 O O . HIS A 1 35 ? 4.719 10.991 6.248 1.00 0.00 35 HIS A O 9
ATOM 19435 N N . PHE A 1 36 ? 4.632 8.959 7.220 1.00 0.00 36 PHE A N 9
ATOM 19436 C CA . PHE A 1 36 ? 3.217 8.895 7.531 1.00 0.00 36 PHE A CA 9
ATOM 19437 C C . PHE A 1 36 ? 3.137 8.762 9.044 1.00 0.00 36 PHE A C 9
ATOM 19438 O O . PHE A 1 36 ? 3.878 7.963 9.615 1.00 0.00 36 PHE A O 9
ATOM 19455 N N . TRP A 1 37 ? 2.301 9.549 9.712 1.00 0.00 37 TRP A N 9
ATOM 19456 C CA . TRP A 1 37 ? 2.302 9.648 11.171 1.00 0.00 37 TRP A CA 9
ATOM 19457 C C . TRP A 1 37 ? 0.955 10.195 11.650 1.00 0.00 37 TRP A C 9
ATOM 19458 O O . TRP A 1 37 ? 0.197 10.740 10.847 1.00 0.00 37 TRP A O 9
ATOM 19479 N N . SER A 1 38 ? 0.667 10.079 12.946 1.00 0.00 38 SER A N 9
ATOM 19480 C CA . SER A 1 38 ? -0.583 10.502 13.558 1.00 0.00 38 SER A CA 9
ATOM 19481 C C . SER A 1 38 ? -0.258 11.049 14.944 1.00 0.00 38 SER A C 9
ATOM 19482 O O . SER A 1 38 ? 0.500 10.411 15.674 1.00 0.00 38 SER A O 9
ATOM 19490 N N . ILE A 1 39 ? -0.846 12.176 15.362 1.00 0.00 39 ILE A N 9
ATOM 19491 C CA . ILE A 1 39 ? -0.607 12.731 16.703 1.00 0.00 39 ILE A CA 9
ATOM 19492 C C . ILE A 1 39 ? -1.280 11.912 17.829 1.00 0.00 39 ILE A C 9
ATOM 19493 O O . ILE A 1 39 ? -1.494 12.431 18.923 1.00 0.00 39 ILE A O 9
ATOM 19509 N N . SER A 1 40 ? -1.614 10.646 17.584 1.00 0.00 40 SER A N 9
ATOM 19510 C CA . SER A 1 40 ? -2.431 9.807 18.451 1.00 0.00 40 SER A CA 9
ATOM 19511 C C . SER A 1 40 ? -1.765 8.453 18.760 1.00 0.00 40 SER A C 9
ATOM 19512 O O . SER A 1 40 ? -2.421 7.568 19.316 1.00 0.00 40 SER A O 9
ATOM 19520 N N . CYS A 1 41 ? -0.492 8.250 18.387 1.00 0.00 41 CYS A N 9
ATOM 19521 C CA . CYS A 1 41 ? 0.228 6.992 18.591 1.00 0.00 41 CYS A CA 9
ATOM 19522 C C . CYS A 1 41 ? 1.554 7.290 19.291 1.00 0.00 41 CYS A C 9
ATOM 19523 O O . CYS A 1 41 ? 2.255 8.224 18.905 1.00 0.00 41 CYS A O 9
ATOM 19531 N N . HIS A 1 42 ? 1.920 6.490 20.299 1.00 0.00 42 HIS A N 9
ATOM 19532 C CA . HIS A 1 42 ? 3.132 6.707 21.087 1.00 0.00 42 HIS A CA 9
ATOM 19533 C C . HIS A 1 42 ? 4.391 6.632 20.221 1.00 0.00 42 HIS A C 9
ATOM 19534 O O . HIS A 1 42 ? 5.291 7.456 20.364 1.00 0.00 42 HIS A O 9
ATOM 19548 N N . LEU A 1 43 ? 4.448 5.681 19.285 1.00 0.00 43 LEU A N 9
ATOM 19549 C CA . LEU A 1 43 ? 5.594 5.563 18.384 1.00 0.00 43 LEU A CA 9
ATOM 19550 C C . LEU A 1 43 ? 5.697 6.812 17.508 1.00 0.00 43 LEU A C 9
ATOM 19551 O O . LEU A 1 43 ? 6.810 7.273 17.255 1.00 0.00 43 LEU A O 9
ATOM 19567 N N . CYS A 1 44 ? 4.568 7.410 17.098 1.00 0.00 44 CYS A N 9
ATOM 19568 C CA . CYS A 1 44 ? 4.597 8.713 16.445 1.00 0.00 44 CYS A CA 9
ATOM 19569 C C . CYS A 1 44 ? 5.175 9.768 17.385 1.00 0.00 44 CYS A C 9
ATOM 19570 O O . CYS A 1 44 ? 6.011 10.542 16.940 1.00 0.00 44 CYS A O 9
ATOM 19578 N N . LYS A 1 45 ? 4.817 9.797 18.672 1.00 0.00 45 LYS A N 9
ATOM 19579 C CA . LYS A 1 45 ? 5.362 10.799 19.597 1.00 0.00 45 LYS A CA 9
ATOM 19580 C C . LYS A 1 45 ? 6.875 10.695 19.778 1.00 0.00 45 LYS A C 9
ATOM 19581 O O . LYS A 1 45 ? 7.483 11.679 20.192 1.00 0.00 45 LYS A O 9
ATOM 19600 N N . GLU A 1 46 ? 7.486 9.546 19.497 1.00 0.00 46 GLU A N 9
ATOM 19601 C CA . GLU A 1 46 ? 8.934 9.356 19.593 1.00 0.00 46 GLU A CA 9
ATOM 19602 C C . GLU A 1 46 ? 9.594 9.699 18.248 1.00 0.00 46 GLU A C 9
ATOM 19603 O O . GLU A 1 46 ? 10.614 10.402 18.169 1.00 0.00 46 GLU A O 9
ATOM 19615 N N . ALA A 1 47 ? 8.963 9.255 17.154 1.00 0.00 47 ALA A N 9
ATOM 19616 C CA . ALA A 1 47 ? 9.410 9.610 15.825 1.00 0.00 47 ALA A CA 9
ATOM 19617 C C . ALA A 1 47 ? 9.311 11.116 15.635 1.00 0.00 47 ALA A C 9
ATOM 19618 O O . ALA A 1 47 ? 10.167 11.659 14.969 1.00 0.00 47 ALA A O 9
ATOM 19625 N N . MET A 1 48 ? 8.348 11.810 16.237 1.00 0.00 48 MET A N 9
ATOM 19626 C CA . MET A 1 48 ? 8.152 13.244 16.084 1.00 0.00 48 MET A CA 9
ATOM 19627 C C . MET A 1 48 ? 9.414 14.076 16.386 1.00 0.00 48 MET A C 9
ATOM 19628 O O . MET A 1 48 ? 9.899 14.767 15.485 1.00 0.00 48 MET A O 9
ATOM 19642 N N . PRO A 1 49 ? 10.012 14.004 17.590 1.00 0.00 49 PRO A N 9
ATOM 19643 C CA . PRO A 1 49 ? 11.276 14.671 17.849 1.00 0.00 49 PRO A CA 9
ATOM 19644 C C . PRO A 1 49 ? 12.384 14.129 16.952 1.00 0.00 49 PRO A C 9
ATOM 19645 O O . PRO A 1 49 ? 13.224 14.923 16.512 1.00 0.00 49 PRO A O 9
ATOM 19656 N N . GLN A 1 50 ? 12.406 12.822 16.641 1.00 0.00 50 GLN A N 9
ATOM 19657 C CA . GLN A 1 50 ? 13.503 12.349 15.800 1.00 0.00 50 GLN A CA 9
ATOM 19658 C C . GLN A 1 50 ? 13.384 12.894 14.378 1.00 0.00 50 GLN A C 9
ATOM 19659 O O . GLN A 1 50 ? 14.399 13.278 13.825 1.00 0.00 50 GLN A O 9
ATOM 19673 N N . VAL A 1 51 ? 12.181 13.047 13.820 1.00 0.00 51 VAL A N 9
ATOM 19674 C CA . VAL A 1 51 ? 11.907 13.701 12.543 1.00 0.00 51 VAL A CA 9
ATOM 19675 C C . VAL A 1 51 ? 12.502 15.106 12.580 1.00 0.00 51 VAL A C 9
ATOM 19676 O O . VAL A 1 51 ? 13.109 15.505 11.586 1.00 0.00 51 VAL A O 9
ATOM 19689 N N . ASN A 1 52 ? 12.405 15.835 13.703 1.00 0.00 52 ASN A N 9
ATOM 19690 C CA . ASN A 1 52 ? 13.033 17.152 13.796 1.00 0.00 52 ASN A CA 9
ATOM 19691 C C . ASN A 1 52 ? 14.543 17.068 13.545 1.00 0.00 52 ASN A C 9
ATOM 19692 O O . ASN A 1 52 ? 15.063 17.808 12.701 1.00 0.00 52 ASN A O 9
ATOM 19703 N N . GLU A 1 53 ? 15.259 16.164 14.221 1.00 0.00 53 GLU A N 9
ATOM 19704 C CA . GLU A 1 53 ? 16.705 16.107 14.015 1.00 0.00 53 GLU A CA 9
ATOM 19705 C C . GLU A 1 53 ? 17.035 15.431 12.683 1.00 0.00 53 GLU A C 9
ATOM 19706 O O . GLU A 1 53 ? 18.039 15.770 12.073 1.00 0.00 53 GLU A O 9
ATOM 19718 N N . PHE A 1 54 ? 16.201 14.519 12.182 1.00 0.00 54 PHE A N 9
ATOM 19719 C CA . PHE A 1 54 ? 16.416 13.785 10.945 1.00 0.00 54 PHE A CA 9
ATOM 19720 C C . PHE A 1 54 ? 16.366 14.767 9.786 1.00 0.00 54 PHE A C 9
ATOM 19721 O O . PHE A 1 54 ? 17.240 14.768 8.918 1.00 0.00 54 PHE A O 9
ATOM 19738 N N . ARG A 1 55 ? 15.368 15.655 9.825 1.00 0.00 55 ARG A N 9
ATOM 19739 C CA . ARG A 1 55 ? 15.258 16.760 8.900 1.00 0.00 55 ARG A CA 9
ATOM 19740 C C . ARG A 1 55 ? 16.539 17.574 8.944 1.00 0.00 55 ARG A C 9
ATOM 19741 O O . ARG A 1 55 ? 17.117 17.802 7.891 1.00 0.00 55 ARG A O 9
ATOM 19762 N N . ASP A 1 56 ? 17.011 18.002 10.116 1.00 0.00 56 ASP A N 9
ATOM 19763 C CA . ASP A 1 56 ? 18.135 18.934 10.174 1.00 0.00 56 ASP A CA 9
ATOM 19764 C C . ASP A 1 56 ? 19.419 18.260 9.703 1.00 0.00 56 ASP A C 9
ATOM 19765 O O . ASP A 1 56 ? 20.193 18.848 8.944 1.00 0.00 56 ASP A O 9
ATOM 19774 N N . LYS A 1 57 ? 19.615 17.004 10.113 1.00 0.00 57 LYS A N 9
ATOM 19775 C CA . LYS A 1 57 ? 20.816 16.247 9.817 1.00 0.00 57 LYS A CA 9
ATOM 19776 C C . LYS A 1 57 ? 20.998 16.041 8.316 1.00 0.00 57 LYS A C 9
ATOM 19777 O O . LYS A 1 57 ? 22.142 16.013 7.858 1.00 0.00 57 LYS A O 9
ATOM 19796 N N . TYR A 1 58 ? 19.902 15.919 7.555 1.00 0.00 58 TYR A N 9
ATOM 19797 C CA . TYR A 1 58 ? 19.970 15.489 6.164 1.00 0.00 58 TYR A CA 9
ATOM 19798 C C . TYR A 1 58 ? 19.292 16.443 5.177 1.00 0.00 58 TYR A C 9
ATOM 19799 O O . TYR A 1 58 ? 19.356 16.159 3.984 1.00 0.00 58 TYR A O 9
ATOM 19817 N N . GLN A 1 59 ? 18.716 17.583 5.594 1.00 0.00 59 GLN A N 9
ATOM 19818 C CA . GLN A 1 59 ? 18.043 18.506 4.659 1.00 0.00 59 GLN A CA 9
ATOM 19819 C C . GLN A 1 59 ? 18.906 18.970 3.471 1.00 0.00 59 GLN A C 9
ATOM 19820 O O . GLN A 1 59 ? 18.373 19.355 2.430 1.00 0.00 59 GLN A O 9
ATOM 19834 N N . ASP A 1 60 ? 20.232 18.920 3.607 1.00 0.00 60 ASP A N 9
ATOM 19835 C CA . ASP A 1 60 ? 21.190 19.338 2.579 1.00 0.00 60 ASP A CA 9
ATOM 19836 C C . ASP A 1 60 ? 21.467 18.227 1.549 1.00 0.00 60 ASP A C 9
ATOM 19837 O O . ASP A 1 60 ? 22.171 18.453 0.567 1.00 0.00 60 ASP A O 9
ATOM 19846 N N . GLN A 1 61 ? 20.919 17.023 1.754 1.00 0.00 61 GLN A N 9
ATOM 19847 C CA . GLN A 1 61 ? 21.257 15.811 1.006 1.00 0.00 61 GLN A CA 9
ATOM 19848 C C . GLN A 1 61 ? 20.032 14.939 0.692 1.00 0.00 61 GLN A C 9
ATOM 19849 O O . GLN A 1 61 ? 20.119 14.048 -0.150 1.00 0.00 61 GLN A O 9
ATOM 19863 N N . LEU A 1 62 ? 18.900 15.176 1.352 1.00 0.00 62 LEU A N 9
ATOM 19864 C CA . LEU A 1 62 ? 17.706 14.348 1.361 1.00 0.00 62 LEU A CA 9
ATOM 19865 C C . LEU A 1 62 ? 16.537 15.313 1.496 1.00 0.00 62 LEU A C 9
ATOM 19866 O O . LEU A 1 62 ? 16.557 16.200 2.352 1.00 0.00 62 LEU A O 9
ATOM 19882 N N . ASN A 1 63 ? 15.517 15.140 0.664 1.00 0.00 63 ASN A N 9
ATOM 19883 C CA . ASN A 1 63 ? 14.269 15.881 0.796 1.00 0.00 63 ASN A CA 9
ATOM 19884 C C . ASN A 1 63 ? 13.425 15.164 1.842 1.00 0.00 63 ASN A C 9
ATOM 19885 O O . ASN A 1 63 ? 13.398 13.935 1.855 1.00 0.00 63 ASN A O 9
ATOM 19896 N N . VAL A 1 64 ? 12.673 15.895 2.658 1.00 0.00 64 VAL A N 9
ATOM 19897 C CA . VAL A 1 64 ? 11.777 15.329 3.660 1.00 0.00 64 VAL A CA 9
ATOM 19898 C C . VAL A 1 64 ? 10.410 15.953 3.391 1.00 0.00 64 VAL A C 9
ATOM 19899 O O . VAL A 1 64 ? 10.340 17.155 3.133 1.00 0.00 64 VAL A O 9
ATOM 19912 N N . VAL A 1 65 ? 9.341 15.160 3.452 1.00 0.00 65 VAL A N 9
ATOM 19913 C CA . VAL A 1 65 ? 7.950 15.612 3.434 1.00 0.00 65 VAL A CA 9
ATOM 19914 C C . VAL A 1 65 ? 7.144 14.650 4.315 1.00 0.00 65 VAL A C 9
ATOM 19915 O O . VAL A 1 65 ? 7.609 13.542 4.614 1.00 0.00 65 VAL A O 9
ATOM 19928 N N . ALA A 1 66 ? 5.939 15.046 4.731 1.00 0.00 66 ALA A N 9
ATOM 19929 C CA . ALA A 1 66 ? 5.153 14.281 5.687 1.00 0.00 66 ALA A CA 9
ATOM 19930 C C . ALA A 1 66 ? 3.680 14.239 5.305 1.00 0.00 66 ALA A C 9
ATOM 19931 O O . ALA A 1 66 ? 3.172 15.144 4.641 1.00 0.00 66 ALA A O 9
ATOM 19938 N N . VAL A 1 67 ? 2.981 13.228 5.814 1.00 0.00 67 VAL A N 9
ATOM 19939 C CA . VAL A 1 67 ? 1.575 12.976 5.549 1.00 0.00 67 VAL A CA 9
ATOM 19940 C C . VAL A 1 67 ? 0.963 12.635 6.904 1.00 0.00 67 VAL A C 9
ATOM 19941 O O . VAL A 1 67 ? 1.247 11.571 7.461 1.00 0.00 67 VAL A O 9
ATOM 19954 N N . HIS A 1 68 ? 0.188 13.552 7.484 1.00 0.00 68 HIS A N 9
ATOM 19955 C CA . HIS A 1 68 ? -0.538 13.218 8.697 1.00 0.00 68 HIS A CA 9
ATOM 19956 C C . HIS A 1 68 ? -1.691 12.301 8.293 1.00 0.00 68 HIS A C 9
ATOM 19957 O O . HIS A 1 68 ? -2.531 12.687 7.479 1.00 0.00 68 HIS A O 9
ATOM 19971 N N . MET A 1 69 ? -1.751 11.104 8.862 1.00 0.00 69 MET A N 9
ATOM 19972 C CA . MET A 1 69 ? -2.863 10.186 8.708 1.00 0.00 69 MET A CA 9
ATOM 19973 C C . MET A 1 69 ? -3.904 10.530 9.780 1.00 0.00 69 MET A C 9
ATOM 19974 O O . MET A 1 69 ? -3.617 10.317 10.962 1.00 0.00 69 MET A O 9
ATOM 19988 N N . PRO A 1 70 ? -5.087 11.074 9.427 1.00 0.00 70 PRO A N 9
ATOM 19989 C CA . PRO A 1 70 ? -6.169 11.202 10.388 1.00 0.00 70 PRO A CA 9
ATOM 19990 C C . PRO A 1 70 ? -6.569 9.777 10.790 1.00 0.00 70 PRO A C 9
ATOM 19991 O O . PRO A 1 70 ? -6.818 8.924 9.931 1.00 0.00 70 PRO A O 9
ATOM 20002 N N . ARG A 1 71 ? -6.626 9.508 12.092 1.00 0.00 71 ARG A N 9
ATOM 20003 C CA . ARG A 1 71 ? -6.743 8.162 12.636 1.00 0.00 71 ARG A CA 9
ATOM 20004 C C . ARG A 1 71 ? -7.718 8.087 13.811 1.00 0.00 71 ARG A C 9
ATOM 20005 O O . ARG A 1 71 ? -8.443 7.095 13.906 1.00 0.00 71 ARG A O 9
ATOM 20026 N N . SER A 1 72 ? -7.801 9.116 14.650 1.00 0.00 72 SER A N 9
ATOM 20027 C CA . SER A 1 72 ? -8.629 9.146 15.850 1.00 0.00 72 SER A CA 9
ATOM 20028 C C . SER A 1 72 ? -9.140 10.572 16.073 1.00 0.00 72 SER A C 9
ATOM 20029 O O . SER A 1 72 ? -8.572 11.529 15.549 1.00 0.00 72 SER A O 9
ATOM 20037 N N . GLU A 1 73 ? -10.194 10.748 16.877 1.00 0.00 73 GLU A N 9
ATOM 20038 C CA . GLU A 1 73 ? -10.772 12.074 17.129 1.00 0.00 73 GLU A CA 9
ATOM 20039 C C . GLU A 1 73 ? -9.741 13.018 17.772 1.00 0.00 73 GLU A C 9
ATOM 20040 O O . GLU A 1 73 ? -9.785 14.229 17.558 1.00 0.00 73 GLU A O 9
ATOM 20052 N N . ASP A 1 74 ? -8.768 12.457 18.500 1.00 0.00 74 ASP A N 9
ATOM 20053 C CA . ASP A 1 74 ? -7.660 13.181 19.129 1.00 0.00 74 ASP A CA 9
ATOM 20054 C C . ASP A 1 74 ? -6.687 13.809 18.115 1.00 0.00 74 ASP A C 9
ATOM 20055 O O . ASP A 1 74 ? -5.789 14.549 18.504 1.00 0.00 74 ASP A O 9
ATOM 20064 N N . ASP A 1 75 ? -6.855 13.537 16.816 1.00 0.00 75 ASP A N 9
ATOM 20065 C CA . ASP A 1 75 ? -5.979 13.986 15.730 1.00 0.00 75 ASP A CA 9
ATOM 20066 C C . ASP A 1 75 ? -6.755 14.437 14.483 1.00 0.00 75 ASP A C 9
ATOM 20067 O O . ASP A 1 75 ? -6.157 14.871 13.500 1.00 0.00 75 ASP A O 9
ATOM 20076 N N . LEU A 1 76 ? -8.088 14.394 14.535 1.00 0.00 76 LEU A N 9
ATOM 20077 C CA . LEU A 1 76 ? -9.019 14.561 13.436 1.00 0.00 76 LEU A CA 9
ATOM 20078 C C . LEU A 1 76 ? -9.084 15.995 12.881 1.00 0.00 76 LEU A C 9
ATOM 20079 O O . LEU A 1 76 ? -9.765 16.227 11.881 1.00 0.00 76 LEU A O 9
ATOM 20095 N N . ASP A 1 77 ? -8.378 16.962 13.469 1.00 0.00 77 ASP A N 9
ATOM 20096 C CA . ASP A 1 77 ? -8.525 18.384 13.169 1.00 0.00 77 ASP A CA 9
ATOM 20097 C C . ASP A 1 77 ? -7.159 19.007 12.873 1.00 0.00 77 ASP A C 9
ATOM 20098 O O . ASP A 1 77 ? -6.228 18.829 13.663 1.00 0.00 77 ASP A O 9
ATOM 20107 N N . PRO A 1 78 ? -7.006 19.757 11.770 1.00 0.00 78 PRO A N 9
ATOM 20108 C CA . PRO A 1 78 ? -5.713 20.272 11.348 1.00 0.00 78 PRO A CA 9
ATOM 20109 C C . PRO A 1 78 ? -5.139 21.356 12.263 1.00 0.00 78 PRO A C 9
ATOM 20110 O O . PRO A 1 78 ? -3.935 21.605 12.204 1.00 0.00 78 PRO A O 9
ATOM 20121 N N . GLY A 1 79 ? -5.945 21.968 13.134 1.00 0.00 79 GLY A N 9
ATOM 20122 C CA . GLY A 1 79 ? -5.458 22.925 14.112 1.00 0.00 79 GLY A CA 9
ATOM 20123 C C . GLY A 1 79 ? -4.713 22.189 15.218 1.00 0.00 79 GLY A C 9
ATOM 20124 O O . GLY A 1 79 ? -3.674 22.666 15.677 1.00 0.00 79 GLY A O 9
ATOM 20128 N N . LYS A 1 80 ? -5.178 20.986 15.586 1.00 0.00 80 LYS A N 9
ATOM 20129 C CA . LYS A 1 80 ? -4.446 20.134 16.525 1.00 0.00 80 LYS A CA 9
ATOM 20130 C C . LYS A 1 80 ? -3.113 19.756 15.901 1.00 0.00 80 LYS A C 9
ATOM 20131 O O . LYS A 1 80 ? -2.081 19.848 16.564 1.00 0.00 80 LYS A O 9
ATOM 20150 N N . ILE A 1 81 ? -3.147 19.332 14.634 1.00 0.00 81 ILE A N 9
ATOM 20151 C CA . ILE A 1 81 ? -1.975 18.864 13.911 1.00 0.00 81 ILE A CA 9
ATOM 20152 C C . ILE A 1 81 ? -0.962 20.011 13.867 1.00 0.00 81 ILE A C 9
ATOM 20153 O O . ILE A 1 81 ? 0.149 19.826 14.358 1.00 0.00 81 ILE A O 9
ATOM 20169 N N . LYS A 1 82 ? -1.334 21.199 13.368 1.00 0.00 82 LYS A N 9
ATOM 20170 C CA . LYS A 1 82 ? -0.462 22.372 13.375 1.00 0.00 82 LYS A CA 9
ATOM 20171 C C . LYS A 1 82 ? 0.107 22.688 14.757 1.00 0.00 82 LYS A C 9
ATOM 20172 O O . LYS A 1 82 ? 1.321 22.847 14.873 1.00 0.00 82 LYS A O 9
ATOM 20191 N N . GLU A 1 83 ? -0.724 22.779 15.795 1.00 0.00 83 GLU A N 9
ATOM 20192 C CA . GLU A 1 83 ? -0.263 23.172 17.125 1.00 0.00 83 GLU A CA 9
ATOM 20193 C C . GLU A 1 83 ? 0.757 22.160 17.668 1.00 0.00 83 GLU A C 9
ATOM 20194 O O . GLU A 1 83 ? 1.760 22.539 18.269 1.00 0.00 83 GLU A O 9
ATOM 20206 N N . THR A 1 84 ? 0.525 20.875 17.416 1.00 0.00 84 THR A N 9
ATOM 20207 C CA . THR A 1 84 ? 1.384 19.786 17.845 1.00 0.00 84 THR A CA 9
ATOM 20208 C C . THR A 1 84 ? 2.702 19.800 17.051 1.00 0.00 84 THR A C 9
ATOM 20209 O O . THR A 1 84 ? 3.790 19.810 17.630 1.00 0.00 84 THR A O 9
ATOM 20220 N N . ALA A 1 85 ? 2.615 19.861 15.723 1.00 0.00 85 ALA A N 9
ATOM 20221 C CA . ALA A 1 85 ? 3.750 19.952 14.813 1.00 0.00 85 ALA A CA 9
ATOM 20222 C C . ALA A 1 85 ? 4.685 21.108 15.178 1.00 0.00 85 ALA A C 9
ATOM 20223 O O . ALA A 1 85 ? 5.904 20.928 15.222 1.00 0.00 85 ALA A O 9
ATOM 20230 N N . ALA A 1 86 ? 4.116 22.275 15.493 1.00 0.00 86 ALA A N 9
ATOM 20231 C CA . ALA A 1 86 ? 4.868 23.458 15.897 1.00 0.00 86 ALA A CA 9
ATOM 20232 C C . ALA A 1 86 ? 5.793 23.186 17.089 1.00 0.00 86 ALA A C 9
ATOM 20233 O O . ALA A 1 86 ? 6.854 23.800 17.199 1.00 0.00 86 ALA A O 9
ATOM 20240 N N . GLU A 1 87 ? 5.392 22.281 17.984 1.00 0.00 87 GLU A N 9
ATOM 20241 C CA . GLU A 1 87 ? 6.126 21.974 19.204 1.00 0.00 87 GLU A CA 9
ATOM 20242 C C . GLU A 1 87 ? 7.192 20.906 18.925 1.00 0.00 87 GLU A C 9
ATOM 20243 O O . GLU A 1 87 ? 8.291 20.978 19.477 1.00 0.00 87 GLU A O 9
ATOM 20255 N N . HIS A 1 88 ? 6.901 19.951 18.034 1.00 0.00 88 HIS A N 9
ATOM 20256 C CA . HIS A 1 88 ? 7.855 18.942 17.578 1.00 0.00 88 HIS A CA 9
ATOM 20257 C C . HIS A 1 88 ? 8.957 19.493 16.663 1.00 0.00 88 HIS A C 9
ATOM 20258 O O . HIS A 1 88 ? 9.896 18.761 16.360 1.00 0.00 88 HIS A O 9
ATOM 20272 N N . ASP A 1 89 ? 8.864 20.755 16.230 1.00 0.00 89 ASP A N 9
ATOM 20273 C CA . ASP A 1 89 ? 9.841 21.454 15.382 1.00 0.00 89 ASP A CA 9
ATOM 20274 C C . ASP A 1 89 ? 9.918 20.871 13.966 1.00 0.00 89 ASP A C 9
ATOM 20275 O O . ASP A 1 89 ? 10.889 21.083 13.247 1.00 0.00 89 ASP A O 9
ATOM 20284 N N . ILE A 1 90 ? 8.915 20.106 13.542 1.00 0.00 90 ILE A N 9
ATOM 20285 C CA . ILE A 1 90 ? 8.859 19.573 12.192 1.00 0.00 90 ILE A CA 9
ATOM 20286 C C . ILE A 1 90 ? 8.536 20.715 11.214 1.00 0.00 90 ILE A C 9
ATOM 20287 O O . ILE A 1 90 ? 7.475 21.339 11.301 1.00 0.00 90 ILE A O 9
ATOM 20303 N N . THR A 1 91 ? 9.460 21.012 10.296 1.00 0.00 91 THR A N 9
ATOM 20304 C CA . THR A 1 91 ? 9.354 22.137 9.362 1.00 0.00 91 THR A CA 9
ATOM 20305 C C . THR A 1 91 ? 9.375 21.681 7.895 1.00 0.00 91 THR A C 9
ATOM 20306 O O . THR A 1 91 ? 9.265 22.517 6.995 1.00 0.00 91 THR A O 9
ATOM 20317 N N . GLN A 1 92 ? 9.498 20.373 7.627 1.00 0.00 92 GLN A N 9
ATOM 20318 C CA . GLN A 1 92 ? 9.304 19.817 6.293 1.00 0.00 92 GLN A CA 9
ATOM 20319 C C . GLN A 1 92 ? 7.880 20.144 5.812 1.00 0.00 92 GLN A C 9
ATOM 20320 O O . GLN A 1 92 ? 7.008 20.318 6.664 1.00 0.00 92 GLN A O 9
ATOM 20334 N N . PRO A 1 93 ? 7.596 20.215 4.500 1.00 0.00 93 PRO A N 9
ATOM 20335 C CA . PRO A 1 93 ? 6.226 20.296 4.007 1.00 0.00 93 PRO A CA 9
ATOM 20336 C C . PRO A 1 93 ? 5.403 19.127 4.565 1.00 0.00 93 PRO A C 9
ATOM 20337 O O . PRO A 1 93 ? 5.846 17.975 4.517 1.00 0.00 93 PRO A O 9
ATOM 20348 N N . ILE A 1 94 ? 4.207 19.411 5.076 1.00 0.00 94 ILE A N 9
ATOM 20349 C CA . ILE A 1 94 ? 3.310 18.438 5.685 1.00 0.00 94 ILE A CA 9
ATOM 20350 C C . ILE A 1 94 ? 1.967 18.595 4.994 1.00 0.00 94 ILE A C 9
ATOM 20351 O O . ILE A 1 94 ? 1.549 19.703 4.649 1.00 0.00 94 ILE A O 9
ATOM 20367 N N . PHE A 1 95 ? 1.277 17.477 4.817 1.00 0.00 95 PHE A N 9
ATOM 20368 C CA . PHE A 1 95 ? 0.065 17.384 4.040 1.00 0.00 95 PHE A CA 9
ATOM 20369 C C . PHE A 1 95 ? -0.942 16.528 4.812 1.00 0.00 95 PHE A C 9
ATOM 20370 O O . PHE A 1 95 ? -0.570 15.539 5.451 1.00 0.00 95 PHE A O 9
ATOM 20387 N N . VAL A 1 96 ? -2.210 16.923 4.760 1.00 0.00 96 VAL A N 9
ATOM 20388 C CA . VAL A 1 96 ? -3.351 16.187 5.292 1.00 0.00 96 VAL A CA 9
ATOM 20389 C C . VAL A 1 96 ? -4.475 16.286 4.261 1.00 0.00 96 VAL A C 9
ATOM 20390 O O . VAL A 1 96 ? -4.690 17.357 3.684 1.00 0.00 96 VAL A O 9
ATOM 20403 N N . ASP A 1 97 ? -5.261 15.224 4.079 1.00 0.00 97 ASP A N 9
ATOM 20404 C CA . ASP A 1 97 ? -6.478 15.291 3.285 1.00 0.00 97 ASP A CA 9
ATOM 20405 C C . ASP A 1 97 ? -7.575 14.357 3.791 1.00 0.00 97 ASP A C 9
ATOM 20406 O O . ASP A 1 97 ? -7.297 13.343 4.429 1.00 0.00 97 ASP A O 9
ATOM 20415 N N . SER A 1 98 ? -8.827 14.714 3.498 1.00 0.00 98 SER A N 9
ATOM 20416 C CA . SER A 1 98 ? -10.011 13.923 3.789 1.00 0.00 98 SER A CA 9
ATOM 20417 C C . SER A 1 98 ? -10.112 12.703 2.862 1.00 0.00 98 SER A C 9
ATOM 20418 O O . SER A 1 98 ? -10.622 11.663 3.283 1.00 0.00 98 SER A O 9
ATOM 20426 N N . ASP A 1 99 ? -9.631 12.810 1.614 1.00 0.00 99 ASP A N 9
ATOM 20427 C CA . ASP A 1 99 ? -9.716 11.743 0.617 1.00 0.00 99 ASP A CA 9
ATOM 20428 C C . ASP A 1 99 ? -8.372 11.032 0.461 1.00 0.00 99 ASP A C 9
ATOM 20429 O O . ASP A 1 99 ? -8.363 9.805 0.382 1.00 0.00 99 ASP A O 9
ATOM 20438 N N . HIS A 1 100 ? -7.255 11.779 0.513 1.00 0.00 100 HIS A N 9
ATOM 20439 C CA . HIS A 1 100 ? -5.890 11.304 0.345 1.00 0.00 100 HIS A CA 9
ATOM 20440 C C . HIS A 1 100 ? -5.789 10.541 -0.973 1.00 0.00 100 HIS A C 9
ATOM 20441 O O . HIS A 1 100 ? -5.814 9.313 -0.986 1.00 0.00 100 HIS A O 9
ATOM 20455 N N . ALA A 1 101 ? -5.653 11.263 -2.092 1.00 0.00 101 ALA A N 9
ATOM 20456 C CA . ALA A 1 101 ? -5.584 10.667 -3.428 1.00 0.00 101 ALA A CA 9
ATOM 20457 C C . ALA A 1 101 ? -4.460 9.628 -3.560 1.00 0.00 101 ALA A C 9
ATOM 20458 O O . ALA A 1 101 ? -4.566 8.703 -4.364 1.00 0.00 101 ALA A O 9
ATOM 20465 N N . LEU A 1 102 ? -3.403 9.728 -2.743 1.00 0.00 102 LEU A N 9
ATOM 20466 C CA . LEU A 1 102 ? -2.333 8.734 -2.724 1.00 0.00 102 LEU A CA 9
ATOM 20467 C C . LEU A 1 102 ? -2.763 7.423 -2.096 1.00 0.00 102 LEU A C 9
ATOM 20468 O O . LEU A 1 102 ? -2.016 6.462 -2.205 1.00 0.00 102 LEU A O 9
ATOM 20484 N N . THR A 1 103 ? -3.937 7.308 -1.477 1.00 0.00 103 THR A N 9
ATOM 20485 C CA . THR A 1 103 ? -4.434 5.996 -1.089 1.00 0.00 103 THR A CA 9
ATOM 20486 C C . THR A 1 103 ? -4.709 5.147 -2.339 1.00 0.00 103 THR A C 9
ATOM 20487 O O . THR A 1 103 ? -4.836 3.932 -2.226 1.00 0.00 103 THR A O 9
ATOM 20498 N N . ASP A 1 104 ? -4.723 5.735 -3.541 1.00 0.00 104 ASP A N 9
ATOM 20499 C CA . ASP A 1 104 ? -4.794 4.947 -4.759 1.00 0.00 104 ASP A CA 9
ATOM 20500 C C . ASP A 1 104 ? -3.435 4.357 -5.113 1.00 0.00 104 ASP A C 9
ATOM 20501 O O . ASP A 1 104 ? -3.364 3.334 -5.796 1.00 0.00 104 ASP A O 9
ATOM 20510 N N . ALA A 1 105 ? -2.360 4.978 -4.616 1.00 0.00 105 ALA A N 9
ATOM 20511 C CA . ALA A 1 105 ? -1.002 4.618 -4.987 1.00 0.00 105 ALA A CA 9
ATOM 20512 C C . ALA A 1 105 ? -0.218 3.956 -3.847 1.00 0.00 105 ALA A C 9
ATOM 20513 O O . ALA A 1 105 ? 0.745 3.241 -4.113 1.00 0.00 105 ALA A O 9
ATOM 20520 N N . PHE A 1 106 ? -0.645 4.153 -2.598 1.00 0.00 106 PHE A N 9
ATOM 20521 C CA . PHE A 1 106 ? -0.019 3.633 -1.388 1.00 0.00 106 PHE A CA 9
ATOM 20522 C C . PHE A 1 106 ? -1.040 2.817 -0.594 1.00 0.00 106 PHE A C 9
ATOM 20523 O O . PHE A 1 106 ? -0.640 1.930 0.158 1.00 0.00 106 PHE A O 9
ATOM 20540 N N . GLU A 1 107 ? -2.343 3.108 -0.751 1.00 0.00 107 GLU A N 9
ATOM 20541 C CA . GLU A 1 107 ? -3.408 2.523 0.078 1.00 0.00 107 GLU A CA 9
ATOM 20542 C C . GLU A 1 107 ? -3.081 2.605 1.586 1.00 0.00 107 GLU A C 9
ATOM 20543 O O . GLU A 1 107 ? -3.207 1.630 2.329 1.00 0.00 107 GLU A O 9
ATOM 20555 N N . ASN A 1 108 ? -2.610 3.787 2.014 1.00 0.00 108 ASN A N 9
ATOM 20556 C CA . ASN A 1 108 ? -2.173 4.097 3.377 1.00 0.00 108 ASN A CA 9
ATOM 20557 C C . ASN A 1 108 ? -3.164 3.616 4.445 1.00 0.00 108 ASN A C 9
ATOM 20558 O O . ASN A 1 108 ? -4.332 4.012 4.423 1.00 0.00 108 ASN A O 9
ATOM 20569 N N . GLU A 1 109 ? -2.681 2.805 5.392 1.00 0.00 109 GLU A N 9
ATOM 20570 C CA . GLU A 1 109 ? -3.442 2.289 6.529 1.00 0.00 109 GLU A CA 9
ATOM 20571 C C . GLU A 1 109 ? -2.470 1.888 7.666 1.00 0.00 109 GLU A C 9
ATOM 20572 O O . GLU A 1 109 ? -2.649 0.864 8.328 1.00 0.00 109 GLU A O 9
ATOM 20584 N N . TYR A 1 110 ? -1.385 2.646 7.863 1.00 0.00 110 TYR A N 9
ATOM 20585 C CA . TYR A 1 110 ? -0.263 2.344 8.718 1.00 0.00 110 TYR A CA 9
ATOM 20586 C C . TYR A 1 110 ? 0.268 3.677 9.251 1.00 0.00 110 TYR A C 9
ATOM 20587 O O . TYR A 1 110 ? 0.228 4.690 8.558 1.00 0.00 110 TYR A O 9
ATOM 20605 N N . VAL A 1 111 ? 0.765 3.666 10.480 1.00 0.00 111 VAL A N 9
ATOM 20606 C CA . VAL A 1 111 ? 1.527 4.750 11.113 1.00 0.00 111 VAL A CA 9
ATOM 20607 C C . VAL A 1 111 ? 2.279 4.229 12.354 1.00 0.00 111 VAL A C 9
ATOM 20608 O O . VAL A 1 111 ? 1.777 3.320 13.023 1.00 0.00 111 VAL A O 9
ATOM 20621 N N . PRO A 1 112 ? 3.456 4.788 12.688 1.00 0.00 112 PRO A N 9
ATOM 20622 C CA . PRO A 1 112 ? 4.231 5.695 11.847 1.00 0.00 112 PRO A CA 9
ATOM 20623 C C . PRO A 1 112 ? 4.876 4.860 10.734 1.00 0.00 112 PRO A C 9
ATOM 20624 O O . PRO A 1 112 ? 5.202 3.693 10.966 1.00 0.00 112 PRO A O 9
ATOM 20635 N N . ALA A 1 113 ? 5.089 5.425 9.546 1.00 0.00 113 ALA A N 9
ATOM 20636 C CA . ALA A 1 113 ? 5.806 4.711 8.490 1.00 0.00 113 ALA A CA 9
ATOM 20637 C C . ALA A 1 113 ? 6.664 5.643 7.670 1.00 0.00 113 ALA A C 9
ATOM 20638 O O . ALA A 1 113 ? 6.435 6.850 7.657 1.00 0.00 113 ALA A O 9
ATOM 20645 N N . TYR A 1 114 ? 7.629 5.060 6.968 1.00 0.00 114 TYR A N 9
ATOM 20646 C CA . TYR A 1 114 ? 8.690 5.788 6.290 1.00 0.00 114 TYR A CA 9
ATOM 20647 C C . TYR A 1 114 ? 8.963 5.105 4.952 1.00 0.00 114 TYR A C 9
ATOM 20648 O O . TYR A 1 114 ? 9.084 3.879 4.888 1.00 0.00 114 TYR A O 9
ATOM 20666 N N . TYR A 1 115 ? 9.073 5.901 3.891 1.00 0.00 115 TYR A N 9
ATOM 20667 C CA . TYR A 1 115 ? 9.251 5.462 2.516 1.00 0.00 115 TYR A CA 9
ATOM 20668 C C . TYR A 1 115 ? 10.425 6.261 1.965 1.00 0.00 115 TYR A C 9
ATOM 20669 O O . TYR A 1 115 ? 10.422 7.493 2.052 1.00 0.00 115 TYR A O 9
ATOM 20687 N N . VAL A 1 116 ? 11.429 5.578 1.419 1.00 0.00 116 VAL A N 9
ATOM 20688 C CA . VAL A 1 116 ? 12.704 6.178 1.043 1.00 0.00 116 VAL A CA 9
ATOM 20689 C C . VAL A 1 116 ? 12.813 6.001 -0.465 1.00 0.00 116 VAL A C 9
ATOM 20690 O O . VAL A 1 116 ? 12.621 4.891 -0.960 1.00 0.00 116 VAL A O 9
ATOM 20703 N N . PHE A 1 117 ? 13.114 7.069 -1.200 1.00 0.00 117 PHE A N 9
ATOM 20704 C CA . PHE A 1 117 ? 13.111 7.082 -2.653 1.00 0.00 117 PHE A CA 9
ATOM 20705 C C . PHE A 1 117 ? 14.465 7.585 -3.122 1.00 0.00 117 PHE A C 9
ATOM 20706 O O . PHE A 1 117 ? 14.968 8.590 -2.617 1.00 0.00 117 PHE A O 9
ATOM 20723 N N . ASP A 1 118 ? 15.038 6.887 -4.094 1.00 0.00 118 ASP A N 9
ATOM 20724 C CA . ASP A 1 118 ? 16.221 7.342 -4.823 1.00 0.00 118 ASP A CA 9
ATOM 20725 C C . ASP A 1 118 ? 15.885 8.648 -5.562 1.00 0.00 118 ASP A C 9
ATOM 20726 O O . ASP A 1 118 ? 14.717 8.888 -5.875 1.00 0.00 118 ASP A O 9
ATOM 20735 N N . LYS A 1 119 ? 16.884 9.495 -5.866 1.00 0.00 119 LYS A N 9
ATOM 20736 C CA . LYS A 1 119 ? 16.704 10.773 -6.583 1.00 0.00 119 LYS A CA 9
ATOM 20737 C C . LYS A 1 119 ? 15.938 10.685 -7.909 1.00 0.00 119 LYS A C 9
ATOM 20738 O O . LYS A 1 119 ? 15.573 11.725 -8.454 1.00 0.00 119 LYS A O 9
ATOM 20757 N N . THR A 1 120 ? 15.739 9.492 -8.455 1.00 0.00 120 THR A N 9
ATOM 20758 C CA . THR A 1 120 ? 14.950 9.253 -9.658 1.00 0.00 120 THR A CA 9
ATOM 20759 C C . THR A 1 120 ? 13.450 9.313 -9.391 1.00 0.00 120 THR A C 9
ATOM 20760 O O . THR A 1 120 ? 12.670 9.628 -10.289 1.00 0.00 120 THR A O 9
ATOM 20771 N N . GLY A 1 121 ? 13.061 8.936 -8.176 1.00 0.00 121 GLY A N 9
ATOM 20772 C CA . GLY A 1 121 ? 11.686 8.712 -7.767 1.00 0.00 121 GLY A CA 9
ATOM 20773 C C . GLY A 1 121 ? 11.416 7.242 -7.517 1.00 0.00 121 GLY A C 9
ATOM 20774 O O . GLY A 1 121 ? 10.299 6.920 -7.129 1.00 0.00 121 GLY A O 9
ATOM 20778 N N . GLN A 1 122 ? 12.386 6.351 -7.738 1.00 0.00 122 GLN A N 9
ATOM 20779 C CA . GLN A 1 122 ? 12.223 4.936 -7.470 1.00 0.00 122 GLN A CA 9
ATOM 20780 C C . GLN A 1 122 ? 12.070 4.762 -5.962 1.00 0.00 122 GLN A C 9
ATOM 20781 O O . GLN A 1 122 ? 12.995 5.087 -5.215 1.00 0.00 122 GLN A O 9
ATOM 20795 N N . LEU A 1 123 ? 10.908 4.264 -5.531 1.00 0.00 123 LEU A N 9
ATOM 20796 C CA . LEU A 1 123 ? 10.628 3.826 -4.167 1.00 0.00 123 LEU A CA 9
ATOM 20797 C C . LEU A 1 123 ? 11.665 2.775 -3.782 1.00 0.00 123 LEU A C 9
ATOM 20798 O O . LEU A 1 123 ? 11.534 1.605 -4.130 1.00 0.00 123 LEU A O 9
ATOM 20814 N N . ARG A 1 124 ? 12.729 3.194 -3.113 1.00 0.00 124 ARG A N 9
ATOM 20815 C CA . ARG A 1 124 ? 13.896 2.370 -2.871 1.00 0.00 124 ARG A CA 9
ATOM 20816 C C . ARG A 1 124 ? 13.650 1.396 -1.726 1.00 0.00 124 ARG A C 9
ATOM 20817 O O . ARG A 1 124 ? 14.095 0.254 -1.826 1.00 0.00 124 ARG A O 9
ATOM 20838 N N . HIS A 1 125 ? 12.943 1.805 -0.664 1.00 0.00 125 HIS A N 9
ATOM 20839 C CA . HIS A 1 125 ? 12.658 0.957 0.485 1.00 0.00 125 HIS A CA 9
ATOM 20840 C C . HIS A 1 125 ? 11.485 1.537 1.290 1.00 0.00 125 HIS A C 9
ATOM 20841 O O . HIS A 1 125 ? 11.189 2.728 1.171 1.00 0.00 125 HIS A O 9
ATOM 20855 N N . PHE A 1 126 ? 10.857 0.732 2.153 1.00 0.00 126 PHE A N 9
ATOM 20856 C CA . PHE A 1 126 ? 9.815 1.151 3.093 1.00 0.00 126 PHE A CA 9
ATOM 20857 C C . PHE A 1 126 ? 9.968 0.351 4.389 1.00 0.00 126 PHE A C 9
ATOM 20858 O O . PHE A 1 126 ? 10.326 -0.827 4.340 1.00 0.00 126 PHE A O 9
ATOM 20875 N N . GLN A 1 127 ? 9.662 0.980 5.527 1.00 0.00 127 GLN A N 9
ATOM 20876 C CA . GLN A 1 127 ? 9.531 0.357 6.842 1.00 0.00 127 GLN A CA 9
ATOM 20877 C C . GLN A 1 127 ? 8.439 1.099 7.617 1.00 0.00 127 GLN A C 9
ATOM 20878 O O . GLN A 1 127 ? 8.030 2.198 7.231 1.00 0.00 127 GLN A O 9
ATOM 20892 N N . ALA A 1 128 ? 7.997 0.534 8.742 1.00 0.00 128 ALA A N 9
ATOM 20893 C CA . ALA A 1 128 ? 7.042 1.171 9.634 1.00 0.00 128 ALA A CA 9
ATOM 20894 C C . ALA A 1 128 ? 7.333 0.785 11.084 1.00 0.00 128 ALA A C 9
ATOM 20895 O O . ALA A 1 128 ? 7.919 -0.268 11.345 1.00 0.00 128 ALA A O 9
ATOM 20902 N N . GLY A 1 129 ? 6.871 1.622 12.015 1.00 0.00 129 GLY A N 9
ATOM 20903 C CA . GLY A 1 129 ? 6.857 1.344 13.448 1.00 0.00 129 GLY A CA 9
ATOM 20904 C C . GLY A 1 129 ? 8.242 1.049 14.029 1.00 0.00 129 GLY A C 9
ATOM 20905 O O . GLY A 1 129 ? 8.372 0.154 14.866 1.00 0.00 129 GLY A O 9
ATOM 20909 N N . GLY A 1 130 ? 9.276 1.762 13.574 1.00 0.00 130 GLY A N 9
ATOM 20910 C CA . GLY A 1 130 ? 10.637 1.620 14.074 1.00 0.00 130 GLY A CA 9
ATOM 20911 C C . GLY A 1 130 ? 10.859 2.611 15.210 1.00 0.00 130 GLY A C 9
ATOM 20912 O O . GLY A 1 130 ? 10.501 3.785 15.084 1.00 0.00 130 GLY A O 9
ATOM 20916 N N . SER A 1 131 ? 11.444 2.145 16.314 1.00 0.00 131 SER A N 9
ATOM 20917 C CA . SER A 1 131 ? 11.649 2.908 17.539 1.00 0.00 131 SER A CA 9
ATOM 20918 C C . SER A 1 131 ? 12.369 4.229 17.242 1.00 0.00 131 SER A C 9
ATOM 20919 O O . SER A 1 131 ? 13.547 4.228 16.874 1.00 0.00 131 SER A O 9
ATOM 20927 N N . GLY A 1 132 ? 11.647 5.349 17.358 1.00 0.00 132 GLY A N 9
ATOM 20928 C CA . GLY A 1 132 ? 12.151 6.693 17.094 1.00 0.00 132 GLY A CA 9
ATOM 20929 C C . GLY A 1 132 ? 12.846 6.832 15.736 1.00 0.00 132 GLY A C 9
ATOM 20930 O O . GLY A 1 132 ? 13.784 7.614 15.630 1.00 0.00 132 GLY A O 9
ATOM 20934 N N . MET A 1 133 ? 12.441 6.069 14.712 1.00 0.00 133 MET A N 9
ATOM 20935 C CA . MET A 1 133 ? 13.103 5.991 13.400 1.00 0.00 133 MET A CA 9
ATOM 20936 C C . MET A 1 133 ? 14.616 5.698 13.465 1.00 0.00 133 MET A C 9
ATOM 20937 O O . MET A 1 133 ? 15.341 6.031 12.525 1.00 0.00 133 MET A O 9
ATOM 20951 N N . LYS A 1 134 ? 15.137 5.108 14.549 1.00 0.00 134 LYS A N 9
ATOM 20952 C CA . LYS A 1 134 ? 16.582 4.902 14.701 1.00 0.00 134 LYS A CA 9
ATOM 20953 C C . LYS A 1 134 ? 17.144 4.049 13.557 1.00 0.00 134 LYS A C 9
ATOM 20954 O O . LYS A 1 134 ? 18.234 4.332 13.065 1.00 0.00 134 LYS A O 9
ATOM 20973 N N . MET A 1 135 ? 16.396 3.035 13.117 1.00 0.00 135 MET A N 9
ATOM 20974 C CA . MET A 1 135 ? 16.813 2.149 12.031 1.00 0.00 135 MET A CA 9
ATOM 20975 C C . MET A 1 135 ? 16.754 2.893 10.690 1.00 0.00 135 MET A C 9
ATOM 20976 O O . MET A 1 135 ? 17.623 2.710 9.843 1.00 0.00 135 MET A O 9
ATOM 20990 N N . LEU A 1 136 ? 15.761 3.769 10.485 1.00 0.00 136 LEU A N 9
ATOM 20991 C CA . LEU A 1 136 ? 15.582 4.504 9.229 1.00 0.00 136 LEU A CA 9
ATOM 20992 C C . LEU A 1 136 ? 16.829 5.300 8.854 1.00 0.00 136 LEU A C 9
ATOM 20993 O O . LEU A 1 136 ? 17.156 5.402 7.674 1.00 0.00 136 LEU A O 9
ATOM 21009 N N . GLU A 1 137 ? 17.546 5.832 9.845 1.00 0.00 137 GLU A N 9
ATOM 21010 C CA . GLU A 1 137 ? 18.810 6.536 9.625 1.00 0.00 137 GLU A CA 9
ATOM 21011 C C . GLU A 1 137 ? 19.854 5.648 8.929 1.00 0.00 137 GLU A C 9
ATOM 21012 O O . GLU A 1 137 ? 20.668 6.140 8.141 1.00 0.00 137 GLU A O 9
ATOM 21024 N N . LYS A 1 138 ? 19.825 4.330 9.162 1.00 0.00 138 LYS A N 9
ATOM 21025 C CA . LYS A 1 138 ? 20.689 3.394 8.454 1.00 0.00 138 LYS A CA 9
ATOM 21026 C C . LYS A 1 138 ? 20.269 3.377 6.994 1.00 0.00 138 LYS A C 9
ATOM 21027 O O . LYS A 1 138 ? 21.103 3.574 6.114 1.00 0.00 138 LYS A O 9
ATOM 21046 N N . ARG A 1 139 ? 18.971 3.195 6.726 1.00 0.00 139 ARG A N 9
ATOM 21047 C CA . ARG A 1 139 ? 18.473 3.066 5.368 1.00 0.00 139 ARG A CA 9
ATOM 21048 C C . ARG A 1 139 ? 18.743 4.330 4.565 1.00 0.00 139 ARG A C 9
ATOM 21049 O O . ARG A 1 139 ? 19.307 4.248 3.479 1.00 0.00 139 ARG A O 9
ATOM 21070 N N . VAL A 1 140 ? 18.399 5.496 5.103 1.00 0.00 140 VAL A N 9
ATOM 21071 C CA . VAL A 1 140 ? 18.617 6.767 4.440 1.00 0.00 140 VAL A CA 9
ATOM 21072 C C . VAL A 1 140 ? 20.102 6.979 4.158 1.00 0.00 140 VAL A C 9
ATOM 21073 O O . VAL A 1 140 ? 20.436 7.340 3.030 1.00 0.00 140 VAL A O 9
ATOM 21086 N N . ASN A 1 141 ? 21.009 6.729 5.112 1.00 0.00 141 ASN A N 9
ATOM 21087 C CA . ASN A 1 141 ? 22.423 6.992 4.842 1.00 0.00 141 ASN A CA 9
ATOM 21088 C C . ASN A 1 141 ? 22.978 5.977 3.842 1.00 0.00 141 ASN A C 9
ATOM 21089 O O . ASN A 1 141 ? 23.858 6.323 3.055 1.00 0.00 141 ASN A O 9
ATOM 21100 N N . ARG A 1 142 ? 22.414 4.763 3.782 1.00 0.00 142 ARG A N 9
ATOM 21101 C CA . ARG A 1 142 ? 22.733 3.817 2.721 1.00 0.00 142 ARG A CA 9
ATOM 21102 C C . ARG A 1 142 ? 22.285 4.365 1.374 1.00 0.00 142 ARG A C 9
ATOM 21103 O O . ARG A 1 142 ? 23.079 4.302 0.440 1.00 0.00 142 ARG A O 9
ATOM 21124 N N . VAL A 1 143 ? 21.071 4.902 1.247 1.00 0.00 143 VAL A N 9
ATOM 21125 C CA . VAL A 1 143 ? 20.582 5.463 -0.014 1.00 0.00 143 VAL A CA 9
ATOM 21126 C C . VAL A 1 143 ? 21.411 6.695 -0.407 1.00 0.00 143 VAL A C 9
ATOM 21127 O O . VAL A 1 143 ? 21.708 6.868 -1.591 1.00 0.00 143 VAL A O 9
ATOM 21140 N N . LEU A 1 144 ? 21.874 7.512 0.547 1.00 0.00 144 LEU A N 9
ATOM 21141 C CA . LEU A 1 144 ? 22.846 8.566 0.244 1.00 0.00 144 LEU A CA 9
ATOM 21142 C C . LEU A 1 144 ? 24.098 7.927 -0.344 1.00 0.00 144 LEU A C 9
ATOM 21143 O O . LEU A 1 144 ? 24.540 8.337 -1.410 1.00 0.00 144 LEU A O 9
ATOM 21159 N N . ALA A 1 145 ? 24.607 6.865 0.281 1.00 0.00 145 ALA A N 9
ATOM 21160 C CA . ALA A 1 145 ? 25.720 6.071 -0.229 1.00 0.00 145 ALA A CA 9
ATOM 21161 C C . ALA A 1 145 ? 25.381 5.249 -1.493 1.00 0.00 145 ALA A C 9
ATOM 21162 O O . ALA A 1 145 ? 26.224 4.466 -1.938 1.00 0.00 145 ALA A O 9
ATOM 21169 N N . GLU A 1 146 ? 24.170 5.345 -2.060 1.00 0.00 146 GLU A N 9
ATOM 21170 C CA . GLU A 1 146 ? 23.835 4.791 -3.376 1.00 0.00 146 GLU A CA 9
ATOM 21171 C C . GLU A 1 146 ? 23.835 5.934 -4.411 1.00 0.00 146 GLU A C 9
ATOM 21172 O O . GLU A 1 146 ? 23.748 5.684 -5.615 1.00 0.00 146 GLU A O 9
ATOM 21184 N N . THR A 1 147 ? 23.961 7.184 -3.949 1.00 0.00 147 THR A N 9
ATOM 21185 C CA . THR A 1 147 ? 23.761 8.405 -4.723 1.00 0.00 147 THR A CA 9
ATOM 21186 C C . THR A 1 147 ? 24.970 9.357 -4.668 1.00 0.00 147 THR A C 9
ATOM 21187 O O . THR A 1 147 ? 25.027 10.403 -5.316 1.00 0.00 147 THR A O 9
ATOM 21198 N N . GLU A 1 148 ? 25.972 8.941 -3.920 1.00 0.00 148 GLU A N 9
ATOM 21199 C CA . GLU A 1 148 ? 27.206 9.627 -3.592 1.00 0.00 148 GLU A CA 9
ATOM 21200 C C . GLU A 1 148 ? 28.288 8.553 -3.484 1.00 0.00 148 GLU A C 9
ATOM 21201 O O . GLU A 1 148 ? 28.039 7.515 -2.834 1.00 0.00 148 GLU A O 9
ATOM 21214 N N . MET A 1 1 ? 1.458 -1.398 -4.746 1.00 0.00 1 MET A N 10
ATOM 21215 C CA . MET A 1 1 ? 2.718 -0.612 -4.827 1.00 0.00 1 MET A CA 10
ATOM 21216 C C . MET A 1 1 ? 3.759 -1.157 -3.857 1.00 0.00 1 MET A C 10
ATOM 21217 O O . MET A 1 1 ? 3.471 -1.461 -2.698 1.00 0.00 1 MET A O 10
ATOM 21233 N N . LYS A 1 2 ? 4.982 -1.307 -4.372 1.00 0.00 2 LYS A N 10
ATOM 21234 C CA . LYS A 1 2 ? 6.118 -1.952 -3.719 1.00 0.00 2 LYS A CA 10
ATOM 21235 C C . LYS A 1 2 ? 7.416 -1.454 -4.339 1.00 0.00 2 LYS A C 10
ATOM 21236 O O . LYS A 1 2 ? 7.368 -0.833 -5.394 1.00 0.00 2 LYS A O 10
ATOM 21255 N N . LEU A 1 3 ? 8.539 -1.727 -3.675 1.00 0.00 3 LEU A N 10
ATOM 21256 C CA . LEU A 1 3 ? 9.915 -1.350 -4.032 1.00 0.00 3 LEU A CA 10
ATOM 21257 C C . LEU A 1 3 ? 10.137 -1.117 -5.534 1.00 0.00 3 LEU A C 10
ATOM 21258 O O . LEU A 1 3 ? 9.762 -1.932 -6.378 1.00 0.00 3 LEU A O 10
ATOM 21274 N N . ARG A 1 4 ? 10.807 0.001 -5.835 1.00 0.00 4 ARG A N 10
ATOM 21275 C CA . ARG A 1 4 ? 11.004 0.609 -7.152 1.00 0.00 4 ARG A CA 10
ATOM 21276 C C . ARG A 1 4 ? 9.718 1.104 -7.830 1.00 0.00 4 ARG A C 10
ATOM 21277 O O . ARG A 1 4 ? 9.752 1.371 -9.032 1.00 0.00 4 ARG A O 10
ATOM 21298 N N . GLN A 1 5 ? 8.597 1.264 -7.111 1.00 0.00 5 GLN A N 10
ATOM 21299 C CA . GLN A 1 5 ? 7.439 1.957 -7.692 1.00 0.00 5 GLN A CA 10
ATOM 21300 C C . GLN A 1 5 ? 7.756 3.452 -7.786 1.00 0.00 5 GLN A C 10
ATOM 21301 O O . GLN A 1 5 ? 8.648 3.917 -7.073 1.00 0.00 5 GLN A O 10
ATOM 21315 N N . PRO A 1 6 ? 7.049 4.220 -8.625 1.00 0.00 6 PRO A N 10
ATOM 21316 C CA . PRO A 1 6 ? 7.248 5.646 -8.726 1.00 0.00 6 PRO A CA 10
ATOM 21317 C C . PRO A 1 6 ? 6.310 6.411 -7.779 1.00 0.00 6 PRO A C 10
ATOM 21318 O O . PRO A 1 6 ? 5.084 6.279 -7.841 1.00 0.00 6 PRO A O 10
ATOM 21329 N N . MET A 1 7 ? 6.916 7.252 -6.941 1.00 0.00 7 MET A N 10
ATOM 21330 C CA . MET A 1 7 ? 6.268 8.256 -6.091 1.00 0.00 7 MET A CA 10
ATOM 21331 C C . MET A 1 7 ? 5.113 8.936 -6.863 1.00 0.00 7 MET A C 10
ATOM 21332 O O . MET A 1 7 ? 5.383 9.503 -7.927 1.00 0.00 7 MET A O 10
ATOM 21346 N N . PRO A 1 8 ? 3.852 8.898 -6.387 1.00 0.00 8 PRO A N 10
ATOM 21347 C CA . PRO A 1 8 ? 2.697 9.315 -7.173 1.00 0.00 8 PRO A CA 10
ATOM 21348 C C . PRO A 1 8 ? 2.192 10.721 -6.774 1.00 0.00 8 PRO A C 10
ATOM 21349 O O . PRO A 1 8 ? 2.954 11.645 -6.494 1.00 0.00 8 PRO A O 10
ATOM 21360 N N . GLU A 1 9 ? 0.869 10.853 -6.789 1.00 0.00 9 GLU A N 10
ATOM 21361 C CA . GLU A 1 9 ? -0.008 11.994 -6.614 1.00 0.00 9 GLU A CA 10
ATOM 21362 C C . GLU A 1 9 ? -0.019 12.636 -5.215 1.00 0.00 9 GLU A C 10
ATOM 21363 O O . GLU A 1 9 ? -1.060 12.724 -4.568 1.00 0.00 9 GLU A O 10
ATOM 21375 N N . LEU A 1 10 ? 1.137 13.094 -4.734 1.00 0.00 10 LEU A N 10
ATOM 21376 C CA . LEU A 1 10 ? 1.236 13.915 -3.519 1.00 0.00 10 LEU A CA 10
ATOM 21377 C C . LEU A 1 10 ? 0.421 15.203 -3.715 1.00 0.00 10 LEU A C 10
ATOM 21378 O O . LEU A 1 10 ? 0.898 16.112 -4.397 1.00 0.00 10 LEU A O 10
ATOM 21394 N N . THR A 1 11 ? -0.790 15.295 -3.145 1.00 0.00 11 THR A N 10
ATOM 21395 C CA . THR A 1 11 ? -1.635 16.483 -3.236 1.00 0.00 11 THR A CA 10
ATOM 21396 C C . THR A 1 11 ? -2.774 16.357 -2.216 1.00 0.00 11 THR A C 10
ATOM 21397 O O . THR A 1 11 ? -3.197 15.244 -1.884 1.00 0.00 11 THR A O 10
ATOM 21408 N N . GLY A 1 12 ? -3.287 17.492 -1.733 1.00 0.00 12 GLY A N 10
ATOM 21409 C CA . GLY A 1 12 ? -4.339 17.556 -0.732 1.00 0.00 12 GLY A CA 10
ATOM 21410 C C . GLY A 1 12 ? -4.769 18.998 -0.478 1.00 0.00 12 GLY A C 10
ATOM 21411 O O . GLY A 1 12 ? -4.138 19.929 -0.986 1.00 0.00 12 GLY A O 10
ATOM 21415 N N . GLU A 1 13 ? -5.841 19.183 0.297 1.00 0.00 13 GLU A N 10
ATOM 21416 C CA . GLU A 1 13 ? -6.503 20.478 0.462 1.00 0.00 13 GLU A CA 10
ATOM 21417 C C . GLU A 1 13 ? -6.919 20.771 1.917 1.00 0.00 13 GLU A C 10
ATOM 21418 O O . GLU A 1 13 ? -7.141 21.935 2.259 1.00 0.00 13 GLU A O 10
ATOM 21430 N N . LYS A 1 14 ? -7.018 19.759 2.794 1.00 0.00 14 LYS A N 10
ATOM 21431 C CA . LYS A 1 14 ? -7.549 19.942 4.154 1.00 0.00 14 LYS A CA 10
ATOM 21432 C C . LYS A 1 14 ? -6.664 20.874 4.978 1.00 0.00 14 LYS A C 10
ATOM 21433 O O . LYS A 1 14 ? -7.185 21.793 5.613 1.00 0.00 14 LYS A O 10
ATOM 21452 N N . ALA A 1 15 ? -5.346 20.657 4.968 1.00 0.00 15 ALA A N 10
ATOM 21453 C CA . ALA A 1 15 ? -4.370 21.521 5.621 1.00 0.00 15 ALA A CA 10
ATOM 21454 C C . ALA A 1 15 ? -2.997 21.245 5.026 1.00 0.00 15 ALA A C 10
ATOM 21455 O O . ALA A 1 15 ? -2.758 20.171 4.474 1.00 0.00 15 ALA A O 10
ATOM 21462 N N . TRP A 1 16 ? -2.076 22.186 5.180 1.00 0.00 16 TRP A N 10
ATOM 21463 C CA . TRP A 1 16 ? -0.669 21.976 4.896 1.00 0.00 16 TRP A CA 10
ATOM 21464 C C . TRP A 1 16 ? 0.105 22.813 5.898 1.00 0.00 16 TRP A C 10
ATOM 21465 O O . TRP A 1 16 ? -0.371 23.860 6.349 1.00 0.00 16 TRP A O 10
ATOM 21486 N N . LEU A 1 17 ? 1.275 22.314 6.278 1.00 0.00 17 LEU A N 10
ATOM 21487 C CA . LEU A 1 17 ? 2.056 22.862 7.381 1.00 0.00 17 LEU A CA 10
ATOM 21488 C C . LEU A 1 17 ? 3.532 22.907 7.006 1.00 0.00 17 LEU A C 10
ATOM 21489 O O . LEU A 1 17 ? 4.038 21.985 6.372 1.00 0.00 17 LEU A O 10
ATOM 21505 N N . ASN A 1 18 ? 4.205 23.998 7.385 1.00 0.00 18 ASN A N 10
ATOM 21506 C CA . ASN A 1 18 ? 5.589 24.382 7.067 1.00 0.00 18 ASN A CA 10
ATOM 21507 C C . ASN A 1 18 ? 5.777 24.746 5.593 1.00 0.00 18 ASN A C 10
ATOM 21508 O O . ASN A 1 18 ? 6.678 25.518 5.261 1.00 0.00 18 ASN A O 10
ATOM 21519 N N . GLY A 1 19 ? 4.934 24.211 4.713 1.00 0.00 19 GLY A N 10
ATOM 21520 C CA . GLY A 1 19 ? 4.978 24.406 3.277 1.00 0.00 19 GLY A CA 10
ATOM 21521 C C . GLY A 1 19 ? 4.083 23.368 2.614 1.00 0.00 19 GLY A C 10
ATOM 21522 O O . GLY A 1 19 ? 3.437 22.565 3.291 1.00 0.00 19 GLY A O 10
ATOM 21526 N N . GLU A 1 20 ? 4.078 23.362 1.289 1.00 0.00 20 GLU A N 10
ATOM 21527 C CA . GLU A 1 20 ? 3.368 22.416 0.448 1.00 0.00 20 GLU A CA 10
ATOM 21528 C C . GLU A 1 20 ? 4.314 22.154 -0.729 1.00 0.00 20 GLU A C 10
ATOM 21529 O O . GLU A 1 20 ? 5.012 23.073 -1.174 1.00 0.00 20 GLU A O 10
ATOM 21541 N N . VAL A 1 21 ? 4.391 20.911 -1.208 1.00 0.00 21 VAL A N 10
ATOM 21542 C CA . VAL A 1 21 ? 5.400 20.492 -2.177 1.00 0.00 21 VAL A CA 10
ATOM 21543 C C . VAL A 1 21 ? 4.852 19.313 -2.999 1.00 0.00 21 VAL A C 10
ATOM 21544 O O . VAL A 1 21 ? 3.816 18.736 -2.657 1.00 0.00 21 VAL A O 10
ATOM 21557 N N . THR A 1 22 ? 5.552 18.949 -4.070 1.00 0.00 22 THR A N 10
ATOM 21558 C CA . THR A 1 22 ? 5.199 17.889 -5.006 1.00 0.00 22 THR A CA 10
ATOM 21559 C C . THR A 1 22 ? 6.419 17.031 -5.262 1.00 0.00 22 THR A C 10
ATOM 21560 O O . THR A 1 22 ? 7.548 17.485 -5.049 1.00 0.00 22 THR A O 10
ATOM 21571 N N . ARG A 1 23 ? 6.204 15.822 -5.797 1.00 0.00 23 ARG A N 10
ATOM 21572 C CA . ARG A 1 23 ? 7.296 14.993 -6.288 1.00 0.00 23 ARG A CA 10
ATOM 21573 C C . ARG A 1 23 ? 8.200 15.831 -7.182 1.00 0.00 23 ARG A C 10
ATOM 21574 O O . ARG A 1 23 ? 9.399 15.847 -6.969 1.00 0.00 23 ARG A O 10
ATOM 21595 N N . GLU A 1 24 ? 7.658 16.643 -8.087 1.00 0.00 24 GLU A N 10
ATOM 21596 C CA . GLU A 1 24 ? 8.511 17.291 -9.087 1.00 0.00 24 GLU A CA 10
ATOM 21597 C C . GLU A 1 24 ? 9.360 18.439 -8.506 1.00 0.00 24 GLU A C 10
ATOM 21598 O O . GLU A 1 24 ? 10.277 18.917 -9.177 1.00 0.00 24 GLU A O 10
ATOM 21610 N N . GLN A 1 25 ? 9.085 18.874 -7.270 1.00 0.00 25 GLN A N 10
ATOM 21611 C CA . GLN A 1 25 ? 9.918 19.822 -6.533 1.00 0.00 25 GLN A CA 10
ATOM 21612 C C . GLN A 1 25 ? 10.856 19.082 -5.564 1.00 0.00 25 GLN A C 10
ATOM 21613 O O . GLN A 1 25 ? 11.937 19.584 -5.251 1.00 0.00 25 GLN A O 10
ATOM 21627 N N . LEU A 1 26 ? 10.450 17.902 -5.089 1.00 0.00 26 LEU A N 10
ATOM 21628 C CA . LEU A 1 26 ? 11.205 17.041 -4.189 1.00 0.00 26 LEU A CA 10
ATOM 21629 C C . LEU A 1 26 ? 12.343 16.368 -4.962 1.00 0.00 26 LEU A C 10
ATOM 21630 O O . LEU A 1 26 ? 13.515 16.594 -4.664 1.00 0.00 26 LEU A O 10
ATOM 21646 N N . ILE A 1 27 ? 12.008 15.566 -5.972 1.00 0.00 27 ILE A N 10
ATOM 21647 C CA . ILE A 1 27 ? 12.962 14.794 -6.756 1.00 0.00 27 ILE A CA 10
ATOM 21648 C C . ILE A 1 27 ? 13.505 15.596 -7.942 1.00 0.00 27 ILE A C 10
ATOM 21649 O O . ILE A 1 27 ? 13.032 16.690 -8.260 1.00 0.00 27 ILE A O 10
ATOM 21665 N N . GLY A 1 28 ? 14.521 15.016 -8.586 1.00 0.00 28 GLY A N 10
ATOM 21666 C CA . GLY A 1 28 ? 15.212 15.537 -9.756 1.00 0.00 28 GLY A CA 10
ATOM 21667 C C . GLY A 1 28 ? 16.706 15.710 -9.485 1.00 0.00 28 GLY A C 10
ATOM 21668 O O . GLY A 1 28 ? 17.472 15.919 -10.427 1.00 0.00 28 GLY A O 10
ATOM 21672 N N . GLU A 1 29 ? 17.143 15.597 -8.223 1.00 0.00 29 GLU A N 10
ATOM 21673 C CA . GLU A 1 29 ? 18.500 15.968 -7.822 1.00 0.00 29 GLU A CA 10
ATOM 21674 C C . GLU A 1 29 ? 18.989 15.198 -6.589 1.00 0.00 29 GLU A C 10
ATOM 21675 O O . GLU A 1 29 ? 20.117 14.708 -6.584 1.00 0.00 29 GLU A O 10
ATOM 21687 N N . LYS A 1 30 ? 18.145 15.056 -5.560 1.00 0.00 30 LYS A N 10
ATOM 21688 C CA . LYS A 1 30 ? 18.489 14.423 -4.285 1.00 0.00 30 LYS A CA 10
ATOM 21689 C C . LYS A 1 30 ? 17.377 13.450 -3.894 1.00 0.00 30 LYS A C 10
ATOM 21690 O O . LYS A 1 30 ? 16.229 13.690 -4.279 1.00 0.00 30 LYS A O 10
ATOM 21709 N N . PRO A 1 31 ? 17.685 12.371 -3.153 1.00 0.00 31 PRO A N 10
ATOM 21710 C CA . PRO A 1 31 ? 16.686 11.425 -2.676 1.00 0.00 31 PRO A CA 10
ATOM 21711 C C . PRO A 1 31 ? 15.666 12.106 -1.766 1.00 0.00 31 PRO A C 10
ATOM 21712 O O . PRO A 1 31 ? 15.851 13.242 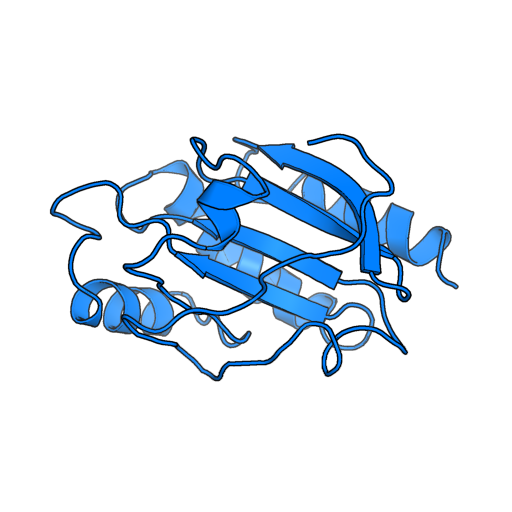-1.318 1.00 0.00 31 PRO A O 10
ATOM 21723 N N . THR A 1 32 ? 14.582 11.395 -1.485 1.00 0.00 32 THR A N 10
ATOM 21724 C CA . THR A 1 32 ? 13.443 11.920 -0.749 1.00 0.00 32 THR A CA 10
ATOM 21725 C C . THR A 1 32 ? 12.996 10.908 0.307 1.00 0.00 32 THR A C 10
ATOM 21726 O O . THR A 1 32 ? 13.185 9.701 0.152 1.00 0.00 32 THR A O 10
ATOM 21737 N N . LEU A 1 33 ? 12.379 11.407 1.373 1.00 0.00 33 LEU A N 10
ATOM 21738 C CA . LEU A 1 33 ? 11.807 10.647 2.468 1.00 0.00 33 LEU A CA 10
ATOM 21739 C C . LEU A 1 33 ? 10.396 11.180 2.698 1.00 0.00 33 LEU A C 10
ATOM 21740 O O . LEU A 1 33 ? 10.219 12.387 2.865 1.00 0.00 33 LEU A O 10
ATOM 21756 N N . ILE A 1 34 ? 9.406 10.287 2.706 1.00 0.00 34 ILE A N 10
ATOM 21757 C CA . ILE A 1 34 ? 8.024 10.596 3.053 1.00 0.00 34 ILE A CA 10
ATOM 21758 C C . ILE A 1 34 ? 7.742 9.868 4.371 1.00 0.00 34 ILE A C 10
ATOM 21759 O O . ILE A 1 34 ? 8.104 8.694 4.503 1.00 0.00 34 ILE A O 10
ATOM 21775 N N . HIS A 1 35 ? 7.066 10.530 5.314 1.00 0.00 35 HIS A N 10
ATOM 21776 C CA . HIS A 1 35 ? 6.544 9.892 6.523 1.00 0.00 35 HIS A CA 10
ATOM 21777 C C . HIS A 1 35 ? 5.019 9.925 6.479 1.00 0.00 35 HIS A C 10
ATOM 21778 O O . HIS A 1 35 ? 4.441 10.898 5.998 1.00 0.00 35 HIS A O 10
ATOM 21792 N N . PHE A 1 36 ? 4.376 8.920 7.060 1.00 0.00 36 PHE A N 10
ATOM 21793 C CA . PHE A 1 36 ? 2.934 8.751 7.159 1.00 0.00 36 PHE A CA 10
ATOM 21794 C C . PHE A 1 36 ? 2.690 8.563 8.652 1.00 0.00 36 PHE A C 10
ATOM 21795 O O . PHE A 1 36 ? 3.273 7.648 9.231 1.00 0.00 36 PHE A O 10
ATOM 21812 N N . TRP A 1 37 ? 1.913 9.418 9.315 1.00 0.00 37 TRP A N 10
ATOM 21813 C CA . TRP A 1 37 ? 1.839 9.409 10.781 1.00 0.00 37 TRP A CA 10
ATOM 21814 C C . TRP A 1 37 ? 0.497 9.948 11.283 1.00 0.00 37 TRP A C 10
ATOM 21815 O O . TRP A 1 37 ? -0.256 10.549 10.515 1.00 0.00 37 TRP A O 10
ATOM 21836 N N . SER A 1 38 ? 0.210 9.720 12.567 1.00 0.00 38 SER A N 10
ATOM 21837 C CA . SER A 1 38 ? -1.049 10.040 13.226 1.00 0.00 38 SER A CA 10
ATOM 21838 C C . SER A 1 38 ? -0.746 10.420 14.674 1.00 0.00 38 SER A C 10
ATOM 21839 O O . SER A 1 38 ? -0.200 9.605 15.423 1.00 0.00 38 SER A O 10
ATOM 21847 N N . ILE A 1 39 ? -1.071 11.646 15.081 1.00 0.00 39 ILE A N 10
ATOM 21848 C CA . ILE A 1 39 ? -0.891 12.115 16.453 1.00 0.00 39 ILE A CA 10
ATOM 21849 C C . ILE A 1 39 ? -1.625 11.247 17.489 1.00 0.00 39 ILE A C 10
ATOM 21850 O O . ILE A 1 39 ? -1.284 11.309 18.668 1.00 0.00 39 ILE A O 10
ATOM 21866 N N . SER A 1 40 ? -2.587 10.414 17.099 1.00 0.00 40 SER A N 10
ATOM 21867 C CA . SER A 1 40 ? -3.249 9.489 18.012 1.00 0.00 40 SER A CA 10
ATOM 21868 C C . SER A 1 40 ? -2.324 8.408 18.612 1.00 0.00 40 SER A C 10
ATOM 21869 O O . SER A 1 40 ? -2.749 7.732 19.554 1.00 0.00 40 SER A O 10
ATOM 21877 N N . CYS A 1 41 ? -1.089 8.221 18.120 1.00 0.00 41 CYS A N 10
ATOM 21878 C CA . CYS A 1 41 ? -0.236 7.090 18.485 1.00 0.00 41 CYS A CA 10
ATOM 21879 C C . CYS A 1 41 ? 1.059 7.587 19.130 1.00 0.00 41 CYS A C 10
ATOM 21880 O O . CYS A 1 41 ? 1.707 8.497 18.613 1.00 0.00 41 CYS A O 10
ATOM 21888 N N . HIS A 1 42 ? 1.474 6.954 20.233 1.00 0.00 42 HIS A N 10
ATOM 21889 C CA . HIS A 1 42 ? 2.655 7.373 20.986 1.00 0.00 42 HIS A CA 10
ATOM 21890 C C . HIS A 1 42 ? 3.936 7.246 20.162 1.00 0.00 42 HIS A C 10
ATOM 21891 O O . HIS A 1 42 ? 4.806 8.115 20.222 1.00 0.00 42 HIS A O 10
ATOM 21905 N N . LEU A 1 43 ? 4.054 6.186 19.357 1.00 0.00 43 LEU A N 10
ATOM 21906 C CA . LEU A 1 43 ? 5.252 5.995 18.539 1.00 0.00 43 LEU A CA 10
ATOM 21907 C C . LEU A 1 43 ? 5.396 7.120 17.515 1.00 0.00 43 LEU A C 10
ATOM 21908 O O . LEU A 1 43 ? 6.523 7.517 17.223 1.00 0.00 43 LEU A O 10
ATOM 21924 N N . CYS A 1 44 ? 4.286 7.689 17.021 1.00 0.00 44 CYS A N 10
ATOM 21925 C CA . CYS A 1 44 ? 4.346 8.903 16.216 1.00 0.00 44 CYS A CA 10
ATOM 21926 C C . CYS A 1 44 ? 4.956 10.029 17.042 1.00 0.00 44 CYS A C 10
ATOM 21927 O O . CYS A 1 44 ? 5.869 10.685 16.564 1.00 0.00 44 CYS A O 10
ATOM 21935 N N . LYS A 1 45 ? 4.532 10.231 18.293 1.00 0.00 45 LYS A N 10
ATOM 21936 C CA . LYS A 1 45 ? 5.075 11.307 19.124 1.00 0.00 45 LYS A CA 10
ATOM 21937 C C . LYS A 1 45 ? 6.565 11.159 19.433 1.00 0.00 45 LYS A C 10
ATOM 21938 O O . LYS A 1 45 ? 7.161 12.130 19.884 1.00 0.00 45 LYS A O 10
ATOM 21957 N N . GLU A 1 46 ? 7.159 9.978 19.257 1.00 0.00 46 GLU A N 10
ATOM 21958 C CA . GLU A 1 46 ? 8.596 9.756 19.460 1.00 0.00 46 GLU A CA 10
ATOM 21959 C C . GLU A 1 46 ? 9.351 9.905 18.126 1.00 0.00 46 GLU A C 10
ATOM 21960 O O . GLU A 1 46 ? 10.404 10.560 18.026 1.00 0.00 46 GLU A O 10
ATOM 21972 N N . ALA A 1 47 ? 8.766 9.347 17.062 1.00 0.00 47 ALA A N 10
ATOM 21973 C CA . ALA A 1 47 ? 9.285 9.521 15.725 1.00 0.00 47 ALA A CA 10
ATOM 21974 C C . ALA A 1 47 ? 9.331 11.005 15.399 1.00 0.00 47 ALA A C 10
ATOM 21975 O O . ALA A 1 47 ? 10.346 11.450 14.896 1.00 0.00 47 ALA A O 10
ATOM 21982 N N . MET A 1 48 ? 8.303 11.777 15.743 1.00 0.00 48 MET A N 10
ATOM 21983 C CA . MET A 1 48 ? 8.178 13.190 15.420 1.00 0.00 48 MET A CA 10
ATOM 21984 C C . MET A 1 48 ? 9.369 14.048 15.896 1.00 0.00 48 MET A C 10
ATOM 21985 O O . MET A 1 48 ? 9.959 14.729 15.062 1.00 0.00 48 MET A O 10
ATOM 21999 N N . PRO A 1 49 ? 9.819 14.027 17.162 1.00 0.00 49 PRO A N 10
ATOM 22000 C CA . PRO A 1 49 ? 11.047 14.713 17.538 1.00 0.00 49 PRO A CA 10
ATOM 22001 C C . PRO A 1 49 ? 12.248 14.191 16.745 1.00 0.00 49 PRO A C 10
ATOM 22002 O O . PRO A 1 49 ? 13.101 14.998 16.347 1.00 0.00 49 PRO A O 10
ATOM 22013 N N . GLN A 1 50 ? 12.317 12.881 16.457 1.00 0.00 50 GLN A N 10
ATOM 22014 C CA . GLN A 1 50 ? 13.426 12.434 15.618 1.00 0.00 50 GLN A CA 10
ATOM 22015 C C . GLN A 1 50 ? 13.297 12.971 14.189 1.00 0.00 50 GLN A C 10
ATOM 22016 O O . GLN A 1 50 ? 14.304 13.389 13.642 1.00 0.00 50 GLN A O 10
ATOM 22030 N N . VAL A 1 51 ? 12.096 13.073 13.611 1.00 0.00 51 VAL A N 10
ATOM 22031 C CA . VAL A 1 51 ? 11.832 13.701 12.317 1.00 0.00 51 VAL A CA 10
ATOM 22032 C C . VAL A 1 51 ? 12.389 15.129 12.328 1.00 0.00 51 VAL A C 10
ATOM 22033 O O . VAL A 1 51 ? 12.979 15.533 11.327 1.00 0.00 51 VAL A O 10
ATOM 22046 N N . ASN A 1 52 ? 12.282 15.869 13.444 1.00 0.00 52 ASN A N 10
ATOM 22047 C CA . ASN A 1 52 ? 12.881 17.199 13.552 1.00 0.00 52 ASN A CA 10
ATOM 22048 C C . ASN A 1 52 ? 14.389 17.131 13.277 1.00 0.00 52 ASN A C 10
ATOM 22049 O O . ASN A 1 52 ? 14.889 17.810 12.369 1.00 0.00 52 ASN A O 10
ATOM 22060 N N . GLU A 1 53 ? 15.115 16.278 14.010 1.00 0.00 53 GLU A N 10
ATOM 22061 C CA . GLU A 1 53 ? 16.563 16.252 13.827 1.00 0.00 53 GLU A CA 10
ATOM 22062 C C . GLU A 1 53 ? 16.932 15.580 12.502 1.00 0.00 53 GLU A C 10
ATOM 22063 O O . GLU A 1 53 ? 17.932 15.949 11.903 1.00 0.00 53 GLU A O 10
ATOM 22075 N N . PHE A 1 54 ? 16.132 14.641 11.997 1.00 0.00 54 PHE A N 10
ATOM 22076 C CA . PHE A 1 54 ? 16.369 13.923 10.753 1.00 0.00 54 PHE A CA 10
ATOM 22077 C C . PHE A 1 54 ? 16.336 14.914 9.598 1.00 0.00 54 PHE A C 10
ATOM 22078 O O . PHE A 1 54 ? 17.226 14.922 8.741 1.00 0.00 54 PHE A O 10
ATOM 22095 N N . ARG A 1 55 ? 15.313 15.776 9.615 1.00 0.00 55 ARG A N 10
ATOM 22096 C CA . ARG A 1 55 ? 15.106 16.790 8.605 1.00 0.00 55 ARG A CA 10
ATOM 22097 C C . ARG A 1 55 ? 16.323 17.693 8.542 1.00 0.00 55 ARG A C 10
ATOM 22098 O O . ARG A 1 55 ? 16.806 17.961 7.443 1.00 0.00 55 ARG A O 10
ATOM 22119 N N . ASP A 1 56 ? 16.836 18.147 9.688 1.00 0.00 56 ASP A N 10
ATOM 22120 C CA . ASP A 1 56 ? 17.963 19.068 9.653 1.00 0.00 56 ASP A CA 10
ATOM 22121 C C . ASP A 1 56 ? 19.269 18.335 9.347 1.00 0.00 56 ASP A C 10
ATOM 22122 O O . ASP A 1 56 ? 20.108 18.867 8.619 1.00 0.00 56 ASP A O 10
ATOM 22131 N N . LYS A 1 57 ? 19.440 17.105 9.856 1.00 0.00 57 LYS A N 10
ATOM 22132 C CA . LYS A 1 57 ? 20.688 16.353 9.737 1.00 0.00 57 LYS A CA 10
ATOM 22133 C C . LYS A 1 57 ? 21.083 16.148 8.280 1.00 0.00 57 LYS A C 10
ATOM 22134 O O . LYS A 1 57 ? 22.266 16.257 7.955 1.00 0.00 57 LYS A O 10
ATOM 22153 N N . TYR A 1 58 ? 20.106 15.866 7.413 1.00 0.00 58 TYR A N 10
ATOM 22154 C CA . TYR A 1 58 ? 20.366 15.479 6.026 1.00 0.00 58 TYR A CA 10
ATOM 22155 C C . TYR A 1 58 ? 19.835 16.520 5.043 1.00 0.00 58 TYR A C 10
ATOM 22156 O O . TYR A 1 58 ? 19.745 16.247 3.849 1.00 0.00 58 TYR A O 10
ATOM 22174 N N . GLN A 1 59 ? 19.522 17.727 5.521 1.00 0.00 59 GLN A N 10
ATOM 22175 C CA . GLN A 1 59 ? 18.909 18.810 4.761 1.00 0.00 59 GLN A CA 10
ATOM 22176 C C . GLN A 1 59 ? 19.563 19.088 3.402 1.00 0.00 59 GLN A C 10
ATOM 22177 O O . GLN A 1 59 ? 18.880 19.419 2.435 1.00 0.00 59 GLN A O 10
ATOM 22191 N N . ASP A 1 60 ? 20.884 18.955 3.338 1.00 0.00 60 ASP A N 10
ATOM 22192 C CA . ASP A 1 60 ? 21.706 19.318 2.179 1.00 0.00 60 ASP A CA 10
ATOM 22193 C C . ASP A 1 60 ? 21.888 18.134 1.218 1.00 0.00 60 ASP A C 10
ATOM 22194 O O . ASP A 1 60 ? 22.640 18.222 0.250 1.00 0.00 60 ASP A O 10
ATOM 22203 N N . GLN A 1 61 ? 21.217 17.007 1.483 1.00 0.00 61 GLN A N 10
ATOM 22204 C CA . GLN A 1 61 ? 21.439 15.728 0.806 1.00 0.00 61 GLN A CA 10
ATOM 22205 C C . GLN A 1 61 ? 20.144 14.935 0.582 1.00 0.00 61 GLN A C 10
ATOM 22206 O O . GLN A 1 61 ? 20.138 13.993 -0.206 1.00 0.00 61 GLN A O 10
ATOM 22220 N N . LEU A 1 62 ? 19.054 15.296 1.254 1.00 0.00 62 LEU A N 10
ATOM 22221 C CA . LEU A 1 62 ? 17.813 14.542 1.333 1.00 0.00 62 LEU A CA 10
ATOM 22222 C C . LEU A 1 62 ? 16.679 15.554 1.404 1.00 0.00 62 LEU A C 10
ATOM 22223 O O . LEU A 1 62 ? 16.777 16.554 2.120 1.00 0.00 62 LEU A O 10
ATOM 22239 N N . ASN A 1 63 ? 15.589 15.270 0.697 1.00 0.00 63 ASN A N 10
ATOM 22240 C CA . ASN A 1 63 ? 14.343 16.012 0.812 1.00 0.00 63 ASN A CA 10
ATOM 22241 C C . ASN A 1 63 ? 13.447 15.249 1.769 1.00 0.00 63 ASN A C 10
ATOM 22242 O O . A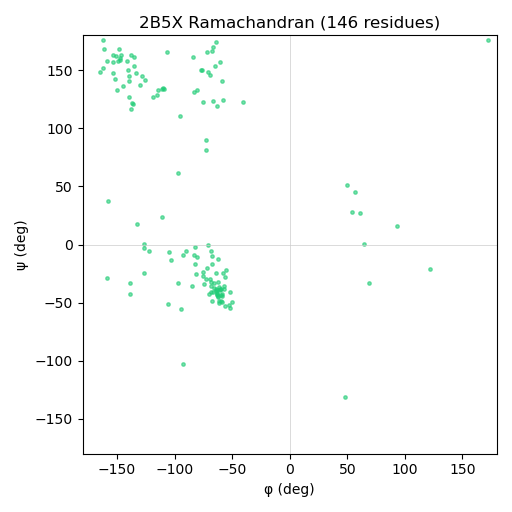SN A 1 63 ? 13.453 14.019 1.777 1.00 0.00 63 ASN A O 10
ATOM 22253 N N . VAL A 1 64 ? 12.621 15.955 2.525 1.00 0.00 64 VAL A N 10
ATOM 22254 C CA . VAL A 1 64 ? 11.733 15.364 3.507 1.00 0.00 64 VAL A CA 10
ATOM 22255 C C . VAL A 1 64 ? 10.361 15.987 3.268 1.00 0.00 64 VAL A C 10
ATOM 22256 O O . VAL A 1 64 ? 10.262 17.174 2.954 1.00 0.00 64 VAL A O 10
ATOM 22269 N N . VAL A 1 65 ? 9.309 15.193 3.414 1.00 0.00 65 VAL A N 10
ATOM 22270 C CA . VAL A 1 65 ? 7.918 15.621 3.407 1.00 0.00 65 VAL A CA 10
ATOM 22271 C C . VAL A 1 65 ? 7.183 14.645 4.330 1.00 0.00 65 VAL A C 10
ATOM 22272 O O . VAL A 1 65 ? 7.692 13.556 4.615 1.00 0.00 65 VAL A O 10
ATOM 22285 N N . ALA A 1 66 ? 5.991 14.990 4.809 1.00 0.00 66 ALA A N 10
ATOM 22286 C CA . ALA A 1 66 ? 5.171 14.046 5.548 1.00 0.00 66 ALA A CA 10
ATOM 22287 C C . ALA A 1 66 ? 3.701 14.217 5.203 1.00 0.00 66 ALA A C 10
ATOM 22288 O O . ALA A 1 66 ? 3.292 15.214 4.604 1.00 0.00 66 ALA A O 10
ATOM 22295 N N . VAL A 1 67 ? 2.908 13.244 5.628 1.00 0.00 67 VAL A N 10
ATOM 22296 C CA . VAL A 1 67 ? 1.480 13.189 5.383 1.00 0.00 67 VAL A CA 10
ATOM 22297 C C . VAL A 1 67 ? 0.799 12.688 6.648 1.00 0.00 67 VAL A C 10
ATOM 22298 O O . VAL A 1 67 ? 1.199 11.667 7.217 1.00 0.00 67 VAL A O 10
ATOM 22311 N N . HIS A 1 68 ? -0.204 13.432 7.114 1.00 0.00 68 HIS A N 10
ATOM 22312 C CA . HIS A 1 68 ? -0.951 13.038 8.294 1.00 0.00 68 HIS A CA 10
ATOM 22313 C C . HIS A 1 68 ? -2.090 12.114 7.866 1.00 0.00 68 HIS A C 10
ATOM 22314 O O . HIS A 1 68 ? -2.923 12.494 7.040 1.00 0.00 68 HIS A O 10
ATOM 22328 N N . MET A 1 69 ? -2.121 10.903 8.415 1.00 0.00 69 MET A N 10
ATOM 22329 C CA . MET A 1 69 ? -3.196 9.938 8.235 1.00 0.00 69 MET A CA 10
ATOM 22330 C C . MET A 1 69 ? -4.313 10.304 9.225 1.00 0.00 69 MET A C 10
ATOM 22331 O O . MET A 1 69 ? -4.049 10.311 10.431 1.00 0.00 69 MET A O 10
ATOM 22345 N N . PRO A 1 70 ? -5.551 10.593 8.771 1.00 0.00 70 PRO A N 10
ATOM 22346 C CA . PRO A 1 70 ? -6.703 10.868 9.630 1.00 0.00 70 PRO A CA 10
ATOM 22347 C C . PRO A 1 70 ? -7.248 9.562 10.241 1.00 0.00 70 PRO A C 10
ATOM 22348 O O . PRO A 1 70 ? -8.380 9.144 9.986 1.00 0.00 70 PRO A O 10
ATOM 22359 N N . ARG A 1 71 ? -6.400 8.868 11.003 1.00 0.00 71 ARG A N 10
ATOM 22360 C CA . ARG A 1 71 ? -6.662 7.550 11.575 1.00 0.00 71 ARG A CA 10
ATOM 22361 C C . ARG A 1 71 ? -7.866 7.569 12.524 1.00 0.00 71 ARG A C 10
ATOM 22362 O O . ARG A 1 71 ? -8.606 6.584 12.576 1.00 0.00 71 ARG A O 10
ATOM 22383 N N . SER A 1 72 ? -8.080 8.670 13.238 1.00 0.00 72 SER A N 10
ATOM 22384 C CA . SER A 1 72 ? -9.068 8.797 14.301 1.00 0.00 72 SER A CA 10
ATOM 22385 C C . SER A 1 72 ? -9.634 10.217 14.259 1.00 0.00 72 SER A C 10
ATOM 22386 O O . SER A 1 72 ? -9.088 11.078 13.568 1.00 0.00 72 SER A O 10
ATOM 22394 N N . GLU A 1 73 ? -10.676 10.511 15.039 1.00 0.00 73 GLU A N 10
ATOM 22395 C CA . GLU A 1 73 ? -11.164 11.883 15.173 1.00 0.00 73 GLU A CA 10
ATOM 22396 C C . GLU A 1 73 ? -10.089 12.786 15.807 1.00 0.00 73 GLU A C 10
ATOM 22397 O O . GLU A 1 73 ? -10.025 13.975 15.498 1.00 0.00 73 GLU A O 10
ATOM 22409 N N . ASP A 1 74 ? -9.178 12.232 16.620 1.00 0.00 74 ASP A N 10
ATOM 22410 C CA . ASP A 1 74 ? -8.039 13.001 17.135 1.00 0.00 74 ASP A CA 10
ATOM 22411 C C . ASP A 1 74 ? -7.087 13.437 16.017 1.00 0.00 74 ASP A C 10
ATOM 22412 O O . ASP A 1 74 ? -6.382 14.430 16.159 1.00 0.00 74 ASP A O 10
ATOM 22421 N N . ASP A 1 75 ? -7.097 12.725 14.888 1.00 0.00 75 ASP A N 10
ATOM 22422 C CA . ASP A 1 75 ? -6.203 12.923 13.749 1.00 0.00 75 ASP A CA 10
ATOM 22423 C C . ASP A 1 75 ? -6.895 13.695 12.624 1.00 0.00 75 ASP A C 10
ATOM 22424 O O . ASP A 1 75 ? -6.304 13.910 11.566 1.00 0.00 75 ASP A O 10
ATOM 22433 N N . LEU A 1 76 ? -8.156 14.080 12.826 1.00 0.00 76 LEU A N 10
ATOM 22434 C CA . LEU A 1 76 ? -9.052 14.623 11.830 1.00 0.00 76 LEU A CA 10
ATOM 22435 C C . LEU A 1 76 ? -9.192 16.143 11.998 1.00 0.00 76 LEU A C 10
ATOM 22436 O O . LEU A 1 76 ? -9.845 16.796 11.182 1.00 0.00 76 LEU A O 10
ATOM 22452 N N . ASP A 1 77 ? -8.557 16.728 13.020 1.00 0.00 77 ASP A N 10
ATOM 22453 C CA . ASP A 1 77 ? -8.582 18.163 13.288 1.00 0.00 77 ASP A CA 10
ATOM 22454 C C . ASP A 1 77 ? -7.201 18.752 12.978 1.00 0.00 77 ASP A C 10
ATOM 22455 O O . ASP A 1 77 ? -6.221 18.412 13.650 1.00 0.00 77 ASP A O 10
ATOM 22464 N N . PRO A 1 78 ? -7.074 19.626 11.967 1.00 0.00 78 PRO A N 10
ATOM 22465 C CA . PRO A 1 78 ? -5.776 20.140 11.566 1.00 0.00 78 PRO A CA 10
ATOM 22466 C C . PRO A 1 78 ? -5.179 21.144 12.555 1.00 0.00 78 PRO A C 10
ATOM 22467 O O . PRO A 1 78 ? -3.979 21.408 12.482 1.00 0.00 78 PRO A O 10
ATOM 22478 N N . GLY A 1 79 ? -5.959 21.678 13.497 1.00 0.00 79 GLY A N 10
ATOM 22479 C CA . GLY A 1 79 ? -5.445 22.576 14.517 1.00 0.00 79 GLY A CA 10
ATOM 22480 C C . GLY A 1 79 ? -4.666 21.765 15.542 1.00 0.00 79 GLY A C 10
ATOM 22481 O O . GLY A 1 79 ? -3.606 22.198 15.995 1.00 0.00 79 GLY A O 10
ATOM 22485 N N . LYS A 1 80 ? -5.128 20.542 15.837 1.00 0.00 80 LYS A N 10
ATOM 22486 C CA . LYS A 1 80 ? -4.378 19.623 16.688 1.00 0.00 80 LYS A CA 10
ATOM 22487 C C . LYS A 1 80 ? -3.075 19.255 16.004 1.00 0.00 80 LYS A C 10
ATOM 22488 O O . LYS A 1 80 ? -2.032 19.283 16.651 1.00 0.00 80 LYS A O 10
ATOM 22507 N N . ILE A 1 81 ? -3.131 18.928 14.708 1.00 0.00 81 ILE A N 10
ATOM 22508 C CA . ILE A 1 81 ? -1.946 18.555 13.943 1.00 0.00 81 ILE A CA 10
ATOM 22509 C C . ILE A 1 81 ? -0.943 19.707 13.994 1.00 0.00 81 ILE A C 10
ATOM 22510 O O . ILE A 1 81 ? 0.192 19.480 14.410 1.00 0.00 81 ILE A O 10
ATOM 22526 N N . LYS A 1 82 ? -1.354 20.932 13.636 1.00 0.00 82 LYS A N 10
ATOM 22527 C CA . LYS A 1 82 ? -0.526 22.122 13.678 1.00 0.00 82 LYS A CA 10
ATOM 22528 C C . LYS A 1 82 ? 0.115 22.258 15.061 1.00 0.00 82 LYS A C 10
ATOM 22529 O O . LYS A 1 82 ? 1.340 22.340 15.149 1.00 0.00 82 LYS A O 10
ATOM 22548 N N . GLU A 1 83 ? -0.679 22.272 16.134 1.00 0.00 83 GLU A N 10
ATOM 22549 C CA . GLU A 1 83 ? -0.174 22.549 17.478 1.00 0.00 83 GLU A CA 10
ATOM 22550 C C . GLU A 1 83 ? 0.821 21.470 17.925 1.00 0.00 83 GLU A C 10
ATOM 22551 O O . GLU A 1 83 ? 1.860 21.779 18.505 1.00 0.00 83 GLU A O 10
ATOM 22563 N N . THR A 1 84 ? 0.523 20.208 17.628 1.00 0.00 84 THR A N 10
ATOM 22564 C CA . THR A 1 84 ? 1.354 19.072 17.996 1.00 0.00 84 THR A CA 10
ATOM 22565 C C . THR A 1 84 ? 2.687 19.127 17.234 1.00 0.00 84 THR A C 10
ATOM 22566 O O . THR A 1 84 ? 3.766 19.062 17.826 1.00 0.00 84 THR A O 10
ATOM 22577 N N . ALA A 1 85 ? 2.618 19.301 15.916 1.00 0.00 85 ALA A N 10
ATOM 22578 C CA . ALA A 1 85 ? 3.769 19.401 15.033 1.00 0.00 85 ALA A CA 10
ATOM 22579 C C . ALA A 1 85 ? 4.708 20.533 15.455 1.00 0.00 85 ALA A C 10
ATOM 22580 O O . ALA A 1 85 ? 5.923 20.338 15.519 1.00 0.00 85 ALA A O 10
ATOM 22587 N N . ALA A 1 86 ? 4.142 21.695 15.786 1.00 0.00 86 ALA A N 10
ATOM 22588 C CA . ALA A 1 86 ? 4.888 22.869 16.226 1.00 0.00 86 ALA A CA 10
ATOM 22589 C C . ALA A 1 86 ? 5.753 22.583 17.458 1.00 0.00 86 ALA A C 10
ATOM 22590 O O . ALA A 1 86 ? 6.784 23.227 17.647 1.00 0.00 86 ALA A O 10
ATOM 22597 N N . GLU A 1 87 ? 5.333 21.635 18.295 1.00 0.00 87 GLU A N 10
ATOM 22598 C CA . GLU A 1 87 ? 5.998 21.313 19.551 1.00 0.00 87 GLU A CA 10
ATOM 22599 C C . GLU A 1 87 ? 7.063 20.237 19.312 1.00 0.00 87 GLU A C 10
ATOM 22600 O O . GLU A 1 87 ? 8.147 20.312 19.894 1.00 0.00 87 GLU A O 10
ATOM 22612 N N . HIS A 1 88 ? 6.800 19.280 18.414 1.00 0.00 88 HIS A N 10
ATOM 22613 C CA . HIS A 1 88 ? 7.803 18.329 17.941 1.00 0.00 88 HIS A CA 10
ATOM 22614 C C . HIS A 1 88 ? 8.901 18.980 17.092 1.00 0.00 88 HIS A C 10
ATOM 22615 O O . HIS A 1 88 ? 9.965 18.384 16.930 1.00 0.00 88 HIS A O 10
ATOM 22629 N N . ASP A 1 89 ? 8.649 20.174 16.545 1.00 0.00 89 ASP A N 10
ATOM 22630 C CA . ASP A 1 89 ? 9.555 20.951 15.693 1.00 0.00 89 ASP A CA 10
ATOM 22631 C C . ASP A 1 89 ? 9.758 20.316 14.314 1.00 0.00 89 ASP A C 10
ATOM 22632 O O . ASP A 1 89 ? 10.732 20.615 13.618 1.00 0.00 89 ASP A O 10
ATOM 22641 N N . ILE A 1 90 ? 8.864 19.409 13.907 1.00 0.00 90 ILE A N 10
ATOM 22642 C CA . ILE A 1 90 ? 8.848 18.870 12.559 1.00 0.00 90 ILE A CA 10
ATOM 22643 C C . ILE A 1 90 ? 8.658 20.052 11.606 1.00 0.00 90 ILE A C 10
ATOM 22644 O O . ILE A 1 90 ? 7.662 20.777 11.663 1.00 0.00 90 ILE A O 10
ATOM 22660 N N . THR A 1 91 ? 9.660 20.255 10.761 1.00 0.00 91 THR A N 10
ATOM 22661 C CA . THR A 1 91 ? 9.839 21.437 9.935 1.00 0.00 91 THR A CA 10
ATOM 22662 C C . THR A 1 91 ? 9.872 21.129 8.432 1.00 0.00 91 THR A C 10
ATOM 22663 O O . THR A 1 91 ? 9.956 22.050 7.618 1.00 0.00 91 THR A O 10
ATOM 22674 N N . GLN A 1 92 ? 9.770 19.852 8.044 1.00 0.00 92 GLN A N 10
ATOM 22675 C CA . GLN A 1 92 ? 9.560 19.452 6.657 1.00 0.00 92 GLN A CA 10
ATOM 22676 C C . GLN A 1 92 ? 8.173 19.931 6.201 1.00 0.00 92 GLN A C 10
ATOM 22677 O O . GLN A 1 92 ? 7.299 20.067 7.059 1.00 0.00 92 GLN A O 10
ATOM 22691 N N . PRO A 1 93 ? 7.923 20.167 4.902 1.00 0.00 93 PRO A N 10
ATOM 22692 C CA . PRO A 1 93 ? 6.572 20.385 4.393 1.00 0.00 93 PRO A CA 10
ATOM 22693 C C . PRO A 1 93 ? 5.681 19.191 4.757 1.00 0.00 93 PRO A C 10
ATOM 22694 O O . PRO A 1 93 ? 6.130 18.042 4.717 1.00 0.00 93 PRO A O 10
ATOM 22705 N N . ILE A 1 94 ? 4.414 19.431 5.077 1.00 0.00 94 ILE A N 10
ATOM 22706 C CA . ILE A 1 94 ? 3.461 18.393 5.460 1.00 0.00 94 ILE A CA 10
ATOM 22707 C C . ILE A 1 94 ? 2.141 18.760 4.804 1.00 0.00 94 ILE A C 10
ATOM 22708 O O . ILE A 1 94 ? 1.807 19.944 4.743 1.00 0.00 94 ILE A O 10
ATOM 22724 N N . PHE A 1 95 ? 1.358 17.768 4.378 1.00 0.00 95 PHE A N 10
ATOM 22725 C CA . PHE A 1 95 ? -0.010 18.016 3.958 1.00 0.00 95 PHE A CA 10
ATOM 22726 C C . PHE A 1 95 ? -0.944 17.009 4.621 1.00 0.00 95 PHE A C 10
ATOM 22727 O O . PHE A 1 95 ? -0.561 15.892 4.980 1.00 0.00 95 PHE A O 10
ATOM 22744 N N . VAL A 1 96 ? -2.185 17.443 4.787 1.00 0.00 96 VAL A N 10
ATOM 22745 C CA . VAL A 1 96 ? -3.309 16.655 5.269 1.00 0.00 96 VAL A CA 10
ATOM 22746 C C . VAL A 1 96 ? -4.419 16.781 4.227 1.00 0.00 96 VAL A C 10
ATOM 22747 O O . VAL A 1 96 ? -4.550 17.823 3.576 1.00 0.00 96 VAL A O 10
ATOM 22760 N N . ASP A 1 97 ? -5.253 15.752 4.076 1.00 0.00 97 ASP A N 10
ATOM 22761 C CA . ASP A 1 97 ? -6.372 15.797 3.147 1.00 0.00 97 ASP A CA 10
ATOM 22762 C C . ASP A 1 97 ? -7.529 14.928 3.624 1.00 0.00 97 ASP A C 10
ATOM 22763 O O . ASP A 1 97 ? -7.311 13.915 4.292 1.00 0.00 97 ASP A O 10
ATOM 22772 N N . SER A 1 98 ? -8.755 15.326 3.280 1.00 0.00 98 SER A N 10
ATOM 22773 C CA . SER A 1 98 ? -9.987 14.646 3.659 1.00 0.00 98 SER A CA 10
ATOM 22774 C C . SER A 1 98 ? -10.152 13.287 2.959 1.00 0.00 98 SER A C 10
ATOM 22775 O O . SER A 1 98 ? -10.896 12.438 3.457 1.00 0.00 98 SER A O 10
ATOM 22783 N N . ASP A 1 99 ? -9.467 13.060 1.832 1.00 0.00 99 ASP A N 10
ATOM 22784 C CA . ASP A 1 99 ? -9.542 11.827 1.046 1.00 0.00 99 ASP A CA 10
ATOM 22785 C C . ASP A 1 99 ? -8.174 11.147 0.953 1.00 0.00 99 ASP A C 10
ATOM 22786 O O . ASP A 1 99 ? -8.120 9.918 0.985 1.00 0.00 99 ASP A O 10
ATOM 22795 N N . HIS A 1 100 ? -7.084 11.930 0.943 1.00 0.00 100 HIS A N 10
ATOM 22796 C CA . HIS A 1 100 ? -5.705 11.516 0.869 1.00 0.00 100 HIS A CA 10
ATOM 22797 C C . HIS A 1 100 ? -5.443 10.769 -0.429 1.00 0.00 100 HIS A C 10
ATOM 22798 O O . HIS A 1 100 ? -5.591 9.551 -0.520 1.00 0.00 100 HIS A O 10
ATOM 22812 N N . ALA A 1 101 ? -5.036 11.526 -1.451 1.00 0.00 101 ALA A N 10
ATOM 22813 C CA . ALA A 1 101 ? -4.814 11.002 -2.791 1.00 0.00 101 ALA A CA 10
ATOM 22814 C C . ALA A 1 101 ? -3.789 9.858 -2.795 1.00 0.00 101 ALA A C 10
ATOM 22815 O O . ALA A 1 101 ? -3.856 8.978 -3.655 1.00 0.00 101 ALA A O 10
ATOM 22822 N N . LEU A 1 102 ? -2.881 9.814 -1.811 1.00 0.00 102 LEU A N 10
ATOM 22823 C CA . LEU A 1 102 ? -1.912 8.721 -1.722 1.00 0.00 102 LEU A CA 10
ATOM 22824 C C . LEU A 1 102 ? -2.576 7.446 -1.278 1.00 0.00 102 LEU A C 10
ATOM 22825 O O . LEU A 1 102 ? -2.139 6.394 -1.701 1.00 0.00 102 LEU A O 10
ATOM 22841 N N . THR A 1 103 ? -3.609 7.480 -0.455 1.00 0.00 103 THR A N 10
ATOM 22842 C CA . THR A 1 103 ? -4.318 6.273 -0.058 1.00 0.00 103 THR A CA 10
ATOM 22843 C C . THR A 1 103 ? -4.972 5.604 -1.278 1.00 0.00 103 THR A C 10
ATOM 22844 O O . THR A 1 103 ? -5.231 4.407 -1.229 1.00 0.00 103 THR A O 10
ATOM 22855 N N . ASP A 1 104 ? -5.165 6.286 -2.414 1.00 0.00 104 ASP A N 10
ATOM 22856 C CA . ASP A 1 104 ? -5.618 5.589 -3.619 1.00 0.00 104 ASP A CA 10
ATOM 22857 C C . ASP A 1 104 ? -4.486 4.783 -4.261 1.00 0.00 104 ASP A C 10
ATOM 22858 O O . ASP A 1 104 ? -4.735 3.825 -4.995 1.00 0.00 104 ASP A O 10
ATOM 22867 N N . ALA A 1 105 ? -3.241 5.147 -3.947 1.00 0.00 105 ALA A N 10
ATOM 22868 C CA . ALA A 1 105 ? -2.031 4.531 -4.469 1.00 0.00 105 ALA A CA 10
ATOM 22869 C C . ALA A 1 105 ? -1.376 3.589 -3.443 1.00 0.00 105 ALA A C 10
ATOM 22870 O O . ALA A 1 105 ? -0.731 2.619 -3.837 1.00 0.00 105 ALA A O 10
ATOM 22877 N N . PHE A 1 106 ? -1.564 3.825 -2.139 1.00 0.00 106 PHE A N 10
ATOM 22878 C CA . PHE A 1 106 ? -0.866 3.120 -1.065 1.00 0.00 106 PHE A CA 10
ATOM 22879 C C . PHE A 1 106 ? -1.859 2.411 -0.147 1.00 0.00 106 PHE A C 10
ATOM 22880 O O . PHE A 1 106 ? -1.470 1.479 0.557 1.00 0.00 106 PHE A O 10
ATOM 22897 N N . GLU A 1 107 ? -3.133 2.831 -0.160 1.00 0.00 107 GLU A N 10
ATOM 22898 C CA . GLU A 1 107 ? -4.204 2.284 0.674 1.00 0.00 107 GLU A CA 10
ATOM 22899 C C . GLU A 1 107 ? -3.774 2.196 2.149 1.00 0.00 107 GLU A C 10
ATOM 22900 O O . GLU A 1 107 ? -3.877 1.153 2.797 1.00 0.00 107 GLU A O 10
ATOM 22912 N N . ASN A 1 108 ? -3.230 3.323 2.633 1.00 0.00 108 ASN A N 10
ATOM 22913 C CA . ASN A 1 108 ? -2.638 3.522 3.954 1.00 0.00 108 ASN A CA 10
ATOM 22914 C C . ASN A 1 108 ? -3.465 2.869 5.065 1.00 0.00 108 ASN A C 10
ATOM 22915 O O . ASN A 1 108 ? -4.609 3.262 5.293 1.00 0.00 108 ASN A O 10
ATOM 22926 N N . GLU A 1 109 ? -2.864 1.936 5.804 1.00 0.00 109 GLU A N 10
ATOM 22927 C CA . GLU A 1 109 ? -3.496 1.218 6.917 1.00 0.00 109 GLU A CA 10
ATOM 22928 C C . GLU A 1 109 ? -2.436 0.936 8.004 1.00 0.00 109 GLU A C 10
ATOM 22929 O O . GLU A 1 109 ? -2.439 -0.101 8.667 1.00 0.00 109 GLU A O 10
ATOM 22941 N N . TYR A 1 110 ? -1.470 1.847 8.140 1.00 0.00 110 TYR A N 10
ATOM 22942 C CA . TYR A 1 110 ? -0.273 1.755 8.933 1.00 0.00 110 TYR A CA 10
ATOM 22943 C C . TYR A 1 110 ? 0.084 3.185 9.336 1.00 0.00 110 TYR A C 10
ATOM 22944 O O . TYR A 1 110 ? -0.169 4.122 8.580 1.00 0.00 110 TYR A O 10
ATOM 22962 N N . VAL A 1 111 ? 0.659 3.337 10.520 1.00 0.00 111 VAL A N 10
ATOM 22963 C CA . VAL A 1 111 ? 1.299 4.546 11.054 1.00 0.00 111 VAL A CA 10
ATOM 22964 C C . VAL A 1 111 ? 2.054 4.178 12.349 1.00 0.00 111 VAL A C 10
ATOM 22965 O O . VAL A 1 111 ? 1.595 3.287 13.072 1.00 0.00 111 VAL A O 10
ATOM 22978 N N . PRO A 1 112 ? 3.184 4.836 12.674 1.00 0.00 112 PRO A N 10
ATOM 22979 C CA . PRO A 1 112 ? 3.923 5.739 11.799 1.00 0.00 112 PRO A CA 10
ATOM 22980 C C . PRO A 1 112 ? 4.679 4.888 10.770 1.00 0.00 112 PRO A C 10
ATOM 22981 O O . PRO A 1 112 ? 5.112 3.779 11.091 1.00 0.00 112 PRO A O 10
ATOM 22992 N N . ALA A 1 113 ? 4.876 5.395 9.554 1.00 0.00 113 ALA A N 10
ATOM 22993 C CA . ALA A 1 113 ? 5.666 4.701 8.542 1.00 0.00 113 ALA A CA 10
ATOM 22994 C C . ALA A 1 113 ? 6.505 5.675 7.747 1.00 0.00 113 ALA A C 10
ATOM 22995 O O . ALA A 1 113 ? 6.207 6.868 7.693 1.00 0.00 113 ALA A O 10
ATOM 23002 N N . TYR A 1 114 ? 7.546 5.137 7.122 1.00 0.00 114 TYR A N 10
ATOM 23003 C CA . TYR A 1 114 ? 8.585 5.902 6.457 1.00 0.00 114 TYR A CA 10
ATOM 23004 C C . TYR A 1 114 ? 8.945 5.179 5.162 1.00 0.00 114 TYR A C 10
ATOM 23005 O O . TYR A 1 114 ? 9.116 3.957 5.157 1.00 0.00 114 TYR A O 10
ATOM 23023 N N . TYR A 1 115 ? 9.059 5.933 4.070 1.00 0.00 115 TYR A N 10
ATOM 23024 C CA . TYR A 1 115 ? 9.321 5.419 2.733 1.00 0.00 115 TYR A CA 10
ATOM 23025 C C . TYR A 1 115 ? 10.450 6.267 2.147 1.00 0.00 115 TYR A C 10
ATOM 23026 O O . TYR A 1 115 ? 10.347 7.497 2.127 1.00 0.00 115 TYR A O 10
ATOM 23044 N N . VAL A 1 116 ? 11.528 5.622 1.697 1.00 0.00 116 VAL A N 10
ATOM 23045 C CA . VAL A 1 116 ? 12.743 6.280 1.213 1.00 0.00 116 VAL A CA 10
ATOM 23046 C C . VAL A 1 116 ? 12.731 6.123 -0.304 1.00 0.00 116 VAL A C 10
ATOM 23047 O O . VAL A 1 116 ? 12.473 5.022 -0.782 1.00 0.00 116 VAL A O 10
ATOM 23060 N N . PHE A 1 117 ? 13.035 7.173 -1.062 1.00 0.00 117 PHE A N 10
ATOM 23061 C CA . PHE A 1 117 ? 12.975 7.200 -2.517 1.00 0.00 117 PHE A CA 10
ATOM 23062 C C . PHE A 1 117 ? 14.295 7.741 -3.038 1.00 0.00 117 PHE A C 10
ATOM 23063 O O . PHE A 1 117 ? 14.867 8.669 -2.464 1.00 0.00 117 PHE A O 10
ATOM 23080 N N . ASP A 1 118 ? 14.757 7.174 -4.146 1.00 0.00 118 ASP A N 10
ATOM 23081 C CA . ASP A 1 118 ? 15.904 7.694 -4.889 1.00 0.00 118 ASP A CA 10
ATOM 23082 C C . ASP A 1 118 ? 15.582 9.071 -5.478 1.00 0.00 118 ASP A C 10
ATOM 23083 O O . ASP A 1 118 ? 14.411 9.433 -5.616 1.00 0.00 118 ASP A O 10
ATOM 23092 N N . LYS A 1 119 ? 16.606 9.822 -5.898 1.00 0.00 119 LYS A N 10
ATOM 23093 C CA . LYS A 1 119 ? 16.496 11.155 -6.509 1.00 0.00 119 LYS A CA 10
ATOM 23094 C C . LYS A 1 119 ? 15.624 11.251 -7.762 1.00 0.00 119 LYS A C 10
ATOM 23095 O O . LYS A 1 119 ? 15.490 12.347 -8.300 1.00 0.00 119 LYS A O 10
ATOM 23114 N N . THR A 1 120 ? 15.050 10.150 -8.236 1.00 0.00 120 THR A N 10
ATOM 23115 C CA . THR A 1 120 ? 14.210 10.107 -9.429 1.00 0.00 120 THR A CA 10
ATOM 23116 C C . THR A 1 120 ? 12.833 9.487 -9.116 1.00 0.00 120 THR A C 10
ATOM 23117 O O . THR A 1 120 ? 12.030 9.246 -10.018 1.00 0.00 120 THR A O 10
ATOM 23128 N N . GLY A 1 121 ? 12.529 9.246 -7.833 1.00 0.00 121 GLY A N 10
ATOM 23129 C CA . GLY A 1 121 ? 11.195 8.870 -7.382 1.00 0.00 121 GLY A CA 10
ATOM 23130 C C . GLY A 1 121 ? 10.955 7.372 -7.346 1.00 0.00 121 GLY A C 10
ATOM 23131 O O . GLY A 1 121 ? 9.848 6.973 -6.989 1.00 0.00 121 GLY A O 10
ATOM 23135 N N . GLN A 1 122 ? 11.947 6.547 -7.696 1.00 0.00 122 GLN A N 10
ATOM 23136 C CA . GLN A 1 122 ? 11.834 5.109 -7.510 1.00 0.00 122 GLN A CA 10
ATOM 23137 C C . GLN A 1 122 ? 11.930 4.847 -6.008 1.00 0.00 122 GLN A C 10
ATOM 23138 O O . GLN A 1 122 ? 12.888 5.268 -5.353 1.00 0.00 122 GLN A O 10
ATOM 23152 N N . LEU A 1 123 ? 10.910 4.194 -5.460 1.00 0.00 123 LEU A N 10
ATOM 23153 C CA . LEU A 1 123 ? 10.880 3.739 -4.074 1.00 0.00 123 LEU A CA 10
ATOM 23154 C C . LEU A 1 123 ? 12.107 2.860 -3.805 1.00 0.00 123 LEU A C 10
ATOM 23155 O O . LEU A 1 123 ? 12.400 1.961 -4.591 1.00 0.00 123 LEU A O 10
ATOM 23171 N N . ARG A 1 124 ? 12.794 3.068 -2.682 1.00 0.00 124 ARG A N 10
ATOM 23172 C CA . ARG A 1 124 ? 13.998 2.327 -2.305 1.00 0.00 124 ARG A CA 10
ATOM 23173 C C . ARG A 1 124 ? 13.826 1.550 -1.008 1.00 0.00 124 ARG A C 10
ATOM 23174 O O . ARG A 1 124 ? 14.551 0.570 -0.830 1.00 0.00 124 ARG A O 10
ATOM 23195 N N . HIS A 1 125 ? 12.925 1.936 -0.100 1.00 0.00 125 HIS A N 10
ATOM 23196 C CA . HIS A 1 125 ? 12.676 1.179 1.118 1.00 0.00 125 HIS A CA 10
ATOM 23197 C C . HIS A 1 125 ? 11.363 1.613 1.757 1.00 0.00 125 HIS A C 10
ATOM 23198 O O . HIS A 1 125 ? 10.942 2.754 1.567 1.00 0.00 125 HIS A O 10
ATOM 23212 N N . PHE A 1 126 ? 10.791 0.745 2.592 1.00 0.00 126 PHE A N 10
ATOM 23213 C CA . PHE A 1 126 ? 9.660 1.026 3.462 1.00 0.00 126 PHE A CA 10
ATOM 23214 C C . PHE A 1 126 ? 9.947 0.357 4.806 1.00 0.00 126 PHE A C 10
ATOM 23215 O O . PHE A 1 126 ? 10.366 -0.803 4.845 1.00 0.00 126 PHE A O 10
ATOM 23232 N N . GLN A 1 127 ? 9.690 1.082 5.893 1.00 0.00 127 GLN A N 10
ATOM 23233 C CA . GLN A 1 127 ? 9.733 0.595 7.265 1.00 0.00 127 GLN A CA 10
ATOM 23234 C C . GLN A 1 127 ? 8.607 1.304 8.024 1.00 0.00 127 GLN A C 10
ATOM 23235 O O . GLN A 1 127 ? 8.145 2.366 7.599 1.00 0.00 127 GLN A O 10
ATOM 23249 N N . ALA A 1 128 ? 8.166 0.745 9.151 1.00 0.00 128 ALA A N 10
ATOM 23250 C CA . ALA A 1 128 ? 7.146 1.352 9.988 1.00 0.00 128 ALA A CA 10
ATOM 23251 C C . ALA A 1 128 ? 7.412 1.042 11.458 1.00 0.00 128 ALA A C 10
ATOM 23252 O O . ALA A 1 128 ? 8.014 0.016 11.780 1.00 0.00 128 ALA A O 10
ATOM 23259 N N . GLY A 1 129 ? 6.910 1.912 12.336 1.00 0.00 129 GLY A N 10
ATOM 23260 C CA . GLY A 1 129 ? 6.909 1.733 13.784 1.00 0.00 129 GLY A CA 10
ATOM 23261 C C . GLY A 1 129 ? 8.288 1.396 14.358 1.00 0.00 129 GLY A C 10
ATOM 23262 O O . GLY A 1 129 ? 8.394 0.519 15.217 1.00 0.00 129 GLY A O 10
ATOM 23266 N N . GLY A 1 130 ? 9.344 2.048 13.863 1.00 0.00 130 GLY A N 10
ATOM 23267 C CA . GLY A 1 130 ? 10.709 1.831 14.319 1.00 0.00 130 GLY A CA 10
ATOM 23268 C C . GLY A 1 130 ? 11.026 2.793 15.457 1.00 0.00 130 GLY A C 10
ATOM 23269 O O . GLY A 1 130 ? 10.620 3.957 15.411 1.00 0.00 130 GLY A O 10
ATOM 23273 N N . SER A 1 131 ? 11.752 2.315 16.468 1.00 0.00 131 SER A N 10
ATOM 23274 C CA . SER A 1 131 ? 12.085 3.050 17.683 1.00 0.00 131 SER A CA 10
ATOM 23275 C C . SER A 1 131 ? 12.767 4.379 17.340 1.00 0.00 131 SER A C 10
ATOM 23276 O O . SER A 1 131 ? 13.921 4.395 16.905 1.00 0.00 131 SER A O 10
ATOM 23284 N N . GLY A 1 132 ? 12.030 5.488 17.486 1.00 0.00 132 GLY A N 10
ATOM 23285 C CA . GLY A 1 132 ? 12.475 6.832 17.130 1.00 0.00 132 GLY A CA 10
ATOM 23286 C C . GLY A 1 132 ? 13.078 6.913 15.727 1.00 0.00 132 GLY A C 10
ATOM 23287 O O . GLY A 1 132 ? 14.004 7.691 15.529 1.00 0.00 132 GLY A O 10
ATOM 23291 N N . MET A 1 133 ? 12.621 6.102 14.763 1.00 0.00 133 MET A N 10
ATOM 23292 C CA . MET A 1 133 ? 13.189 5.982 13.412 1.00 0.00 133 MET A CA 10
ATOM 23293 C C . MET A 1 133 ? 14.709 5.718 13.366 1.00 0.00 133 MET A C 10
ATOM 23294 O O . MET A 1 133 ? 15.342 5.997 12.346 1.00 0.00 133 MET A O 10
ATOM 23308 N N . LYS A 1 134 ? 15.351 5.225 14.432 1.00 0.00 134 LYS A N 10
ATOM 23309 C CA . LYS A 1 134 ? 16.819 5.139 14.461 1.00 0.00 134 LYS A CA 10
ATOM 23310 C C . LYS A 1 134 ? 17.384 4.187 13.402 1.00 0.00 134 LYS A C 10
ATOM 23311 O O . LYS A 1 134 ? 18.506 4.402 12.946 1.00 0.00 134 LYS A O 10
ATOM 23330 N N . MET A 1 135 ? 16.624 3.177 12.970 1.00 0.00 135 MET A N 10
ATOM 23331 C CA . MET A 1 135 ? 17.028 2.304 11.865 1.00 0.00 135 MET A CA 10
ATOM 23332 C C . MET A 1 135 ? 16.968 3.059 10.529 1.00 0.00 135 MET A C 10
ATOM 23333 O O . MET A 1 135 ? 17.826 2.873 9.665 1.00 0.00 135 MET A O 10
ATOM 23347 N N . LEU A 1 136 ? 15.964 3.921 10.345 1.00 0.00 136 LEU A N 10
ATOM 23348 C CA . LEU A 1 136 ? 15.721 4.631 9.089 1.00 0.00 136 LEU A CA 10
ATOM 23349 C C . LEU A 1 136 ? 16.877 5.561 8.746 1.00 0.00 136 LEU A C 10
ATOM 23350 O O . LEU A 1 136 ? 17.213 5.724 7.575 1.00 0.00 136 LEU A O 10
ATOM 23366 N N . GLU A 1 137 ? 17.500 6.138 9.774 1.00 0.00 137 GLU A N 10
ATOM 23367 C CA . GLU A 1 137 ? 18.688 6.976 9.649 1.00 0.00 137 GLU A CA 10
ATOM 23368 C C . GLU A 1 137 ? 19.763 6.241 8.844 1.00 0.00 137 GLU A C 10
ATOM 23369 O O . GLU A 1 137 ? 20.403 6.816 7.959 1.00 0.00 137 GLU A O 10
ATOM 23381 N N . LYS A 1 138 ? 19.928 4.942 9.103 1.00 0.00 138 LYS A N 10
ATOM 23382 C CA . LYS A 1 138 ? 20.936 4.131 8.441 1.00 0.00 138 LYS A CA 10
ATOM 23383 C C . LYS A 1 138 ? 20.497 3.889 7.004 1.00 0.00 138 LYS A C 10
ATOM 23384 O O . LYS A 1 138 ? 21.316 4.010 6.093 1.00 0.00 138 LYS A O 10
ATOM 23403 N N . ARG A 1 139 ? 19.207 3.606 6.774 1.00 0.00 139 ARG A N 10
ATOM 23404 C CA . ARG A 1 139 ? 18.722 3.326 5.432 1.00 0.00 139 ARG A CA 10
ATOM 23405 C C . ARG A 1 139 ? 18.881 4.528 4.519 1.00 0.00 139 ARG A C 10
ATOM 23406 O O . ARG A 1 139 ? 19.361 4.357 3.402 1.00 0.00 139 ARG A O 10
ATOM 23427 N N . VAL A 1 140 ? 18.549 5.731 4.979 1.00 0.00 140 VAL A N 10
ATOM 23428 C CA . VAL A 1 140 ? 18.767 6.951 4.219 1.00 0.00 140 VAL A CA 10
ATOM 23429 C C . VAL A 1 140 ? 20.245 7.098 3.862 1.00 0.00 140 VAL A C 10
ATOM 23430 O O . VAL A 1 140 ? 20.551 7.379 2.705 1.00 0.00 140 VAL A O 10
ATOM 23443 N N . ASN A 1 141 ? 21.171 6.856 4.797 1.00 0.00 141 ASN A N 10
ATOM 23444 C CA . ASN A 1 141 ? 22.597 6.994 4.494 1.00 0.00 141 ASN A CA 10
ATOM 23445 C C . ASN A 1 141 ? 23.032 5.959 3.457 1.00 0.00 141 ASN A C 10
ATOM 23446 O O . ASN A 1 141 ? 23.857 6.257 2.594 1.00 0.00 141 ASN A O 10
ATOM 23457 N N . ARG A 1 142 ? 22.448 4.758 3.483 1.00 0.00 142 ARG A N 10
ATOM 23458 C CA . ARG A 1 142 ? 22.699 3.744 2.465 1.00 0.00 142 ARG A CA 10
ATOM 23459 C C . ARG A 1 142 ? 22.155 4.202 1.111 1.00 0.00 142 ARG A C 10
ATOM 23460 O O . ARG A 1 142 ? 22.859 4.096 0.115 1.00 0.00 142 ARG A O 10
ATOM 23481 N N . VAL A 1 143 ? 20.943 4.751 1.050 1.00 0.00 143 VAL A N 10
ATOM 23482 C CA . VAL A 1 143 ? 20.384 5.270 -0.197 1.00 0.00 143 VAL A CA 10
ATOM 23483 C C . VAL A 1 143 ? 21.224 6.446 -0.727 1.00 0.00 143 VAL A C 10
ATOM 23484 O O . VAL A 1 143 ? 21.372 6.574 -1.942 1.00 0.00 143 VAL A O 10
ATOM 23497 N N . LEU A 1 144 ? 21.841 7.263 0.136 1.00 0.00 144 LEU A N 10
ATOM 23498 C CA . LEU A 1 144 ? 22.801 8.271 -0.321 1.00 0.00 144 LEU A CA 10
ATOM 23499 C C . LEU A 1 144 ? 23.978 7.584 -1.000 1.00 0.00 144 LEU A C 10
ATOM 23500 O O . LEU A 1 144 ? 24.338 7.969 -2.108 1.00 0.00 144 LEU A O 10
ATOM 23516 N N . ALA A 1 145 ? 24.553 6.553 -0.373 1.00 0.00 145 ALA A N 10
ATOM 23517 C CA . ALA A 1 145 ? 25.656 5.796 -0.960 1.00 0.00 145 ALA A CA 10
ATOM 23518 C C . ALA A 1 145 ? 25.257 5.135 -2.291 1.00 0.00 145 ALA A C 10
ATOM 23519 O O . ALA A 1 145 ? 26.098 4.981 -3.175 1.00 0.00 145 ALA A O 10
ATOM 23526 N N . GLU A 1 146 ? 23.983 4.767 -2.462 1.00 0.00 146 GLU A N 10
ATOM 23527 C CA . GLU A 1 146 ? 23.448 4.228 -3.713 1.00 0.00 146 GLU A CA 10
ATOM 23528 C C . GLU A 1 146 ? 23.316 5.303 -4.809 1.00 0.00 146 GLU A C 10
ATOM 23529 O O . GLU A 1 146 ? 23.118 4.940 -5.971 1.00 0.00 146 GLU A O 10
ATOM 23541 N N . THR A 1 147 ? 23.428 6.599 -4.485 1.00 0.00 147 THR A N 10
ATOM 23542 C CA . THR A 1 147 ? 23.100 7.686 -5.409 1.00 0.00 147 THR A CA 10
ATOM 23543 C C . THR A 1 147 ? 24.161 8.806 -5.423 1.00 0.00 147 THR A C 10
ATOM 23544 O O . THR A 1 147 ? 23.937 9.898 -5.952 1.00 0.00 147 THR A O 10
ATOM 23555 N N . GLU A 1 148 ? 25.356 8.523 -4.906 1.00 0.00 148 GLU A N 10
ATOM 23556 C CA . GLU A 1 148 ? 26.499 9.420 -4.854 1.00 0.00 148 GLU A CA 10
ATOM 23557 C C . GLU A 1 148 ? 27.738 8.590 -5.191 1.00 0.00 148 GLU A C 10
ATOM 23558 O O . GLU A 1 148 ? 28.381 8.877 -6.219 1.00 0.00 148 GLU A O 10
ATOM 23571 N N . MET A 1 1 ? 2.205 -1.399 -5.675 1.00 0.00 1 MET A N 11
ATOM 23572 C CA . MET A 1 1 ? 3.097 -0.347 -5.116 1.00 0.00 1 MET A CA 11
ATOM 23573 C C . MET A 1 1 ? 4.312 -0.977 -4.421 1.00 0.00 1 MET A C 11
ATOM 23574 O O . MET A 1 1 ? 4.464 -2.199 -4.376 1.00 0.00 1 MET A O 11
ATOM 23590 N N . LYS A 1 2 ? 5.146 -0.105 -3.830 1.00 0.00 2 LYS A N 11
ATOM 23591 C CA . LYS A 1 2 ? 6.388 -0.375 -3.112 1.00 0.00 2 LYS A CA 11
ATOM 23592 C C . LYS A 1 2 ? 7.490 -0.963 -3.997 1.00 0.00 2 LYS A C 11
ATOM 23593 O O . LYS A 1 2 ? 7.236 -1.569 -5.034 1.00 0.00 2 LYS A O 11
ATOM 23612 N N . LEU A 1 3 ? 8.723 -0.729 -3.539 1.00 0.00 3 LEU A N 11
ATOM 23613 C CA . LEU A 1 3 ? 9.999 -1.219 -4.054 1.00 0.00 3 LEU A CA 11
ATOM 23614 C C . LEU A 1 3 ? 10.180 -1.008 -5.560 1.00 0.00 3 LEU A C 11
ATOM 23615 O O . LEU A 1 3 ? 9.768 -1.799 -6.406 1.00 0.00 3 LEU A O 11
ATOM 23631 N N . ARG A 1 4 ? 10.852 0.108 -5.847 1.00 0.00 4 ARG A N 11
ATOM 23632 C CA . ARG A 1 4 ? 11.158 0.699 -7.148 1.00 0.00 4 ARG A CA 11
ATOM 23633 C C . ARG A 1 4 ? 9.921 1.200 -7.897 1.00 0.00 4 ARG A C 11
ATOM 23634 O O . ARG A 1 4 ? 10.008 1.408 -9.108 1.00 0.00 4 ARG A O 11
ATOM 23655 N N . GLN A 1 5 ? 8.782 1.424 -7.222 1.00 0.00 5 GLN A N 11
ATOM 23656 C CA . GLN A 1 5 ? 7.681 2.121 -7.890 1.00 0.00 5 GLN A CA 11
ATOM 23657 C C . GLN A 1 5 ? 8.075 3.606 -7.975 1.00 0.00 5 GLN A C 11
ATOM 23658 O O . GLN A 1 5 ? 8.655 4.111 -7.009 1.00 0.00 5 GLN A O 11
ATOM 23672 N N . PRO A 1 6 ? 7.794 4.310 -9.080 1.00 0.00 6 PRO A N 11
ATOM 23673 C CA . PRO A 1 6 ? 8.022 5.739 -9.185 1.00 0.00 6 PRO A CA 11
ATOM 23674 C C . PRO A 1 6 ? 6.827 6.498 -8.583 1.00 0.00 6 PRO A C 11
ATOM 23675 O O . PRO A 1 6 ? 5.722 6.421 -9.124 1.00 0.00 6 PRO A O 11
ATOM 23686 N N . MET A 1 7 ? 7.075 7.222 -7.481 1.00 0.00 7 MET A N 11
ATOM 23687 C CA . MET A 1 7 ? 6.103 8.008 -6.698 1.00 0.00 7 MET A CA 11
ATOM 23688 C C . MET A 1 7 ? 4.913 8.515 -7.544 1.00 0.00 7 MET A C 11
ATOM 23689 O O . MET A 1 7 ? 5.137 9.249 -8.511 1.00 0.00 7 MET A O 11
ATOM 23703 N N . PRO A 1 8 ? 3.659 8.162 -7.197 1.00 0.00 8 PRO A N 11
ATOM 23704 C CA . PRO A 1 8 ? 2.503 8.380 -8.064 1.00 0.00 8 PRO A CA 11
ATOM 23705 C C . PRO A 1 8 ? 2.047 9.841 -8.146 1.00 0.00 8 PRO A C 11
ATOM 23706 O O . PRO A 1 8 ? 2.146 10.470 -9.198 1.00 0.00 8 PRO A O 11
ATOM 23717 N N . GLU A 1 9 ? 1.520 10.367 -7.042 1.00 0.00 9 GLU A N 11
ATOM 23718 C CA . GLU A 1 9 ? 0.830 11.628 -6.901 1.00 0.00 9 GLU A CA 11
ATOM 23719 C C . GLU A 1 9 ? 0.870 11.919 -5.403 1.00 0.00 9 GLU A C 11
ATOM 23720 O O . GLU A 1 9 ? 0.596 11.016 -4.609 1.00 0.00 9 GLU A O 11
ATOM 23732 N N . LEU A 1 10 ? 1.258 13.133 -5.009 1.00 0.00 10 LEU A N 11
ATOM 23733 C CA . LEU A 1 10 ? 1.563 13.475 -3.621 1.00 0.00 10 LEU A CA 11
ATOM 23734 C C . LEU A 1 10 ? 0.905 14.824 -3.321 1.00 0.00 10 LEU A C 11
ATOM 23735 O O . LEU A 1 10 ? 1.521 15.867 -3.547 1.00 0.00 10 LEU A O 11
ATOM 23751 N N . THR A 1 11 ? -0.373 14.836 -2.919 1.00 0.00 11 THR A N 11
ATOM 23752 C CA . THR A 1 11 ? -1.141 16.071 -2.818 1.00 0.00 11 THR A CA 11
ATOM 23753 C C . THR A 1 11 ? -2.429 15.812 -2.025 1.00 0.00 11 THR A C 11
ATOM 23754 O O . THR A 1 11 ? -2.825 14.656 -1.818 1.00 0.00 11 THR A O 11
ATOM 23765 N N . GLY A 1 12 ? -3.067 16.890 -1.572 1.00 0.00 12 GLY A N 11
ATOM 23766 C CA . GLY A 1 12 ? -4.202 16.891 -0.668 1.00 0.00 12 GLY A CA 11
ATOM 23767 C C . GLY A 1 12 ? -4.728 18.314 -0.484 1.00 0.00 12 GLY A C 11
ATOM 23768 O O . GLY A 1 12 ? -4.148 19.265 -1.019 1.00 0.00 12 GLY A O 11
ATOM 23772 N N . GLU A 1 13 ? -5.815 18.464 0.277 1.00 0.00 13 GLU A N 11
ATOM 23773 C CA . GLU A 1 13 ? -6.571 19.711 0.376 1.00 0.00 13 GLU A CA 11
ATOM 23774 C C . GLU A 1 13 ? -6.915 20.101 1.826 1.00 0.00 13 GLU A C 11
ATOM 23775 O O . GLU A 1 13 ? -7.045 21.294 2.106 1.00 0.00 13 GLU A O 11
ATOM 23787 N N . LYS A 1 14 ? -7.051 19.142 2.756 1.00 0.00 14 LYS A N 11
ATOM 23788 C CA . LYS A 1 14 ? -7.514 19.424 4.126 1.00 0.00 14 LYS A CA 11
ATOM 23789 C C . LYS A 1 14 ? -6.591 20.418 4.841 1.00 0.00 14 LYS A C 11
ATOM 23790 O O . LYS A 1 14 ? -7.105 21.348 5.466 1.00 0.00 14 LYS A O 11
ATOM 23809 N N . ALA A 1 15 ? -5.265 20.264 4.737 1.00 0.00 15 ALA A N 11
ATOM 23810 C CA . ALA A 1 15 ? -4.298 21.262 5.193 1.00 0.00 15 ALA A CA 11
ATOM 23811 C C . ALA A 1 15 ? -2.933 21.021 4.554 1.00 0.00 15 ALA A C 11
ATOM 23812 O O . ALA A 1 15 ? -2.607 19.902 4.159 1.00 0.00 15 ALA A O 11
ATOM 23819 N N . TRP A 1 16 ? -2.110 22.065 4.538 1.00 0.00 16 TRP A N 11
ATOM 23820 C CA . TRP A 1 16 ? -0.695 22.025 4.205 1.00 0.00 16 TRP A CA 11
ATOM 23821 C C . TRP A 1 16 ? -0.056 22.867 5.294 1.00 0.00 16 TRP A C 11
ATOM 23822 O O . TRP A 1 16 ? -0.492 23.995 5.542 1.00 0.00 16 TRP A O 11
ATOM 23843 N N . LEU A 1 17 ? 0.927 22.298 5.980 1.00 0.00 17 LEU A N 11
ATOM 23844 C CA . LEU A 1 17 ? 1.508 22.865 7.186 1.00 0.00 17 LEU A CA 11
ATOM 23845 C C . LEU A 1 17 ? 3.016 22.905 6.996 1.00 0.00 17 LEU A C 11
ATOM 23846 O O . LEU A 1 17 ? 3.605 21.970 6.457 1.00 0.00 17 LEU A O 11
ATOM 23862 N N . ASN A 1 18 ? 3.636 23.992 7.453 1.00 0.00 18 ASN A N 11
ATOM 23863 C CA . ASN A 1 18 ? 5.080 24.243 7.486 1.00 0.00 18 ASN A CA 11
ATOM 23864 C C . ASN A 1 18 ? 5.748 24.285 6.101 1.00 0.00 18 ASN A C 11
ATOM 23865 O O . ASN A 1 18 ? 6.904 24.702 6.010 1.00 0.00 18 ASN A O 11
ATOM 23876 N N . GLY A 1 19 ? 5.044 23.944 5.017 1.00 0.00 19 GLY A N 11
ATOM 23877 C CA . GLY A 1 19 ? 5.526 24.077 3.649 1.00 0.00 19 GLY A CA 11
ATOM 23878 C C . GLY A 1 19 ? 4.649 23.292 2.679 1.00 0.00 19 GLY A C 11
ATOM 23879 O O . GLY A 1 19 ? 3.676 22.653 3.084 1.00 0.00 19 GLY A O 11
ATOM 23883 N N . GLU A 1 20 ? 5.024 23.311 1.399 1.00 0.00 20 GLU A N 11
ATOM 23884 C CA . GLU A 1 20 ? 4.402 22.550 0.321 1.00 0.00 20 GLU A CA 11
ATOM 23885 C C . GLU A 1 20 ? 5.516 22.060 -0.611 1.00 0.00 20 GLU A C 11
ATOM 23886 O O . GLU A 1 20 ? 6.588 22.672 -0.666 1.00 0.00 20 GLU A O 11
ATOM 23898 N N . VAL A 1 21 ? 5.270 20.975 -1.351 1.00 0.00 21 VAL A N 11
ATOM 23899 C CA . VAL A 1 21 ? 6.208 20.389 -2.308 1.00 0.00 21 VAL A CA 11
ATOM 23900 C C . VAL A 1 21 ? 5.412 19.497 -3.285 1.00 0.00 21 VAL A C 11
ATOM 23901 O O . VAL A 1 21 ? 4.223 19.247 -3.064 1.00 0.00 21 VAL A O 11
ATOM 23914 N N . THR A 1 22 ? 6.054 19.010 -4.347 1.00 0.00 22 THR A N 11
ATOM 23915 C CA . THR A 1 22 ? 5.456 18.223 -5.423 1.00 0.00 22 THR A CA 11
ATOM 23916 C C . THR A 1 22 ? 6.464 17.192 -5.927 1.00 0.00 22 THR A C 11
ATOM 23917 O O . THR A 1 22 ? 7.669 17.375 -5.757 1.00 0.00 22 THR A O 11
ATOM 23928 N N . ARG A 1 23 ? 6.013 16.159 -6.646 1.00 0.00 23 ARG A N 11
ATOM 23929 C CA . ARG A 1 23 ? 6.857 15.153 -7.303 1.00 0.00 23 ARG A CA 11
ATOM 23930 C C . ARG A 1 23 ? 7.704 15.693 -8.465 1.00 0.00 23 ARG A C 11
ATOM 23931 O O . ARG A 1 23 ? 8.239 14.912 -9.245 1.00 0.00 23 ARG A O 11
ATOM 23952 N N . GLU A 1 24 ? 7.827 17.009 -8.614 1.00 0.00 24 GLU A N 11
ATOM 23953 C CA . GLU A 1 24 ? 8.773 17.633 -9.551 1.00 0.00 24 GLU A CA 11
ATOM 23954 C C . GLU A 1 24 ? 9.737 18.596 -8.837 1.00 0.00 24 GLU A C 11
ATOM 23955 O O . GLU A 1 24 ? 10.540 19.278 -9.475 1.00 0.00 24 GLU A O 11
ATOM 23967 N N . GLN A 1 25 ? 9.644 18.649 -7.508 1.00 0.00 25 GLN A N 11
ATOM 23968 C CA . GLN A 1 25 ? 10.322 19.591 -6.628 1.00 0.00 25 GLN A CA 11
ATOM 23969 C C . GLN A 1 25 ? 10.970 18.819 -5.465 1.00 0.00 25 GLN A C 11
ATOM 23970 O O . GLN A 1 25 ? 12.050 19.174 -4.996 1.00 0.00 25 GLN A O 11
ATOM 23984 N N . LEU A 1 26 ? 10.331 17.719 -5.050 1.00 0.00 26 LEU A N 11
ATOM 23985 C CA . LEU A 1 26 ? 10.807 16.735 -4.085 1.00 0.00 26 LEU A CA 11
ATOM 23986 C C . LEU A 1 26 ? 11.883 15.825 -4.694 1.00 0.00 26 LEU A C 11
ATOM 23987 O O . LEU A 1 26 ? 12.553 15.096 -3.969 1.00 0.00 26 LEU A O 11
ATOM 24003 N N . ILE A 1 27 ? 12.043 15.838 -6.019 1.00 0.00 27 ILE A N 11
ATOM 24004 C CA . ILE A 1 27 ? 12.969 14.986 -6.750 1.00 0.00 27 ILE A CA 11
ATOM 24005 C C . ILE A 1 27 ? 13.565 15.741 -7.941 1.00 0.00 27 ILE A C 11
ATOM 24006 O O . ILE A 1 27 ? 13.151 16.859 -8.256 1.00 0.00 27 ILE A O 11
ATOM 24022 N N . GLY A 1 28 ? 14.549 15.106 -8.583 1.00 0.00 28 GLY A N 11
ATOM 24023 C CA . GLY A 1 28 ? 15.299 15.616 -9.720 1.00 0.00 28 GLY A CA 11
ATOM 24024 C C . GLY A 1 28 ? 16.770 15.814 -9.361 1.00 0.00 28 GLY A C 11
ATOM 24025 O O . GLY A 1 28 ? 17.607 15.904 -10.259 1.00 0.00 28 GLY A O 11
ATOM 24029 N N . GLU A 1 29 ? 17.112 15.811 -8.066 1.00 0.00 29 GLU A N 11
ATOM 24030 C CA . GLU A 1 29 ? 18.435 16.220 -7.603 1.00 0.00 29 GLU A CA 11
ATOM 24031 C C . GLU A 1 29 ? 18.911 15.454 -6.364 1.00 0.00 29 GLU A C 11
ATOM 24032 O O . GLU A 1 29 ? 20.076 15.062 -6.302 1.00 0.00 29 GLU A O 11
ATOM 24044 N N . LYS A 1 30 ? 18.026 15.219 -5.387 1.00 0.00 30 LYS A N 11
ATOM 24045 C CA . LYS A 1 30 ? 18.376 14.654 -4.082 1.00 0.00 30 LYS A CA 11
ATOM 24046 C C . LYS A 1 30 ? 17.360 13.570 -3.714 1.00 0.00 30 LYS A C 11
ATOM 24047 O O . LYS A 1 30 ? 16.204 13.690 -4.125 1.00 0.00 30 LYS A O 11
ATOM 24066 N N . PRO A 1 31 ? 17.764 12.527 -2.967 1.00 0.00 31 PRO A N 11
ATOM 24067 C CA . PRO A 1 31 ? 16.843 11.522 -2.451 1.00 0.00 31 PRO A CA 11
ATOM 24068 C C . PRO A 1 31 ? 15.861 12.142 -1.446 1.00 0.00 31 PRO A C 11
ATOM 24069 O O . PRO A 1 31 ? 16.002 13.299 -1.037 1.00 0.00 31 PRO A O 11
ATOM 24080 N N . THR A 1 32 ? 14.875 11.359 -1.022 1.00 0.00 32 THR A N 11
ATOM 24081 C CA . THR A 1 32 ? 13.740 11.851 -0.256 1.00 0.00 32 THR A CA 11
ATOM 24082 C C . THR A 1 32 ? 13.261 10.843 0.791 1.00 0.00 32 THR A C 11
ATOM 24083 O O . THR A 1 32 ? 13.480 9.636 0.658 1.00 0.00 32 THR A O 11
ATOM 24094 N N . LEU A 1 33 ? 12.558 11.355 1.805 1.00 0.00 33 LEU A N 11
ATOM 24095 C CA . LEU A 1 33 ? 11.816 10.608 2.805 1.00 0.00 33 LEU A CA 11
ATOM 24096 C C . LEU A 1 33 ? 10.394 11.164 2.809 1.00 0.00 33 LEU A C 11
ATOM 24097 O O . LEU A 1 33 ? 10.209 12.361 3.032 1.00 0.00 33 LEU A O 11
ATOM 24113 N N . ILE A 1 34 ? 9.402 10.309 2.572 1.00 0.00 34 ILE A N 11
ATOM 24114 C CA . ILE A 1 34 ? 7.993 10.625 2.772 1.00 0.00 34 ILE A CA 11
ATOM 24115 C C . ILE A 1 34 ? 7.595 9.771 3.972 1.00 0.00 34 ILE A C 11
ATOM 24116 O O . ILE A 1 34 ? 7.980 8.599 4.033 1.00 0.00 34 ILE A O 11
ATOM 24132 N N . HIS A 1 35 ? 6.827 10.312 4.917 1.00 0.00 35 HIS A N 11
ATOM 24133 C CA . HIS A 1 35 ? 6.366 9.515 6.042 1.00 0.00 35 HIS A CA 11
ATOM 24134 C C . HIS A 1 35 ? 4.906 9.801 6.384 1.00 0.00 35 HIS A C 11
ATOM 24135 O O . HIS A 1 35 ? 4.378 10.876 6.098 1.00 0.00 35 HIS A O 11
ATOM 24149 N N . PHE A 1 36 ? 4.263 8.816 7.002 1.00 0.00 36 PHE A N 11
ATOM 24150 C CA . PHE A 1 36 ? 2.863 8.802 7.387 1.00 0.00 36 PHE A CA 11
ATOM 24151 C C . PHE A 1 36 ? 2.837 8.724 8.905 1.00 0.00 36 PHE A C 11
ATOM 24152 O O . PHE A 1 36 ? 3.620 7.964 9.477 1.00 0.00 36 PHE A O 11
ATOM 24169 N N . TRP A 1 37 ? 1.974 9.492 9.569 1.00 0.00 37 TRP A N 11
ATOM 24170 C CA . TRP A 1 37 ? 1.897 9.522 11.032 1.00 0.00 37 TRP A CA 11
ATOM 24171 C C . TRP A 1 37 ? 0.548 10.091 11.491 1.00 0.00 37 TRP A C 11
ATOM 24172 O O . TRP A 1 37 ? -0.214 10.611 10.673 1.00 0.00 37 TRP A O 11
ATOM 24193 N N . SER A 1 38 ? 0.276 9.988 12.794 1.00 0.00 38 SER A N 11
ATOM 24194 C 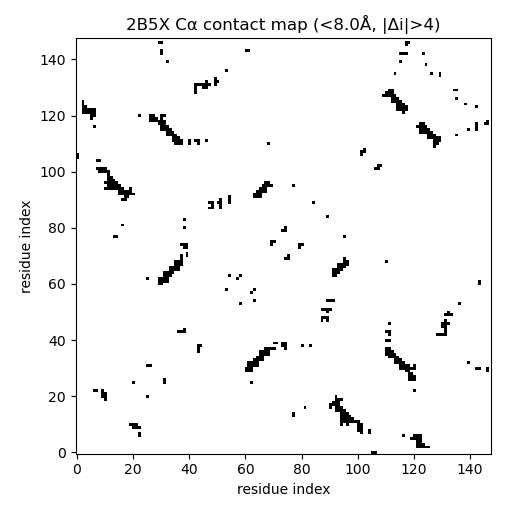CA . SER A 1 38 ? -0.963 10.370 13.465 1.00 0.00 38 SER A CA 11
ATOM 24195 C C . SER A 1 38 ? -0.601 10.808 14.888 1.00 0.00 38 SER A C 11
ATOM 24196 O O . SER A 1 38 ? 0.150 10.091 15.555 1.00 0.00 38 SER A O 11
ATOM 24204 N N . ILE A 1 39 ? -1.093 11.958 15.367 1.00 0.00 39 ILE A N 11
ATOM 24205 C CA . ILE A 1 39 ? -0.837 12.423 16.732 1.00 0.00 39 ILE A CA 11
ATOM 24206 C C . ILE A 1 39 ? -1.341 11.407 17.776 1.00 0.00 39 ILE A C 11
ATOM 24207 O O . ILE A 1 39 ? -0.783 11.328 18.869 1.00 0.00 39 ILE A O 11
ATOM 24223 N N . SER A 1 40 ? -2.358 10.611 17.453 1.00 0.00 40 SER A N 11
ATOM 24224 C CA . SER A 1 40 ? -2.957 9.643 18.369 1.00 0.00 40 SER A CA 11
ATOM 24225 C C . SER A 1 40 ? -2.026 8.499 18.805 1.00 0.00 40 SER A C 11
ATOM 24226 O O . SER A 1 40 ? -2.361 7.813 19.774 1.00 0.00 40 SER A O 11
ATOM 24234 N N . CYS A 1 41 ? -0.887 8.259 18.138 1.00 0.00 41 CYS A N 11
ATOM 24235 C CA . CYS A 1 41 ? -0.067 7.073 18.382 1.00 0.00 41 CYS A CA 11
ATOM 24236 C C . CYS A 1 41 ? 1.262 7.490 19.014 1.00 0.00 41 CYS A C 11
ATOM 24237 O O . CYS A 1 41 ? 1.953 8.363 18.487 1.00 0.00 41 CYS A O 11
ATOM 24245 N N . HIS A 1 42 ? 1.648 6.855 20.124 1.00 0.00 42 HIS A N 11
ATOM 24246 C CA . HIS A 1 42 ? 2.841 7.248 20.873 1.00 0.00 42 HIS A CA 11
ATOM 24247 C C . HIS A 1 42 ? 4.116 7.085 20.042 1.00 0.00 42 HIS A C 11
ATOM 24248 O O . HIS A 1 42 ? 4.990 7.947 20.089 1.00 0.00 42 HIS A O 11
ATOM 24262 N N . LEU A 1 43 ? 4.222 6.026 19.232 1.00 0.00 43 LEU A N 11
ATOM 24263 C CA . LEU A 1 43 ? 5.384 5.830 18.366 1.00 0.00 43 LEU A CA 11
ATOM 24264 C C . LEU A 1 43 ? 5.523 6.965 17.354 1.00 0.00 43 LEU A C 11
ATOM 24265 O O . LEU A 1 43 ? 6.654 7.335 17.040 1.00 0.00 43 LEU A O 11
ATOM 24281 N N . CYS A 1 44 ? 4.416 7.566 16.896 1.00 0.00 44 CYS A N 11
ATOM 24282 C CA . CYS A 1 44 ? 4.495 8.790 16.110 1.00 0.00 44 CYS A CA 11
ATOM 24283 C C . CYS A 1 44 ? 5.148 9.874 16.955 1.00 0.00 44 CYS A C 11
ATOM 24284 O O . CYS A 1 44 ? 6.115 10.466 16.503 1.00 0.00 44 CYS A O 11
ATOM 24292 N N . LYS A 1 45 ? 4.701 10.107 18.192 1.00 0.00 45 LYS A N 11
ATOM 24293 C CA . LYS A 1 45 ? 5.265 11.163 19.039 1.00 0.00 45 LYS A CA 11
ATOM 24294 C C . LYS A 1 45 ? 6.736 10.971 19.396 1.00 0.00 45 LYS A C 11
ATOM 24295 O O . LYS A 1 45 ? 7.346 11.912 19.892 1.00 0.00 45 LYS A O 11
ATOM 24314 N N . GLU A 1 46 ? 7.300 9.784 19.205 1.00 0.00 46 GLU A N 11
ATOM 24315 C CA . GLU A 1 46 ? 8.718 9.511 19.430 1.00 0.00 46 GLU A CA 11
ATOM 24316 C C . GLU A 1 46 ? 9.483 9.738 18.114 1.00 0.00 46 GLU A C 11
ATOM 24317 O O . GLU A 1 46 ? 10.528 10.407 18.056 1.00 0.00 46 GLU A O 11
ATOM 24329 N N . ALA A 1 47 ? 8.906 9.242 17.014 1.00 0.00 47 ALA A N 11
ATOM 24330 C CA . ALA A 1 47 ? 9.427 9.502 15.692 1.00 0.00 47 ALA A CA 11
ATOM 24331 C C . ALA A 1 47 ? 9.458 10.999 15.434 1.00 0.00 47 ALA A C 11
ATOM 24332 O O . ALA A 1 47 ? 10.449 11.455 14.901 1.00 0.00 47 ALA A O 11
ATOM 24339 N N . MET A 1 48 ? 8.456 11.771 15.847 1.00 0.00 48 MET A N 11
ATOM 24340 C CA . MET A 1 48 ? 8.342 13.189 15.539 1.00 0.00 48 MET A CA 11
ATOM 24341 C C . MET A 1 48 ? 9.533 14.039 16.011 1.00 0.00 48 MET A C 11
ATOM 24342 O O . MET A 1 48 ? 10.097 14.754 15.182 1.00 0.00 48 MET A O 11
ATOM 24356 N N . PRO A 1 49 ? 9.999 13.966 17.270 1.00 0.00 49 PRO A N 11
ATOM 24357 C CA . PRO A 1 49 ? 11.247 14.602 17.650 1.00 0.00 49 PRO A CA 11
ATOM 24358 C C . PRO A 1 49 ? 12.419 14.034 16.850 1.00 0.00 49 PRO A C 11
ATOM 24359 O O . PRO A 1 49 ? 13.314 14.806 16.493 1.00 0.00 49 PRO A O 11
ATOM 24370 N N . GLN A 1 50 ? 12.431 12.736 16.510 1.00 0.00 50 GLN A N 11
ATOM 24371 C CA . GLN A 1 50 ? 13.516 12.253 15.657 1.00 0.00 50 GLN A CA 11
ATOM 24372 C C . GLN A 1 50 ? 13.427 12.787 14.221 1.00 0.00 50 GLN A C 11
ATOM 24373 O O . GLN A 1 50 ? 14.469 13.068 13.643 1.00 0.00 50 GLN A O 11
ATOM 24387 N N . VAL A 1 51 ? 12.235 13.028 13.668 1.00 0.00 51 VAL A N 11
ATOM 24388 C CA . VAL A 1 51 ? 12.028 13.706 12.392 1.00 0.00 51 VAL A CA 11
ATOM 24389 C C . VAL A 1 51 ? 12.680 15.090 12.488 1.00 0.00 51 VAL A C 11
ATOM 24390 O O . VAL A 1 51 ? 13.318 15.504 11.523 1.00 0.00 51 VAL A O 11
ATOM 24403 N N . ASN A 1 52 ? 12.602 15.785 13.635 1.00 0.00 52 ASN A N 11
ATOM 24404 C CA . ASN A 1 52 ? 13.262 17.078 13.797 1.00 0.00 52 ASN A CA 11
ATOM 24405 C C . ASN A 1 52 ? 14.775 16.961 13.628 1.00 0.00 52 ASN A C 11
ATOM 24406 O O . ASN A 1 52 ? 15.352 17.717 12.842 1.00 0.00 52 ASN A O 11
ATOM 24417 N N . GLU A 1 53 ? 15.439 16.033 14.324 1.00 0.00 53 GLU A N 11
ATOM 24418 C CA . GLU A 1 53 ? 16.894 15.977 14.216 1.00 0.00 53 GLU A CA 11
ATOM 24419 C C . GLU A 1 53 ? 17.304 15.337 12.890 1.00 0.00 53 GLU A C 11
ATOM 24420 O O . GLU A 1 53 ? 18.331 15.706 1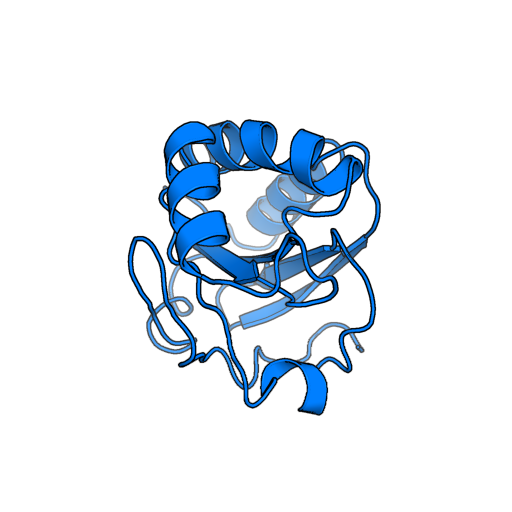2.338 1.00 0.00 53 GLU A O 11
ATOM 24432 N N . PHE A 1 54 ? 16.497 14.439 12.322 1.00 0.00 54 PHE A N 11
ATOM 24433 C CA . PHE A 1 54 ? 16.722 13.827 11.027 1.00 0.00 54 PHE A CA 11
ATOM 24434 C C . PHE A 1 54 ? 16.705 14.915 9.964 1.00 0.00 54 PHE A C 11
ATOM 24435 O O . PHE A 1 54 ? 17.606 14.988 9.130 1.00 0.00 54 PHE A O 11
ATOM 24452 N N . ARG A 1 55 ? 15.714 15.808 10.034 1.00 0.00 55 ARG A N 11
ATOM 24453 C CA . ARG A 1 55 ? 15.624 16.948 9.146 1.00 0.00 55 ARG A CA 11
ATOM 24454 C C . ARG A 1 55 ? 16.895 17.777 9.267 1.00 0.00 55 ARG A C 11
ATOM 24455 O O . ARG A 1 55 ? 17.471 18.130 8.252 1.00 0.00 55 ARG A O 11
ATOM 24476 N N . ASP A 1 56 ? 17.407 18.034 10.467 1.00 0.00 56 ASP A N 11
ATOM 24477 C CA . ASP A 1 56 ? 18.586 18.886 10.600 1.00 0.00 56 ASP A CA 11
ATOM 24478 C C . ASP A 1 56 ? 19.848 18.172 10.125 1.00 0.00 56 ASP A C 11
ATOM 24479 O O . ASP A 1 56 ? 20.741 18.794 9.548 1.00 0.00 56 ASP A O 11
ATOM 24488 N N . LYS A 1 57 ? 19.903 16.853 10.319 1.00 0.00 57 LYS A N 11
ATOM 24489 C CA . LYS A 1 57 ? 21.007 16.029 9.863 1.00 0.00 57 LYS A CA 11
ATOM 24490 C C . LYS A 1 57 ? 21.052 15.929 8.339 1.00 0.00 57 LYS A C 11
ATOM 24491 O O . LYS A 1 57 ? 22.150 15.732 7.813 1.00 0.00 57 LYS A O 11
ATOM 24510 N N . TYR A 1 58 ? 19.927 16.098 7.625 1.00 0.00 58 TYR A N 11
ATOM 24511 C CA . TYR A 1 58 ? 19.871 15.765 6.203 1.00 0.00 58 TYR A CA 11
ATOM 24512 C C . TYR A 1 58 ? 19.220 16.802 5.285 1.00 0.00 58 TYR A C 11
ATOM 24513 O O . TYR A 1 58 ? 19.227 16.562 4.079 1.00 0.00 58 TYR A O 11
ATOM 24531 N N . GLN A 1 59 ? 18.693 17.939 5.767 1.00 0.00 59 GLN A N 11
ATOM 24532 C CA . GLN A 1 59 ? 17.900 18.838 4.906 1.00 0.00 59 GLN A CA 11
ATOM 24533 C C . GLN A 1 59 ? 18.633 19.430 3.690 1.00 0.00 59 GLN A C 11
ATOM 24534 O O . GLN A 1 59 ? 17.992 20.031 2.827 1.00 0.00 59 GLN A O 11
ATOM 24548 N N . ASP A 1 60 ? 19.960 19.300 3.614 1.00 0.00 60 ASP A N 11
ATOM 24549 C CA . ASP A 1 60 ? 20.785 19.838 2.528 1.00 0.00 60 ASP A CA 11
ATOM 24550 C C . ASP A 1 60 ? 21.289 18.708 1.617 1.00 0.00 60 ASP A C 11
ATOM 24551 O O . ASP A 1 60 ? 22.062 18.945 0.690 1.00 0.00 60 ASP A O 11
ATOM 24560 N N . GLN A 1 61 ? 20.839 17.469 1.858 1.00 0.00 61 GLN A N 11
ATOM 24561 C CA . GLN A 1 61 ? 21.318 16.256 1.203 1.00 0.00 61 GLN A CA 11
ATOM 24562 C C . GLN A 1 61 ? 20.151 15.359 0.763 1.00 0.00 61 GLN A C 11
ATOM 24563 O O . GLN A 1 61 ? 20.315 14.555 -0.152 1.00 0.00 61 GLN A O 11
ATOM 24577 N N . LEU A 1 62 ? 18.978 15.493 1.388 1.00 0.00 62 LEU A N 11
ATOM 24578 C CA . LEU A 1 62 ? 17.781 14.696 1.189 1.00 0.00 62 LEU A CA 11
ATOM 24579 C C . LEU A 1 62 ? 16.609 15.582 1.615 1.00 0.00 62 LEU A C 11
ATOM 24580 O O . LEU A 1 62 ? 16.768 16.481 2.443 1.00 0.00 62 LEU A O 11
ATOM 24596 N N . ASN A 1 63 ? 15.434 15.349 1.039 1.00 0.00 63 ASN A N 11
ATOM 24597 C CA . ASN A 1 63 ? 14.224 16.101 1.349 1.00 0.00 63 ASN A CA 11
ATOM 24598 C C . ASN A 1 63 ? 13.382 15.273 2.306 1.00 0.00 63 ASN A C 11
ATOM 24599 O O . ASN A 1 63 ? 13.432 14.043 2.280 1.00 0.00 63 ASN A O 11
ATOM 24610 N N . VAL A 1 64 ? 12.544 15.933 3.094 1.00 0.00 64 VAL A N 11
ATOM 24611 C CA . VAL A 1 64 ? 11.626 15.299 4.021 1.00 0.00 64 VAL A CA 11
ATOM 24612 C C . VAL A 1 64 ? 10.257 15.906 3.718 1.00 0.00 64 VAL A C 11
ATOM 24613 O O . VAL A 1 64 ? 10.168 17.108 3.461 1.00 0.00 64 VAL A O 11
ATOM 24626 N N . VAL A 1 65 ? 9.206 15.096 3.721 1.00 0.00 65 VAL A N 11
ATOM 24627 C CA . VAL A 1 65 ? 7.827 15.553 3.648 1.00 0.00 65 VAL A CA 11
ATOM 24628 C C . VAL A 1 65 ? 6.984 14.543 4.427 1.00 0.00 65 VAL A C 11
ATOM 24629 O O . VAL A 1 65 ? 7.386 13.384 4.587 1.00 0.00 65 VAL A O 11
ATOM 24642 N N . ALA A 1 66 ? 5.807 14.955 4.898 1.00 0.00 66 ALA A N 11
ATOM 24643 C CA . ALA A 1 66 ? 4.944 14.080 5.677 1.00 0.00 66 ALA A CA 11
ATOM 24644 C C . ALA A 1 66 ? 3.470 14.185 5.313 1.00 0.00 66 ALA A C 11
ATOM 24645 O O . ALA A 1 66 ? 3.024 15.170 4.721 1.00 0.00 66 ALA A O 11
ATOM 24652 N N . VAL A 1 67 ? 2.725 13.166 5.736 1.00 0.00 67 VAL A N 11
ATOM 24653 C CA . VAL A 1 67 ? 1.349 12.905 5.357 1.00 0.00 67 VAL A CA 11
ATOM 24654 C C . VAL A 1 67 ? 0.631 12.526 6.654 1.00 0.00 67 VAL A C 11
ATOM 24655 O O . VAL A 1 67 ? 0.861 11.447 7.212 1.00 0.00 67 VAL A O 11
ATOM 24668 N N . HIS A 1 68 ? -0.152 13.447 7.213 1.00 0.00 68 HIS A N 11
ATOM 24669 C CA . HIS A 1 68 ? -0.784 13.223 8.502 1.00 0.00 68 HIS A CA 11
ATOM 24670 C C . HIS A 1 68 ? -2.095 12.466 8.289 1.00 0.00 68 HIS A C 11
ATOM 24671 O O . HIS A 1 68 ? -3.063 13.042 7.791 1.00 0.00 68 HIS A O 11
ATOM 24685 N N . MET A 1 69 ? -2.140 11.180 8.633 1.00 0.00 69 MET A N 11
ATOM 24686 C CA . MET A 1 69 ? -3.348 10.373 8.496 1.00 0.00 69 MET A CA 11
ATOM 24687 C C . MET A 1 69 ? -4.367 10.818 9.558 1.00 0.00 69 MET A C 11
ATOM 24688 O O . MET A 1 69 ? -4.034 10.767 10.747 1.00 0.00 69 MET A O 11
ATOM 24702 N N . PRO A 1 70 ? -5.611 11.196 9.185 1.00 0.00 70 PRO A N 11
ATOM 24703 C CA . PRO A 1 70 ? -6.703 11.468 10.119 1.00 0.00 70 PRO A CA 11
ATOM 24704 C C . PRO A 1 70 ? -7.271 10.146 10.673 1.00 0.00 70 PRO A C 11
ATOM 24705 O O . PRO A 1 70 ? -8.439 9.805 10.476 1.00 0.00 70 PRO A O 11
ATOM 24716 N N . ARG A 1 71 ? -6.401 9.352 11.300 1.00 0.00 71 ARG A N 11
ATOM 24717 C CA . ARG A 1 71 ? -6.679 8.007 11.795 1.00 0.00 71 ARG A CA 11
ATOM 24718 C C . ARG A 1 71 ? -7.863 8.012 12.762 1.00 0.00 71 ARG A C 11
ATOM 24719 O O . ARG A 1 71 ? -8.705 7.114 12.700 1.00 0.00 71 ARG A O 11
ATOM 24740 N N . SER A 1 72 ? -7.931 9.018 13.627 1.00 0.00 72 SER A N 11
ATOM 24741 C CA . SER A 1 72 ? -8.847 9.074 14.753 1.00 0.00 72 SER A CA 11
ATOM 24742 C C . SER A 1 72 ? -9.421 10.486 14.853 1.00 0.00 72 SER A C 11
ATOM 24743 O O . SER A 1 72 ? -8.946 11.402 14.180 1.00 0.00 72 SER A O 11
ATOM 24751 N N . GLU A 1 73 ? -10.411 10.688 15.726 1.00 0.00 73 GLU A N 11
ATOM 24752 C CA . GLU A 1 73 ? -11.008 12.002 15.941 1.00 0.00 73 GLU A CA 11
ATOM 24753 C C . GLU A 1 73 ? -9.982 13.017 16.472 1.00 0.00 73 GLU A C 11
ATOM 24754 O O . GLU A 1 73 ? -10.095 14.207 16.177 1.00 0.00 73 GLU A O 11
ATOM 24766 N N . ASP A 1 74 ? -8.935 12.573 17.181 1.00 0.00 74 ASP A N 11
ATOM 24767 C CA . ASP A 1 74 ? -7.877 13.487 17.620 1.00 0.00 74 ASP A CA 11
ATOM 24768 C C . ASP A 1 74 ? -6.982 13.918 16.453 1.00 0.00 74 ASP A C 11
ATOM 24769 O O . ASP A 1 74 ? -6.453 15.025 16.458 1.00 0.00 74 ASP A O 11
ATOM 24778 N N . ASP A 1 75 ? -6.850 13.081 15.419 1.00 0.00 75 ASP A N 11
ATOM 24779 C CA . ASP A 1 75 ? -6.035 13.348 14.229 1.00 0.00 75 ASP A CA 11
ATOM 24780 C C . ASP A 1 75 ? -6.846 14.094 13.162 1.00 0.00 75 ASP A C 11
ATOM 24781 O O . ASP A 1 75 ? -6.325 14.453 12.108 1.00 0.00 75 ASP A O 11
ATOM 24790 N N . LEU A 1 76 ? -8.143 14.288 13.398 1.00 0.00 76 LEU A N 11
ATOM 24791 C CA . LEU A 1 76 ? -9.110 14.773 12.417 1.00 0.00 76 LEU A CA 11
ATOM 24792 C C . LEU A 1 76 ? -9.091 16.304 12.268 1.00 0.00 76 LEU A C 11
ATOM 24793 O O . LEU A 1 76 ? -9.869 16.844 11.480 1.00 0.00 76 LEU A O 11
ATOM 24809 N N . ASP A 1 77 ? -8.226 17.014 12.999 1.00 0.00 77 ASP A N 11
ATOM 24810 C CA . ASP A 1 77 ? -8.238 18.474 13.100 1.00 0.00 77 ASP A CA 11
ATOM 24811 C C . ASP A 1 77 ? -6.851 19.049 12.784 1.00 0.00 77 ASP A C 11
ATOM 24812 O O . ASP A 1 77 ? -5.911 18.839 13.558 1.00 0.00 77 ASP A O 11
ATOM 24821 N N . PRO A 1 78 ? -6.678 19.771 11.663 1.00 0.00 78 PRO A N 11
ATOM 24822 C CA . PRO A 1 78 ? -5.401 20.370 11.290 1.00 0.00 78 PRO A CA 11
ATOM 24823 C C . PRO A 1 78 ? -4.799 21.353 12.294 1.00 0.00 78 PRO A C 11
ATOM 24824 O O . PRO A 1 78 ? -3.602 21.624 12.203 1.00 0.00 78 PRO A O 11
ATOM 24835 N N . GLY A 1 79 ? -5.577 21.898 13.231 1.00 0.00 79 GLY A N 11
ATOM 24836 C CA . GLY A 1 79 ? -5.079 22.866 14.196 1.00 0.00 79 GLY A CA 11
ATOM 24837 C C . GLY A 1 79 ? -4.315 22.131 15.286 1.00 0.00 79 GLY A C 11
ATOM 24838 O O . GLY A 1 79 ? -3.234 22.566 15.686 1.00 0.00 79 GLY A O 11
ATOM 24842 N N . LYS A 1 80 ? -4.814 20.959 15.697 1.00 0.00 80 LYS A N 11
ATOM 24843 C CA . LYS A 1 80 ? -4.066 20.066 16.576 1.00 0.00 80 LYS A CA 11
ATOM 24844 C C . LYS A 1 80 ? -2.782 19.634 15.891 1.00 0.00 80 LYS A C 11
ATOM 24845 O O . LYS A 1 80 ? -1.733 19.626 16.534 1.00 0.00 80 LYS A O 11
ATOM 24864 N N . ILE A 1 81 ? -2.852 19.286 14.602 1.00 0.00 81 ILE A N 11
ATOM 24865 C CA . ILE A 1 81 ? -1.688 18.829 13.856 1.00 0.00 81 ILE A CA 11
ATOM 24866 C C . ILE A 1 81 ? -0.667 19.969 13.807 1.00 0.00 81 ILE A C 11
ATOM 24867 O O . ILE A 1 81 ? 0.459 19.757 14.248 1.00 0.00 81 ILE A O 11
ATOM 24883 N N . LYS A 1 82 ? -1.039 21.176 13.355 1.00 0.00 82 LYS A N 11
ATOM 24884 C CA . LYS A 1 82 ? -0.177 22.348 13.394 1.00 0.00 82 LYS A CA 11
ATOM 24885 C C . LYS A 1 82 ? 0.456 22.572 14.764 1.00 0.00 82 LYS A C 11
ATOM 24886 O O . LYS A 1 82 ? 1.670 22.737 14.828 1.00 0.00 82 LYS A O 11
ATOM 24905 N N . GLU A 1 83 ? -0.325 22.579 15.845 1.00 0.00 83 GLU A N 11
ATOM 24906 C CA . GLU A 1 83 ? 0.195 22.860 17.179 1.00 0.00 83 GLU A CA 11
ATOM 24907 C C . GLU A 1 83 ? 1.218 21.793 17.592 1.00 0.00 83 GLU A C 11
ATOM 24908 O O . GLU A 1 83 ? 2.288 22.114 18.106 1.00 0.00 83 GLU A O 11
ATOM 24920 N N . THR A 1 84 ? 0.914 20.525 17.320 1.00 0.00 84 THR A N 11
ATOM 24921 C CA . THR A 1 84 ? 1.777 19.393 17.621 1.00 0.00 84 THR A CA 11
ATOM 24922 C C . THR A 1 84 ? 3.083 19.497 16.814 1.00 0.00 84 THR A C 11
ATOM 24923 O O . THR A 1 84 ? 4.181 19.469 17.373 1.00 0.00 84 THR A O 11
ATOM 24934 N N . ALA A 1 85 ? 2.972 19.674 15.498 1.00 0.00 85 ALA A N 11
ATOM 24935 C CA . ALA A 1 85 ? 4.087 19.826 14.574 1.00 0.00 85 ALA A CA 11
ATOM 24936 C C . ALA A 1 85 ? 4.995 21.002 14.943 1.00 0.00 85 ALA A C 11
ATOM 24937 O O . ALA A 1 85 ? 6.220 20.872 14.908 1.00 0.00 85 ALA A O 11
ATOM 24944 N N . ALA A 1 86 ? 4.408 22.138 15.325 1.00 0.00 86 ALA A N 11
ATOM 24945 C CA . ALA A 1 86 ? 5.153 23.310 15.771 1.00 0.00 86 ALA A CA 11
ATOM 24946 C C . ALA A 1 86 ? 6.085 22.974 16.939 1.00 0.00 86 ALA A C 11
ATOM 24947 O O . ALA A 1 86 ? 7.202 23.488 17.009 1.00 0.00 86 ALA A O 11
ATOM 24954 N N . GLU A 1 87 ? 5.631 22.117 17.855 1.00 0.00 87 GLU A N 11
ATOM 24955 C CA . GLU A 1 87 ? 6.377 21.754 19.053 1.00 0.00 87 GLU A CA 11
ATOM 24956 C C . GLU A 1 87 ? 7.441 20.707 18.713 1.00 0.00 87 GLU A C 11
ATOM 24957 O O . GLU A 1 87 ? 8.561 20.779 19.222 1.00 0.00 87 GLU A O 11
ATOM 24969 N N . HIS A 1 88 ? 7.123 19.770 17.814 1.00 0.00 88 HIS A N 11
ATOM 24970 C CA . HIS A 1 88 ? 8.063 18.787 17.291 1.00 0.00 88 HIS A CA 11
ATOM 24971 C C . HIS A 1 88 ? 9.174 19.386 16.414 1.00 0.00 88 HIS A C 11
ATOM 24972 O O . HIS A 1 88 ? 10.110 18.663 16.095 1.00 0.00 88 HIS A O 11
ATOM 24986 N N . ASP A 1 89 ? 9.105 20.668 16.035 1.00 0.00 89 ASP A N 11
ATOM 24987 C CA . ASP A 1 89 ? 10.110 21.380 15.224 1.00 0.00 89 ASP A CA 11
ATOM 24988 C C . ASP A 1 89 ? 10.252 20.804 13.809 1.00 0.00 89 ASP A C 11
ATOM 24989 O O . ASP A 1 89 ? 11.300 20.899 13.171 1.00 0.00 89 ASP A O 11
ATOM 24998 N N . ILE A 1 90 ? 9.197 20.167 13.305 1.00 0.00 90 ILE A N 11
ATOM 24999 C CA . ILE A 1 90 ? 9.180 19.518 12.001 1.00 0.00 90 ILE A CA 11
ATOM 25000 C C . ILE A 1 90 ? 8.866 20.543 10.910 1.00 0.00 90 ILE A C 11
ATOM 25001 O O . ILE A 1 90 ? 7.774 20.600 10.354 1.00 0.00 90 ILE A O 11
ATOM 25017 N N . THR A 1 91 ? 9.851 21.381 10.614 1.00 0.00 91 THR A N 11
ATOM 25018 C CA . THR A 1 91 ? 9.783 22.502 9.675 1.00 0.00 91 THR A CA 11
ATOM 25019 C C . THR A 1 91 ? 9.684 22.036 8.212 1.00 0.00 91 THR A C 11
ATOM 25020 O O . THR A 1 91 ? 9.569 22.861 7.302 1.00 0.00 91 THR A O 11
ATOM 25031 N N . GLN A 1 92 ? 9.760 20.721 7.980 1.00 0.00 92 GLN A N 11
ATOM 25032 C CA . GLN A 1 92 ? 9.531 20.096 6.688 1.00 0.00 92 GLN A CA 11
ATOM 25033 C C . GLN A 1 92 ? 8.145 20.471 6.128 1.00 0.00 92 GLN A C 11
ATOM 25034 O O . GLN A 1 92 ? 7.259 20.843 6.900 1.00 0.00 92 GLN A O 11
ATOM 25048 N N . PRO A 1 93 ? 7.912 20.352 4.810 1.00 0.00 93 PRO A N 11
ATOM 25049 C CA . PRO A 1 93 ? 6.568 20.447 4.261 1.00 0.00 93 PRO A CA 11
ATOM 25050 C C . PRO A 1 93 ? 5.754 19.257 4.792 1.00 0.00 93 PRO A C 11
ATOM 25051 O O . PRO A 1 93 ? 6.246 18.129 4.873 1.00 0.00 93 PRO A O 11
ATOM 25062 N N . ILE A 1 94 ? 4.498 19.487 5.156 1.00 0.00 94 ILE A N 11
ATOM 25063 C CA . ILE A 1 94 ? 3.602 18.488 5.727 1.00 0.00 94 ILE A CA 11
ATOM 25064 C C . ILE A 1 94 ? 2.261 18.754 5.062 1.00 0.00 94 ILE A C 11
ATOM 25065 O O . ILE A 1 94 ? 1.916 19.911 4.809 1.00 0.00 94 ILE A O 11
ATOM 25081 N N . PHE A 1 95 ? 1.474 17.713 4.809 1.00 0.00 95 PHE A N 11
ATOM 25082 C CA . PHE A 1 95 ? 0.104 17.906 4.381 1.00 0.00 95 PHE A CA 11
ATOM 25083 C C . PHE A 1 95 ? -0.818 16.898 5.037 1.00 0.00 95 PHE A C 11
ATOM 25084 O O . PHE A 1 95 ? -0.393 15.890 5.608 1.00 0.00 95 PHE A O 11
ATOM 25101 N N . VAL A 1 96 ? -2.098 17.229 4.972 1.00 0.00 96 VAL A N 11
ATOM 25102 C CA . VAL A 1 96 ? -3.196 16.509 5.572 1.00 0.00 96 VAL A CA 11
ATOM 25103 C C . VAL A 1 96 ? -4.283 16.503 4.506 1.00 0.00 96 VAL A C 11
ATOM 25104 O O . VAL A 1 96 ? -4.495 17.508 3.820 1.00 0.00 96 VAL A O 11
ATOM 25117 N N . ASP A 1 97 ? -5.010 15.402 4.384 1.00 0.00 97 ASP A N 11
ATOM 25118 C CA . ASP A 1 97 ? -6.161 15.316 3.512 1.00 0.00 97 ASP A CA 11
ATOM 25119 C C . ASP A 1 97 ? -7.177 14.341 4.084 1.00 0.00 97 ASP A C 11
ATOM 25120 O O . ASP A 1 97 ? -6.816 13.417 4.814 1.00 0.00 97 ASP A O 11
ATOM 25129 N N . SER A 1 98 ? -8.449 14.546 3.748 1.00 0.00 98 SER A N 11
ATOM 25130 C CA . SER A 1 98 ? -9.545 13.675 4.138 1.00 0.00 98 SER A CA 11
ATOM 25131 C C . SER A 1 98 ? -9.416 12.272 3.519 1.00 0.00 98 SER A C 11
ATOM 25132 O O . SER A 1 98 ? -10.042 11.333 4.015 1.00 0.00 98 SER A O 11
ATOM 25140 N N . ASP A 1 99 ? -8.612 12.110 2.459 1.00 0.00 99 ASP A N 11
ATOM 25141 C CA . ASP A 1 99 ? -8.462 10.862 1.715 1.00 0.00 99 ASP A CA 11
ATOM 25142 C C . ASP A 1 99 ? -6.998 10.546 1.395 1.00 0.00 99 ASP A C 11
ATOM 25143 O O . ASP A 1 99 ? -6.607 9.390 1.532 1.00 0.00 99 ASP A O 11
ATOM 25152 N N . HIS A 1 100 ? -6.185 11.559 1.060 1.00 0.00 100 HIS A N 11
ATOM 25153 C CA . HIS A 1 100 ? -4.833 11.509 0.524 1.00 0.00 100 HIS A CA 11
ATOM 25154 C C . HIS A 1 100 ? -4.860 10.939 -0.883 1.00 0.00 100 HIS A C 11
ATOM 25155 O O . HIS A 1 100 ? -5.330 9.825 -1.109 1.00 0.00 100 HIS A O 11
ATOM 25169 N N . ALA A 1 101 ? -4.284 11.684 -1.831 1.00 0.00 101 ALA A N 11
ATOM 25170 C CA . ALA A 1 101 ? -4.168 11.216 -3.206 1.00 0.00 101 ALA A CA 11
ATOM 25171 C C . ALA A 1 101 ? -3.372 9.902 -3.272 1.00 0.00 101 ALA A C 11
ATOM 25172 O O . ALA A 1 101 ? -3.573 9.096 -4.180 1.00 0.00 101 ALA A O 11
ATOM 25179 N N . LEU A 1 102 ? -2.519 9.646 -2.269 1.00 0.00 102 LEU A N 11
ATOM 25180 C CA . LEU A 1 102 ? -1.731 8.424 -2.200 1.00 0.00 102 LEU A CA 11
ATOM 25181 C C . LEU A 1 102 ? -2.615 7.243 -1.941 1.00 0.00 102 LEU A C 11
ATOM 25182 O O . LEU A 1 102 ? -2.292 6.181 -2.427 1.00 0.00 102 LEU A O 11
ATOM 25198 N N . THR A 1 103 ? -3.699 7.367 -1.195 1.00 0.00 103 THR A N 11
ATOM 25199 C CA . THR A 1 103 ? -4.568 6.240 -0.901 1.00 0.00 103 THR A CA 11
ATOM 25200 C C . THR A 1 103 ? -5.214 5.714 -2.188 1.00 0.00 103 THR A C 11
ATOM 25201 O O . THR A 1 103 ? -5.579 4.543 -2.240 1.00 0.00 103 THR A O 11
ATOM 25212 N N . ASP A 1 104 ? -5.303 6.502 -3.263 1.00 0.00 104 ASP A N 11
ATOM 25213 C CA . ASP A 1 104 ? -5.771 5.951 -4.530 1.00 0.00 104 ASP A CA 11
ATOM 25214 C C . ASP A 1 104 ? -4.719 5.044 -5.168 1.00 0.00 104 ASP A C 11
ATOM 25215 O O . ASP A 1 104 ? -5.060 4.165 -5.961 1.00 0.00 104 ASP A O 11
ATOM 25224 N N . ALA A 1 105 ? -3.449 5.220 -4.788 1.00 0.00 105 ALA A N 11
ATOM 25225 C CA . ALA A 1 105 ? -2.353 4.390 -5.268 1.00 0.00 105 ALA A CA 11
ATOM 25226 C C . ALA A 1 105 ? -2.012 3.279 -4.266 1.00 0.00 105 ALA A C 11
ATOM 25227 O O . ALA A 1 105 ? -1.811 2.138 -4.678 1.00 0.00 105 ALA A O 11
ATOM 25234 N N . PHE A 1 106 ? -1.979 3.583 -2.964 1.00 0.00 106 PHE A N 11
ATOM 25235 C CA . PHE A 1 106 ? -1.466 2.689 -1.925 1.00 0.00 106 PHE A CA 11
ATOM 25236 C C . PHE A 1 106 ? -2.588 2.110 -1.066 1.00 0.00 106 PHE A C 11
ATOM 25237 O O . PHE A 1 106 ? -2.360 1.123 -0.366 1.00 0.00 106 PHE A O 11
ATOM 25254 N N . GLU A 1 107 ? -3.780 2.719 -1.090 1.00 0.00 107 GLU A N 11
ATOM 25255 C CA . GLU A 1 107 ? -4.886 2.413 -0.184 1.00 0.00 107 GLU A CA 11
ATOM 25256 C C . GLU A 1 107 ? -4.418 2.343 1.287 1.00 0.00 107 GLU A C 11
ATOM 25257 O O . GLU A 1 107 ? -4.646 1.365 2.001 1.00 0.00 107 GLU A O 11
ATOM 25269 N N . ASN A 1 108 ? -3.703 3.405 1.691 1.00 0.00 108 ASN A N 11
ATOM 25270 C CA . ASN A 1 108 ? -3.091 3.630 3.002 1.00 0.00 108 ASN A CA 11
ATOM 25271 C C . ASN A 1 108 ? -3.969 3.187 4.177 1.00 0.00 108 ASN A C 11
ATOM 25272 O O . ASN A 1 108 ? -5.139 3.567 4.258 1.00 0.00 108 ASN A O 11
ATOM 25283 N N . GLU A 1 109 ? -3.363 2.460 5.122 1.00 0.00 109 GLU A N 11
ATOM 25284 C CA . GLU A 1 109 ? -3.946 2.111 6.414 1.00 0.00 109 GLU A CA 11
ATOM 25285 C C . GLU A 1 109 ? -2.811 1.828 7.428 1.00 0.00 109 GLU A C 11
ATOM 25286 O O . GLU A 1 109 ? -2.851 0.841 8.164 1.00 0.00 109 GLU A O 11
ATOM 25298 N N . TYR A 1 110 ? -1.744 2.638 7.428 1.00 0.00 110 TYR A N 11
ATOM 25299 C CA . TYR A 1 110 ? -0.523 2.425 8.168 1.00 0.00 110 TYR A CA 11
ATOM 25300 C C . TYR A 1 110 ? -0.062 3.760 8.749 1.00 0.00 110 TYR A C 11
ATOM 25301 O O . TYR A 1 110 ? -0.045 4.785 8.075 1.00 0.00 110 TYR A O 11
ATOM 25319 N N . VAL A 1 111 ? 0.331 3.715 10.016 1.00 0.00 111 VAL A N 11
ATOM 25320 C CA . VAL A 1 111 ? 1.014 4.783 10.751 1.00 0.00 111 VAL A CA 11
ATOM 25321 C C . VAL A 1 111 ? 1.705 4.207 12.007 1.00 0.00 111 VAL A C 11
ATOM 25322 O O . VAL A 1 111 ? 1.139 3.308 12.637 1.00 0.00 111 VAL A O 11
ATOM 25335 N N . PRO A 1 112 ? 2.903 4.690 12.391 1.00 0.00 112 PRO A N 11
ATOM 25336 C CA . PRO A 1 112 ? 3.755 5.567 11.600 1.00 0.00 112 PRO A CA 11
ATOM 25337 C C . PRO A 1 112 ? 4.398 4.718 10.493 1.00 0.00 112 PRO A C 11
ATOM 25338 O O . PRO A 1 112 ? 4.674 3.534 10.716 1.00 0.00 112 PRO A O 11
ATOM 25349 N N . ALA A 1 113 ? 4.666 5.293 9.320 1.00 0.00 113 ALA A N 11
ATOM 25350 C CA . ALA A 1 113 ? 5.391 4.570 8.272 1.00 0.00 113 ALA A CA 11
ATOM 25351 C C . ALA A 1 113 ? 6.331 5.496 7.532 1.00 0.00 113 ALA A C 11
ATOM 25352 O O . ALA A 1 113 ? 6.071 6.693 7.446 1.00 0.00 113 ALA A O 11
ATOM 25359 N N . TYR A 1 114 ? 7.390 4.925 6.969 1.00 0.00 114 TYR A N 11
ATOM 25360 C CA . TYR A 1 114 ? 8.515 5.650 6.399 1.00 0.00 114 TYR A CA 11
ATOM 25361 C C . TYR A 1 114 ? 8.843 5.060 5.025 1.00 0.00 114 TYR A C 11
ATOM 25362 O O . TYR A 1 114 ? 8.898 3.836 4.877 1.00 0.00 114 TYR A O 11
ATOM 25380 N N . TYR A 1 115 ? 9.101 5.914 4.034 1.00 0.00 115 TYR A N 11
ATOM 25381 C CA . TYR A 1 115 ? 9.302 5.527 2.645 1.00 0.00 115 TYR A CA 11
ATOM 25382 C C . TYR A 1 115 ? 10.495 6.323 2.109 1.00 0.00 115 TYR A C 11
ATOM 25383 O O . TYR A 1 115 ? 10.469 7.554 2.146 1.00 0.00 115 TYR A O 11
ATOM 25401 N N . VAL A 1 116 ? 11.543 5.643 1.637 1.00 0.00 116 VAL A N 11
ATOM 25402 C CA . VAL A 1 116 ? 12.826 6.250 1.272 1.00 0.00 116 VAL A CA 11
ATOM 25403 C C . VAL A 1 116 ? 12.952 6.152 -0.245 1.00 0.00 116 VAL A C 11
ATOM 25404 O O . VAL A 1 116 ? 12.772 5.070 -0.813 1.00 0.00 116 VAL A O 11
ATOM 25417 N N . PHE A 1 117 ? 13.270 7.264 -0.906 1.00 0.00 117 PHE A N 11
ATOM 25418 C CA . PHE A 1 117 ? 13.217 7.377 -2.353 1.00 0.00 117 PHE A CA 11
ATOM 25419 C C . PHE A 1 117 ? 14.541 7.884 -2.893 1.00 0.00 117 PHE A C 11
ATOM 25420 O O . PHE A 1 117 ? 15.125 8.820 -2.346 1.00 0.00 117 PHE A O 11
ATOM 25437 N N . ASP A 1 118 ? 14.991 7.275 -3.983 1.00 0.00 118 ASP A N 11
ATOM 25438 C CA . ASP A 1 118 ? 16.113 7.784 -4.774 1.00 0.00 118 ASP A CA 11
ATOM 25439 C C . ASP A 1 118 ? 15.651 9.057 -5.503 1.00 0.00 118 ASP A C 11
ATOM 25440 O O . ASP A 1 118 ? 14.456 9.220 -5.761 1.00 0.00 118 ASP A O 11
ATOM 25449 N N . LYS A 1 119 ? 16.586 9.958 -5.845 1.00 0.00 119 LYS A N 11
ATOM 25450 C CA . LYS A 1 119 ? 16.323 11.244 -6.514 1.00 0.00 119 LYS A CA 11
ATOM 25451 C C . LYS A 1 119 ? 15.472 11.184 -7.787 1.00 0.00 119 LYS A C 11
ATOM 25452 O O . LYS A 1 119 ? 15.076 12.240 -8.279 1.00 0.00 119 LYS A O 11
ATOM 25471 N N . THR A 1 120 ? 15.230 10.008 -8.356 1.00 0.00 120 THR A N 11
ATOM 25472 C CA . THR A 1 120 ? 14.365 9.828 -9.518 1.00 0.00 120 THR A CA 11
ATOM 25473 C C . THR A 1 120 ? 12.884 9.848 -9.141 1.00 0.00 120 THR A C 11
ATOM 25474 O O . THR A 1 120 ? 12.041 10.245 -9.946 1.00 0.00 120 THR A O 11
ATOM 25485 N N . GLY A 1 121 ? 12.576 9.363 -7.939 1.00 0.00 121 GLY A N 11
ATOM 25486 C CA . GLY A 1 121 ? 11.229 9.081 -7.469 1.00 0.00 121 GLY A CA 11
ATOM 25487 C C . GLY A 1 121 ? 11.032 7.589 -7.214 1.00 0.00 121 GLY A C 11
ATOM 25488 O O . GLY A 1 121 ? 9.939 7.193 -6.815 1.00 0.00 121 GLY A O 11
ATOM 25492 N N . GLN A 1 122 ? 12.062 6.765 -7.447 1.00 0.00 122 GLN A N 11
ATOM 25493 C CA . GLN A 1 122 ? 12.070 5.343 -7.140 1.00 0.00 122 GLN A CA 11
ATOM 25494 C C . GLN A 1 122 ? 11.937 5.172 -5.635 1.00 0.00 122 GLN A C 11
ATOM 25495 O O . GLN A 1 122 ? 12.847 5.557 -4.903 1.00 0.00 122 GLN A O 11
ATOM 25509 N N . LEU A 1 123 ? 10.847 4.567 -5.173 1.00 0.00 123 LEU A N 11
ATOM 25510 C CA . LEU A 1 123 ? 10.687 4.138 -3.784 1.00 0.00 123 LEU A CA 11
ATOM 25511 C C . LEU A 1 123 ? 11.648 2.985 -3.506 1.00 0.00 123 LEU A C 11
ATOM 25512 O O . LEU A 1 123 ? 11.304 1.835 -3.764 1.00 0.00 123 LEU A O 11
ATOM 25528 N N . ARG A 1 124 ? 12.864 3.256 -3.039 1.00 0.00 124 ARG A N 11
ATOM 25529 C CA . ARG A 1 124 ? 13.881 2.218 -2.919 1.00 0.00 124 ARG A CA 11
ATOM 25530 C C . ARG A 1 124 ? 13.656 1.327 -1.693 1.00 0.00 124 ARG A C 11
ATOM 25531 O O . ARG A 1 124 ? 14.016 0.152 -1.768 1.00 0.00 124 ARG A O 11
ATOM 25552 N N . HIS A 1 125 ? 13.080 1.823 -0.588 1.00 0.00 125 HIS A N 11
ATOM 25553 C CA . HIS A 1 125 ? 12.870 1.030 0.624 1.00 0.00 125 HIS A CA 11
ATOM 25554 C C . HIS A 1 125 ? 11.718 1.609 1.456 1.00 0.00 125 HIS A C 11
ATOM 25555 O O . HIS A 1 125 ? 11.415 2.796 1.343 1.00 0.00 125 HIS A O 11
ATOM 25569 N N . PHE A 1 126 ? 11.110 0.799 2.329 1.00 0.00 126 PHE A N 11
ATOM 25570 C CA . PHE A 1 126 ? 10.025 1.191 3.228 1.00 0.00 126 PHE A CA 11
ATOM 25571 C C . PHE A 1 126 ? 10.177 0.445 4.558 1.00 0.00 126 PHE A C 11
ATOM 25572 O O . PHE A 1 126 ? 10.701 -0.670 4.582 1.00 0.00 126 PHE A O 11
ATOM 25589 N N . GLN A 1 127 ? 9.681 1.045 5.643 1.00 0.00 127 GLN A N 11
ATOM 25590 C CA . GLN A 1 127 ? 9.520 0.444 6.965 1.00 0.00 127 GLN A CA 11
ATOM 25591 C C . GLN A 1 127 ? 8.265 1.049 7.603 1.00 0.00 127 GLN A C 11
ATOM 25592 O O . GLN A 1 127 ? 7.836 2.137 7.215 1.00 0.00 127 GLN A O 11
ATOM 25606 N N . ALA A 1 128 ? 7.710 0.401 8.629 1.00 0.00 128 ALA A N 11
ATOM 25607 C CA . ALA A 1 128 ? 6.631 0.964 9.431 1.00 0.00 128 ALA A CA 11
ATOM 25608 C C . ALA A 1 128 ? 6.776 0.525 10.884 1.00 0.00 128 ALA A C 11
ATOM 25609 O O . ALA A 1 128 ? 7.377 -0.513 11.171 1.00 0.00 128 ALA A O 11
ATOM 25616 N N . GLY A 1 129 ? 6.197 1.316 11.791 1.00 0.00 129 GLY A N 11
ATOM 25617 C CA . GLY A 1 129 ? 6.153 1.023 13.221 1.00 0.00 129 GLY A CA 11
ATOM 25618 C C . GLY A 1 129 ? 7.537 0.975 13.879 1.00 0.00 129 GLY A C 11
ATOM 25619 O O . GLY A 1 129 ? 7.689 0.345 14.926 1.00 0.00 129 GLY A O 11
ATOM 25623 N N . GLY A 1 130 ? 8.548 1.610 13.275 1.00 0.00 130 GLY A N 11
ATOM 25624 C CA . GLY A 1 130 ? 9.901 1.664 13.813 1.00 0.00 130 GLY A CA 11
ATOM 25625 C C . GLY A 1 130 ? 9.979 2.805 14.813 1.00 0.00 130 GLY A C 11
ATOM 25626 O O . GLY A 1 130 ? 9.935 3.970 14.410 1.00 0.00 130 GLY A O 11
ATOM 25630 N N . SER A 1 131 ? 10.059 2.482 16.103 1.00 0.00 131 SER A N 11
ATOM 25631 C CA . SER A 1 131 ? 10.123 3.448 17.189 1.00 0.00 131 SER A CA 11
ATOM 25632 C C . SER A 1 131 ? 11.246 4.460 16.942 1.00 0.00 131 SER A C 11
ATOM 25633 O O . SER A 1 131 ? 12.392 4.080 16.678 1.00 0.00 131 SER A O 11
ATOM 25641 N N . GLY A 1 132 ? 10.917 5.754 17.010 1.00 0.00 132 GLY A N 11
ATOM 25642 C CA . GLY A 1 132 ? 11.887 6.832 16.857 1.00 0.00 132 GLY A CA 11
ATOM 25643 C C . GLY A 1 132 ? 12.546 6.881 15.477 1.00 0.00 132 GLY A C 11
ATOM 25644 O O . GLY A 1 132 ? 13.563 7.557 15.344 1.00 0.00 132 GLY A O 11
ATOM 25648 N N . MET A 1 133 ? 12.023 6.170 14.463 1.00 0.00 133 MET A N 11
ATOM 25649 C CA . MET A 1 133 ? 12.624 5.984 13.133 1.00 0.00 133 MET A CA 11
ATOM 25650 C C . MET A 1 133 ? 14.147 5.736 13.164 1.00 0.00 133 MET A C 11
ATOM 25651 O O . MET A 1 133 ? 14.878 6.158 12.266 1.00 0.00 133 MET A O 11
ATOM 25665 N N . LYS A 1 134 ? 14.655 5.077 14.215 1.00 0.00 134 LYS A N 11
ATOM 25666 C CA . LYS A 1 134 ? 16.096 4.974 14.456 1.00 0.00 134 LYS A CA 11
ATOM 25667 C C . LYS A 1 134 ? 16.792 4.127 13.389 1.00 0.00 134 LYS A C 11
ATOM 25668 O O . LYS A 1 134 ? 17.933 4.422 13.039 1.00 0.00 134 LYS A O 11
ATOM 25687 N N . MET A 1 135 ? 16.119 3.106 12.848 1.00 0.00 135 MET A N 11
ATOM 25688 C CA . MET A 1 135 ? 16.663 2.302 11.754 1.00 0.00 135 MET A CA 11
ATOM 25689 C C . MET A 1 135 ? 16.638 3.103 10.447 1.00 0.00 135 MET A C 11
ATOM 25690 O O . MET A 1 135 ? 17.549 2.979 9.630 1.00 0.00 135 MET A O 11
ATOM 25704 N N . LEU A 1 136 ? 15.608 3.931 10.238 1.00 0.00 136 LEU A N 11
ATOM 25705 C CA . LEU A 1 136 ? 15.434 4.711 9.013 1.00 0.00 136 LEU A CA 11
ATOM 25706 C C . LEU A 1 136 ? 16.638 5.626 8.788 1.00 0.00 136 LEU A C 11
ATOM 25707 O O . LEU A 1 136 ? 17.147 5.700 7.674 1.00 0.00 136 LEU A O 11
ATOM 25723 N N . GLU A 1 137 ? 17.161 6.238 9.854 1.00 0.00 137 GLU A N 11
ATOM 25724 C CA . GLU A 1 137 ? 18.410 7.011 9.827 1.00 0.00 137 GLU A CA 11
ATOM 25725 C C . GLU A 1 137 ? 19.546 6.256 9.113 1.00 0.00 137 GLU A C 11
ATOM 25726 O O . GLU A 1 137 ? 20.346 6.853 8.385 1.00 0.00 137 GLU A O 11
ATOM 25738 N N . LYS A 1 138 ? 19.629 4.936 9.311 1.00 0.00 138 LYS A N 11
ATOM 25739 C CA . LYS A 1 138 ? 20.684 4.117 8.734 1.00 0.00 138 LYS A CA 11
ATOM 25740 C C . LYS A 1 138 ? 20.415 3.954 7.248 1.00 0.00 138 LYS A C 11
ATOM 25741 O O . LYS A 1 138 ? 21.304 4.190 6.430 1.00 0.00 138 LYS A O 11
ATOM 25760 N N . ARG A 1 139 ? 19.174 3.612 6.885 1.00 0.00 139 ARG A N 11
ATOM 25761 C CA . ARG A 1 139 ? 18.792 3.424 5.494 1.00 0.00 139 ARG A CA 11
ATOM 25762 C C . ARG A 1 139 ? 19.015 4.702 4.701 1.00 0.00 139 ARG A C 11
ATOM 25763 O O . ARG A 1 139 ? 19.617 4.642 3.635 1.00 0.00 139 ARG A O 11
ATOM 25784 N N . VAL A 1 140 ? 18.582 5.850 5.214 1.00 0.00 140 VAL A N 11
ATOM 25785 C CA . VAL A 1 140 ? 18.766 7.126 4.551 1.00 0.00 140 VAL A CA 11
ATOM 25786 C C . VAL A 1 140 ? 20.246 7.409 4.334 1.00 0.00 140 VAL A C 11
ATOM 25787 O O . VAL A 1 140 ? 20.603 7.782 3.218 1.00 0.00 140 VAL A O 11
ATOM 25800 N N . ASN A 1 141 ? 21.123 7.205 5.324 1.00 0.00 141 ASN A N 11
ATOM 25801 C CA . ASN A 1 141 ? 22.528 7.528 5.089 1.00 0.00 141 ASN A CA 11
ATOM 25802 C C . ASN A 1 141 ? 23.172 6.523 4.130 1.00 0.00 141 ASN A C 11
ATOM 25803 O O . ASN A 1 141 ? 24.087 6.894 3.397 1.00 0.00 141 ASN A O 11
ATOM 25814 N N . ARG A 1 142 ? 22.650 5.291 4.041 1.00 0.00 142 ARG A N 11
ATOM 25815 C CA . ARG A 1 142 ? 23.062 4.357 3.000 1.00 0.00 142 ARG A CA 11
ATOM 25816 C C . ARG A 1 142 ? 22.604 4.865 1.635 1.00 0.00 142 ARG A C 11
ATOM 25817 O O . ARG A 1 142 ? 23.401 4.873 0.706 1.00 0.00 142 ARG A O 11
ATOM 25838 N N . VAL A 1 143 ? 21.357 5.314 1.492 1.00 0.00 143 VAL A N 11
ATOM 25839 C CA . VAL A 1 143 ? 20.861 5.854 0.229 1.00 0.00 143 VAL A CA 11
ATOM 25840 C C . VAL A 1 143 ? 21.675 7.094 -0.154 1.00 0.00 143 VAL A C 11
ATOM 25841 O O . VAL A 1 143 ? 22.049 7.218 -1.316 1.00 0.00 143 VAL A O 11
ATOM 25854 N N . LEU A 1 144 ? 22.043 7.968 0.790 1.00 0.00 144 LEU A N 11
ATOM 25855 C CA . LEU A 1 144 ? 22.962 9.077 0.512 1.00 0.00 144 LEU A CA 11
ATOM 25856 C C . LEU A 1 144 ? 24.285 8.548 -0.030 1.00 0.00 144 LEU A C 11
ATOM 25857 O O . LEU A 1 144 ? 24.753 9.026 -1.058 1.00 0.00 144 LEU A O 11
ATOM 25873 N N . ALA A 1 145 ? 24.854 7.525 0.611 1.00 0.00 145 ALA A N 11
ATOM 25874 C CA . ALA A 1 145 ? 26.072 6.858 0.155 1.00 0.00 145 ALA A CA 11
ATOM 25875 C C . ALA A 1 145 ? 25.914 6.132 -1.197 1.00 0.00 145 ALA A C 11
ATOM 25876 O O . ALA A 1 145 ? 26.908 5.626 -1.721 1.00 0.00 145 ALA A O 11
ATOM 25883 N N . GLU A 1 146 ? 24.715 6.095 -1.789 1.00 0.00 146 GLU A N 11
ATOM 25884 C CA . GLU A 1 146 ? 24.426 5.503 -3.091 1.00 0.00 146 GLU A CA 11
ATOM 25885 C C . GLU A 1 146 ? 23.950 6.599 -4.067 1.00 0.00 146 GLU A C 11
ATOM 25886 O O . GLU A 1 146 ? 23.699 6.314 -5.240 1.00 0.00 146 GLU A O 11
ATOM 25898 N N . THR A 1 147 ? 23.847 7.851 -3.601 1.00 0.00 147 THR A N 11
ATOM 25899 C CA . THR A 1 147 ? 23.219 8.965 -4.301 1.00 0.00 147 THR A CA 11
ATOM 25900 C C . THR A 1 147 ? 24.006 10.261 -4.024 1.00 0.00 147 THR A C 11
ATOM 25901 O O . THR A 1 147 ? 23.456 11.320 -3.712 1.00 0.00 147 THR A O 11
ATOM 25912 N N . GLU A 1 148 ? 25.328 10.157 -4.107 1.00 0.00 148 GLU A N 11
ATOM 25913 C CA . GLU A 1 148 ? 26.298 11.219 -3.901 1.00 0.00 148 GLU A CA 11
ATOM 25914 C C . GLU A 1 148 ? 27.489 10.898 -4.802 1.00 0.00 148 GLU A C 11
ATOM 25915 O O . GLU A 1 148 ? 27.918 9.724 -4.833 1.00 0.00 148 GLU A O 11
#

Nearest PDB structures (foldseek):
  2b5y-assembly1_A  TM=9.384E-01  e=7.150E-25  Bacillus subtilis
  5cyy-assembly2_D  TM=8.802E-01  e=6.760E-11  Mycobacterium tuberculosis H37Rv
  5cyy-assembly1_B  TM=8.846E-01  e=9.893E-11  Mycobacterium tuberculosis H37Rv
  2hyx-assembly2_C  TM=8.835E-01  e=1.197E-10  Mycobacterium tuberculosis H37Rv
  2hyx-assembly1_B  TM=8.862E-01  e=1.989E-10  Mycobacterium tuberculosis H37Rv

CATH classification: 3.40.30.10

Solvent-accessible surface area: 7803 Å² total; per-residue (Å²): 82,165,92,183,69,100,2,28,91,11,71,17,153,73,22,143,16,85,19,96,28,53,106,147,131,19,40,50,145,47,5,0,0,0,1,4,1,0,9,47,17,148,65,0,88,89,2,0,61,42,0,41,82,5,37,91,81,23,96,113,79,0,18,11,2,0,12,2,40,26,148,49,153,80,0,102,66,41,43,93,0,113,132,32,1,64,153,40,71,4,71,8,33,0,3,0,9,73,116,81,15,6,48,131,48,8,139,15,158,50,30,3,0,2,3,0,0,18,74,85,0,54,0,86,36,77,70,36,43,18,91,0,4,104,94,2,24,135,72,0,65,142,0,26,79,62,36,208

Organism: Bacillus subtilis (strain 168) (NCBI:txid224308)

Foldseek 3Di:
DAAQDFADWFDADQDKELDDATSVGQADAAKEKEWEAEPPDVLRVLLLLLLQVLCVVDVVHHAYEYEYECLDPCSVDVVSVRVSNVVSNNSGIYDYHPQTPCCVVVVDDAPGKMFIGARRRTRRDIDGPPRNCVVVSVVNVVSSVVRD

Radius of gyration: 13.94 Å; Cα contacts (8 Å, |Δi|>4): 293; chains: 1; bounding box: 37×28×31 Å

Secondary structure (DSSP, 8-state):
--TTPBP------SEEESB---HHHHTTTS-EEEEEE-TT-HHHHHHHHHHHHHHHHHTTTSEEEEEE---STTTSSHHHHHHHHHHTT--S-EEE-SS-HHHHHT----SSEEEEE-TT-BEEEEEES-STTHHHHHHHHHHHTT--

InterPro domains:
  IPR000866 Alkyl hydroperoxide reductase subunit C/ Thiol specific antioxidant [PF00578] (5-125)
  IPR013766 Thioredoxin domain [PS51352] (1-145)
  IPR036249 Thioredoxin-like superfamily [SSF52833] (2-141)
  IPR050553 Thioredoxin family ResA/DsbE subfamily [PTHR42852] (7-146)

Sequence (148 aa):
MKLRQPMPELTGEKAWLNGEVTREQLIGEKPTLIHFWSISCHLCKEAMPQVNEFRDKYQDQLNVVAVHMPRSEDDLDPGKIKETAAEHDITQPIFVDSDHALTDAFENEYVPAYYVFDKTGQLRHFQAGGSGMKMLEKRVNRVLAETEMKLRQPMPELTGEKAWLNGEVTREQLIGEKPTLIHFWSISCHLCKEAMPQVNEFRDKYQDQLNVVAVHMPRSEDDLDPGKIKETAAEHDITQPIFVDSDHALTDAFENEYVPAYYVFDKTGQLRHFQAGGSGMKMLEKRVNRVLAETEMKLRQPMPELTGEKAWLNGEVTREQLIGEKPTLIHFWSISCHLCKEAMPQVNEFRDKYQDQLNVVAVHMPRSEDDLDPGKIKETAAEHDITQPIFVDSDHALTDAFENEYVPAYYVFDKTGQLRHFQAGGSGMKMLEKRVNRVLAETEMKLRQPMPELTGEKAWLNGEVTREQLIGEKPTLIHFWSISCHLCKEAMPQVNEFRDKYQDQLNVVAVHMPRSEDDLDPGKIKETAAEHDITQPIFVDSDHALTDAFENEYVPAYYVFDKTGQLRHFQAGGSGMKMLEKRVNRVLAETEMKLRQPMPELTGEKAWLNGEVTREQLIGEKPTLIHFWSISCHLCKEAMPQVNEFRDKYQDQLNVVAVHMPRSEDDLDPGKIKETAAEHDITQPIFVDSDHALTDAFENEYVPAYYVFDKTGQLRHFQAGGSGMKMLEKRVNRVLAETEMKLRQPMPELTGEKAWLNGEVTREQLIGEKPTLIHFWSISCHLCKEAMPQVNEFRDKYQDQLNVVAVHMPRSEDDLDPGKIKETAAEHDITQPIFVDSDHALTDAFENEYVPAYYVFDKTGQLRHFQAGGSGMKMLEKRVNRVLAETEMKLRQPMPELTGEKAWLNGEVTREQLIGEKPTLIHFWSISCHLCKEAMPQVNEFRDKYQDQLNVVAVHMPRSEDDLDPGKIKETAAEHDITQPIFVDSDHALTDAFENEYVPAYYVFDKTGQLRHFQAGGSGMKMLEKRVNRVLAETEMKLRQPMPELTGEKAWLNGEVTREQLIGEKPTLIHFWSISCHLCKEAMPQVNEFRDKYQDQLNVVAVHMPRSEDDLDPGKIKETAAEHDITQPIFVDSDHALTDAFENEYVPAYYVFDKTGQLRHFQAGGSGMKMLEKRVNRVLAETEMKLRQPMPELTGEKAWLNGEVTREQLIGEKPTLIHFWSISCHLCKEAMPQVNEFRDKYQDQLNVVAVHMPRSEDDLDPGKIKETAAEHDITQPIFVDSDHALTDAFENEYVPAYYVFDKTGQLRHFQAGGSGMKMLEKRVNRVLAETEMKLRQPMPELTGEKAWLNGEVTREQLIGEKPTLIHFWSISCHLCKEAMPQVNEFRDKYQDQLNVVAVHMPRSEDDLDPGKIKETAAEHDITQPIFVDSDHALTDAFENEYVPAYYVFDKTGQLRHFQAGGSGMKMLEKRVNRVLAETEMKLRQPMPELTGEKAWLNGEVTREQLIGEKPTLIHFWSISCHLCKEAMPQVNEFRDKYQDQLNVVAVHMPRSEDDLDPGKIKETAAEHDITQPIFVDSDHALTDAFENEYVPAYYVFDKTGQLRHFQAGGSGMKMLEKRVNRVLAETE